Protein 6X46 (pdb70)

Structure (mmCIF, N/CA/C/O backbone):
data_6X46
#
_entry.id   6X46
#
loop_
_entity.id
_entity.type
_entity.pdbx_description
1 polymer 'Gametocyte-specific factor 1'
2 non-polymer 'ZINC ION'
#
loop_
_atom_site.group_PDB
_atom_site.id
_atom_site.type_symbol
_atom_site.label_atom_id
_atom_site.label_alt_id
_atom_site.label_comp_id
_atom_site.label_asym_id
_atom_site.label_entity_id
_atom_site.label_seq_id
_atom_site.pdbx_PDB_ins_code
_atom_site.Cartn_x
_atom_site.Cartn_y
_atom_site.Cartn_z
_atom_site.occupancy
_atom_site.B_iso_or_equiv
_atom_site.auth_seq_id
_atom_site.auth_comp_id
_atom_site.auth_asym_id
_atom_site.auth_atom_id
_atom_site.pdbx_PDB_model_num
ATOM 1 N N . MET A 1 1 ? 31.450 19.108 -42.001 1.00 0.00 1 MET A N 1
ATOM 2 C CA . MET A 1 1 ? 30.741 18.412 -43.101 1.00 0.00 1 MET A CA 1
ATOM 3 C C . MET A 1 1 ? 31.539 18.534 -44.402 1.00 0.00 1 MET A C 1
ATOM 4 O O . MET A 1 1 ? 31.104 18.090 -45.468 1.00 0.00 1 MET A O 1
ATOM 20 N N . GLU A 1 2 ? 32.713 19.141 -44.298 1.00 0.00 2 GLU A N 1
ATOM 21 C CA . GLU A 1 2 ? 33.663 19.203 -45.402 1.00 0.00 2 GLU A CA 1
ATOM 22 C C . GLU A 1 2 ? 35.027 18.760 -44.894 1.00 0.00 2 GLU A C 1
ATOM 23 O O . GLU A 1 2 ? 36.072 19.301 -45.268 1.00 0.00 2 GLU A O 1
ATOM 35 N N . ASP A 1 3 ? 34.990 17.771 -44.019 1.00 0.00 3 ASP A N 1
ATOM 36 C CA . ASP A 1 3 ? 36.172 17.306 -43.317 1.00 0.00 3 ASP A CA 1
ATOM 37 C C . ASP A 1 3 ? 36.883 16.231 -44.124 1.00 0.00 3 ASP A C 1
ATOM 38 O O . ASP A 1 3 ? 36.340 15.705 -45.095 1.00 0.00 3 ASP A O 1
ATOM 47 N N . THR A 1 4 ? 38.093 15.903 -43.703 1.00 0.00 4 THR A N 1
ATOM 48 C CA . THR A 1 4 ? 38.913 14.925 -44.400 1.00 0.00 4 THR A CA 1
ATOM 49 C C . THR A 1 4 ? 38.617 13.506 -43.926 1.00 0.00 4 THR A C 1
ATOM 50 O O . THR A 1 4 ? 39.331 12.562 -44.266 1.00 0.00 4 THR A O 1
ATOM 61 N N . TYR A 1 5 ? 37.567 13.367 -43.129 1.00 0.00 5 TYR A N 1
ATOM 62 C CA . TYR A 1 5 ? 37.138 12.070 -42.636 1.00 0.00 5 TYR A CA 1
ATOM 63 C C . TYR A 1 5 ? 35.643 11.895 -42.876 1.00 0.00 5 TYR A C 1
ATOM 64 O O . TYR A 1 5 ? 34.814 12.450 -42.150 1.00 0.00 5 TYR A O 1
ATOM 82 N N . ILE A 1 6 ? 35.312 11.140 -43.908 1.00 0.00 6 ILE A N 1
ATOM 83 C CA . ILE A 1 6 ? 33.927 10.917 -44.286 1.00 0.00 6 ILE A CA 1
ATOM 84 C C . ILE A 1 6 ? 33.260 9.897 -43.360 1.00 0.00 6 ILE A C 1
ATOM 85 O O . ILE A 1 6 ? 33.885 8.928 -42.921 1.00 0.00 6 ILE A O 1
ATOM 101 N N . ASP A 1 7 ? 31.995 10.144 -43.045 1.00 0.00 7 ASP A N 1
ATOM 102 C CA . ASP A 1 7 ? 31.218 9.249 -42.195 1.00 0.00 7 ASP A CA 1
ATOM 103 C C . ASP A 1 7 ? 30.547 8.171 -43.034 1.00 0.00 7 ASP A C 1
ATOM 104 O O . ASP A 1 7 ? 30.461 8.303 -44.255 1.00 0.00 7 ASP A O 1
ATOM 113 N N . SER A 1 8 ? 30.065 7.122 -42.367 1.00 0.00 8 SER A N 1
ATOM 114 C CA . SER A 1 8 ? 29.413 5.991 -43.029 1.00 0.00 8 SER A CA 1
ATOM 115 C C . SER A 1 8 ? 30.412 5.194 -43.868 1.00 0.00 8 SER A C 1
ATOM 116 O O . SER A 1 8 ? 30.636 5.490 -45.044 1.00 0.00 8 SER A O 1
ATOM 124 N N . LEU A 1 9 ? 31.010 4.178 -43.256 1.00 0.00 9 LEU A N 1
ATOM 125 C CA . LEU A 1 9 ? 31.964 3.323 -43.952 1.00 0.00 9 LEU A CA 1
ATOM 126 C C . LEU A 1 9 ? 31.230 2.265 -44.773 1.00 0.00 9 LEU A C 1
ATOM 127 O O . LEU A 1 9 ? 31.822 1.586 -45.617 1.00 0.00 9 LEU A O 1
ATOM 143 N N . ASP A 1 10 ? 29.936 2.128 -44.517 1.00 0.00 10 ASP A N 1
ATOM 144 C CA . ASP A 1 10 ? 29.076 1.275 -45.331 1.00 0.00 10 ASP A CA 1
ATOM 145 C C . ASP A 1 10 ? 28.866 1.917 -46.694 1.00 0.00 10 ASP A C 1
ATOM 146 O O . ASP A 1 10 ? 28.897 3.141 -46.813 1.00 0.00 10 ASP A O 1
ATOM 155 N N . PRO A 1 11 ? 28.652 1.107 -47.742 1.00 0.00 11 PRO A N 1
ATOM 156 C CA . PRO A 1 11 ? 28.395 1.611 -49.098 1.00 0.00 11 PRO A CA 1
ATOM 157 C C . PRO A 1 11 ? 26.980 2.177 -49.253 1.00 0.00 11 PRO A C 1
ATOM 158 O O . PRO A 1 11 ? 26.355 2.016 -50.304 1.00 0.00 11 PRO A O 1
ATOM 169 N N . GLU A 1 12 ? 26.506 2.849 -48.201 1.00 0.00 12 GLU A N 1
ATOM 170 C CA . GLU A 1 12 ? 25.156 3.409 -48.139 1.00 0.00 12 GLU A CA 1
ATOM 171 C C . GLU A 1 12 ? 24.106 2.296 -48.151 1.00 0.00 12 GLU A C 1
ATOM 172 O O . GLU A 1 12 ? 23.898 1.619 -49.161 1.00 0.00 12 GLU A O 1
ATOM 184 N N . LYS A 1 13 ? 23.454 2.108 -47.015 1.00 0.00 13 LYS A N 1
ATOM 185 C CA . LYS A 1 13 ? 22.475 1.043 -46.858 1.00 0.00 13 LYS A CA 1
ATOM 186 C C . LYS A 1 13 ? 21.193 1.347 -47.624 1.00 0.00 13 LYS A C 1
ATOM 187 O O . LYS A 1 13 ? 20.853 2.508 -47.862 1.00 0.00 13 LYS A O 1
ATOM 206 N N . LEU A 1 14 ? 20.494 0.290 -48.008 1.00 0.00 14 LEU A N 1
ATOM 207 C CA . LEU A 1 14 ? 19.242 0.414 -48.729 1.00 0.00 14 LEU A CA 1
ATOM 208 C C . LEU A 1 14 ? 18.076 0.251 -47.770 1.00 0.00 14 LEU A C 1
ATOM 209 O O . LEU A 1 14 ? 17.949 -0.778 -47.105 1.00 0.00 14 LEU A O 1
ATOM 225 N N . LEU A 1 15 ? 17.228 1.258 -47.703 1.00 0.00 15 LEU A N 1
ATOM 226 C CA . LEU A 1 15 ? 16.071 1.218 -46.831 1.00 0.00 15 LEU A CA 1
ATOM 227 C C . LEU A 1 15 ? 14.844 0.774 -47.616 1.00 0.00 15 LEU A C 1
ATOM 228 O O . LEU A 1 15 ? 14.634 1.200 -48.756 1.00 0.00 15 LEU A O 1
ATOM 244 N N . GLN A 1 16 ? 14.051 -0.093 -47.008 1.00 0.00 16 GLN A N 1
ATOM 245 C CA . GLN A 1 16 ? 12.871 -0.640 -47.658 1.00 0.00 16 GLN A CA 1
ATOM 246 C C . GLN A 1 16 ? 11.736 0.379 -47.624 1.00 0.00 16 GLN A C 1
ATOM 247 O O . GLN A 1 16 ? 11.573 1.107 -46.645 1.00 0.00 16 GLN A O 1
ATOM 261 N N . CYS A 1 17 ? 10.963 0.424 -48.695 1.00 0.00 17 CYS A N 1
ATOM 262 C CA . CYS A 1 17 ? 9.883 1.384 -48.824 1.00 0.00 17 CYS A CA 1
ATOM 263 C C . CYS A 1 17 ? 8.583 0.821 -48.248 1.00 0.00 17 CYS A C 1
ATOM 264 O O . CYS A 1 17 ? 8.151 -0.271 -48.618 1.00 0.00 17 CYS A O 1
ATOM 271 N N . PRO A 1 18 ? 7.945 1.565 -47.327 1.00 0.00 18 PRO A N 1
ATOM 272 C CA . PRO A 1 18 ? 6.669 1.161 -46.722 1.00 0.00 18 PRO A CA 1
ATOM 273 C C . PRO A 1 18 ? 5.518 1.201 -47.722 1.00 0.00 18 PRO A C 1
ATOM 274 O O . PRO A 1 18 ? 4.476 0.575 -47.515 1.00 0.00 18 PRO A O 1
ATOM 285 N N . TYR A 1 19 ? 5.713 1.935 -48.810 1.00 0.00 19 TYR A N 1
ATOM 286 C CA . TYR A 1 19 ? 4.676 2.080 -49.823 1.00 0.00 19 TYR A CA 1
ATOM 287 C C . TYR A 1 19 ? 4.700 0.901 -50.785 1.00 0.00 19 TYR A C 1
ATOM 288 O O . TYR A 1 19 ? 3.657 0.451 -51.262 1.00 0.00 19 TYR A O 1
ATOM 306 N N . ASP A 1 20 ? 5.897 0.412 -51.074 1.00 0.00 20 ASP A N 1
ATOM 307 C CA . ASP A 1 20 ? 6.062 -0.718 -51.970 1.00 0.00 20 ASP A CA 1
ATOM 308 C C . ASP A 1 20 ? 7.379 -1.416 -51.676 1.00 0.00 20 ASP A C 1
ATOM 309 O O . ASP A 1 20 ? 8.431 -0.777 -51.615 1.00 0.00 20 ASP A O 1
ATOM 318 N N . LYS A 1 21 ? 7.317 -2.726 -51.515 1.00 0.00 21 LYS A N 1
ATOM 319 C CA . LYS A 1 21 ? 8.470 -3.510 -51.094 1.00 0.00 21 LYS A CA 1
ATOM 320 C C . LYS A 1 21 ? 9.493 -3.657 -52.217 1.00 0.00 21 LYS A C 1
ATOM 321 O O . LYS A 1 21 ? 10.610 -4.120 -51.990 1.00 0.00 21 LYS A O 1
ATOM 340 N N . ASN A 1 22 ? 9.115 -3.259 -53.426 1.00 0.00 22 ASN A N 1
ATOM 341 C CA . ASN A 1 22 ? 10.018 -3.349 -54.568 1.00 0.00 22 ASN A CA 1
ATOM 342 C C . ASN A 1 22 ? 10.901 -2.115 -54.662 1.00 0.00 22 ASN A C 1
ATOM 343 O O . ASN A 1 22 ? 11.678 -1.968 -55.609 1.00 0.00 22 ASN A O 1
ATOM 354 N N . HIS A 1 23 ? 10.778 -1.218 -53.694 1.00 0.00 23 HIS A N 1
ATOM 355 C CA . HIS A 1 23 ? 11.602 -0.021 -53.673 1.00 0.00 23 HIS A CA 1
ATOM 356 C C . HIS A 1 23 ? 12.655 -0.135 -52.581 1.00 0.00 23 HIS A C 1
ATOM 357 O O . HIS A 1 23 ? 12.327 -0.205 -51.396 1.00 0.00 23 HIS A O 1
ATOM 371 N N . GLN A 1 24 ? 13.912 -0.155 -52.985 1.00 0.00 24 GLN A N 1
ATOM 372 C CA . GLN A 1 24 ? 15.023 -0.131 -52.050 1.00 0.00 24 GLN A CA 1
ATOM 373 C C . GLN A 1 24 ? 15.895 1.080 -52.336 1.00 0.00 24 GLN A C 1
ATOM 374 O O . GLN A 1 24 ? 16.687 1.079 -53.278 1.00 0.00 24 GLN A O 1
ATOM 388 N N . ILE A 1 25 ? 15.731 2.117 -51.531 1.00 0.00 25 ILE A N 1
ATOM 389 C CA . ILE A 1 25 ? 16.388 3.393 -51.781 1.00 0.00 25 ILE A CA 1
ATOM 390 C C . ILE A 1 25 ? 17.451 3.663 -50.723 1.00 0.00 25 ILE A C 1
ATOM 391 O O . ILE A 1 25 ? 17.258 3.366 -49.543 1.00 0.00 25 ILE A O 1
ATOM 407 N N . ARG A 1 26 ? 18.580 4.207 -51.168 1.00 0.00 26 ARG A N 1
ATOM 408 C CA . ARG A 1 26 ? 19.701 4.519 -50.290 1.00 0.00 26 ARG A CA 1
ATOM 409 C C . ARG A 1 26 ? 19.283 5.456 -49.162 1.00 0.00 26 ARG A C 1
ATOM 410 O O . ARG A 1 26 ? 18.466 6.349 -49.374 1.00 0.00 26 ARG A O 1
ATOM 431 N N . ALA A 1 27 ? 19.868 5.262 -47.983 1.00 0.00 27 ALA A N 1
ATOM 432 C CA . ALA A 1 27 ? 19.446 5.968 -46.770 1.00 0.00 27 ALA A CA 1
ATOM 433 C C . ALA A 1 27 ? 19.311 7.476 -46.978 1.00 0.00 27 ALA A C 1
ATOM 434 O O . ALA A 1 27 ? 18.276 8.057 -46.641 1.00 0.00 27 ALA A O 1
ATOM 441 N N . SER A 1 28 ? 20.331 8.098 -47.559 1.00 0.00 28 SER A N 1
ATOM 442 C CA . SER A 1 28 ? 20.349 9.548 -47.729 1.00 0.00 28 SER A CA 1
ATOM 443 C C . SER A 1 28 ? 19.257 10.033 -48.688 1.00 0.00 28 SER A C 1
ATOM 444 O O . SER A 1 28 ? 18.814 11.178 -48.608 1.00 0.00 28 SER A O 1
ATOM 452 N N . ARG A 1 29 ? 18.812 9.160 -49.581 1.00 0.00 29 ARG A N 1
ATOM 453 C CA . ARG A 1 29 ? 17.808 9.532 -50.570 1.00 0.00 29 ARG A CA 1
ATOM 454 C C . ARG A 1 29 ? 16.434 9.008 -50.173 1.00 0.00 29 ARG A C 1
ATOM 455 O O . ARG A 1 29 ? 15.440 9.259 -50.859 1.00 0.00 29 ARG A O 1
ATOM 476 N N . PHE A 1 30 ? 16.385 8.284 -49.061 1.00 0.00 30 PHE A N 1
ATOM 477 C CA . PHE A 1 30 ? 15.149 7.664 -48.603 1.00 0.00 30 PHE A CA 1
ATOM 478 C C . PHE A 1 30 ? 14.089 8.701 -48.224 1.00 0.00 30 PHE A C 1
ATOM 479 O O . PHE A 1 30 ? 12.950 8.579 -48.664 1.00 0.00 30 PHE A O 1
ATOM 496 N N . PRO A 1 31 ? 14.424 9.730 -47.405 1.00 0.00 31 PRO A N 1
ATOM 497 C CA . PRO A 1 31 ? 13.467 10.776 -47.030 1.00 0.00 31 PRO A CA 1
ATOM 498 C C . PRO A 1 31 ? 12.784 11.402 -48.245 1.00 0.00 31 PRO A C 1
ATOM 499 O O . PRO A 1 31 ? 11.581 11.655 -48.234 1.00 0.00 31 PRO A O 1
ATOM 510 N N . TYR A 1 32 ? 13.557 11.624 -49.303 1.00 0.00 32 TYR A N 1
ATOM 511 C CA . TYR A 1 32 ? 13.022 12.196 -50.531 1.00 0.00 32 TYR A CA 1
ATOM 512 C C . TYR A 1 32 ? 12.063 11.217 -51.203 1.00 0.00 32 TYR A C 1
ATOM 513 O O . TYR A 1 32 ? 11.007 11.609 -51.707 1.00 0.00 32 TYR A O 1
ATOM 531 N N . HIS A 1 33 ? 12.424 9.940 -51.191 1.00 0.00 33 HIS A N 1
ATOM 532 C CA . HIS A 1 33 ? 11.573 8.907 -51.765 1.00 0.00 33 HIS A CA 1
ATOM 533 C C . HIS A 1 33 ? 10.309 8.761 -50.930 1.00 0.00 33 HIS A C 1
ATOM 534 O O . HIS A 1 33 ? 9.244 8.444 -51.447 1.00 0.00 33 HIS A O 1
ATOM 548 N N . LEU A 1 34 ? 10.442 9.002 -49.636 1.00 0.00 34 LEU A N 1
ATOM 549 C CA . LEU A 1 34 ? 9.318 8.919 -48.716 1.00 0.00 34 LEU A CA 1
ATOM 550 C C . LEU A 1 34 ? 8.270 9.970 -49.068 1.00 0.00 34 LEU A C 1
ATOM 551 O O . LEU A 1 34 ? 7.066 9.731 -48.956 1.00 0.00 34 LEU A O 1
ATOM 567 N N . ILE A 1 35 ? 8.750 11.122 -49.514 1.00 0.00 35 ILE A N 1
ATOM 568 C CA . ILE A 1 35 ? 7.892 12.240 -49.872 1.00 0.00 35 ILE A CA 1
ATOM 569 C C . ILE A 1 35 ? 7.186 11.995 -51.206 1.00 0.00 35 ILE A C 1
ATOM 570 O O . ILE A 1 35 ? 5.966 12.110 -51.305 1.00 0.00 35 ILE A O 1
ATOM 586 N N . LYS A 1 36 ? 7.956 11.646 -52.225 1.00 0.00 36 LYS A N 1
ATOM 587 C CA . LYS A 1 36 ? 7.408 11.487 -53.567 1.00 0.00 36 LYS A CA 1
ATOM 588 C C . LYS A 1 36 ? 6.553 10.231 -53.693 1.00 0.00 36 LYS A C 1
ATOM 589 O O . LYS A 1 36 ? 5.512 10.246 -54.347 1.00 0.00 36 LYS A O 1
ATOM 608 N N . CYS A 1 37 ? 6.978 9.155 -53.047 1.00 0.00 37 CYS A N 1
ATOM 609 C CA . CYS A 1 37 ? 6.331 7.861 -53.222 1.00 0.00 37 CYS A CA 1
ATOM 610 C C . CYS A 1 37 ? 4.919 7.857 -52.635 1.00 0.00 37 CYS A C 1
ATOM 611 O O . CYS A 1 37 ? 4.035 7.162 -53.142 1.00 0.00 37 CYS A O 1
ATOM 618 N N . ARG A 1 38 ? 4.691 8.630 -51.574 1.00 0.00 38 ARG A N 1
ATOM 619 C CA . ARG A 1 38 ? 3.356 8.709 -50.986 1.00 0.00 38 ARG A CA 1
ATOM 620 C C . ARG A 1 38 ? 2.423 9.510 -51.883 1.00 0.00 38 ARG A C 1
ATOM 621 O O . ARG A 1 38 ? 1.219 9.279 -51.898 1.00 0.00 38 ARG A O 1
ATOM 642 N N . LYS A 1 39 ? 2.986 10.435 -52.649 1.00 0.00 39 LYS A N 1
ATOM 643 C CA . LYS A 1 39 ? 2.198 11.240 -53.577 1.00 0.00 39 LYS A CA 1
ATOM 644 C C . LYS A 1 39 ? 1.677 10.379 -54.722 1.00 0.00 39 LYS A C 1
ATOM 645 O O . LYS A 1 39 ? 0.683 10.713 -55.365 1.00 0.00 39 LYS A O 1
ATOM 664 N N . ASN A 1 40 ? 2.358 9.268 -54.974 1.00 0.00 40 ASN A N 1
ATOM 665 C CA . ASN A 1 40 ? 1.928 8.318 -55.994 1.00 0.00 40 ASN A CA 1
ATOM 666 C C . ASN A 1 40 ? 0.971 7.294 -55.401 1.00 0.00 40 ASN A C 1
ATOM 667 O O . ASN A 1 40 ? 0.492 6.397 -56.092 1.00 0.00 40 ASN A O 1
ATOM 678 N N . HIS A 1 41 ? 0.701 7.428 -54.112 1.00 0.00 41 HIS A N 1
ATOM 679 C CA . HIS A 1 41 ? -0.177 6.503 -53.411 1.00 0.00 41 HIS A CA 1
ATOM 680 C C . HIS A 1 41 ? -1.121 7.275 -52.492 1.00 0.00 41 HIS A C 1
ATOM 681 O O . HIS A 1 41 ? -0.892 7.363 -51.284 1.00 0.00 41 HIS A O 1
ATOM 696 N N . PRO A 1 42 ? -2.202 7.842 -53.063 1.00 0.00 42 PRO A N 1
ATOM 697 C CA . PRO A 1 42 ? -3.155 8.690 -52.327 1.00 0.00 42 PRO A CA 1
ATOM 698 C C . PRO A 1 42 ? -3.770 7.989 -51.117 1.00 0.00 42 PRO A C 1
ATOM 699 O O . PRO A 1 42 ? -4.213 8.636 -50.167 1.00 0.00 42 PRO A O 1
ATOM 710 N N . ASP A 1 43 ? -3.785 6.665 -51.159 1.00 0.00 43 ASP A N 1
ATOM 711 C CA . ASP A 1 43 ? -4.337 5.861 -50.075 1.00 0.00 43 ASP A CA 1
ATOM 712 C C . ASP A 1 43 ? -3.555 6.077 -48.787 1.00 0.00 43 ASP A C 1
ATOM 713 O O . ASP A 1 43 ? -4.125 6.126 -47.698 1.00 0.00 43 ASP A O 1
ATOM 722 N N . VAL A 1 44 ? -2.248 6.222 -48.922 1.00 0.00 44 VAL A N 1
ATOM 723 C CA . VAL A 1 44 ? -1.379 6.408 -47.772 1.00 0.00 44 VAL A CA 1
ATOM 724 C C . VAL A 1 44 ? -1.051 7.886 -47.584 1.00 0.00 44 VAL A C 1
ATOM 725 O O . VAL A 1 44 ? -0.724 8.327 -46.481 1.00 0.00 44 VAL A O 1
ATOM 738 N N . ALA A 1 45 ? -1.147 8.651 -48.669 1.00 0.00 45 ALA A N 1
ATOM 739 C CA . ALA A 1 45 ? -0.898 10.089 -48.619 1.00 0.00 45 ALA A CA 1
ATOM 740 C C . ALA A 1 45 ? -1.911 10.790 -47.723 1.00 0.00 45 ALA A C 1
ATOM 741 O O . ALA A 1 45 ? -1.573 11.728 -47.004 1.00 0.00 45 ALA A O 1
ATOM 748 N N . ASN A 1 46 ? -3.153 10.318 -47.760 1.00 0.00 46 ASN A N 1
ATOM 749 C CA . ASN A 1 46 ? -4.216 10.888 -46.932 1.00 0.00 46 ASN A CA 1
ATOM 750 C C . ASN A 1 46 ? -4.211 10.269 -45.540 1.00 0.00 46 ASN A C 1
ATOM 751 O O . ASN A 1 46 ? -5.135 10.479 -44.756 1.00 0.00 46 ASN A O 1
ATOM 762 N N . LYS A 1 47 ? -3.155 9.504 -45.255 1.00 0.00 47 LYS A N 1
ATOM 763 C CA . LYS A 1 47 ? -2.954 8.858 -43.957 1.00 0.00 47 LYS A CA 1
ATOM 764 C C . LYS A 1 47 ? -4.005 7.781 -43.682 1.00 0.00 47 LYS A C 1
ATOM 765 O O . LYS A 1 47 ? -5.046 7.709 -44.341 1.00 0.00 47 LYS A O 1
ATOM 784 N N . LEU A 1 48 ? -3.712 6.936 -42.709 1.00 0.00 48 LEU A N 1
ATOM 785 C CA . LEU A 1 48 ? -4.600 5.843 -42.354 1.00 0.00 48 LEU A CA 1
ATOM 786 C C . LEU A 1 48 ? -5.343 6.156 -41.064 1.00 0.00 48 LEU A C 1
ATOM 787 O O . LEU A 1 48 ? -4.771 6.710 -40.123 1.00 0.00 48 LEU A O 1
ATOM 803 N N . ALA A 1 49 ? -6.613 5.798 -41.031 1.00 0.00 49 ALA A N 1
ATOM 804 C CA . ALA A 1 49 ? -7.442 5.991 -39.857 1.00 0.00 49 ALA A CA 1
ATOM 805 C C . ALA A 1 49 ? -7.771 4.645 -39.229 1.00 0.00 49 ALA A C 1
ATOM 806 O O . ALA A 1 49 ? -7.863 3.633 -39.926 1.00 0.00 49 ALA A O 1
ATOM 813 N N . THR A 1 50 ? -7.933 4.637 -37.918 1.00 0.00 50 THR A N 1
ATOM 814 C CA . THR A 1 50 ? -8.199 3.414 -37.189 1.00 0.00 50 THR A CA 1
ATOM 815 C C . THR A 1 50 ? -9.700 3.195 -37.015 1.00 0.00 50 THR A C 1
ATOM 816 O O . THR A 1 50 ? -10.417 4.076 -36.534 1.00 0.00 50 THR A O 1
ATOM 827 N N . CYS A 1 51 ? -10.163 2.025 -37.430 1.00 0.00 51 CYS A N 1
ATOM 828 C CA . CYS A 1 51 ? -11.559 1.645 -37.288 1.00 0.00 51 CYS A CA 1
ATOM 829 C C . CYS A 1 51 ? -11.944 1.548 -35.816 1.00 0.00 51 CYS A C 1
ATOM 830 O O . CYS A 1 51 ? -11.284 0.857 -35.034 1.00 0.00 51 CYS A O 1
ATOM 837 N N . PRO A 1 52 ? -13.024 2.237 -35.417 1.00 0.00 52 PRO A N 1
ATOM 838 C CA . PRO A 1 52 ? -13.521 2.193 -34.039 1.00 0.00 52 PRO A CA 1
ATOM 839 C C . PRO A 1 52 ? -14.139 0.840 -33.694 1.00 0.00 52 PRO A C 1
ATOM 840 O O . PRO A 1 52 ? -14.515 0.591 -32.551 1.00 0.00 52 PRO A O 1
ATOM 851 N N . PHE A 1 53 ? -14.235 -0.030 -34.691 1.00 0.00 53 PHE A N 1
ATOM 852 C CA . PHE A 1 53 ? -14.806 -1.354 -34.496 1.00 0.00 53 PHE A CA 1
ATOM 853 C C . PHE A 1 53 ? -13.709 -2.413 -34.411 1.00 0.00 53 PHE A C 1
ATOM 854 O O . PHE A 1 53 ? -13.940 -3.519 -33.915 1.00 0.00 53 PHE A O 1
ATOM 871 N N . ASN A 1 54 ? -12.516 -2.072 -34.894 1.00 0.00 54 ASN A N 1
ATOM 872 C CA . ASN A 1 54 ? -11.417 -3.029 -34.976 1.00 0.00 54 ASN A CA 1
ATOM 873 C C . ASN A 1 54 ? -10.119 -2.319 -35.356 1.00 0.00 54 ASN A C 1
ATOM 874 O O . ASN A 1 54 ? -10.079 -1.555 -36.320 1.00 0.00 54 ASN A O 1
ATOM 885 N N . ALA A 1 55 ? -9.058 -2.591 -34.610 1.00 0.00 55 ALA A N 1
ATOM 886 C CA . ALA A 1 55 ? -7.795 -1.880 -34.778 1.00 0.00 55 ALA A CA 1
ATOM 887 C C . ALA A 1 55 ? -7.010 -2.381 -35.983 1.00 0.00 55 ALA A C 1
ATOM 888 O O . ALA A 1 55 ? -6.073 -1.724 -36.440 1.00 0.00 55 ALA A O 1
ATOM 895 N N . ARG A 1 56 ? -7.383 -3.546 -36.493 1.00 0.00 56 ARG A N 1
ATOM 896 C CA . ARG A 1 56 ? -6.720 -4.111 -37.660 1.00 0.00 56 ARG A CA 1
ATOM 897 C C . ARG A 1 56 ? -7.222 -3.452 -38.936 1.00 0.00 56 ARG A C 1
ATOM 898 O O . ARG A 1 56 ? -6.611 -3.584 -39.996 1.00 0.00 56 ARG A O 1
ATOM 919 N N . HIS A 1 57 ? -8.336 -2.742 -38.833 1.00 0.00 57 HIS A N 1
ATOM 920 C CA . HIS A 1 57 ? -8.924 -2.088 -39.995 1.00 0.00 57 HIS A CA 1
ATOM 921 C C . HIS A 1 57 ? -8.380 -0.674 -40.146 1.00 0.00 57 HIS A C 1
ATOM 922 O O . HIS A 1 57 ? -9.043 0.295 -39.775 1.00 0.00 57 HIS A O 1
ATOM 936 N N . GLN A 1 58 ? -7.173 -0.553 -40.669 1.00 0.00 58 GLN A N 1
ATOM 937 C CA . GLN A 1 58 ? -6.630 0.758 -40.981 1.00 0.00 58 GLN A CA 1
ATOM 938 C C . GLN A 1 58 ? -6.917 1.083 -42.433 1.00 0.00 58 GLN A C 1
ATOM 939 O O . GLN A 1 58 ? -6.431 0.402 -43.338 1.00 0.00 58 GLN A O 1
ATOM 953 N N . VAL A 1 59 ? -7.699 2.119 -42.653 1.00 0.00 59 VAL A N 1
ATOM 954 C CA . VAL A 1 59 ? -8.103 2.497 -43.999 1.00 0.00 59 VAL A CA 1
ATOM 955 C C . VAL A 1 59 ? -7.751 3.953 -44.255 1.00 0.00 59 VAL A C 1
ATOM 956 O O . VAL A 1 59 ? -7.599 4.723 -43.311 1.00 0.00 59 VAL A O 1
ATOM 969 N N . PRO A 1 60 ? -7.594 4.343 -45.527 1.00 0.00 60 PRO A N 1
ATOM 970 C CA . PRO A 1 60 ? -7.363 5.742 -45.892 1.00 0.00 60 PRO A CA 1
ATOM 971 C C . PRO A 1 60 ? -8.433 6.648 -45.295 1.00 0.00 60 PRO A C 1
ATOM 972 O O . PRO A 1 60 ? -9.614 6.297 -45.281 1.00 0.00 60 PRO A O 1
ATOM 983 N N . ARG A 1 61 ? -8.013 7.807 -44.794 1.00 0.00 61 ARG A N 1
ATOM 984 C CA . ARG A 1 61 ? -8.928 8.753 -44.147 1.00 0.00 61 ARG A CA 1
ATOM 985 C C . ARG A 1 61 ? -10.059 9.193 -45.074 1.00 0.00 61 ARG A C 1
ATOM 986 O O . ARG A 1 61 ? -11.063 9.729 -44.617 1.00 0.00 61 ARG A O 1
ATOM 1007 N N . ALA A 1 62 ? -9.894 8.981 -46.370 1.00 0.00 62 ALA A N 1
ATOM 1008 C CA . ALA A 1 62 ? -10.939 9.311 -47.329 1.00 0.00 62 ALA A CA 1
ATOM 1009 C C . ALA A 1 62 ? -11.991 8.201 -47.399 1.00 0.00 62 ALA A C 1
ATOM 1010 O O . ALA A 1 62 ? -13.126 8.434 -47.813 1.00 0.00 62 ALA A O 1
ATOM 1017 N N . GLU A 1 63 ? -11.610 7.001 -46.977 1.00 0.00 63 GLU A N 1
ATOM 1018 C CA . GLU A 1 63 ? -12.492 5.842 -47.048 1.00 0.00 63 GLU A CA 1
ATOM 1019 C C . GLU A 1 63 ? -13.018 5.441 -45.676 1.00 0.00 63 GLU A C 1
ATOM 1020 O O . GLU A 1 63 ? -13.866 4.557 -45.571 1.00 0.00 63 GLU A O 1
ATOM 1032 N N . ILE A 1 64 ? -12.523 6.091 -44.624 1.00 0.00 64 ILE A N 1
ATOM 1033 C CA . ILE A 1 64 ? -12.932 5.758 -43.262 1.00 0.00 64 ILE A CA 1
ATOM 1034 C C . ILE A 1 64 ? -14.441 5.923 -43.085 1.00 0.00 64 ILE A C 1
ATOM 1035 O O . ILE A 1 64 ? -15.085 5.124 -42.406 1.00 0.00 64 ILE A O 1
ATOM 1051 N N . SER A 1 65 ? -15.000 6.934 -43.735 1.00 0.00 65 SER A N 1
ATOM 1052 C CA . SER A 1 65 ? -16.423 7.210 -43.653 1.00 0.00 65 SER A CA 1
ATOM 1053 C C . SER A 1 65 ? -17.231 6.062 -44.248 1.00 0.00 65 SER A C 1
ATOM 1054 O O . SER A 1 65 ? -18.199 5.591 -43.650 1.00 0.00 65 SER A O 1
ATOM 1062 N N . HIS A 1 66 ? -16.807 5.603 -45.417 1.00 0.00 66 HIS A N 1
ATOM 1063 C CA . HIS A 1 66 ? -17.469 4.493 -46.092 1.00 0.00 66 HIS A CA 1
ATOM 1064 C C . HIS A 1 66 ? -17.282 3.198 -45.305 1.00 0.00 66 HIS A C 1
ATOM 1065 O O . HIS A 1 66 ? -18.181 2.359 -45.243 1.00 0.00 66 HIS A O 1
ATOM 1080 N N . HIS A 1 67 ? -16.114 3.045 -44.692 1.00 0.00 67 HIS A N 1
ATOM 1081 C CA . HIS A 1 67 ? -15.802 1.834 -43.946 1.00 0.00 67 HIS A CA 1
ATOM 1082 C C . HIS A 1 67 ? -16.666 1.734 -42.695 1.00 0.00 67 HIS A C 1
ATOM 1083 O O . HIS A 1 67 ? -17.049 0.644 -42.305 1.00 0.00 67 HIS A O 1
ATOM 1097 N N . ILE A 1 68 ? -16.979 2.868 -42.078 1.00 0.00 68 ILE A N 1
ATOM 1098 C CA . ILE A 1 68 ? -17.799 2.874 -40.868 1.00 0.00 68 ILE A CA 1
ATOM 1099 C C . ILE A 1 68 ? -19.192 2.299 -41.139 1.00 0.00 68 ILE A C 1
ATOM 1100 O O . ILE A 1 68 ? -19.700 1.489 -40.361 1.00 0.00 68 ILE A O 1
ATOM 1116 N N . SER A 1 69 ? -19.793 2.694 -42.252 1.00 0.00 69 SER A N 1
ATOM 1117 C CA . SER A 1 69 ? -21.110 2.194 -42.622 1.00 0.00 69 SER A CA 1
ATOM 1118 C C . SER A 1 69 ? -21.029 0.740 -43.084 1.00 0.00 69 SER A C 1
ATOM 1119 O O . SER A 1 69 ? -21.986 -0.025 -42.945 1.00 0.00 69 SER A O 1
ATOM 1127 N N . SER A 1 70 ? -19.875 0.363 -43.618 1.00 0.00 70 SER A N 1
ATOM 1128 C CA . SER A 1 70 ? -19.662 -0.995 -44.106 1.00 0.00 70 SER A CA 1
ATOM 1129 C C . SER A 1 70 ? -19.082 -1.880 -43.000 1.00 0.00 70 SER A C 1
ATOM 1130 O O . SER A 1 70 ? -18.766 -3.047 -43.224 1.00 0.00 70 SER A O 1
ATOM 1138 N N . CYS A 1 71 ? -18.953 -1.318 -41.806 1.00 0.00 71 CYS A N 1
ATOM 1139 C CA . CYS A 1 71 ? -18.392 -2.037 -40.673 1.00 0.00 71 CYS A CA 1
ATOM 1140 C C . CYS A 1 71 ? -19.276 -1.824 -39.448 1.00 0.00 71 CYS A C 1
ATOM 1141 O O . CYS A 1 71 ? -18.806 -1.842 -38.313 1.00 0.00 71 CYS A O 1
ATOM 1148 N N . ASP A 1 72 ? -20.567 -1.628 -39.694 1.00 0.00 72 ASP A N 1
ATOM 1149 C CA . ASP A 1 72 ? -21.518 -1.346 -38.626 1.00 0.00 72 ASP A CA 1
ATOM 1150 C C . ASP A 1 72 ? -21.719 -2.571 -37.748 1.00 0.00 72 ASP A C 1
ATOM 1151 O O . ASP A 1 72 ? -21.683 -2.485 -36.520 1.00 0.00 72 ASP A O 1
ATOM 1160 N N . ASP A 1 73 ? -21.921 -3.711 -38.388 1.00 0.00 73 ASP A N 1
ATOM 1161 C CA . ASP A 1 73 ? -22.042 -4.976 -37.676 1.00 0.00 73 ASP A CA 1
ATOM 1162 C C . ASP A 1 73 ? -20.704 -5.702 -37.701 1.00 0.00 73 ASP A C 1
ATOM 1163 O O . ASP A 1 73 ? -20.619 -6.889 -37.379 1.00 0.00 73 ASP A O 1
ATOM 1172 N N . LYS A 1 74 ? -19.664 -4.953 -38.077 1.00 0.00 74 LYS A N 1
ATOM 1173 C CA . LYS A 1 74 ? -18.295 -5.460 -38.146 1.00 0.00 74 LYS A CA 1
ATOM 1174 C C . LYS A 1 74 ? -18.149 -6.526 -39.229 1.00 0.00 74 LYS A C 1
ATOM 1175 O O . LYS A 1 74 ? -19.014 -6.660 -40.100 1.00 0.00 74 LYS A O 1
ATOM 1194 N N . SER A 1 75 ? -17.032 -7.250 -39.182 1.00 0.00 75 SER A N 1
ATOM 1195 C CA . SER A 1 75 ? -16.757 -8.337 -40.117 1.00 0.00 75 SER A CA 1
ATOM 1196 C C . SER A 1 75 ? -16.691 -7.824 -41.554 1.00 0.00 75 SER A C 1
ATOM 1197 O O . SER A 1 75 ? -17.174 -8.474 -42.483 1.00 0.00 75 SER A O 1
ATOM 1205 N N . SER A 1 76 ? -16.101 -6.650 -41.729 1.00 0.00 76 SER A N 1
ATOM 1206 C CA . SER A 1 76 ? -15.929 -6.079 -43.051 1.00 0.00 76 SER A CA 1
ATOM 1207 C C . SER A 1 76 ? -14.828 -6.823 -43.799 1.00 0.00 76 SER A C 1
ATOM 1208 O O . SER A 1 76 ? -13.643 -6.651 -43.514 1.00 0.00 76 SER A O 1
ATOM 1216 N N . ILE A 1 77 ? -15.223 -7.664 -44.738 1.00 0.00 77 ILE A N 1
ATOM 1217 C CA . ILE A 1 77 ? -14.279 -8.512 -45.444 1.00 0.00 77 ILE A CA 1
ATOM 1218 C C . ILE A 1 77 ? -13.708 -7.800 -46.666 1.00 0.00 77 ILE A C 1
ATOM 1219 O O . ILE A 1 77 ? -14.400 -7.608 -47.667 1.00 0.00 77 ILE A O 1
ATOM 1235 N N . GLU A 1 78 ? -12.446 -7.406 -46.570 1.00 0.00 78 GLU A N 1
ATOM 1236 C CA . GLU A 1 78 ? -11.757 -6.747 -47.667 1.00 0.00 78 GLU A CA 1
ATOM 1237 C C . GLU A 1 78 ? -10.516 -7.542 -48.055 1.00 0.00 78 GLU A C 1
ATOM 1238 O O . GLU A 1 78 ? -9.541 -7.589 -47.302 1.00 0.00 78 GLU A O 1
ATOM 1250 N N . GLN A 1 79 ? -10.568 -8.177 -49.226 1.00 0.00 79 GLN A N 1
ATOM 1251 C CA . GLN A 1 79 ? -9.455 -8.980 -49.732 1.00 0.00 79 GLN A CA 1
ATOM 1252 C C . GLN A 1 79 ? -9.143 -10.128 -48.778 1.00 0.00 79 GLN A C 1
ATOM 1253 O O . GLN A 1 79 ? -7.981 -10.398 -48.473 1.00 0.00 79 GLN A O 1
ATOM 1267 N N . ASP A 1 80 ? -10.183 -10.800 -48.311 1.00 0.00 80 ASP A N 1
ATOM 1268 C CA . ASP A 1 80 ? -10.025 -11.875 -47.340 1.00 0.00 80 ASP A CA 1
ATOM 1269 C C . ASP A 1 80 ? -11.041 -12.982 -47.588 1.00 0.00 80 ASP A C 1
ATOM 1270 O O . ASP A 1 80 ? -12.023 -12.781 -48.307 1.00 0.00 80 ASP A O 1
ATOM 1281 N N . MET A 1 1 ? 43.603 8.456 -69.225 1.00 0.00 1 MET A N 2
ATOM 1282 C CA . MET A 1 1 ? 44.228 8.276 -67.896 1.00 0.00 1 MET A CA 2
ATOM 1283 C C . MET A 1 1 ? 43.421 9.024 -66.834 1.00 0.00 1 MET A C 2
ATOM 1284 O O . MET A 1 1 ? 43.975 9.704 -65.967 1.00 0.00 1 MET A O 2
ATOM 1300 N N . GLU A 1 2 ? 42.101 8.904 -66.910 1.00 0.00 2 GLU A N 2
ATOM 1301 C CA . GLU A 1 2 ? 41.220 9.566 -65.961 1.00 0.00 2 GLU A CA 2
ATOM 1302 C C . GLU A 1 2 ? 39.860 8.876 -65.935 1.00 0.00 2 GLU A C 2
ATOM 1303 O O . GLU A 1 2 ? 38.867 9.389 -66.454 1.00 0.00 2 GLU A O 2
ATOM 1315 N N . ASP A 1 3 ? 39.836 7.692 -65.346 1.00 0.00 3 ASP A N 2
ATOM 1316 C CA . ASP A 1 3 ? 38.607 6.924 -65.202 1.00 0.00 3 ASP A CA 2
ATOM 1317 C C . ASP A 1 3 ? 37.843 7.384 -63.971 1.00 0.00 3 ASP A C 2
ATOM 1318 O O . ASP A 1 3 ? 36.640 7.634 -64.028 1.00 0.00 3 ASP A O 2
ATOM 1327 N N . THR A 1 4 ? 38.554 7.501 -62.860 1.00 0.00 4 THR A N 2
ATOM 1328 C CA . THR A 1 4 ? 37.952 7.933 -61.611 1.00 0.00 4 THR A CA 2
ATOM 1329 C C . THR A 1 4 ? 38.067 9.449 -61.462 1.00 0.00 4 THR A C 2
ATOM 1330 O O . THR A 1 4 ? 39.032 10.060 -61.927 1.00 0.00 4 THR A O 2
ATOM 1341 N N . TYR A 1 5 ? 37.068 10.048 -60.834 1.00 0.00 5 TYR A N 2
ATOM 1342 C CA . TYR A 1 5 ? 37.045 11.485 -60.613 1.00 0.00 5 TYR A CA 2
ATOM 1343 C C . TYR A 1 5 ? 36.939 11.766 -59.126 1.00 0.00 5 TYR A C 2
ATOM 1344 O O . TYR A 1 5 ? 35.986 12.408 -58.677 1.00 0.00 5 TYR A O 2
ATOM 1362 N N . ILE A 1 6 ? 37.915 11.263 -58.367 1.00 0.00 6 ILE A N 2
ATOM 1363 C CA . ILE A 1 6 ? 37.892 11.325 -56.904 1.00 0.00 6 ILE A CA 2
ATOM 1364 C C . ILE A 1 6 ? 36.838 10.361 -56.354 1.00 0.00 6 ILE A C 2
ATOM 1365 O O . ILE A 1 6 ? 37.171 9.442 -55.603 1.00 0.00 6 ILE A O 2
ATOM 1381 N N . ASP A 1 7 ? 35.582 10.562 -56.749 1.00 0.00 7 ASP A N 2
ATOM 1382 C CA . ASP A 1 7 ? 34.486 9.654 -56.398 1.00 0.00 7 ASP A CA 2
ATOM 1383 C C . ASP A 1 7 ? 34.414 9.431 -54.890 1.00 0.00 7 ASP A C 2
ATOM 1384 O O . ASP A 1 7 ? 34.289 8.296 -54.420 1.00 0.00 7 ASP A O 2
ATOM 1393 N N . SER A 1 8 ? 34.490 10.520 -54.140 1.00 0.00 8 SER A N 2
ATOM 1394 C CA . SER A 1 8 ? 34.469 10.453 -52.689 1.00 0.00 8 SER A CA 2
ATOM 1395 C C . SER A 1 8 ? 33.048 10.213 -52.190 1.00 0.00 8 SER A C 2
ATOM 1396 O O . SER A 1 8 ? 32.264 11.152 -52.033 1.00 0.00 8 SER A O 2
ATOM 1404 N N . LEU A 1 9 ? 32.719 8.949 -51.968 1.00 0.00 9 LEU A N 2
ATOM 1405 C CA . LEU A 1 9 ? 31.406 8.565 -51.481 1.00 0.00 9 LEU A CA 2
ATOM 1406 C C . LEU A 1 9 ? 31.461 7.149 -50.925 1.00 0.00 9 LEU A C 2
ATOM 1407 O O . LEU A 1 9 ? 32.194 6.303 -51.439 1.00 0.00 9 LEU A O 2
ATOM 1423 N N . ASP A 1 10 ? 30.703 6.906 -49.868 1.00 0.00 10 ASP A N 2
ATOM 1424 C CA . ASP A 1 10 ? 30.669 5.596 -49.232 1.00 0.00 10 ASP A CA 2
ATOM 1425 C C . ASP A 1 10 ? 29.389 4.859 -49.605 1.00 0.00 10 ASP A C 2
ATOM 1426 O O . ASP A 1 10 ? 28.330 5.478 -49.741 1.00 0.00 10 ASP A O 2
ATOM 1435 N N . PRO A 1 11 ? 29.472 3.530 -49.797 1.00 0.00 11 PRO A N 2
ATOM 1436 C CA . PRO A 1 11 ? 28.301 2.698 -50.094 1.00 0.00 11 PRO A CA 2
ATOM 1437 C C . PRO A 1 11 ? 27.288 2.732 -48.956 1.00 0.00 11 PRO A C 2
ATOM 1438 O O . PRO A 1 11 ? 27.545 2.211 -47.868 1.00 0.00 11 PRO A O 2
ATOM 1449 N N . GLU A 1 12 ? 26.140 3.339 -49.215 1.00 0.00 12 GLU A N 2
ATOM 1450 C CA . GLU A 1 12 ? 25.124 3.544 -48.191 1.00 0.00 12 GLU A CA 2
ATOM 1451 C C . GLU A 1 12 ? 24.396 2.258 -47.847 1.00 0.00 12 GLU A C 2
ATOM 1452 O O . GLU A 1 12 ? 24.570 1.228 -48.498 1.00 0.00 12 GLU A O 2
ATOM 1464 N N . LYS A 1 13 ? 23.576 2.337 -46.813 1.00 0.00 13 LYS A N 2
ATOM 1465 C CA . LYS A 1 13 ? 22.684 1.254 -46.459 1.00 0.00 13 LYS A CA 2
ATOM 1466 C C . LYS A 1 13 ? 21.383 1.405 -47.233 1.00 0.00 13 LYS A C 2
ATOM 1467 O O . LYS A 1 13 ? 20.893 2.520 -47.423 1.00 0.00 13 LYS A O 2
ATOM 1486 N N . LEU A 1 14 ? 20.836 0.294 -47.686 1.00 0.00 14 LEU A N 2
ATOM 1487 C CA . LEU A 1 14 ? 19.626 0.314 -48.490 1.00 0.00 14 LEU A CA 2
ATOM 1488 C C . LEU A 1 14 ? 18.398 0.080 -47.619 1.00 0.00 14 LEU A C 2
ATOM 1489 O O . LEU A 1 14 ? 18.347 -0.874 -46.838 1.00 0.00 14 LEU A O 2
ATOM 1505 N N . LEU A 1 15 ? 17.421 0.963 -47.752 1.00 0.00 15 LEU A N 2
ATOM 1506 C CA . LEU A 1 15 ? 16.215 0.908 -46.939 1.00 0.00 15 LEU A CA 2
ATOM 1507 C C . LEU A 1 15 ? 15.015 0.491 -47.781 1.00 0.00 15 LEU A C 2
ATOM 1508 O O . LEU A 1 15 ? 14.980 0.725 -48.992 1.00 0.00 15 LEU A O 2
ATOM 1524 N N . GLN A 1 16 ? 14.038 -0.127 -47.129 1.00 0.00 16 GLN A N 2
ATOM 1525 C CA . GLN A 1 16 ? 12.836 -0.595 -47.804 1.00 0.00 16 GLN A CA 2
ATOM 1526 C C . GLN A 1 16 ? 11.737 0.460 -47.739 1.00 0.00 16 GLN A C 2
ATOM 1527 O O . GLN A 1 16 ? 11.607 1.180 -46.746 1.00 0.00 16 GLN A O 2
ATOM 1541 N N . CYS A 1 17 ? 10.937 0.526 -48.792 1.00 0.00 17 CYS A N 2
ATOM 1542 C CA . CYS A 1 17 ? 9.867 1.498 -48.889 1.00 0.00 17 CYS A CA 2
ATOM 1543 C C . CYS A 1 17 ? 8.593 0.951 -48.249 1.00 0.00 17 CYS A C 2
ATOM 1544 O O . CYS A 1 17 ? 8.172 -0.170 -48.540 1.00 0.00 17 CYS A O 2
ATOM 1551 N N . PRO A 1 18 ? 7.965 1.740 -47.361 1.00 0.00 18 PRO A N 2
ATOM 1552 C CA . PRO A 1 18 ? 6.754 1.329 -46.643 1.00 0.00 18 PRO A CA 2
ATOM 1553 C C . PRO A 1 18 ? 5.510 1.338 -47.528 1.00 0.00 18 PRO A C 2
ATOM 1554 O O . PRO A 1 18 ? 4.448 0.860 -47.129 1.00 0.00 18 PRO A O 2
ATOM 1565 N N . TYR A 1 19 ? 5.641 1.889 -48.728 1.00 0.00 19 TYR A N 2
ATOM 1566 C CA . TYR A 1 19 ? 4.524 1.941 -49.662 1.00 0.00 19 TYR A CA 2
ATOM 1567 C C . TYR A 1 19 ? 4.611 0.814 -50.682 1.00 0.00 19 TYR A C 2
ATOM 1568 O O . TYR A 1 19 ? 3.609 0.446 -51.300 1.00 0.00 19 TYR A O 2
ATOM 1586 N N . ASP A 1 20 ? 5.808 0.274 -50.852 1.00 0.00 20 ASP A N 2
ATOM 1587 C CA . ASP A 1 20 ? 6.046 -0.784 -51.825 1.00 0.00 20 ASP A CA 2
ATOM 1588 C C . ASP A 1 20 ? 7.412 -1.416 -51.573 1.00 0.00 20 ASP A C 2
ATOM 1589 O O . ASP A 1 20 ? 8.438 -0.739 -51.645 1.00 0.00 20 ASP A O 2
ATOM 1598 N N . LYS A 1 21 ? 7.423 -2.709 -51.282 1.00 0.00 21 LYS A N 2
ATOM 1599 C CA . LYS A 1 21 ? 8.654 -3.406 -50.914 1.00 0.00 21 LYS A CA 2
ATOM 1600 C C . LYS A 1 21 ? 9.597 -3.589 -52.100 1.00 0.00 21 LYS A C 2
ATOM 1601 O O . LYS A 1 21 ? 10.733 -4.031 -51.930 1.00 0.00 21 LYS A O 2
ATOM 1620 N N . ASN A 1 22 ? 9.139 -3.261 -53.301 1.00 0.00 22 ASN A N 2
ATOM 1621 C CA . ASN A 1 22 ? 9.987 -3.370 -54.484 1.00 0.00 22 ASN A CA 2
ATOM 1622 C C . ASN A 1 22 ? 10.870 -2.143 -54.625 1.00 0.00 22 ASN A C 2
ATOM 1623 O O . ASN A 1 22 ? 11.693 -2.063 -55.536 1.00 0.00 22 ASN A O 2
ATOM 1634 N N . HIS A 1 23 ? 10.716 -1.194 -53.713 1.00 0.00 23 HIS A N 2
ATOM 1635 C CA . HIS A 1 23 ? 11.518 0.016 -53.749 1.00 0.00 23 HIS A CA 2
ATOM 1636 C C . HIS A 1 23 ? 12.614 -0.075 -52.702 1.00 0.00 23 HIS A C 2
ATOM 1637 O O . HIS A 1 23 ? 12.339 -0.135 -51.502 1.00 0.00 23 HIS A O 2
ATOM 1651 N N . GLN A 1 24 ? 13.847 -0.091 -53.171 1.00 0.00 24 GLN A N 2
ATOM 1652 C CA . GLN A 1 24 ? 15.011 -0.137 -52.305 1.00 0.00 24 GLN A CA 2
ATOM 1653 C C . GLN A 1 24 ? 15.889 1.080 -52.583 1.00 0.00 24 GLN A C 2
ATOM 1654 O O . GLN A 1 24 ? 16.543 1.165 -53.626 1.00 0.00 24 GLN A O 2
ATOM 1668 N N . ILE A 1 25 ? 15.875 2.030 -51.659 1.00 0.00 25 ILE A N 2
ATOM 1669 C CA . ILE A 1 25 ? 16.522 3.321 -51.869 1.00 0.00 25 ILE A CA 2
ATOM 1670 C C . ILE A 1 25 ? 17.608 3.566 -50.821 1.00 0.00 25 ILE A C 2
ATOM 1671 O O . ILE A 1 25 ? 17.461 3.182 -49.659 1.00 0.00 25 ILE A O 2
ATOM 1687 N N . ARG A 1 26 ? 18.707 4.181 -51.258 1.00 0.00 26 ARG A N 2
ATOM 1688 C CA . ARG A 1 26 ? 19.814 4.536 -50.375 1.00 0.00 26 ARG A CA 2
ATOM 1689 C C . ARG A 1 26 ? 19.342 5.482 -49.272 1.00 0.00 26 ARG A C 2
ATOM 1690 O O . ARG A 1 26 ? 18.512 6.357 -49.519 1.00 0.00 26 ARG A O 2
ATOM 1711 N N . ALA A 1 27 ? 19.892 5.309 -48.073 1.00 0.00 27 ALA A N 2
ATOM 1712 C CA . ALA A 1 27 ? 19.399 5.983 -46.867 1.00 0.00 27 ALA A CA 2
ATOM 1713 C C . ALA A 1 27 ? 19.198 7.489 -47.047 1.00 0.00 27 ALA A C 2
ATOM 1714 O O . ALA A 1 27 ? 18.144 8.016 -46.691 1.00 0.00 27 ALA A O 2
ATOM 1721 N N . SER A 1 28 ? 20.185 8.176 -47.613 1.00 0.00 28 SER A N 2
ATOM 1722 C CA . SER A 1 28 ? 20.131 9.635 -47.723 1.00 0.00 28 SER A CA 2
ATOM 1723 C C . SER A 1 28 ? 19.000 10.096 -48.644 1.00 0.00 28 SER A C 2
ATOM 1724 O O . SER A 1 28 ? 18.535 11.233 -48.552 1.00 0.00 28 SER A O 2
ATOM 1732 N N . ARG A 1 29 ? 18.551 9.210 -49.515 1.00 0.00 29 ARG A N 2
ATOM 1733 C CA . ARG A 1 29 ? 17.538 9.559 -50.500 1.00 0.00 29 ARG A CA 2
ATOM 1734 C C . ARG A 1 29 ? 16.186 8.977 -50.113 1.00 0.00 29 ARG A C 2
ATOM 1735 O O . ARG A 1 29 ? 15.168 9.265 -50.745 1.00 0.00 29 ARG A O 2
ATOM 1756 N N . PHE A 1 30 ? 16.181 8.173 -49.056 1.00 0.00 30 PHE A N 2
ATOM 1757 C CA . PHE A 1 30 ? 14.962 7.528 -48.582 1.00 0.00 30 PHE A CA 2
ATOM 1758 C C . PHE A 1 30 ? 13.910 8.550 -48.124 1.00 0.00 30 PHE A C 2
ATOM 1759 O O . PHE A 1 30 ? 12.755 8.442 -48.529 1.00 0.00 30 PHE A O 2
ATOM 1776 N N . PRO A 1 31 ? 14.267 9.552 -47.280 1.00 0.00 31 PRO A N 2
ATOM 1777 C CA . PRO A 1 31 ? 13.315 10.588 -46.847 1.00 0.00 31 PRO A CA 2
ATOM 1778 C C . PRO A 1 31 ? 12.677 11.311 -48.029 1.00 0.00 31 PRO A C 2
ATOM 1779 O O . PRO A 1 31 ? 11.511 11.711 -47.977 1.00 0.00 31 PRO A O 2
ATOM 1790 N N . TYR A 1 32 ? 13.449 11.471 -49.093 1.00 0.00 32 TYR A N 2
ATOM 1791 C CA . TYR A 1 32 ? 12.963 12.129 -50.296 1.00 0.00 32 TYR A CA 2
ATOM 1792 C C . TYR A 1 32 ? 12.033 11.199 -51.069 1.00 0.00 32 TYR A C 2
ATOM 1793 O O . TYR A 1 32 ? 10.997 11.627 -51.578 1.00 0.00 32 TYR A O 2
ATOM 1811 N N . HIS A 1 33 ? 12.398 9.922 -51.137 1.00 0.00 33 HIS A N 2
ATOM 1812 C CA . HIS A 1 33 ? 11.554 8.922 -51.783 1.00 0.00 33 HIS A CA 2
ATOM 1813 C C . HIS A 1 33 ? 10.254 8.768 -51.009 1.00 0.00 33 HIS A C 2
ATOM 1814 O O . HIS A 1 33 ? 9.223 8.453 -51.581 1.00 0.00 33 HIS A O 2
ATOM 1828 N N . LEU A 1 34 ? 10.327 8.980 -49.704 1.00 0.00 34 LEU A N 2
ATOM 1829 C CA . LEU A 1 34 ? 9.155 8.911 -48.839 1.00 0.00 34 LEU A CA 2
ATOM 1830 C C . LEU A 1 34 ? 8.114 9.935 -49.296 1.00 0.00 34 LEU A C 2
ATOM 1831 O O . LEU A 1 34 ? 6.943 9.607 -49.467 1.00 0.00 34 LEU A O 2
ATOM 1847 N N . ILE A 1 35 ? 8.562 11.164 -49.532 1.00 0.00 35 ILE A N 2
ATOM 1848 C CA . ILE A 1 35 ? 7.675 12.242 -49.960 1.00 0.00 35 ILE A CA 2
ATOM 1849 C C . ILE A 1 35 ? 7.164 11.989 -51.377 1.00 0.00 35 ILE A C 2
ATOM 1850 O O . ILE A 1 35 ? 5.966 12.092 -51.657 1.00 0.00 35 ILE A O 2
ATOM 1866 N N . LYS A 1 36 ? 8.091 11.646 -52.258 1.00 0.00 36 LYS A N 2
ATOM 1867 C CA . LYS A 1 36 ? 7.801 11.433 -53.669 1.00 0.00 36 LYS A CA 2
ATOM 1868 C C . LYS A 1 36 ? 6.839 10.261 -53.873 1.00 0.00 36 LYS A C 2
ATOM 1869 O O . LYS A 1 36 ? 5.862 10.363 -54.616 1.00 0.00 36 LYS A O 2
ATOM 1888 N N . CYS A 1 37 ? 7.113 9.166 -53.184 1.00 0.00 37 CYS A N 2
ATOM 1889 C CA . CYS A 1 37 ? 6.337 7.939 -53.326 1.00 0.00 37 CYS A CA 2
ATOM 1890 C C . CYS A 1 37 ? 4.954 8.113 -52.702 1.00 0.00 37 CYS A C 2
ATOM 1891 O O . CYS A 1 37 ? 3.969 7.531 -53.159 1.00 0.00 37 CYS A O 2
ATOM 1898 N N . ARG A 1 38 ? 4.896 8.936 -51.659 1.00 0.00 38 ARG A N 2
ATOM 1899 C CA . ARG A 1 38 ? 3.659 9.186 -50.930 1.00 0.00 38 ARG A CA 2
ATOM 1900 C C . ARG A 1 38 ? 2.597 9.812 -51.830 1.00 0.00 38 ARG A C 2
ATOM 1901 O O . ARG A 1 38 ? 1.411 9.504 -51.705 1.00 0.00 38 ARG A O 2
ATOM 1922 N N . LYS A 1 39 ? 3.020 10.681 -52.742 1.00 0.00 39 LYS A N 2
ATOM 1923 C CA . LYS A 1 39 ? 2.085 11.340 -53.644 1.00 0.00 39 LYS A CA 2
ATOM 1924 C C . LYS A 1 39 ? 1.674 10.398 -54.776 1.00 0.00 39 LYS A C 2
ATOM 1925 O O . LYS A 1 39 ? 0.691 10.636 -55.476 1.00 0.00 39 LYS A O 2
ATOM 1944 N N . ASN A 1 40 ? 2.422 9.317 -54.944 1.00 0.00 40 ASN A N 2
ATOM 1945 C CA . ASN A 1 40 ? 2.102 8.317 -55.956 1.00 0.00 40 ASN A CA 2
ATOM 1946 C C . ASN A 1 40 ? 1.219 7.223 -55.375 1.00 0.00 40 ASN A C 2
ATOM 1947 O O . ASN A 1 40 ? 0.681 6.391 -56.105 1.00 0.00 40 ASN A O 2
ATOM 1958 N N . HIS A 1 41 ? 1.075 7.222 -54.054 1.00 0.00 41 HIS A N 2
ATOM 1959 C CA . HIS A 1 41 ? 0.231 6.238 -53.379 1.00 0.00 41 HIS A CA 2
ATOM 1960 C C . HIS A 1 41 ? -0.592 6.881 -52.260 1.00 0.00 41 HIS A C 2
ATOM 1961 O O . HIS A 1 41 ? -0.517 6.453 -51.106 1.00 0.00 41 HIS A O 2
ATOM 1976 N N . PRO A 1 42 ? -1.417 7.897 -52.582 1.00 0.00 42 PRO A N 2
ATOM 1977 C CA . PRO A 1 42 ? -2.198 8.629 -51.579 1.00 0.00 42 PRO A CA 2
ATOM 1978 C C . PRO A 1 42 ? -3.296 7.770 -50.972 1.00 0.00 42 PRO A C 2
ATOM 1979 O O . PRO A 1 42 ? -3.686 7.960 -49.821 1.00 0.00 42 PRO A O 2
ATOM 1990 N N . ASP A 1 43 ? -3.768 6.810 -51.756 1.00 0.00 43 ASP A N 2
ATOM 1991 C CA . ASP A 1 43 ? -4.864 5.937 -51.352 1.00 0.00 43 ASP A CA 2
ATOM 1992 C C . ASP A 1 43 ? -4.505 5.146 -50.103 1.00 0.00 43 ASP A C 2
ATOM 1993 O O . ASP A 1 43 ? -5.373 4.829 -49.292 1.00 0.00 43 ASP A O 2
ATOM 2002 N N . VAL A 1 44 ? -3.227 4.830 -49.949 1.00 0.00 44 VAL A N 2
ATOM 2003 C CA . VAL A 1 44 ? -2.764 4.099 -48.780 1.00 0.00 44 VAL A CA 2
ATOM 2004 C C . VAL A 1 44 ? -2.088 5.042 -47.790 1.00 0.00 44 VAL A C 2
ATOM 2005 O O . VAL A 1 44 ? -2.252 4.910 -46.579 1.00 0.00 44 VAL A O 2
ATOM 2018 N N . ALA A 1 45 ? -1.346 6.012 -48.317 1.00 0.00 45 ALA A N 2
ATOM 2019 C CA . ALA A 1 45 ? -0.626 6.970 -47.482 1.00 0.00 45 ALA A CA 2
ATOM 2020 C C . ALA A 1 45 ? -1.578 7.794 -46.623 1.00 0.00 45 ALA A C 2
ATOM 2021 O O . ALA A 1 45 ? -1.272 8.113 -45.473 1.00 0.00 45 ALA A O 2
ATOM 2028 N N . ASN A 1 46 ? -2.729 8.138 -47.180 1.00 0.00 46 ASN A N 2
ATOM 2029 C CA . ASN A 1 46 ? -3.708 8.946 -46.463 1.00 0.00 46 ASN A CA 2
ATOM 2030 C C . ASN A 1 46 ? -4.779 8.057 -45.840 1.00 0.00 46 ASN A C 2
ATOM 2031 O O . ASN A 1 46 ? -5.721 8.544 -45.214 1.00 0.00 46 ASN A O 2
ATOM 2042 N N . LYS A 1 47 ? -4.598 6.743 -46.015 1.00 0.00 47 LYS A N 2
ATOM 2043 C CA . LYS A 1 47 ? -5.530 5.729 -45.514 1.00 0.00 47 LYS A CA 2
ATOM 2044 C C . LYS A 1 47 ? -6.941 5.974 -46.038 1.00 0.00 47 LYS A C 2
ATOM 2045 O O . LYS A 1 47 ? -7.896 6.040 -45.269 1.00 0.00 47 LYS A O 2
ATOM 2064 N N . LEU A 1 48 ? -7.066 6.080 -47.354 1.00 0.00 48 LEU A N 2
ATOM 2065 C CA . LEU A 1 48 ? -8.333 6.439 -47.974 1.00 0.00 48 LEU A CA 2
ATOM 2066 C C . LEU A 1 48 ? -9.143 5.204 -48.341 1.00 0.00 48 LEU A C 2
ATOM 2067 O O . LEU A 1 48 ? -8.594 4.125 -48.576 1.00 0.00 48 LEU A O 2
ATOM 2083 N N . ALA A 1 49 ? -10.453 5.377 -48.373 1.00 0.00 49 ALA A N 2
ATOM 2084 C CA . ALA A 1 49 ? -11.377 4.341 -48.792 1.00 0.00 49 ALA A CA 2
ATOM 2085 C C . ALA A 1 49 ? -12.365 4.923 -49.785 1.00 0.00 49 ALA A C 2
ATOM 2086 O O . ALA A 1 49 ? -12.604 6.132 -49.796 1.00 0.00 49 ALA A O 2
ATOM 2093 N N . THR A 1 50 ? -12.938 4.066 -50.606 1.00 0.00 50 THR A N 2
ATOM 2094 C CA . THR A 1 50 ? -13.837 4.503 -51.654 1.00 0.00 50 THR A CA 2
ATOM 2095 C C . THR A 1 50 ? -15.292 4.425 -51.196 1.00 0.00 50 THR A C 2
ATOM 2096 O O . THR A 1 50 ? -15.731 3.405 -50.655 1.00 0.00 50 THR A O 2
ATOM 2107 N N . CYS A 1 51 ? -16.023 5.514 -51.393 1.00 0.00 51 CYS A N 2
ATOM 2108 C CA . CYS A 1 51 ? -17.447 5.558 -51.093 1.00 0.00 51 CYS A CA 2
ATOM 2109 C C . CYS A 1 51 ? -18.207 4.630 -52.032 1.00 0.00 51 CYS A C 2
ATOM 2110 O O . CYS A 1 51 ? -18.011 4.673 -53.247 1.00 0.00 51 CYS A O 2
ATOM 2117 N N . PRO A 1 52 ? -19.093 3.785 -51.484 1.00 0.00 52 PRO A N 2
ATOM 2118 C CA . PRO A 1 52 ? -19.868 2.829 -52.280 1.00 0.00 52 PRO A CA 2
ATOM 2119 C C . PRO A 1 52 ? -20.957 3.514 -53.099 1.00 0.00 52 PRO A C 2
ATOM 2120 O O . PRO A 1 52 ? -21.627 2.880 -53.912 1.00 0.00 52 PRO A O 2
ATOM 2131 N N . PHE A 1 53 ? -21.122 4.810 -52.882 1.00 0.00 53 PHE A N 2
ATOM 2132 C CA . PHE A 1 53 ? -22.119 5.583 -53.607 1.00 0.00 53 PHE A CA 2
ATOM 2133 C C . PHE A 1 53 ? -21.475 6.362 -54.747 1.00 0.00 53 PHE A C 2
ATOM 2134 O O . PHE A 1 53 ? -22.122 6.651 -55.757 1.00 0.00 53 PHE A O 2
ATOM 2151 N N . ASN A 1 54 ? -20.198 6.693 -54.586 1.00 0.00 54 ASN A N 2
ATOM 2152 C CA . ASN A 1 54 ? -19.493 7.524 -55.551 1.00 0.00 54 ASN A CA 2
ATOM 2153 C C . ASN A 1 54 ? -17.987 7.404 -55.354 1.00 0.00 54 ASN A C 2
ATOM 2154 O O . ASN A 1 54 ? -17.486 7.519 -54.236 1.00 0.00 54 ASN A O 2
ATOM 2165 N N . ALA A 1 55 ? -17.271 7.189 -56.447 1.00 0.00 55 ALA A N 2
ATOM 2166 C CA . ALA A 1 55 ? -15.843 6.895 -56.397 1.00 0.00 55 ALA A CA 2
ATOM 2167 C C . ALA A 1 55 ? -15.002 8.137 -56.121 1.00 0.00 55 ALA A C 2
ATOM 2168 O O . ALA A 1 55 ? -13.819 8.031 -55.795 1.00 0.00 55 ALA A O 2
ATOM 2175 N N . ARG A 1 56 ? -15.608 9.310 -56.246 1.00 0.00 56 ARG A N 2
ATOM 2176 C CA . ARG A 1 56 ? -14.892 10.559 -56.028 1.00 0.00 56 ARG A CA 2
ATOM 2177 C C . ARG A 1 56 ? -14.888 10.923 -54.548 1.00 0.00 56 ARG A C 2
ATOM 2178 O O . ARG A 1 56 ? -14.242 11.882 -54.134 1.00 0.00 56 ARG A O 2
ATOM 2199 N N . HIS A 1 57 ? -15.616 10.151 -53.753 1.00 0.00 57 HIS A N 2
ATOM 2200 C CA . HIS A 1 57 ? -15.654 10.369 -52.313 1.00 0.00 57 HIS A CA 2
ATOM 2201 C C . HIS A 1 57 ? -14.635 9.478 -51.624 1.00 0.00 57 HIS A C 2
ATOM 2202 O O . HIS A 1 57 ? -14.986 8.439 -51.062 1.00 0.00 57 HIS A O 2
ATOM 2216 N N . GLN A 1 58 ? -13.378 9.868 -51.686 1.00 0.00 58 GLN A N 2
ATOM 2217 C CA . GLN A 1 58 ? -12.334 9.134 -50.997 1.00 0.00 58 GLN A CA 2
ATOM 2218 C C . GLN A 1 58 ? -12.079 9.764 -49.637 1.00 0.00 58 GLN A C 2
ATOM 2219 O O . GLN A 1 58 ? -11.654 10.916 -49.544 1.00 0.00 58 GLN A O 2
ATOM 2233 N N . VAL A 1 59 ? -12.344 9.005 -48.589 1.00 0.00 59 VAL A N 2
ATOM 2234 C CA . VAL A 1 59 ? -12.192 9.491 -47.223 1.00 0.00 59 VAL A CA 2
ATOM 2235 C C . VAL A 1 59 ? -11.414 8.477 -46.399 1.00 0.00 59 VAL A C 2
ATOM 2236 O O . VAL A 1 59 ? -11.418 7.291 -46.723 1.00 0.00 59 VAL A O 2
ATOM 2249 N N . PRO A 1 60 ? -10.717 8.926 -45.342 1.00 0.00 60 PRO A N 2
ATOM 2250 C CA . PRO A 1 60 ? -9.966 8.038 -44.450 1.00 0.00 60 PRO A CA 2
ATOM 2251 C C . PRO A 1 60 ? -10.829 6.886 -43.940 1.00 0.00 60 PRO A C 2
ATOM 2252 O O . PRO A 1 60 ? -12.003 7.071 -43.620 1.00 0.00 60 PRO A O 2
ATOM 2263 N N . ARG A 1 61 ? -10.231 5.700 -43.865 1.00 0.00 61 ARG A N 2
ATOM 2264 C CA . ARG A 1 61 ? -10.951 4.480 -43.500 1.00 0.00 61 ARG A CA 2
ATOM 2265 C C . ARG A 1 61 ? -11.530 4.572 -42.093 1.00 0.00 61 ARG A C 2
ATOM 2266 O O . ARG A 1 61 ? -12.450 3.838 -41.740 1.00 0.00 61 ARG A O 2
ATOM 2287 N N . ALA A 1 62 ? -10.993 5.479 -41.296 1.00 0.00 62 ALA A N 2
ATOM 2288 C CA . ALA A 1 62 ? -11.503 5.715 -39.956 1.00 0.00 62 ALA A CA 2
ATOM 2289 C C . ALA A 1 62 ? -12.816 6.495 -39.993 1.00 0.00 62 ALA A C 2
ATOM 2290 O O . ALA A 1 62 ? -13.549 6.538 -39.006 1.00 0.00 62 ALA A O 2
ATOM 2297 N N . GLU A 1 63 ? -13.115 7.112 -41.131 1.00 0.00 63 GLU A N 2
ATOM 2298 C CA . GLU A 1 63 ? -14.336 7.901 -41.267 1.00 0.00 63 GLU A CA 2
ATOM 2299 C C . GLU A 1 63 ? -15.200 7.420 -42.434 1.00 0.00 63 GLU A C 2
ATOM 2300 O O . GLU A 1 63 ? -16.234 8.017 -42.726 1.00 0.00 63 GLU A O 2
ATOM 2312 N N . ILE A 1 64 ? -14.791 6.336 -43.087 1.00 0.00 64 ILE A N 2
ATOM 2313 C CA . ILE A 1 64 ? -15.509 5.838 -44.260 1.00 0.00 64 ILE A CA 2
ATOM 2314 C C . ILE A 1 64 ? -16.917 5.361 -43.899 1.00 0.00 64 ILE A C 2
ATOM 2315 O O . ILE A 1 64 ? -17.878 5.638 -44.619 1.00 0.00 64 ILE A O 2
ATOM 2331 N N . SER A 1 65 ? -17.040 4.681 -42.767 1.00 0.00 65 SER A N 2
ATOM 2332 C CA . SER A 1 65 ? -18.319 4.144 -42.335 1.00 0.00 65 SER A CA 2
ATOM 2333 C C . SER A 1 65 ? -19.244 5.289 -41.934 1.00 0.00 65 SER A C 2
ATOM 2334 O O . SER A 1 65 ? -20.444 5.272 -42.217 1.00 0.00 65 SER A O 2
ATOM 2342 N N . HIS A 1 66 ? -18.659 6.302 -41.308 1.00 0.00 66 HIS A N 2
ATOM 2343 C CA . HIS A 1 66 ? -19.407 7.482 -40.898 1.00 0.00 66 HIS A CA 2
ATOM 2344 C C . HIS A 1 66 ? -19.882 8.255 -42.125 1.00 0.00 66 HIS A C 2
ATOM 2345 O O . HIS A 1 66 ? -20.972 8.829 -42.124 1.00 0.00 66 HIS A O 2
ATOM 2360 N N . HIS A 1 67 ? -19.066 8.250 -43.176 1.00 0.00 67 HIS A N 2
ATOM 2361 C CA . HIS A 1 67 ? -19.418 8.918 -44.424 1.00 0.00 67 HIS A CA 2
ATOM 2362 C C . HIS A 1 67 ? -20.557 8.186 -45.120 1.00 0.00 67 HIS A C 2
ATOM 2363 O O . HIS A 1 67 ? -21.390 8.812 -45.762 1.00 0.00 67 HIS A O 2
ATOM 2377 N N . ILE A 1 68 ? -20.595 6.864 -44.989 1.00 0.00 68 ILE A N 2
ATOM 2378 C CA . ILE A 1 68 ? -21.673 6.073 -45.580 1.00 0.00 68 ILE A CA 2
ATOM 2379 C C . ILE A 1 68 ? -23.024 6.501 -45.012 1.00 0.00 68 ILE A C 2
ATOM 2380 O O . ILE A 1 68 ? -23.987 6.703 -45.754 1.00 0.00 68 ILE A O 2
ATOM 2396 N N . SER A 1 69 ? -23.079 6.676 -43.698 1.00 0.00 69 SER A N 2
ATOM 2397 C CA . SER A 1 69 ? -24.306 7.090 -43.032 1.00 0.00 69 SER A CA 2
ATOM 2398 C C . SER A 1 69 ? -24.556 8.588 -43.207 1.00 0.00 69 SER A C 2
ATOM 2399 O O . SER A 1 69 ? -25.582 9.112 -42.773 1.00 0.00 69 SER A O 2
ATOM 2407 N N . SER A 1 70 ? -23.613 9.272 -43.837 1.00 0.00 70 SER A N 2
ATOM 2408 C CA . SER A 1 70 ? -23.749 10.696 -44.099 1.00 0.00 70 SER A CA 2
ATOM 2409 C C . SER A 1 70 ? -23.759 10.962 -45.604 1.00 0.00 70 SER A C 2
ATOM 2410 O O . SER A 1 70 ? -23.542 12.089 -46.054 1.00 0.00 70 SER A O 2
ATOM 2418 N N . CYS A 1 71 ? -24.005 9.913 -46.378 1.00 0.00 71 CYS A N 2
ATOM 2419 C CA . CYS A 1 71 ? -23.991 10.015 -47.827 1.00 0.00 71 CYS A CA 2
ATOM 2420 C C . CYS A 1 71 ? -25.239 9.349 -48.415 1.00 0.00 71 CYS A C 2
ATOM 2421 O O . CYS A 1 71 ? -25.204 8.782 -49.506 1.00 0.00 71 CYS A O 2
ATOM 2428 N N . ASP A 1 72 ? -26.348 9.436 -47.685 1.00 0.00 72 ASP A N 2
ATOM 2429 C CA . ASP A 1 72 ? -27.606 8.824 -48.122 1.00 0.00 72 ASP A CA 2
ATOM 2430 C C . ASP A 1 72 ? -28.188 9.588 -49.302 1.00 0.00 72 ASP A C 2
ATOM 2431 O O . ASP A 1 72 ? -28.997 9.054 -50.061 1.00 0.00 72 ASP A O 2
ATOM 2440 N N . ASP A 1 73 ? -27.760 10.836 -49.446 1.00 0.00 73 ASP A N 2
ATOM 2441 C CA . ASP A 1 73 ? -28.206 11.710 -50.535 1.00 0.00 73 ASP A CA 2
ATOM 2442 C C . ASP A 1 73 ? -27.969 11.077 -51.903 1.00 0.00 73 ASP A C 2
ATOM 2443 O O . ASP A 1 73 ? -28.687 11.356 -52.858 1.00 0.00 73 ASP A O 2
ATOM 2452 N N . LYS A 1 74 ? -26.973 10.209 -51.992 1.00 0.00 74 LYS A N 2
ATOM 2453 C CA . LYS A 1 74 ? -26.612 9.610 -53.269 1.00 0.00 74 LYS A CA 2
ATOM 2454 C C . LYS A 1 74 ? -27.439 8.357 -53.528 1.00 0.00 74 LYS A C 2
ATOM 2455 O O . LYS A 1 74 ? -27.439 7.811 -54.632 1.00 0.00 74 LYS A O 2
ATOM 2474 N N . SER A 1 75 ? -28.161 7.919 -52.509 1.00 0.00 75 SER A N 2
ATOM 2475 C CA . SER A 1 75 ? -28.998 6.737 -52.619 1.00 0.00 75 SER A CA 2
ATOM 2476 C C . SER A 1 75 ? -30.471 7.128 -52.507 1.00 0.00 75 SER A C 2
ATOM 2477 O O . SER A 1 75 ? -31.344 6.283 -52.298 1.00 0.00 75 SER A O 2
ATOM 2485 N N . SER A 1 76 ? -30.737 8.418 -52.645 1.00 0.00 76 SER A N 2
ATOM 2486 C CA . SER A 1 76 ? -32.091 8.945 -52.588 1.00 0.00 76 SER A CA 2
ATOM 2487 C C . SER A 1 76 ? -32.213 10.165 -53.494 1.00 0.00 76 SER A C 2
ATOM 2488 O O . SER A 1 76 ? -31.235 10.880 -53.718 1.00 0.00 76 SER A O 2
ATOM 2496 N N . ILE A 1 77 ? -33.402 10.388 -54.028 1.00 0.00 77 ILE A N 2
ATOM 2497 C CA . ILE A 1 77 ? -33.632 11.518 -54.911 1.00 0.00 77 ILE A CA 2
ATOM 2498 C C . ILE A 1 77 ? -34.167 12.709 -54.126 1.00 0.00 77 ILE A C 2
ATOM 2499 O O . ILE A 1 77 ? -35.367 12.808 -53.865 1.00 0.00 77 ILE A O 2
ATOM 2515 N N . GLU A 1 78 ? -33.261 13.595 -53.730 1.00 0.00 78 GLU A N 2
ATOM 2516 C CA . GLU A 1 78 ? -33.631 14.809 -53.021 1.00 0.00 78 GLU A CA 2
ATOM 2517 C C . GLU A 1 78 ? -34.223 15.811 -54.006 1.00 0.00 78 GLU A C 2
ATOM 2518 O O . GLU A 1 78 ? -33.491 16.471 -54.750 1.00 0.00 78 GLU A O 2
ATOM 2530 N N . GLN A 1 79 ? -35.540 15.899 -54.035 1.00 0.00 79 GLN A N 2
ATOM 2531 C CA . GLN A 1 79 ? -36.222 16.799 -54.950 1.00 0.00 79 GLN A CA 2
ATOM 2532 C C . GLN A 1 79 ? -37.282 17.605 -54.211 1.00 0.00 79 GLN A C 2
ATOM 2533 O O . GLN A 1 79 ? -37.938 17.100 -53.301 1.00 0.00 79 GLN A O 2
ATOM 2547 N N . ASP A 1 80 ? -37.432 18.864 -54.595 1.00 0.00 80 ASP A N 2
ATOM 2548 C CA . ASP A 1 80 ? -38.403 19.744 -53.961 1.00 0.00 80 ASP A CA 2
ATOM 2549 C C . ASP A 1 80 ? -39.794 19.513 -54.534 1.00 0.00 80 ASP A C 2
ATOM 2550 O O . ASP A 1 80 ? -39.935 18.991 -55.642 1.00 0.00 80 ASP A O 2
ATOM 2561 N N . MET A 1 1 ? 26.494 11.446 -33.632 1.00 0.00 1 MET A N 3
ATOM 2562 C CA . MET A 1 1 ? 26.585 10.098 -33.030 1.00 0.00 1 MET A CA 3
ATOM 2563 C C . MET A 1 1 ? 27.739 9.319 -33.647 1.00 0.00 1 MET A C 3
ATOM 2564 O O . MET A 1 1 ? 27.792 9.129 -34.862 1.00 0.00 1 MET A O 3
ATOM 2580 N N . GLU A 1 2 ? 28.670 8.886 -32.811 1.00 0.00 2 GLU A N 3
ATOM 2581 C CA . GLU A 1 2 ? 29.796 8.094 -33.277 1.00 0.00 2 GLU A CA 3
ATOM 2582 C C . GLU A 1 2 ? 29.436 6.613 -33.203 1.00 0.00 2 GLU A C 3
ATOM 2583 O O . GLU A 1 2 ? 28.810 6.165 -32.239 1.00 0.00 2 GLU A O 3
ATOM 2595 N N . ASP A 1 3 ? 29.835 5.862 -34.212 1.00 0.00 3 ASP A N 3
ATOM 2596 C CA . ASP A 1 3 ? 29.490 4.451 -34.305 1.00 0.00 3 ASP A CA 3
ATOM 2597 C C . ASP A 1 3 ? 30.645 3.661 -34.910 1.00 0.00 3 ASP A C 3
ATOM 2598 O O . ASP A 1 3 ? 30.914 2.527 -34.512 1.00 0.00 3 ASP A O 3
ATOM 2607 N N . THR A 1 4 ? 31.332 4.274 -35.867 1.00 0.00 4 THR A N 3
ATOM 2608 C CA . THR A 1 4 ? 32.493 3.663 -36.502 1.00 0.00 4 THR A CA 3
ATOM 2609 C C . THR A 1 4 ? 33.409 4.745 -37.082 1.00 0.00 4 THR A C 3
ATOM 2610 O O . THR A 1 4 ? 33.263 5.141 -38.242 1.00 0.00 4 THR A O 3
ATOM 2621 N N . TYR A 1 5 ? 34.347 5.226 -36.267 1.00 0.00 5 TYR A N 3
ATOM 2622 C CA . TYR A 1 5 ? 35.273 6.275 -36.693 1.00 0.00 5 TYR A CA 3
ATOM 2623 C C . TYR A 1 5 ? 36.212 5.768 -37.782 1.00 0.00 5 TYR A C 3
ATOM 2624 O O . TYR A 1 5 ? 36.712 6.545 -38.596 1.00 0.00 5 TYR A O 3
ATOM 2642 N N . ILE A 1 6 ? 36.433 4.458 -37.797 1.00 0.00 6 ILE A N 3
ATOM 2643 C CA . ILE A 1 6 ? 37.324 3.834 -38.767 1.00 0.00 6 ILE A CA 3
ATOM 2644 C C . ILE A 1 6 ? 36.834 4.073 -40.194 1.00 0.00 6 ILE A C 3
ATOM 2645 O O . ILE A 1 6 ? 37.633 4.265 -41.113 1.00 0.00 6 ILE A O 3
ATOM 2661 N N . ASP A 1 7 ? 35.519 4.089 -40.376 1.00 0.00 7 ASP A N 3
ATOM 2662 C CA . ASP A 1 7 ? 34.947 4.324 -41.697 1.00 0.00 7 ASP A CA 3
ATOM 2663 C C . ASP A 1 7 ? 34.359 5.724 -41.799 1.00 0.00 7 ASP A C 3
ATOM 2664 O O . ASP A 1 7 ? 33.806 6.099 -42.830 1.00 0.00 7 ASP A O 3
ATOM 2673 N N . SER A 1 8 ? 34.505 6.492 -40.716 1.00 0.00 8 SER A N 3
ATOM 2674 C CA . SER A 1 8 ? 33.928 7.832 -40.618 1.00 0.00 8 SER A CA 3
ATOM 2675 C C . SER A 1 8 ? 32.424 7.783 -40.870 1.00 0.00 8 SER A C 3
ATOM 2676 O O . SER A 1 8 ? 31.902 8.511 -41.716 1.00 0.00 8 SER A O 3
ATOM 2684 N N . LEU A 1 9 ? 31.745 6.925 -40.105 1.00 0.00 9 LEU A N 3
ATOM 2685 C CA . LEU A 1 9 ? 30.332 6.625 -40.314 1.00 0.00 9 LEU A CA 3
ATOM 2686 C C . LEU A 1 9 ? 30.149 5.912 -41.651 1.00 0.00 9 LEU A C 3
ATOM 2687 O O . LEU A 1 9 ? 30.203 6.532 -42.717 1.00 0.00 9 LEU A O 3
ATOM 2703 N N . ASP A 1 10 ? 29.947 4.604 -41.583 1.00 0.00 10 ASP A N 3
ATOM 2704 C CA . ASP A 1 10 ? 29.843 3.770 -42.778 1.00 0.00 10 ASP A CA 3
ATOM 2705 C C . ASP A 1 10 ? 28.705 4.245 -43.673 1.00 0.00 10 ASP A C 3
ATOM 2706 O O . ASP A 1 10 ? 27.706 4.788 -43.193 1.00 0.00 10 ASP A O 3
ATOM 2715 N N . PRO A 1 11 ? 28.863 4.075 -44.994 1.00 0.00 11 PRO A N 3
ATOM 2716 C CA . PRO A 1 11 ? 27.840 4.451 -45.967 1.00 0.00 11 PRO A CA 3
ATOM 2717 C C . PRO A 1 11 ? 26.542 3.692 -45.739 1.00 0.00 11 PRO A C 3
ATOM 2718 O O . PRO A 1 11 ? 26.527 2.458 -45.711 1.00 0.00 11 PRO A O 3
ATOM 2729 N N . GLU A 1 12 ? 25.460 4.442 -45.568 1.00 0.00 12 GLU A N 3
ATOM 2730 C CA . GLU A 1 12 ? 24.143 3.866 -45.340 1.00 0.00 12 GLU A CA 3
ATOM 2731 C C . GLU A 1 12 ? 23.748 2.931 -46.479 1.00 0.00 12 GLU A C 3
ATOM 2732 O O . GLU A 1 12 ? 24.131 3.131 -47.634 1.00 0.00 12 GLU A O 3
ATOM 2744 N N . LYS A 1 13 ? 22.993 1.901 -46.137 1.00 0.00 13 LYS A N 3
ATOM 2745 C CA . LYS A 1 13 ? 22.633 0.870 -47.092 1.00 0.00 13 LYS A CA 3
ATOM 2746 C C . LYS A 1 13 ? 21.222 1.097 -47.621 1.00 0.00 13 LYS A C 3
ATOM 2747 O O . LYS A 1 13 ? 20.656 2.178 -47.457 1.00 0.00 13 LYS A O 3
ATOM 2766 N N . LEU A 1 14 ? 20.663 0.075 -48.247 1.00 0.00 14 LEU A N 3
ATOM 2767 C CA . LEU A 1 14 ? 19.333 0.165 -48.824 1.00 0.00 14 LEU A CA 3
ATOM 2768 C C . LEU A 1 14 ? 18.259 -0.030 -47.764 1.00 0.00 14 LEU A C 3
ATOM 2769 O O . LEU A 1 14 ? 18.311 -0.976 -46.976 1.00 0.00 14 LEU A O 3
ATOM 2785 N N . LEU A 1 15 ? 17.301 0.880 -47.740 1.00 0.00 15 LEU A N 3
ATOM 2786 C CA . LEU A 1 15 ? 16.141 0.758 -46.876 1.00 0.00 15 LEU A CA 3
ATOM 2787 C C . LEU A 1 15 ? 14.928 0.368 -47.704 1.00 0.00 15 LEU A C 3
ATOM 2788 O O . LEU A 1 15 ? 14.878 0.624 -48.910 1.00 0.00 15 LEU A O 3
ATOM 2804 N N . GLN A 1 16 ? 13.962 -0.257 -47.054 1.00 0.00 16 GLN A N 3
ATOM 2805 C CA . GLN A 1 16 ? 12.759 -0.711 -47.729 1.00 0.00 16 GLN A CA 3
ATOM 2806 C C . GLN A 1 16 ? 11.710 0.395 -47.737 1.00 0.00 16 GLN A C 3
ATOM 2807 O O . GLN A 1 16 ? 11.618 1.182 -46.795 1.00 0.00 16 GLN A O 3
ATOM 2821 N N . CYS A 1 17 ? 10.925 0.451 -48.799 1.00 0.00 17 CYS A N 3
ATOM 2822 C CA . CYS A 1 17 ? 9.851 1.418 -48.906 1.00 0.00 17 CYS A CA 3
ATOM 2823 C C . CYS A 1 17 ? 8.576 0.841 -48.295 1.00 0.00 17 CYS A C 3
ATOM 2824 O O . CYS A 1 17 ? 8.122 -0.238 -48.679 1.00 0.00 17 CYS A O 3
ATOM 2831 N N . PRO A 1 18 ? 7.991 1.553 -47.316 1.00 0.00 18 PRO A N 3
ATOM 2832 C CA . PRO A 1 18 ? 6.777 1.106 -46.627 1.00 0.00 18 PRO A CA 3
ATOM 2833 C C . PRO A 1 18 ? 5.581 1.004 -47.564 1.00 0.00 18 PRO A C 3
ATOM 2834 O O . PRO A 1 18 ? 4.666 0.213 -47.334 1.00 0.00 18 PRO A O 3
ATOM 2845 N N . TYR A 1 19 ? 5.598 1.800 -48.625 1.00 0.00 19 TYR A N 3
ATOM 2846 C CA . TYR A 1 19 ? 4.495 1.817 -49.577 1.00 0.00 19 TYR A CA 3
ATOM 2847 C C . TYR A 1 19 ? 4.577 0.615 -50.503 1.00 0.00 19 TYR A C 3
ATOM 2848 O O . TYR A 1 19 ? 3.558 0.035 -50.880 1.00 0.00 19 TYR A O 3
ATOM 2866 N N . ASP A 1 20 ? 5.794 0.237 -50.862 1.00 0.00 20 ASP A N 3
ATOM 2867 C CA . ASP A 1 20 ? 6.004 -0.844 -51.813 1.00 0.00 20 ASP A CA 3
ATOM 2868 C C . ASP A 1 20 ? 7.372 -1.479 -51.604 1.00 0.00 20 ASP A C 3
ATOM 2869 O O . ASP A 1 20 ? 8.394 -0.792 -51.588 1.00 0.00 20 ASP A O 3
ATOM 2878 N N . LYS A 1 21 ? 7.383 -2.797 -51.459 1.00 0.00 21 LYS A N 3
ATOM 2879 C CA . LYS A 1 21 ? 8.593 -3.535 -51.115 1.00 0.00 21 LYS A CA 3
ATOM 2880 C C . LYS A 1 21 ? 9.598 -3.570 -52.271 1.00 0.00 21 LYS A C 3
ATOM 2881 O O . LYS A 1 21 ? 10.767 -3.903 -52.072 1.00 0.00 21 LYS A O 3
ATOM 2900 N N . ASN A 1 22 ? 9.157 -3.213 -53.470 1.00 0.00 22 ASN A N 3
ATOM 2901 C CA . ASN A 1 22 ? 10.026 -3.275 -54.643 1.00 0.00 22 ASN A CA 3
ATOM 2902 C C . ASN A 1 22 ? 10.843 -1.997 -54.796 1.00 0.00 22 ASN A C 3
ATOM 2903 O O . ASN A 1 22 ? 11.558 -1.818 -55.784 1.00 0.00 22 ASN A O 3
ATOM 2914 N N . HIS A 1 23 ? 10.726 -1.100 -53.825 1.00 0.00 23 HIS A N 3
ATOM 2915 C CA . HIS A 1 23 ? 11.507 0.128 -53.830 1.00 0.00 23 HIS A CA 3
ATOM 2916 C C . HIS A 1 23 ? 12.595 0.040 -52.765 1.00 0.00 23 HIS A C 3
ATOM 2917 O O . HIS A 1 23 ? 12.290 -0.055 -51.574 1.00 0.00 23 HIS A O 3
ATOM 2931 N N . GLN A 1 24 ? 13.851 0.069 -53.187 1.00 0.00 24 GLN A N 3
ATOM 2932 C CA . GLN A 1 24 ? 14.973 0.038 -52.255 1.00 0.00 24 GLN A CA 3
ATOM 2933 C C . GLN A 1 24 ? 15.846 1.272 -52.436 1.00 0.00 24 GLN A C 3
ATOM 2934 O O . GLN A 1 24 ? 16.535 1.415 -53.449 1.00 0.00 24 GLN A O 3
ATOM 2948 N N . ILE A 1 25 ? 15.812 2.163 -51.456 1.00 0.00 25 ILE A N 3
ATOM 2949 C CA . ILE A 1 25 ? 16.534 3.426 -51.546 1.00 0.00 25 ILE A CA 3
ATOM 2950 C C . ILE A 1 25 ? 17.410 3.625 -50.312 1.00 0.00 25 ILE A C 3
ATOM 2951 O O . ILE A 1 25 ? 16.965 3.418 -49.184 1.00 0.00 25 ILE A O 3
ATOM 2967 N N . ARG A 1 26 ? 18.662 4.005 -50.545 1.00 0.00 26 ARG A N 3
ATOM 2968 C CA . ARG A 1 26 ? 19.605 4.285 -49.468 1.00 0.00 26 ARG A CA 3
ATOM 2969 C C . ARG A 1 26 ? 19.165 5.506 -48.672 1.00 0.00 26 ARG A C 3
ATOM 2970 O O . ARG A 1 26 ? 18.576 6.440 -49.219 1.00 0.00 26 ARG A O 3
ATOM 2991 N N . ALA A 1 27 ? 19.484 5.488 -47.376 1.00 0.00 27 ALA A N 3
ATOM 2992 C CA . ALA A 1 27 ? 19.018 6.497 -46.420 1.00 0.00 27 ALA A CA 3
ATOM 2993 C C . ALA A 1 27 ? 19.398 7.915 -46.828 1.00 0.00 27 ALA A C 3
ATOM 2994 O O . ALA A 1 27 ? 18.731 8.875 -46.440 1.00 0.00 27 ALA A O 3
ATOM 3001 N N . SER A 1 28 ? 20.468 8.043 -47.599 1.00 0.00 28 SER A N 3
ATOM 3002 C CA . SER A 1 28 ? 20.905 9.335 -48.107 1.00 0.00 28 SER A CA 3
ATOM 3003 C C . SER A 1 28 ? 19.849 9.978 -49.012 1.00 0.00 28 SER A C 3
ATOM 3004 O O . SER A 1 28 ? 19.711 11.203 -49.043 1.00 0.00 28 SER A O 3
ATOM 3012 N N . ARG A 1 29 ? 19.087 9.158 -49.724 1.00 0.00 29 ARG A N 3
ATOM 3013 C CA . ARG A 1 29 ? 18.068 9.663 -50.641 1.00 0.00 29 ARG A CA 3
ATOM 3014 C C . ARG A 1 29 ? 16.683 9.132 -50.277 1.00 0.00 29 ARG A C 3
ATOM 3015 O O . ARG A 1 29 ? 15.720 9.313 -51.025 1.00 0.00 29 ARG A O 3
ATOM 3036 N N . PHE A 1 30 ? 16.587 8.498 -49.115 1.00 0.00 30 PHE A N 3
ATOM 3037 C CA . PHE A 1 30 ? 15.355 7.835 -48.692 1.00 0.00 30 PHE A CA 3
ATOM 3038 C C . PHE A 1 30 ? 14.217 8.827 -48.409 1.00 0.00 30 PHE A C 3
ATOM 3039 O O . PHE A 1 30 ? 13.122 8.653 -48.942 1.00 0.00 30 PHE A O 3
ATOM 3056 N N . PRO A 1 31 ? 14.439 9.877 -47.576 1.00 0.00 31 PRO A N 3
ATOM 3057 C CA . PRO A 1 31 ? 13.380 10.831 -47.212 1.00 0.00 31 PRO A CA 3
ATOM 3058 C C . PRO A 1 31 ? 12.667 11.419 -48.427 1.00 0.00 31 PRO A C 3
ATOM 3059 O O . PRO A 1 31 ? 11.456 11.632 -48.408 1.00 0.00 31 PRO A O 3
ATOM 3070 N N . TYR A 1 32 ? 13.422 11.647 -49.492 1.00 0.00 32 TYR A N 3
ATOM 3071 C CA . TYR A 1 32 ? 12.878 12.246 -50.703 1.00 0.00 32 TYR A CA 3
ATOM 3072 C C . TYR A 1 32 ? 11.959 11.267 -51.420 1.00 0.00 32 TYR A C 3
ATOM 3073 O O . TYR A 1 32 ? 10.954 11.665 -52.011 1.00 0.00 32 TYR A O 3
ATOM 3091 N N . HIS A 1 33 ? 12.295 9.984 -51.351 1.00 0.00 33 HIS A N 3
ATOM 3092 C CA . HIS A 1 33 ? 11.454 8.950 -51.935 1.00 0.00 33 HIS A CA 3
ATOM 3093 C C . HIS A 1 33 ? 10.218 8.749 -51.077 1.00 0.00 33 HIS A C 3
ATOM 3094 O O . HIS A 1 33 ? 9.149 8.451 -51.583 1.00 0.00 33 HIS A O 3
ATOM 3108 N N . LEU A 1 34 ? 10.375 8.916 -49.775 1.00 0.00 34 LEU A N 3
ATOM 3109 C CA . LEU A 1 34 ? 9.272 8.732 -48.842 1.00 0.00 34 LEU A CA 3
ATOM 3110 C C . LEU A 1 34 ? 8.164 9.744 -49.123 1.00 0.00 34 LEU A C 3
ATOM 3111 O O . LEU A 1 34 ? 6.977 9.417 -49.077 1.00 0.00 34 LEU A O 3
ATOM 3127 N N . ILE A 1 35 ? 8.571 10.965 -49.430 1.00 0.00 35 ILE A N 3
ATOM 3128 C CA . ILE A 1 35 ? 7.636 12.043 -49.721 1.00 0.00 35 ILE A CA 3
ATOM 3129 C C . ILE A 1 35 ? 7.020 11.885 -51.112 1.00 0.00 35 ILE A C 3
ATOM 3130 O O . ILE A 1 35 ? 5.800 11.964 -51.275 1.00 0.00 35 ILE A O 3
ATOM 3146 N N . LYS A 1 36 ? 7.868 11.650 -52.108 1.00 0.00 36 LYS A N 3
ATOM 3147 C CA . LYS A 1 36 ? 7.422 11.551 -53.494 1.00 0.00 36 LYS A CA 3
ATOM 3148 C C . LYS A 1 36 ? 6.560 10.310 -53.708 1.00 0.00 36 LYS A C 3
ATOM 3149 O O . LYS A 1 36 ? 5.543 10.357 -54.399 1.00 0.00 36 LYS A O 3
ATOM 3168 N N . CYS A 1 37 ? 6.959 9.205 -53.098 1.00 0.00 37 CYS A N 3
ATOM 3169 C CA . CYS A 1 37 ? 6.247 7.943 -53.254 1.00 0.00 37 CYS A CA 3
ATOM 3170 C C . CYS A 1 37 ? 4.844 8.050 -52.659 1.00 0.00 37 CYS A C 3
ATOM 3171 O O . CYS A 1 37 ? 3.905 7.427 -53.146 1.00 0.00 37 CYS A O 3
ATOM 3178 N N . ARG A 1 38 ? 4.701 8.863 -51.614 1.00 0.00 38 ARG A N 3
ATOM 3179 C CA . ARG A 1 38 ? 3.401 9.070 -50.988 1.00 0.00 38 ARG A CA 3
ATOM 3180 C C . ARG A 1 38 ? 2.494 9.883 -51.909 1.00 0.00 38 ARG A C 3
ATOM 3181 O O . ARG A 1 38 ? 1.274 9.748 -51.872 1.00 0.00 38 ARG A O 3
ATOM 3202 N N . LYS A 1 39 ? 3.099 10.715 -52.750 1.00 0.00 39 LYS A N 3
ATOM 3203 C CA . LYS A 1 39 ? 2.345 11.489 -53.731 1.00 0.00 39 LYS A CA 3
ATOM 3204 C C . LYS A 1 39 ? 1.865 10.580 -54.854 1.00 0.00 39 LYS A C 3
ATOM 3205 O O . LYS A 1 39 ? 0.860 10.855 -55.511 1.00 0.00 39 LYS A O 3
ATOM 3224 N N . ASN A 1 40 ? 2.593 9.494 -55.061 1.00 0.00 40 ASN A N 3
ATOM 3225 C CA . ASN A 1 40 ? 2.234 8.498 -56.064 1.00 0.00 40 ASN A CA 3
ATOM 3226 C C . ASN A 1 40 ? 1.282 7.469 -55.475 1.00 0.00 40 ASN A C 3
ATOM 3227 O O . ASN A 1 40 ? 0.809 6.567 -56.166 1.00 0.00 40 ASN A O 3
ATOM 3238 N N . HIS A 1 41 ? 1.015 7.604 -54.186 1.00 0.00 41 HIS A N 3
ATOM 3239 C CA . HIS A 1 41 ? 0.069 6.739 -53.500 1.00 0.00 41 HIS A CA 3
ATOM 3240 C C . HIS A 1 41 ? -0.879 7.584 -52.656 1.00 0.00 41 HIS A C 3
ATOM 3241 O O . HIS A 1 41 ? -0.779 7.607 -51.427 1.00 0.00 41 HIS A O 3
ATOM 3256 N N . PRO A 1 42 ? -1.822 8.287 -53.311 1.00 0.00 42 PRO A N 3
ATOM 3257 C CA . PRO A 1 42 ? -2.714 9.246 -52.644 1.00 0.00 42 PRO A CA 3
ATOM 3258 C C . PRO A 1 42 ? -3.600 8.603 -51.580 1.00 0.00 42 PRO A C 3
ATOM 3259 O O . PRO A 1 42 ? -4.040 9.269 -50.642 1.00 0.00 42 PRO A O 3
ATOM 3270 N N . ASP A 1 43 ? -3.851 7.307 -51.722 1.00 0.00 43 ASP A N 3
ATOM 3271 C CA . ASP A 1 43 ? -4.662 6.575 -50.753 1.00 0.00 43 ASP A CA 3
ATOM 3272 C C . ASP A 1 43 ? -3.942 6.499 -49.416 1.00 0.00 43 ASP A C 3
ATOM 3273 O O . ASP A 1 43 ? -4.559 6.570 -48.355 1.00 0.00 43 ASP A O 3
ATOM 3282 N N . VAL A 1 44 ? -2.626 6.375 -49.482 1.00 0.00 44 VAL A N 3
ATOM 3283 C CA . VAL A 1 44 ? -1.803 6.273 -48.289 1.00 0.00 44 VAL A CA 3
ATOM 3284 C C . VAL A 1 44 ? -1.529 7.660 -47.723 1.00 0.00 44 VAL A C 3
ATOM 3285 O O . VAL A 1 44 ? -1.273 7.821 -46.533 1.00 0.00 44 VAL A O 3
ATOM 3298 N N . ALA A 1 45 ? -1.603 8.665 -48.583 1.00 0.00 45 ALA A N 3
ATOM 3299 C CA . ALA A 1 45 ? -1.435 10.049 -48.159 1.00 0.00 45 ALA A CA 3
ATOM 3300 C C . ALA A 1 45 ? -2.563 10.466 -47.220 1.00 0.00 45 ALA A C 3
ATOM 3301 O O . ALA A 1 45 ? -2.445 11.441 -46.478 1.00 0.00 45 ALA A O 3
ATOM 3308 N N . ASN A 1 46 ? -3.651 9.707 -47.250 1.00 0.00 46 ASN A N 3
ATOM 3309 C CA . ASN A 1 46 ? -4.815 9.997 -46.427 1.00 0.00 46 ASN A CA 3
ATOM 3310 C C . ASN A 1 46 ? -4.884 9.063 -45.223 1.00 0.00 46 ASN A C 3
ATOM 3311 O O . ASN A 1 46 ? -5.970 8.782 -44.713 1.00 0.00 46 ASN A O 3
ATOM 3322 N N . LYS A 1 47 ? -3.732 8.589 -44.755 1.00 0.00 47 LYS A N 3
ATOM 3323 C CA . LYS A 1 47 ? -3.696 7.694 -43.598 1.00 0.00 47 LYS A CA 3
ATOM 3324 C C . LYS A 1 47 ? -3.806 8.484 -42.293 1.00 0.00 47 LYS A C 3
ATOM 3325 O O . LYS A 1 47 ? -3.105 8.214 -41.316 1.00 0.00 47 LYS A O 3
ATOM 3344 N N . LEU A 1 48 ? -4.707 9.453 -42.289 1.00 0.00 48 LEU A N 3
ATOM 3345 C CA . LEU A 1 48 ? -4.951 10.282 -41.124 1.00 0.00 48 LEU A CA 3
ATOM 3346 C C . LEU A 1 48 ? -6.167 9.772 -40.364 1.00 0.00 48 LEU A C 3
ATOM 3347 O O . LEU A 1 48 ? -7.138 9.306 -40.966 1.00 0.00 48 LEU A O 3
ATOM 3363 N N . ALA A 1 49 ? -6.105 9.854 -39.051 1.00 0.00 49 ALA A N 3
ATOM 3364 C CA . ALA A 1 49 ? -7.185 9.407 -38.198 1.00 0.00 49 ALA A CA 3
ATOM 3365 C C . ALA A 1 49 ? -7.777 10.586 -37.444 1.00 0.00 49 ALA A C 3
ATOM 3366 O O . ALA A 1 49 ? -7.047 11.452 -36.957 1.00 0.00 49 ALA A O 3
ATOM 3373 N N . THR A 1 50 ? -9.093 10.617 -37.360 1.00 0.00 50 THR A N 3
ATOM 3374 C CA . THR A 1 50 ? -9.784 11.697 -36.688 1.00 0.00 50 THR A CA 3
ATOM 3375 C C . THR A 1 50 ? -9.974 11.372 -35.210 1.00 0.00 50 THR A C 3
ATOM 3376 O O . THR A 1 50 ? -10.607 10.373 -34.861 1.00 0.00 50 THR A O 3
ATOM 3387 N N . CYS A 1 51 ? -9.401 12.204 -34.353 1.00 0.00 51 CYS A N 3
ATOM 3388 C CA . CYS A 1 51 ? -9.512 12.037 -32.914 1.00 0.00 51 CYS A CA 3
ATOM 3389 C C . CYS A 1 51 ? -10.978 12.014 -32.490 1.00 0.00 51 CYS A C 3
ATOM 3390 O O . CYS A 1 51 ? -11.725 12.951 -32.769 1.00 0.00 51 CYS A O 3
ATOM 3397 N N . PRO A 1 52 ? -11.409 10.942 -31.807 1.00 0.00 52 PRO A N 3
ATOM 3398 C CA . PRO A 1 52 ? -12.794 10.807 -31.345 1.00 0.00 52 PRO A CA 3
ATOM 3399 C C . PRO A 1 52 ? -13.102 11.740 -30.180 1.00 0.00 52 PRO A C 3
ATOM 3400 O O . PRO A 1 52 ? -14.242 11.840 -29.732 1.00 0.00 52 PRO A O 3
ATOM 3411 N N . PHE A 1 53 ? -12.074 12.424 -29.697 1.00 0.00 53 PHE A N 3
ATOM 3412 C CA . PHE A 1 53 ? -12.235 13.367 -28.604 1.00 0.00 53 PHE A CA 3
ATOM 3413 C C . PHE A 1 53 ? -12.268 14.797 -29.132 1.00 0.00 53 PHE A C 3
ATOM 3414 O O . PHE A 1 53 ? -12.703 15.710 -28.433 1.00 0.00 53 PHE A O 3
ATOM 3431 N N . ASN A 1 54 ? -11.814 14.985 -30.370 1.00 0.00 54 ASN A N 3
ATOM 3432 C CA . ASN A 1 54 ? -11.680 16.320 -30.940 1.00 0.00 54 ASN A CA 3
ATOM 3433 C C . ASN A 1 54 ? -11.369 16.234 -32.432 1.00 0.00 54 ASN A C 3
ATOM 3434 O O . ASN A 1 54 ? -10.335 15.699 -32.828 1.00 0.00 54 ASN A O 3
ATOM 3445 N N . ALA A 1 55 ? -12.256 16.779 -33.253 1.00 0.00 55 ALA A N 3
ATOM 3446 C CA . ALA A 1 55 ? -12.156 16.646 -34.705 1.00 0.00 55 ALA A CA 3
ATOM 3447 C C . ALA A 1 55 ? -11.003 17.461 -35.284 1.00 0.00 55 ALA A C 3
ATOM 3448 O O . ALA A 1 55 ? -10.612 17.267 -36.436 1.00 0.00 55 ALA A O 3
ATOM 3455 N N . ARG A 1 56 ? -10.458 18.373 -34.492 1.00 0.00 56 ARG A N 3
ATOM 3456 C CA . ARG A 1 56 ? -9.337 19.191 -34.936 1.00 0.00 56 ARG A CA 3
ATOM 3457 C C . ARG A 1 56 ? -8.035 18.400 -34.892 1.00 0.00 56 ARG A C 3
ATOM 3458 O O . ARG A 1 56 ? -7.054 18.764 -35.542 1.00 0.00 56 ARG A O 3
ATOM 3479 N N . HIS A 1 57 ? -8.026 17.317 -34.126 1.00 0.00 57 HIS A N 3
ATOM 3480 C CA . HIS A 1 57 ? -6.827 16.503 -33.981 1.00 0.00 57 HIS A CA 3
ATOM 3481 C C . HIS A 1 57 ? -6.783 15.437 -35.058 1.00 0.00 57 HIS A C 3
ATOM 3482 O O . HIS A 1 57 ? -7.450 14.407 -34.951 1.00 0.00 57 HIS A O 3
ATOM 3496 N N . GLN A 1 58 ? -6.010 15.684 -36.095 1.00 0.00 58 GLN A N 3
ATOM 3497 C CA . GLN A 1 58 ? -5.829 14.707 -37.148 1.00 0.00 58 GLN A CA 3
ATOM 3498 C C . GLN A 1 58 ? -4.385 14.238 -37.160 1.00 0.00 58 GLN A C 3
ATOM 3499 O O . GLN A 1 58 ? -3.468 15.031 -37.369 1.00 0.00 58 GLN A O 3
ATOM 3513 N N . VAL A 1 59 ? -4.186 12.958 -36.913 1.00 0.00 59 VAL A N 3
ATOM 3514 C CA . VAL A 1 59 ? -2.844 12.392 -36.843 1.00 0.00 59 VAL A CA 3
ATOM 3515 C C . VAL A 1 59 ? -2.788 11.086 -37.615 1.00 0.00 59 VAL A C 3
ATOM 3516 O O . VAL A 1 59 ? -3.803 10.409 -37.750 1.00 0.00 59 VAL A O 3
ATOM 3529 N N . PRO A 1 60 ? -1.613 10.724 -38.153 1.00 0.00 60 PRO A N 3
ATOM 3530 C CA . PRO A 1 60 ? -1.419 9.445 -38.843 1.00 0.00 60 PRO A CA 3
ATOM 3531 C C . PRO A 1 60 ? -1.916 8.272 -38.003 1.00 0.00 60 PRO A C 3
ATOM 3532 O O . PRO A 1 60 ? -1.840 8.298 -36.775 1.00 0.00 60 PRO A O 3
ATOM 3543 N N . ARG A 1 61 ? -2.421 7.244 -38.676 1.00 0.00 61 ARG A N 3
ATOM 3544 C CA . ARG A 1 61 ? -3.032 6.098 -37.999 1.00 0.00 61 ARG A CA 3
ATOM 3545 C C . ARG A 1 61 ? -2.012 5.328 -37.164 1.00 0.00 61 ARG A C 3
ATOM 3546 O O . ARG A 1 61 ? -2.379 4.538 -36.299 1.00 0.00 61 ARG A O 3
ATOM 3567 N N . ALA A 1 62 ? -0.736 5.550 -37.436 1.00 0.00 62 ALA A N 3
ATOM 3568 C CA . ALA A 1 62 ? 0.327 4.947 -36.645 1.00 0.00 62 ALA A CA 3
ATOM 3569 C C . ALA A 1 62 ? 0.593 5.767 -35.385 1.00 0.00 62 ALA A C 3
ATOM 3570 O O . ALA A 1 62 ? 1.209 5.283 -34.436 1.00 0.00 62 ALA A O 3
ATOM 3577 N N . GLU A 1 63 ? 0.106 7.003 -35.379 1.00 0.00 63 GLU A N 3
ATOM 3578 C CA . GLU A 1 63 ? 0.318 7.918 -34.265 1.00 0.00 63 GLU A CA 3
ATOM 3579 C C . GLU A 1 63 ? -0.947 8.062 -33.420 1.00 0.00 63 GLU A C 3
ATOM 3580 O O . GLU A 1 63 ? -0.898 8.555 -32.292 1.00 0.00 63 GLU A O 3
ATOM 3592 N N . ILE A 1 64 ? -2.077 7.627 -33.972 1.00 0.00 64 ILE A N 3
ATOM 3593 C CA . ILE A 1 64 ? -3.363 7.767 -33.296 1.00 0.00 64 ILE A CA 3
ATOM 3594 C C . ILE A 1 64 ? -3.407 6.940 -32.010 1.00 0.00 64 ILE A C 3
ATOM 3595 O O . ILE A 1 64 ? -4.020 7.349 -31.026 1.00 0.00 64 ILE A O 3
ATOM 3611 N N . SER A 1 65 ? -2.723 5.800 -32.018 1.00 0.00 65 SER A N 3
ATOM 3612 C CA . SER A 1 65 ? -2.726 4.885 -30.883 1.00 0.00 65 SER A CA 3
ATOM 3613 C C . SER A 1 65 ? -2.187 5.572 -29.631 1.00 0.00 65 SER A C 3
ATOM 3614 O O . SER A 1 65 ? -2.761 5.455 -28.545 1.00 0.00 65 SER A O 3
ATOM 3622 N N . HIS A 1 66 ? -1.095 6.307 -29.794 1.00 0.00 66 HIS A N 3
ATOM 3623 C CA . HIS A 1 66 ? -0.512 7.055 -28.692 1.00 0.00 66 HIS A CA 3
ATOM 3624 C C . HIS A 1 66 ? -1.346 8.294 -28.386 1.00 0.00 66 HIS A C 3
ATOM 3625 O O . HIS A 1 66 ? -1.447 8.710 -27.234 1.00 0.00 66 HIS A O 3
ATOM 3640 N N . HIS A 1 67 ? -1.957 8.869 -29.416 1.00 0.00 67 HIS A N 3
ATOM 3641 C CA . HIS A 1 67 ? -2.739 10.088 -29.244 1.00 0.00 67 HIS A CA 3
ATOM 3642 C C . HIS A 1 67 ? -3.947 9.830 -28.357 1.00 0.00 67 HIS A C 3
ATOM 3643 O O . HIS A 1 67 ? -4.335 10.689 -27.586 1.00 0.00 67 HIS A O 3
ATOM 3657 N N . ILE A 1 68 ? -4.524 8.643 -28.455 1.00 0.00 68 ILE A N 3
ATOM 3658 C CA . ILE A 1 68 ? -5.686 8.294 -27.643 1.00 0.00 68 ILE A CA 3
ATOM 3659 C C . ILE A 1 68 ? -5.347 8.350 -26.153 1.00 0.00 68 ILE A C 3
ATOM 3660 O O . ILE A 1 68 ? -6.123 8.867 -25.347 1.00 0.00 68 ILE A O 3
ATOM 3676 N N . SER A 1 69 ? -4.176 7.845 -25.796 1.00 0.00 69 SER A N 3
ATOM 3677 C CA . SER A 1 69 ? -3.744 7.822 -24.405 1.00 0.00 69 SER A CA 3
ATOM 3678 C C . SER A 1 69 ? -3.225 9.191 -23.962 1.00 0.00 69 SER A C 3
ATOM 3679 O O . SER A 1 69 ? -3.236 9.518 -22.775 1.00 0.00 69 SER A O 3
ATOM 3687 N N . SER A 1 70 ? -2.775 9.988 -24.921 1.00 0.00 70 SER A N 3
ATOM 3688 C CA . SER A 1 70 ? -2.240 11.308 -24.621 1.00 0.00 70 SER A CA 3
ATOM 3689 C C . SER A 1 70 ? -3.333 12.370 -24.739 1.00 0.00 70 SER A C 3
ATOM 3690 O O . SER A 1 70 ? -3.103 13.546 -24.462 1.00 0.00 70 SER A O 3
ATOM 3698 N N . CYS A 1 71 ? -4.520 11.943 -25.140 1.00 0.00 71 CYS A N 3
ATOM 3699 C CA . CYS A 1 71 ? -5.639 12.847 -25.355 1.00 0.00 71 CYS A CA 3
ATOM 3700 C C . CYS A 1 71 ? -6.857 12.332 -24.601 1.00 0.00 71 CYS A C 3
ATOM 3701 O O . CYS A 1 71 ? -7.989 12.413 -25.077 1.00 0.00 71 CYS A O 3
ATOM 3708 N N . ASP A 1 72 ? -6.608 11.796 -23.417 1.00 0.00 72 ASP A N 3
ATOM 3709 C CA . ASP A 1 72 ? -7.662 11.200 -22.611 1.00 0.00 72 ASP A CA 3
ATOM 3710 C C . ASP A 1 72 ? -8.385 12.278 -21.817 1.00 0.00 72 ASP A C 3
ATOM 3711 O O . ASP A 1 72 ? -9.580 12.176 -21.546 1.00 0.00 72 ASP A O 3
ATOM 3720 N N . ASP A 1 73 ? -7.647 13.315 -21.459 1.00 0.00 73 ASP A N 3
ATOM 3721 C CA . ASP A 1 73 ? -8.208 14.454 -20.750 1.00 0.00 73 ASP A CA 3
ATOM 3722 C C . ASP A 1 73 ? -8.551 15.547 -21.757 1.00 0.00 73 ASP A C 3
ATOM 3723 O O . ASP A 1 73 ? -8.097 15.503 -22.902 1.00 0.00 73 ASP A O 3
ATOM 3732 N N . LYS A 1 74 ? -9.350 16.523 -21.345 1.00 0.00 74 LYS A N 3
ATOM 3733 C CA . LYS A 1 74 ? -9.781 17.581 -22.250 1.00 0.00 74 LYS A CA 3
ATOM 3734 C C . LYS A 1 74 ? -8.813 18.755 -22.220 1.00 0.00 74 LYS A C 3
ATOM 3735 O O . LYS A 1 74 ? -9.081 19.811 -22.793 1.00 0.00 74 LYS A O 3
ATOM 3754 N N . SER A 1 75 ? -7.694 18.568 -21.541 1.00 0.00 75 SER A N 3
ATOM 3755 C CA . SER A 1 75 ? -6.641 19.567 -21.512 1.00 0.00 75 SER A CA 3
ATOM 3756 C C . SER A 1 75 ? -5.446 19.090 -22.334 1.00 0.00 75 SER A C 3
ATOM 3757 O O . SER A 1 75 ? -4.303 19.484 -22.092 1.00 0.00 75 SER A O 3
ATOM 3765 N N . SER A 1 76 ? -5.717 18.234 -23.308 1.00 0.00 76 SER A N 3
ATOM 3766 C CA . SER A 1 76 ? -4.671 17.711 -24.167 1.00 0.00 76 SER A CA 3
ATOM 3767 C C . SER A 1 76 ? -4.364 18.717 -25.271 1.00 0.00 76 SER A C 3
ATOM 3768 O O . SER A 1 76 ? -5.236 19.048 -26.077 1.00 0.00 76 SER A O 3
ATOM 3776 N N . ILE A 1 77 ? -3.123 19.194 -25.297 1.00 0.00 77 ILE A N 3
ATOM 3777 C CA . ILE A 1 77 ? -2.721 20.284 -26.181 1.00 0.00 77 ILE A CA 3
ATOM 3778 C C . ILE A 1 77 ? -3.457 21.556 -25.769 1.00 0.00 77 ILE A C 3
ATOM 3779 O O . ILE A 1 77 ? -4.343 22.057 -26.464 1.00 0.00 77 ILE A O 3
ATOM 3795 N N . GLU A 1 78 ? -3.089 22.050 -24.598 1.00 0.00 78 GLU A N 3
ATOM 3796 C CA . GLU A 1 78 ? -3.730 23.210 -24.003 1.00 0.00 78 GLU A CA 3
ATOM 3797 C C . GLU A 1 78 ? -3.071 24.497 -24.482 1.00 0.00 78 GLU A C 3
ATOM 3798 O O . GLU A 1 78 ? -3.690 25.563 -24.486 1.00 0.00 78 GLU A O 3
ATOM 3810 N N . GLN A 1 79 ? -1.820 24.385 -24.905 1.00 0.00 79 GLN A N 3
ATOM 3811 C CA . GLN A 1 79 ? -1.068 25.531 -25.398 1.00 0.00 79 GLN A CA 3
ATOM 3812 C C .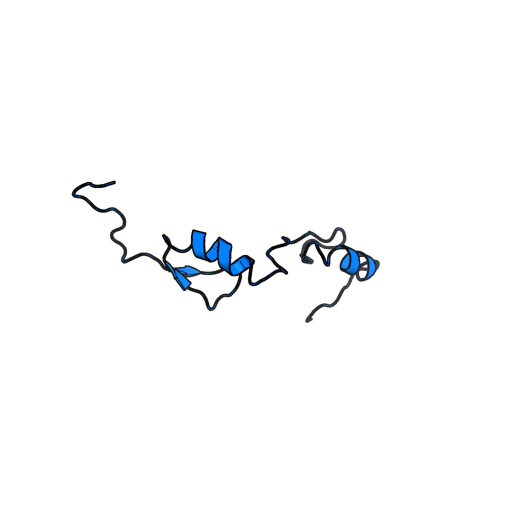 GLN A 1 79 ? -1.392 25.790 -26.868 1.00 0.00 79 GLN A C 3
ATOM 3813 O O . GLN A 1 79 ? -0.515 25.735 -27.736 1.00 0.00 79 GLN A O 3
ATOM 3827 N N . ASP A 1 80 ? -2.663 26.060 -27.134 1.00 0.00 80 ASP A N 3
ATOM 3828 C CA . ASP A 1 80 ? -3.140 26.344 -28.484 1.00 0.00 80 ASP A CA 3
ATOM 3829 C C . ASP A 1 80 ? -4.414 27.179 -28.432 1.00 0.00 80 ASP A C 3
ATOM 3830 O O . ASP A 1 80 ? -5.120 27.179 -27.420 1.00 0.00 80 ASP A O 3
ATOM 3841 N N . MET A 1 1 ? 24.470 2.909 -28.933 1.00 0.00 1 MET A N 4
ATOM 3842 C CA . MET A 1 1 ? 23.012 3.011 -29.182 1.00 0.00 1 MET A CA 4
ATOM 3843 C C . MET A 1 1 ? 22.696 4.295 -29.940 1.00 0.00 1 MET A C 4
ATOM 3844 O O . MET A 1 1 ? 22.495 4.279 -31.154 1.00 0.00 1 MET A O 4
ATOM 3860 N N . GLU A 1 2 ? 22.665 5.407 -29.221 1.00 0.00 2 GLU A N 4
ATOM 3861 C CA . GLU A 1 2 ? 22.450 6.712 -29.829 1.00 0.00 2 GLU A CA 4
ATOM 3862 C C . GLU A 1 2 ? 23.797 7.357 -30.125 1.00 0.00 2 GLU A C 4
ATOM 3863 O O . GLU A 1 2 ? 24.168 8.373 -29.534 1.00 0.00 2 GLU A O 4
ATOM 3875 N N . ASP A 1 3 ? 24.526 6.746 -31.045 1.00 0.00 3 ASP A N 4
ATOM 3876 C CA . ASP A 1 3 ? 25.900 7.135 -31.322 1.00 0.00 3 ASP A CA 4
ATOM 3877 C C . ASP A 1 3 ? 25.957 8.300 -32.290 1.00 0.00 3 ASP A C 4
ATOM 3878 O O . ASP A 1 3 ? 25.919 8.117 -33.507 1.00 0.00 3 ASP A O 4
ATOM 3887 N N . THR A 1 4 ? 26.050 9.499 -31.742 1.00 0.00 4 THR A N 4
ATOM 3888 C CA . THR A 1 4 ? 26.176 10.697 -32.555 1.00 0.00 4 THR A CA 4
ATOM 3889 C C . THR A 1 4 ? 27.638 10.919 -32.940 1.00 0.00 4 THR A C 4
ATOM 3890 O O . THR A 1 4 ? 27.947 11.686 -33.851 1.00 0.00 4 THR A O 4
ATOM 3901 N N . TYR A 1 5 ? 28.532 10.233 -32.238 1.00 0.00 5 TYR A N 4
ATOM 3902 C CA . TYR A 1 5 ? 29.953 10.305 -32.533 1.00 0.00 5 TYR A CA 4
ATOM 3903 C C . TYR A 1 5 ? 30.316 9.267 -33.585 1.00 0.00 5 TYR A C 4
ATOM 3904 O O . TYR A 1 5 ? 30.279 8.061 -33.325 1.00 0.00 5 TYR A O 4
ATOM 3922 N N . ILE A 1 6 ? 30.655 9.739 -34.772 1.00 0.00 6 ILE A N 4
ATOM 3923 C CA . ILE A 1 6 ? 30.930 8.859 -35.894 1.00 0.00 6 ILE A CA 4
ATOM 3924 C C . ILE A 1 6 ? 32.376 8.369 -35.876 1.00 0.00 6 ILE A C 4
ATOM 3925 O O . ILE A 1 6 ? 33.304 9.100 -36.223 1.00 0.00 6 ILE A O 4
ATOM 3941 N N . ASP A 1 7 ? 32.554 7.132 -35.443 1.00 0.00 7 ASP A N 4
ATOM 3942 C CA . ASP A 1 7 ? 33.848 6.468 -35.520 1.00 0.00 7 ASP A CA 4
ATOM 3943 C C . ASP A 1 7 ? 33.805 5.416 -36.609 1.00 0.00 7 ASP A C 4
ATOM 3944 O O . ASP A 1 7 ? 34.758 5.243 -37.367 1.00 0.00 7 ASP A O 4
ATOM 3953 N N . SER A 1 8 ? 32.683 4.721 -36.680 1.00 0.00 8 SER A N 4
ATOM 3954 C CA . SER A 1 8 ? 32.459 3.740 -37.718 1.00 0.00 8 SER A CA 4
ATOM 3955 C C . SER A 1 8 ? 31.959 4.437 -38.977 1.00 0.00 8 SER A C 4
ATOM 3956 O O . SER A 1 8 ? 30.971 5.169 -38.934 1.00 0.00 8 SER A O 4
ATOM 3964 N N . LEU A 1 9 ? 32.647 4.232 -40.086 1.00 0.00 9 LEU A N 4
ATOM 3965 C CA . LEU A 1 9 ? 32.264 4.863 -41.338 1.00 0.00 9 LEU A CA 4
ATOM 3966 C C . LEU A 1 9 ? 31.177 4.040 -42.015 1.00 0.00 9 LEU A C 4
ATOM 3967 O O . LEU A 1 9 ? 31.459 3.039 -42.677 1.00 0.00 9 LEU A O 4
ATOM 3983 N N . ASP A 1 10 ? 29.932 4.447 -41.824 1.00 0.00 10 ASP A N 4
ATOM 3984 C CA . ASP A 1 10 ? 28.806 3.726 -42.396 1.00 0.00 10 ASP A CA 4
ATOM 3985 C C . ASP A 1 10 ? 28.291 4.439 -43.643 1.00 0.00 10 ASP A C 4
ATOM 3986 O O . ASP A 1 10 ? 27.981 5.630 -43.611 1.00 0.00 10 ASP A O 4
ATOM 3995 N N . PRO A 1 11 ? 28.231 3.717 -44.770 1.00 0.00 11 PRO A N 4
ATOM 3996 C CA . PRO A 1 11 ? 27.776 4.268 -46.047 1.00 0.00 11 PRO A CA 4
ATOM 3997 C C . PRO A 1 11 ? 26.256 4.341 -46.140 1.00 0.00 11 PRO A C 4
ATOM 3998 O O . PRO A 1 11 ? 25.545 3.965 -45.204 1.00 0.00 11 PRO A O 4
ATOM 4009 N N . GLU A 1 12 ? 25.763 4.822 -47.273 1.00 0.00 12 GLU A N 4
ATOM 4010 C CA . GLU A 1 12 ? 24.331 4.930 -47.502 1.00 0.00 12 GLU A CA 4
ATOM 4011 C C . GLU A 1 12 ? 23.716 3.546 -47.693 1.00 0.00 12 GLU A C 4
ATOM 4012 O O . GLU A 1 12 ? 23.737 2.989 -48.791 1.00 0.00 12 GLU A O 4
ATOM 4024 N N . LYS A 1 13 ? 23.187 2.997 -46.610 1.00 0.00 13 LYS A N 4
ATOM 4025 C CA . LYS A 1 13 ? 22.575 1.675 -46.629 1.00 0.00 13 LYS A CA 4
ATOM 4026 C C . LYS A 1 13 ? 21.188 1.731 -47.264 1.00 0.00 13 LYS A C 4
ATOM 4027 O O . LYS A 1 13 ? 20.608 2.809 -47.410 1.00 0.00 13 LYS A O 4
ATOM 4046 N N . LEU A 1 14 ? 20.666 0.570 -47.637 1.00 0.00 14 LEU A N 4
ATOM 4047 C CA . LEU A 1 14 ? 19.385 0.483 -48.326 1.00 0.00 14 LEU A CA 4
ATOM 4048 C C . LEU A 1 14 ? 18.244 0.333 -47.331 1.00 0.00 14 LEU A C 4
ATOM 4049 O O . LEU A 1 14 ? 18.316 -0.477 -46.404 1.00 0.00 14 LEU A O 4
ATOM 4065 N N . LEU A 1 15 ? 17.200 1.126 -47.522 1.00 0.00 15 LEU A N 4
ATOM 4066 C CA . LEU A 1 15 ? 16.004 1.031 -46.704 1.00 0.00 15 LEU A CA 4
ATOM 4067 C C . LEU A 1 15 ? 14.826 0.584 -47.561 1.00 0.00 15 LEU A C 4
ATOM 4068 O O . LEU A 1 15 ? 14.735 0.936 -48.741 1.00 0.00 15 LEU A O 4
ATOM 4084 N N . GLN A 1 16 ? 13.940 -0.196 -46.964 1.00 0.00 16 GLN A N 4
ATOM 4085 C CA . GLN A 1 16 ? 12.790 -0.741 -47.668 1.00 0.00 16 GLN A CA 4
ATOM 4086 C C . GLN A 1 16 ? 11.645 0.270 -47.671 1.00 0.00 16 GLN A C 4
ATOM 4087 O O . GLN A 1 16 ? 11.430 0.977 -46.685 1.00 0.00 16 GLN A O 4
ATOM 4101 N N . CYS A 1 17 ? 10.922 0.340 -48.777 1.00 0.00 17 CYS A N 4
ATOM 4102 C CA . CYS A 1 17 ? 9.798 1.250 -48.903 1.00 0.00 17 CYS A CA 4
ATOM 4103 C C . CYS A 1 17 ? 8.515 0.573 -48.419 1.00 0.00 17 CYS A C 4
ATOM 4104 O O . CYS A 1 17 ? 8.119 -0.467 -48.941 1.00 0.00 17 CYS A O 4
ATOM 4111 N N . PRO A 1 18 ? 7.855 1.148 -47.401 1.00 0.00 18 PRO A N 4
ATOM 4112 C CA . PRO A 1 18 ? 6.601 0.604 -46.870 1.00 0.00 18 PRO A CA 4
ATOM 4113 C C . PRO A 1 18 ? 5.442 0.765 -47.852 1.00 0.00 18 PRO A C 4
ATOM 4114 O O . PRO A 1 18 ? 4.418 0.089 -47.742 1.00 0.00 18 PRO A O 4
ATOM 4125 N N . TYR A 1 19 ? 5.613 1.659 -48.820 1.00 0.00 19 TYR A N 4
ATOM 4126 C CA . TYR A 1 19 ? 4.571 1.924 -49.803 1.00 0.00 19 TYR A CA 4
ATOM 4127 C C . TYR A 1 19 ? 4.680 0.942 -50.962 1.00 0.00 19 TYR A C 4
ATOM 4128 O O . TYR A 1 19 ? 3.732 0.755 -51.724 1.00 0.00 19 TYR A O 4
ATOM 4146 N N . ASP A 1 20 ? 5.846 0.323 -51.081 1.00 0.00 20 ASP A N 4
ATOM 4147 C CA . ASP A 1 20 ? 6.098 -0.697 -52.090 1.00 0.00 20 ASP A CA 4
ATOM 4148 C C . ASP A 1 20 ? 7.420 -1.384 -51.792 1.00 0.00 20 ASP A C 4
ATOM 4149 O O . ASP A 1 20 ? 8.479 -0.758 -51.848 1.00 0.00 20 ASP A O 4
ATOM 4158 N N . LYS A 1 21 ? 7.355 -2.671 -51.481 1.00 0.00 21 LYS A N 4
ATOM 4159 C CA . LYS A 1 21 ? 8.527 -3.421 -51.032 1.00 0.00 21 LYS A CA 4
ATOM 4160 C C . LYS A 1 21 ? 9.567 -3.538 -52.140 1.00 0.00 21 LYS A C 4
ATOM 4161 O O . LYS A 1 21 ? 10.732 -3.840 -51.885 1.00 0.00 21 LYS A O 4
ATOM 4180 N N . ASN A 1 22 ? 9.138 -3.290 -53.370 1.00 0.00 22 ASN A N 4
ATOM 4181 C CA . ASN A 1 22 ? 10.023 -3.370 -54.521 1.00 0.00 22 ASN A CA 4
ATOM 4182 C C . ASN A 1 22 ? 10.855 -2.101 -54.670 1.00 0.00 22 ASN A C 4
ATOM 4183 O O . ASN A 1 22 ? 11.630 -1.966 -55.618 1.00 0.00 22 ASN A O 4
ATOM 4194 N N . HIS A 1 23 ? 10.690 -1.164 -53.744 1.00 0.00 23 HIS A N 4
ATOM 4195 C CA . HIS A 1 23 ? 11.537 0.020 -53.716 1.00 0.00 23 HIS A CA 4
ATOM 4196 C C . HIS A 1 23 ? 12.548 -0.102 -52.588 1.00 0.00 23 HIS A C 4
ATOM 4197 O O . HIS A 1 23 ? 12.177 -0.147 -51.415 1.00 0.00 23 HIS A O 4
ATOM 4211 N N . GLN A 1 24 ? 13.817 -0.163 -52.943 1.00 0.00 24 GLN A N 4
ATOM 4212 C CA . GLN A 1 24 ? 14.883 -0.061 -51.962 1.00 0.00 24 GLN A CA 4
ATOM 4213 C C . GLN A 1 24 ? 15.778 1.111 -52.315 1.00 0.00 24 GLN A C 4
ATOM 4214 O O . GLN A 1 24 ? 16.488 1.087 -53.322 1.00 0.00 24 GLN A O 4
ATOM 4228 N N . ILE A 1 25 ? 15.709 2.149 -51.500 1.00 0.00 25 ILE A N 4
ATOM 4229 C CA . ILE A 1 25 ? 16.438 3.382 -51.754 1.00 0.00 25 ILE A CA 4
ATOM 4230 C C . ILE A 1 25 ? 17.403 3.647 -50.606 1.00 0.00 25 ILE A C 4
ATOM 4231 O O . ILE A 1 25 ? 17.084 3.391 -49.445 1.00 0.00 25 ILE A O 4
ATOM 4247 N N . ARG A 1 26 ? 18.593 4.133 -50.937 1.00 0.00 26 ARG A N 4
ATOM 4248 C CA . ARG A 1 26 ? 19.618 4.387 -49.938 1.00 0.00 26 ARG A CA 4
ATOM 4249 C C . ARG A 1 26 ? 19.210 5.550 -49.040 1.00 0.00 26 ARG A C 4
ATOM 4250 O O . ARG A 1 26 ? 18.493 6.457 -49.461 1.00 0.00 26 ARG A O 4
ATOM 4271 N N . ALA A 1 27 ? 19.692 5.497 -47.798 1.00 0.00 27 ALA A N 4
ATOM 4272 C CA . ALA A 1 27 ? 19.322 6.447 -46.741 1.00 0.00 27 ALA A CA 4
ATOM 4273 C C . ALA A 1 27 ? 19.496 7.908 -47.147 1.00 0.00 27 ALA A C 4
ATOM 4274 O O . ALA A 1 27 ? 18.867 8.790 -46.564 1.00 0.00 27 ALA A O 4
ATOM 4281 N N . SER A 1 28 ? 20.343 8.159 -48.133 1.00 0.00 28 SER A N 4
ATOM 4282 C CA . SER A 1 28 ? 20.604 9.512 -48.595 1.00 0.00 28 SER A CA 4
ATOM 4283 C C . SER A 1 28 ? 19.420 10.079 -49.381 1.00 0.00 28 SER A C 4
ATOM 4284 O O . SER A 1 28 ? 19.203 11.292 -49.410 1.00 0.00 28 SER A O 4
ATOM 4292 N N . ARG A 1 29 ? 18.652 9.203 -50.012 1.00 0.00 29 ARG A N 4
ATOM 4293 C CA . ARG A 1 29 ? 17.520 9.631 -50.823 1.00 0.00 29 ARG A CA 4
ATOM 4294 C C . ARG A 1 29 ? 16.211 9.048 -50.305 1.00 0.00 29 ARG A C 4
ATOM 4295 O O . ARG A 1 29 ? 15.150 9.310 -50.864 1.00 0.00 29 ARG A O 4
ATOM 4316 N N . PHE A 1 30 ? 16.288 8.264 -49.235 1.00 0.00 30 PHE A N 4
ATOM 4317 C CA . PHE A 1 30 ? 15.107 7.593 -48.700 1.00 0.00 30 PHE A CA 4
ATOM 4318 C C . PHE A 1 30 ? 14.058 8.594 -48.196 1.00 0.00 30 PHE A C 4
ATOM 4319 O O . PHE A 1 30 ? 12.886 8.453 -48.531 1.00 0.00 30 PHE A O 4
ATOM 4336 N N . PRO A 1 31 ? 14.439 9.609 -47.380 1.00 0.00 31 PRO A N 4
ATOM 4337 C CA . PRO A 1 31 ? 13.501 10.658 -46.958 1.00 0.00 31 PRO A CA 4
ATOM 4338 C C . PRO A 1 31 ? 12.813 11.322 -48.150 1.00 0.00 31 PRO A C 4
ATOM 4339 O O . PRO A 1 31 ? 11.604 11.551 -48.141 1.00 0.00 31 PRO A O 4
ATOM 4350 N N . TYR A 1 32 ? 13.598 11.610 -49.182 1.00 0.00 32 TYR A N 4
ATOM 4351 C CA . TYR A 1 32 ? 13.078 12.206 -50.407 1.00 0.00 32 TYR A CA 4
ATOM 4352 C C . TYR A 1 32 ? 12.104 11.252 -51.092 1.00 0.00 32 TYR A C 4
ATOM 4353 O O . TYR A 1 32 ? 11.041 11.663 -51.565 1.00 0.00 32 TYR A O 4
ATOM 4371 N N . HIS A 1 33 ? 12.464 9.975 -51.120 1.00 0.00 33 HIS A N 4
ATOM 4372 C CA . HIS A 1 33 ? 11.620 8.955 -51.723 1.00 0.00 33 HIS A CA 4
ATOM 4373 C C . HIS A 1 33 ? 10.330 8.804 -50.938 1.00 0.00 33 HIS A C 4
ATOM 4374 O O . HIS A 1 33 ? 9.280 8.568 -51.512 1.00 0.00 33 HIS A O 4
ATOM 4388 N N . LEU A 1 34 ? 10.416 8.940 -49.627 1.00 0.00 34 LEU A N 4
ATOM 4389 C CA . LEU A 1 34 ? 9.254 8.776 -48.763 1.00 0.00 34 LEU A CA 4
ATOM 4390 C C . LEU A 1 34 ? 8.194 9.823 -49.091 1.00 0.00 34 LEU A C 4
ATOM 4391 O O . LEU A 1 34 ? 7.005 9.519 -49.157 1.00 0.00 34 LEU A O 4
ATOM 4407 N N . ILE A 1 35 ? 8.647 11.047 -49.324 1.00 0.00 35 ILE A N 4
ATOM 4408 C CA . ILE A 1 35 ? 7.756 12.156 -49.629 1.00 0.00 35 ILE A CA 4
ATOM 4409 C C . ILE A 1 35 ? 7.141 12.008 -51.019 1.00 0.00 35 ILE A C 4
ATOM 4410 O O . ILE A 1 35 ? 5.930 12.146 -51.195 1.00 0.00 35 ILE A O 4
ATOM 4426 N N . LYS A 1 36 ? 7.982 11.713 -52.000 1.00 0.00 36 LYS A N 4
ATOM 4427 C CA . LYS A 1 36 ? 7.554 11.670 -53.391 1.00 0.00 36 LYS A CA 4
ATOM 4428 C C . LYS A 1 36 ? 6.753 10.401 -53.693 1.00 0.00 36 LYS A C 4
ATOM 4429 O O . LYS A 1 36 ? 5.768 10.438 -54.431 1.00 0.00 36 LYS A O 4
ATOM 4448 N N . CYS A 1 37 ? 7.167 9.286 -53.105 1.00 0.00 37 CYS A N 4
ATOM 4449 C CA . CYS A 1 37 ? 6.482 8.007 -53.291 1.00 0.00 37 CYS A CA 4
ATOM 4450 C C . CYS A 1 37 ? 5.092 8.068 -52.663 1.00 0.00 37 CYS A C 4
ATOM 4451 O O . CYS A 1 37 ? 4.152 7.407 -53.117 1.00 0.00 37 CYS A O 4
ATOM 4458 N N . ARG A 1 38 ? 4.975 8.870 -51.609 1.00 0.00 38 ARG A N 4
ATOM 4459 C CA . ARG A 1 38 ? 3.704 9.095 -50.940 1.00 0.00 38 ARG A CA 4
ATOM 4460 C C . ARG A 1 38 ? 2.716 9.790 -51.876 1.00 0.00 38 ARG A C 4
ATOM 4461 O O . ARG A 1 38 ? 1.508 9.632 -51.743 1.00 0.00 38 ARG A O 4
ATOM 4482 N N . LYS A 1 39 ? 3.238 10.553 -52.828 1.00 0.00 39 LYS A N 4
ATOM 4483 C CA . LYS A 1 39 ? 2.395 11.258 -53.790 1.00 0.00 39 LYS A CA 4
ATOM 4484 C C . LYS A 1 39 ? 1.769 10.274 -54.775 1.00 0.00 39 LYS A C 4
ATOM 4485 O O . LYS A 1 39 ? 0.731 10.550 -55.379 1.00 0.00 39 LYS A O 4
ATOM 4504 N N . ASN A 1 40 ? 2.402 9.118 -54.921 1.00 0.00 40 ASN A N 4
ATOM 4505 C CA . ASN A 1 40 ? 1.864 8.048 -55.754 1.00 0.00 40 ASN A CA 4
ATOM 4506 C C . ASN A 1 40 ? 0.932 7.169 -54.935 1.00 0.00 40 ASN A C 4
ATOM 4507 O O . ASN A 1 40 ? 0.267 6.280 -55.463 1.00 0.00 40 ASN A O 4
ATOM 4518 N N . HIS A 1 41 ? 0.894 7.424 -53.634 1.00 0.00 41 HIS A N 4
ATOM 4519 C CA . HIS A 1 41 ? 0.045 6.673 -52.715 1.00 0.00 41 HIS A CA 4
ATOM 4520 C C . HIS A 1 41 ? -0.631 7.634 -51.740 1.00 0.00 41 HIS A C 4
ATOM 4521 O O . HIS A 1 41 ? -0.378 7.588 -50.536 1.00 0.00 41 HIS A O 4
ATOM 4536 N N . PRO A 1 42 ? -1.502 8.525 -52.246 1.00 0.00 42 PRO A N 4
ATOM 4537 C CA . PRO A 1 42 ? -2.092 9.607 -51.448 1.00 0.00 42 PRO A CA 4
ATOM 4538 C C . PRO A 1 42 ? -2.977 9.094 -50.319 1.00 0.00 42 PRO A C 4
ATOM 4539 O O . PRO A 1 42 ? -3.206 9.791 -49.336 1.00 0.00 42 PRO A O 4
ATOM 4550 N N . ASP A 1 43 ? -3.455 7.868 -50.457 1.00 0.00 43 ASP A N 4
ATOM 4551 C CA . ASP A 1 43 ? -4.307 7.258 -49.441 1.00 0.00 43 ASP A CA 4
ATOM 4552 C C . ASP A 1 43 ? -3.524 7.021 -48.154 1.00 0.00 43 ASP A C 4
ATOM 4553 O O . ASP A 1 43 ? -4.102 6.873 -47.078 1.00 0.00 43 ASP A O 4
ATOM 4562 N N . VAL A 1 44 ? -2.202 6.992 -48.280 1.00 0.00 44 VAL A N 4
ATOM 4563 C CA . VAL A 1 44 ? -1.322 6.895 -47.125 1.00 0.00 44 VAL A CA 4
ATOM 4564 C C . VAL A 1 44 ? -1.164 8.268 -46.479 1.00 0.00 44 VAL A C 4
ATOM 4565 O O . VAL A 1 44 ? -1.108 8.393 -45.256 1.00 0.00 44 VAL A O 4
ATOM 4578 N N . ALA A 1 45 ? -1.106 9.299 -47.315 1.00 0.00 45 ALA A N 4
ATOM 4579 C CA . ALA A 1 45 ? -1.053 10.673 -46.834 1.00 0.00 45 ALA A CA 4
ATOM 4580 C C . ALA A 1 45 ? -2.372 11.043 -46.170 1.00 0.00 45 ALA A C 4
ATOM 4581 O O . ALA A 1 45 ? -2.416 11.839 -45.234 1.00 0.00 45 ALA A O 4
ATOM 4588 N N . ASN A 1 46 ? -3.451 10.453 -46.662 1.00 0.00 46 ASN A N 4
ATOM 4589 C CA . ASN A 1 46 ? -4.765 10.620 -46.058 1.00 0.00 46 ASN A CA 4
ATOM 4590 C C . ASN A 1 46 ? -4.998 9.542 -45.008 1.00 0.00 46 ASN A C 4
ATOM 4591 O O . ASN A 1 46 ? -6.079 8.966 -44.923 1.00 0.00 46 ASN A O 4
ATOM 4602 N N . LYS A 1 47 ? -3.963 9.259 -44.223 1.00 0.00 47 LYS A N 4
ATOM 4603 C CA . LYS A 1 47 ? -4.053 8.269 -43.157 1.00 0.00 47 LYS A CA 4
ATOM 4604 C C . LYS A 1 47 ? -4.880 8.813 -41.995 1.00 0.00 47 LYS A C 4
ATOM 4605 O O . LYS A 1 47 ? -5.452 8.054 -41.209 1.00 0.00 47 LYS A O 4
ATOM 4624 N N . LEU A 1 48 ? -4.940 10.133 -41.899 1.00 0.00 48 LEU A N 4
ATOM 4625 C CA . LEU A 1 48 ? -5.678 10.791 -40.833 1.00 0.00 48 LEU A CA 4
ATOM 4626 C C . LEU A 1 48 ? -7.060 11.202 -41.317 1.00 0.00 48 LEU A C 4
ATOM 4627 O O . LEU A 1 48 ? -7.247 11.559 -42.484 1.00 0.00 48 LEU A O 4
ATOM 4643 N N . ALA A 1 49 ? -8.021 11.143 -40.416 1.00 0.00 49 ALA A N 4
ATOM 4644 C CA . ALA A 1 49 ? -9.375 11.570 -40.700 1.00 0.00 49 ALA A CA 4
ATOM 4645 C C . ALA A 1 49 ? -9.688 12.824 -39.903 1.00 0.00 49 ALA A C 4
ATOM 4646 O O . ALA A 1 49 ? -9.307 12.937 -38.735 1.00 0.00 49 ALA A O 4
ATOM 4653 N N . THR A 1 50 ? -10.362 13.762 -40.537 1.00 0.00 50 THR A N 4
ATOM 4654 C CA . THR A 1 50 ? -10.668 15.030 -39.911 1.00 0.00 50 THR A CA 4
ATOM 4655 C C . THR A 1 50 ? -12.014 14.971 -39.198 1.00 0.00 50 THR A C 4
ATOM 4656 O O . THR A 1 50 ? -13.028 14.583 -39.781 1.00 0.00 50 THR A O 4
ATOM 4667 N N . CYS A 1 51 ? -11.998 15.338 -37.927 1.00 0.00 51 CYS A N 4
ATOM 4668 C CA . CYS A 1 51 ? -13.198 15.388 -37.112 1.00 0.00 51 CYS A CA 4
ATOM 4669 C C . CYS A 1 51 ? -14.170 16.431 -37.661 1.00 0.00 51 CYS A C 4
ATOM 4670 O O . CYS A 1 51 ? -13.790 17.582 -37.887 1.00 0.00 51 CYS A O 4
ATOM 4677 N N . PRO A 1 52 ? -15.435 16.043 -37.886 1.00 0.00 52 PRO A N 4
ATOM 4678 C CA . PRO A 1 52 ? -16.464 16.959 -38.393 1.00 0.00 52 PRO A CA 4
ATOM 4679 C C . PRO A 1 52 ? -16.898 17.979 -37.344 1.00 0.00 52 PRO A C 4
ATOM 4680 O O . PRO A 1 52 ? -17.676 18.888 -37.629 1.00 0.00 52 PRO A O 4
ATOM 4691 N N . PHE A 1 53 ? -16.387 17.823 -36.130 1.00 0.00 53 PHE A N 4
ATOM 4692 C CA . PHE A 1 53 ? -16.716 18.733 -35.042 1.00 0.00 53 PHE A CA 4
ATOM 4693 C C . PHE A 1 53 ? -15.594 19.743 -34.822 1.00 0.00 53 PHE A C 4
ATOM 4694 O O . PHE A 1 53 ? -15.833 20.861 -34.360 1.00 0.00 53 PHE A O 4
ATOM 4711 N N . ASN A 1 54 ? -14.371 19.355 -35.170 1.00 0.00 54 ASN A N 4
ATOM 4712 C CA . ASN A 1 54 ? -13.207 20.197 -34.938 1.00 0.00 54 ASN A CA 4
ATOM 4713 C C . ASN A 1 54 ? -12.046 19.749 -35.821 1.00 0.00 54 ASN A C 4
ATOM 4714 O O . ASN A 1 54 ? -11.685 18.573 -35.833 1.00 0.00 54 ASN A O 4
ATOM 4725 N N . ALA A 1 55 ? -11.453 20.693 -36.537 1.00 0.00 55 ALA A N 4
ATOM 4726 C CA . ALA A 1 55 ? -10.443 20.383 -37.544 1.00 0.00 55 ALA A CA 4
ATOM 4727 C C . ALA A 1 55 ? -9.087 20.056 -36.923 1.00 0.00 55 ALA A C 4
ATOM 4728 O O . ALA A 1 55 ? -8.197 19.534 -37.597 1.00 0.00 55 ALA A O 4
ATOM 4735 N N . ARG A 1 56 ? -8.927 20.369 -35.643 1.00 0.00 56 ARG A N 4
ATOM 4736 C CA . ARG A 1 56 ? -7.687 20.067 -34.937 1.00 0.00 56 ARG A CA 4
ATOM 4737 C C . ARG A 1 56 ? -7.640 18.590 -34.563 1.00 0.00 56 ARG A C 4
ATOM 4738 O O . ARG A 1 56 ? -6.573 18.035 -34.298 1.00 0.00 56 ARG A O 4
ATOM 4759 N N . HIS A 1 57 ? -8.806 17.957 -34.546 1.00 0.00 57 HIS A N 4
ATOM 4760 C CA . HIS A 1 57 ? -8.902 16.553 -34.174 1.00 0.00 57 HIS A CA 4
ATOM 4761 C C . HIS A 1 57 ? -8.629 15.665 -35.376 1.00 0.00 57 HIS A C 4
ATOM 4762 O O . HIS A 1 57 ? -9.553 15.285 -36.097 1.00 0.00 57 HIS A O 4
ATOM 4776 N N . GLN A 1 58 ? -7.370 15.349 -35.604 1.00 0.00 58 GLN A N 4
ATOM 4777 C CA . GLN A 1 58 ? -7.011 14.417 -36.656 1.00 0.00 58 GLN A CA 4
ATOM 4778 C C . GLN A 1 58 ? -6.592 13.091 -36.041 1.00 0.00 58 GLN A C 4
ATOM 4779 O O . GLN A 1 58 ? -5.613 13.022 -35.292 1.00 0.00 58 GLN A O 4
ATOM 4793 N N . VAL A 1 59 ? -7.347 12.050 -36.345 1.00 0.00 59 VAL A N 4
ATOM 4794 C CA . VAL A 1 59 ? -7.097 10.726 -35.788 1.00 0.00 59 VAL A CA 4
ATOM 4795 C C . VAL A 1 59 ? -7.049 9.692 -36.901 1.00 0.00 59 VAL A C 4
ATOM 4796 O O . VAL A 1 59 ? -7.564 9.938 -37.990 1.00 0.00 59 VAL A O 4
ATOM 4809 N N . PRO A 1 60 ? -6.409 8.537 -36.662 1.00 0.00 60 PRO A N 4
ATOM 4810 C CA . PRO A 1 60 ? -6.379 7.438 -37.632 1.00 0.00 60 PRO A CA 4
ATOM 4811 C C . PRO A 1 60 ? -7.781 7.053 -38.091 1.00 0.00 60 PRO A C 4
ATOM 4812 O O . PRO A 1 60 ? -8.725 7.038 -37.299 1.00 0.00 60 PRO A O 4
ATOM 4823 N N . ARG A 1 61 ? -7.903 6.734 -39.373 1.00 0.00 61 ARG A N 4
ATOM 4824 C CA . ARG A 1 61 ? -9.198 6.440 -39.987 1.00 0.00 61 ARG A CA 4
ATOM 4825 C C . ARG A 1 61 ? -9.835 5.186 -39.394 1.00 0.00 61 ARG A C 4
ATOM 4826 O O . ARG A 1 61 ? -11.039 4.973 -39.519 1.00 0.00 61 ARG A O 4
ATOM 4847 N N . ALA A 1 62 ? -9.025 4.358 -38.756 1.00 0.00 62 ALA A N 4
ATOM 4848 C CA . ALA A 1 62 ? -9.529 3.171 -38.084 1.00 0.00 62 ALA A CA 4
ATOM 4849 C C . ALA A 1 62 ? -10.136 3.530 -36.729 1.00 0.00 62 ALA A C 4
ATOM 4850 O O . ALA A 1 62 ? -10.954 2.787 -36.190 1.00 0.00 62 ALA A O 4
ATOM 4857 N N . GLU A 1 63 ? -9.755 4.688 -36.199 1.00 0.00 63 GLU A N 4
ATOM 4858 C CA . GLU A 1 63 ? -10.195 5.101 -34.872 1.00 0.00 63 GLU A CA 4
ATOM 4859 C C . GLU A 1 63 ? -11.151 6.289 -34.933 1.00 0.00 63 GLU A C 4
ATOM 4860 O O . GLU A 1 63 ? -11.666 6.724 -33.903 1.00 0.00 63 GLU A O 4
ATOM 4872 N N . ILE A 1 64 ? -11.386 6.811 -36.133 1.00 0.00 64 ILE A N 4
ATOM 4873 C CA . ILE A 1 64 ? -12.268 7.966 -36.304 1.00 0.00 64 ILE A CA 4
ATOM 4874 C C . ILE A 1 64 ? -13.672 7.665 -35.776 1.00 0.00 64 ILE A C 4
ATOM 4875 O O . ILE A 1 64 ? -14.332 8.532 -35.205 1.00 0.00 64 ILE A O 4
ATOM 4891 N N . SER A 1 65 ? -14.095 6.419 -35.932 1.00 0.00 65 SER A N 4
ATOM 4892 C CA . SER A 1 65 ? -15.403 5.980 -35.477 1.00 0.00 65 SER A CA 4
ATOM 4893 C C . SER A 1 65 ? -15.502 6.061 -33.957 1.00 0.00 65 SER A C 4
ATOM 4894 O O . SER A 1 65 ? -16.514 6.501 -33.404 1.00 0.00 65 SER A O 4
ATOM 4902 N N . HIS A 1 66 ? -14.436 5.643 -33.289 1.00 0.00 66 HIS A N 4
ATOM 4903 C CA . HIS A 1 66 ? -14.370 5.696 -31.836 1.00 0.00 66 HIS A CA 4
ATOM 4904 C C . HIS A 1 66 ? -14.284 7.143 -31.361 1.00 0.00 66 HIS A C 4
ATOM 4905 O O . HIS A 1 66 ? -14.799 7.488 -30.298 1.00 0.00 66 HIS A O 4
ATOM 4920 N N . HIS A 1 67 ? -13.647 7.989 -32.161 1.00 0.00 67 HIS A N 4
ATOM 4921 C CA . HIS A 1 67 ? -13.498 9.394 -31.811 1.00 0.00 67 HIS A CA 4
ATOM 4922 C C . HIS A 1 67 ? -14.837 10.114 -31.892 1.00 0.00 67 HIS A C 4
ATOM 4923 O O . HIS A 1 67 ? -15.110 10.987 -31.084 1.00 0.00 67 HIS A O 4
ATOM 4937 N N . ILE A 1 68 ? -15.667 9.747 -32.864 1.00 0.00 68 ILE A N 4
ATOM 4938 C CA . ILE A 1 68 ? -16.970 10.388 -33.031 1.00 0.00 68 ILE A CA 4
ATOM 4939 C C . ILE A 1 68 ? -17.816 10.230 -31.771 1.00 0.00 68 ILE A C 4
ATOM 4940 O O . ILE A 1 68 ? -18.362 11.205 -31.255 1.00 0.00 68 ILE A O 4
ATOM 4956 N N . SER A 1 69 ? -17.889 9.010 -31.265 1.00 0.00 69 SER A N 4
ATOM 4957 C CA . SER A 1 69 ? -18.682 8.721 -30.080 1.00 0.00 69 SER A CA 4
ATOM 4958 C C . SER A 1 69 ? -18.063 9.358 -28.834 1.00 0.00 69 SER A C 4
ATOM 4959 O O . SER A 1 69 ? -18.755 9.626 -27.854 1.00 0.00 69 SER A O 4
ATOM 4967 N N . SER A 1 70 ? -16.763 9.617 -28.887 1.00 0.00 70 SER A N 4
ATOM 4968 C CA . SER A 1 70 ? -16.055 10.201 -27.755 1.00 0.00 70 SER A CA 4
ATOM 4969 C C . SER A 1 70 ? -15.836 11.701 -27.965 1.00 0.00 70 SER A C 4
ATOM 4970 O O . SER A 1 70 ? -15.068 12.332 -27.241 1.00 0.00 70 SER A O 4
ATOM 4978 N N . CYS A 1 71 ? -16.519 12.269 -28.949 1.00 0.00 71 CYS A N 4
ATOM 4979 C CA . CYS A 1 71 ? -16.363 13.681 -29.257 1.00 0.00 71 CYS A CA 4
ATOM 4980 C C . CYS A 1 71 ? -17.731 14.349 -29.357 1.00 0.00 71 CYS A C 4
ATOM 4981 O O . CYS A 1 71 ? -18.158 14.786 -30.430 1.00 0.00 71 CYS A O 4
ATOM 4988 N N . ASP A 1 72 ? -18.428 14.399 -28.235 1.00 0.00 72 ASP A N 4
ATOM 4989 C CA . ASP A 1 72 ? -19.746 15.014 -28.179 1.00 0.00 72 ASP A CA 4
ATOM 4990 C C . ASP A 1 72 ? -19.807 16.021 -27.037 1.00 0.00 72 ASP A C 4
ATOM 4991 O O . ASP A 1 72 ? -20.832 16.663 -26.806 1.00 0.00 72 ASP A O 4
ATOM 5000 N N . ASP A 1 73 ? -18.680 16.154 -26.334 1.00 0.00 73 ASP A N 4
ATOM 5001 C CA . ASP A 1 73 ? -18.589 16.984 -25.129 1.00 0.00 73 ASP A CA 4
ATOM 5002 C C . ASP A 1 73 ? -19.525 16.451 -24.052 1.00 0.00 73 ASP A C 4
ATOM 5003 O O . ASP A 1 73 ? -19.941 17.177 -23.146 1.00 0.00 73 ASP A O 4
ATOM 5012 N N . LYS A 1 74 ? -19.838 15.166 -24.165 1.00 0.00 74 LYS A N 4
ATOM 5013 C CA . LYS A 1 74 ? -20.721 14.492 -23.228 1.00 0.00 74 LYS A CA 4
ATOM 5014 C C . LYS A 1 74 ? -20.028 14.326 -21.881 1.00 0.00 74 LYS A C 4
ATOM 5015 O O . LYS A 1 74 ? -18.808 14.160 -21.820 1.00 0.00 74 LYS A O 4
ATOM 5034 N N . SER A 1 75 ? -20.792 14.398 -20.803 1.00 0.00 75 SER A N 4
ATOM 5035 C CA . SER A 1 75 ? -20.233 14.228 -19.471 1.00 0.00 75 SER A CA 4
ATOM 5036 C C . SER A 1 75 ? -21.243 13.578 -18.529 1.00 0.00 75 SER A C 4
ATOM 5037 O O . SER A 1 75 ? -21.074 13.601 -17.310 1.00 0.00 75 SER A O 4
ATOM 5045 N N . SER A 1 76 ? -22.287 12.987 -19.096 1.00 0.00 76 SER A N 4
ATOM 5046 C CA . SER A 1 76 ? -23.306 12.326 -18.297 1.00 0.00 76 SER A CA 4
ATOM 5047 C C . SER A 1 76 ? -23.979 11.217 -19.102 1.00 0.00 76 SER A C 4
ATOM 5048 O O . SER A 1 76 ? -23.821 10.033 -18.803 1.00 0.00 76 SER A O 4
ATOM 5056 N N . ILE A 1 77 ? -24.712 11.606 -20.136 1.00 0.00 77 ILE A N 4
ATOM 5057 C CA . ILE A 1 77 ? -25.426 10.649 -20.966 1.00 0.00 77 ILE A CA 4
ATOM 5058 C C . ILE A 1 77 ? -24.625 10.335 -22.220 1.00 0.00 77 ILE A C 4
ATOM 5059 O O . ILE A 1 77 ? -24.251 11.236 -22.972 1.00 0.00 77 ILE A O 4
ATOM 5075 N N . GLU A 1 78 ? -24.353 9.060 -22.437 1.00 0.00 78 GLU A N 4
ATOM 5076 C CA . GLU A 1 78 ? -23.599 8.639 -23.604 1.00 0.00 78 GLU A CA 4
ATOM 5077 C C . GLU A 1 78 ? -24.242 7.433 -24.276 1.00 0.00 78 GLU A C 4
ATOM 5078 O O . GLU A 1 78 ? -23.692 6.870 -25.225 1.00 0.00 78 GLU A O 4
ATOM 5090 N N . GLN A 1 79 ? -25.402 7.032 -23.780 1.00 0.00 79 GLN A N 4
ATOM 5091 C CA . GLN A 1 79 ? -26.144 5.938 -24.380 1.00 0.00 79 GLN A CA 4
ATOM 5092 C C . GLN A 1 79 ? -26.882 6.431 -25.617 1.00 0.00 79 GLN A C 4
ATOM 5093 O O . GLN A 1 79 ? -27.970 6.997 -25.523 1.00 0.00 79 GLN A O 4
ATOM 5107 N N . ASP A 1 80 ? -26.275 6.233 -26.774 1.00 0.00 80 ASP A N 4
ATOM 5108 C CA . ASP A 1 80 ? -26.881 6.643 -28.031 1.00 0.00 80 ASP A CA 4
ATOM 5109 C C . ASP A 1 80 ? -27.969 5.662 -28.447 1.00 0.00 80 ASP A C 4
ATOM 5110 O O . ASP A 1 80 ? -28.107 4.592 -27.847 1.00 0.00 80 ASP A O 4
ATOM 5121 N N . MET A 1 1 ? 36.658 -14.484 -32.085 1.00 0.00 1 MET A N 5
ATOM 5122 C CA . MET A 1 1 ? 37.464 -14.968 -33.233 1.00 0.00 1 MET A CA 5
ATOM 5123 C C . MET A 1 1 ? 37.080 -14.233 -34.512 1.00 0.00 1 MET A C 5
ATOM 5124 O O . MET A 1 1 ? 37.850 -14.194 -35.471 1.00 0.00 1 MET A O 5
ATOM 5140 N N . GLU A 1 2 ? 35.884 -13.663 -34.524 1.00 0.00 2 GLU A N 5
ATOM 5141 C CA . GLU A 1 2 ? 35.441 -12.814 -35.620 1.00 0.00 2 GLU A CA 5
ATOM 5142 C C . GLU A 1 2 ? 34.864 -11.539 -35.041 1.00 0.00 2 GLU A C 5
ATOM 5143 O O . GLU A 1 2 ? 35.140 -10.443 -35.530 1.00 0.00 2 GLU A O 5
ATOM 5155 N N . ASP A 1 3 ? 34.061 -11.704 -33.991 1.00 0.00 3 ASP A N 5
ATOM 5156 C CA . ASP A 1 3 ? 33.586 -10.587 -33.180 1.00 0.00 3 ASP A CA 5
ATOM 5157 C C . ASP A 1 3 ? 32.945 -9.510 -34.043 1.00 0.00 3 ASP A C 5
ATOM 5158 O O . ASP A 1 3 ? 33.331 -8.340 -33.996 1.00 0.00 3 ASP A O 5
ATOM 5167 N N . THR A 1 4 ? 31.979 -9.921 -34.846 1.00 0.00 4 THR A N 5
ATOM 5168 C CA . THR A 1 4 ? 31.248 -9.007 -35.702 1.00 0.00 4 THR A CA 5
ATOM 5169 C C . THR A 1 4 ? 29.755 -9.102 -35.393 1.00 0.00 4 THR A C 5
ATOM 5170 O O . THR A 1 4 ? 28.931 -9.329 -36.276 1.00 0.00 4 THR A O 5
ATOM 5181 N N . TYR A 1 5 ? 29.415 -8.948 -34.121 1.00 0.00 5 TYR A N 5
ATOM 5182 C CA . TYR A 1 5 ? 28.036 -9.096 -33.680 1.00 0.00 5 TYR A CA 5
ATOM 5183 C C . TYR A 1 5 ? 27.373 -7.738 -33.509 1.00 0.00 5 TYR A C 5
ATOM 5184 O O . TYR A 1 5 ? 26.270 -7.509 -34.009 1.00 0.00 5 TYR A O 5
ATOM 5202 N N . ILE A 1 6 ? 28.052 -6.835 -32.811 1.00 0.00 6 ILE A N 5
ATOM 5203 C CA . ILE A 1 6 ? 27.530 -5.491 -32.601 1.00 0.00 6 ILE A CA 5
ATOM 5204 C C . ILE A 1 6 ? 27.771 -4.638 -33.847 1.00 0.00 6 ILE A C 5
ATOM 5205 O O . ILE A 1 6 ? 27.061 -3.664 -34.102 1.00 0.00 6 ILE A O 5
ATOM 5221 N N . ASP A 1 7 ? 28.762 -5.034 -34.640 1.00 0.00 7 ASP A N 5
ATOM 5222 C CA . ASP A 1 7 ? 29.038 -4.369 -35.907 1.00 0.00 7 ASP A CA 5
ATOM 5223 C C . ASP A 1 7 ? 28.040 -4.815 -36.967 1.00 0.00 7 ASP A C 5
ATOM 5224 O O . ASP A 1 7 ? 28.383 -5.542 -37.899 1.00 0.00 7 ASP A O 5
ATOM 5233 N N . SER A 1 8 ? 26.797 -4.394 -36.805 1.00 0.00 8 SER A N 5
ATOM 5234 C CA . SER A 1 8 ? 25.752 -4.711 -37.762 1.00 0.00 8 SER A CA 5
ATOM 5235 C C . SER A 1 8 ? 25.215 -3.437 -38.397 1.00 0.00 8 SER A C 5
ATOM 5236 O O . SER A 1 8 ? 24.086 -3.396 -38.890 1.00 0.00 8 SER A O 5
ATOM 5244 N N . LEU A 1 9 ? 26.032 -2.398 -38.383 1.00 0.00 9 LEU A N 5
ATOM 5245 C CA . LEU A 1 9 ? 25.650 -1.126 -38.965 1.00 0.00 9 LEU A CA 5
ATOM 5246 C C . LEU A 1 9 ? 26.156 -1.031 -40.395 1.00 0.00 9 LEU A C 5
ATOM 5247 O O . LEU A 1 9 ? 27.334 -1.266 -40.667 1.00 0.00 9 LEU A O 5
ATOM 5263 N N . ASP A 1 10 ? 25.253 -0.714 -41.305 1.00 0.00 10 ASP A N 5
ATOM 5264 C CA . ASP A 1 10 ? 25.602 -0.559 -42.708 1.00 0.00 10 ASP A CA 5
ATOM 5265 C C . ASP A 1 10 ? 25.681 0.917 -43.066 1.00 0.00 10 ASP A C 5
ATOM 5266 O O . ASP A 1 10 ? 24.689 1.640 -42.945 1.00 0.00 10 ASP A O 5
ATOM 5275 N N . PRO A 1 11 ? 26.866 1.389 -43.482 1.00 0.00 11 PRO A N 5
ATOM 5276 C CA . PRO A 1 11 ? 27.062 2.776 -43.913 1.00 0.00 11 PRO A CA 5
ATOM 5277 C C . PRO A 1 11 ? 26.228 3.110 -45.145 1.00 0.00 11 PRO A C 5
ATOM 5278 O O . PRO A 1 11 ? 26.604 2.766 -46.269 1.00 0.00 11 PRO A O 5
ATOM 5289 N N . GLU A 1 12 ? 25.099 3.779 -44.918 1.00 0.00 12 GLU A N 5
ATOM 5290 C CA . GLU A 1 12 ? 24.163 4.133 -45.981 1.00 0.00 12 GLU A CA 5
ATOM 5291 C C . GLU A 1 12 ? 23.621 2.871 -46.648 1.00 0.00 12 GLU A C 5
ATOM 5292 O O . GLU A 1 12 ? 24.006 2.516 -47.761 1.00 0.00 12 GLU A O 5
ATOM 5304 N N . LYS A 1 13 ? 22.739 2.186 -45.947 1.00 0.00 13 LYS A N 5
ATOM 5305 C CA . LYS A 1 13 ? 22.137 0.967 -46.461 1.00 0.00 13 LYS A CA 5
ATOM 5306 C C . LYS A 1 13 ? 20.898 1.281 -47.285 1.00 0.00 13 LYS A C 5
ATOM 5307 O O . LYS A 1 13 ? 20.430 2.422 -47.316 1.00 0.00 13 LYS A O 5
ATOM 5326 N N . LEU A 1 14 ? 20.384 0.268 -47.962 1.00 0.00 14 LEU A N 5
ATOM 5327 C CA . LEU A 1 14 ? 19.151 0.395 -48.714 1.00 0.00 14 LEU A CA 5
ATOM 5328 C C . LEU A 1 14 ? 17.963 0.201 -47.789 1.00 0.00 14 LEU A C 5
ATOM 5329 O O . LEU A 1 14 ? 17.829 -0.845 -47.151 1.00 0.00 14 LEU A O 5
ATOM 5345 N N . LEU A 1 15 ? 17.112 1.204 -47.711 1.00 0.00 15 LEU A N 5
ATOM 5346 C CA . LEU A 1 15 ? 15.940 1.129 -46.863 1.00 0.00 15 LEU A CA 5
ATOM 5347 C C . LEU A 1 15 ? 14.739 0.692 -47.681 1.00 0.00 15 LEU A C 5
ATOM 5348 O O . LEU A 1 15 ? 14.520 1.176 -48.796 1.00 0.00 15 LEU A O 5
ATOM 5364 N N . GLN A 1 16 ? 13.980 -0.240 -47.131 1.00 0.00 16 GLN A N 5
ATOM 5365 C CA . GLN A 1 16 ? 12.819 -0.778 -47.810 1.00 0.00 16 GLN A CA 5
ATOM 5366 C C . GLN A 1 16 ? 11.634 0.165 -47.648 1.00 0.00 16 GLN A C 5
ATOM 5367 O O . GLN A 1 16 ? 11.423 0.747 -46.582 1.00 0.00 16 GLN A O 5
ATOM 5381 N N . CYS A 1 17 ? 10.866 0.304 -48.710 1.00 0.00 17 CYS A N 5
ATOM 5382 C CA . CYS A 1 17 ? 9.772 1.252 -48.754 1.00 0.00 17 CYS A CA 5
ATOM 5383 C C . CYS A 1 17 ? 8.486 0.617 -48.223 1.00 0.00 17 CYS A C 5
ATOM 5384 O O . CYS A 1 17 ? 8.058 -0.431 -48.702 1.00 0.00 17 CYS A O 5
ATOM 5391 N N . PRO A 1 18 ? 7.858 1.242 -47.210 1.00 0.00 18 PRO A N 5
ATOM 5392 C CA . PRO A 1 18 ? 6.600 0.748 -46.638 1.00 0.00 18 PRO A CA 5
ATOM 5393 C C . PRO A 1 18 ? 5.439 0.868 -47.620 1.00 0.00 18 PRO A C 5
ATOM 5394 O O . PRO A 1 18 ? 4.397 0.229 -47.459 1.00 0.00 18 PRO A O 5
ATOM 5405 N N . TYR A 1 19 ? 5.631 1.682 -48.647 1.00 0.00 19 TYR A N 5
ATOM 5406 C CA . TYR A 1 19 ? 4.614 1.870 -49.670 1.00 0.00 19 TYR A CA 5
ATOM 5407 C C . TYR A 1 19 ? 4.738 0.810 -50.753 1.00 0.00 19 TYR A C 5
ATOM 5408 O O . TYR A 1 19 ? 3.760 0.484 -51.427 1.00 0.00 19 TYR A O 5
ATOM 5426 N N . ASP A 1 20 ? 5.937 0.263 -50.905 1.00 0.00 20 ASP A N 5
ATOM 5427 C CA . ASP A 1 20 ? 6.175 -0.791 -51.880 1.00 0.00 20 ASP A CA 5
ATOM 5428 C C . ASP A 1 20 ? 7.504 -1.480 -51.608 1.00 0.00 20 ASP A C 5
ATOM 5429 O O . ASP A 1 20 ? 8.561 -0.847 -51.621 1.00 0.00 20 ASP A O 5
ATOM 5438 N N . LYS A 1 21 ? 7.433 -2.781 -51.372 1.00 0.00 21 LYS A N 5
ATOM 5439 C CA . LYS A 1 21 ? 8.595 -3.588 -51.023 1.00 0.00 21 LYS A CA 5
ATOM 5440 C C . LYS A 1 21 ? 9.636 -3.604 -52.146 1.00 0.00 21 LYS A C 5
ATOM 5441 O O . LYS A 1 21 ? 10.809 -3.902 -51.917 1.00 0.00 21 LYS A O 5
ATOM 5460 N N . ASN A 1 22 ? 9.213 -3.262 -53.356 1.00 0.00 22 ASN A N 5
ATOM 5461 C CA . ASN A 1 22 ? 10.100 -3.308 -54.511 1.00 0.00 22 ASN A CA 5
ATOM 5462 C C . ASN A 1 22 ? 10.926 -2.031 -54.625 1.00 0.00 22 ASN A C 5
ATOM 5463 O O . ASN A 1 22 ? 11.676 -1.850 -55.586 1.00 0.00 22 ASN A O 5
ATOM 5474 N N . HIS A 1 23 ? 10.786 -1.140 -53.653 1.00 0.00 23 HIS A N 5
ATOM 5475 C CA . HIS A 1 23 ? 11.573 0.082 -53.645 1.00 0.00 23 HIS A CA 5
ATOM 5476 C C . HIS A 1 23 ? 12.682 -0.023 -52.612 1.00 0.00 23 HIS A C 5
ATOM 5477 O O . HIS A 1 23 ? 12.421 -0.114 -51.411 1.00 0.00 23 HIS A O 5
ATOM 5491 N N . GLN A 1 24 ? 13.914 -0.012 -53.091 1.00 0.00 24 GLN A N 5
ATOM 5492 C CA . GLN A 1 24 ? 15.082 -0.012 -52.224 1.00 0.00 24 GLN A CA 5
ATOM 5493 C C . GLN A 1 24 ? 15.943 1.206 -52.517 1.00 0.00 24 GLN A C 5
ATOM 5494 O O . GLN A 1 24 ? 16.666 1.244 -53.516 1.00 0.00 24 GLN A O 5
ATOM 5508 N N . ILE A 1 25 ? 15.848 2.201 -51.651 1.00 0.00 25 ILE A N 5
ATOM 5509 C CA . ILE A 1 25 ? 16.531 3.471 -51.859 1.00 0.00 25 ILE A CA 5
ATOM 5510 C C . ILE A 1 25 ? 17.580 3.686 -50.769 1.00 0.00 25 ILE A C 5
ATOM 5511 O O . ILE A 1 25 ? 17.359 3.335 -49.609 1.00 0.00 25 ILE A O 5
ATOM 5527 N N . ARG A 1 26 ? 18.729 4.235 -51.158 1.00 0.00 26 ARG A N 5
ATOM 5528 C CA . ARG A 1 26 ? 19.812 4.511 -50.219 1.00 0.00 26 ARG A CA 5
ATOM 5529 C C . ARG A 1 26 ? 19.333 5.492 -49.154 1.00 0.00 26 ARG A C 5
ATOM 5530 O O . ARG A 1 26 ? 18.584 6.424 -49.444 1.00 0.00 26 ARG A O 5
ATOM 5551 N N . ALA A 1 27 ? 19.791 5.263 -47.924 1.00 0.00 27 ALA A N 5
ATOM 5552 C CA . ALA A 1 27 ? 19.316 5.987 -46.743 1.00 0.00 27 ALA A CA 5
ATOM 5553 C C . ALA A 1 27 ? 19.377 7.503 -46.894 1.00 0.00 27 ALA A C 5
ATOM 5554 O O . ALA A 1 27 ? 18.581 8.215 -46.285 1.00 0.00 27 ALA A O 5
ATOM 5561 N N . SER A 1 28 ? 20.307 7.995 -47.701 1.00 0.00 28 SER A N 5
ATOM 5562 C CA . SER A 1 28 ? 20.479 9.430 -47.875 1.00 0.00 28 SER A CA 5
ATOM 5563 C C . SER A 1 28 ? 19.398 10.026 -48.782 1.00 0.00 28 SER A C 5
ATOM 5564 O O . SER A 1 28 ? 19.187 11.239 -48.791 1.00 0.00 28 SER A O 5
ATOM 5572 N N . ARG A 1 29 ? 18.713 9.179 -49.542 1.00 0.00 29 ARG A N 5
ATOM 5573 C CA . ARG A 1 29 ? 17.671 9.649 -50.447 1.00 0.00 29 ARG A CA 5
ATOM 5574 C C . ARG A 1 29 ? 16.302 9.126 -50.028 1.00 0.00 29 ARG A C 5
ATOM 5575 O O . ARG A 1 29 ? 15.287 9.476 -50.631 1.00 0.00 29 ARG A O 5
ATOM 5596 N N . PHE A 1 30 ? 16.276 8.297 -48.988 1.00 0.00 30 PHE A N 5
ATOM 5597 C CA . PHE A 1 30 ? 15.036 7.661 -48.547 1.00 0.00 30 PHE A CA 5
ATOM 5598 C C . PHE A 1 30 ? 13.961 8.687 -48.161 1.00 0.00 30 PHE A C 5
ATOM 5599 O O . PHE A 1 30 ? 12.819 8.559 -48.598 1.00 0.00 30 PHE A O 5
ATOM 5616 N N . PRO A 1 31 ? 14.289 9.713 -47.335 1.00 0.00 31 PRO A N 5
ATOM 5617 C CA . PRO A 1 31 ? 13.325 10.756 -46.967 1.00 0.00 31 PRO A CA 5
ATOM 5618 C C . PRO A 1 31 ? 12.714 11.438 -48.189 1.00 0.00 31 PRO A C 5
ATOM 5619 O O . PRO A 1 31 ? 11.542 11.812 -48.184 1.00 0.00 31 PRO A O 5
ATOM 5630 N N . TYR A 1 32 ? 13.512 11.572 -49.243 1.00 0.00 32 TYR A N 5
ATOM 5631 C CA . TYR A 1 32 ? 13.058 12.204 -50.475 1.00 0.00 32 TYR A CA 5
ATOM 5632 C C . TYR A 1 32 ? 12.136 11.263 -51.237 1.00 0.00 32 TYR A C 5
ATOM 5633 O O . TYR A 1 32 ? 11.153 11.691 -51.844 1.00 0.00 32 TYR A O 5
ATOM 5651 N N . HIS A 1 33 ? 12.454 9.974 -51.187 1.00 0.00 33 HIS A N 5
ATOM 5652 C CA . HIS A 1 33 ? 11.616 8.957 -51.806 1.00 0.00 33 HIS A CA 5
ATOM 5653 C C . HIS A 1 33 ? 10.297 8.855 -51.067 1.00 0.00 33 HIS A C 5
ATOM 5654 O O . HIS A 1 33 ? 9.268 8.563 -51.659 1.00 0.00 33 HIS A O 5
ATOM 5668 N N . LEU A 1 34 ? 10.339 9.094 -49.770 1.00 0.00 34 LEU A N 5
ATOM 5669 C CA . LEU A 1 34 ? 9.143 9.056 -48.951 1.00 0.00 34 LEU A CA 5
ATOM 5670 C C . LEU A 1 34 ? 8.165 10.137 -49.402 1.00 0.00 34 LEU A C 5
ATOM 5671 O O . LEU A 1 34 ? 6.965 9.896 -49.498 1.00 0.00 34 LEU A O 5
ATOM 5687 N N . ILE A 1 35 ? 8.697 11.312 -49.714 1.00 0.00 35 ILE A N 5
ATOM 5688 C CA . ILE A 1 35 ? 7.882 12.430 -50.177 1.00 0.00 35 ILE A CA 5
ATOM 5689 C C . ILE A 1 35 ? 7.237 12.105 -51.524 1.00 0.00 35 ILE A C 5
ATOM 5690 O O . ILE A 1 35 ? 6.021 12.217 -51.690 1.00 0.00 35 ILE A O 5
ATOM 5706 N N . LYS A 1 36 ? 8.066 11.682 -52.472 1.00 0.00 36 LYS A N 5
ATOM 5707 C CA . LYS A 1 36 ? 7.609 11.368 -53.819 1.00 0.00 36 LYS A CA 5
ATOM 5708 C C . LYS A 1 36 ? 6.628 10.198 -53.811 1.00 0.00 36 LYS A C 5
ATOM 5709 O O . LYS A 1 36 ? 5.548 10.267 -54.404 1.00 0.00 36 LYS A O 5
ATOM 5728 N N . CYS A 1 37 ? 7.009 9.140 -53.118 1.00 0.00 37 CYS A N 5
ATOM 5729 C CA . CYS A 1 37 ? 6.263 7.892 -53.134 1.00 0.00 37 CYS A CA 5
ATOM 5730 C C . CYS A 1 37 ? 4.928 8.043 -52.408 1.00 0.00 37 CYS A C 5
ATOM 5731 O O . CYS A 1 37 ? 3.945 7.392 -52.757 1.00 0.00 37 CYS A O 5
ATOM 5738 N N . ARG A 1 38 ? 4.896 8.905 -51.398 1.00 0.00 38 ARG A N 5
ATOM 5739 C CA . ARG A 1 38 ? 3.683 9.127 -50.628 1.00 0.00 38 ARG A CA 5
ATOM 5740 C C . ARG A 1 38 ? 2.621 9.820 -51.474 1.00 0.00 38 ARG A C 5
ATOM 5741 O O . ARG A 1 38 ? 1.427 9.591 -51.298 1.00 0.00 38 ARG A O 5
ATOM 5762 N N . LYS A 1 39 ? 3.057 10.662 -52.401 1.00 0.00 39 LYS A N 5
ATOM 5763 C CA . LYS A 1 39 ? 2.130 11.363 -53.279 1.00 0.00 39 LYS A CA 5
ATOM 5764 C C . LYS A 1 39 ? 1.688 10.452 -54.416 1.00 0.00 39 LYS A C 5
ATOM 5765 O O . LYS A 1 39 ? 0.569 10.562 -54.913 1.00 0.00 39 LYS A O 5
ATOM 5784 N N . ASN A 1 40 ? 2.567 9.541 -54.804 1.00 0.00 40 ASN A N 5
ATOM 5785 C CA . ASN A 1 40 ? 2.279 8.605 -55.880 1.00 0.00 40 ASN A CA 5
ATOM 5786 C C . ASN A 1 40 ? 2.154 7.195 -55.326 1.00 0.00 40 ASN A C 5
ATOM 5787 O O . ASN A 1 40 ? 3.115 6.423 -55.345 1.00 0.00 40 ASN A O 5
ATOM 5798 N N . HIS A 1 41 ? 0.974 6.866 -54.821 1.00 0.00 41 HIS A N 5
ATOM 5799 C CA . HIS A 1 41 ? 0.733 5.554 -54.230 1.00 0.00 41 HIS A CA 5
ATOM 5800 C C . HIS A 1 41 ? -0.412 4.820 -54.943 1.00 0.00 41 HIS A C 5
ATOM 5801 O O . HIS A 1 41 ? -1.459 4.565 -54.352 1.00 0.00 41 HIS A O 5
ATOM 5816 N N . PRO A 1 42 ? -0.214 4.434 -56.217 1.00 0.00 42 PRO A N 5
ATOM 5817 C CA . PRO A 1 42 ? -1.275 3.831 -57.035 1.00 0.00 42 PRO A CA 5
ATOM 5818 C C . PRO A 1 42 ? -1.828 2.548 -56.421 1.00 0.00 42 PRO A C 5
ATOM 5819 O O . PRO A 1 42 ? -3.039 2.345 -56.375 1.00 0.00 42 PRO A O 5
ATOM 5830 N N . ASP A 1 43 ? -0.938 1.702 -55.926 1.00 0.00 43 ASP A N 5
ATOM 5831 C CA . ASP A 1 43 ? -1.343 0.427 -55.344 1.00 0.00 43 ASP A CA 5
ATOM 5832 C C . ASP A 1 43 ? -2.051 0.626 -54.013 1.00 0.00 43 ASP A C 5
ATOM 5833 O O . ASP A 1 43 ? -2.971 -0.115 -53.676 1.00 0.00 43 ASP A O 5
ATOM 5842 N N . VAL A 1 44 ? -1.635 1.640 -53.266 1.00 0.00 44 VAL A N 5
ATOM 5843 C CA . VAL A 1 44 ? -2.253 1.934 -51.979 1.00 0.00 44 VAL A CA 5
ATOM 5844 C C . VAL A 1 44 ? -3.633 2.546 -52.195 1.00 0.00 44 VAL A C 5
ATOM 5845 O O . VAL A 1 44 ? -4.569 2.306 -51.430 1.00 0.00 44 VAL A O 5
ATOM 5858 N N . ALA A 1 45 ? -3.754 3.329 -53.257 1.00 0.00 45 ALA A N 5
ATOM 5859 C CA . ALA A 1 45 ? -5.027 3.932 -53.619 1.00 0.00 45 ALA A CA 5
ATOM 5860 C C . ALA A 1 45 ? -5.984 2.877 -54.165 1.00 0.00 45 ALA A C 5
ATOM 5861 O O . ALA A 1 45 ? -7.201 2.983 -54.005 1.00 0.00 45 ALA A O 5
ATOM 5868 N N . ASN A 1 46 ? -5.426 1.850 -54.793 1.00 0.00 46 ASN A N 5
ATOM 5869 C CA . ASN A 1 46 ? -6.225 0.792 -55.394 1.00 0.00 46 ASN A CA 5
ATOM 5870 C C . ASN A 1 46 ? -6.163 -0.484 -54.561 1.00 0.00 46 ASN A C 5
ATOM 5871 O O . ASN A 1 46 ? -6.035 -1.579 -55.106 1.00 0.00 46 ASN A O 5
ATOM 5882 N N . LYS A 1 47 ? -6.260 -0.347 -53.240 1.00 0.00 47 LYS A N 5
ATOM 5883 C CA . LYS A 1 47 ? -6.273 -1.509 -52.346 1.00 0.00 47 LYS A CA 5
ATOM 5884 C C . LYS A 1 47 ? -7.640 -2.191 -52.357 1.00 0.00 47 LYS A C 5
ATOM 5885 O O . LYS A 1 47 ? -8.167 -2.580 -51.313 1.00 0.00 47 LYS A O 5
ATOM 5904 N N . LEU A 1 48 ? -8.195 -2.352 -53.547 1.00 0.00 48 LEU A N 5
ATOM 5905 C CA . LEU A 1 48 ? -9.517 -2.926 -53.709 1.00 0.00 48 LEU A CA 5
ATOM 5906 C C . LEU A 1 48 ? -9.445 -4.237 -54.470 1.00 0.00 48 LEU A C 5
ATOM 5907 O O . LEU A 1 48 ? -8.569 -4.436 -55.315 1.00 0.00 48 LEU A O 5
ATOM 5923 N N . ALA A 1 49 ? -10.367 -5.122 -54.165 1.00 0.00 49 ALA A N 5
ATOM 5924 C CA . ALA A 1 49 ? -10.461 -6.403 -54.829 1.00 0.00 49 ALA A CA 5
ATOM 5925 C C . ALA A 1 49 ? -11.834 -6.553 -55.459 1.00 0.00 49 ALA A C 5
ATOM 5926 O O . ALA A 1 49 ? -12.845 -6.167 -54.866 1.00 0.00 49 ALA A O 5
ATOM 5933 N N . THR A 1 50 ? -11.862 -7.097 -56.660 1.00 0.00 50 THR A N 5
ATOM 5934 C CA . THR A 1 50 ? -13.102 -7.268 -57.386 1.00 0.00 50 THR A CA 5
ATOM 5935 C C . THR A 1 50 ? -13.664 -8.667 -57.148 1.00 0.00 50 THR A C 5
ATOM 5936 O O . THR A 1 50 ? -12.958 -9.665 -57.303 1.00 0.00 50 THR A O 5
ATOM 5947 N N . CYS A 1 51 ? -14.926 -8.722 -56.750 1.00 0.00 51 CYS A N 5
ATOM 5948 C CA . CYS A 1 51 ? -15.594 -9.977 -56.442 1.00 0.00 51 CYS A CA 5
ATOM 5949 C C . CYS A 1 51 ? -15.726 -10.857 -57.686 1.00 0.00 51 CYS A C 5
ATOM 5950 O O . CYS A 1 51 ? -16.286 -10.434 -58.698 1.00 0.00 51 CYS A O 5
ATOM 5957 N N . PRO A 1 52 ? -15.213 -12.096 -57.622 1.00 0.00 52 PRO A N 5
ATOM 5958 C CA . PRO A 1 52 ? -15.320 -13.054 -58.724 1.00 0.00 52 PRO A CA 5
ATOM 5959 C C . PRO A 1 52 ? -16.716 -13.665 -58.833 1.00 0.00 52 PRO A C 5
ATOM 5960 O O . PRO A 1 52 ? -17.015 -14.390 -59.782 1.00 0.00 52 PRO A O 5
ATOM 5971 N N . PHE A 1 53 ? -17.570 -13.353 -57.867 1.00 0.00 53 PHE A N 5
ATOM 5972 C CA . PHE A 1 53 ? -18.949 -13.825 -57.885 1.00 0.00 53 PHE A CA 5
ATOM 5973 C C . PHE A 1 53 ? -19.839 -12.800 -58.570 1.00 0.00 53 PHE A C 5
ATOM 5974 O O . PHE A 1 53 ? -20.747 -13.152 -59.323 1.00 0.00 53 PHE A O 5
ATOM 5991 N N . ASN A 1 54 ? -19.567 -11.530 -58.307 1.00 0.00 54 ASN A N 5
ATOM 5992 C CA . ASN A 1 54 ? -20.347 -10.445 -58.879 1.00 0.00 54 ASN A CA 5
ATOM 5993 C C . ASN A 1 54 ? -19.505 -9.177 -58.953 1.00 0.00 54 ASN A C 5
ATOM 5994 O O . ASN A 1 54 ? -18.958 -8.725 -57.948 1.00 0.00 54 ASN A O 5
ATOM 6005 N N . ALA A 1 55 ? -19.424 -8.604 -60.144 1.00 0.00 55 ALA A N 5
ATOM 6006 C CA . ALA A 1 55 ? -18.529 -7.483 -60.417 1.00 0.00 55 ALA A CA 5
ATOM 6007 C C . ALA A 1 55 ? -18.945 -6.203 -59.695 1.00 0.00 55 ALA A C 5
ATOM 6008 O O . ALA A 1 55 ? -18.162 -5.260 -59.598 1.00 0.00 55 ALA A O 5
ATOM 6015 N N . ARG A 1 56 ? -20.171 -6.166 -59.187 1.00 0.00 56 ARG A N 5
ATOM 6016 C CA . ARG A 1 56 ? -20.666 -4.974 -58.509 1.00 0.00 56 ARG A CA 5
ATOM 6017 C C . ARG A 1 56 ? -20.201 -4.934 -57.058 1.00 0.00 56 ARG A C 5
ATOM 6018 O O . ARG A 1 56 ? -20.502 -3.990 -56.325 1.00 0.00 56 ARG A O 5
ATOM 6039 N N . HIS A 1 57 ? -19.470 -5.960 -56.646 1.00 0.00 57 HIS A N 5
ATOM 6040 C CA . HIS A 1 57 ? -18.924 -6.008 -55.297 1.00 0.00 57 HIS A CA 5
ATOM 6041 C C . HIS A 1 57 ? -17.453 -5.631 -55.303 1.00 0.00 57 HIS A C 5
ATOM 6042 O O . HIS A 1 57 ? -16.606 -6.401 -55.761 1.00 0.00 57 HIS A O 5
ATOM 6056 N N . GLN A 1 58 ? -17.154 -4.448 -54.803 1.00 0.00 58 GLN A N 5
ATOM 6057 C CA . GLN A 1 58 ? -15.781 -4.010 -54.645 1.00 0.00 58 GLN A CA 5
ATOM 6058 C C . GLN A 1 58 ? -15.470 -3.858 -53.165 1.00 0.00 58 GLN A C 5
ATOM 6059 O O . GLN A 1 58 ? -16.114 -3.077 -52.462 1.00 0.00 58 GLN A O 5
ATOM 6073 N N . VAL A 1 59 ? -14.501 -4.622 -52.689 1.00 0.00 59 VAL A N 5
ATOM 6074 C CA . VAL A 1 59 ? -14.161 -4.633 -51.271 1.00 0.00 59 VAL A CA 5
ATOM 6075 C C . VAL A 1 59 ? -12.664 -4.429 -51.081 1.00 0.00 59 VAL A C 5
ATOM 6076 O O . VAL A 1 59 ? -11.892 -4.633 -52.014 1.00 0.00 59 VAL A O 5
ATOM 6089 N N . PRO A 1 60 ? -12.235 -3.998 -49.886 1.00 0.00 60 PRO A N 5
ATOM 6090 C CA . PRO A 1 60 ? -10.810 -3.907 -49.548 1.00 0.00 60 PRO A CA 5
ATOM 6091 C C . PRO A 1 60 ? -10.122 -5.265 -49.667 1.00 0.00 60 PRO A C 5
ATOM 6092 O O . PRO A 1 60 ? -10.708 -6.300 -49.340 1.00 0.00 60 PRO A O 5
ATOM 6103 N N . ARG A 1 61 ? -8.876 -5.253 -50.132 1.00 0.00 61 ARG A N 5
ATOM 6104 C CA . ARG A 1 61 ? -8.124 -6.487 -50.366 1.00 0.00 61 ARG A CA 5
ATOM 6105 C C . ARG A 1 61 ? -7.852 -7.239 -49.069 1.00 0.00 61 ARG A C 5
ATOM 6106 O O . ARG A 1 61 ? -7.540 -8.427 -49.088 1.00 0.00 61 ARG A O 5
ATOM 6127 N N . ALA A 1 62 ? -7.972 -6.548 -47.948 1.00 0.00 62 ALA A N 5
ATOM 6128 C CA . ALA A 1 62 ? -7.788 -7.176 -46.649 1.00 0.00 62 ALA A CA 5
ATOM 6129 C C . ALA A 1 62 ? -9.062 -7.887 -46.198 1.00 0.00 62 ALA A C 5
ATOM 6130 O O . ALA A 1 62 ? -9.060 -8.604 -45.196 1.00 0.00 62 ALA A O 5
ATOM 6137 N N . GLU A 1 63 ? -10.144 -7.691 -46.947 1.00 0.00 63 GLU A N 5
ATOM 6138 C CA . GLU A 1 63 ? -11.435 -8.282 -46.611 1.00 0.00 63 GLU A CA 5
ATOM 6139 C C . GLU A 1 63 ? -12.014 -9.074 -47.780 1.00 0.00 63 GLU A C 5
ATOM 6140 O O . GLU A 1 63 ? -13.193 -9.430 -47.770 1.00 0.00 63 GLU A O 5
ATOM 6152 N N . ILE A 1 64 ? -11.190 -9.355 -48.782 1.00 0.00 64 ILE A N 5
ATOM 6153 C CA . ILE A 1 64 ? -11.665 -10.058 -49.967 1.00 0.00 64 ILE A CA 5
ATOM 6154 C C . ILE A 1 64 ? -12.021 -11.510 -49.647 1.00 0.00 64 ILE A C 5
ATOM 6155 O O . ILE A 1 64 ? -13.072 -11.997 -50.058 1.00 0.00 64 ILE A O 5
ATOM 6171 N N . SER A 1 65 ? -11.172 -12.184 -48.881 1.00 0.00 65 SER A N 5
ATOM 6172 C CA . SER A 1 65 ? -11.408 -13.576 -48.523 1.00 0.00 65 SER A CA 5
ATOM 6173 C C . SER A 1 65 ? -12.618 -13.677 -47.601 1.00 0.00 65 SER A C 5
ATOM 6174 O O . SER A 1 65 ? -13.385 -14.641 -47.655 1.00 0.00 65 SER A O 5
ATOM 6182 N N . HIS A 1 66 ? -12.789 -12.655 -46.773 1.00 0.00 66 HIS A N 5
ATOM 6183 C CA . HIS A 1 66 ? -13.935 -12.561 -45.879 1.00 0.00 66 HIS A CA 5
ATOM 6184 C C . HIS A 1 66 ? -15.218 -12.442 -46.698 1.00 0.00 66 HIS A C 5
ATOM 6185 O O . HIS A 1 66 ? -16.271 -12.946 -46.309 1.00 0.00 66 HIS A O 5
ATOM 6200 N N . HIS A 1 67 ? -15.109 -11.791 -47.850 1.00 0.00 67 HIS A N 5
ATOM 6201 C CA . HIS A 1 67 ? -16.244 -11.612 -48.745 1.00 0.00 67 HIS A CA 5
ATOM 6202 C C . HIS A 1 67 ? -16.477 -12.871 -49.577 1.00 0.00 67 HIS A C 5
ATOM 6203 O O . HIS A 1 67 ? -17.592 -13.135 -50.005 1.00 0.00 67 HIS A O 5
ATOM 6217 N N . ILE A 1 68 ? -15.421 -13.646 -49.798 1.00 0.00 68 ILE A N 5
ATOM 6218 C CA . ILE A 1 68 ? -15.530 -14.883 -50.571 1.00 0.00 68 ILE A CA 5
ATOM 6219 C C . ILE A 1 68 ? -16.458 -15.873 -49.874 1.00 0.00 68 ILE A C 5
ATOM 6220 O O . ILE A 1 68 ? -17.402 -16.382 -50.475 1.00 0.00 68 ILE A O 5
ATOM 6236 N N . SER A 1 69 ? -16.198 -16.110 -48.594 1.00 0.00 69 SER A N 5
ATOM 6237 C CA . SER A 1 69 ? -16.948 -17.090 -47.823 1.00 0.00 69 SER A CA 5
ATOM 6238 C C . SER A 1 69 ? -18.425 -16.713 -47.719 1.00 0.00 69 SER A C 5
ATOM 6239 O O . SER A 1 69 ? -19.298 -17.577 -47.696 1.00 0.00 69 SER A O 5
ATOM 6247 N N . SER A 1 70 ? -18.698 -15.420 -47.671 1.00 0.00 70 SER A N 5
ATOM 6248 C CA . SER A 1 70 ? -20.056 -14.941 -47.486 1.00 0.00 70 SER A CA 5
ATOM 6249 C C . SER A 1 70 ? -20.785 -14.776 -48.817 1.00 0.00 70 SER A C 5
ATOM 6250 O O . SER A 1 70 ? -22.015 -14.813 -48.869 1.00 0.00 70 SER A O 5
ATOM 6258 N N . CYS A 1 71 ? -20.031 -14.607 -49.892 1.00 0.00 71 CYS A N 5
ATOM 6259 C CA . CYS A 1 71 ? -20.621 -14.334 -51.192 1.00 0.00 71 CYS A CA 5
ATOM 6260 C C . CYS A 1 71 ? -20.745 -15.607 -52.024 1.00 0.00 71 CYS A C 5
ATOM 6261 O O . CYS A 1 71 ? -21.165 -15.563 -53.183 1.00 0.00 71 CYS A O 5
ATOM 6268 N N . ASP A 1 72 ? -20.386 -16.742 -51.434 1.00 0.00 72 ASP A N 5
ATOM 6269 C CA . ASP A 1 72 ? -20.534 -18.025 -52.111 1.00 0.00 72 ASP A CA 5
ATOM 6270 C C . ASP A 1 72 ? -22.002 -18.434 -52.097 1.00 0.00 72 ASP A C 5
ATOM 6271 O O . ASP A 1 72 ? -22.419 -19.308 -51.339 1.00 0.00 72 ASP A O 5
ATOM 6280 N N . ASP A 1 73 ? -22.794 -17.753 -52.910 1.00 0.00 73 ASP A N 5
ATOM 6281 C CA . ASP A 1 73 ? -24.216 -18.032 -53.013 1.00 0.00 73 ASP A CA 5
ATOM 6282 C C . ASP A 1 73 ? -24.457 -18.972 -54.185 1.00 0.00 73 ASP A C 5
ATOM 6283 O O . ASP A 1 73 ? -24.961 -18.569 -55.234 1.00 0.00 73 ASP A O 5
ATOM 6292 N N . LYS A 1 74 ? -24.057 -20.220 -54.010 1.00 0.00 74 LYS A N 5
ATOM 6293 C CA . LYS A 1 74 ? -24.151 -21.211 -55.068 1.00 0.00 74 LYS A CA 5
ATOM 6294 C C . LYS A 1 74 ? -24.811 -22.483 -54.556 1.00 0.00 74 LYS A C 5
ATOM 6295 O O . LYS A 1 74 ? -24.140 -23.471 -54.255 1.00 0.00 74 LYS A O 5
ATOM 6314 N N . SER A 1 75 ? -26.126 -22.444 -54.433 1.00 0.00 75 SER A N 5
ATOM 6315 C CA . SER A 1 75 ? -26.890 -23.598 -53.997 1.00 0.00 75 SER A CA 5
ATOM 6316 C C . SER A 1 75 ? -27.322 -24.426 -55.208 1.00 0.00 75 SER A C 5
ATOM 6317 O O . SER A 1 75 ? -27.012 -24.068 -56.349 1.00 0.00 75 SER A O 5
ATOM 6325 N N . SER A 1 76 ? -28.016 -25.532 -54.950 1.00 0.00 76 SER A N 5
ATOM 6326 C CA . SER A 1 76 ? -28.537 -26.402 -56.004 1.00 0.00 76 SER A CA 5
ATOM 6327 C C . SER A 1 76 ? -27.414 -26.992 -56.859 1.00 0.00 76 SER A C 5
ATOM 6328 O O . SER A 1 76 ? -27.620 -27.322 -58.028 1.00 0.00 76 SER A O 5
ATOM 6336 N N . ILE A 1 77 ? -26.227 -27.128 -56.279 1.00 0.00 77 ILE A N 5
ATOM 6337 C CA . ILE A 1 77 ? -25.098 -27.694 -57.004 1.00 0.00 77 ILE A CA 5
ATOM 6338 C C . ILE A 1 77 ? -25.143 -29.216 -56.967 1.00 0.00 77 ILE A C 5
ATOM 6339 O O . ILE A 1 77 ? -25.653 -29.815 -56.015 1.00 0.00 77 ILE A O 5
ATOM 6355 N N . GLU A 1 78 ? -24.619 -29.831 -58.014 1.00 0.00 78 GLU A N 5
ATOM 6356 C CA . GLU A 1 78 ? -24.661 -31.274 -58.167 1.00 0.00 78 GLU A CA 5
ATOM 6357 C C . GLU A 1 78 ? -23.303 -31.781 -58.628 1.00 0.00 78 GLU A C 5
ATOM 6358 O O . GLU A 1 78 ? -23.093 -32.029 -59.816 1.00 0.00 78 GLU A O 5
ATOM 6370 N N . GLN A 1 79 ? -22.385 -31.916 -57.673 1.00 0.00 79 GLN A N 5
ATOM 6371 C CA . GLN A 1 79 ? -21.004 -32.292 -57.957 1.00 0.00 79 GLN A CA 5
ATOM 6372 C C . GLN A 1 79 ? -20.357 -31.235 -58.852 1.00 0.00 79 GLN A C 5
ATOM 6373 O O . GLN A 1 79 ? -19.877 -31.528 -59.950 1.00 0.00 79 GLN A O 5
ATOM 6387 N N . ASP A 1 80 ? -20.363 -29.997 -58.374 1.00 0.00 80 ASP A N 5
ATOM 6388 C CA . ASP A 1 80 ? -19.817 -28.876 -59.133 1.00 0.00 80 ASP A CA 5
ATOM 6389 C C . ASP A 1 80 ? -18.652 -28.243 -58.385 1.00 0.00 80 ASP A C 5
ATOM 6390 O O . ASP A 1 80 ? -18.462 -28.494 -57.192 1.00 0.00 80 ASP A O 5
ATOM 6401 N N . MET A 1 1 ? 23.304 21.360 -27.031 1.00 0.00 1 MET A N 6
ATOM 6402 C CA . MET A 1 1 ? 21.882 21.728 -27.267 1.00 0.00 1 MET A CA 6
ATOM 6403 C C . MET A 1 1 ? 21.050 20.506 -27.655 1.00 0.00 1 MET A C 6
ATOM 6404 O O . MET A 1 1 ? 19.970 20.287 -27.105 1.00 0.00 1 MET A O 6
ATOM 6420 N N . GLU A 1 2 ? 21.545 19.714 -28.601 1.00 0.00 2 GLU A N 6
ATOM 6421 C CA . GLU A 1 2 ? 20.875 18.481 -29.002 1.00 0.00 2 GLU A CA 6
ATOM 6422 C C . GLU A 1 2 ? 21.883 17.345 -29.012 1.00 0.00 2 GLU A C 6
ATOM 6423 O O . GLU A 1 2 ? 21.684 16.312 -29.654 1.00 0.00 2 GLU A O 6
ATOM 6435 N N . ASP A 1 3 ? 22.963 17.556 -28.280 1.00 0.00 3 ASP A N 6
ATOM 6436 C CA . ASP A 1 3 ? 24.095 16.641 -28.262 1.00 0.00 3 ASP A CA 6
ATOM 6437 C C . ASP A 1 3 ? 23.805 15.462 -27.347 1.00 0.00 3 ASP A C 6
ATOM 6438 O O . ASP A 1 3 ? 24.272 14.347 -27.575 1.00 0.00 3 ASP A O 6
ATOM 6447 N N . THR A 1 4 ? 23.024 15.723 -26.312 1.00 0.00 4 THR A N 6
ATOM 6448 C CA . THR A 1 4 ? 22.660 14.707 -25.340 1.00 0.00 4 THR A CA 6
ATOM 6449 C C . THR A 1 4 ? 21.368 14.001 -25.745 1.00 0.00 4 THR A C 6
ATOM 6450 O O . THR A 1 4 ? 20.886 13.102 -25.048 1.00 0.00 4 THR A O 6
ATOM 6461 N N . TYR A 1 5 ? 20.821 14.407 -26.881 1.00 0.00 5 TYR A N 6
ATOM 6462 C CA . TYR A 1 5 ? 19.569 13.855 -27.367 1.00 0.00 5 TYR A CA 6
ATOM 6463 C C . TYR A 1 5 ? 19.834 12.787 -28.419 1.00 0.00 5 TYR A C 6
ATOM 6464 O O . TYR A 1 5 ? 20.646 12.985 -29.326 1.00 0.00 5 TYR A O 6
ATOM 6482 N N . ILE A 1 6 ? 19.153 11.658 -28.284 1.00 0.00 6 ILE A N 6
ATOM 6483 C CA . ILE A 1 6 ? 19.326 10.542 -29.203 1.00 0.00 6 ILE A CA 6
ATOM 6484 C C . ILE A 1 6 ? 18.679 10.857 -30.547 1.00 0.00 6 ILE A C 6
ATOM 6485 O O . ILE A 1 6 ? 17.459 10.779 -30.699 1.00 0.00 6 ILE A O 6
ATOM 6501 N N . ASP A 1 7 ? 19.501 11.227 -31.514 1.00 0.00 7 ASP A N 6
ATOM 6502 C CA . ASP A 1 7 ? 19.011 11.595 -32.832 1.00 0.00 7 ASP A CA 6
ATOM 6503 C C . ASP A 1 7 ? 18.750 10.349 -33.666 1.00 0.00 7 ASP A C 6
ATOM 6504 O O . ASP A 1 7 ? 19.468 9.352 -33.556 1.00 0.00 7 ASP A O 6
ATOM 6513 N N . SER A 1 8 ? 17.713 10.399 -34.485 1.00 0.00 8 SER A N 6
ATOM 6514 C CA . SER A 1 8 ? 17.376 9.286 -35.356 1.00 0.00 8 SER A CA 6
ATOM 6515 C C . SER A 1 8 ? 18.207 9.336 -36.636 1.00 0.00 8 SER A C 6
ATOM 6516 O O . SER A 1 8 ? 17.671 9.497 -37.736 1.00 0.00 8 SER A O 6
ATOM 6524 N N . LEU A 1 9 ? 19.521 9.228 -36.480 1.00 0.00 9 LEU A N 6
ATOM 6525 C CA . LEU A 1 9 ? 20.431 9.235 -37.614 1.00 0.00 9 LEU A CA 6
ATOM 6526 C C . LEU A 1 9 ? 20.144 8.061 -38.536 1.00 0.00 9 LEU A C 6
ATOM 6527 O O . LEU A 1 9 ? 19.873 6.950 -38.082 1.00 0.00 9 LEU A O 6
ATOM 6543 N N . ASP A 1 10 ? 20.171 8.320 -39.827 1.00 0.00 10 ASP A N 6
ATOM 6544 C CA . ASP A 1 10 ? 19.915 7.286 -40.812 1.00 0.00 10 ASP A CA 6
ATOM 6545 C C . ASP A 1 10 ? 21.205 6.544 -41.150 1.00 0.00 10 ASP A C 6
ATOM 6546 O O . ASP A 1 10 ? 22.226 7.162 -41.454 1.00 0.00 10 ASP A O 6
ATOM 6555 N N . PRO A 1 11 ? 21.188 5.209 -41.050 1.00 0.00 11 PRO A N 6
ATOM 6556 C CA . PRO A 1 11 ? 22.333 4.376 -41.410 1.00 0.00 11 PRO A CA 6
ATOM 6557 C C . PRO A 1 11 ? 22.500 4.283 -42.921 1.00 0.00 11 PRO A C 6
ATOM 6558 O O . PRO A 1 11 ? 21.524 4.087 -43.644 1.00 0.00 11 PRO A O 6
ATOM 6569 N N . GLU A 1 12 ? 23.733 4.436 -43.394 1.00 0.00 12 GLU A N 6
ATOM 6570 C CA . GLU A 1 12 ? 24.010 4.432 -44.827 1.00 0.00 12 GLU A CA 6
ATOM 6571 C C . GLU A 1 12 ? 23.874 3.021 -45.401 1.00 0.00 12 GLU A C 6
ATOM 6572 O O . GLU A 1 12 ? 24.864 2.342 -45.686 1.00 0.00 12 GLU A O 6
ATOM 6584 N N . LYS A 1 13 ? 22.637 2.592 -45.553 1.00 0.00 13 LYS A N 6
ATOM 6585 C CA . LYS A 1 13 ? 22.324 1.286 -46.099 1.00 0.00 13 LYS A CA 6
ATOM 6586 C C . LYS A 1 13 ? 21.076 1.381 -46.962 1.00 0.00 13 LYS A C 6
ATOM 6587 O O . LYS A 1 13 ? 20.526 2.469 -47.147 1.00 0.00 13 LYS A O 6
ATOM 6606 N N . LEU A 1 14 ? 20.633 0.249 -47.482 1.00 0.00 14 LEU A N 6
ATOM 6607 C CA . LEU A 1 14 ? 19.402 0.197 -48.250 1.00 0.00 14 LEU A CA 6
ATOM 6608 C C . LEU A 1 14 ? 18.217 0.137 -47.303 1.00 0.00 14 LEU A C 6
ATOM 6609 O O . LEU A 1 14 ? 18.155 -0.731 -46.430 1.00 0.00 14 LEU A O 6
ATOM 6625 N N . LEU A 1 15 ? 17.301 1.073 -47.454 1.00 0.00 15 LEU A N 6
ATOM 6626 C CA . LEU A 1 15 ? 16.113 1.114 -46.620 1.00 0.00 15 LEU A CA 6
ATOM 6627 C C . LEU A 1 15 ? 14.894 0.681 -47.424 1.00 0.00 15 LEU A C 6
ATOM 6628 O O . LEU A 1 15 ? 14.819 0.914 -48.635 1.00 0.00 15 LEU A O 6
ATOM 6644 N N . GLN A 1 16 ? 13.953 0.046 -46.745 1.00 0.00 16 GLN A N 6
ATOM 6645 C CA . GLN A 1 16 ? 12.785 -0.523 -47.397 1.00 0.00 16 GLN A CA 6
ATOM 6646 C C . GLN A 1 16 ? 11.649 0.494 -47.458 1.00 0.00 16 GLN A C 6
ATOM 6647 O O . GLN A 1 16 ? 11.386 1.208 -46.488 1.00 0.00 16 GLN A O 6
ATOM 6661 N N . CYS A 1 17 ? 10.987 0.546 -48.605 1.00 0.00 17 CYS A N 6
ATOM 6662 C CA . CYS A 1 17 ? 9.848 1.422 -48.803 1.00 0.00 17 CYS A CA 6
ATOM 6663 C C . CYS A 1 17 ? 8.565 0.726 -48.348 1.00 0.00 17 CYS A C 6
ATOM 6664 O O . CYS A 1 17 ? 8.289 -0.405 -48.753 1.00 0.00 17 CYS A O 6
ATOM 6671 N N . PRO A 1 18 ? 7.775 1.388 -47.486 1.00 0.00 18 PRO A N 6
ATOM 6672 C CA . PRO A 1 18 ? 6.537 0.823 -46.950 1.00 0.00 18 PRO A CA 6
ATOM 6673 C C . PRO A 1 18 ? 5.367 0.963 -47.919 1.00 0.00 18 PRO A C 6
ATOM 6674 O O . PRO A 1 18 ? 4.357 0.264 -47.803 1.00 0.00 18 PRO A O 6
ATOM 6685 N N . TYR A 1 19 ? 5.511 1.866 -48.882 1.00 0.00 19 TYR A N 6
ATOM 6686 C CA . TYR A 1 19 ? 4.471 2.087 -49.876 1.00 0.00 19 TYR A CA 6
ATOM 6687 C C . TYR A 1 19 ? 4.513 0.979 -50.916 1.00 0.00 19 TYR A C 6
ATOM 6688 O O . TYR A 1 19 ? 3.485 0.575 -51.455 1.00 0.00 19 TYR A O 6
ATOM 6706 N N . ASP A 1 20 ? 5.716 0.492 -51.181 1.00 0.00 20 ASP A N 6
ATOM 6707 C CA . ASP A 1 20 ? 5.927 -0.593 -52.126 1.00 0.00 20 ASP A CA 6
ATOM 6708 C C . ASP A 1 20 ? 7.271 -1.251 -51.847 1.00 0.00 20 ASP A C 6
ATOM 6709 O O . ASP A 1 20 ? 8.304 -0.578 -51.806 1.00 0.00 20 ASP A O 6
ATOM 6718 N N . LYS A 1 21 ? 7.257 -2.562 -51.659 1.00 0.00 21 LYS A N 6
ATOM 6719 C CA . LYS A 1 21 ? 8.438 -3.283 -51.204 1.00 0.00 21 LYS A CA 6
ATOM 6720 C C . LYS A 1 21 ? 9.450 -3.500 -52.323 1.00 0.00 21 LYS A C 6
ATOM 6721 O O . LYS A 1 21 ? 10.567 -3.961 -52.077 1.00 0.00 21 LYS A O 6
ATOM 6740 N N . ASN A 1 22 ? 9.074 -3.166 -53.547 1.00 0.00 22 ASN A N 6
ATOM 6741 C CA . ASN A 1 22 ? 9.980 -3.320 -54.681 1.00 0.00 22 ASN A CA 6
ATOM 6742 C C . ASN A 1 22 ? 10.919 -2.123 -54.776 1.00 0.00 22 ASN A C 6
ATOM 6743 O O . ASN A 1 22 ? 11.768 -2.053 -55.665 1.00 0.00 22 ASN A O 6
ATOM 6754 N N . HIS A 1 23 ? 10.773 -1.186 -53.848 1.00 0.00 23 HIS A N 6
ATOM 6755 C CA . HIS A 1 23 ? 11.597 0.016 -53.841 1.00 0.00 23 HIS A CA 6
ATOM 6756 C C . HIS A 1 23 ? 12.673 -0.088 -52.768 1.00 0.00 23 HIS A C 6
ATOM 6757 O O . HIS A 1 23 ? 12.367 -0.178 -51.578 1.00 0.00 23 HIS A O 6
ATOM 6771 N N . GLN A 1 24 ? 13.926 -0.084 -53.198 1.00 0.00 24 GLN A N 6
ATOM 6772 C CA . GLN A 1 24 ? 15.056 -0.043 -52.280 1.00 0.00 24 GLN A CA 6
ATOM 6773 C C . GLN A 1 24 ? 15.905 1.190 -52.556 1.00 0.00 24 GLN A C 6
ATOM 6774 O O . GLN A 1 24 ? 16.532 1.297 -53.615 1.00 0.00 24 GLN A O 6
ATOM 6788 N N . ILE A 1 25 ? 15.909 2.120 -51.617 1.00 0.00 25 ILE A N 6
ATOM 6789 C CA . ILE A 1 25 ? 16.645 3.367 -51.776 1.00 0.00 25 ILE A CA 6
ATOM 6790 C C . ILE A 1 25 ? 17.586 3.558 -50.594 1.00 0.00 25 ILE A C 6
ATOM 6791 O O . ILE A 1 25 ? 17.203 3.319 -49.449 1.00 0.00 25 ILE A O 6
ATOM 6807 N N . ARG A 1 26 ? 18.825 3.951 -50.875 1.00 0.00 26 ARG A N 6
ATOM 6808 C CA . ARG A 1 26 ? 19.803 4.185 -49.822 1.00 0.00 26 ARG A CA 6
ATOM 6809 C C . ARG A 1 26 ? 19.418 5.408 -49.001 1.00 0.00 26 ARG A C 6
ATOM 6810 O O . ARG A 1 26 ? 18.781 6.339 -49.498 1.00 0.00 26 ARG A O 6
ATOM 6831 N N . ALA A 1 27 ? 19.823 5.377 -47.735 1.00 0.00 27 ALA A N 6
ATOM 6832 C CA . ALA A 1 27 ? 19.368 6.324 -46.717 1.00 0.00 27 ALA A CA 6
ATOM 6833 C C . ALA A 1 27 ? 19.458 7.784 -47.147 1.00 0.00 27 ALA A C 6
ATOM 6834 O O . ALA A 1 27 ? 18.611 8.592 -46.765 1.00 0.00 27 ALA A O 6
ATOM 6841 N N . SER A 1 28 ? 20.466 8.116 -47.944 1.00 0.00 28 SER A N 6
ATOM 6842 C CA . SER A 1 28 ? 20.734 9.499 -48.320 1.00 0.00 28 SER A CA 6
ATOM 6843 C C . SER A 1 28 ? 19.582 10.129 -49.111 1.00 0.00 28 SER A C 6
ATOM 6844 O O . SER A 1 28 ? 19.358 11.340 -49.030 1.00 0.00 28 SER A O 6
ATOM 6852 N N . ARG A 1 29 ? 18.848 9.319 -49.867 1.00 0.00 29 ARG A N 6
ATOM 6853 C CA . ARG A 1 29 ? 17.729 9.832 -50.650 1.00 0.00 29 ARG A CA 6
ATOM 6854 C C . ARG A 1 29 ? 16.415 9.193 -50.224 1.00 0.00 29 ARG A C 6
ATOM 6855 O O . ARG A 1 29 ? 15.375 9.411 -50.848 1.00 0.00 29 ARG A O 6
ATOM 6876 N N . PHE A 1 30 ? 16.462 8.418 -49.150 1.00 0.00 30 PHE A N 6
ATOM 6877 C CA . PHE A 1 30 ? 15.273 7.733 -48.651 1.00 0.00 30 PHE A CA 6
ATOM 6878 C C . PHE A 1 30 ? 14.168 8.722 -48.246 1.00 0.00 30 PHE A C 6
ATOM 6879 O O . PHE A 1 30 ? 13.014 8.519 -48.617 1.00 0.00 30 PHE A O 6
ATOM 6896 N N . PRO A 1 31 ? 14.481 9.800 -47.479 1.00 0.00 31 PRO A N 6
ATOM 6897 C CA . PRO A 1 31 ? 13.483 10.816 -47.115 1.00 0.00 31 PRO A CA 6
ATOM 6898 C C . PRO A 1 31 ? 12.794 11.411 -48.340 1.00 0.00 31 PRO A C 6
ATOM 6899 O O . PRO A 1 31 ? 11.603 11.715 -48.310 1.00 0.00 31 PRO A O 6
ATOM 6910 N N . TYR A 1 32 ? 13.555 11.556 -49.418 1.00 0.00 32 TYR A N 6
ATOM 6911 C CA . TYR A 1 32 ? 13.031 12.107 -50.661 1.00 0.00 32 TYR A CA 6
ATOM 6912 C C . TYR A 1 32 ? 12.044 11.135 -51.297 1.00 0.00 32 TYR A C 6
ATOM 6913 O O . TYR A 1 32 ? 11.009 11.540 -51.828 1.00 0.00 32 TYR A O 6
ATOM 6931 N N . HIS A 1 33 ? 12.367 9.850 -51.229 1.00 0.00 33 HIS A N 6
ATOM 6932 C CA . HIS A 1 33 ? 11.504 8.815 -51.780 1.00 0.00 33 HIS A CA 6
ATOM 6933 C C . HIS A 1 33 ? 10.248 8.671 -50.935 1.00 0.00 33 HIS A C 6
ATOM 6934 O O . HIS A 1 33 ? 9.183 8.339 -51.440 1.00 0.00 33 HIS A O 6
ATOM 6948 N N . LEU A 1 34 ? 10.385 8.927 -49.646 1.00 0.00 34 LEU A N 6
ATOM 6949 C CA . LEU A 1 34 ? 9.274 8.797 -48.715 1.00 0.00 34 LEU A CA 6
ATOM 6950 C C . LEU A 1 34 ? 8.215 9.858 -49.011 1.00 0.00 34 LEU A C 6
ATOM 6951 O O . LEU A 1 34 ? 7.015 9.611 -48.882 1.00 0.00 34 LEU A O 6
ATOM 6967 N N . ILE A 1 35 ? 8.682 11.029 -49.426 1.00 0.00 35 ILE A N 6
ATOM 6968 C CA . ILE A 1 35 ? 7.808 12.146 -49.762 1.00 0.00 35 ILE A CA 6
ATOM 6969 C C . ILE A 1 35 ? 7.091 11.906 -51.091 1.00 0.00 35 ILE A C 6
ATOM 6970 O O . ILE A 1 35 ? 5.872 12.045 -51.187 1.00 0.00 35 ILE A O 6
ATOM 6986 N N . LYS A 1 36 ? 7.859 11.535 -52.105 1.00 0.00 36 LYS A N 6
ATOM 6987 C CA . LYS A 1 36 ? 7.334 11.380 -53.457 1.00 0.00 36 LYS A CA 6
ATOM 6988 C C . LYS A 1 36 ? 6.410 10.168 -53.554 1.00 0.00 36 LYS A C 6
ATOM 6989 O O . LYS A 1 36 ? 5.273 10.275 -54.015 1.00 0.00 36 LYS A O 6
ATOM 7008 N N . CYS A 1 37 ? 6.900 9.034 -53.073 1.00 0.00 37 CYS A N 6
ATOM 7009 C CA . CYS A 1 37 ? 6.181 7.765 -53.151 1.00 0.00 37 CYS A CA 6
ATOM 7010 C C . CYS A 1 37 ? 4.837 7.855 -52.420 1.00 0.00 37 CYS A C 6
ATOM 7011 O O . CYS A 1 37 ? 3.884 7.149 -52.759 1.00 0.00 37 CYS A O 6
ATOM 7018 N N . ARG A 1 38 ? 4.791 8.713 -51.402 1.00 0.00 38 ARG A N 6
ATOM 7019 C CA . ARG A 1 38 ? 3.575 8.967 -50.630 1.00 0.00 38 ARG A CA 6
ATOM 7020 C C . ARG A 1 38 ? 2.407 9.341 -51.544 1.00 0.00 38 ARG A C 6
ATOM 7021 O O . ARG A 1 38 ? 1.293 8.845 -51.378 1.00 0.00 38 ARG A O 6
ATOM 7042 N N . LYS A 1 39 ? 2.675 10.199 -52.522 1.00 0.00 39 LYS A N 6
ATOM 7043 C CA . LYS A 1 39 ? 1.636 10.663 -53.438 1.00 0.00 39 LYS A CA 6
ATOM 7044 C C . LYS A 1 39 ? 1.353 9.630 -54.524 1.00 0.00 39 LYS A C 6
ATOM 7045 O O . LYS A 1 39 ? 0.311 9.669 -55.176 1.00 0.00 39 LYS A O 6
ATOM 7064 N N . ASN A 1 40 ? 2.281 8.707 -54.713 1.00 0.00 40 ASN A N 6
ATOM 7065 C CA . ASN A 1 40 ? 2.104 7.644 -55.695 1.00 0.00 40 ASN A CA 6
ATOM 7066 C C . ASN A 1 40 ? 1.274 6.508 -55.114 1.00 0.00 40 ASN A C 6
ATOM 7067 O O . ASN A 1 40 ? 0.846 5.606 -55.834 1.00 0.00 40 ASN A O 6
ATOM 7078 N N . HIS A 1 41 ? 1.052 6.551 -53.804 1.00 0.00 41 HIS A N 6
ATOM 7079 C CA . HIS A 1 41 ? 0.262 5.530 -53.123 1.00 0.00 41 HIS A CA 6
ATOM 7080 C C . HIS A 1 41 ? -0.643 6.168 -52.069 1.00 0.00 41 HIS A C 6
ATOM 7081 O O . HIS A 1 41 ? -0.513 5.886 -50.876 1.00 0.00 41 HIS A O 6
ATOM 7096 N N . PRO A 1 42 ? -1.590 7.024 -52.500 1.00 0.00 42 PRO A N 6
ATOM 7097 C CA . PRO A 1 42 ? -2.438 7.796 -51.586 1.00 0.00 42 PRO A CA 6
ATOM 7098 C C . PRO A 1 42 ? -3.368 6.909 -50.769 1.00 0.00 42 PRO A C 6
ATOM 7099 O O . PRO A 1 42 ? -3.680 7.213 -49.618 1.00 0.00 42 PRO A O 6
ATOM 7110 N N . ASP A 1 43 ? -3.787 5.800 -51.365 1.00 0.00 43 ASP A N 6
ATOM 7111 C CA . ASP A 1 43 ? -4.730 4.890 -50.721 1.00 0.00 43 ASP A CA 6
ATOM 7112 C C . ASP A 1 43 ? -4.106 4.266 -49.484 1.00 0.00 43 ASP A C 6
ATOM 7113 O O . ASP A 1 43 ? -4.792 3.993 -48.498 1.00 0.00 43 ASP A O 6
ATOM 7122 N N . VAL A 1 44 ? -2.799 4.053 -49.546 1.00 0.00 44 VAL A N 6
ATOM 7123 C CA . VAL A 1 44 ? -2.074 3.427 -48.454 1.00 0.00 44 VAL A CA 6
ATOM 7124 C C . VAL A 1 44 ? -1.529 4.486 -47.503 1.00 0.00 44 VAL A C 6
ATOM 7125 O O . VAL A 1 44 ? -1.679 4.379 -46.287 1.00 0.00 44 VAL A O 6
ATOM 7138 N N . ALA A 1 45 ? -0.930 5.526 -48.074 1.00 0.00 45 ALA A N 6
ATOM 7139 C CA . ALA A 1 45 ? -0.296 6.578 -47.290 1.00 0.00 45 ALA A CA 6
ATOM 7140 C C . ALA A 1 45 ? -1.309 7.345 -46.449 1.00 0.00 45 ALA A C 6
ATOM 7141 O O . ALA A 1 45 ? -1.033 7.701 -45.304 1.00 0.00 45 ALA A O 6
ATOM 7148 N N . ASN A 1 46 ? -2.479 7.603 -47.014 1.00 0.00 46 ASN A N 6
ATOM 7149 C CA . ASN A 1 46 ? -3.505 8.361 -46.309 1.00 0.00 46 ASN A CA 6
ATOM 7150 C C . ASN A 1 46 ? -4.462 7.428 -45.584 1.00 0.00 46 ASN A C 6
ATOM 7151 O O . ASN A 1 46 ? -5.379 7.876 -44.896 1.00 0.00 46 ASN A O 6
ATOM 7162 N N . LYS A 1 47 ? -4.220 6.123 -45.745 1.00 0.00 47 LYS A N 6
ATOM 7163 C CA . LYS A 1 47 ? -5.050 5.080 -45.143 1.00 0.00 47 LYS A CA 6
ATOM 7164 C C . LYS A 1 47 ? -6.516 5.261 -45.517 1.00 0.00 47 LYS A C 6
ATOM 7165 O O . LYS A 1 47 ? -7.369 5.444 -44.653 1.00 0.00 47 LYS A O 6
ATOM 7184 N N . LEU A 1 48 ?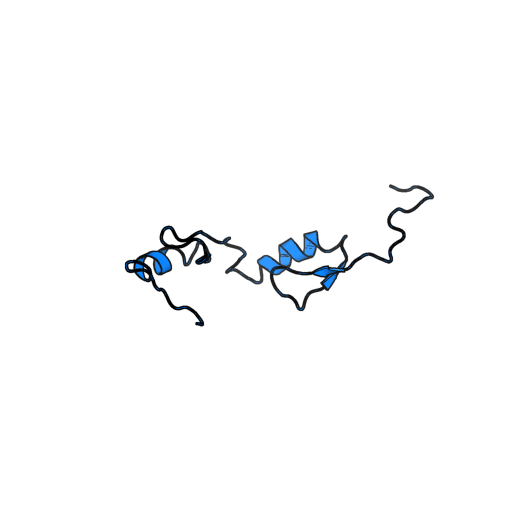 -6.809 5.193 -46.804 1.00 0.00 48 LEU A N 6
ATOM 7185 C CA . LEU A 1 48 ? -8.158 5.445 -47.283 1.00 0.00 48 LEU A CA 6
ATOM 7186 C C . LEU A 1 48 ? -8.852 4.158 -47.711 1.00 0.00 48 LEU A C 6
ATOM 7187 O O . LEU A 1 48 ? -8.202 3.186 -48.105 1.00 0.00 48 LEU A O 6
ATOM 7203 N N . ALA A 1 49 ? -10.171 4.167 -47.617 1.00 0.00 49 ALA A N 6
ATOM 7204 C CA . ALA A 1 49 ? -10.994 3.036 -48.005 1.00 0.00 49 ALA A CA 6
ATOM 7205 C C . ALA A 1 49 ? -12.197 3.527 -48.791 1.00 0.00 49 ALA A C 6
ATOM 7206 O O . ALA A 1 49 ? -12.659 4.652 -48.593 1.00 0.00 49 ALA A O 6
ATOM 7213 N N . THR A 1 50 ? -12.697 2.689 -49.680 1.00 0.00 50 THR A N 6
ATOM 7214 C CA . THR A 1 50 ? -13.798 3.067 -50.545 1.00 0.00 50 THR A CA 6
ATOM 7215 C C . THR A 1 50 ? -15.128 2.528 -50.016 1.00 0.00 50 THR A C 6
ATOM 7216 O O . THR A 1 50 ? -15.244 1.349 -49.680 1.00 0.00 50 THR A O 6
ATOM 7227 N N . CYS A 1 51 ? -16.115 3.410 -49.931 1.00 0.00 51 CYS A N 6
ATOM 7228 C CA . CYS A 1 51 ? -17.469 3.035 -49.548 1.00 0.00 51 CYS A CA 6
ATOM 7229 C C . CYS A 1 51 ? -18.054 2.089 -50.592 1.00 0.00 51 CYS A C 6
ATOM 7230 O O . CYS A 1 51 ? -18.110 2.428 -51.775 1.00 0.00 51 CYS A O 6
ATOM 7237 N N . PRO A 1 52 ? -18.502 0.894 -50.175 1.00 0.00 52 PRO A N 6
ATOM 7238 C CA . PRO A 1 52 ? -19.028 -0.121 -51.098 1.00 0.00 52 PRO A CA 6
ATOM 7239 C C . PRO A 1 52 ? -20.363 0.280 -51.719 1.00 0.00 52 PRO A C 6
ATOM 7240 O O . PRO A 1 52 ? -20.875 -0.401 -52.607 1.00 0.00 52 PRO A O 6
ATOM 7251 N N . PHE A 1 53 ? -20.918 1.394 -51.263 1.00 0.00 53 PHE A N 6
ATOM 7252 C CA . PHE A 1 53 ? -22.190 1.878 -51.781 1.00 0.00 53 PHE A CA 6
ATOM 7253 C C . PHE A 1 53 ? -22.005 3.150 -52.604 1.00 0.00 53 PHE A C 6
ATOM 7254 O O . PHE A 1 53 ? -22.912 3.571 -53.319 1.00 0.00 53 PHE A O 6
ATOM 7271 N N . ASN A 1 54 ? -20.826 3.753 -52.508 1.00 0.00 54 ASN A N 6
ATOM 7272 C CA . ASN A 1 54 ? -20.553 4.999 -53.210 1.00 0.00 54 ASN A CA 6
ATOM 7273 C C . ASN A 1 54 ? -19.050 5.221 -53.311 1.00 0.00 54 ASN A C 6
ATOM 7274 O O . ASN A 1 54 ? -18.367 5.392 -52.300 1.00 0.00 54 ASN A O 6
ATOM 7285 N N . ALA A 1 55 ? -18.547 5.239 -54.536 1.00 0.00 55 ALA A N 6
ATOM 7286 C CA . ALA A 1 55 ? -17.115 5.336 -54.786 1.00 0.00 55 ALA A CA 6
ATOM 7287 C C . ALA A 1 55 ? -16.573 6.725 -54.455 1.00 0.00 55 ALA A C 6
ATOM 7288 O O . ALA A 1 55 ? -15.361 6.916 -54.344 1.00 0.00 55 ALA A O 6
ATOM 7295 N N . ARG A 1 56 ? -17.473 7.686 -54.294 1.00 0.00 56 ARG A N 6
ATOM 7296 C CA . ARG A 1 56 ? -17.084 9.051 -53.963 1.00 0.00 56 ARG A CA 6
ATOM 7297 C C . ARG A 1 56 ? -16.809 9.188 -52.469 1.00 0.00 56 ARG A C 6
ATOM 7298 O O . ARG A 1 56 ? -16.203 10.163 -52.026 1.00 0.00 56 ARG A O 6
ATOM 7319 N N . HIS A 1 57 ? -17.249 8.207 -51.695 1.00 0.00 57 HIS A N 6
ATOM 7320 C CA . HIS A 1 57 ? -17.069 8.247 -50.249 1.00 0.00 57 HIS A CA 6
ATOM 7321 C C . HIS A 1 57 ? -15.778 7.553 -49.853 1.00 0.00 57 HIS A C 6
ATOM 7322 O O . HIS A 1 57 ? -15.790 6.385 -49.464 1.00 0.00 57 HIS A O 6
ATOM 7336 N N . GLN A 1 58 ? -14.669 8.256 -49.963 1.00 0.00 58 GLN A N 6
ATOM 7337 C CA . GLN A 1 58 ? -13.402 7.721 -49.502 1.00 0.00 58 GLN A CA 6
ATOM 7338 C C . GLN A 1 58 ? -13.088 8.279 -48.126 1.00 0.00 58 GLN A C 6
ATOM 7339 O O . GLN A 1 58 ? -12.930 9.489 -47.960 1.00 0.00 58 GLN A O 6
ATOM 7353 N N . VAL A 1 59 ? -13.004 7.398 -47.149 1.00 0.00 59 VAL A N 6
ATOM 7354 C CA . VAL A 1 59 ? -12.784 7.801 -45.768 1.00 0.00 59 VAL A CA 6
ATOM 7355 C C . VAL A 1 59 ? -11.626 7.017 -45.165 1.00 0.00 59 VAL A C 6
ATOM 7356 O O . VAL A 1 59 ? -11.231 5.987 -45.709 1.00 0.00 59 VAL A O 6
ATOM 7369 N N . PRO A 1 60 ? -11.048 7.510 -44.058 1.00 0.00 60 PRO A N 6
ATOM 7370 C CA . PRO A 1 60 ? -10.012 6.785 -43.314 1.00 0.00 60 PRO A CA 6
ATOM 7371 C C . PRO A 1 60 ? -10.416 5.337 -43.035 1.00 0.00 60 PRO A C 6
ATOM 7372 O O . PRO A 1 60 ? -11.572 5.051 -42.717 1.00 0.00 60 PRO A O 6
ATOM 7383 N N . ARG A 1 61 ? -9.454 4.428 -43.163 1.00 0.00 61 ARG A N 6
ATOM 7384 C CA . ARG A 1 61 ? -9.702 2.996 -42.997 1.00 0.00 61 ARG A CA 6
ATOM 7385 C C . ARG A 1 61 ? -10.166 2.658 -41.583 1.00 0.00 61 ARG A C 6
ATOM 7386 O O . ARG A 1 61 ? -10.816 1.638 -41.366 1.00 0.00 61 ARG A O 6
ATOM 7407 N N . ALA A 1 62 ? -9.836 3.510 -40.625 1.00 0.00 62 ALA A N 6
ATOM 7408 C CA . ALA A 1 62 ? -10.284 3.314 -39.253 1.00 0.00 62 ALA A CA 6
ATOM 7409 C C . ALA A 1 62 ? -11.703 3.845 -39.062 1.00 0.00 62 ALA A C 6
ATOM 7410 O O . ALA A 1 62 ? -12.325 3.629 -38.022 1.00 0.00 62 ALA A O 6
ATOM 7417 N N . GLU A 1 63 ? -12.219 4.528 -40.079 1.00 0.00 63 GLU A N 6
ATOM 7418 C CA . GLU A 1 63 ? -13.532 5.153 -39.995 1.00 0.00 63 GLU A CA 6
ATOM 7419 C C . GLU A 1 63 ? -14.499 4.548 -41.014 1.00 0.00 63 GLU A C 6
ATOM 7420 O O . GLU A 1 63 ? -15.674 4.909 -41.058 1.00 0.00 63 GLU A O 6
ATOM 7432 N N . ILE A 1 64 ? -13.998 3.619 -41.824 1.00 0.00 64 ILE A N 6
ATOM 7433 C CA . ILE A 1 64 ? -14.780 3.057 -42.921 1.00 0.00 64 ILE A CA 6
ATOM 7434 C C . ILE A 1 64 ? -15.986 2.261 -42.418 1.00 0.00 64 ILE A C 6
ATOM 7435 O O . ILE A 1 64 ? -17.090 2.406 -42.941 1.00 0.00 64 ILE A O 6
ATOM 7451 N N . SER A 1 65 ? -15.786 1.454 -41.386 1.00 0.00 65 SER A N 6
ATOM 7452 C CA . SER A 1 65 ? -16.844 0.600 -40.870 1.00 0.00 65 SER A CA 6
ATOM 7453 C C . SER A 1 65 ? -17.949 1.437 -40.240 1.00 0.00 65 SER A C 6
ATOM 7454 O O . SER A 1 65 ? -19.137 1.130 -40.375 1.00 0.00 65 SER A O 6
ATOM 7462 N N . HIS A 1 66 ? -17.551 2.516 -39.585 1.00 0.00 66 HIS A N 6
ATOM 7463 C CA . HIS A 1 66 ? -18.499 3.403 -38.935 1.00 0.00 66 HIS A CA 6
ATOM 7464 C C . HIS A 1 66 ? -19.273 4.202 -39.982 1.00 0.00 66 HIS A C 6
ATOM 7465 O O . HIS A 1 66 ? -20.406 4.624 -39.744 1.00 0.00 66 HIS A O 6
ATOM 7480 N N . HIS A 1 67 ? -18.659 4.399 -41.143 1.00 0.00 67 HIS A N 6
ATOM 7481 C CA . HIS A 1 67 ? -19.315 5.090 -42.247 1.00 0.00 67 HIS A CA 6
ATOM 7482 C C . HIS A 1 67 ? -20.333 4.175 -42.920 1.00 0.00 67 HIS A C 6
ATOM 7483 O O . HIS A 1 67 ? -21.394 4.625 -43.332 1.00 0.00 67 HIS A O 6
ATOM 7497 N N . ILE A 1 68 ? -20.007 2.892 -43.021 1.00 0.00 68 ILE A N 6
ATOM 7498 C CA . ILE A 1 68 ? -20.895 1.926 -43.662 1.00 0.00 68 ILE A CA 6
ATOM 7499 C C . ILE A 1 68 ? -22.208 1.810 -42.892 1.00 0.00 68 ILE A C 6
ATOM 7500 O O . ILE A 1 68 ? -23.284 1.738 -43.485 1.00 0.00 68 ILE A O 6
ATOM 7516 N N . SER A 1 69 ? -22.112 1.826 -41.569 1.00 0.00 69 SER A N 6
ATOM 7517 C CA . SER A 1 69 ? -23.284 1.715 -40.709 1.00 0.00 69 SER A CA 6
ATOM 7518 C C . SER A 1 69 ? -24.151 2.976 -40.786 1.00 0.00 69 SER A C 6
ATOM 7519 O O . SER A 1 69 ? -25.333 2.957 -40.428 1.00 0.00 69 SER A O 6
ATOM 7527 N N . SER A 1 70 ? -23.567 4.068 -41.260 1.00 0.00 70 SER A N 6
ATOM 7528 C CA . SER A 1 70 ? -24.280 5.330 -41.364 1.00 0.00 70 SER A CA 6
ATOM 7529 C C . SER A 1 70 ? -24.484 5.725 -42.827 1.00 0.00 70 SER A C 6
ATOM 7530 O O . SER A 1 70 ? -24.776 6.882 -43.139 1.00 0.00 70 SER A O 6
ATOM 7538 N N . CYS A 1 71 ? -24.335 4.757 -43.721 1.00 0.00 71 CYS A N 6
ATOM 7539 C CA . CYS A 1 71 ? -24.448 5.017 -45.145 1.00 0.00 71 CYS A CA 6
ATOM 7540 C C . CYS A 1 71 ? -25.280 3.927 -45.817 1.00 0.00 71 CYS A C 6
ATOM 7541 O O . CYS A 1 71 ? -24.779 3.164 -46.642 1.00 0.00 71 CYS A O 6
ATOM 7548 N N . ASP A 1 72 ? -26.549 3.847 -45.442 1.00 0.00 72 ASP A N 6
ATOM 7549 C CA . ASP A 1 72 ? -27.451 2.862 -46.024 1.00 0.00 72 ASP A CA 6
ATOM 7550 C C . ASP A 1 72 ? -28.510 3.526 -46.889 1.00 0.00 72 ASP A C 6
ATOM 7551 O O . ASP A 1 72 ? -28.538 3.330 -48.103 1.00 0.00 72 ASP A O 6
ATOM 7560 N N . ASP A 1 73 ? -29.375 4.317 -46.269 1.00 0.00 73 ASP A N 6
ATOM 7561 C CA . ASP A 1 73 ? -30.478 4.942 -46.984 1.00 0.00 73 ASP A CA 6
ATOM 7562 C C . ASP A 1 73 ? -30.904 6.219 -46.271 1.00 0.00 73 ASP A C 6
ATOM 7563 O O . ASP A 1 73 ? -30.647 6.388 -45.076 1.00 0.00 73 ASP A O 6
ATOM 7572 N N . LYS A 1 74 ? -31.543 7.117 -47.009 1.00 0.00 74 LYS A N 6
ATOM 7573 C CA . LYS A 1 74 ? -32.028 8.369 -46.448 1.00 0.00 74 LYS A CA 6
ATOM 7574 C C . LYS A 1 74 ? -33.425 8.178 -45.873 1.00 0.00 74 LYS A C 6
ATOM 7575 O O . LYS A 1 74 ? -33.828 8.865 -44.932 1.00 0.00 74 LYS A O 6
ATOM 7594 N N . SER A 1 75 ? -34.157 7.233 -46.444 1.00 0.00 75 SER A N 6
ATOM 7595 C CA . SER A 1 75 ? -35.500 6.931 -45.996 1.00 0.00 75 SER A CA 6
ATOM 7596 C C . SER A 1 75 ? -35.465 5.787 -44.993 1.00 0.00 75 SER A C 6
ATOM 7597 O O . SER A 1 75 ? -35.685 4.626 -45.337 1.00 0.00 75 SER A O 6
ATOM 7605 N N . SER A 1 76 ? -35.149 6.123 -43.756 1.00 0.00 76 SER A N 6
ATOM 7606 C CA . SER A 1 76 ? -35.076 5.151 -42.683 1.00 0.00 76 SER A CA 6
ATOM 7607 C C . SER A 1 76 ? -35.509 5.804 -41.379 1.00 0.00 76 SER A C 6
ATOM 7608 O O . SER A 1 76 ? -34.985 6.848 -41.000 1.00 0.00 76 SER A O 6
ATOM 7616 N N . ILE A 1 77 ? -36.474 5.188 -40.702 1.00 0.00 77 ILE A N 6
ATOM 7617 C CA . ILE A 1 77 ? -37.079 5.772 -39.506 1.00 0.00 77 ILE A CA 6
ATOM 7618 C C . ILE A 1 77 ? -36.061 6.018 -38.394 1.00 0.00 77 ILE A C 6
ATOM 7619 O O . ILE A 1 77 ? -36.265 6.889 -37.550 1.00 0.00 77 ILE A O 6
ATOM 7635 N N . GLU A 1 78 ? -34.969 5.260 -38.391 1.00 0.00 78 GLU A N 6
ATOM 7636 C CA . GLU A 1 78 ? -33.916 5.451 -37.396 1.00 0.00 78 GLU A CA 6
ATOM 7637 C C . GLU A 1 78 ? -33.131 6.728 -37.688 1.00 0.00 78 GLU A C 6
ATOM 7638 O O . GLU A 1 78 ? -32.420 7.248 -36.829 1.00 0.00 78 GLU A O 6
ATOM 7650 N N . GLN A 1 79 ? -33.269 7.220 -38.911 1.00 0.00 79 GLN A N 6
ATOM 7651 C CA . GLN A 1 79 ? -32.623 8.456 -39.326 1.00 0.00 79 GLN A CA 6
ATOM 7652 C C . GLN A 1 79 ? -33.646 9.587 -39.340 1.00 0.00 79 GLN A C 6
ATOM 7653 O O . GLN A 1 79 ? -33.296 10.768 -39.328 1.00 0.00 79 GLN A O 6
ATOM 7667 N N . ASP A 1 80 ? -34.914 9.200 -39.360 1.00 0.00 80 ASP A N 6
ATOM 7668 C CA . ASP A 1 80 ? -36.027 10.143 -39.407 1.00 0.00 80 ASP A CA 6
ATOM 7669 C C . ASP A 1 80 ? -36.189 10.867 -38.076 1.00 0.00 80 ASP A C 6
ATOM 7670 O O . ASP A 1 80 ? -36.111 10.249 -37.015 1.00 0.00 80 ASP A O 6
ATOM 7681 N N . MET A 1 1 ? 45.823 4.381 -60.235 1.00 0.00 1 MET A N 7
ATOM 7682 C CA . MET A 1 1 ? 44.947 3.814 -59.182 1.00 0.00 1 MET A CA 7
ATOM 7683 C C . MET A 1 1 ? 45.738 2.884 -58.267 1.00 0.00 1 MET A C 7
ATOM 7684 O O . MET A 1 1 ? 45.256 1.819 -57.875 1.00 0.00 1 MET A O 7
ATOM 7700 N N . GLU A 1 2 ? 46.953 3.295 -57.926 1.00 0.00 2 GLU A N 7
ATOM 7701 C CA . GLU A 1 2 ? 47.820 2.498 -57.069 1.00 0.00 2 GLU A CA 7
ATOM 7702 C C . GLU A 1 2 ? 47.865 3.077 -55.658 1.00 0.00 2 GLU A C 7
ATOM 7703 O O . GLU A 1 2 ? 47.986 2.346 -54.675 1.00 0.00 2 GLU A O 7
ATOM 7715 N N . ASP A 1 3 ? 47.772 4.397 -55.566 1.00 0.00 3 ASP A N 7
ATOM 7716 C CA . ASP A 1 3 ? 47.751 5.072 -54.278 1.00 0.00 3 ASP A CA 7
ATOM 7717 C C . ASP A 1 3 ? 46.316 5.227 -53.814 1.00 0.00 3 ASP A C 7
ATOM 7718 O O . ASP A 1 3 ? 45.933 4.733 -52.753 1.00 0.00 3 ASP A O 7
ATOM 7727 N N . THR A 1 4 ? 45.522 5.904 -54.628 1.00 0.00 4 THR A N 7
ATOM 7728 C CA . THR A 1 4 ? 44.109 6.055 -54.350 1.00 0.00 4 THR A CA 7
ATOM 7729 C C . THR A 1 4 ? 43.338 4.919 -55.022 1.00 0.00 4 THR A C 7
ATOM 7730 O O . THR A 1 4 ? 43.625 4.547 -56.164 1.00 0.00 4 THR A O 7
ATOM 7741 N N . TYR A 1 5 ? 42.399 4.343 -54.296 1.00 0.00 5 TYR A N 7
ATOM 7742 C CA . TYR A 1 5 ? 41.632 3.215 -54.798 1.00 0.00 5 TYR A CA 7
ATOM 7743 C C . TYR A 1 5 ? 40.197 3.617 -55.088 1.00 0.00 5 TYR A C 7
ATOM 7744 O O . TYR A 1 5 ? 39.547 3.006 -55.935 1.00 0.00 5 TYR A O 7
ATOM 7762 N N . ILE A 1 6 ? 39.715 4.650 -54.404 1.00 0.00 6 ILE A N 7
ATOM 7763 C CA . ILE A 1 6 ? 38.342 5.115 -54.578 1.00 0.00 6 ILE A CA 7
ATOM 7764 C C . ILE A 1 6 ? 37.377 3.939 -54.435 1.00 0.00 6 ILE A C 7
ATOM 7765 O O . ILE A 1 6 ? 36.726 3.508 -55.394 1.00 0.00 6 ILE A O 7
ATOM 7781 N N . ASP A 1 7 ? 37.332 3.395 -53.232 1.00 0.00 7 ASP A N 7
ATOM 7782 C CA . ASP A 1 7 ? 36.513 2.232 -52.944 1.00 0.00 7 ASP A CA 7
ATOM 7783 C C . ASP A 1 7 ? 35.314 2.641 -52.104 1.00 0.00 7 ASP A C 7
ATOM 7784 O O . ASP A 1 7 ? 35.406 3.562 -51.291 1.00 0.00 7 ASP A O 7
ATOM 7793 N N . SER A 1 8 ? 34.188 1.978 -52.319 1.00 0.00 8 SER A N 7
ATOM 7794 C CA . SER A 1 8 ? 32.980 2.264 -51.563 1.00 0.00 8 SER A CA 7
ATOM 7795 C C . SER A 1 8 ? 33.073 1.664 -50.159 1.00 0.00 8 SER A C 7
ATOM 7796 O O . SER A 1 8 ? 32.351 0.725 -49.823 1.00 0.00 8 SER A O 7
ATOM 7804 N N . LEU A 1 9 ? 33.978 2.211 -49.350 1.00 0.00 9 LEU A N 7
ATOM 7805 C CA . LEU A 1 9 ? 34.216 1.714 -47.999 1.00 0.00 9 LEU A CA 7
ATOM 7806 C C . LEU A 1 9 ? 32.947 1.774 -47.152 1.00 0.00 9 LEU A C 7
ATOM 7807 O O . LEU A 1 9 ? 32.655 0.847 -46.397 1.00 0.00 9 LEU A O 7
ATOM 7823 N N . ASP A 1 10 ? 32.188 2.852 -47.285 1.00 0.00 10 ASP A N 7
ATOM 7824 C CA . ASP A 1 10 ? 30.920 2.975 -46.577 1.00 0.00 10 ASP A CA 7
ATOM 7825 C C . ASP A 1 10 ? 29.803 3.365 -47.537 1.00 0.00 10 ASP A C 7
ATOM 7826 O O . ASP A 1 10 ? 29.551 4.546 -47.767 1.00 0.00 10 ASP A O 7
ATOM 7835 N N . PRO A 1 11 ? 29.143 2.367 -48.140 1.00 0.00 11 PRO A N 7
ATOM 7836 C CA . PRO A 1 11 ? 27.998 2.587 -49.023 1.00 0.00 11 PRO A CA 7
ATOM 7837 C C . PRO A 1 11 ? 26.746 2.951 -48.232 1.00 0.00 11 PRO A C 7
ATOM 7838 O O . PRO A 1 11 ? 26.612 2.596 -47.057 1.00 0.00 11 PRO A O 7
ATOM 7849 N N . GLU A 1 12 ? 25.846 3.682 -48.871 1.00 0.00 12 GLU A N 7
ATOM 7850 C CA . GLU A 1 12 ? 24.586 4.062 -48.250 1.00 0.00 12 GLU A CA 7
ATOM 7851 C C . GLU A 1 12 ? 23.693 2.838 -48.098 1.00 0.00 12 GLU A C 7
ATOM 7852 O O . GLU A 1 12 ? 23.566 2.036 -49.022 1.00 0.00 12 GLU A O 7
ATOM 7864 N N . LYS A 1 13 ? 23.080 2.706 -46.932 1.00 0.00 13 LYS A N 7
ATOM 7865 C CA . LYS A 1 13 ? 22.242 1.555 -46.629 1.00 0.00 13 LYS A CA 7
ATOM 7866 C C . LYS A 1 13 ? 20.933 1.611 -47.405 1.00 0.00 13 LYS A C 7
ATOM 7867 O O . LYS A 1 13 ? 20.340 2.678 -47.565 1.00 0.00 13 LYS A O 7
ATOM 7886 N N . LEU A 1 14 ? 20.494 0.456 -47.887 1.00 0.00 14 LEU A N 7
ATOM 7887 C CA . LEU A 1 14 ? 19.249 0.356 -48.633 1.00 0.00 14 LEU A CA 7
ATOM 7888 C C . LEU A 1 14 ? 18.087 0.118 -47.682 1.00 0.00 14 LEU A C 7
ATOM 7889 O O . LEU A 1 14 ? 18.057 -0.878 -46.957 1.00 0.00 14 LEU A O 7
ATOM 7905 N N . LEU A 1 15 ? 17.139 1.036 -47.679 1.00 0.00 15 LEU A N 7
ATOM 7906 C CA . LEU A 1 15 ? 15.994 0.935 -46.792 1.00 0.00 15 LEU A CA 7
ATOM 7907 C C . LEU A 1 15 ? 14.758 0.487 -47.558 1.00 0.00 15 LEU A C 7
ATOM 7908 O O . LEU A 1 15 ? 14.549 0.876 -48.709 1.00 0.00 15 LEU A O 7
ATOM 7924 N N . GLN A 1 16 ? 13.953 -0.342 -46.908 1.00 0.00 16 GLN A N 7
ATOM 7925 C CA . GLN A 1 16 ? 12.720 -0.844 -47.490 1.00 0.00 16 GLN A CA 7
ATOM 7926 C C . GLN A 1 16 ? 11.669 0.256 -47.517 1.00 0.00 16 GLN A C 7
ATOM 7927 O O . GLN A 1 16 ? 11.536 1.021 -46.560 1.00 0.00 16 GLN A O 7
ATOM 7941 N N . CYS A 1 17 ? 10.921 0.328 -48.603 1.00 0.00 17 CYS A N 7
ATOM 7942 C CA . CYS A 1 17 ? 9.885 1.327 -48.738 1.00 0.00 17 CYS A CA 7
ATOM 7943 C C . CYS A 1 17 ? 8.570 0.809 -48.155 1.00 0.00 17 CYS A C 7
ATOM 7944 O O . CYS A 1 17 ? 8.085 -0.255 -48.545 1.00 0.00 17 CYS A O 7
ATOM 7951 N N . PRO A 1 18 ? 7.986 1.556 -47.201 1.00 0.00 18 PRO A N 7
ATOM 7952 C CA . PRO A 1 18 ? 6.715 1.187 -46.559 1.00 0.00 18 PRO A CA 7
ATOM 7953 C C . PRO A 1 18 ? 5.543 1.210 -47.534 1.00 0.00 18 PRO A C 7
ATOM 7954 O O . PRO A 1 18 ? 4.501 0.599 -47.287 1.00 0.00 18 PRO A O 7
ATOM 7965 N N . TYR A 1 19 ? 5.721 1.918 -48.641 1.00 0.00 19 TYR A N 7
ATOM 7966 C CA . TYR A 1 19 ? 4.694 1.995 -49.668 1.00 0.00 19 TYR A CA 7
ATOM 7967 C C . TYR A 1 19 ? 4.689 0.718 -50.495 1.00 0.00 19 TYR A C 7
ATOM 7968 O O . TYR A 1 19 ? 3.631 0.199 -50.851 1.00 0.00 19 TYR A O 7
ATOM 7986 N N . ASP A 1 20 ? 5.878 0.206 -50.781 1.00 0.00 20 ASP A N 7
ATOM 7987 C CA . ASP A 1 20 ? 6.020 -0.991 -51.592 1.00 0.00 20 ASP A CA 7
ATOM 7988 C C . ASP A 1 20 ? 7.452 -1.509 -51.521 1.00 0.00 20 ASP A C 7
ATOM 7989 O O . ASP A 1 20 ? 8.405 -0.736 -51.632 1.00 0.00 20 ASP A O 7
ATOM 7998 N N . LYS A 1 21 ? 7.598 -2.818 -51.347 1.00 0.00 21 LYS A N 7
ATOM 7999 C CA . LYS A 1 21 ? 8.902 -3.422 -51.085 1.00 0.00 21 LYS A CA 7
ATOM 8000 C C . LYS A 1 21 ? 9.758 -3.530 -52.344 1.00 0.00 21 LYS A C 7
ATOM 8001 O O . LYS A 1 21 ? 10.938 -3.879 -52.262 1.00 0.00 21 LYS A O 7
ATOM 8020 N N . ASN A 1 22 ? 9.181 -3.237 -53.503 1.00 0.00 22 ASN A N 7
ATOM 8021 C CA . ASN A 1 22 ? 9.945 -3.268 -54.750 1.00 0.00 22 ASN A CA 7
ATOM 8022 C C . ASN A 1 22 ? 10.829 -2.032 -54.862 1.00 0.00 22 ASN A C 7
ATOM 8023 O O . ASN A 1 22 ? 11.562 -1.863 -55.836 1.00 0.00 22 ASN A O 7
ATOM 8034 N N . HIS A 1 23 ? 10.754 -1.162 -53.864 1.00 0.00 23 HIS A N 7
ATOM 8035 C CA . HIS A 1 23 ? 11.566 0.043 -53.847 1.00 0.00 23 HIS A CA 7
ATOM 8036 C C . HIS A 1 23 ? 12.713 -0.102 -52.860 1.00 0.00 23 HIS A C 7
ATOM 8037 O O . HIS A 1 23 ? 12.493 -0.264 -51.659 1.00 0.00 23 HIS A O 7
ATOM 8051 N N . GLN A 1 24 ? 13.924 -0.052 -53.381 1.00 0.00 24 GLN A N 7
ATOM 8052 C CA . GLN A 1 24 ? 15.124 -0.077 -52.559 1.00 0.00 24 GLN A CA 7
ATOM 8053 C C . GLN A 1 24 ? 15.874 1.238 -52.707 1.00 0.00 24 GLN A C 7
ATOM 8054 O O . GLN A 1 24 ? 16.608 1.442 -53.678 1.00 0.00 24 GLN A O 7
ATOM 8068 N N . ILE A 1 25 ? 15.672 2.135 -51.759 1.00 0.00 25 ILE A N 7
ATOM 8069 C CA . ILE A 1 25 ? 16.269 3.459 -51.827 1.00 0.00 25 ILE A CA 7
ATOM 8070 C C . ILE A 1 25 ? 17.294 3.636 -50.717 1.00 0.00 25 ILE A C 7
ATOM 8071 O O . ILE A 1 25 ? 17.052 3.270 -49.565 1.00 0.00 25 ILE A O 7
ATOM 8087 N N . ARG A 1 26 ? 18.449 4.173 -51.083 1.00 0.00 26 ARG A N 7
ATOM 8088 C CA . ARG A 1 26 ? 19.525 4.412 -50.138 1.00 0.00 26 ARG A CA 7
ATOM 8089 C C . ARG A 1 26 ? 19.128 5.496 -49.143 1.00 0.00 26 ARG A C 7
ATOM 8090 O O . ARG A 1 26 ? 18.451 6.463 -49.495 1.00 0.00 26 ARG A O 7
ATOM 8111 N N . ALA A 1 27 ? 19.562 5.303 -47.896 1.00 0.00 27 ALA A N 7
ATOM 8112 C CA . ALA A 1 27 ? 19.200 6.167 -46.766 1.00 0.00 27 ALA A CA 7
ATOM 8113 C C . ALA A 1 27 ? 19.433 7.646 -47.048 1.00 0.00 27 ALA A C 7
ATOM 8114 O O . ALA A 1 27 ? 18.790 8.503 -46.440 1.00 0.00 27 ALA A O 7
ATOM 8121 N N . SER A 1 28 ? 20.351 7.937 -47.955 1.00 0.00 28 SER A N 7
ATOM 8122 C CA . SER A 1 28 ? 20.658 9.304 -48.335 1.00 0.00 28 SER A CA 7
ATOM 8123 C C . SER A 1 28 ? 19.460 9.985 -49.000 1.00 0.00 28 SER A C 7
ATOM 8124 O O . SER A 1 28 ? 19.230 11.181 -48.821 1.00 0.00 28 SER A O 7
ATOM 8132 N N . ARG A 1 29 ? 18.688 9.216 -49.755 1.00 0.00 29 ARG A N 7
ATOM 8133 C CA . ARG A 1 29 ? 17.568 9.771 -50.501 1.00 0.00 29 ARG A CA 7
ATOM 8134 C C . ARG A 1 29 ? 16.242 9.181 -50.037 1.00 0.00 29 ARG A C 7
ATOM 8135 O O . ARG A 1 29 ? 15.200 9.431 -50.643 1.00 0.00 29 ARG A O 7
ATOM 8156 N N . PHE A 1 30 ? 16.281 8.411 -48.957 1.00 0.00 30 PHE A N 7
ATOM 8157 C CA . PHE A 1 30 ? 15.077 7.773 -48.433 1.00 0.00 30 PHE A CA 7
ATOM 8158 C C . PHE A 1 30 ? 14.031 8.805 -47.990 1.00 0.00 30 PHE A C 7
ATOM 8159 O O . PHE A 1 30 ? 12.859 8.656 -48.328 1.00 0.00 30 PHE A O 7
ATOM 8176 N N . PRO A 1 31 ? 14.414 9.861 -47.226 1.00 0.00 31 PRO A N 7
ATOM 8177 C CA . PRO A 1 31 ? 13.477 10.932 -46.854 1.00 0.00 31 PRO A CA 7
ATOM 8178 C C . PRO A 1 31 ? 12.774 11.524 -48.072 1.00 0.00 31 PRO A C 7
ATOM 8179 O O . PRO A 1 31 ? 11.588 11.846 -48.031 1.00 0.00 31 PRO A O 7
ATOM 8190 N N . TYR A 1 32 ? 13.519 11.642 -49.164 1.00 0.00 32 TYR A N 7
ATOM 8191 C CA . TYR A 1 32 ? 12.985 12.188 -50.403 1.00 0.00 32 TYR A CA 7
ATOM 8192 C C . TYR A 1 32 ? 12.009 11.208 -51.041 1.00 0.00 32 TYR A C 7
ATOM 8193 O O . TYR A 1 32 ? 10.946 11.601 -51.518 1.00 0.00 32 TYR A O 7
ATOM 8211 N N . HIS A 1 33 ? 12.367 9.927 -51.030 1.00 0.00 33 HIS A N 7
ATOM 8212 C CA . HIS A 1 33 ? 11.508 8.893 -51.597 1.00 0.00 33 HIS A CA 7
ATOM 8213 C C . HIS A 1 33 ? 10.236 8.757 -50.778 1.00 0.00 33 HIS A C 7
ATOM 8214 O O . HIS A 1 33 ? 9.188 8.422 -51.307 1.00 0.00 33 HIS A O 7
ATOM 8228 N N . LEU A 1 34 ? 10.344 9.011 -49.484 1.00 0.00 34 LEU A N 7
ATOM 8229 C CA . LEU A 1 34 ? 9.194 8.941 -48.591 1.00 0.00 34 LEU A CA 7
ATOM 8230 C C . LEU A 1 34 ? 8.124 9.934 -49.039 1.00 0.00 34 LEU A C 7
ATOM 8231 O O . LEU A 1 34 ? 6.929 9.632 -49.032 1.00 0.00 34 LEU A O 7
ATOM 8247 N N . ILE A 1 35 ? 8.576 11.114 -49.444 1.00 0.00 35 ILE A N 7
ATOM 8248 C CA . ILE A 1 35 ? 7.688 12.163 -49.924 1.00 0.00 35 ILE A CA 7
ATOM 8249 C C . ILE A 1 35 ? 7.194 11.853 -51.338 1.00 0.00 35 ILE A C 7
ATOM 8250 O O . ILE A 1 35 ? 5.990 11.867 -51.605 1.00 0.00 35 ILE A O 7
ATOM 8266 N N . LYS A 1 36 ? 8.135 11.555 -52.229 1.00 0.00 36 LYS A N 7
ATOM 8267 C CA . LYS A 1 36 ? 7.835 11.330 -53.644 1.00 0.00 36 LYS A CA 7
ATOM 8268 C C . LYS A 1 36 ? 6.941 10.112 -53.851 1.00 0.00 36 LYS A C 7
ATOM 8269 O O . LYS A 1 36 ? 6.023 10.137 -54.669 1.00 0.00 36 LYS A O 7
ATOM 8288 N N . CYS A 1 37 ? 7.208 9.054 -53.105 1.00 0.00 37 CYS A N 7
ATOM 8289 C CA . CYS A 1 37 ? 6.461 7.813 -53.246 1.00 0.00 37 CYS A CA 7
ATOM 8290 C C . CYS A 1 37 ? 5.026 8.002 -52.774 1.00 0.00 37 CYS A C 7
ATOM 8291 O O . CYS A 1 37 ? 4.107 7.360 -53.271 1.00 0.00 37 CYS A O 7
ATOM 8298 N N . ARG A 1 38 ? 4.840 8.889 -51.805 1.00 0.00 38 ARG A N 7
ATOM 8299 C CA . ARG A 1 38 ? 3.511 9.212 -51.310 1.00 0.00 38 ARG A CA 7
ATOM 8300 C C . ARG A 1 38 ? 2.687 9.863 -52.417 1.00 0.00 38 ARG A C 7
ATOM 8301 O O . ARG A 1 38 ? 1.462 9.758 -52.448 1.00 0.00 38 ARG A O 7
ATOM 8322 N N . LYS A 1 39 ? 3.381 10.524 -53.329 1.00 0.00 39 LYS A N 7
ATOM 8323 C CA . LYS A 1 39 ? 2.750 11.164 -54.469 1.00 0.00 39 LYS A CA 7
ATOM 8324 C C . LYS A 1 39 ? 2.473 10.141 -55.562 1.00 0.00 39 LYS A C 7
ATOM 8325 O O . LYS A 1 39 ? 1.454 10.211 -56.251 1.00 0.00 39 LYS A O 7
ATOM 8344 N N . ASN A 1 40 ? 3.379 9.183 -55.704 1.00 0.00 40 ASN A N 7
ATOM 8345 C CA . ASN A 1 40 ? 3.274 8.170 -56.745 1.00 0.00 40 ASN A CA 7
ATOM 8346 C C . ASN A 1 40 ? 3.165 6.779 -56.132 1.00 0.00 40 ASN A C 7
ATOM 8347 O O . ASN A 1 40 ? 4.056 5.946 -56.302 1.00 0.00 40 ASN A O 7
ATOM 8358 N N . HIS A 1 41 ? 2.079 6.530 -55.415 1.00 0.00 41 HIS A N 7
ATOM 8359 C CA . HIS A 1 41 ? 1.857 5.224 -54.800 1.00 0.00 41 HIS A CA 7
ATOM 8360 C C . HIS A 1 41 ? 0.598 4.545 -55.355 1.00 0.00 41 HIS A C 7
ATOM 8361 O O . HIS A 1 41 ? -0.424 4.457 -54.673 1.00 0.00 41 HIS A O 7
ATOM 8376 N N . PRO A 1 42 ? 0.659 4.027 -56.597 1.00 0.00 42 PRO A N 7
ATOM 8377 C CA . PRO A 1 42 ? -0.505 3.433 -57.261 1.00 0.00 42 PRO A CA 7
ATOM 8378 C C . PRO A 1 42 ? -1.054 2.222 -56.510 1.00 0.00 42 PRO A C 7
ATOM 8379 O O . PRO A 1 42 ? -2.268 2.066 -56.378 1.00 0.00 42 PRO A O 7
ATOM 8390 N N . ASP A 1 43 ? -0.162 1.383 -55.998 1.00 0.00 43 ASP A N 7
ATOM 8391 C CA . ASP A 1 43 ? -0.574 0.191 -55.259 1.00 0.00 43 ASP A CA 7
ATOM 8392 C C . ASP A 1 43 ? -1.253 0.577 -53.956 1.00 0.00 43 ASP A C 7
ATOM 8393 O O . ASP A 1 43 ? -2.259 -0.016 -53.567 1.00 0.00 43 ASP A O 7
ATOM 8402 N N . VAL A 1 44 ? -0.716 1.596 -53.296 1.00 0.00 44 VAL A N 7
ATOM 8403 C CA . VAL A 1 44 ? -1.210 1.995 -51.986 1.00 0.00 44 VAL A CA 7
ATOM 8404 C C . VAL A 1 44 ? -2.502 2.794 -52.118 1.00 0.00 44 VAL A C 7
ATOM 8405 O O . VAL A 1 44 ? -3.313 2.838 -51.196 1.00 0.00 44 VAL A O 7
ATOM 8418 N N . ALA A 1 45 ? -2.692 3.413 -53.276 1.00 0.00 45 ALA A N 7
ATOM 8419 C CA . ALA A 1 45 ? -3.904 4.179 -53.545 1.00 0.00 45 ALA A CA 7
ATOM 8420 C C . ALA A 1 45 ? -5.132 3.271 -53.550 1.00 0.00 45 ALA A C 7
ATOM 8421 O O . ALA A 1 45 ? -6.235 3.696 -53.197 1.00 0.00 45 ALA A O 7
ATOM 8428 N N . ASN A 1 46 ? -4.930 2.020 -53.945 1.00 0.00 46 ASN A N 7
ATOM 8429 C CA . ASN A 1 46 ? -6.007 1.038 -53.965 1.00 0.00 46 ASN A CA 7
ATOM 8430 C C . ASN A 1 46 ? -5.913 0.107 -52.764 1.00 0.00 46 ASN A C 7
ATOM 8431 O O . ASN A 1 46 ? -6.752 -0.772 -52.579 1.00 0.00 46 ASN A O 7
ATOM 8442 N N . LYS A 1 47 ? -4.892 0.306 -51.945 1.00 0.00 47 LYS A N 7
ATOM 8443 C CA . LYS A 1 47 ? -4.717 -0.487 -50.741 1.00 0.00 47 LYS A CA 7
ATOM 8444 C C . LYS A 1 47 ? -5.134 0.340 -49.531 1.00 0.00 47 LYS A C 7
ATOM 8445 O O . LYS A 1 47 ? -4.295 0.913 -48.829 1.00 0.00 47 LYS A O 7
ATOM 8464 N N . LEU A 1 48 ? -6.438 0.412 -49.312 1.00 0.00 48 LEU A N 7
ATOM 8465 C CA . LEU A 1 48 ? -6.994 1.240 -48.253 1.00 0.00 48 LEU A CA 7
ATOM 8466 C C . LEU A 1 48 ? -6.815 0.596 -46.888 1.00 0.00 48 LEU A C 7
ATOM 8467 O O . LEU A 1 48 ? -6.699 -0.627 -46.764 1.00 0.00 48 LEU A O 7
ATOM 8483 N N . ALA A 1 49 ? -6.773 1.435 -45.874 1.00 0.00 49 ALA A N 7
ATOM 8484 C CA . ALA A 1 49 ? -6.700 0.993 -44.499 1.00 0.00 49 ALA A CA 7
ATOM 8485 C C . ALA A 1 49 ? -7.890 1.541 -43.728 1.00 0.00 49 ALA A C 7
ATOM 8486 O O . ALA A 1 49 ? -8.178 2.740 -43.786 1.00 0.00 49 ALA A O 7
ATOM 8493 N N . THR A 1 50 ? -8.589 0.664 -43.027 1.00 0.00 50 THR A N 7
ATOM 8494 C CA . THR A 1 50 ? -9.772 1.058 -42.283 1.00 0.00 50 THR A CA 7
ATOM 8495 C C . THR A 1 50 ? -9.388 1.717 -40.961 1.00 0.00 50 THR A C 7
ATOM 8496 O O . THR A 1 50 ? -8.611 1.163 -40.179 1.00 0.00 50 THR A O 7
ATOM 8507 N N . CYS A 1 51 ? -9.918 2.910 -40.735 1.00 0.00 51 CYS A N 7
ATOM 8508 C CA . CYS A 1 51 ? -9.704 3.625 -39.488 1.00 0.00 51 CYS A CA 7
ATOM 8509 C C . CYS A 1 51 ? -10.374 2.871 -38.337 1.00 0.00 51 CYS A C 7
ATOM 8510 O O . CYS A 1 51 ? -11.583 2.630 -38.366 1.00 0.00 51 CYS A O 7
ATOM 8517 N N . PRO A 1 52 ? -9.596 2.491 -37.308 1.00 0.00 52 PRO A N 7
ATOM 8518 C CA . PRO A 1 52 ? -10.116 1.739 -36.160 1.00 0.00 52 PRO A CA 7
ATOM 8519 C C . PRO A 1 52 ? -10.977 2.601 -35.245 1.00 0.00 52 PRO A C 7
ATOM 8520 O O . PRO A 1 52 ? -11.584 2.110 -34.295 1.00 0.00 52 PRO A O 7
ATOM 8531 N N . PHE A 1 53 ? -11.030 3.886 -35.543 1.00 0.00 53 PHE A N 7
ATOM 8532 C CA . PHE A 1 53 ? -11.834 4.814 -34.768 1.00 0.00 53 PHE A CA 7
ATOM 8533 C C . PHE A 1 53 ? -13.166 5.062 -35.463 1.00 0.00 53 PHE A C 7
ATOM 8534 O O . PHE A 1 53 ? -14.210 5.137 -34.820 1.00 0.00 53 PHE A O 7
ATOM 8551 N N . ASN A 1 54 ? -13.125 5.170 -36.785 1.00 0.00 54 ASN A N 7
ATOM 8552 C CA . ASN A 1 54 ? -14.331 5.373 -37.574 1.00 0.00 54 ASN A CA 7
ATOM 8553 C C . ASN A 1 54 ? -14.181 4.681 -38.922 1.00 0.00 54 ASN A C 7
ATOM 8554 O O . ASN A 1 54 ? -13.291 5.015 -39.704 1.00 0.00 54 ASN A O 7
ATOM 8565 N N . ALA A 1 55 ? -15.061 3.729 -39.194 1.00 0.00 55 ALA A N 7
ATOM 8566 C CA . ALA A 1 55 ? -14.975 2.917 -40.405 1.00 0.00 55 ALA A CA 7
ATOM 8567 C C . ALA A 1 55 ? -15.278 3.729 -41.662 1.00 0.00 55 ALA A C 7
ATOM 8568 O O . ALA A 1 55 ? -15.046 3.267 -42.779 1.00 0.00 55 ALA A O 7
ATOM 8575 N N . ARG A 1 56 ? -15.785 4.941 -41.481 1.00 0.00 56 ARG A N 7
ATOM 8576 C CA . ARG A 1 56 ? -16.082 5.817 -42.605 1.00 0.00 56 ARG A CA 7
ATOM 8577 C C . ARG A 1 56 ? -14.809 6.457 -43.151 1.00 0.00 56 ARG A C 7
ATOM 8578 O O . ARG A 1 56 ? -14.845 7.196 -44.133 1.00 0.00 56 ARG A O 7
ATOM 8599 N N . HIS A 1 57 ? -13.686 6.170 -42.510 1.00 0.00 57 HIS A N 7
ATOM 8600 C CA . HIS A 1 57 ? -12.407 6.718 -42.939 1.00 0.00 57 HIS A CA 7
ATOM 8601 C C . HIS A 1 57 ? -11.557 5.638 -43.588 1.00 0.00 57 HIS A C 7
ATOM 8602 O O . HIS A 1 57 ? -11.092 4.715 -42.915 1.00 0.00 57 HIS A O 7
ATOM 8616 N N . GLN A 1 58 ? -11.365 5.754 -44.889 1.00 0.00 58 GLN A N 7
ATOM 8617 C CA . GLN A 1 58 ? -10.489 4.853 -45.618 1.00 0.00 58 GLN A CA 7
ATOM 8618 C C . GLN A 1 58 ? -9.401 5.647 -46.322 1.00 0.00 58 GLN A C 7
ATOM 8619 O O . GLN A 1 58 ? -9.688 6.464 -47.197 1.00 0.00 58 GLN A O 7
ATOM 8633 N N . VAL A 1 59 ? -8.161 5.403 -45.940 1.00 0.00 59 VAL A N 7
ATOM 8634 C CA . VAL A 1 59 ? -7.025 6.100 -46.529 1.00 0.00 59 VAL A CA 7
ATOM 8635 C C . VAL A 1 59 ? -5.949 5.095 -46.918 1.00 0.00 59 VAL A C 7
ATOM 8636 O O . VAL A 1 59 ? -5.943 3.977 -46.406 1.00 0.00 59 VAL A O 7
ATOM 8649 N N . PRO A 1 60 ? -5.047 5.460 -47.845 1.00 0.00 60 PRO A N 7
ATOM 8650 C CA . PRO A 1 60 ? -3.910 4.610 -48.216 1.00 0.00 60 PRO A CA 7
ATOM 8651 C C . PRO A 1 60 ? -3.133 4.143 -46.986 1.00 0.00 60 PRO A C 7
ATOM 8652 O O . PRO A 1 60 ? -2.827 4.932 -46.093 1.00 0.00 60 PRO A O 7
ATOM 8663 N N . ARG A 1 61 ? -2.833 2.845 -46.952 1.00 0.00 61 ARG A N 7
ATOM 8664 C CA . ARG A 1 61 ? -2.194 2.206 -45.797 1.00 0.00 61 ARG A CA 7
ATOM 8665 C C . ARG A 1 61 ? -0.888 2.890 -45.385 1.00 0.00 61 ARG A C 7
ATOM 8666 O O . ARG A 1 61 ? -0.541 2.903 -44.210 1.00 0.00 61 ARG A O 7
ATOM 8687 N N . ALA A 1 62 ? -0.173 3.462 -46.338 1.00 0.00 62 ALA A N 7
ATOM 8688 C CA . ALA A 1 62 ? 1.091 4.121 -46.033 1.00 0.00 62 ALA A CA 7
ATOM 8689 C C . ALA A 1 62 ? 0.868 5.535 -45.503 1.00 0.00 62 ALA A C 7
ATOM 8690 O O . ALA A 1 62 ? 1.819 6.264 -45.228 1.00 0.00 62 ALA A O 7
ATOM 8697 N N . GLU A 1 63 ? -0.395 5.920 -45.373 1.00 0.00 63 GLU A N 7
ATOM 8698 C CA . GLU A 1 63 ? -0.746 7.237 -44.865 1.00 0.00 63 GLU A CA 7
ATOM 8699 C C . GLU A 1 63 ? -1.724 7.118 -43.697 1.00 0.00 63 GLU A C 7
ATOM 8700 O O . GLU A 1 63 ? -2.187 8.125 -43.157 1.00 0.00 63 GLU A O 7
ATOM 8712 N N . ILE A 1 64 ? -2.027 5.879 -43.305 1.00 0.00 64 ILE A N 7
ATOM 8713 C CA . ILE A 1 64 ? -2.957 5.629 -42.204 1.00 0.00 64 ILE A CA 7
ATOM 8714 C C . ILE A 1 64 ? -2.377 6.137 -40.886 1.00 0.00 64 ILE A C 7
ATOM 8715 O O . ILE A 1 64 ? -3.111 6.578 -40.007 1.00 0.00 64 ILE A O 7
ATOM 8731 N N . SER A 1 65 ? -1.057 6.105 -40.780 1.00 0.00 65 SER A N 7
ATOM 8732 C CA . SER A 1 65 ? -0.362 6.536 -39.579 1.00 0.00 65 SER A CA 7
ATOM 8733 C C . SER A 1 65 ? -0.640 8.008 -39.292 1.00 0.00 65 SER A C 7
ATOM 8734 O O . SER A 1 65 ? -0.987 8.384 -38.171 1.00 0.00 65 SER A O 7
ATOM 8742 N N . HIS A 1 66 ? -0.509 8.830 -40.326 1.00 0.00 66 HIS A N 7
ATOM 8743 C CA . HIS A 1 66 ? -0.778 10.258 -40.206 1.00 0.00 66 HIS A CA 7
ATOM 8744 C C . HIS A 1 66 ? -2.253 10.505 -39.896 1.00 0.00 66 HIS A C 7
ATOM 8745 O O . HIS A 1 66 ? -2.620 11.551 -39.365 1.00 0.00 66 HIS A O 7
ATOM 8760 N N . HIS A 1 67 ? -3.095 9.536 -40.223 1.00 0.00 67 HIS A N 7
ATOM 8761 C CA . HIS A 1 67 ? -4.513 9.642 -39.924 1.00 0.00 67 HIS A CA 7
ATOM 8762 C C . HIS A 1 67 ? -4.778 9.241 -38.476 1.00 0.00 67 HIS A C 7
ATOM 8763 O O . HIS A 1 67 ? -5.671 9.777 -37.839 1.00 0.00 67 HIS A O 7
ATOM 8777 N N . ILE A 1 68 ? -3.994 8.303 -37.960 1.00 0.00 68 ILE A N 7
ATOM 8778 C CA . ILE A 1 68 ? -4.135 7.859 -36.573 1.00 0.00 68 ILE A CA 7
ATOM 8779 C C . ILE A 1 68 ? -3.769 8.988 -35.617 1.00 0.00 68 ILE A C 7
ATOM 8780 O O . ILE A 1 68 ? -4.422 9.193 -34.591 1.00 0.00 68 ILE A O 7
ATOM 8796 N N . SER A 1 69 ? -2.736 9.732 -35.976 1.00 0.00 69 SER A N 7
ATOM 8797 C CA . SER A 1 69 ? -2.264 10.839 -35.163 1.00 0.00 69 SER A CA 7
ATOM 8798 C C . SER A 1 69 ? -3.230 12.023 -35.213 1.00 0.00 69 SER A C 7
ATOM 8799 O O . SER A 1 69 ? -3.146 12.940 -34.392 1.00 0.00 69 SER A O 7
ATOM 8807 N N . SER A 1 70 ? -4.144 11.998 -36.172 1.00 0.00 70 SER A N 7
ATOM 8808 C CA . SER A 1 70 ? -5.106 13.077 -36.335 1.00 0.00 70 SER A CA 7
ATOM 8809 C C . SER A 1 70 ? -6.544 12.588 -36.175 1.00 0.00 70 SER A C 7
ATOM 8810 O O . SER A 1 70 ? -7.488 13.285 -36.551 1.00 0.00 70 SER A O 7
ATOM 8818 N N . CYS A 1 71 ? -6.720 11.397 -35.622 1.00 0.00 71 CYS A N 7
ATOM 8819 C CA . CYS A 1 71 ? -8.049 10.814 -35.517 1.00 0.00 71 CYS A CA 7
ATOM 8820 C C . CYS A 1 71 ? -8.144 9.884 -34.310 1.00 0.00 71 CYS A C 7
ATOM 8821 O O . CYS A 1 71 ? -8.817 8.856 -34.356 1.00 0.00 71 CYS A O 7
ATOM 8828 N N . ASP A 1 72 ? -7.474 10.249 -33.225 1.00 0.00 72 ASP A N 7
ATOM 8829 C CA . ASP A 1 72 ? -7.485 9.431 -32.015 1.00 0.00 72 ASP A CA 7
ATOM 8830 C C . ASP A 1 72 ? -8.556 9.915 -31.048 1.00 0.00 72 ASP A C 7
ATOM 8831 O O . ASP A 1 72 ? -8.886 9.233 -30.073 1.00 0.00 72 ASP A O 7
ATOM 8840 N N . ASP A 1 73 ? -9.085 11.095 -31.316 1.00 0.00 73 ASP A N 7
ATOM 8841 C CA . ASP A 1 73 ? -10.136 11.667 -30.487 1.00 0.00 73 ASP A CA 7
ATOM 8842 C C . ASP A 1 73 ? -11.489 11.540 -31.173 1.00 0.00 73 ASP A C 7
ATOM 8843 O O . ASP A 1 73 ? -12.386 10.867 -30.661 1.00 0.00 73 ASP A O 7
ATOM 8852 N N . LYS A 1 74 ? -11.632 12.174 -32.334 1.00 0.00 74 LYS A N 7
ATOM 8853 C CA . LYS A 1 74 ? -12.889 12.133 -33.070 1.00 0.00 74 LYS A CA 7
ATOM 8854 C C . LYS A 1 74 ? -12.753 12.779 -34.445 1.00 0.00 74 LYS A C 7
ATOM 8855 O O . LYS A 1 74 ? -13.001 12.143 -35.469 1.00 0.00 74 LYS A O 7
ATOM 8874 N N . SER A 1 75 ? -12.355 14.039 -34.464 1.00 0.00 75 SER A N 7
ATOM 8875 C CA . SER A 1 75 ? -12.295 14.796 -35.703 1.00 0.00 75 SER A CA 7
ATOM 8876 C C . SER A 1 75 ? -10.862 15.215 -36.033 1.00 0.00 75 SER A C 7
ATOM 8877 O O . SER A 1 75 ? -10.018 15.334 -35.145 1.00 0.00 75 SER A O 7
ATOM 8885 N N . SER A 1 76 ? -10.593 15.432 -37.314 1.00 0.00 76 SER A N 7
ATOM 8886 C CA . SER A 1 76 ? -9.271 15.836 -37.764 1.00 0.00 76 SER A CA 7
ATOM 8887 C C . SER A 1 76 ? -9.231 17.332 -38.068 1.00 0.00 76 SER A C 7
ATOM 8888 O O . SER A 1 76 ? -8.652 17.762 -39.066 1.00 0.00 76 SER A O 7
ATOM 8896 N N . ILE A 1 77 ? -9.858 18.121 -37.208 1.00 0.00 77 ILE A N 7
ATOM 8897 C CA . ILE A 1 77 ? -9.849 19.567 -37.362 1.00 0.00 77 ILE A CA 7
ATOM 8898 C C . ILE A 1 77 ? -8.587 20.131 -36.730 1.00 0.00 77 ILE A C 7
ATOM 8899 O O . ILE A 1 77 ? -7.910 20.987 -37.304 1.00 0.00 77 ILE A O 7
ATOM 8915 N N . GLU A 1 78 ? -8.273 19.623 -35.547 1.00 0.00 78 GLU A N 7
ATOM 8916 C CA . GLU A 1 78 ? -7.059 19.996 -34.845 1.00 0.00 78 GLU A CA 7
ATOM 8917 C C . GLU A 1 78 ? -5.946 19.008 -35.173 1.00 0.00 78 GLU A C 7
ATOM 8918 O O . GLU A 1 78 ? -6.086 17.807 -34.925 1.00 0.00 78 GLU A O 7
ATOM 8930 N N . GLN A 1 79 ? -4.855 19.520 -35.741 1.00 0.00 79 GLN A N 7
ATOM 8931 C CA . GLN A 1 79 ? -3.706 18.698 -36.118 1.00 0.00 79 GLN A CA 7
ATOM 8932 C C . GLN A 1 79 ? -4.116 17.636 -37.132 1.00 0.00 79 GLN A C 7
ATOM 8933 O O . GLN A 1 79 ? -3.987 16.438 -36.882 1.00 0.00 79 GLN A O 7
ATOM 8947 N N . ASP A 1 80 ? -4.614 18.091 -38.274 1.00 0.00 80 ASP A N 7
ATOM 8948 C CA . ASP A 1 80 ? -5.078 17.200 -39.336 1.00 0.00 80 ASP A CA 7
ATOM 8949 C C . ASP A 1 80 ? -3.931 16.359 -39.891 1.00 0.00 80 ASP A C 7
ATOM 8950 O O . ASP A 1 80 ? -2.764 16.753 -39.820 1.00 0.00 80 ASP A O 7
ATOM 8961 N N . MET A 1 1 ? 44.120 -1.581 -35.700 1.00 0.00 1 MET A N 8
ATOM 8962 C CA . MET A 1 1 ? 43.847 -1.091 -37.073 1.00 0.00 1 MET A CA 8
ATOM 8963 C C . MET A 1 1 ? 45.095 -1.204 -37.940 1.00 0.00 1 MET A C 8
ATOM 8964 O O . MET A 1 1 ? 45.858 -0.246 -38.075 1.00 0.00 1 MET A O 8
ATOM 8980 N N . GLU A 1 2 ? 45.300 -2.373 -38.524 1.00 0.00 2 GLU A N 8
ATOM 8981 C CA . GLU A 1 2 ? 46.471 -2.616 -39.353 1.00 0.00 2 GLU A CA 8
ATOM 8982 C C . GLU A 1 2 ? 46.206 -2.167 -40.784 1.00 0.00 2 GLU A C 8
ATOM 8983 O O . GLU A 1 2 ? 46.827 -1.226 -41.281 1.00 0.00 2 GLU A O 8
ATOM 8995 N N . ASP A 1 3 ? 45.263 -2.830 -41.430 1.00 0.00 3 ASP A N 8
ATOM 8996 C CA . ASP A 1 3 ? 44.919 -2.535 -42.811 1.00 0.00 3 ASP A CA 8
ATOM 8997 C C . ASP A 1 3 ? 43.943 -1.374 -42.880 1.00 0.00 3 ASP A C 8
ATOM 8998 O O . ASP A 1 3 ? 42.732 -1.572 -42.965 1.00 0.00 3 ASP A O 8
ATOM 9007 N N . THR A 1 4 ? 44.469 -0.166 -42.825 1.00 0.00 4 THR A N 8
ATOM 9008 C CA . THR A 1 4 ? 43.646 1.025 -42.896 1.00 0.00 4 THR A CA 8
ATOM 9009 C C . THR A 1 4 ? 43.834 1.724 -44.239 1.00 0.00 4 THR A C 8
ATOM 9010 O O . THR A 1 4 ? 44.791 2.471 -44.434 1.00 0.00 4 THR A O 8
ATOM 9021 N N . TYR A 1 5 ? 42.928 1.456 -45.166 1.00 0.00 5 TYR A N 8
ATOM 9022 C CA . TYR A 1 5 ? 43.000 2.044 -46.495 1.00 0.00 5 TYR A CA 8
ATOM 9023 C C . TYR A 1 5 ? 41.729 2.829 -46.788 1.00 0.00 5 TYR A C 8
ATOM 9024 O O . TYR A 1 5 ? 41.376 3.053 -47.945 1.00 0.00 5 TYR A O 8
ATOM 9042 N N . ILE A 1 6 ? 41.049 3.235 -45.716 1.00 0.00 6 ILE A N 8
ATOM 9043 C CA . ILE A 1 6 ? 39.799 3.986 -45.814 1.00 0.00 6 ILE A CA 8
ATOM 9044 C C . ILE A 1 6 ? 38.750 3.164 -46.563 1.00 0.00 6 ILE A C 8
ATOM 9045 O O . ILE A 1 6 ? 38.368 3.483 -47.690 1.00 0.00 6 ILE A O 8
ATOM 9061 N N . ASP A 1 7 ? 38.309 2.085 -45.935 1.00 0.00 7 ASP A N 8
ATOM 9062 C CA . ASP A 1 7 ? 37.322 1.202 -46.542 1.00 0.00 7 ASP A CA 8
ATOM 9063 C C . ASP A 1 7 ? 35.955 1.867 -46.553 1.00 0.00 7 ASP A C 8
ATOM 9064 O O . ASP A 1 7 ? 35.383 2.153 -45.498 1.00 0.00 7 ASP A O 8
ATOM 9073 N N . SER A 1 8 ? 35.440 2.119 -47.747 1.00 0.00 8 SER A N 8
ATOM 9074 C CA . SER A 1 8 ? 34.148 2.762 -47.903 1.00 0.00 8 SER A CA 8
ATOM 9075 C C . SER A 1 8 ? 33.013 1.767 -47.666 1.00 0.00 8 SER A C 8
ATOM 9076 O O . SER A 1 8 ? 32.243 1.441 -48.572 1.00 0.00 8 SER A O 8
ATOM 9084 N N . LEU A 1 9 ? 32.937 1.272 -46.437 1.00 0.00 9 LEU A N 8
ATOM 9085 C CA . LEU A 1 9 ? 31.858 0.388 -46.035 1.00 0.00 9 LEU A CA 8
ATOM 9086 C C . LEU A 1 9 ? 30.536 1.137 -46.068 1.00 0.00 9 LEU A C 8
ATOM 9087 O O . LEU A 1 9 ? 29.497 0.549 -46.361 1.00 0.00 9 LEU A O 8
ATOM 9103 N N . ASP A 1 10 ? 30.610 2.442 -45.785 1.00 0.00 10 ASP A N 8
ATOM 9104 C CA . ASP A 1 10 ? 29.465 3.357 -45.843 1.00 0.00 10 ASP A CA 8
ATOM 9105 C C . ASP A 1 10 ? 28.225 2.799 -45.149 1.00 0.00 10 ASP A C 8
ATOM 9106 O O . ASP A 1 10 ? 27.498 1.978 -45.713 1.00 0.00 10 ASP A O 8
ATOM 9115 N N . PRO A 1 11 ? 27.946 3.261 -43.919 1.00 0.00 11 PRO A N 8
ATOM 9116 C CA . PRO A 1 11 ? 26.742 2.878 -43.167 1.00 0.00 11 PRO A CA 8
ATOM 9117 C C . PRO A 1 11 ? 25.469 3.480 -43.774 1.00 0.00 11 PRO A C 8
ATOM 9118 O O . PRO A 1 11 ? 24.572 3.935 -43.059 1.00 0.00 11 PRO A O 8
ATOM 9129 N N . GLU A 1 12 ? 25.416 3.474 -45.099 1.00 0.00 12 GLU A N 8
ATOM 9130 C CA . GLU A 1 12 ? 24.290 3.992 -45.852 1.00 0.00 12 GLU A CA 8
ATOM 9131 C C . GLU A 1 12 ? 23.104 3.050 -45.707 1.00 0.00 12 GLU A C 8
ATOM 9132 O O . GLU A 1 12 ? 22.093 3.407 -45.105 1.00 0.00 12 GLU A O 8
ATOM 9144 N N . LYS A 1 13 ? 23.263 1.844 -46.254 1.00 0.00 13 LYS A N 8
ATOM 9145 C CA . LYS A 1 13 ? 22.267 0.782 -46.144 1.00 0.00 13 LYS A CA 8
ATOM 9146 C C . LYS A 1 13 ? 21.043 1.066 -47.019 1.00 0.00 13 LYS A C 8
ATOM 9147 O O . LYS A 1 13 ? 20.516 2.180 -47.048 1.00 0.00 13 LYS A O 8
ATOM 9166 N N . LEU A 1 14 ? 20.604 0.044 -47.737 1.00 0.00 14 LEU A N 8
ATOM 9167 C CA . LEU A 1 14 ? 19.412 0.147 -48.560 1.00 0.00 14 LEU A CA 8
ATOM 9168 C C . LEU A 1 14 ? 18.174 -0.031 -47.698 1.00 0.00 14 LEU A C 8
ATOM 9169 O O . LEU A 1 14 ? 17.999 -1.066 -47.054 1.00 0.00 14 LEU A O 8
ATOM 9185 N N . LEU A 1 15 ? 17.336 0.987 -47.673 1.00 0.00 15 LEU A N 8
ATOM 9186 C CA . LEU A 1 15 ? 16.109 0.940 -46.904 1.00 0.00 15 LEU A CA 8
ATOM 9187 C C . LEU A 1 15 ? 14.951 0.551 -47.805 1.00 0.00 15 LEU A C 8
ATOM 9188 O O . LEU A 1 15 ? 14.840 1.032 -48.936 1.00 0.00 15 LEU A O 8
ATOM 9204 N N . GLN A 1 16 ? 14.101 -0.330 -47.310 1.00 0.00 16 GLN A N 8
ATOM 9205 C CA . GLN A 1 16 ? 12.935 -0.753 -48.054 1.00 0.00 16 GLN A CA 8
ATOM 9206 C C . GLN A 1 16 ? 11.827 0.279 -47.888 1.00 0.00 16 GLN A C 8
ATOM 9207 O O . GLN A 1 16 ? 11.757 0.973 -46.872 1.00 0.00 16 GLN A O 8
ATOM 9221 N N . CYS A 1 17 ? 10.976 0.378 -48.889 1.00 0.00 17 CYS A N 8
ATOM 9222 C CA . CYS A 1 17 ? 9.921 1.371 -48.905 1.00 0.00 17 CYS A CA 8
ATOM 9223 C C . CYS A 1 17 ? 8.667 0.834 -48.221 1.00 0.00 17 CYS A C 8
ATOM 9224 O O . CYS A 1 17 ? 8.194 -0.256 -48.544 1.00 0.00 17 CYS A O 8
ATOM 9231 N N . PRO A 1 18 ? 8.119 1.595 -47.256 1.00 0.00 18 PRO A N 8
ATOM 9232 C CA . PRO A 1 18 ? 6.905 1.207 -46.526 1.00 0.00 18 PRO A CA 8
ATOM 9233 C C . PRO A 1 18 ? 5.677 1.163 -47.425 1.00 0.00 18 PRO A C 8
ATOM 9234 O O . PRO A 1 18 ? 4.681 0.516 -47.103 1.00 0.00 18 PRO A O 8
ATOM 9245 N N . TYR A 1 19 ? 5.752 1.853 -48.555 1.00 0.00 19 TYR A N 8
ATOM 9246 C CA . TYR A 1 19 ? 4.631 1.913 -49.480 1.00 0.00 19 TYR A CA 8
ATOM 9247 C C . TYR A 1 19 ? 4.692 0.773 -50.490 1.00 0.00 19 TYR A C 8
ATOM 9248 O O . TYR A 1 19 ? 3.659 0.267 -50.929 1.00 0.00 19 TYR A O 8
ATOM 9266 N N . ASP A 1 20 ? 5.901 0.354 -50.840 1.00 0.00 20 ASP A N 8
ATOM 9267 C CA . ASP A 1 20 ? 6.082 -0.725 -51.806 1.00 0.00 20 ASP A CA 8
ATOM 9268 C C . ASP A 1 20 ? 7.434 -1.397 -51.593 1.00 0.00 20 ASP A C 8
ATOM 9269 O O . ASP A 1 20 ? 8.473 -0.736 -51.599 1.00 0.00 20 ASP A O 8
ATOM 9278 N N . LYS A 1 21 ? 7.419 -2.712 -51.421 1.00 0.00 21 LYS A N 8
ATOM 9279 C CA . LYS A 1 21 ? 8.627 -3.461 -51.083 1.00 0.00 21 LYS A CA 8
ATOM 9280 C C . LYS A 1 21 ? 9.584 -3.569 -52.268 1.00 0.00 21 LYS A C 8
ATOM 9281 O O . LYS A 1 21 ? 10.730 -3.990 -52.111 1.00 0.00 21 LYS A O 8
ATOM 9300 N N . ASN A 1 22 ? 9.119 -3.182 -53.448 1.00 0.00 22 ASN A N 8
ATOM 9301 C CA . ASN A 1 22 ? 9.948 -3.242 -54.648 1.00 0.00 22 ASN A CA 8
ATOM 9302 C C . ASN A 1 22 ? 10.798 -1.986 -54.782 1.00 0.00 22 ASN A C 8
ATOM 9303 O O . ASN A 1 22 ? 11.534 -1.819 -55.755 1.00 0.00 22 ASN A O 8
ATOM 9314 N N . HIS A 1 23 ? 10.682 -1.091 -53.811 1.00 0.00 23 HIS A N 8
ATOM 9315 C CA . HIS A 1 23 ? 11.467 0.134 -53.816 1.00 0.00 23 HIS A CA 8
ATOM 9316 C C . HIS A 1 23 ? 12.579 0.035 -52.778 1.00 0.00 23 HIS A C 8
ATOM 9317 O O . HIS A 1 23 ? 12.310 -0.079 -51.581 1.00 0.00 23 HIS A O 8
ATOM 9331 N N . GLN A 1 24 ? 13.821 0.068 -53.239 1.00 0.00 24 GLN A N 8
ATOM 9332 C CA . GLN A 1 24 ? 14.974 0.042 -52.346 1.00 0.00 24 GLN A CA 8
ATOM 9333 C C . GLN A 1 24 ? 15.829 1.284 -52.556 1.00 0.00 24 GLN A C 8
ATOM 9334 O O . GLN A 1 24 ? 16.486 1.427 -53.588 1.00 0.00 24 GLN A O 8
ATOM 9348 N N . ILE A 1 25 ? 15.816 2.180 -51.582 1.00 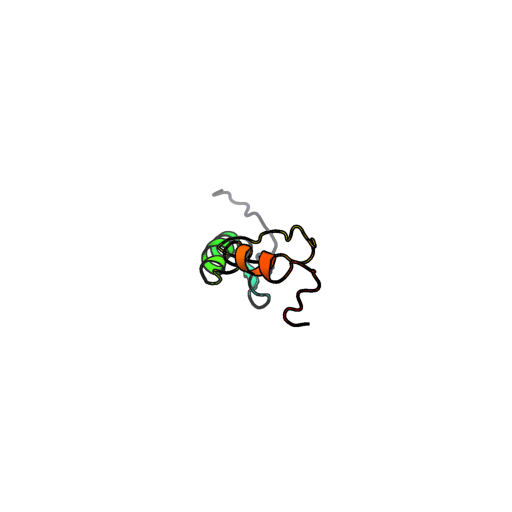0.00 25 ILE A N 8
ATOM 9349 C CA . ILE A 1 25 ? 16.515 3.453 -51.703 1.00 0.00 25 ILE A CA 8
ATOM 9350 C C . ILE A 1 25 ? 17.492 3.628 -50.544 1.00 0.00 25 ILE A C 8
ATOM 9351 O O . ILE A 1 25 ? 17.161 3.344 -49.393 1.00 0.00 25 ILE A O 8
ATOM 9367 N N . ARG A 1 26 ? 18.706 4.068 -50.866 1.00 0.00 26 ARG A N 8
ATOM 9368 C CA . ARG A 1 26 ? 19.740 4.305 -49.864 1.00 0.00 26 ARG A CA 8
ATOM 9369 C C . ARG A 1 26 ? 19.294 5.367 -48.859 1.00 0.00 26 ARG A C 8
ATOM 9370 O O . ARG A 1 26 ? 18.591 6.310 -49.223 1.00 0.00 26 ARG A O 8
ATOM 9391 N N . ALA A 1 27 ? 19.717 5.209 -47.607 1.00 0.00 27 ALA A N 8
ATOM 9392 C CA . ALA A 1 27 ? 19.209 6.012 -46.491 1.00 0.00 27 ALA A CA 8
ATOM 9393 C C . ALA A 1 27 ? 19.209 7.514 -46.777 1.00 0.00 27 ALA A C 8
ATOM 9394 O O . ALA A 1 27 ? 18.209 8.192 -46.535 1.00 0.00 27 ALA A O 8
ATOM 9401 N N . SER A 1 28 ? 20.318 8.024 -47.295 1.00 0.00 28 SER A N 8
ATOM 9402 C CA . SER A 1 28 ? 20.471 9.456 -47.551 1.00 0.00 28 SER A CA 8
ATOM 9403 C C . SER A 1 28 ? 19.449 9.982 -48.566 1.00 0.00 28 SER A C 8
ATOM 9404 O O . SER A 1 28 ? 19.095 11.163 -48.543 1.00 0.00 28 SER A O 8
ATOM 9412 N N . ARG A 1 29 ? 18.960 9.110 -49.437 1.00 0.00 29 ARG A N 8
ATOM 9413 C CA . ARG A 1 29 ? 18.024 9.520 -50.480 1.00 0.00 29 ARG A CA 8
ATOM 9414 C C . ARG A 1 29 ? 16.606 9.068 -50.148 1.00 0.00 29 ARG A C 8
ATOM 9415 O O . ARG A 1 29 ? 15.657 9.386 -50.863 1.00 0.00 29 ARG A O 8
ATOM 9436 N N . PHE A 1 30 ? 16.474 8.335 -49.050 1.00 0.00 30 PHE A N 8
ATOM 9437 C CA . PHE A 1 30 ? 15.193 7.761 -48.647 1.00 0.00 30 PHE A CA 8
ATOM 9438 C C . PHE A 1 30 ? 14.123 8.829 -48.369 1.00 0.00 30 PHE A C 8
ATOM 9439 O O . PHE A 1 30 ? 13.001 8.697 -48.854 1.00 0.00 30 PHE A O 8
ATOM 9456 N N . PRO A 1 31 ? 14.432 9.892 -47.582 1.00 0.00 31 PRO A N 8
ATOM 9457 C CA . PRO A 1 31 ? 13.455 10.937 -47.244 1.00 0.00 31 PRO A CA 8
ATOM 9458 C C . PRO A 1 31 ? 12.730 11.498 -48.464 1.00 0.00 31 PRO A C 8
ATOM 9459 O O . PRO A 1 31 ? 11.522 11.735 -48.424 1.00 0.00 31 PRO A O 8
ATOM 9470 N N . TYR A 1 32 ? 13.466 11.686 -49.553 1.00 0.00 32 TYR A N 8
ATOM 9471 C CA . TYR A 1 32 ? 12.894 12.238 -50.773 1.00 0.00 32 TYR A CA 8
ATOM 9472 C C . TYR A 1 32 ? 11.926 11.252 -51.409 1.00 0.00 32 TYR A C 8
ATOM 9473 O O . TYR A 1 32 ? 10.873 11.643 -51.915 1.00 0.00 32 TYR A O 8
ATOM 9491 N N . HIS A 1 33 ? 12.269 9.971 -51.356 1.00 0.00 33 HIS A N 8
ATOM 9492 C CA . HIS A 1 33 ? 11.404 8.934 -51.901 1.00 0.00 33 HIS A CA 8
ATOM 9493 C C . HIS A 1 33 ? 10.161 8.787 -51.041 1.00 0.00 33 HIS A C 8
ATOM 9494 O O . HIS A 1 33 ? 9.087 8.470 -51.540 1.00 0.00 33 HIS A O 8
ATOM 9508 N N . LEU A 1 34 ? 10.313 9.025 -49.748 1.00 0.00 34 LEU A N 8
ATOM 9509 C CA . LEU A 1 34 ? 9.193 8.957 -48.820 1.00 0.00 34 LEU A CA 8
ATOM 9510 C C . LEU A 1 34 ? 8.144 10.002 -49.192 1.00 0.00 34 LEU A C 8
ATOM 9511 O O . LEU A 1 34 ? 6.943 9.772 -49.067 1.00 0.00 34 LEU A O 8
ATOM 9527 N N . ILE A 1 35 ? 8.620 11.143 -49.671 1.00 0.00 35 ILE A N 8
ATOM 9528 C CA . ILE A 1 35 ? 7.750 12.238 -50.071 1.00 0.00 35 ILE A CA 8
ATOM 9529 C C . ILE A 1 35 ? 7.062 11.938 -51.403 1.00 0.00 35 ILE A C 8
ATOM 9530 O O . ILE A 1 35 ? 5.837 12.033 -51.518 1.00 0.00 35 ILE A O 8
ATOM 9546 N N . LYS A 1 36 ? 7.861 11.565 -52.399 1.00 0.00 36 LYS A N 8
ATOM 9547 C CA . LYS A 1 36 ? 7.361 11.347 -53.755 1.00 0.00 36 LYS A CA 8
ATOM 9548 C C . LYS A 1 36 ? 6.441 10.134 -53.823 1.00 0.00 36 LYS A C 8
ATOM 9549 O O . LYS A 1 36 ? 5.400 10.169 -54.480 1.00 0.00 36 LYS A O 8
ATOM 9568 N N . CYS A 1 37 ? 6.832 9.069 -53.142 1.00 0.00 37 CYS A N 8
ATOM 9569 C CA . CYS A 1 37 ? 6.090 7.818 -53.180 1.00 0.00 37 CYS A CA 8
ATOM 9570 C C . CYS A 1 37 ? 4.734 7.989 -52.507 1.00 0.00 37 CYS A C 8
ATOM 9571 O O . CYS A 1 37 ? 3.726 7.450 -52.963 1.00 0.00 37 CYS A O 8
ATOM 9578 N N . ARG A 1 38 ? 4.722 8.761 -51.426 1.00 0.00 38 ARG A N 8
ATOM 9579 C CA . ARG A 1 38 ? 3.494 9.081 -50.712 1.00 0.00 38 ARG A CA 8
ATOM 9580 C C . ARG A 1 38 ? 2.521 9.822 -51.626 1.00 0.00 38 ARG A C 8
ATOM 9581 O O . ARG A 1 38 ? 1.308 9.634 -51.550 1.00 0.00 38 ARG A O 8
ATOM 9602 N N . LYS A 1 39 ? 3.076 10.655 -52.497 1.00 0.00 39 LYS A N 8
ATOM 9603 C CA . LYS A 1 39 ? 2.284 11.433 -53.437 1.00 0.00 39 LYS A CA 8
ATOM 9604 C C . LYS A 1 39 ? 1.720 10.541 -54.539 1.00 0.00 39 LYS A C 8
ATOM 9605 O O . LYS A 1 39 ? 0.606 10.747 -55.018 1.00 0.00 39 LYS A O 8
ATOM 9624 N N . ASN A 1 40 ? 2.498 9.543 -54.929 1.00 0.00 40 ASN A N 8
ATOM 9625 C CA . ASN A 1 40 ? 2.098 8.634 -55.998 1.00 0.00 40 ASN A CA 8
ATOM 9626 C C . ASN A 1 40 ? 1.130 7.573 -55.489 1.00 0.00 40 ASN A C 8
ATOM 9627 O O . ASN A 1 40 ? 0.412 6.950 -56.270 1.00 0.00 40 ASN A O 8
ATOM 9638 N N . HIS A 1 41 ? 1.106 7.369 -54.179 1.00 0.00 41 HIS A N 8
ATOM 9639 C CA . HIS A 1 41 ? 0.246 6.354 -53.583 1.00 0.00 41 HIS A CA 8
ATOM 9640 C C . HIS A 1 41 ? -0.561 6.925 -52.419 1.00 0.00 41 HIS A C 8
ATOM 9641 O O . HIS A 1 41 ? -0.291 6.620 -51.255 1.00 0.00 41 HIS A O 8
ATOM 9656 N N . PRO A 1 42 ? -1.579 7.750 -52.720 1.00 0.00 42 PRO A N 8
ATOM 9657 C CA . PRO A 1 42 ? -2.415 8.387 -51.696 1.00 0.00 42 PRO A CA 8
ATOM 9658 C C . PRO A 1 42 ? -3.186 7.371 -50.856 1.00 0.00 42 PRO A C 8
ATOM 9659 O O . PRO A 1 42 ? -3.467 7.611 -49.679 1.00 0.00 42 PRO A O 8
ATOM 9670 N N . ASP A 1 43 ? -3.512 6.233 -51.462 1.00 0.00 43 ASP A N 8
ATOM 9671 C CA . ASP A 1 43 ? -4.272 5.188 -50.776 1.00 0.00 43 ASP A CA 8
ATOM 9672 C C . ASP A 1 43 ? -3.465 4.604 -49.629 1.00 0.00 43 ASP A C 8
ATOM 9673 O O . ASP A 1 43 ? -3.996 4.342 -48.552 1.00 0.00 43 ASP A O 8
ATOM 9682 N N . VAL A 1 44 ? -2.174 4.420 -49.860 1.00 0.00 44 VAL A N 8
ATOM 9683 C CA . VAL A 1 44 ? -1.308 3.829 -48.855 1.00 0.00 44 VAL A CA 8
ATOM 9684 C C . VAL A 1 44 ? -0.978 4.858 -47.784 1.00 0.00 44 VAL A C 8
ATOM 9685 O O . VAL A 1 44 ? -0.852 4.528 -46.603 1.00 0.00 44 VAL A O 8
ATOM 9698 N N . ALA A 1 45 ? -0.869 6.109 -48.211 1.00 0.00 45 ALA A N 8
ATOM 9699 C CA . ALA A 1 45 ? -0.556 7.212 -47.313 1.00 0.00 45 ALA A CA 8
ATOM 9700 C C . ALA A 1 45 ? -1.677 7.452 -46.306 1.00 0.00 45 ALA A C 8
ATOM 9701 O O . ALA A 1 45 ? -1.422 7.734 -45.136 1.00 0.00 45 ALA A O 8
ATOM 9708 N N . ASN A 1 46 ? -2.917 7.342 -46.763 1.00 0.00 46 ASN A N 8
ATOM 9709 C CA . ASN A 1 46 ? -4.069 7.552 -45.890 1.00 0.00 46 ASN A CA 8
ATOM 9710 C C . ASN A 1 46 ? -4.396 6.296 -45.096 1.00 0.00 46 ASN A C 8
ATOM 9711 O O . ASN A 1 46 ? -5.149 6.357 -44.122 1.00 0.00 46 ASN A O 8
ATOM 9722 N N . LYS A 1 47 ? -3.834 5.162 -45.532 1.00 0.00 47 LYS A N 8
ATOM 9723 C CA . LYS A 1 47 ? -4.001 3.864 -44.861 1.00 0.00 47 LYS A CA 8
ATOM 9724 C C . LYS A 1 47 ? -5.398 3.279 -45.085 1.00 0.00 47 LYS A C 8
ATOM 9725 O O . LYS A 1 47 ? -5.578 2.060 -45.084 1.00 0.00 47 LYS A O 8
ATOM 9744 N N . LEU A 1 48 ? -6.379 4.146 -45.283 1.00 0.00 48 LEU A N 8
ATOM 9745 C CA . LEU A 1 48 ? -7.741 3.716 -45.560 1.00 0.00 48 LEU A CA 8
ATOM 9746 C C . LEU A 1 48 ? -7.933 3.495 -47.052 1.00 0.00 48 LEU A C 8
ATOM 9747 O O . LEU A 1 48 ? -7.330 4.182 -47.879 1.00 0.00 48 LEU A O 8
ATOM 9763 N N . ALA A 1 49 ? -8.778 2.540 -47.386 1.00 0.00 49 ALA A N 8
ATOM 9764 C CA . ALA A 1 49 ? -9.084 2.229 -48.770 1.00 0.00 49 ALA A CA 8
ATOM 9765 C C . ALA A 1 49 ? -10.585 2.256 -48.988 1.00 0.00 49 ALA A C 8
ATOM 9766 O O . ALA A 1 49 ? -11.361 1.975 -48.072 1.00 0.00 49 ALA A O 8
ATOM 9773 N N . THR A 1 50 ? -10.988 2.600 -50.195 1.00 0.00 50 THR A N 8
ATOM 9774 C CA . THR A 1 50 ? -12.394 2.696 -50.524 1.00 0.00 50 THR A CA 8
ATOM 9775 C C . THR A 1 50 ? -12.817 1.532 -51.413 1.00 0.00 50 THR A C 8
ATOM 9776 O O . THR A 1 50 ? -12.174 1.241 -52.424 1.00 0.00 50 THR A O 8
ATOM 9787 N N . CYS A 1 51 ? -13.884 0.861 -51.004 1.00 0.00 51 CYS A N 8
ATOM 9788 C CA . CYS A 1 51 ? -14.452 -0.239 -51.763 1.00 0.00 51 CYS A CA 8
ATOM 9789 C C . CYS A 1 51 ? -14.825 0.224 -53.168 1.00 0.00 51 CYS A C 8
ATOM 9790 O O . CYS A 1 51 ? -15.526 1.222 -53.332 1.00 0.00 51 CYS A O 8
ATOM 9797 N N . PRO A 1 52 ? -14.351 -0.488 -54.200 1.00 0.00 52 PRO A N 8
ATOM 9798 C CA . PRO A 1 52 ? -14.645 -0.145 -55.595 1.00 0.00 52 PRO A CA 8
ATOM 9799 C C . PRO A 1 52 ? -16.095 -0.439 -55.965 1.00 0.00 52 PRO A C 8
ATOM 9800 O O . PRO A 1 52 ? -16.540 -0.132 -57.069 1.00 0.00 52 PRO A O 8
ATOM 9811 N N . PHE A 1 53 ? -16.821 -1.045 -55.037 1.00 0.00 53 PHE A N 8
ATOM 9812 C CA . PHE A 1 53 ? -18.225 -1.357 -55.252 1.00 0.00 53 PHE A CA 8
ATOM 9813 C C . PHE A 1 53 ? -19.122 -0.343 -54.556 1.00 0.00 53 PHE A C 8
ATOM 9814 O O . PHE A 1 53 ? -20.167 0.034 -55.083 1.00 0.00 53 PHE A O 8
ATOM 9831 N N . ASN A 1 54 ? -18.708 0.116 -53.380 1.00 0.00 54 ASN A N 8
ATOM 9832 C CA . ASN A 1 54 ? -19.529 1.028 -52.600 1.00 0.00 54 ASN A CA 8
ATOM 9833 C C . ASN A 1 54 ? -18.660 1.996 -51.807 1.00 0.00 54 ASN A C 8
ATOM 9834 O O . ASN A 1 54 ? -17.672 1.599 -51.191 1.00 0.00 54 ASN A O 8
ATOM 9845 N N . ALA A 1 55 ? -19.052 3.264 -51.805 1.00 0.00 55 ALA A N 8
ATOM 9846 C CA . ALA A 1 55 ? -18.258 4.322 -51.190 1.00 0.00 55 ALA A CA 8
ATOM 9847 C C . ALA A 1 55 ? -18.396 4.335 -49.669 1.00 0.00 55 ALA A C 8
ATOM 9848 O O . ALA A 1 55 ? -17.600 4.963 -48.971 1.00 0.00 55 ALA A O 8
ATOM 9855 N N . ARG A 1 56 ? -19.404 3.638 -49.158 1.00 0.00 56 ARG A N 8
ATOM 9856 C CA . ARG A 1 56 ? -19.645 3.598 -47.721 1.00 0.00 56 ARG A CA 8
ATOM 9857 C C . ARG A 1 56 ? -18.931 2.412 -47.083 1.00 0.00 56 ARG A C 8
ATOM 9858 O O . ARG A 1 56 ? -19.145 2.091 -45.914 1.00 0.00 56 ARG A O 8
ATOM 9879 N N . HIS A 1 57 ? -18.087 1.753 -47.863 1.00 0.00 57 HIS A N 8
ATOM 9880 C CA . HIS A 1 57 ? -17.284 0.646 -47.358 1.00 0.00 57 HIS A CA 8
ATOM 9881 C C . HIS A 1 57 ? -15.822 1.062 -47.289 1.00 0.00 57 HIS A C 8
ATOM 9882 O O . HIS A 1 57 ? -15.034 0.730 -48.176 1.00 0.00 57 HIS A O 8
ATOM 9896 N N . GLN A 1 58 ? -15.462 1.803 -46.256 1.00 0.00 58 GLN A N 8
ATOM 9897 C CA . GLN A 1 58 ? -14.089 2.252 -46.096 1.00 0.00 58 GLN A CA 8
ATOM 9898 C C . GLN A 1 58 ? -13.411 1.486 -44.969 1.00 0.00 58 GLN A C 8
ATOM 9899 O O . GLN A 1 58 ? -13.819 1.568 -43.808 1.00 0.00 58 GLN A O 8
ATOM 9913 N N . VAL A 1 59 ? -12.373 0.746 -45.324 1.00 0.00 59 VAL A N 8
ATOM 9914 C CA . VAL A 1 59 ? -11.669 -0.115 -44.380 1.00 0.00 59 VAL A CA 8
ATOM 9915 C C . VAL A 1 59 ? -10.165 0.077 -44.526 1.00 0.00 59 VAL A C 8
ATOM 9916 O O . VAL A 1 59 ? -9.717 0.672 -45.504 1.00 0.00 59 VAL A O 8
ATOM 9929 N N . PRO A 1 60 ? -9.365 -0.391 -43.551 1.00 0.00 60 PRO A N 8
ATOM 9930 C CA . PRO A 1 60 ? -7.905 -0.408 -43.683 1.00 0.00 60 PRO A CA 8
ATOM 9931 C C . PRO A 1 60 ? -7.482 -1.141 -44.955 1.00 0.00 60 PRO A C 8
ATOM 9932 O O . PRO A 1 60 ? -8.018 -2.203 -45.276 1.00 0.00 60 PRO A O 8
ATOM 9943 N N . ARG A 1 61 ? -6.525 -0.572 -45.677 1.00 0.00 61 ARG A N 8
ATOM 9944 C CA . ARG A 1 61 ? -6.125 -1.099 -46.978 1.00 0.00 61 ARG A CA 8
ATOM 9945 C C . ARG A 1 61 ? -5.526 -2.503 -46.874 1.00 0.00 61 ARG A C 8
ATOM 9946 O O . ARG A 1 61 ? -5.409 -3.209 -47.872 1.00 0.00 61 ARG A O 8
ATOM 9967 N N . ALA A 1 62 ? -5.139 -2.903 -45.673 1.00 0.00 62 ALA A N 8
ATOM 9968 C CA . ALA A 1 62 ? -4.607 -4.239 -45.460 1.00 0.00 62 ALA A CA 8
ATOM 9969 C C . ALA A 1 62 ? -5.727 -5.275 -45.454 1.00 0.00 62 ALA A C 8
ATOM 9970 O O . ALA A 1 62 ? -5.479 -6.472 -45.604 1.00 0.00 62 ALA A O 8
ATOM 9977 N N . GLU A 1 63 ? -6.962 -4.807 -45.292 1.00 0.00 63 GLU A N 8
ATOM 9978 C CA . GLU A 1 63 ? -8.119 -5.693 -45.218 1.00 0.00 63 GLU A CA 8
ATOM 9979 C C . GLU A 1 63 ? -9.034 -5.510 -46.429 1.00 0.00 63 GLU A C 8
ATOM 9980 O O . GLU A 1 63 ? -10.033 -6.220 -46.573 1.00 0.00 63 GLU A O 8
ATOM 9992 N N . ILE A 1 64 ? -8.693 -4.564 -47.300 1.00 0.00 64 ILE A N 8
ATOM 9993 C CA . ILE A 1 64 ? -9.574 -4.190 -48.404 1.00 0.00 64 ILE A CA 8
ATOM 9994 C C . ILE A 1 64 ? -9.727 -5.320 -49.421 1.00 0.00 64 ILE A C 8
ATOM 9995 O O . ILE A 1 64 ? -10.815 -5.534 -49.956 1.00 0.00 64 ILE A O 8
ATOM 10011 N N . SER A 1 65 ? -8.651 -6.056 -49.666 1.00 0.00 65 SER A N 8
ATOM 10012 C CA . SER A 1 65 ? -8.662 -7.109 -50.669 1.00 0.00 65 SER A CA 8
ATOM 10013 C C . SER A 1 65 ? -9.584 -8.246 -50.241 1.00 0.00 65 SER A C 8
ATOM 10014 O O . SER A 1 65 ? -10.328 -8.800 -51.055 1.00 0.00 65 SER A O 8
ATOM 10022 N N . HIS A 1 66 ? -9.547 -8.570 -48.953 1.00 0.00 66 HIS A N 8
ATOM 10023 C CA . HIS A 1 66 ? -10.457 -9.558 -48.389 1.00 0.00 66 HIS A CA 8
ATOM 10024 C C . HIS A 1 66 ? -11.895 -9.084 -48.542 1.00 0.00 66 HIS A C 8
ATOM 10025 O O . HIS A 1 66 ? -12.794 -9.872 -48.829 1.00 0.00 66 HIS A O 8
ATOM 10040 N N . HIS A 1 67 ? -12.098 -7.785 -48.364 1.00 0.00 67 HIS A N 8
ATOM 10041 C CA . HIS A 1 67 ? -13.424 -7.203 -48.483 1.00 0.00 67 HIS A CA 8
ATOM 10042 C C . HIS A 1 67 ? -13.926 -7.287 -49.919 1.00 0.00 67 HIS A C 8
ATOM 10043 O O . HIS A 1 67 ? -15.109 -7.481 -50.139 1.00 0.00 67 HIS A O 8
ATOM 10057 N N . ILE A 1 68 ? -13.028 -7.149 -50.889 1.00 0.00 68 ILE A N 8
ATOM 10058 C CA . ILE A 1 68 ? -13.414 -7.223 -52.298 1.00 0.00 68 ILE A CA 8
ATOM 10059 C C . ILE A 1 68 ? -14.032 -8.584 -52.615 1.00 0.00 68 ILE A C 8
ATOM 10060 O O . ILE A 1 68 ? -15.078 -8.670 -53.264 1.00 0.00 68 ILE A O 8
ATOM 10076 N N . SER A 1 69 ? -13.395 -9.636 -52.122 1.00 0.00 69 SER A N 8
ATOM 10077 C CA . SER A 1 69 ? -13.854 -10.995 -52.360 1.00 0.00 69 SER A CA 8
ATOM 10078 C C . SER A 1 69 ? -15.108 -11.307 -51.539 1.00 0.00 69 SER A C 8
ATOM 10079 O O . SER A 1 69 ? -15.870 -12.215 -51.872 1.00 0.00 69 SER A O 8
ATOM 10087 N N . SER A 1 70 ? -15.324 -10.547 -50.474 1.00 0.00 70 SER A N 8
ATOM 10088 C CA . SER A 1 70 ? -16.450 -10.784 -49.581 1.00 0.00 70 SER A CA 8
ATOM 10089 C C . SER A 1 70 ? -17.509 -9.686 -49.705 1.00 0.00 70 SER A C 8
ATOM 10090 O O . SER A 1 70 ? -18.350 -9.519 -48.819 1.00 0.00 70 SER A O 8
ATOM 10098 N N . CYS A 1 71 ? -17.462 -8.934 -50.795 1.00 0.00 71 CYS A N 8
ATOM 10099 C CA . CYS A 1 71 ? -18.410 -7.853 -51.014 1.00 0.00 71 CYS A CA 8
ATOM 10100 C C . CYS A 1 71 ? -19.147 -8.059 -52.327 1.00 0.00 71 CYS A C 8
ATOM 10101 O O . CYS A 1 71 ? -18.622 -8.683 -53.251 1.00 0.00 71 CYS A O 8
ATOM 10108 N N . ASP A 1 72 ? -20.363 -7.541 -52.398 1.00 0.00 72 ASP A N 8
ATOM 10109 C CA . ASP A 1 72 ? -21.171 -7.639 -53.603 1.00 0.00 72 ASP A CA 8
ATOM 10110 C C . ASP A 1 72 ? -22.232 -6.543 -53.622 1.00 0.00 72 ASP A C 8
ATOM 10111 O O . ASP A 1 72 ? -23.420 -6.803 -53.425 1.00 0.00 72 ASP A O 8
ATOM 10120 N N . ASP A 1 73 ? -21.797 -5.310 -53.836 1.00 0.00 73 ASP A N 8
ATOM 10121 C CA . ASP A 1 73 ? -22.719 -4.181 -53.906 1.00 0.00 73 ASP A CA 8
ATOM 10122 C C . ASP A 1 73 ? -22.878 -3.722 -55.350 1.00 0.00 73 ASP A C 8
ATOM 10123 O O . ASP A 1 73 ? -21.893 -3.602 -56.082 1.00 0.00 73 ASP A O 8
ATOM 10132 N N . LYS A 1 74 ? -24.114 -3.472 -55.760 1.00 0.00 74 LYS A N 8
ATOM 10133 C CA . LYS A 1 74 ? -24.402 -3.125 -57.146 1.00 0.00 74 LYS A CA 8
ATOM 10134 C C . LYS A 1 74 ? -25.608 -2.200 -57.236 1.00 0.00 74 LYS A C 8
ATOM 10135 O O . LYS A 1 74 ? -26.371 -2.058 -56.279 1.00 0.00 74 LYS A O 8
ATOM 10154 N N . SER A 1 75 ? -25.776 -1.584 -58.397 1.00 0.00 75 SER A N 8
ATOM 10155 C CA . SER A 1 75 ? -26.877 -0.670 -58.632 1.00 0.00 75 SER A CA 8
ATOM 10156 C C . SER A 1 75 ? -27.610 -1.084 -59.906 1.00 0.00 75 SER A C 8
ATOM 10157 O O . SER A 1 75 ? -27.275 -2.107 -60.505 1.00 0.00 75 SER A O 8
ATOM 10165 N N . SER A 1 76 ? -28.608 -0.299 -60.311 1.00 0.00 76 SER A N 8
ATOM 10166 C CA . SER A 1 76 ? -29.402 -0.600 -61.502 1.00 0.00 76 SER A CA 8
ATOM 10167 C C . SER A 1 76 ? -30.136 -1.933 -61.328 1.00 0.00 76 SER A C 8
ATOM 10168 O O . SER A 1 76 ? -30.373 -2.666 -62.290 1.00 0.00 76 SER A O 8
ATOM 10176 N N . ILE A 1 77 ? -30.499 -2.228 -60.087 1.00 0.00 77 ILE A N 8
ATOM 10177 C CA . ILE A 1 77 ? -31.158 -3.482 -59.751 1.00 0.00 77 ILE A CA 8
ATOM 10178 C C . ILE A 1 77 ? -32.551 -3.543 -60.369 1.00 0.00 77 ILE A C 8
ATOM 10179 O O . ILE A 1 77 ? -32.838 -4.414 -61.192 1.00 0.00 77 ILE A O 8
ATOM 10195 N N . GLU A 1 78 ? -33.410 -2.612 -59.981 1.00 0.00 78 GLU A N 8
ATOM 10196 C CA . GLU A 1 78 ? -34.754 -2.540 -60.531 1.00 0.00 78 GLU A CA 8
ATOM 10197 C C . GLU A 1 78 ? -34.772 -1.654 -61.771 1.00 0.00 78 GLU A C 8
ATOM 10198 O O . GLU A 1 78 ? -35.375 -0.579 -61.782 1.00 0.00 78 GLU A O 8
ATOM 10210 N N . GLN A 1 79 ? -34.082 -2.110 -62.808 1.00 0.00 79 GLN A N 8
ATOM 10211 C CA . GLN A 1 79 ? -34.004 -1.388 -64.071 1.00 0.00 79 GLN A CA 8
ATOM 10212 C C . GLN A 1 79 ? -34.249 -2.340 -65.232 1.00 0.00 79 GLN A C 8
ATOM 10213 O O . GLN A 1 79 ? -33.519 -2.339 -66.222 1.00 0.00 79 GLN A O 8
ATOM 10227 N N . ASP A 1 80 ? -35.279 -3.159 -65.098 1.00 0.00 80 ASP A N 8
ATOM 10228 C CA . ASP A 1 80 ? -35.615 -4.144 -66.118 1.00 0.00 80 ASP A CA 8
ATOM 10229 C C . ASP A 1 80 ? -36.830 -3.701 -66.918 1.00 0.00 80 ASP A C 8
ATOM 10230 O O . ASP A 1 80 ? -37.101 -2.502 -67.031 1.00 0.00 80 ASP A O 8
ATOM 10241 N N . MET A 1 1 ? 25.623 0.257 -61.307 1.00 0.00 1 MET A N 9
ATOM 10242 C CA . MET A 1 1 ? 26.944 0.263 -61.987 1.00 0.00 1 MET A CA 9
ATOM 10243 C C . MET A 1 1 ? 28.069 0.441 -60.973 1.00 0.00 1 MET A C 9
ATOM 10244 O O . MET A 1 1 ? 29.233 0.177 -61.265 1.00 0.00 1 MET A O 9
ATOM 10260 N N . GLU A 1 2 ? 27.711 0.903 -59.786 1.00 0.00 2 GLU A N 9
ATOM 10261 C CA . GLU A 1 2 ? 28.665 1.104 -58.706 1.00 0.00 2 GLU A CA 9
ATOM 10262 C C . GLU A 1 2 ? 28.401 0.088 -57.603 1.00 0.00 2 GLU A C 9
ATOM 10263 O O . GLU A 1 2 ? 28.686 0.323 -56.427 1.00 0.00 2 GLU A O 9
ATOM 10275 N N . ASP A 1 3 ? 27.855 -1.047 -58.012 1.00 0.00 3 ASP A N 9
ATOM 10276 C CA . ASP A 1 3 ? 27.432 -2.094 -57.094 1.00 0.00 3 ASP A CA 9
ATOM 10277 C C . ASP A 1 3 ? 28.632 -2.732 -56.412 1.00 0.00 3 ASP A C 9
ATOM 10278 O O . ASP A 1 3 ? 28.552 -3.163 -55.264 1.00 0.00 3 ASP A O 9
ATOM 10287 N N . THR A 1 4 ? 29.738 -2.793 -57.130 1.00 0.00 4 THR A N 9
ATOM 10288 C CA . THR A 1 4 ? 30.982 -3.291 -56.579 1.00 0.00 4 THR A CA 9
ATOM 10289 C C . THR A 1 4 ? 32.089 -2.273 -56.834 1.00 0.00 4 THR A C 9
ATOM 10290 O O . THR A 1 4 ? 33.139 -2.592 -57.398 1.00 0.00 4 THR A O 9
ATOM 10301 N N . TYR A 1 5 ? 31.829 -1.036 -56.436 1.00 0.00 5 TYR A N 9
ATOM 10302 C CA . TYR A 1 5 ? 32.778 0.046 -56.630 1.00 0.00 5 TYR A CA 9
ATOM 10303 C C . TYR A 1 5 ? 33.916 -0.076 -55.624 1.00 0.00 5 TYR A C 9
ATOM 10304 O O . TYR A 1 5 ? 33.818 0.422 -54.499 1.00 0.00 5 TYR A O 9
ATOM 10322 N N . ILE A 1 6 ? 34.984 -0.763 -56.038 1.00 0.00 6 ILE A N 9
ATOM 10323 C CA . ILE A 1 6 ? 36.136 -1.051 -55.179 1.00 0.00 6 ILE A CA 9
ATOM 10324 C C . ILE A 1 6 ? 35.775 -2.100 -54.128 1.00 0.00 6 ILE A C 9
ATOM 10325 O O . ILE A 1 6 ? 36.374 -3.177 -54.074 1.00 0.00 6 ILE A O 9
ATOM 10341 N N . ASP A 1 7 ? 34.784 -1.789 -53.313 1.00 0.00 7 ASP A N 9
ATOM 10342 C CA . ASP A 1 7 ? 34.306 -2.699 -52.285 1.00 0.00 7 ASP A CA 9
ATOM 10343 C C . ASP A 1 7 ? 32.811 -2.927 -52.453 1.00 0.00 7 ASP A C 9
ATOM 10344 O O . ASP A 1 7 ? 32.155 -2.247 -53.245 1.00 0.00 7 ASP A O 9
ATOM 10353 N N . SER A 1 8 ? 32.278 -3.881 -51.710 1.00 0.00 8 SER A N 9
ATOM 10354 C CA . SER A 1 8 ? 30.872 -4.229 -51.813 1.00 0.00 8 SER A CA 9
ATOM 10355 C C . SER A 1 8 ? 30.107 -3.751 -50.582 1.00 0.00 8 SER A C 9
ATOM 10356 O O . SER A 1 8 ? 29.086 -4.332 -50.202 1.00 0.00 8 SER A O 9
ATOM 10364 N N . LEU A 1 9 ? 30.610 -2.694 -49.958 1.00 0.00 9 LEU A N 9
ATOM 10365 C CA . LEU A 1 9 ? 29.956 -2.105 -48.801 1.00 0.00 9 LEU A CA 9
ATOM 10366 C C . LEU A 1 9 ? 28.993 -1.021 -49.255 1.00 0.00 9 LEU A C 9
ATOM 10367 O O . LEU A 1 9 ? 29.120 -0.492 -50.363 1.00 0.00 9 LEU A O 9
ATOM 10383 N N . ASP A 1 10 ? 28.027 -0.697 -48.414 1.00 0.00 10 ASP A N 9
ATOM 10384 C CA . ASP A 1 10 ? 27.061 0.341 -48.739 1.00 0.00 10 ASP A CA 9
ATOM 10385 C C . ASP A 1 10 ? 27.223 1.531 -47.806 1.00 0.00 10 ASP A C 9
ATOM 10386 O O . ASP A 1 10 ? 26.760 1.500 -46.666 1.00 0.00 10 ASP A O 9
ATOM 10395 N N . PRO A 1 11 ? 27.904 2.595 -48.276 1.00 0.00 11 PRO A N 9
ATOM 10396 C CA . PRO A 1 11 ? 28.047 3.842 -47.517 1.00 0.00 11 PRO A CA 9
ATOM 10397 C C . PRO A 1 11 ? 26.683 4.408 -47.145 1.00 0.00 11 PRO A C 9
ATOM 10398 O O . PRO A 1 11 ? 26.481 4.916 -46.042 1.00 0.00 11 PRO A O 9
ATOM 10409 N N . GLU A 1 12 ? 25.754 4.306 -48.081 1.00 0.00 12 GLU A N 9
ATOM 10410 C CA . GLU A 1 12 ? 24.366 4.620 -47.819 1.00 0.00 12 GLU A CA 9
ATOM 10411 C C . GLU A 1 12 ? 23.555 3.335 -47.865 1.00 0.00 12 GLU A C 9
ATOM 10412 O O . GLU A 1 12 ? 23.203 2.848 -48.942 1.00 0.00 12 GLU A O 9
ATOM 10424 N N . LYS A 1 13 ? 23.295 2.776 -46.694 1.00 0.00 13 LYS A N 9
ATOM 10425 C CA . LYS A 1 13 ? 22.574 1.518 -46.582 1.00 0.00 13 LYS A CA 9
ATOM 10426 C C . LYS A 1 13 ? 21.164 1.657 -47.151 1.00 0.00 13 LYS A C 9
ATOM 10427 O O . LYS A 1 13 ? 20.553 2.721 -47.063 1.00 0.00 13 LYS A O 9
ATOM 10446 N N . LEU A 1 14 ? 20.666 0.583 -47.748 1.00 0.00 14 LEU A N 9
ATOM 10447 C CA . LEU A 1 14 ? 19.358 0.594 -48.384 1.00 0.00 14 LEU A CA 9
ATOM 10448 C C . LEU A 1 14 ? 18.249 0.411 -47.360 1.00 0.00 14 LEU A C 9
ATOM 10449 O O . LEU A 1 14 ? 18.357 -0.413 -46.448 1.00 0.00 14 LEU A O 9
ATOM 10465 N N . LEU A 1 15 ? 17.195 1.191 -47.511 1.00 0.00 15 LEU A N 9
ATOM 10466 C CA . LEU A 1 15 ? 16.004 1.040 -46.697 1.00 0.00 15 LEU A CA 9
ATOM 10467 C C . LEU A 1 15 ? 14.887 0.460 -47.545 1.00 0.00 15 LEU A C 9
ATOM 10468 O O . LEU A 1 15 ? 14.891 0.599 -48.773 1.00 0.00 15 LEU A O 9
ATOM 10484 N N . GLN A 1 16 ? 13.944 -0.194 -46.894 1.00 0.00 16 GLN A N 9
ATOM 10485 C CA . GLN A 1 16 ? 12.804 -0.768 -47.581 1.00 0.00 16 GLN A CA 9
ATOM 10486 C C . GLN A 1 16 ? 11.654 0.229 -47.581 1.00 0.00 16 GLN A C 9
ATOM 10487 O O . GLN A 1 16 ? 11.464 0.965 -46.611 1.00 0.00 16 GLN A O 9
ATOM 10501 N N . CYS A 1 17 ? 10.895 0.258 -48.661 1.00 0.00 17 CYS A N 9
ATOM 10502 C CA . CYS A 1 17 ? 9.782 1.179 -48.774 1.00 0.00 17 CYS A CA 9
ATOM 10503 C C . CYS A 1 17 ? 8.517 0.535 -48.209 1.00 0.00 17 CYS A C 9
ATOM 10504 O O . CYS A 1 17 ? 8.106 -0.541 -48.647 1.00 0.00 17 CYS A O 9
ATOM 10511 N N . PRO A 1 18 ? 7.900 1.172 -47.197 1.00 0.00 18 PRO A N 9
ATOM 10512 C CA . PRO A 1 18 ? 6.666 0.675 -46.581 1.00 0.00 18 PRO A CA 9
ATOM 10513 C C . PRO A 1 18 ? 5.485 0.731 -47.542 1.00 0.00 18 PRO A C 9
ATOM 10514 O O . PRO A 1 18 ? 4.548 -0.062 -47.440 1.00 0.00 18 PRO A O 9
ATOM 10525 N N . TYR A 1 19 ? 5.539 1.669 -48.479 1.00 0.00 19 TYR A N 9
ATOM 10526 C CA . TYR A 1 19 ? 4.455 1.853 -49.435 1.00 0.00 19 TYR A CA 9
ATOM 10527 C C . TYR A 1 19 ? 4.512 0.806 -50.541 1.00 0.00 19 TYR A C 9
ATOM 10528 O O . TYR A 1 19 ? 3.477 0.367 -51.043 1.00 0.00 19 TYR A O 9
ATOM 10546 N N . ASP A 1 20 ? 5.717 0.402 -50.911 1.00 0.00 20 ASP A N 9
ATOM 10547 C CA . ASP A 1 20 ? 5.896 -0.613 -51.942 1.00 0.00 20 ASP A CA 9
ATOM 10548 C C . ASP A 1 20 ? 7.211 -1.347 -51.724 1.00 0.00 20 ASP A C 9
ATOM 10549 O O . ASP A 1 20 ? 8.277 -0.736 -51.686 1.00 0.00 20 ASP A O 9
ATOM 10558 N N . LYS A 1 21 ? 7.123 -2.660 -51.600 1.00 0.00 21 LYS A N 9
ATOM 10559 C CA . LYS A 1 21 ? 8.251 -3.489 -51.192 1.00 0.00 21 LYS A CA 9
ATOM 10560 C C . LYS A 1 21 ? 9.291 -3.656 -52.299 1.00 0.00 21 LYS A C 9
ATOM 10561 O O . LYS A 1 21 ? 10.350 -4.245 -52.078 1.00 0.00 21 LYS A O 9
ATOM 10580 N N . ASN A 1 22 ? 8.992 -3.163 -53.492 1.00 0.00 22 ASN A N 9
ATOM 10581 C CA . ASN A 1 22 ? 9.920 -3.282 -54.613 1.00 0.00 22 ASN A CA 9
ATOM 10582 C C . ASN A 1 22 ? 10.821 -2.053 -54.722 1.00 0.00 22 ASN A C 9
ATOM 10583 O O . ASN A 1 22 ? 11.591 -1.922 -55.674 1.00 0.00 22 ASN A O 9
ATOM 10594 N N . HIS A 1 23 ? 10.722 -1.146 -53.760 1.00 0.00 23 HIS A N 9
ATOM 10595 C CA . HIS A 1 23 ? 11.521 0.073 -53.790 1.00 0.00 23 HIS A CA 9
ATOM 10596 C C . HIS A 1 23 ? 12.674 -0.014 -52.797 1.00 0.00 23 HIS A C 9
ATOM 10597 O O . HIS A 1 23 ? 12.459 -0.090 -51.588 1.00 0.00 23 HIS A O 9
ATOM 10611 N N . GLN A 1 24 ? 13.895 0.011 -53.315 1.00 0.00 24 GLN A N 9
ATOM 10612 C CA . GLN A 1 24 ? 15.092 0.023 -52.478 1.00 0.00 24 GLN A CA 9
ATOM 10613 C C . GLN A 1 24 ? 15.874 1.306 -52.705 1.00 0.00 24 GLN A C 9
ATOM 10614 O O . GLN A 1 24 ? 16.505 1.484 -53.748 1.00 0.00 24 GLN A O 9
ATOM 10628 N N . ILE A 1 25 ? 15.826 2.200 -51.731 1.00 0.00 25 ILE A N 9
ATOM 10629 C CA . ILE A 1 25 ? 16.455 3.507 -51.863 1.00 0.00 25 ILE A CA 9
ATOM 10630 C C . ILE A 1 25 ? 17.509 3.698 -50.775 1.00 0.00 25 ILE A C 9
ATOM 10631 O O . ILE A 1 25 ? 17.325 3.261 -49.636 1.00 0.00 25 ILE A O 9
ATOM 10647 N N . ARG A 1 26 ? 18.622 4.328 -51.144 1.00 0.00 26 ARG A N 9
ATOM 10648 C CA . ARG A 1 26 ? 19.733 4.539 -50.224 1.00 0.00 26 ARG A CA 9
ATOM 10649 C C . ARG A 1 26 ? 19.358 5.567 -49.159 1.00 0.00 26 ARG A C 9
ATOM 10650 O O . ARG A 1 26 ? 18.565 6.469 -49.433 1.00 0.00 26 ARG A O 9
ATOM 10671 N N . ALA A 1 27 ? 19.931 5.436 -47.966 1.00 0.00 27 ALA A N 9
ATOM 10672 C CA . ALA A 1 27 ? 19.549 6.263 -46.812 1.00 0.00 27 ALA A CA 9
ATOM 10673 C C . ALA A 1 27 ? 19.489 7.752 -47.141 1.00 0.00 27 ALA A C 9
ATOM 10674 O O . ALA A 1 27 ? 18.525 8.437 -46.780 1.00 0.00 27 ALA A O 9
ATOM 10681 N N . SER A 1 28 ? 20.500 8.232 -47.852 1.00 0.00 28 SER A N 9
ATOM 10682 C CA . SER A 1 28 ? 20.618 9.643 -48.195 1.00 0.00 28 SER A CA 9
ATOM 10683 C C . SER A 1 28 ? 19.395 10.163 -48.956 1.00 0.00 28 SER A C 9
ATOM 10684 O O . SER A 1 28 ? 19.021 11.331 -48.824 1.00 0.00 28 SER A O 9
ATOM 10692 N N . ARG A 1 29 ? 18.760 9.296 -49.732 1.00 0.00 29 ARG A N 9
ATOM 10693 C CA . ARG A 1 29 ? 17.655 9.713 -50.580 1.00 0.00 29 ARG A CA 9
ATOM 10694 C C . ARG A 1 29 ? 16.339 9.090 -50.130 1.00 0.00 29 ARG A C 9
ATOM 10695 O O . ARG A 1 29 ? 15.314 9.238 -50.798 1.00 0.00 29 ARG A O 9
ATOM 10716 N N . PHE A 1 30 ? 16.362 8.398 -48.996 1.00 0.00 30 PHE A N 9
ATOM 10717 C CA . PHE A 1 30 ? 15.174 7.704 -48.505 1.00 0.00 30 PHE A CA 9
ATOM 10718 C C . PHE A 1 30 ? 14.067 8.678 -48.081 1.00 0.00 30 PHE A C 9
ATOM 10719 O O . PHE A 1 30 ? 12.915 8.482 -48.467 1.00 0.00 30 PHE A O 9
ATOM 10736 N N . PRO A 1 31 ? 14.370 9.738 -47.291 1.00 0.00 31 PRO A N 9
ATOM 10737 C CA . PRO A 1 31 ? 13.366 10.750 -46.931 1.00 0.00 31 PRO A CA 9
ATOM 10738 C C . PRO A 1 31 ? 12.729 11.363 -48.170 1.00 0.00 31 PRO A C 9
ATOM 10739 O O . PRO A 1 31 ? 11.533 11.652 -48.201 1.00 0.00 31 PRO A O 9
ATOM 10750 N N . TYR A 1 32 ? 13.548 11.527 -49.199 1.00 0.00 32 TYR A N 9
ATOM 10751 C CA . TYR A 1 32 ? 13.101 12.084 -50.464 1.00 0.00 32 TYR A CA 9
ATOM 10752 C C . TYR A 1 32 ? 12.113 11.136 -51.131 1.00 0.00 32 TYR A C 9
ATOM 10753 O O . TYR A 1 32 ? 11.119 11.568 -51.711 1.00 0.00 32 TYR A O 9
ATOM 10771 N N . HIS A 1 33 ? 12.384 9.836 -51.024 1.00 0.00 33 HIS A N 9
ATOM 10772 C CA . HIS A 1 33 ? 11.517 8.822 -51.614 1.00 0.00 33 HIS A CA 9
ATOM 10773 C C . HIS A 1 33 ? 10.238 8.678 -50.809 1.00 0.00 33 HIS A C 9
ATOM 10774 O O . HIS A 1 33 ? 9.197 8.356 -51.356 1.00 0.00 33 HIS A O 9
ATOM 10788 N N . LEU A 1 34 ? 10.329 8.902 -49.509 1.00 0.00 34 LEU A N 9
ATOM 10789 C CA . LEU A 1 34 ? 9.164 8.802 -48.639 1.00 0.00 34 LEU A CA 9
ATOM 10790 C C . LEU A 1 34 ? 8.122 9.827 -49.087 1.00 0.00 34 LEU A C 9
ATOM 10791 O O . LEU A 1 34 ? 6.930 9.528 -49.182 1.00 0.00 34 LEU A O 9
ATOM 10807 N N . ILE A 1 35 ? 8.598 11.018 -49.408 1.00 0.00 35 ILE A N 9
ATOM 10808 C CA . ILE A 1 35 ? 7.744 12.095 -49.881 1.00 0.00 35 ILE A CA 9
ATOM 10809 C C . ILE A 1 35 ? 7.297 11.838 -51.320 1.00 0.00 35 ILE A C 9
ATOM 10810 O O . ILE A 1 35 ? 6.115 11.948 -51.649 1.00 0.00 35 ILE A O 9
ATOM 10826 N N . LYS A 1 36 ? 8.258 11.474 -52.160 1.00 0.00 36 LYS A N 9
ATOM 10827 C CA . LYS A 1 36 ? 8.018 11.240 -53.579 1.00 0.00 36 LYS A CA 9
ATOM 10828 C C . LYS A 1 36 ? 7.020 10.102 -53.791 1.00 0.00 36 LYS A C 9
ATOM 10829 O O . LYS A 1 36 ? 6.097 10.213 -54.594 1.00 0.00 36 LYS A O 9
ATOM 10848 N N . CYS A 1 37 ? 7.207 9.021 -53.045 1.00 0.00 37 CYS A N 9
ATOM 10849 C CA . CYS A 1 37 ? 6.401 7.816 -53.200 1.00 0.00 37 CYS A CA 9
ATOM 10850 C C . CYS A 1 37 ? 4.955 8.078 -52.790 1.00 0.00 37 CYS A C 9
ATOM 10851 O O . CYS A 1 37 ? 4.024 7.552 -53.396 1.00 0.00 37 CYS A O 9
ATOM 10858 N N . ARG A 1 38 ? 4.775 8.902 -51.763 1.00 0.00 38 ARG A N 9
ATOM 10859 C CA . ARG A 1 38 ? 3.442 9.285 -51.315 1.00 0.00 38 ARG A CA 9
ATOM 10860 C C . ARG A 1 38 ? 2.699 10.025 -52.424 1.00 0.00 38 ARG A C 9
ATOM 10861 O O . ARG A 1 38 ? 1.488 9.870 -52.590 1.00 0.00 38 ARG A O 9
ATOM 10882 N N . LYS A 1 39 ? 3.429 10.822 -53.188 1.00 0.00 39 LYS A N 9
ATOM 10883 C CA . LYS A 1 39 ? 2.835 11.580 -54.279 1.00 0.00 39 LYS A CA 9
ATOM 10884 C C . LYS A 1 39 ? 2.672 10.708 -55.522 1.00 0.00 39 LYS A C 9
ATOM 10885 O O . LYS A 1 39 ? 1.773 10.928 -56.332 1.00 0.00 39 LYS A O 9
ATOM 10904 N N . ASN A 1 40 ? 3.542 9.715 -55.666 1.00 0.00 40 ASN A N 9
ATOM 10905 C CA . ASN A 1 40 ? 3.467 8.783 -56.793 1.00 0.00 40 ASN A CA 9
ATOM 10906 C C . ASN A 1 40 ? 2.406 7.713 -56.548 1.00 0.00 40 ASN A C 9
ATOM 10907 O O . ASN A 1 40 ? 2.020 6.985 -57.465 1.00 0.00 40 ASN A O 9
ATOM 10918 N N . HIS A 1 41 ? 1.946 7.616 -55.307 1.00 0.00 41 HIS A N 9
ATOM 10919 C CA . HIS A 1 41 ? 0.902 6.664 -54.940 1.00 0.00 41 HIS A CA 9
ATOM 10920 C C . HIS A 1 41 ? -0.239 7.383 -54.218 1.00 0.00 41 HIS A C 9
ATOM 10921 O O . HIS A 1 41 ? -0.428 7.208 -53.011 1.00 0.00 41 HIS A O 9
ATOM 10936 N N . PRO A 1 42 ? -1.018 8.201 -54.954 1.00 0.00 42 PRO A N 9
ATOM 10937 C CA . PRO A 1 42 ? -2.102 9.012 -54.381 1.00 0.00 42 PRO A CA 9
ATOM 10938 C C . PRO A 1 42 ? -3.156 8.189 -53.640 1.00 0.00 42 PRO A C 9
ATOM 10939 O O . PRO A 1 42 ? -3.801 8.690 -52.718 1.00 0.00 42 PRO A O 9
ATOM 10950 N N . ASP A 1 43 ? -3.324 6.928 -54.035 1.00 0.00 43 ASP A N 9
ATOM 10951 C CA . ASP A 1 43 ? -4.308 6.051 -53.394 1.00 0.00 43 ASP A CA 9
ATOM 10952 C C . ASP A 1 43 ? -4.004 5.880 -51.916 1.00 0.00 43 ASP A C 9
ATOM 10953 O O . ASP A 1 43 ? -4.908 5.874 -51.080 1.00 0.00 43 ASP A O 9
ATOM 10962 N N . VAL A 1 44 ? -2.725 5.757 -51.595 1.00 0.00 44 VAL A N 9
ATOM 10963 C CA . VAL A 1 44 ? -2.301 5.605 -50.215 1.00 0.00 44 VAL A CA 9
ATOM 10964 C C . VAL A 1 44 ? -2.322 6.958 -49.517 1.00 0.00 44 VAL A C 9
ATOM 10965 O O . VAL A 1 44 ? -2.650 7.060 -48.336 1.00 0.00 44 VAL A O 9
ATOM 10978 N N . ALA A 1 45 ? -2.000 7.998 -50.279 1.00 0.00 45 ALA A N 9
ATOM 10979 C CA . ALA A 1 45 ? -1.944 9.355 -49.748 1.00 0.00 45 ALA A CA 9
ATOM 10980 C C . ALA A 1 45 ? -3.334 9.877 -49.388 1.00 0.00 45 ALA A C 9
ATOM 10981 O O . ALA A 1 45 ? -3.464 10.849 -48.648 1.00 0.00 45 ALA A O 9
ATOM 10988 N N . ASN A 1 46 ? -4.369 9.232 -49.914 1.00 0.00 46 ASN A N 9
ATOM 10989 C CA . ASN A 1 46 ? -5.749 9.600 -49.599 1.00 0.00 46 ASN A CA 9
ATOM 10990 C C . ASN A 1 46 ? -6.067 9.330 -48.134 1.00 0.00 46 ASN A C 9
ATOM 10991 O O . ASN A 1 46 ? -6.905 10.005 -47.534 1.00 0.00 46 ASN A O 9
ATOM 11002 N N . LYS A 1 47 ? -5.386 8.347 -47.557 1.00 0.00 47 LYS A N 9
ATOM 11003 C CA . LYS A 1 47 ? -5.600 7.991 -46.161 1.00 0.00 47 LYS A CA 9
ATOM 11004 C C . LYS A 1 47 ? -4.754 8.870 -45.249 1.00 0.00 47 LYS A C 9
ATOM 11005 O O . LYS A 1 47 ? -4.780 8.722 -44.026 1.00 0.00 47 LYS A O 9
ATOM 11024 N N . LEU A 1 48 ? -4.004 9.778 -45.853 1.00 0.00 48 LEU A N 9
ATOM 11025 C CA . LEU A 1 48 ? -3.194 10.725 -45.112 1.00 0.00 48 LEU A CA 9
ATOM 11026 C C . LEU A 1 48 ? -3.682 12.141 -45.368 1.00 0.00 48 LEU A C 9
ATOM 11027 O O . LEU A 1 48 ? -4.251 12.436 -46.418 1.00 0.00 48 LEU A O 9
ATOM 11043 N N . ALA A 1 49 ? -3.455 13.008 -44.406 1.00 0.00 49 ALA A N 9
ATOM 11044 C CA . ALA A 1 49 ? -3.850 14.394 -44.517 1.00 0.00 49 ALA A CA 9
ATOM 11045 C C . ALA A 1 49 ? -2.764 15.282 -43.938 1.00 0.00 49 ALA A C 9
ATOM 11046 O O . ALA A 1 49 ? -2.204 14.983 -42.879 1.00 0.00 49 ALA A O 9
ATOM 11053 N N . THR A 1 50 ? -2.454 16.356 -44.642 1.00 0.00 50 THR A N 9
ATOM 11054 C CA . THR A 1 50 ? -1.417 17.269 -44.211 1.00 0.00 50 THR A CA 9
ATOM 11055 C C . THR A 1 50 ? -1.995 18.328 -43.279 1.00 0.00 50 THR A C 9
ATOM 11056 O O . THR A 1 50 ? -3.029 18.929 -43.575 1.00 0.00 50 THR A O 9
ATOM 11067 N N . CYS A 1 51 ? -1.342 18.523 -42.143 1.00 0.00 51 CYS A N 9
ATOM 11068 C CA . CYS A 1 51 ? -1.725 19.564 -41.202 1.00 0.00 51 CYS A CA 9
ATOM 11069 C C . CYS A 1 51 ? -1.621 20.935 -41.866 1.00 0.00 51 CYS A C 9
ATOM 11070 O O . CYS A 1 51 ? -0.564 21.302 -42.378 1.00 0.00 51 CYS A O 9
ATOM 11077 N N . PRO A 1 52 ? -2.716 21.711 -41.873 1.00 0.00 52 PRO A N 9
ATOM 11078 C CA . PRO A 1 52 ? -2.722 23.052 -42.466 1.00 0.00 52 PRO A CA 9
ATOM 11079 C C . PRO A 1 52 ? -1.945 24.052 -41.616 1.00 0.00 52 PRO A C 9
ATOM 11080 O O . PRO A 1 52 ? -1.745 25.202 -42.007 1.00 0.00 52 PRO A O 9
ATOM 11091 N N . PHE A 1 53 ? -1.503 23.597 -40.453 1.00 0.00 53 PHE A N 9
ATOM 11092 C CA . PHE A 1 53 ? -0.758 24.437 -39.532 1.00 0.00 53 PHE A CA 9
ATOM 11093 C C . PHE A 1 53 ? 0.733 24.110 -39.573 1.00 0.00 53 PHE A C 9
ATOM 11094 O O . PHE A 1 53 ? 1.559 24.907 -39.135 1.00 0.00 53 PHE A O 9
ATOM 11111 N N . ASN A 1 54 ? 1.074 22.939 -40.106 1.00 0.00 54 ASN A N 9
ATOM 11112 C CA . ASN A 1 54 ? 2.460 22.484 -40.136 1.00 0.00 54 ASN A CA 9
ATOM 11113 C C . ASN A 1 54 ? 2.590 21.243 -41.014 1.00 0.00 54 ASN A C 9
ATOM 11114 O O . ASN A 1 54 ? 2.057 20.182 -40.687 1.00 0.00 54 ASN A O 9
ATOM 11125 N N . ALA A 1 55 ? 3.320 21.381 -42.111 1.00 0.00 55 ALA A N 9
ATOM 11126 C CA . ALA A 1 55 ? 3.410 20.341 -43.131 1.00 0.00 55 ALA A CA 9
ATOM 11127 C C . ALA A 1 55 ? 4.068 19.068 -42.609 1.00 0.00 55 ALA A C 9
ATOM 11128 O O . ALA A 1 55 ? 3.792 17.973 -43.097 1.00 0.00 55 ALA A O 9
ATOM 11135 N N . ARG A 1 56 ? 4.931 19.207 -41.611 1.00 0.00 56 ARG A N 9
ATOM 11136 C CA . ARG A 1 56 ? 5.617 18.053 -41.039 1.00 0.00 56 ARG A CA 9
ATOM 11137 C C . ARG A 1 56 ? 4.698 17.240 -40.127 1.00 0.00 56 ARG A C 9
ATOM 11138 O O . ARG A 1 56 ? 5.117 16.241 -39.549 1.00 0.00 56 ARG A O 9
ATOM 11159 N N . HIS A 1 57 ? 3.448 17.668 -39.993 1.00 0.00 57 HIS A N 9
ATOM 11160 C CA . HIS A 1 57 ? 2.465 16.899 -39.234 1.00 0.00 57 HIS A CA 9
ATOM 11161 C C . HIS A 1 57 ? 1.621 16.065 -40.184 1.00 0.00 57 HIS A C 9
ATOM 11162 O O . HIS A 1 57 ? 0.559 16.505 -40.634 1.00 0.00 57 HIS A O 9
ATOM 11176 N N . GLN A 1 58 ? 2.097 14.874 -40.499 1.00 0.00 58 GLN A N 9
ATOM 11177 C CA . GLN A 1 58 ? 1.365 13.976 -41.374 1.00 0.00 58 GLN A CA 9
ATOM 11178 C C . GLN A 1 58 ? 0.550 13.002 -40.542 1.00 0.00 58 GLN A C 9
ATOM 11179 O O . GLN A 1 58 ? 1.104 12.208 -39.776 1.00 0.00 58 GLN A O 9
ATOM 11193 N N . VAL A 1 59 ? -0.762 13.069 -40.687 1.00 0.00 59 VAL A N 9
ATOM 11194 C CA . VAL A 1 59 ? -1.660 12.248 -39.889 1.00 0.00 59 VAL A CA 9
ATOM 11195 C C . VAL A 1 59 ? -2.650 11.515 -40.784 1.00 0.00 59 VAL A C 9
ATOM 11196 O O . VAL A 1 59 ? -2.864 11.910 -41.928 1.00 0.00 59 VAL A O 9
ATOM 11209 N N . PRO A 1 60 ? -3.249 10.423 -40.287 1.00 0.00 60 PRO A N 9
ATOM 11210 C CA . PRO A 1 60 ? -4.308 9.708 -41.003 1.00 0.00 60 PRO A CA 9
ATOM 11211 C C . PRO A 1 60 ? -5.557 10.573 -41.151 1.00 0.00 60 PRO A C 9
ATOM 11212 O O . PRO A 1 60 ? -5.854 11.413 -40.300 1.00 0.00 60 PRO A O 9
ATOM 11223 N N . ARG A 1 61 ? -6.281 10.354 -42.243 1.00 0.00 61 ARG A N 9
ATOM 11224 C CA . ARG A 1 61 ? -7.471 11.136 -42.575 1.00 0.00 61 ARG A CA 9
ATOM 11225 C C . ARG A 1 61 ? -8.543 11.025 -41.486 1.00 0.00 61 ARG A C 9
ATOM 11226 O O . ARG A 1 61 ? -9.364 11.927 -41.320 1.00 0.00 61 ARG A O 9
ATOM 11247 N N . ALA A 1 62 ? -8.530 9.925 -40.748 1.00 0.00 62 ALA A N 9
ATOM 11248 C CA . ALA A 1 62 ? -9.482 9.723 -39.663 1.00 0.00 62 ALA A CA 9
ATOM 11249 C C . ALA A 1 62 ? -9.032 10.428 -38.383 1.00 0.00 62 ALA A C 9
ATOM 11250 O O . ALA A 1 62 ? -9.766 10.464 -37.396 1.00 0.00 62 ALA A O 9
ATOM 11257 N N . GLU A 1 63 ? -7.826 10.987 -38.403 1.00 0.00 63 GLU A N 9
ATOM 11258 C CA . GLU A 1 63 ? -7.280 11.666 -37.232 1.00 0.00 63 GLU A CA 9
ATOM 11259 C C . GLU A 1 63 ? -7.108 13.160 -37.485 1.00 0.00 63 GLU A C 9
ATOM 11260 O O . GLU A 1 63 ? -6.940 13.935 -36.546 1.00 0.00 63 GLU A O 9
ATOM 11272 N N . ILE A 1 64 ? -7.160 13.559 -38.754 1.00 0.00 64 ILE A N 9
ATOM 11273 C CA . ILE A 1 64 ? -6.935 14.956 -39.130 1.00 0.00 64 ILE A CA 9
ATOM 11274 C C . ILE A 1 64 ? -7.940 15.884 -38.449 1.00 0.00 64 ILE A C 9
ATOM 11275 O O . ILE A 1 64 ? -7.594 16.994 -38.051 1.00 0.00 64 ILE A O 9
ATOM 11291 N N . SER A 1 65 ? -9.163 15.404 -38.285 1.00 0.00 65 SER A N 9
ATOM 11292 C CA . SER A 1 65 ? -10.224 16.184 -37.667 1.00 0.00 65 SER A CA 9
ATOM 11293 C C . SER A 1 65 ? -9.850 16.565 -36.239 1.00 0.00 65 SER A C 9
ATOM 11294 O O . SER A 1 65 ? -9.963 17.727 -35.839 1.00 0.00 65 SER A O 9
ATOM 11302 N N . HIS A 1 66 ? -9.382 15.579 -35.488 1.00 0.00 66 HIS A N 9
ATOM 11303 C CA . HIS A 1 66 ? -8.945 15.794 -34.115 1.00 0.00 66 HIS A CA 9
ATOM 11304 C C . HIS A 1 66 ? -7.682 16.652 -34.082 1.00 0.00 66 HIS A C 9
ATOM 11305 O O . HIS A 1 66 ? -7.523 17.498 -33.206 1.00 0.00 66 HIS A O 9
ATOM 11320 N N . HIS A 1 67 ? -6.798 16.447 -35.050 1.00 0.00 67 HIS A N 9
ATOM 11321 C CA . HIS A 1 67 ? -5.519 17.149 -35.070 1.00 0.00 67 HIS A CA 9
ATOM 11322 C C . HIS A 1 67 ? -5.715 18.633 -35.365 1.00 0.00 67 HIS A C 9
ATOM 11323 O O . HIS A 1 67 ? -4.911 19.457 -34.958 1.00 0.00 67 HIS A O 9
ATOM 11337 N N . ILE A 1 68 ? -6.789 18.972 -36.061 1.00 0.00 68 ILE A N 9
ATOM 11338 C CA . ILE A 1 68 ? -7.075 20.368 -36.377 1.00 0.00 68 ILE A CA 9
ATOM 11339 C C . ILE A 1 68 ? -7.420 21.153 -35.110 1.00 0.00 68 ILE A C 9
ATOM 11340 O O . ILE A 1 68 ? -7.035 22.312 -34.959 1.00 0.00 68 ILE A O 9
ATOM 11356 N N . SER A 1 69 ? -8.120 20.511 -34.188 1.00 0.00 69 SER A N 9
ATOM 11357 C CA . SER A 1 69 ? -8.505 21.161 -32.946 1.00 0.00 69 SER A CA 9
ATOM 11358 C C . SER A 1 69 ? -7.445 20.973 -31.861 1.00 0.00 69 SER A C 9
ATOM 11359 O O . SER A 1 69 ? -7.396 21.726 -30.890 1.00 0.00 69 SER A O 9
ATOM 11367 N N . SER A 1 70 ? -6.593 19.971 -32.029 1.00 0.00 70 SER A N 9
ATOM 11368 C CA . SER A 1 70 ? -5.542 19.694 -31.054 1.00 0.00 70 SER A CA 9
ATOM 11369 C C . SER A 1 70 ? -4.199 20.274 -31.495 1.00 0.00 70 SER A C 9
ATOM 11370 O O . SER A 1 70 ? -3.170 20.022 -30.870 1.00 0.00 70 SER A O 9
ATOM 11378 N N . CYS A 1 71 ? -4.213 21.055 -32.565 1.00 0.00 71 CYS A N 9
ATOM 11379 C CA . CYS A 1 71 ? -2.993 21.634 -33.100 1.00 0.00 71 CYS A CA 9
ATOM 11380 C C . CYS A 1 71 ? -3.249 23.049 -33.594 1.00 0.00 71 CYS A C 9
ATOM 11381 O O . CYS A 1 71 ? -3.660 23.257 -34.734 1.00 0.00 71 CYS A O 9
ATOM 11388 N N . ASP A 1 72 ? -3.018 24.015 -32.726 1.00 0.00 72 ASP A N 9
ATOM 11389 C CA . ASP A 1 72 ? -3.195 25.412 -33.081 1.00 0.00 72 ASP A CA 9
ATOM 11390 C C . ASP A 1 72 ? -1.851 26.036 -33.441 1.00 0.00 72 ASP A C 9
ATOM 11391 O O . ASP A 1 72 ? -0.824 25.719 -32.838 1.00 0.00 72 ASP A O 9
ATOM 11400 N N . ASP A 1 73 ? -1.860 26.903 -34.442 1.00 0.00 73 ASP A N 9
ATOM 11401 C CA . ASP A 1 73 ? -0.650 27.592 -34.877 1.00 0.00 73 ASP A CA 9
ATOM 11402 C C . ASP A 1 73 ? -1.009 28.973 -35.396 1.00 0.00 73 ASP A C 9
ATOM 11403 O O . ASP A 1 73 ? -0.682 29.985 -34.777 1.00 0.00 73 ASP A O 9
ATOM 11412 N N . LYS A 1 74 ? -1.688 29.007 -36.536 1.00 0.00 74 LYS A N 9
ATOM 11413 C CA . LYS A 1 74 ? -2.236 30.249 -37.059 1.00 0.00 74 LYS A CA 9
ATOM 11414 C C . LYS A 1 74 ? -3.437 30.649 -36.217 1.00 0.00 74 LYS A C 9
ATOM 11415 O O . LYS A 1 74 ? -3.449 31.703 -35.577 1.00 0.00 74 LYS A O 9
ATOM 11434 N N . SER A 1 75 ? -4.444 29.786 -36.217 1.00 0.00 75 SER A N 9
ATOM 11435 C CA . SER A 1 75 ? -5.591 29.946 -35.346 1.00 0.00 75 SER A CA 9
ATOM 11436 C C . SER A 1 75 ? -5.221 29.486 -33.939 1.00 0.00 75 SER A C 9
ATOM 11437 O O . SER A 1 75 ? -5.379 28.317 -33.599 1.00 0.00 75 SER A O 9
ATOM 11445 N N . SER A 1 76 ? -4.695 30.407 -33.142 1.00 0.00 76 SER A N 9
ATOM 11446 C CA . SER A 1 76 ? -4.257 30.100 -31.786 1.00 0.00 76 SER A CA 9
ATOM 11447 C C . SER A 1 76 ? -5.451 29.858 -30.859 1.00 0.00 76 SER A C 9
ATOM 11448 O O . SER A 1 76 ? -5.278 29.347 -29.750 1.00 0.00 76 SER A O 9
ATOM 11456 N N . ILE A 1 77 ? -6.649 30.206 -31.329 1.00 0.00 77 ILE A N 9
ATOM 11457 C CA . ILE A 1 77 ? -7.893 29.946 -30.601 1.00 0.00 77 ILE A CA 9
ATOM 11458 C C . ILE A 1 77 ? -7.807 30.442 -29.159 1.00 0.00 77 ILE A C 9
ATOM 11459 O O . ILE A 1 77 ? -7.608 29.657 -28.223 1.00 0.00 77 ILE A O 9
ATOM 11475 N N . GLU A 1 78 ? -7.937 31.746 -28.990 1.00 0.00 78 GLU A N 9
ATOM 11476 C CA . GLU A 1 78 ? -7.915 32.349 -27.671 1.00 0.00 78 GLU A CA 9
ATOM 11477 C C . GLU A 1 78 ? -9.321 32.371 -27.087 1.00 0.00 78 GLU A C 9
ATOM 11478 O O . GLU A 1 78 ? -10.060 33.348 -27.238 1.00 0.00 78 GLU A O 9
ATOM 11490 N N . GLN A 1 79 ? -9.701 31.273 -26.454 1.00 0.00 79 GLN A N 9
ATOM 11491 C CA . GLN A 1 79 ? -10.993 31.184 -25.796 1.00 0.00 79 GLN A CA 9
ATOM 11492 C C . GLN A 1 79 ? -10.861 31.622 -24.343 1.00 0.00 79 GLN A C 9
ATOM 11493 O O . GLN A 1 79 ? -11.835 32.035 -23.712 1.00 0.00 79 GLN A O 9
ATOM 11507 N N . ASP A 1 80 ? -9.644 31.545 -23.825 1.00 0.00 80 ASP A N 9
ATOM 11508 C CA . ASP A 1 80 ? -9.372 31.953 -22.451 1.00 0.00 80 ASP A CA 9
ATOM 11509 C C . ASP A 1 80 ? -8.744 33.341 -22.426 1.00 0.00 80 ASP A C 9
ATOM 11510 O O . ASP A 1 80 ? -8.639 34.000 -23.463 1.00 0.00 80 ASP A O 9
ATOM 11521 N N . MET A 1 1 ? 35.917 -8.469 -50.678 1.00 0.00 1 MET A N 10
ATOM 11522 C CA . MET A 1 1 ? 37.028 -7.537 -50.995 1.00 0.00 1 MET A CA 10
ATOM 11523 C C . MET A 1 1 ? 38.293 -7.922 -50.239 1.00 0.00 1 MET A C 10
ATOM 11524 O O . MET A 1 1 ? 39.201 -8.529 -50.807 1.00 0.00 1 MET A O 10
ATOM 11540 N N . GLU A 1 2 ? 38.351 -7.581 -48.954 1.00 0.00 2 GLU A N 10
ATOM 11541 C CA . GLU A 1 2 ? 39.521 -7.895 -48.141 1.00 0.00 2 GLU A CA 10
ATOM 11542 C C . GLU A 1 2 ? 39.387 -9.298 -47.560 1.00 0.00 2 GLU A C 10
ATOM 11543 O O . GLU A 1 2 ? 40.007 -10.249 -48.045 1.00 0.00 2 GLU A O 10
ATOM 11555 N N . ASP A 1 3 ? 38.569 -9.425 -46.527 1.00 0.00 3 ASP A N 10
ATOM 11556 C CA . ASP A 1 3 ? 38.254 -10.723 -45.955 1.00 0.00 3 ASP A CA 10
ATOM 11557 C C . ASP A 1 3 ? 36.845 -11.118 -46.356 1.00 0.00 3 ASP A C 10
ATOM 11558 O O . ASP A 1 3 ? 36.615 -12.199 -46.896 1.00 0.00 3 ASP A O 10
ATOM 11567 N N . THR A 1 4 ? 35.909 -10.219 -46.101 1.00 0.00 4 THR A N 10
ATOM 11568 C CA . THR A 1 4 ? 34.523 -10.431 -46.472 1.00 0.00 4 THR A CA 10
ATOM 11569 C C . THR A 1 4 ? 34.154 -9.552 -47.665 1.00 0.00 4 THR A C 10
ATOM 11570 O O . THR A 1 4 ? 34.998 -8.801 -48.169 1.00 0.00 4 THR A O 10
ATOM 11581 N N . TYR A 1 5 ? 32.914 -9.649 -48.130 1.00 0.00 5 TYR A N 10
ATOM 11582 C CA . TYR A 1 5 ? 32.461 -8.838 -49.256 1.00 0.00 5 TYR A CA 10
ATOM 11583 C C . TYR A 1 5 ? 32.358 -7.375 -48.840 1.00 0.00 5 TYR A C 10
ATOM 11584 O O . TYR A 1 5 ? 33.158 -6.543 -49.273 1.00 0.00 5 TYR A O 10
ATOM 11602 N N . ILE A 1 6 ? 31.400 -7.072 -47.975 1.00 0.00 6 ILE A N 10
ATOM 11603 C CA . ILE A 1 6 ? 31.269 -5.730 -47.423 1.00 0.00 6 ILE A CA 10
ATOM 11604 C C . ILE A 1 6 ? 32.183 -5.583 -46.211 1.00 0.00 6 ILE A C 10
ATOM 11605 O O . ILE A 1 6 ? 31.738 -5.326 -45.089 1.00 0.00 6 ILE A O 10
ATOM 11621 N N . ASP A 1 7 ? 33.473 -5.741 -46.464 1.00 0.00 7 ASP A N 10
ATOM 11622 C CA . ASP A 1 7 ? 34.480 -5.796 -45.412 1.00 0.00 7 ASP A CA 10
ATOM 11623 C C . ASP A 1 7 ? 34.577 -4.467 -44.673 1.00 0.00 7 ASP A C 10
ATOM 11624 O O . ASP A 1 7 ? 34.672 -4.427 -43.445 1.00 0.00 7 ASP A O 10
ATOM 11633 N N . SER A 1 8 ? 34.533 -3.383 -45.429 1.00 0.00 8 SER A N 10
ATOM 11634 C CA . SER A 1 8 ? 34.615 -2.049 -44.862 1.00 0.00 8 SER A CA 10
ATOM 11635 C C . SER A 1 8 ? 33.212 -1.475 -44.661 1.00 0.00 8 SER A C 10
ATOM 11636 O O . SER A 1 8 ? 33.038 -0.262 -44.524 1.00 0.00 8 SER A O 10
ATOM 11644 N N . LEU A 1 9 ? 32.223 -2.377 -44.631 1.00 0.00 9 LEU A N 10
ATOM 11645 C CA . LEU A 1 9 ? 30.807 -2.022 -44.477 1.00 0.00 9 LEU A CA 10
ATOM 11646 C C . LEU A 1 9 ? 30.291 -1.254 -45.690 1.00 0.00 9 LEU A C 10
ATOM 11647 O O . LEU A 1 9 ? 31.004 -0.448 -46.292 1.00 0.00 9 LEU A O 10
ATOM 11663 N N . ASP A 1 10 ? 29.044 -1.511 -46.048 1.00 0.00 10 ASP A N 10
ATOM 11664 C CA . ASP A 1 10 ? 28.433 -0.859 -47.194 1.00 0.00 10 ASP A CA 10
ATOM 11665 C C . ASP A 1 10 ? 28.139 0.607 -46.890 1.00 0.00 10 ASP A C 10
ATOM 11666 O O . ASP A 1 10 ? 27.483 0.912 -45.893 1.00 0.00 10 ASP A O 10
ATOM 11675 N N . PRO A 1 11 ? 28.673 1.532 -47.712 1.00 0.00 11 PRO A N 10
ATOM 11676 C CA . PRO A 1 11 ? 28.570 2.980 -47.474 1.00 0.00 11 PRO A CA 10
ATOM 11677 C C . PRO A 1 11 ? 27.175 3.413 -47.035 1.00 0.00 11 PRO A C 10
ATOM 11678 O O . PRO A 1 11 ? 27.007 4.026 -45.973 1.00 0.00 11 PRO A O 10
ATOM 11689 N N . GLU A 1 12 ? 26.184 3.083 -47.848 1.00 0.00 12 GLU A N 10
ATOM 11690 C CA . GLU A 1 12 ? 24.795 3.329 -47.502 1.00 0.00 12 GLU A CA 10
ATOM 11691 C C . GLU A 1 12 ? 23.997 2.048 -47.611 1.00 0.00 12 GLU A C 10
ATOM 11692 O O . GLU A 1 12 ? 24.162 1.285 -48.565 1.00 0.00 12 GLU A O 10
ATOM 11704 N N . LYS A 1 13 ? 23.134 1.813 -46.641 1.00 0.00 13 LYS A N 10
ATOM 11705 C CA . LYS A 1 13 ? 22.294 0.633 -46.654 1.00 0.00 13 LYS A CA 10
ATOM 11706 C C . LYS A 1 13 ? 21.004 0.925 -47.404 1.00 0.00 13 LYS A C 10
ATOM 11707 O O . LYS A 1 13 ? 20.486 2.044 -47.354 1.00 0.00 13 LYS A O 10
ATOM 11726 N N . LEU A 1 14 ? 20.496 -0.072 -48.109 1.00 0.00 14 LEU A N 10
ATOM 11727 C CA . LEU A 1 14 ? 19.249 0.076 -48.833 1.00 0.00 14 LEU A CA 10
ATOM 11728 C C . LEU A 1 14 ? 18.077 -0.101 -47.884 1.00 0.00 14 LEU A C 10
ATOM 11729 O O . LEU A 1 14 ? 17.915 -1.155 -47.263 1.00 0.00 14 LEU A O 10
ATOM 11745 N N . LEU A 1 15 ? 17.273 0.935 -47.766 1.00 0.00 15 LEU A N 10
ATOM 11746 C CA . LEU A 1 15 ? 16.115 0.902 -46.896 1.00 0.00 15 LEU A CA 10
ATOM 11747 C C . LEU A 1 15 ? 14.879 0.550 -47.709 1.00 0.00 15 LEU A C 10
ATOM 11748 O O . LEU A 1 15 ? 14.683 1.069 -48.811 1.00 0.00 15 LEU A O 10
ATOM 11764 N N . GLN A 1 16 ? 14.061 -0.346 -47.176 1.00 0.00 16 GLN A N 10
ATOM 11765 C CA . GLN A 1 16 ? 12.863 -0.781 -47.870 1.00 0.00 16 GLN A CA 10
ATOM 11766 C C . GLN A 1 16 ? 11.780 0.285 -47.755 1.00 0.00 16 GLN A C 10
ATOM 11767 O O . GLN A 1 16 ? 11.663 0.959 -46.728 1.00 0.00 16 GLN A O 10
ATOM 11781 N N . CYS A 1 17 ? 10.985 0.420 -48.803 1.00 0.00 17 CYS A N 10
ATOM 11782 C CA . CYS A 1 17 ? 9.947 1.430 -48.863 1.00 0.00 17 CYS A CA 10
ATOM 11783 C C . CYS A 1 17 ? 8.656 0.897 -48.248 1.00 0.00 17 CYS A C 10
ATOM 11784 O O . CYS A 1 17 ? 8.187 -0.184 -48.607 1.00 0.00 17 CYS A O 10
ATOM 11791 N N . PRO A 1 18 ? 8.079 1.640 -47.289 1.00 0.00 18 PRO A N 10
ATOM 11792 C CA . PRO A 1 18 ? 6.841 1.243 -46.612 1.00 0.00 18 PRO A CA 10
ATOM 11793 C C . PRO A 1 18 ? 5.633 1.273 -47.540 1.00 0.00 18 PRO A C 10
ATOM 11794 O O . PRO A 1 18 ? 4.622 0.625 -47.277 1.00 0.00 18 PRO A O 10
ATOM 11805 N N . TYR A 1 19 ? 5.744 2.021 -48.630 1.00 0.00 19 TYR A N 10
ATOM 11806 C CA . TYR A 1 19 ? 4.649 2.138 -49.583 1.00 0.00 19 TYR A CA 10
ATOM 11807 C C . TYR A 1 19 ? 4.695 1.017 -50.611 1.00 0.00 19 TYR A C 10
ATOM 11808 O O . TYR A 1 19 ? 3.682 0.696 -51.232 1.00 0.00 19 TYR A O 10
ATOM 11826 N N . ASP A 1 20 ? 5.869 0.425 -50.780 1.00 0.00 20 ASP A N 10
ATOM 11827 C CA . ASP A 1 20 ? 6.049 -0.682 -51.711 1.00 0.00 20 ASP A CA 10
ATOM 11828 C C . ASP A 1 20 ? 7.413 -1.325 -51.502 1.00 0.00 20 ASP A C 10
ATOM 11829 O O . ASP A 1 20 ? 8.445 -0.658 -51.605 1.00 0.00 20 ASP A O 10
ATOM 11838 N N . LYS A 1 21 ? 7.415 -2.619 -51.216 1.00 0.00 21 LYS A N 10
ATOM 11839 C CA . LYS A 1 21 ? 8.640 -3.336 -50.865 1.00 0.00 21 LYS A CA 10
ATOM 11840 C C . LYS A 1 21 ? 9.590 -3.499 -52.050 1.00 0.00 21 LYS A C 10
ATOM 11841 O O . LYS A 1 21 ? 10.729 -3.934 -51.878 1.00 0.00 21 LYS A O 10
ATOM 11860 N N . ASN A 1 22 ? 9.139 -3.146 -53.248 1.00 0.00 22 ASN A N 10
ATOM 11861 C CA . ASN A 1 22 ? 9.975 -3.283 -54.436 1.00 0.00 22 ASN A CA 10
ATOM 11862 C C . ASN A 1 22 ? 10.884 -2.074 -54.596 1.00 0.00 22 ASN A C 10
ATOM 11863 O O . ASN A 1 22 ? 11.661 -1.993 -55.549 1.00 0.00 22 ASN A O 10
ATOM 11874 N N . HIS A 1 23 ? 10.786 -1.132 -53.672 1.00 0.00 23 HIS A N 10
ATOM 11875 C CA . HIS A 1 23 ? 11.606 0.066 -53.733 1.00 0.00 23 HIS A CA 10
ATOM 11876 C C . HIS A 1 23 ? 12.729 -0.022 -52.712 1.00 0.00 23 HIS A C 10
ATOM 11877 O O . HIS A 1 23 ? 12.481 -0.086 -51.509 1.00 0.00 23 HIS A O 10
ATOM 11891 N N . GLN A 1 24 ? 13.956 -0.030 -53.204 1.00 0.00 24 GLN A N 10
ATOM 11892 C CA . GLN A 1 24 ? 15.133 -0.031 -52.348 1.00 0.00 24 GLN A CA 10
ATOM 11893 C C . GLN A 1 24 ? 15.928 1.243 -52.580 1.00 0.00 24 GLN A C 10
ATOM 11894 O O . GLN A 1 24 ? 16.576 1.398 -53.615 1.00 0.00 24 GLN A O 10
ATOM 11908 N N . ILE A 1 25 ? 15.862 2.161 -51.629 1.00 0.00 25 ILE A N 10
ATOM 11909 C CA . ILE A 1 25 ? 16.514 3.458 -51.773 1.00 0.00 25 ILE A CA 10
ATOM 11910 C C . ILE A 1 25 ? 17.524 3.669 -50.651 1.00 0.00 25 ILE A C 10
ATOM 11911 O O . ILE A 1 25 ? 17.269 3.321 -49.499 1.00 0.00 25 ILE A O 10
ATOM 11927 N N . ARG A 1 26 ? 18.684 4.218 -51.007 1.00 0.00 26 ARG A N 10
ATOM 11928 C CA . ARG A 1 26 ? 19.763 4.439 -50.053 1.00 0.00 26 ARG A CA 10
ATOM 11929 C C . ARG A 1 26 ? 19.367 5.473 -49.005 1.00 0.00 26 ARG A C 10
ATOM 11930 O O . ARG A 1 26 ? 18.568 6.368 -49.295 1.00 0.00 26 ARG A O 10
ATOM 11951 N N . ALA A 1 27 ? 19.928 5.355 -47.807 1.00 0.00 27 ALA A N 10
ATOM 11952 C CA . ALA A 1 27 ? 19.494 6.148 -46.653 1.00 0.00 27 ALA A CA 10
ATOM 11953 C C . ALA A 1 27 ? 19.388 7.645 -46.960 1.00 0.00 27 ALA A C 10
ATOM 11954 O O . ALA A 1 27 ? 18.413 8.293 -46.565 1.00 0.00 27 ALA A O 10
ATOM 11961 N N . SER A 1 28 ? 20.369 8.180 -47.678 1.00 0.00 28 SER A N 10
ATOM 11962 C CA . SER A 1 28 ? 20.423 9.613 -47.966 1.00 0.00 28 SER A CA 10
ATOM 11963 C C . SER A 1 28 ? 19.196 10.097 -48.743 1.00 0.00 28 SER A C 10
ATOM 11964 O O . SER A 1 28 ? 18.735 11.223 -48.554 1.00 0.00 28 SER A O 10
ATOM 11972 N N . ARG A 1 29 ? 18.659 9.244 -49.602 1.00 0.00 29 ARG A N 10
ATOM 11973 C CA . ARG A 1 29 ? 17.568 9.644 -50.480 1.00 0.00 29 ARG A CA 10
ATOM 11974 C C . ARG A 1 29 ? 16.241 9.040 -50.040 1.00 0.00 29 ARG A C 10
ATOM 11975 O O . ARG A 1 29 ? 15.197 9.323 -50.630 1.00 0.00 29 ARG A O 10
ATOM 11996 N N . PHE A 1 30 ? 16.280 8.224 -48.994 1.00 0.00 30 PHE A N 10
ATOM 11997 C CA . PHE A 1 30 ? 15.085 7.535 -48.518 1.00 0.00 30 PHE A CA 10
ATOM 11998 C C . PHE A 1 30 ? 13.977 8.513 -48.094 1.00 0.00 30 PHE A C 10
ATOM 11999 O O . PHE A 1 30 ? 12.836 8.357 -48.529 1.00 0.00 30 PHE A O 10
ATOM 12016 N N . PRO A 1 31 ? 14.273 9.537 -47.251 1.00 0.00 31 PRO A N 10
ATOM 12017 C CA . PRO A 1 31 ? 13.260 10.512 -46.824 1.00 0.00 31 PRO A CA 10
ATOM 12018 C C . PRO A 1 31 ? 12.573 11.198 -48.002 1.00 0.00 31 PRO A C 10
ATOM 12019 O O . PRO A 1 31 ? 11.369 11.459 -47.973 1.00 0.00 31 PRO A O 10
ATOM 12030 N N . TYR A 1 32 ? 13.340 11.469 -49.046 1.00 0.00 32 TYR A N 10
ATOM 12031 C CA . TYR A 1 32 ? 12.818 12.175 -50.205 1.00 0.00 32 TYR A CA 10
ATOM 12032 C C . TYR A 1 32 ? 12.064 11.232 -51.134 1.00 0.00 32 TYR A C 10
ATOM 12033 O O . TYR A 1 32 ? 11.133 11.649 -51.827 1.00 0.00 32 TYR A O 10
ATOM 12051 N N . HIS A 1 33 ? 12.449 9.958 -51.146 1.00 0.00 33 HIS A N 10
ATOM 12052 C CA . HIS A 1 33 ? 11.678 8.961 -51.873 1.00 0.00 33 HIS A CA 10
ATOM 12053 C C . HIS A 1 33 ? 10.334 8.769 -51.195 1.00 0.00 33 HIS A C 10
ATOM 12054 O O . HIS A 1 33 ? 9.344 8.479 -51.846 1.00 0.00 33 HIS A O 10
ATOM 12068 N N . LEU A 1 34 ? 10.318 8.933 -49.882 1.00 0.00 34 LEU A N 10
ATOM 12069 C CA . LEU A 1 34 ? 9.099 8.776 -49.104 1.00 0.00 34 LEU A CA 10
ATOM 12070 C C . LEU A 1 34 ? 8.042 9.774 -49.564 1.00 0.00 34 LEU A C 10
ATOM 12071 O O . LEU A 1 34 ? 6.924 9.394 -49.901 1.00 0.00 34 LEU A O 10
ATOM 12087 N N . ILE A 1 35 ? 8.426 11.045 -49.603 1.00 0.00 35 ILE A N 10
ATOM 12088 C CA . ILE A 1 35 ? 7.527 12.122 -50.007 1.00 0.00 35 ILE A CA 10
ATOM 12089 C C . ILE A 1 35 ? 7.011 11.908 -51.431 1.00 0.00 35 ILE A C 10
ATOM 12090 O O . ILE A 1 35 ? 5.807 11.977 -51.691 1.00 0.00 35 ILE A O 10
ATOM 12106 N N . LYS A 1 36 ? 7.933 11.630 -52.343 1.00 0.00 36 LYS A N 10
ATOM 12107 C CA . LYS A 1 36 ? 7.607 11.451 -53.750 1.00 0.00 36 LYS A CA 10
ATOM 12108 C C . LYS A 1 36 ? 6.751 10.201 -53.970 1.00 0.00 36 LYS A C 10
ATOM 12109 O O . LYS A 1 36 ? 5.860 10.178 -54.822 1.00 0.00 36 LYS A O 10
ATOM 12128 N N . CYS A 1 37 ? 7.020 9.170 -53.188 1.00 0.00 37 CYS A N 10
ATOM 12129 C CA . CYS A 1 37 ? 6.301 7.909 -53.301 1.00 0.00 37 CYS A CA 10
ATOM 12130 C C . CYS A 1 37 ? 4.906 8.060 -52.697 1.00 0.00 37 CYS A C 10
ATOM 12131 O O . CYS A 1 37 ? 3.925 7.516 -53.207 1.00 0.00 37 CYS A O 10
ATOM 12138 N N . ARG A 1 38 ? 4.837 8.822 -51.613 1.00 0.00 38 ARG A N 10
ATOM 12139 C CA . ARG A 1 38 ? 3.581 9.141 -50.945 1.00 0.00 38 ARG A CA 10
ATOM 12140 C C . ARG A 1 38 ? 2.643 9.891 -51.889 1.00 0.00 38 ARG A C 10
ATOM 12141 O O . ARG A 1 38 ? 1.425 9.705 -51.857 1.00 0.00 38 ARG A O 10
ATOM 12162 N N . LYS A 1 39 ? 3.229 10.727 -52.736 1.00 0.00 39 LYS A N 10
ATOM 12163 C CA . LYS A 1 39 ? 2.480 11.506 -53.710 1.00 0.00 39 LYS A CA 10
ATOM 12164 C C . LYS A 1 39 ? 1.766 10.597 -54.711 1.00 0.00 39 LYS A C 10
ATOM 12165 O O . LYS A 1 39 ? 0.655 10.891 -55.152 1.00 0.00 39 LYS A O 10
ATOM 12184 N N . ASN A 1 40 ? 2.400 9.483 -55.043 1.00 0.00 40 ASN A N 10
ATOM 12185 C CA . ASN A 1 40 ? 1.845 8.547 -56.019 1.00 0.00 40 ASN A CA 10
ATOM 12186 C C . ASN A 1 40 ? 0.944 7.515 -55.351 1.00 0.00 40 ASN A C 10
ATOM 12187 O O . ASN A 1 40 ? 0.517 6.548 -55.979 1.00 0.00 40 ASN A O 10
ATOM 12198 N N . HIS A 1 41 ? 0.662 7.719 -54.075 1.00 0.00 41 HIS A N 10
ATOM 12199 C CA . HIS A 1 41 ? -0.250 6.849 -53.344 1.00 0.00 41 HIS A CA 10
ATOM 12200 C C . HIS A 1 41 ? -1.322 7.688 -52.654 1.00 0.00 41 HIS A C 10
ATOM 12201 O O . HIS A 1 41 ? -1.301 7.872 -51.436 1.00 0.00 41 HIS A O 10
ATOM 12216 N N . PRO A 1 42 ? -2.292 8.198 -53.435 1.00 0.00 42 PRO A N 10
ATOM 12217 C CA . PRO A 1 42 ? -3.284 9.160 -52.947 1.00 0.00 42 PRO A CA 10
ATOM 12218 C C . PRO A 1 42 ? -4.309 8.536 -52.010 1.00 0.00 42 PRO A C 10
ATOM 12219 O O . PRO A 1 42 ? -5.011 9.245 -51.292 1.00 0.00 42 PRO A O 10
ATOM 12230 N N . ASP A 1 43 ? -4.389 7.213 -52.013 1.00 0.00 43 ASP A N 10
ATOM 12231 C CA . ASP A 1 43 ? -5.336 6.505 -51.156 1.00 0.00 43 ASP A CA 10
ATOM 12232 C C . ASP A 1 43 ? -5.012 6.737 -49.687 1.00 0.00 43 ASP A C 10
ATOM 12233 O O . ASP A 1 43 ? -5.894 6.680 -48.832 1.00 0.00 43 ASP A O 10
ATOM 12242 N N . VAL A 1 44 ? -3.745 7.014 -49.403 1.00 0.00 44 VAL A N 10
ATOM 12243 C CA . VAL A 1 44 ? -3.318 7.285 -48.038 1.00 0.00 44 VAL A CA 10
ATOM 12244 C C . VAL A 1 44 ? -3.717 8.701 -47.640 1.00 0.00 44 VAL A C 10
ATOM 12245 O O . VAL A 1 44 ? -4.219 8.933 -46.543 1.00 0.00 44 VAL A O 10
ATOM 12258 N N . ALA A 1 45 ? -3.519 9.638 -48.557 1.00 0.00 45 ALA A N 10
ATOM 12259 C CA . ALA A 1 45 ? -3.872 11.032 -48.316 1.00 0.00 45 ALA A CA 10
ATOM 12260 C C . ALA A 1 45 ? -5.384 11.198 -48.206 1.00 0.00 45 ALA A C 10
ATOM 12261 O O . ALA A 1 45 ? -5.883 11.974 -47.389 1.00 0.00 45 ALA A O 10
ATOM 12268 N N . ASN A 1 46 ? -6.109 10.444 -49.023 1.00 0.00 46 ASN A N 10
ATOM 12269 C CA . ASN A 1 46 ? -7.561 10.537 -49.063 1.00 0.00 46 ASN A CA 10
ATOM 12270 C C . ASN A 1 46 ? -8.212 9.506 -48.146 1.00 0.00 46 ASN A C 10
ATOM 12271 O O . ASN A 1 46 ? -9.393 9.190 -48.295 1.00 0.00 46 ASN A O 10
ATOM 12282 N N . LYS A 1 47 ? -7.436 8.977 -47.206 1.00 0.00 47 LYS A N 10
ATOM 12283 C CA . LYS A 1 47 ? -7.961 8.069 -46.197 1.00 0.00 47 LYS A CA 10
ATOM 12284 C C . LYS A 1 47 ? -8.881 8.843 -45.261 1.00 0.00 47 LYS A C 10
ATOM 12285 O O . LYS A 1 47 ? -8.514 9.911 -44.777 1.00 0.00 47 LYS A O 10
ATOM 12304 N N . LEU A 1 48 ? -10.071 8.314 -45.011 1.00 0.00 48 LEU A N 10
ATOM 12305 C CA . LEU A 1 48 ? -11.076 9.043 -44.250 1.00 0.00 48 LEU A CA 10
ATOM 12306 C C . LEU A 1 48 ? -10.753 9.065 -42.763 1.00 0.00 48 LEU A C 10
ATOM 12307 O O . LEU A 1 48 ? -10.364 8.054 -42.173 1.00 0.00 48 LEU A O 10
ATOM 12323 N N . ALA A 1 49 ? -10.915 10.235 -42.176 1.00 0.00 49 ALA A N 10
ATOM 12324 C CA . ALA A 1 49 ? -10.723 10.437 -40.754 1.00 0.00 49 ALA A CA 10
ATOM 12325 C C . ALA A 1 49 ? -12.003 10.984 -40.144 1.00 0.00 49 ALA A C 10
ATOM 12326 O O . ALA A 1 49 ? -12.754 11.708 -40.802 1.00 0.00 49 ALA A O 10
ATOM 12333 N N . THR A 1 50 ? -12.255 10.631 -38.900 1.00 0.00 50 THR A N 10
ATOM 12334 C CA . THR A 1 50 ? -13.475 11.029 -38.231 1.00 0.00 50 THR A CA 10
ATOM 12335 C C . THR A 1 50 ? -13.258 12.301 -37.413 1.00 0.00 50 THR A C 10
ATOM 12336 O O . THR A 1 50 ? -12.344 12.377 -36.591 1.00 0.00 50 THR A O 10
ATOM 12347 N N . CYS A 1 51 ? -14.093 13.298 -37.667 1.00 0.00 51 CYS A N 10
ATOM 12348 C CA . CYS A 1 51 ? -14.058 14.553 -36.932 1.00 0.00 51 CYS A CA 10
ATOM 12349 C C . CYS A 1 51 ? -14.360 14.319 -35.453 1.00 0.00 51 CYS A C 10
ATOM 12350 O O . CYS A 1 51 ? -15.379 13.717 -35.107 1.00 0.00 51 CYS A O 10
ATOM 12357 N N . PRO A 1 52 ? -13.477 14.797 -34.560 1.00 0.00 52 PRO A N 10
ATOM 12358 C CA . PRO A 1 52 ? -13.668 14.670 -33.110 1.00 0.00 52 PRO A CA 10
ATOM 12359 C C . PRO A 1 52 ? -14.774 15.588 -32.596 1.00 0.00 52 PRO A C 10
ATOM 12360 O O . PRO A 1 52 ? -15.134 15.554 -31.420 1.00 0.00 52 PRO A O 10
ATOM 12371 N N . PHE A 1 53 ? -15.302 16.413 -33.490 1.00 0.00 53 PHE A N 10
ATOM 12372 C CA . PHE A 1 53 ? -16.375 17.335 -33.150 1.00 0.00 53 PHE A CA 10
ATOM 12373 C C . PHE A 1 53 ? -17.727 16.768 -33.571 1.00 0.00 53 PHE A C 10
ATOM 12374 O O . PHE A 1 53 ? -18.759 17.099 -32.984 1.00 0.00 53 PHE A O 10
ATOM 12391 N N . ASN A 1 54 ? -17.711 15.906 -34.585 1.00 0.00 54 ASN A N 10
ATOM 12392 C CA . ASN A 1 54 ? -18.939 15.368 -35.160 1.00 0.00 54 ASN A CA 10
ATOM 12393 C C . ASN A 1 54 ? -18.629 14.192 -36.077 1.00 0.00 54 ASN A C 10
ATOM 12394 O O . ASN A 1 54 ? -17.848 14.317 -37.022 1.00 0.00 54 ASN A O 10
ATOM 12405 N N . ALA A 1 55 ? -19.260 13.059 -35.802 1.00 0.00 55 ALA A N 10
ATOM 12406 C CA . ALA A 1 55 ? -19.035 11.837 -36.563 1.00 0.00 55 ALA A CA 10
ATOM 12407 C C . ALA A 1 55 ? -19.562 11.961 -37.987 1.00 0.00 55 ALA A C 10
ATOM 12408 O O . ALA A 1 55 ? -19.183 11.195 -38.872 1.00 0.00 55 ALA A O 10
ATOM 12415 N N . ARG A 1 56 ? -20.433 12.938 -38.203 1.00 0.00 56 ARG A N 10
ATOM 12416 C CA . ARG A 1 56 ? -21.022 13.165 -39.514 1.00 0.00 56 ARG A CA 10
ATOM 12417 C C . ARG A 1 56 ? -20.098 14.022 -40.382 1.00 0.00 56 ARG A C 10
ATOM 12418 O O . ARG A 1 56 ? -20.469 14.449 -41.476 1.00 0.00 56 ARG A O 10
ATOM 12439 N N . HIS A 1 57 ? -18.893 14.269 -39.882 1.00 0.00 57 HIS A N 10
ATOM 12440 C CA . HIS A 1 57 ? -17.864 14.961 -40.653 1.00 0.00 57 HIS A CA 10
ATOM 12441 C C . HIS A 1 57 ? -16.723 14.010 -40.966 1.00 0.00 57 HIS A C 10
ATOM 12442 O O . HIS A 1 57 ? -15.728 13.963 -40.238 1.00 0.00 57 HIS A O 10
ATOM 12456 N N . GLN A 1 58 ? -16.864 13.240 -42.023 1.00 0.00 58 GLN A N 10
ATOM 12457 C CA . GLN A 1 58 ? -15.795 12.358 -42.448 1.00 0.00 58 GLN A CA 10
ATOM 12458 C C . GLN A 1 58 ? -15.066 12.969 -43.632 1.00 0.00 58 GLN A C 10
ATOM 12459 O O . GLN A 1 58 ? -15.647 13.168 -44.703 1.00 0.00 58 GLN A O 10
ATOM 12473 N N . VAL A 1 59 ? -13.796 13.270 -43.428 1.00 0.00 59 VAL A N 10
ATOM 12474 C CA . VAL A 1 59 ? -12.985 13.927 -44.442 1.00 0.00 59 VAL A CA 10
ATOM 12475 C C . VAL A 1 59 ? -11.640 13.228 -44.562 1.00 0.00 59 VAL A C 10
ATOM 12476 O O . VAL A 1 59 ? -11.169 12.625 -43.603 1.00 0.00 59 VAL A O 10
ATOM 12489 N N . PRO A 1 60 ? -11.014 13.285 -45.745 1.00 0.00 60 PRO A N 10
ATOM 12490 C CA . PRO A 1 60 ? -9.681 12.720 -45.954 1.00 0.00 60 PRO A CA 10
ATOM 12491 C C . PRO A 1 60 ? -8.671 13.315 -44.977 1.00 0.00 60 PRO A C 10
ATOM 12492 O O . PRO A 1 60 ? -8.694 14.517 -44.708 1.00 0.00 60 PRO A O 10
ATOM 12503 N N . ARG A 1 61 ? -7.799 12.464 -44.439 1.00 0.00 61 ARG A N 10
ATOM 12504 C CA . ARG A 1 61 ? -6.837 12.869 -43.411 1.00 0.00 61 ARG A CA 10
ATOM 12505 C C . ARG A 1 61 ? -5.905 13.984 -43.888 1.00 0.00 61 ARG A C 10
ATOM 12506 O O . ARG A 1 61 ? -5.255 14.643 -43.078 1.00 0.00 61 ARG A O 10
ATOM 12527 N N . ALA A 1 62 ? -5.831 14.190 -45.195 1.00 0.00 62 ALA A N 10
ATOM 12528 C CA . ALA A 1 62 ? -5.069 15.302 -45.742 1.00 0.00 62 ALA A CA 10
ATOM 12529 C C . ALA A 1 62 ? -5.734 16.636 -45.403 1.00 0.00 62 ALA A C 10
ATOM 12530 O O . ALA A 1 62 ? -5.068 17.666 -45.310 1.00 0.00 62 ALA A O 10
ATOM 12537 N N . GLU A 1 63 ? -7.048 16.606 -45.196 1.00 0.00 63 GLU A N 10
ATOM 12538 C CA . GLU A 1 63 ? -7.809 17.820 -44.923 1.00 0.00 63 GLU A CA 10
ATOM 12539 C C . GLU A 1 63 ? -8.285 17.884 -43.472 1.00 0.00 63 GLU A C 10
ATOM 12540 O O . GLU A 1 63 ? -8.807 18.908 -43.035 1.00 0.00 63 GLU A O 10
ATOM 12552 N N . ILE A 1 64 ? -8.098 16.800 -42.725 1.00 0.00 64 ILE A N 10
ATOM 12553 C CA . ILE A 1 64 ? -8.610 16.720 -41.355 1.00 0.00 64 ILE A CA 10
ATOM 12554 C C . ILE A 1 64 ? -7.972 17.781 -40.454 1.00 0.00 64 ILE A C 10
ATOM 12555 O O . ILE A 1 64 ? -8.617 18.306 -39.546 1.00 0.00 64 ILE A O 10
ATOM 12571 N N . SER A 1 65 ? -6.719 18.115 -40.731 1.00 0.00 65 SER A N 10
ATOM 12572 C CA . SER A 1 65 ? -5.979 19.066 -39.916 1.00 0.00 65 SER A CA 10
ATOM 12573 C C . SER A 1 65 ? -6.580 20.467 -40.017 1.00 0.00 65 SER A C 10
ATOM 12574 O O . SER A 1 65 ? -6.734 21.161 -39.009 1.00 0.00 65 SER A O 10
ATOM 12582 N N . HIS A 1 66 ? -6.937 20.872 -41.230 1.00 0.00 66 HIS A N 10
ATOM 12583 C CA . HIS A 1 66 ? -7.586 22.164 -41.442 1.00 0.00 66 HIS A CA 10
ATOM 12584 C C . HIS A 1 66 ? -9.031 22.138 -40.964 1.00 0.00 66 HIS A C 10
ATOM 12585 O O . HIS A 1 66 ? -9.574 23.165 -40.554 1.00 0.00 66 HIS A O 10
ATOM 12600 N N . HIS A 1 67 ? -9.655 20.965 -41.007 1.00 0.00 67 HIS A N 10
ATOM 12601 C CA . HIS A 1 67 ? -11.048 20.839 -40.591 1.00 0.00 67 HIS A CA 10
ATOM 12602 C C . HIS A 1 67 ? -11.183 21.043 -39.088 1.00 0.00 67 HIS A C 10
ATOM 12603 O O . HIS A 1 67 ? -12.169 21.606 -38.625 1.00 0.00 67 HIS A O 10
ATOM 12617 N N . ILE A 1 68 ? -10.194 20.582 -38.330 1.00 0.00 68 ILE A N 10
ATOM 12618 C CA . ILE A 1 68 ? -10.207 20.750 -36.881 1.00 0.00 68 ILE A CA 10
ATOM 12619 C C . ILE A 1 68 ? -10.248 22.231 -36.516 1.00 0.00 68 ILE A C 10
ATOM 12620 O O . ILE A 1 68 ? -11.039 22.658 -35.673 1.00 0.00 68 ILE A O 10
ATOM 12636 N N . SER A 1 69 ? -9.423 23.012 -37.197 1.00 0.00 69 SER A N 10
ATOM 12637 C CA . SER A 1 69 ? -9.308 24.435 -36.930 1.00 0.00 69 SER A CA 10
ATOM 12638 C C . SER A 1 69 ? -10.544 25.200 -37.410 1.00 0.00 69 SER A C 10
ATOM 12639 O O . SER A 1 69 ? -10.793 26.326 -36.981 1.00 0.00 69 SER A O 10
ATOM 12647 N N . SER A 1 70 ? -11.320 24.588 -38.294 1.00 0.00 70 SER A N 10
ATOM 12648 C CA . SER A 1 70 ? -12.482 25.252 -38.868 1.00 0.00 70 SER A CA 10
ATOM 12649 C C . SER A 1 70 ? -13.789 24.602 -38.417 1.00 0.00 70 SER A C 10
ATOM 12650 O O . SER A 1 70 ? -14.843 24.826 -39.017 1.00 0.00 70 SER A O 10
ATOM 12658 N N . CYS A 1 71 ? -13.735 23.808 -37.357 1.00 0.00 71 CYS A N 10
ATOM 12659 C CA . CYS A 1 71 ? -14.918 23.104 -36.899 1.00 0.00 71 CYS A CA 10
ATOM 12660 C C . CYS A 1 71 ? -15.240 23.450 -35.447 1.00 0.00 71 CYS A C 10
ATOM 12661 O O . CYS A 1 71 ? -14.918 22.700 -34.529 1.00 0.00 71 CYS A O 10
ATOM 12668 N N . ASP A 1 72 ? -15.863 24.606 -35.257 1.00 0.00 72 ASP A N 10
ATOM 12669 C CA . ASP A 1 72 ? -16.376 25.015 -33.953 1.00 0.00 72 ASP A CA 10
ATOM 12670 C C . ASP A 1 72 ? -17.877 25.234 -34.061 1.00 0.00 72 ASP A C 10
ATOM 12671 O O . ASP A 1 72 ? -18.450 26.101 -33.396 1.00 0.00 72 ASP A O 10
ATOM 12680 N N . ASP A 1 73 ? -18.503 24.443 -34.922 1.00 0.00 73 ASP A N 10
ATOM 12681 C CA . ASP A 1 73 ? -19.919 24.600 -35.231 1.00 0.00 73 ASP A CA 10
ATOM 12682 C C . ASP A 1 73 ? -20.795 24.173 -34.059 1.00 0.00 73 ASP A C 10
ATOM 12683 O O . ASP A 1 73 ? -21.362 25.014 -33.364 1.00 0.00 73 ASP A O 10
ATOM 12692 N N . LYS A 1 74 ? -20.893 22.873 -33.829 1.00 0.00 74 LYS A N 10
ATOM 12693 C CA . LYS A 1 74 ? -21.704 22.360 -32.731 1.00 0.00 74 LYS A CA 10
ATOM 12694 C C . LYS A 1 74 ? -20.822 22.006 -31.546 1.00 0.00 74 LYS A C 10
ATOM 12695 O O . LYS A 1 74 ? -21.214 22.163 -30.390 1.00 0.00 74 LYS A O 10
ATOM 12714 N N . SER A 1 75 ? -19.626 21.539 -31.844 1.00 0.00 75 SER A N 10
ATOM 12715 C CA . SER A 1 75 ? -18.653 21.235 -30.817 1.00 0.00 75 SER A CA 10
ATOM 12716 C C . SER A 1 75 ? -17.462 22.172 -30.953 1.00 0.00 75 SER A C 10
ATOM 12717 O O . SER A 1 75 ? -17.002 22.445 -32.063 1.00 0.00 75 SER A O 10
ATOM 12725 N N . SER A 1 76 ? -16.983 22.678 -29.832 1.00 0.00 76 SER A N 10
ATOM 12726 C CA . SER A 1 76 ? -15.858 23.593 -29.828 1.00 0.00 76 SER A CA 10
ATOM 12727 C C . SER A 1 76 ? -14.933 23.271 -28.660 1.00 0.00 76 SER A C 10
ATOM 12728 O O . SER A 1 76 ? -13.757 22.948 -28.850 1.00 0.00 76 SER A O 10
ATOM 12736 N N . ILE A 1 77 ? -15.481 23.343 -27.455 1.00 0.00 77 ILE A N 10
ATOM 12737 C CA . ILE A 1 77 ? -14.728 23.067 -26.243 1.00 0.00 77 ILE A CA 10
ATOM 12738 C C . ILE A 1 77 ? -15.500 22.103 -25.358 1.00 0.00 77 ILE A C 10
ATOM 12739 O O . ILE A 1 77 ? -16.717 21.962 -25.495 1.00 0.00 77 ILE A O 10
ATOM 12755 N N . GLU A 1 78 ? -14.797 21.439 -24.455 1.00 0.00 78 GLU A N 10
ATOM 12756 C CA . GLU A 1 78 ? -15.433 20.507 -23.543 1.00 0.00 78 GLU A CA 10
ATOM 12757 C C . GLU A 1 78 ? -16.062 21.265 -22.376 1.00 0.00 78 GLU A C 10
ATOM 12758 O O . GLU A 1 78 ? -15.458 21.416 -21.311 1.00 0.00 78 GLU A O 10
ATOM 12770 N N . GLN A 1 79 ? -17.268 21.762 -22.595 1.00 0.00 79 GLN A N 10
ATOM 12771 C CA . GLN A 1 79 ? -17.997 22.483 -21.566 1.00 0.00 79 GLN A CA 10
ATOM 12772 C C . GLN A 1 79 ? -19.100 21.589 -21.008 1.00 0.00 79 GLN A C 10
ATOM 12773 O O . GLN A 1 79 ? -20.131 22.058 -20.527 1.00 0.00 79 GLN A O 10
ATOM 12787 N N . ASP A 1 80 ? -18.864 20.288 -21.076 1.00 0.00 80 ASP A N 10
ATOM 12788 C CA . ASP A 1 80 ? -19.832 19.308 -20.611 1.00 0.00 80 ASP A CA 10
ATOM 12789 C C . ASP A 1 80 ? -19.149 18.250 -19.755 1.00 0.00 80 ASP A C 10
ATOM 12790 O O . ASP A 1 80 ? -17.931 18.295 -19.561 1.00 0.00 80 ASP A O 10
ATOM 12801 N N . MET A 1 1 ? 34.362 -5.468 -65.373 1.00 0.00 1 MET A N 11
ATOM 12802 C CA . MET A 1 1 ? 33.451 -6.168 -64.436 1.00 0.00 1 MET A CA 11
ATOM 12803 C C . MET A 1 1 ? 33.452 -5.473 -63.080 1.00 0.00 1 MET A C 11
ATOM 12804 O O . MET A 1 1 ? 34.440 -4.847 -62.699 1.00 0.00 1 MET A O 11
ATOM 12820 N N . GLU A 1 2 ? 32.347 -5.580 -62.352 1.00 0.00 2 GLU A N 11
ATOM 12821 C CA . GLU A 1 2 ? 32.241 -4.969 -61.033 1.00 0.00 2 GLU A CA 11
ATOM 12822 C C . GLU A 1 2 ? 32.448 -6.006 -59.936 1.00 0.00 2 GLU A C 11
ATOM 12823 O O . GLU A 1 2 ? 31.506 -6.385 -59.234 1.00 0.00 2 GLU A O 11
ATOM 12835 N N . ASP A 1 3 ? 33.680 -6.468 -59.791 1.00 0.00 3 ASP A N 11
ATOM 12836 C CA . ASP A 1 3 ? 34.007 -7.435 -58.751 1.00 0.00 3 ASP A CA 11
ATOM 12837 C C . ASP A 1 3 ? 34.401 -6.718 -57.471 1.00 0.00 3 ASP A C 11
ATOM 12838 O O . ASP A 1 3 ? 34.408 -7.308 -56.390 1.00 0.00 3 ASP A O 11
ATOM 12847 N N . THR A 1 4 ? 34.724 -5.440 -57.608 1.00 0.00 4 THR A N 11
ATOM 12848 C CA . THR A 1 4 ? 35.061 -4.608 -56.468 1.00 0.00 4 THR A CA 11
ATOM 12849 C C . THR A 1 4 ? 33.856 -4.442 -55.546 1.00 0.00 4 THR A C 11
ATOM 12850 O O . THR A 1 4 ? 32.747 -4.147 -55.998 1.00 0.00 4 THR A O 11
ATOM 12861 N N . TYR A 1 5 ? 34.065 -4.668 -54.260 1.00 0.00 5 TYR A N 11
ATOM 12862 C CA . TYR A 1 5 ? 33.007 -4.487 -53.287 1.00 0.00 5 TYR A CA 11
ATOM 12863 C C . TYR A 1 5 ? 33.076 -3.085 -52.700 1.00 0.00 5 TYR A C 11
ATOM 12864 O O . TYR A 1 5 ? 34.096 -2.690 -52.132 1.00 0.00 5 TYR A O 11
ATOM 12882 N N . ILE A 1 6 ? 31.995 -2.334 -52.864 1.00 0.00 6 ILE A N 11
ATOM 12883 C CA . ILE A 1 6 ? 31.906 -0.986 -52.324 1.00 0.00 6 ILE A CA 11
ATOM 12884 C C . ILE A 1 6 ? 31.944 -1.013 -50.793 1.00 0.00 6 ILE A C 11
ATOM 12885 O O . ILE A 1 6 ? 30.981 -1.411 -50.130 1.00 0.00 6 ILE A O 11
ATOM 12901 N N . ASP A 1 7 ? 33.076 -0.612 -50.239 1.00 0.00 7 ASP A N 11
ATOM 12902 C CA . ASP A 1 7 ? 33.258 -0.602 -48.796 1.00 0.00 7 ASP A CA 11
ATOM 12903 C C . ASP A 1 7 ? 32.599 0.623 -48.181 1.00 0.00 7 ASP A C 11
ATOM 12904 O O . ASP A 1 7 ? 32.839 1.753 -48.609 1.00 0.00 7 ASP A O 11
ATOM 12913 N N . SER A 1 8 ? 31.751 0.390 -47.194 1.00 0.00 8 SER A N 11
ATOM 12914 C CA . SER A 1 8 ? 31.039 1.457 -46.516 1.00 0.00 8 SER A CA 11
ATOM 12915 C C . SER A 1 8 ? 30.633 1.003 -45.120 1.00 0.00 8 SER A C 11
ATOM 12916 O O . SER A 1 8 ? 30.052 -0.071 -44.959 1.00 0.00 8 SER A O 11
ATOM 12924 N N . LEU A 1 9 ? 30.941 1.810 -44.118 1.00 0.00 9 LEU A N 11
ATOM 12925 C CA . LEU A 1 9 ? 30.562 1.502 -42.746 1.00 0.00 9 LEU A CA 11
ATOM 12926 C C . LEU A 1 9 ? 29.329 2.300 -42.356 1.00 0.00 9 LEU A C 11
ATOM 12927 O O . LEU A 1 9 ? 28.940 2.337 -41.188 1.00 0.00 9 LEU A O 11
ATOM 12943 N N . ASP A 1 10 ? 28.728 2.941 -43.352 1.00 0.00 10 ASP A N 11
ATOM 12944 C CA . ASP A 1 10 ? 27.524 3.738 -43.153 1.00 0.00 10 ASP A CA 11
ATOM 12945 C C . ASP A 1 10 ? 26.399 2.878 -42.595 1.00 0.00 10 ASP A C 11
ATOM 12946 O O . ASP A 1 10 ? 25.987 1.900 -43.221 1.00 0.00 10 ASP A O 11
ATOM 12955 N N . PRO A 1 11 ? 25.901 3.215 -41.400 1.00 0.00 11 PRO A N 11
ATOM 12956 C CA . PRO A 1 11 ? 24.782 2.502 -40.793 1.00 0.00 11 PRO A CA 11
ATOM 12957 C C . PRO A 1 11 ? 23.479 2.787 -41.531 1.00 0.00 11 PRO A C 11
ATOM 12958 O O . PRO A 1 11 ? 23.174 3.943 -41.836 1.00 0.00 11 PRO A O 11
ATOM 12969 N N . GLU A 1 12 ? 22.727 1.728 -41.817 1.00 0.00 12 GLU A N 11
ATOM 12970 C CA . GLU A 1 12 ? 21.471 1.831 -42.558 1.00 0.00 12 GLU A CA 11
ATOM 12971 C C . GLU A 1 12 ? 21.714 2.346 -43.975 1.00 0.00 12 GLU A C 11
ATOM 12972 O O . GLU A 1 12 ? 21.561 3.534 -44.261 1.00 0.00 12 GLU A O 11
ATOM 12984 N N . LYS A 1 13 ? 22.107 1.439 -44.856 1.00 0.00 13 LYS A N 11
ATOM 12985 C CA . LYS A 1 13 ? 22.380 1.786 -46.244 1.00 0.00 13 LYS A CA 11
ATOM 12986 C C . LYS A 1 13 ? 21.105 1.709 -47.070 1.00 0.00 13 LYS A C 11
ATOM 12987 O O . LYS A 1 13 ? 20.566 2.731 -47.484 1.00 0.00 13 LYS A O 11
ATOM 13006 N N . LEU A 1 14 ? 20.620 0.496 -47.294 1.00 0.00 14 LEU A N 11
ATOM 13007 C CA . LEU A 1 14 ? 19.420 0.285 -48.086 1.00 0.00 14 LEU A CA 11
ATOM 13008 C C . LEU A 1 14 ? 18.196 0.145 -47.194 1.00 0.00 14 LEU A C 11
ATOM 13009 O O . LEU A 1 14 ? 18.155 -0.698 -46.296 1.00 0.00 14 LEU A O 11
ATOM 13025 N N . LEU A 1 15 ? 17.209 0.987 -47.438 1.00 0.00 15 LEU A N 11
ATOM 13026 C CA . LEU A 1 15 ? 15.952 0.925 -46.718 1.00 0.00 15 LEU A CA 11
ATOM 13027 C C . LEU A 1 15 ? 14.846 0.495 -47.668 1.00 0.00 15 LEU A C 11
ATOM 13028 O O . LEU A 1 15 ? 14.772 0.974 -48.804 1.00 0.00 15 LEU A O 11
ATOM 13044 N N . GLN A 1 16 ? 14.006 -0.422 -47.222 1.00 0.00 16 GLN A N 11
ATOM 13045 C CA . GLN A 1 16 ? 12.892 -0.871 -48.032 1.00 0.00 16 GLN A CA 11
ATOM 13046 C C . GLN A 1 16 ? 11.723 0.093 -47.870 1.00 0.00 16 GLN A C 11
ATOM 13047 O O . GLN A 1 16 ? 11.528 0.677 -46.803 1.00 0.00 16 GLN A O 11
ATOM 13061 N N . CYS A 1 17 ? 10.957 0.248 -48.928 1.00 0.00 17 CYS A N 11
ATOM 13062 C CA . CYS A 1 17 ? 9.850 1.178 -48.951 1.00 0.00 17 CYS A CA 11
ATOM 13063 C C . CYS A 1 17 ? 8.586 0.497 -48.434 1.00 0.00 17 CYS A C 11
ATOM 13064 O O . CYS A 1 17 ? 8.163 -0.527 -48.965 1.00 0.00 17 CYS A O 11
ATOM 13071 N N . PRO A 1 18 ? 7.979 1.043 -47.370 1.00 0.00 18 PRO A N 11
ATOM 13072 C CA . PRO A 1 18 ? 6.736 0.504 -46.818 1.00 0.00 18 PRO A CA 11
ATOM 13073 C C . PRO A 1 18 ? 5.545 0.805 -47.721 1.00 0.00 18 PRO A C 11
ATOM 13074 O O . PRO A 1 18 ? 4.477 0.208 -47.588 1.00 0.00 18 PRO A O 11
ATOM 13085 N N . TYR A 1 19 ? 5.745 1.736 -48.647 1.00 0.00 19 TYR A N 11
ATOM 13086 C CA . TYR A 1 19 ? 4.712 2.101 -49.606 1.00 0.00 19 TYR A CA 11
ATOM 13087 C C . TYR A 1 19 ? 4.744 1.171 -50.810 1.00 0.00 19 TYR A C 11
ATOM 13088 O O . TYR A 1 19 ? 3.768 1.069 -51.551 1.00 0.00 19 TYR A O 11
ATOM 13106 N N . ASP A 1 20 ? 5.872 0.495 -50.990 1.00 0.00 20 ASP A N 11
ATOM 13107 C CA . ASP A 1 20 ? 6.026 -0.491 -52.052 1.00 0.00 20 ASP A CA 11
ATOM 13108 C C . ASP A 1 20 ? 7.315 -1.274 -51.840 1.00 0.00 20 ASP A C 11
ATOM 13109 O O . ASP A 1 20 ? 8.411 -0.711 -51.895 1.00 0.00 20 ASP A O 11
ATOM 13118 N N . LYS A 1 21 ? 7.177 -2.570 -51.610 1.00 0.00 21 LYS A N 11
ATOM 13119 C CA . LYS A 1 21 ? 8.297 -3.422 -51.216 1.00 0.00 21 LYS A CA 11
ATOM 13120 C C . LYS A 1 21 ? 9.352 -3.555 -52.314 1.00 0.00 21 LYS A C 11
ATOM 13121 O O . LYS A 1 21 ? 10.450 -4.061 -52.065 1.00 0.00 21 LYS A O 11
ATOM 13140 N N . ASN A 1 22 ? 9.031 -3.097 -53.517 1.00 0.00 22 ASN A N 11
ATOM 13141 C CA . ASN A 1 22 ? 9.954 -3.202 -54.644 1.00 0.00 22 ASN A CA 11
ATOM 13142 C C . ASN A 1 22 ? 10.914 -2.022 -54.678 1.00 0.00 22 ASN A C 11
ATOM 13143 O O . ASN A 1 22 ? 11.791 -1.950 -55.538 1.00 0.00 22 ASN A O 11
ATOM 13154 N N . HIS A 1 23 ? 10.756 -1.094 -53.744 1.00 0.00 23 HIS A N 11
ATOM 13155 C CA . HIS A 1 23 ? 11.605 0.089 -53.718 1.00 0.00 23 HIS A CA 11
ATOM 13156 C C . HIS A 1 23 ? 12.651 -0.040 -52.624 1.00 0.00 23 HIS A C 11
ATOM 13157 O O . HIS A 1 23 ? 12.316 -0.117 -51.442 1.00 0.00 23 HIS A O 11
ATOM 13171 N N . GLN A 1 24 ? 13.911 -0.079 -53.021 1.00 0.00 24 GLN A N 11
ATOM 13172 C CA . GLN A 1 24 ? 15.015 -0.098 -52.073 1.00 0.00 24 GLN A CA 11
ATOM 13173 C C . GLN A 1 24 ? 15.932 1.090 -52.326 1.00 0.00 24 GLN A C 11
ATOM 13174 O O . GLN A 1 24 ? 16.729 1.080 -53.263 1.00 0.00 24 GLN A O 11
ATOM 13188 N N . ILE A 1 25 ? 15.804 2.117 -51.503 1.00 0.00 25 ILE A N 11
ATOM 13189 C CA . ILE A 1 25 ? 16.556 3.350 -51.695 1.00 0.00 25 ILE A CA 11
ATOM 13190 C C . ILE A 1 25 ? 17.466 3.601 -50.496 1.00 0.00 25 ILE A C 11
ATOM 13191 O O . ILE A 1 25 ? 17.064 3.394 -49.352 1.00 0.00 25 ILE A O 11
ATOM 13207 N N . ARG A 1 26 ? 18.699 4.017 -50.771 1.00 0.00 26 ARG A N 11
ATOM 13208 C CA . ARG A 1 26 ? 19.665 4.304 -49.719 1.00 0.00 26 ARG A CA 11
ATOM 13209 C C . ARG A 1 26 ? 19.233 5.521 -48.912 1.00 0.00 26 ARG A C 11
ATOM 13210 O O . ARG A 1 26 ? 18.607 6.443 -49.439 1.00 0.00 26 ARG A O 11
ATOM 13231 N N . ALA A 1 27 ? 19.596 5.501 -47.628 1.00 0.00 27 ALA A N 11
ATOM 13232 C CA . ALA A 1 27 ? 19.150 6.491 -46.640 1.00 0.00 27 ALA A CA 11
ATOM 13233 C C . ALA A 1 27 ? 19.402 7.931 -47.069 1.00 0.00 27 ALA A C 11
ATOM 13234 O O . ALA A 1 27 ? 18.725 8.843 -46.599 1.00 0.00 27 ALA A O 11
ATOM 13241 N N . SER A 1 28 ? 20.379 8.132 -47.940 1.00 0.00 28 SER A N 11
ATOM 13242 C CA . SER A 1 28 ? 20.711 9.460 -48.432 1.00 0.00 28 SER A CA 11
ATOM 13243 C C . SER A 1 28 ? 19.571 10.070 -49.253 1.00 0.00 28 SER A C 11
ATOM 13244 O O . SER A 1 28 ? 19.393 11.287 -49.263 1.00 0.00 28 SER A O 11
ATOM 13252 N N . ARG A 1 29 ? 18.796 9.230 -49.932 1.00 0.00 29 ARG A N 11
ATOM 13253 C CA . ARG A 1 29 ? 17.674 9.714 -50.732 1.00 0.00 29 ARG A CA 11
ATOM 13254 C C . ARG A 1 29 ? 16.354 9.126 -50.245 1.00 0.00 29 ARG A C 11
ATOM 13255 O O . ARG A 1 29 ? 15.306 9.354 -50.851 1.00 0.00 29 ARG A O 11
ATOM 13276 N N . PHE A 1 30 ? 16.405 8.374 -49.153 1.00 0.00 30 PHE A N 11
ATOM 13277 C CA . PHE A 1 30 ? 15.219 7.694 -48.643 1.00 0.00 30 PHE A CA 11
ATOM 13278 C C . PHE A 1 30 ? 14.128 8.686 -48.211 1.00 0.00 30 PHE A C 11
ATOM 13279 O O . PHE A 1 30 ? 12.969 8.497 -48.573 1.00 0.00 30 PHE A O 11
ATOM 13296 N N . PRO A 1 31 ? 14.456 9.747 -47.430 1.00 0.00 31 PRO A N 11
ATOM 13297 C CA . PRO A 1 31 ? 13.470 10.770 -47.054 1.00 0.00 31 PRO A CA 11
ATOM 13298 C C . PRO A 1 31 ? 12.799 11.397 -48.273 1.00 0.00 31 PRO A C 11
ATOM 13299 O O . PRO A 1 31 ? 11.588 11.631 -48.281 1.00 0.00 31 PRO A O 11
ATOM 13310 N N . TYR A 1 32 ? 13.596 11.656 -49.303 1.00 0.00 32 TYR A N 11
ATOM 13311 C CA . TYR A 1 32 ? 13.099 12.235 -50.546 1.00 0.00 32 TYR A CA 11
ATOM 13312 C C . TYR A 1 32 ? 12.144 11.269 -51.246 1.00 0.00 32 TYR A C 11
ATOM 13313 O O . TYR A 1 32 ? 11.090 11.672 -51.747 1.00 0.00 32 TYR A O 11
ATOM 13331 N N . HIS A 1 33 ? 12.507 9.992 -51.257 1.00 0.00 33 HIS A N 11
ATOM 13332 C CA . HIS A 1 33 ? 11.667 8.969 -51.868 1.00 0.00 33 HIS A CA 11
ATOM 13333 C C . HIS A 1 33 ? 10.367 8.822 -51.095 1.00 0.00 33 HIS A C 11
ATOM 13334 O O . HIS A 1 33 ? 9.330 8.510 -51.666 1.00 0.00 33 HIS A O 11
ATOM 13348 N N . LEU A 1 34 ? 10.433 9.051 -49.798 1.00 0.00 34 LEU A N 11
ATOM 13349 C CA . LEU A 1 34 ? 9.270 8.925 -48.936 1.00 0.00 34 LEU A CA 11
ATOM 13350 C C . LEU A 1 34 ? 8.233 9.981 -49.317 1.00 0.00 34 LEU A C 11
ATOM 13351 O O . LEU A 1 34 ? 7.033 9.711 -49.347 1.00 0.00 34 LEU A O 11
ATOM 13367 N N . ILE A 1 35 ? 8.719 11.170 -49.651 1.00 0.00 35 ILE A N 11
ATOM 13368 C CA . ILE A 1 35 ? 7.857 12.294 -49.988 1.00 0.00 35 ILE A CA 11
ATOM 13369 C C . ILE A 1 35 ? 7.096 12.043 -51.290 1.00 0.00 35 ILE A C 11
ATOM 13370 O O . ILE A 1 35 ? 5.870 12.164 -51.337 1.00 0.00 35 ILE A O 11
ATOM 13386 N N . LYS A 1 36 ? 7.819 11.678 -52.339 1.00 0.00 36 LYS A N 11
ATOM 13387 C CA . LYS A 1 36 ? 7.209 11.487 -53.652 1.00 0.00 36 LYS A CA 11
ATOM 13388 C C . LYS A 1 36 ? 6.366 10.218 -53.697 1.00 0.00 36 LYS A C 11
ATOM 13389 O O . LYS A 1 36 ? 5.294 10.195 -54.300 1.00 0.00 36 LYS A O 11
ATOM 13408 N N . CYS A 1 37 ? 6.845 9.173 -53.042 1.00 0.00 37 CYS A N 11
ATOM 13409 C CA . CYS A 1 37 ? 6.183 7.878 -53.087 1.00 0.00 37 CYS A CA 11
ATOM 13410 C C . CYS A 1 37 ? 4.865 7.923 -52.315 1.00 0.00 37 CYS A C 11
ATOM 13411 O O . CYS A 1 37 ? 3.907 7.228 -52.662 1.00 0.00 37 CYS A O 11
ATOM 13418 N N . ARG A 1 38 ? 4.816 8.745 -51.270 1.00 0.00 38 ARG A N 11
ATOM 13419 C CA . ARG A 1 38 ? 3.593 8.927 -50.496 1.00 0.00 38 ARG A CA 11
ATOM 13420 C C . ARG A 1 38 ? 2.504 9.573 -51.348 1.00 0.00 38 ARG A C 11
ATOM 13421 O O . ARG A 1 38 ? 1.321 9.256 -51.212 1.00 0.00 38 ARG A O 11
ATOM 13442 N N . LYS A 1 39 ? 2.912 10.458 -52.246 1.00 0.00 39 LYS A N 11
ATOM 13443 C CA . LYS A 1 39 ? 1.972 11.201 -53.071 1.00 0.00 39 LYS A CA 11
ATOM 13444 C C . LYS A 1 39 ? 1.318 10.291 -54.107 1.00 0.00 39 LYS A C 11
ATOM 13445 O O . LYS A 1 39 ? 0.242 10.588 -54.622 1.00 0.00 39 LYS A O 11
ATOM 13464 N N . ASN A 1 40 ? 1.964 9.172 -54.395 1.00 0.00 40 ASN A N 11
ATOM 13465 C CA . ASN A 1 40 ? 1.436 8.213 -55.358 1.00 0.00 40 ASN A CA 11
ATOM 13466 C C . ASN A 1 40 ? 0.682 7.094 -54.651 1.00 0.00 40 ASN A C 11
ATOM 13467 O O . ASN A 1 40 ? 0.353 6.074 -55.255 1.00 0.00 40 ASN A O 11
ATOM 13478 N N . HIS A 1 41 ? 0.426 7.282 -53.366 1.00 0.00 41 HIS A N 11
ATOM 13479 C CA . HIS A 1 41 ? -0.298 6.294 -52.574 1.00 0.00 41 HIS A CA 11
ATOM 13480 C C . HIS A 1 41 ? -1.285 6.986 -51.637 1.00 0.00 41 HIS A C 11
ATOM 13481 O O . HIS A 1 41 ? -1.093 6.999 -50.418 1.00 0.00 41 HIS A O 11
ATOM 13496 N N . PRO A 1 42 ? -2.363 7.563 -52.197 1.00 0.00 42 PRO A N 11
ATOM 13497 C CA . PRO A 1 42 ? -3.345 8.339 -51.427 1.00 0.00 42 PRO A CA 11
ATOM 13498 C C . PRO A 1 42 ? -4.014 7.524 -50.325 1.00 0.00 42 PRO A C 11
ATOM 13499 O O . PRO A 1 42 ? -4.280 8.039 -49.242 1.00 0.00 42 PRO A O 11
ATOM 13510 N N . ASP A 1 43 ? -4.265 6.249 -50.598 1.00 0.00 43 ASP A N 11
ATOM 13511 C CA . ASP A 1 43 ? -4.943 5.376 -49.638 1.00 0.00 43 ASP A CA 11
ATOM 13512 C C . ASP A 1 43 ? -4.099 5.175 -48.388 1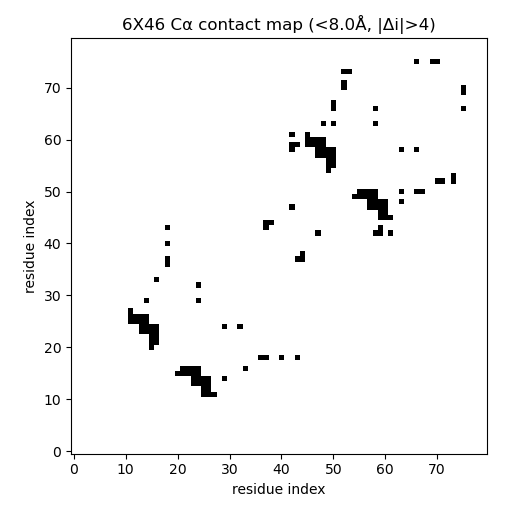.00 0.00 43 ASP A C 11
ATOM 13513 O O . ASP A 1 43 ? -4.627 5.008 -47.291 1.00 0.00 43 ASP A O 11
ATOM 13522 N N . VAL A 1 44 ? -2.787 5.208 -48.556 1.00 0.00 44 VAL A N 11
ATOM 13523 C CA . VAL A 1 44 ? -1.880 5.042 -47.434 1.00 0.00 44 VAL A CA 11
ATOM 13524 C C . VAL A 1 44 ? -1.753 6.355 -46.671 1.00 0.00 44 VAL A C 11
ATOM 13525 O O . VAL A 1 44 ? -1.609 6.369 -45.449 1.00 0.00 44 VAL A O 11
ATOM 13538 N N . ALA A 1 45 ? -1.829 7.459 -47.402 1.00 0.00 45 ALA A N 11
ATOM 13539 C CA . ALA A 1 45 ? -1.749 8.784 -46.802 1.00 0.00 45 ALA A CA 11
ATOM 13540 C C . ALA A 1 45 ? -3.035 9.125 -46.053 1.00 0.00 45 ALA A C 11
ATOM 13541 O O . ALA A 1 45 ? -3.005 9.814 -45.033 1.00 0.00 45 ALA A O 11
ATOM 13548 N N . ASN A 1 46 ? -4.160 8.639 -46.569 1.00 0.00 46 ASN A N 11
ATOM 13549 C CA . ASN A 1 46 ? -5.448 8.802 -45.899 1.00 0.00 46 ASN A CA 11
ATOM 13550 C C . ASN A 1 46 ? -5.455 8.057 -44.569 1.00 0.00 46 ASN A C 11
ATOM 13551 O O . ASN A 1 46 ? -6.218 8.412 -43.668 1.00 0.00 46 ASN A O 11
ATOM 13562 N N . LYS A 1 47 ? -4.592 7.046 -44.447 1.00 0.00 47 LYS A N 11
ATOM 13563 C CA . LYS A 1 47 ? -4.405 6.317 -43.192 1.00 0.00 47 LYS A CA 11
ATOM 13564 C C . LYS A 1 47 ? -5.713 5.713 -42.682 1.00 0.00 47 LYS A C 11
ATOM 13565 O O . LYS A 1 47 ? -6.397 6.293 -41.833 1.00 0.00 47 LYS A O 11
ATOM 13584 N N . LEU A 1 48 ? -6.041 4.536 -43.200 1.00 0.00 48 LEU A N 11
ATOM 13585 C CA . LEU A 1 48 ? -7.263 3.840 -42.831 1.00 0.00 48 LEU A CA 11
ATOM 13586 C C . LEU A 1 48 ? -6.994 2.829 -41.726 1.00 0.00 48 LEU A C 11
ATOM 13587 O O . LEU A 1 48 ? -5.882 2.316 -41.590 1.00 0.00 48 LEU A O 11
ATOM 13603 N N . ALA A 1 49 ? -8.025 2.544 -40.953 1.00 0.00 49 ALA A N 11
ATOM 13604 C CA . ALA A 1 49 ? -7.949 1.583 -39.868 1.00 0.00 49 ALA A CA 11
ATOM 13605 C C . ALA A 1 49 ? -9.118 0.619 -39.964 1.00 0.00 49 ALA A C 11
ATOM 13606 O O . ALA A 1 49 ? -10.176 0.971 -40.487 1.00 0.00 49 ALA A O 11
ATOM 13613 N N . THR A 1 50 ? -8.928 -0.591 -39.472 1.00 0.00 50 THR A N 11
ATOM 13614 C CA . THR A 1 50 ? -9.962 -1.605 -39.545 1.00 0.00 50 THR A CA 11
ATOM 13615 C C . THR A 1 50 ? -10.632 -1.798 -38.187 1.00 0.00 50 THR A C 11
ATOM 13616 O O . THR A 1 50 ? -9.960 -1.928 -37.161 1.00 0.00 50 THR A O 11
ATOM 13627 N N . CYS A 1 51 ? -11.959 -1.791 -38.198 1.00 0.00 51 CYS A N 11
ATOM 13628 C CA . CYS A 1 51 ? -12.754 -2.021 -37.002 1.00 0.00 51 CYS A CA 11
ATOM 13629 C C . CYS A 1 51 ? -12.509 -3.436 -36.482 1.00 0.00 51 CYS A C 11
ATOM 13630 O O . CYS A 1 51 ? -12.642 -4.407 -37.230 1.00 0.00 51 CYS A O 11
ATOM 13637 N N . PRO A 1 52 ? -12.134 -3.569 -35.200 1.00 0.00 52 PRO A N 11
ATOM 13638 C CA . PRO A 1 52 ? -11.836 -4.871 -34.585 1.00 0.00 52 PRO A CA 11
ATOM 13639 C C . PRO A 1 52 ? -13.090 -5.705 -34.339 1.00 0.00 52 PRO A C 11
ATOM 13640 O O . PRO A 1 52 ? -13.029 -6.787 -33.749 1.00 0.00 52 PRO A O 11
ATOM 13651 N N . PHE A 1 53 ? -14.225 -5.183 -34.779 1.00 0.00 53 PHE A N 11
ATOM 13652 C CA . PHE A 1 53 ? -15.496 -5.873 -34.626 1.00 0.00 53 PHE A CA 11
ATOM 13653 C C . PHE A 1 53 ? -16.063 -6.268 -35.983 1.00 0.00 53 PHE A C 11
ATOM 13654 O O . PHE A 1 53 ? -16.592 -7.364 -36.151 1.00 0.00 53 PHE A O 11
ATOM 13671 N N . ASN A 1 54 ? -15.949 -5.374 -36.955 1.00 0.00 54 ASN A N 11
ATOM 13672 C CA . ASN A 1 54 ? -16.458 -5.640 -38.290 1.00 0.00 54 ASN A CA 11
ATOM 13673 C C . ASN A 1 54 ? -15.488 -5.098 -39.333 1.00 0.00 54 ASN A C 11
ATOM 13674 O O . ASN A 1 54 ? -15.233 -3.895 -39.393 1.00 0.00 54 ASN A O 11
ATOM 13685 N N . ALA A 1 55 ? -14.960 -5.992 -40.157 1.00 0.00 55 ALA A N 11
ATOM 13686 C CA . ALA A 1 55 ? -13.961 -5.632 -41.159 1.00 0.00 55 ALA A CA 11
ATOM 13687 C C . ALA A 1 55 ? -14.559 -4.790 -42.284 1.00 0.00 55 ALA A C 11
ATOM 13688 O O . ALA A 1 55 ? -13.834 -4.253 -43.124 1.00 0.00 55 ALA A O 11
ATOM 13695 N N . ARG A 1 56 ? -15.881 -4.672 -42.296 1.00 0.00 56 ARG A N 11
ATOM 13696 C CA . ARG A 1 56 ? -16.566 -3.848 -43.283 1.00 0.00 56 ARG A CA 11
ATOM 13697 C C . ARG A 1 56 ? -16.562 -2.383 -42.854 1.00 0.00 56 ARG A C 11
ATOM 13698 O O . ARG A 1 56 ? -17.110 -1.518 -43.540 1.00 0.00 56 ARG A O 11
ATOM 13719 N N . HIS A 1 57 ? -15.952 -2.114 -41.707 1.00 0.00 57 HIS A N 11
ATOM 13720 C CA . HIS A 1 57 ? -15.860 -0.756 -41.188 1.00 0.00 57 HIS A CA 11
ATOM 13721 C C . HIS A 1 57 ? -14.425 -0.250 -41.284 1.00 0.00 57 HIS A C 11
ATOM 13722 O O . HIS A 1 57 ? -13.615 -0.505 -40.394 1.00 0.00 57 HIS A O 11
ATOM 13736 N N . GLN A 1 58 ? -14.108 0.446 -42.360 1.00 0.00 58 GLN A N 11
ATOM 13737 C CA . GLN A 1 58 ? -12.796 1.053 -42.501 1.00 0.00 58 GLN A CA 11
ATOM 13738 C C . GLN A 1 58 ? -12.911 2.565 -42.396 1.00 0.00 58 GLN A C 11
ATOM 13739 O O . GLN A 1 58 ? -13.564 3.209 -43.218 1.00 0.00 58 GLN A O 11
ATOM 13753 N N . VAL A 1 59 ? -12.276 3.123 -41.379 1.00 0.00 59 VAL A N 11
ATOM 13754 C CA . VAL A 1 59 ? -12.339 4.555 -41.120 1.00 0.00 59 VAL A CA 11
ATOM 13755 C C . VAL A 1 59 ? -10.942 5.106 -40.870 1.00 0.00 59 VAL A C 11
ATOM 13756 O O . VAL A 1 59 ? -10.066 4.381 -40.408 1.00 0.00 59 VAL A O 11
ATOM 13769 N N . PRO A 1 60 ? -10.713 6.388 -41.192 1.00 0.00 60 PRO A N 11
ATOM 13770 C CA . PRO A 1 60 ? -9.421 7.051 -40.962 1.00 0.00 60 PRO A CA 11
ATOM 13771 C C . PRO A 1 60 ? -8.905 6.854 -39.535 1.00 0.00 60 PRO A C 11
ATOM 13772 O O . PRO A 1 60 ? -9.680 6.717 -38.590 1.00 0.00 60 PRO A O 11
ATOM 13783 N N . ARG A 1 61 ? -7.579 6.849 -39.398 1.00 0.00 61 ARG A N 11
ATOM 13784 C CA . ARG A 1 61 ? -6.916 6.651 -38.106 1.00 0.00 61 ARG A CA 11
ATOM 13785 C C . ARG A 1 61 ? -7.356 7.690 -37.078 1.00 0.00 61 ARG A C 11
ATOM 13786 O O . ARG A 1 61 ? -7.315 7.439 -35.877 1.00 0.00 61 ARG A O 11
ATOM 13807 N N . ALA A 1 62 ? -7.768 8.855 -37.551 1.00 0.00 62 ALA A N 11
ATOM 13808 C CA . ALA A 1 62 ? -8.226 9.915 -36.663 1.00 0.00 62 ALA A CA 11
ATOM 13809 C C . ALA A 1 62 ? -9.708 9.765 -36.338 1.00 0.00 62 ALA A C 11
ATOM 13810 O O . ALA A 1 62 ? -10.242 10.489 -35.502 1.00 0.00 62 ALA A O 11
ATOM 13817 N N . GLU A 1 63 ? -10.366 8.815 -36.991 1.00 0.00 63 GLU A N 11
ATOM 13818 C CA . GLU A 1 63 ? -11.797 8.607 -36.802 1.00 0.00 63 GLU A CA 11
ATOM 13819 C C . GLU A 1 63 ? -12.070 7.235 -36.185 1.00 0.00 63 GLU A C 11
ATOM 13820 O O . GLU A 1 63 ? -13.205 6.924 -35.817 1.00 0.00 63 GLU A O 11
ATOM 13832 N N . ILE A 1 64 ? -11.026 6.417 -36.077 1.00 0.00 64 ILE A N 11
ATOM 13833 C CA . ILE A 1 64 ? -11.169 5.043 -35.602 1.00 0.00 64 ILE A CA 11
ATOM 13834 C C . ILE A 1 64 ? -11.559 4.986 -34.123 1.00 0.00 64 ILE A C 11
ATOM 13835 O O . ILE A 1 64 ? -12.400 4.177 -33.734 1.00 0.00 64 ILE A O 11
ATOM 13851 N N . SER A 1 65 ? -10.980 5.865 -33.314 1.00 0.00 65 SER A N 11
ATOM 13852 C CA . SER A 1 65 ? -11.214 5.852 -31.876 1.00 0.00 65 SER A CA 11
ATOM 13853 C C . SER A 1 65 ? -12.681 6.146 -31.579 1.00 0.00 65 SER A C 11
ATOM 13854 O O . SER A 1 65 ? -13.328 5.447 -30.796 1.00 0.00 65 SER A O 11
ATOM 13862 N N . HIS A 1 66 ? -13.205 7.166 -32.244 1.00 0.00 66 HIS A N 11
ATOM 13863 C CA . HIS A 1 66 ? -14.592 7.568 -32.068 1.00 0.00 66 HIS A CA 11
ATOM 13864 C C . HIS A 1 66 ? -15.533 6.497 -32.612 1.00 0.00 66 HIS A C 11
ATOM 13865 O O . HIS A 1 66 ? -16.647 6.326 -32.114 1.00 0.00 66 HIS A O 11
ATOM 13880 N N . HIS A 1 67 ? -15.080 5.772 -33.628 1.00 0.00 67 HIS A N 11
ATOM 13881 C CA . HIS A 1 67 ? -15.880 4.702 -34.210 1.00 0.00 67 HIS A CA 11
ATOM 13882 C C . HIS A 1 67 ? -16.022 3.551 -33.224 1.00 0.00 67 HIS A C 11
ATOM 13883 O O . HIS A 1 67 ? -17.071 2.939 -33.138 1.00 0.00 67 HIS A O 11
ATOM 13897 N N . ILE A 1 68 ? -14.966 3.273 -32.474 1.00 0.00 68 ILE A N 11
ATOM 13898 C CA . ILE A 1 68 ? -14.998 2.207 -31.478 1.00 0.00 68 ILE A CA 11
ATOM 13899 C C . ILE A 1 68 ? -15.958 2.568 -30.345 1.00 0.00 68 ILE A C 11
ATOM 13900 O O . ILE A 1 68 ? -16.669 1.714 -29.809 1.00 0.00 68 ILE A O 11
ATOM 13916 N N . SER A 1 69 ? -15.999 3.849 -30.012 1.00 0.00 69 SER A N 11
ATOM 13917 C CA . SER A 1 69 ? -16.893 4.345 -28.977 1.00 0.00 69 SER A CA 11
ATOM 13918 C C . SER A 1 69 ? -18.349 4.344 -29.454 1.00 0.00 69 SER A C 11
ATOM 13919 O O . SER A 1 69 ? -19.275 4.448 -28.650 1.00 0.00 69 SER A O 11
ATOM 13927 N N . SER A 1 70 ? -18.544 4.233 -30.761 1.00 0.00 70 SER A N 11
ATOM 13928 C CA . SER A 1 70 ? -19.883 4.177 -31.330 1.00 0.00 70 SER A CA 11
ATOM 13929 C C . SER A 1 70 ? -20.110 2.861 -32.074 1.00 0.00 70 SER A C 11
ATOM 13930 O O . SER A 1 70 ? -21.037 2.742 -32.874 1.00 0.00 70 SER A O 11
ATOM 13938 N N . CYS A 1 71 ? -19.254 1.881 -31.807 1.00 0.00 71 CYS A N 11
ATOM 13939 C CA . CYS A 1 71 ? -19.319 0.594 -32.482 1.00 0.00 71 CYS A CA 11
ATOM 13940 C C . CYS A 1 71 ? -18.455 -0.428 -31.754 1.00 0.00 71 CYS A C 11
ATOM 13941 O O . CYS A 1 71 ? -17.232 -0.441 -31.902 1.00 0.00 71 CYS A O 11
ATOM 13948 N N . ASP A 1 72 ? -19.094 -1.266 -30.954 1.00 0.00 72 ASP A N 11
ATOM 13949 C CA . ASP A 1 72 ? -18.397 -2.334 -30.248 1.00 0.00 72 ASP A CA 11
ATOM 13950 C C . ASP A 1 72 ? -19.001 -3.681 -30.611 1.00 0.00 72 ASP A C 11
ATOM 13951 O O . ASP A 1 72 ? -18.763 -4.694 -29.948 1.00 0.00 72 ASP A O 11
ATOM 13960 N N . ASP A 1 73 ? -19.776 -3.683 -31.680 1.00 0.00 73 ASP A N 11
ATOM 13961 C CA . ASP A 1 73 ? -20.406 -4.896 -32.169 1.00 0.00 73 ASP A CA 11
ATOM 13962 C C . ASP A 1 73 ? -20.332 -4.929 -33.690 1.00 0.00 73 ASP A C 11
ATOM 13963 O O . ASP A 1 73 ? -20.035 -3.913 -34.318 1.00 0.00 73 ASP A O 11
ATOM 13972 N N . LYS A 1 74 ? -20.588 -6.085 -34.282 1.00 0.00 74 LYS A N 11
ATOM 13973 C CA . LYS A 1 74 ? -20.587 -6.214 -35.732 1.00 0.00 74 LYS A CA 11
ATOM 13974 C C . LYS A 1 74 ? -21.764 -5.455 -36.333 1.00 0.00 74 LYS A C 11
ATOM 13975 O O . LYS A 1 74 ? -21.702 -4.984 -37.470 1.00 0.00 74 LYS A O 11
ATOM 13994 N N . SER A 1 75 ? -22.831 -5.338 -35.558 1.00 0.00 75 SER A N 11
ATOM 13995 C CA . SER A 1 75 ? -24.008 -4.595 -35.973 1.00 0.00 75 SER A CA 11
ATOM 13996 C C . SER A 1 75 ? -24.561 -3.790 -34.799 1.00 0.00 75 SER A C 11
ATOM 13997 O O . SER A 1 75 ? -24.939 -4.354 -33.773 1.00 0.00 75 SER A O 11
ATOM 14005 N N . SER A 1 76 ? -24.612 -2.473 -34.953 1.00 0.00 76 SER A N 11
ATOM 14006 C CA . SER A 1 76 ? -25.068 -1.585 -33.891 1.00 0.00 76 SER A CA 11
ATOM 14007 C C . SER A 1 76 ? -26.597 -1.561 -33.791 1.00 0.00 76 SER A C 11
ATOM 14008 O O . SER A 1 76 ? -27.211 -0.500 -33.665 1.00 0.00 76 SER A O 11
ATOM 14016 N N . ILE A 1 77 ? -27.208 -2.739 -33.850 1.00 0.00 77 ILE A N 11
ATOM 14017 C CA . ILE A 1 77 ? -28.653 -2.863 -33.738 1.00 0.00 77 ILE A CA 11
ATOM 14018 C C . ILE A 1 77 ? -28.998 -3.820 -32.606 1.00 0.00 77 ILE A C 11
ATOM 14019 O O . ILE A 1 77 ? -29.071 -5.036 -32.798 1.00 0.00 77 ILE A O 11
ATOM 14035 N N . GLU A 1 78 ? -29.193 -3.267 -31.425 1.00 0.00 78 GLU A N 11
ATOM 14036 C CA . GLU A 1 78 ? -29.542 -4.059 -30.258 1.00 0.00 78 GLU A CA 11
ATOM 14037 C C . GLU A 1 78 ? -31.051 -4.247 -30.183 1.00 0.00 78 GLU A C 11
ATOM 14038 O O . GLU A 1 78 ? -31.719 -3.731 -29.283 1.00 0.00 78 GLU A O 11
ATOM 14050 N N . GLN A 1 79 ? -31.580 -4.988 -31.143 1.00 0.00 79 GLN A N 11
ATOM 14051 C CA . GLN A 1 79 ? -33.010 -5.211 -31.246 1.00 0.00 79 GLN A CA 11
ATOM 14052 C C . GLN A 1 79 ? -33.407 -6.437 -30.432 1.00 0.00 79 GLN A C 11
ATOM 14053 O O . GLN A 1 79 ? -33.468 -7.551 -30.955 1.00 0.00 79 GLN A O 11
ATOM 14067 N N . ASP A 1 80 ? -33.661 -6.226 -29.149 1.00 0.00 80 ASP A N 11
ATOM 14068 C CA . ASP A 1 80 ? -34.026 -7.313 -28.246 1.00 0.00 80 ASP A CA 11
ATOM 14069 C C . ASP A 1 80 ? -35.449 -7.786 -28.518 1.00 0.00 80 ASP A C 11
ATOM 14070 O O . ASP A 1 80 ? -36.292 -7.012 -28.981 1.00 0.00 80 ASP A O 11
ATOM 14081 N N . MET A 1 1 ? 43.142 -12.279 -42.736 1.00 0.00 1 MET A N 12
ATOM 14082 C CA . MET A 1 1 ? 42.301 -11.159 -43.214 1.00 0.00 1 MET A CA 12
ATOM 14083 C C . MET A 1 1 ? 40.966 -11.141 -42.483 1.00 0.00 1 MET A C 12
ATOM 14084 O O . MET A 1 1 ? 39.903 -11.101 -43.105 1.00 0.00 1 MET A O 12
ATOM 14100 N N . GLU A 1 2 ? 41.024 -11.164 -41.159 1.00 0.00 2 GLU A N 12
ATOM 14101 C CA . GLU A 1 2 ? 39.823 -11.181 -40.339 1.00 0.00 2 GLU A CA 12
ATOM 14102 C C . GLU A 1 2 ? 39.276 -9.767 -40.162 1.00 0.00 2 GLU A C 12
ATOM 14103 O O . GLU A 1 2 ? 39.716 -9.024 -39.282 1.00 0.00 2 GLU A O 12
ATOM 14115 N N . ASP A 1 3 ? 38.321 -9.397 -41.007 1.00 0.00 3 ASP A N 12
ATOM 14116 C CA . ASP A 1 3 ? 37.720 -8.072 -40.943 1.00 0.00 3 ASP A CA 12
ATOM 14117 C C . ASP A 1 3 ? 36.560 -8.045 -39.965 1.00 0.00 3 ASP A C 12
ATOM 14118 O O . ASP A 1 3 ? 35.634 -8.854 -40.050 1.00 0.00 3 ASP A O 12
ATOM 14127 N N . THR A 1 4 ? 36.628 -7.116 -39.034 1.00 0.00 4 THR A N 12
ATOM 14128 C CA . THR A 1 4 ? 35.563 -6.907 -38.072 1.00 0.00 4 THR A CA 12
ATOM 14129 C C . THR A 1 4 ? 35.542 -5.440 -37.667 1.00 0.00 4 THR A C 12
ATOM 14130 O O . THR A 1 4 ? 35.000 -5.066 -36.627 1.00 0.00 4 THR A O 12
ATOM 14141 N N . TYR A 1 5 ? 36.132 -4.607 -38.514 1.00 0.00 5 TYR A N 12
ATOM 14142 C CA . TYR A 1 5 ? 36.289 -3.196 -38.212 1.00 0.00 5 TYR A CA 12
ATOM 14143 C C . TYR A 1 5 ? 35.450 -2.359 -39.158 1.00 0.00 5 TYR A C 12
ATOM 14144 O O . TYR A 1 5 ? 35.466 -2.578 -40.370 1.00 0.00 5 TYR A O 12
ATOM 14162 N N . ILE A 1 6 ? 34.714 -1.409 -38.604 1.00 0.00 6 ILE A N 12
ATOM 14163 C CA . ILE A 1 6 ? 33.873 -0.538 -39.406 1.00 0.00 6 ILE A CA 12
ATOM 14164 C C . ILE A 1 6 ? 34.721 0.531 -40.112 1.00 0.00 6 ILE A C 12
ATOM 14165 O O . ILE A 1 6 ? 34.805 1.685 -39.689 1.00 0.00 6 ILE A O 12
ATOM 14181 N N . ASP A 1 7 ? 35.365 0.117 -41.197 1.00 0.00 7 ASP A N 12
ATOM 14182 C CA . ASP A 1 7 ? 36.227 1.001 -41.974 1.00 0.00 7 ASP A CA 12
ATOM 14183 C C . ASP A 1 7 ? 35.404 2.080 -42.663 1.00 0.00 7 ASP A C 12
ATOM 14184 O O . ASP A 1 7 ? 35.867 3.205 -42.859 1.00 0.00 7 ASP A O 12
ATOM 14193 N N . SER A 1 8 ? 34.181 1.734 -43.024 1.00 0.00 8 SER A N 12
ATOM 14194 C CA . SER A 1 8 ? 33.301 2.656 -43.709 1.00 0.00 8 SER A CA 12
ATOM 14195 C C . SER A 1 8 ? 32.538 3.506 -42.697 1.00 0.00 8 SER A C 12
ATOM 14196 O O . SER A 1 8 ? 31.478 3.115 -42.208 1.00 0.00 8 SER A O 12
ATOM 14204 N N . LEU A 1 9 ? 33.096 4.665 -42.372 1.00 0.00 9 LEU A N 12
ATOM 14205 C CA . LEU A 1 9 ? 32.500 5.557 -41.385 1.00 0.00 9 LEU A CA 12
ATOM 14206 C C . LEU A 1 9 ? 31.273 6.268 -41.952 1.00 0.00 9 LEU A C 12
ATOM 14207 O O . LEU A 1 9 ? 30.492 6.863 -41.209 1.00 0.00 9 LEU A O 12
ATOM 14223 N N . ASP A 1 10 ? 31.109 6.203 -43.267 1.00 0.00 10 ASP A N 12
ATOM 14224 C CA . ASP A 1 10 ? 29.957 6.808 -43.927 1.00 0.00 10 ASP A CA 12
ATOM 14225 C C . ASP A 1 10 ? 29.566 6.014 -45.173 1.00 0.00 10 ASP A C 12
ATOM 14226 O O . ASP A 1 10 ? 29.844 6.423 -46.305 1.00 0.00 10 ASP A O 12
ATOM 14235 N N . PRO A 1 11 ? 28.944 4.843 -44.982 1.00 0.00 11 PRO A N 12
ATOM 14236 C CA . PRO A 1 11 ? 28.443 4.025 -46.072 1.00 0.00 11 PRO A CA 12
ATOM 14237 C C . PRO A 1 11 ? 26.968 4.297 -46.358 1.00 0.00 11 PRO A C 12
ATOM 14238 O O . PRO A 1 11 ? 26.341 5.131 -45.699 1.00 0.00 11 PRO A O 12
ATOM 14249 N N . GLU A 1 12 ? 26.415 3.599 -47.338 1.00 0.00 12 GLU A N 12
ATOM 14250 C CA . GLU A 1 12 ? 25.003 3.725 -47.663 1.00 0.00 12 GLU A CA 12
ATOM 14251 C C . GLU A 1 12 ? 24.391 2.353 -47.905 1.00 0.00 12 GLU A C 12
ATOM 14252 O O . GLU A 1 12 ? 24.863 1.591 -48.752 1.00 0.00 12 GLU A O 12
ATOM 14264 N N . LYS A 1 13 ? 23.347 2.042 -47.157 1.00 0.00 13 LYS A N 12
ATOM 14265 C CA . LYS A 1 13 ? 22.628 0.789 -47.331 1.00 0.00 13 LYS A CA 12
ATOM 14266 C C . LYS A 1 13 ? 21.225 1.047 -47.858 1.00 0.00 13 LYS A C 12
ATOM 14267 O O . LYS A 1 13 ? 20.708 2.162 -47.759 1.00 0.00 13 LYS A O 12
ATOM 14286 N N . LEU A 1 14 ? 20.618 0.011 -48.420 1.00 0.00 14 LEU A N 12
ATOM 14287 C CA . LEU A 1 14 ? 19.296 0.124 -49.018 1.00 0.00 14 LEU A CA 12
ATOM 14288 C C . LEU A 1 14 ? 18.206 -0.086 -47.976 1.00 0.00 14 LEU A C 12
ATOM 14289 O O . LEU A 1 14 ? 18.191 -1.093 -47.263 1.00 0.00 14 LEU A O 12
ATOM 14305 N N . LEU A 1 15 ? 17.298 0.870 -47.895 1.00 0.00 15 LEU A N 12
ATOM 14306 C CA . LEU A 1 15 ? 16.158 0.776 -46.999 1.00 0.00 15 LEU A CA 12
ATOM 14307 C C . LEU A 1 15 ? 14.928 0.341 -47.782 1.00 0.00 15 LEU A C 12
ATOM 14308 O O . LEU A 1 15 ? 14.820 0.614 -48.980 1.00 0.00 15 LEU A O 12
ATOM 14324 N N . GLN A 1 16 ? 14.012 -0.341 -47.111 1.00 0.00 16 GLN A N 12
ATOM 14325 C CA . GLN A 1 16 ? 12.785 -0.792 -47.750 1.00 0.00 16 GLN A CA 12
ATOM 14326 C C . GLN A 1 16 ? 11.728 0.304 -47.695 1.00 0.00 16 GLN A C 12
ATOM 14327 O O . GLN A 1 16 ? 11.616 1.026 -46.703 1.00 0.00 16 GLN A O 12
ATOM 14341 N N . CYS A 1 17 ? 10.956 0.418 -48.761 1.00 0.00 17 CYS A N 12
ATOM 14342 C CA . CYS A 1 17 ? 9.893 1.400 -48.837 1.00 0.00 17 CYS A CA 12
ATOM 14343 C C . CYS A 1 17 ? 8.608 0.817 -48.258 1.00 0.00 17 CYS A C 12
ATOM 14344 O O . CYS A 1 17 ? 8.163 -0.254 -48.669 1.00 0.00 17 CYS A O 12
ATOM 14351 N N . PRO A 1 18 ? 8.000 1.516 -47.286 1.00 0.00 18 PRO A N 12
ATOM 14352 C CA . PRO A 1 18 ? 6.764 1.063 -46.638 1.00 0.00 18 PRO A CA 12
ATOM 14353 C C . PRO A 1 18 ? 5.574 1.081 -47.591 1.00 0.00 18 PRO A C 12
ATOM 14354 O O . PRO A 1 18 ? 4.578 0.397 -47.368 1.00 0.00 18 PRO A O 12
ATOM 14365 N N . TYR A 1 19 ? 5.688 1.865 -48.657 1.00 0.00 19 TYR A N 12
ATOM 14366 C CA . TYR A 1 19 ? 4.614 1.977 -49.634 1.00 0.00 19 TYR A CA 12
ATOM 14367 C C . TYR A 1 19 ? 4.714 0.874 -50.683 1.00 0.00 19 TYR A C 12
ATOM 14368 O O . TYR A 1 19 ? 3.714 0.494 -51.297 1.00 0.00 19 TYR A O 12
ATOM 14386 N N . ASP A 1 20 ? 5.921 0.363 -50.882 1.00 0.00 20 ASP A N 12
ATOM 14387 C CA . ASP A 1 20 ? 6.152 -0.715 -51.835 1.00 0.00 20 ASP A CA 12
ATOM 14388 C C . ASP A 1 20 ? 7.503 -1.367 -51.569 1.00 0.00 20 ASP A C 12
ATOM 14389 O O . ASP A 1 20 ? 8.546 -0.712 -51.640 1.00 0.00 20 ASP A O 12
ATOM 14398 N N . LYS A 1 21 ? 7.480 -2.660 -51.276 1.00 0.00 21 LYS A N 12
ATOM 14399 C CA . LYS A 1 21 ? 8.674 -3.391 -50.855 1.00 0.00 21 LYS A CA 12
ATOM 14400 C C . LYS A 1 21 ? 9.670 -3.569 -51.999 1.00 0.00 21 LYS A C 12
ATOM 14401 O O . LYS A 1 21 ? 10.803 -4.005 -51.784 1.00 0.00 21 LYS A O 12
ATOM 14420 N N . ASN A 1 22 ? 9.252 -3.235 -53.210 1.00 0.00 22 ASN A N 12
ATOM 14421 C CA . ASN A 1 22 ? 10.120 -3.358 -54.372 1.00 0.00 22 ASN A CA 12
ATOM 14422 C C . ASN A 1 22 ? 10.878 -2.060 -54.620 1.00 0.00 22 ASN A C 12
ATOM 14423 O O . ASN A 1 22 ? 11.585 -1.914 -55.617 1.00 0.00 22 ASN A O 12
ATOM 14434 N N . HIS A 1 23 ? 10.725 -1.113 -53.702 1.00 0.00 23 HIS A N 12
ATOM 14435 C CA . HIS A 1 23 ? 11.506 0.113 -53.746 1.00 0.00 23 HIS A CA 12
ATOM 14436 C C . HIS A 1 23 ? 12.602 0.037 -52.701 1.00 0.00 23 HIS A C 12
ATOM 14437 O O . HIS A 1 23 ? 12.325 -0.032 -51.503 1.00 0.00 23 HIS A O 12
ATOM 14451 N N . GLN A 1 24 ? 13.839 0.043 -53.157 1.00 0.00 24 GLN A N 12
ATOM 14452 C CA . GLN A 1 24 ? 14.982 0.040 -52.261 1.00 0.00 24 GLN A CA 12
ATOM 14453 C C . GLN A 1 24 ? 15.835 1.272 -52.515 1.00 0.00 24 GLN A C 12
ATOM 14454 O O . GLN A 1 24 ? 16.453 1.404 -53.572 1.00 0.00 24 GLN A O 12
ATOM 14468 N N . ILE A 1 25 ? 15.840 2.179 -51.553 1.00 0.00 25 ILE A N 12
ATOM 14469 C CA . ILE A 1 25 ? 16.544 3.447 -51.693 1.00 0.00 25 ILE A CA 12
ATOM 14470 C C . ILE A 1 25 ? 17.506 3.632 -50.528 1.00 0.00 25 ILE A C 12
ATOM 14471 O O . ILE A 1 25 ? 17.163 3.336 -49.384 1.00 0.00 25 ILE A O 12
ATOM 14487 N N . ARG A 1 26 ? 18.717 4.092 -50.825 1.00 0.00 26 ARG A N 12
ATOM 14488 C CA . ARG A 1 26 ? 19.721 4.323 -49.795 1.00 0.00 26 ARG A CA 12
ATOM 14489 C C . ARG A 1 26 ? 19.280 5.444 -48.864 1.00 0.00 26 ARG A C 12
ATOM 14490 O O . ARG A 1 26 ? 18.622 6.397 -49.283 1.00 0.00 26 ARG A O 12
ATOM 14511 N N . ALA A 1 27 ? 19.666 5.302 -47.595 1.00 0.00 27 ALA A N 12
ATOM 14512 C CA . ALA A 1 27 ? 19.184 6.149 -46.498 1.00 0.00 27 ALA A CA 12
ATOM 14513 C C . ALA A 1 27 ? 19.283 7.645 -46.788 1.00 0.00 27 ALA A C 12
ATOM 14514 O O . ALA A 1 27 ? 18.476 8.428 -46.284 1.00 0.00 27 ALA A O 12
ATOM 14521 N N . SER A 1 28 ? 20.263 8.030 -47.597 1.00 0.00 28 SER A N 12
ATOM 14522 C CA . SER A 1 28 ? 20.504 9.432 -47.906 1.00 0.00 28 SER A CA 12
ATOM 14523 C C . SER A 1 28 ? 19.366 10.054 -48.719 1.00 0.00 28 SER A C 12
ATOM 14524 O O . SER A 1 28 ? 19.054 11.232 -48.553 1.00 0.00 28 SER A O 12
ATOM 14532 N N . ARG A 1 29 ? 18.736 9.266 -49.582 1.00 0.00 29 ARG A N 12
ATOM 14533 C CA . ARG A 1 29 ? 17.653 9.775 -50.420 1.00 0.00 29 ARG A CA 12
ATOM 14534 C C . ARG A 1 29 ? 16.325 9.136 -50.042 1.00 0.00 29 ARG A C 12
ATOM 14535 O O . ARG A 1 29 ? 15.323 9.310 -50.736 1.00 0.00 29 ARG A O 12
ATOM 14556 N N . PHE A 1 30 ? 16.319 8.406 -48.935 1.00 0.00 30 PHE A N 12
ATOM 14557 C CA . PHE A 1 30 ? 15.119 7.707 -48.491 1.00 0.00 30 PHE A CA 12
ATOM 14558 C C . PHE A 1 30 ? 13.970 8.680 -48.188 1.00 0.00 30 PHE A C 12
ATOM 14559 O O . PHE A 1 30 ? 12.857 8.468 -48.663 1.00 0.00 30 PHE A O 12
ATOM 14576 N N . PRO A 1 31 ? 14.200 9.757 -47.394 1.00 0.00 31 PRO A N 12
ATOM 14577 C CA . PRO A 1 31 ? 13.154 10.746 -47.107 1.00 0.00 31 PRO A CA 12
ATOM 14578 C C . PRO A 1 31 ? 12.619 11.396 -48.379 1.00 0.00 31 PRO A C 12
ATOM 14579 O O . PRO A 1 31 ? 11.428 11.688 -48.487 1.00 0.00 31 PRO A O 12
ATOM 14590 N N . TYR A 1 32 ? 13.506 11.591 -49.348 1.00 0.00 32 TYR A N 12
ATOM 14591 C CA . TYR A 1 32 ? 13.137 12.178 -50.629 1.00 0.00 32 TYR A CA 12
ATOM 14592 C C . TYR A 1 32 ? 12.198 11.241 -51.379 1.00 0.00 32 TYR A C 12
ATOM 14593 O O . TYR A 1 32 ? 11.205 11.675 -51.969 1.00 0.00 32 TYR A O 12
ATOM 14611 N N . HIS A 1 33 ? 12.508 9.951 -51.335 1.00 0.00 33 HIS A N 12
ATOM 14612 C CA . HIS A 1 33 ? 11.663 8.945 -51.965 1.00 0.00 33 HIS A CA 12
ATOM 14613 C C . HIS A 1 33 ? 10.347 8.818 -51.217 1.00 0.00 33 HIS A C 12
ATOM 14614 O O . HIS A 1 33 ? 9.310 8.589 -51.823 1.00 0.00 33 HIS A O 12
ATOM 14628 N N . LEU A 1 34 ? 10.406 8.959 -49.904 1.00 0.00 34 LEU A N 12
ATOM 14629 C CA . LEU A 1 34 ? 9.229 8.815 -49.057 1.00 0.00 34 LEU A CA 12
ATOM 14630 C C . LEU A 1 34 ? 8.165 9.830 -49.469 1.00 0.00 34 LEU A C 12
ATOM 14631 O O . LEU A 1 34 ? 7.005 9.478 -49.690 1.00 0.00 34 LEU A O 12
ATOM 14647 N N . ILE A 1 35 ? 8.586 11.078 -49.616 1.00 0.00 35 ILE A N 12
ATOM 14648 C CA . ILE A 1 35 ? 7.675 12.172 -49.924 1.00 0.00 35 ILE A CA 12
ATOM 14649 C C . ILE A 1 35 ? 7.039 11.998 -51.303 1.00 0.00 35 ILE A C 12
ATOM 14650 O O . ILE A 1 35 ? 5.820 12.125 -51.457 1.00 0.00 35 ILE A O 12
ATOM 14666 N N . LYS A 1 36 ? 7.857 11.690 -52.303 1.00 0.00 36 LYS A N 12
ATOM 14667 C CA . LYS A 1 36 ? 7.359 11.550 -53.667 1.00 0.00 36 LYS A CA 12
ATOM 14668 C C . LYS A 1 36 ? 6.552 10.264 -53.832 1.00 0.00 36 LYS A C 12
ATOM 14669 O O . LYS A 1 36 ? 5.582 10.224 -54.585 1.00 0.00 36 LYS A O 12
ATOM 14688 N N . CYS A 1 37 ? 6.942 9.221 -53.114 1.00 0.00 37 CYS A N 12
ATOM 14689 C CA . CYS A 1 37 ? 6.256 7.942 -53.203 1.00 0.00 37 CYS A CA 12
ATOM 14690 C C . CYS A 1 37 ? 4.880 8.054 -52.556 1.00 0.00 37 CYS A C 12
ATOM 14691 O O . CYS A 1 37 ? 3.910 7.459 -53.023 1.00 0.00 37 CYS A O 12
ATOM 14698 N N . ARG A 1 38 ? 4.810 8.831 -51.483 1.00 0.00 38 ARG A N 12
ATOM 14699 C CA . ARG A 1 38 ? 3.548 9.116 -50.815 1.00 0.00 38 ARG A CA 12
ATOM 14700 C C . ARG A 1 38 ? 2.634 9.922 -51.738 1.00 0.00 38 ARG A C 12
ATOM 14701 O O . ARG A 1 38 ? 1.413 9.771 -51.713 1.00 0.00 38 ARG A O 12
ATOM 14722 N N . LYS A 1 39 ? 3.241 10.774 -52.556 1.00 0.00 39 LYS A N 12
ATOM 14723 C CA . LYS A 1 39 ? 2.500 11.584 -53.511 1.00 0.00 39 LYS A CA 12
ATOM 14724 C C . LYS A 1 39 ? 1.974 10.722 -54.652 1.00 0.00 39 LYS A C 12
ATOM 14725 O O . LYS A 1 39 ? 0.863 10.924 -55.139 1.00 0.00 39 LYS A O 12
ATOM 14744 N N . ASN A 1 40 ? 2.776 9.751 -55.067 1.00 0.00 40 ASN A N 12
ATOM 14745 C CA . ASN A 1 40 ? 2.394 8.854 -56.154 1.00 0.00 40 ASN A CA 12
ATOM 14746 C C . ASN A 1 40 ? 1.414 7.787 -55.672 1.00 0.00 40 ASN A C 12
ATOM 14747 O O . ASN A 1 40 ? 0.902 6.995 -56.466 1.00 0.00 40 ASN A O 12
ATOM 14758 N N . HIS A 1 41 ? 1.159 7.763 -54.371 1.00 0.00 41 HIS A N 12
ATOM 14759 C CA . HIS A 1 41 ? 0.182 6.846 -53.791 1.00 0.00 41 HIS A CA 12
ATOM 14760 C C . HIS A 1 41 ? -0.794 7.627 -52.912 1.00 0.00 41 HIS A C 12
ATOM 14761 O O . HIS A 1 41 ? -0.802 7.478 -51.688 1.00 0.00 41 HIS A O 12
ATOM 14776 N N . PRO A 1 42 ? -1.648 8.462 -53.533 1.00 0.00 42 PRO A N 12
ATOM 14777 C CA . PRO A 1 42 ? -2.504 9.408 -52.810 1.00 0.00 42 PRO A CA 12
ATOM 14778 C C . PRO A 1 42 ? -3.607 8.726 -52.006 1.00 0.00 42 PRO A C 12
ATOM 14779 O O . PRO A 1 42 ? -4.123 9.293 -51.042 1.00 0.00 42 PRO A O 12
ATOM 14790 N N . ASP A 1 43 ? -3.957 7.506 -52.391 1.00 0.00 43 ASP A N 12
ATOM 14791 C CA . ASP A 1 43 ? -5.017 6.771 -51.709 1.00 0.00 43 ASP A CA 12
ATOM 14792 C C . ASP A 1 43 ? -4.588 6.424 -50.293 1.00 0.00 43 ASP A C 12
ATOM 14793 O O . ASP A 1 43 ? -5.399 6.411 -49.368 1.00 0.00 43 ASP A O 12
ATOM 14802 N N . VAL A 1 44 ? -3.302 6.173 -50.125 1.00 0.00 44 VAL A N 12
ATOM 14803 C CA . VAL A 1 44 ? -2.756 5.841 -48.821 1.00 0.00 44 VAL A CA 12
ATOM 14804 C C . VAL A 1 44 ? -2.675 7.096 -47.956 1.00 0.00 44 VAL A C 12
ATOM 14805 O O . VAL A 1 44 ? -2.702 7.031 -46.726 1.00 0.00 44 VAL A O 12
ATOM 14818 N N . ALA A 1 45 ? -2.622 8.244 -48.621 1.00 0.00 45 ALA A N 12
ATOM 14819 C CA . ALA A 1 45 ? -2.490 9.527 -47.942 1.00 0.00 45 ALA A CA 12
ATOM 14820 C C . ALA A 1 45 ? -3.784 9.941 -47.245 1.00 0.00 45 ALA A C 12
ATOM 14821 O O . ALA A 1 45 ? -3.799 10.918 -46.496 1.00 0.00 45 ALA A O 12
ATOM 14828 N N . ASN A 1 46 ? -4.871 9.212 -47.496 1.00 0.00 46 ASN A N 12
ATOM 14829 C CA . ASN A 1 46 ? -6.138 9.495 -46.829 1.00 0.00 46 ASN A CA 12
ATOM 14830 C C . ASN A 1 46 ? -6.010 9.253 -45.331 1.00 0.00 46 ASN A C 12
ATOM 14831 O O . ASN A 1 46 ? -6.440 10.081 -44.531 1.00 0.00 46 ASN A O 12
ATOM 14842 N N . LYS A 1 47 ? -5.399 8.124 -44.968 1.00 0.00 47 LYS A N 12
ATOM 14843 C CA . LYS A 1 47 ? -5.091 7.810 -43.570 1.00 0.00 47 LYS A CA 12
ATOM 14844 C C . LYS A 1 47 ? -6.336 7.905 -42.683 1.00 0.00 47 LYS A C 12
ATOM 14845 O O . LYS A 1 47 ? -6.508 8.867 -41.931 1.00 0.00 47 LYS A O 12
ATOM 14864 N N . LEU A 1 48 ? -7.193 6.901 -42.759 1.00 0.00 48 LEU A N 12
ATOM 14865 C CA . LEU A 1 48 ? -8.417 6.889 -41.970 1.00 0.00 48 LEU A CA 12
ATOM 14866 C C . LEU A 1 48 ? -8.114 6.564 -40.514 1.00 0.00 48 LEU A C 12
ATOM 14867 O O . LEU A 1 48 ? -7.132 5.885 -40.209 1.00 0.00 48 LEU A O 12
ATOM 14883 N N . ALA A 1 49 ? -8.949 7.072 -39.623 1.00 0.00 49 ALA A N 12
ATOM 14884 C CA . ALA A 1 49 ? -8.791 6.846 -38.197 1.00 0.00 49 ALA A CA 12
ATOM 14885 C C . ALA A 1 49 ? -9.896 5.940 -37.682 1.00 0.00 49 ALA A C 12
ATOM 14886 O O . ALA A 1 49 ? -11.020 5.970 -38.190 1.00 0.00 49 ALA A O 12
ATOM 14893 N N . THR A 1 50 ? -9.577 5.138 -36.681 1.00 0.00 50 THR A N 12
ATOM 14894 C CA . THR A 1 50 ? -10.535 4.207 -36.120 1.00 0.00 50 THR A CA 12
ATOM 14895 C C . THR A 1 50 ? -11.066 4.720 -34.785 1.00 0.00 50 THR A C 12
ATOM 14896 O O . THR A 1 50 ? -10.298 5.103 -33.901 1.00 0.00 50 THR A O 12
ATOM 14907 N N . CYS A 1 51 ? -12.383 4.748 -34.662 1.00 0.00 51 CYS A N 12
ATOM 14908 C CA . CYS A 1 51 ? -13.041 5.166 -33.434 1.00 0.00 51 CYS A CA 12
ATOM 14909 C C . CYS A 1 51 ? -12.822 4.132 -32.332 1.00 0.00 51 CYS A C 12
ATOM 14910 O O . CYS A 1 51 ? -13.065 2.942 -32.535 1.00 0.00 51 CYS A O 12
ATOM 14917 N N . PRO A 1 52 ? -12.368 4.572 -31.149 1.00 0.00 52 PRO A N 12
ATOM 14918 C CA . PRO A 1 52 ? -12.137 3.673 -30.012 1.00 0.00 52 PRO A CA 12
ATOM 14919 C C . PRO A 1 52 ? -13.441 3.187 -29.382 1.00 0.00 52 PRO A C 12
ATOM 14920 O O . PRO A 1 52 ? -13.439 2.320 -28.508 1.00 0.00 52 PRO A O 12
ATOM 14931 N N . PHE A 1 53 ? -14.555 3.736 -29.845 1.00 0.00 53 PHE A N 12
ATOM 14932 C CA . PHE A 1 53 ? -15.863 3.346 -29.334 1.00 0.00 53 PHE A CA 12
ATOM 14933 C C . PHE A 1 53 ? -16.535 2.354 -30.275 1.00 0.00 53 PHE A C 12
ATOM 14934 O O . PHE A 1 53 ? -17.395 1.579 -29.862 1.00 0.00 53 PHE A O 12
ATOM 14951 N N . ASN A 1 54 ? -16.135 2.380 -31.540 1.00 0.00 54 ASN A N 12
ATOM 14952 C CA . ASN A 1 54 ? -16.760 1.550 -32.558 1.00 0.00 54 ASN A CA 12
ATOM 14953 C C . ASN A 1 54 ? -15.864 1.472 -33.786 1.00 0.00 54 ASN A C 12
ATOM 14954 O O . ASN A 1 54 ? -15.519 2.496 -34.376 1.00 0.00 54 ASN A O 12
ATOM 14965 N N . ALA A 1 55 ? -15.504 0.259 -34.173 1.00 0.00 55 ALA A N 12
ATOM 14966 C CA . ALA A 1 55 ? -14.534 0.046 -35.242 1.00 0.00 55 ALA A CA 12
ATOM 14967 C C . ALA A 1 55 ? -15.120 0.333 -36.622 1.00 0.00 55 ALA A C 12
ATOM 14968 O O . ALA A 1 55 ? -14.384 0.460 -37.602 1.00 0.00 55 ALA A O 12
ATOM 14975 N N . ARG A 1 56 ? -16.442 0.434 -36.703 1.00 0.00 56 ARG A N 12
ATOM 14976 C CA . ARG A 1 56 ? -17.102 0.766 -37.960 1.00 0.00 56 ARG A CA 12
ATOM 14977 C C . ARG A 1 56 ? -17.072 2.270 -38.214 1.00 0.00 56 ARG A C 12
ATOM 14978 O O . ARG A 1 56 ? -17.377 2.727 -39.316 1.00 0.00 56 ARG A O 12
ATOM 14999 N N . HIS A 1 57 ? -16.702 3.038 -37.195 1.00 0.00 57 HIS A N 12
ATOM 15000 C CA . HIS A 1 57 ? -16.616 4.487 -37.334 1.00 0.00 57 HIS A CA 12
ATOM 15001 C C . HIS A 1 57 ? -15.248 4.884 -37.870 1.00 0.00 57 HIS A C 12
ATOM 15002 O O . HIS A 1 57 ? -14.322 5.149 -37.099 1.00 0.00 57 HIS A O 12
ATOM 15016 N N . GLN A 1 58 ? -15.121 4.908 -39.184 1.00 0.00 58 GLN A N 12
ATOM 15017 C CA . GLN A 1 58 ? -13.890 5.345 -39.822 1.00 0.00 58 GLN A CA 12
ATOM 15018 C C . GLN A 1 58 ? -14.025 6.792 -40.265 1.00 0.00 58 GLN A C 12
ATOM 15019 O O . GLN A 1 58 ? -14.876 7.117 -41.095 1.00 0.00 58 GLN A O 12
ATOM 15033 N N . VAL A 1 59 ? -13.193 7.656 -39.711 1.00 0.00 59 VAL A N 12
ATOM 15034 C CA . VAL A 1 59 ? -13.256 9.080 -40.020 1.00 0.00 59 VAL A CA 12
ATOM 15035 C C . VAL A 1 59 ? -11.871 9.622 -40.356 1.00 0.00 59 VAL A C 12
ATOM 15036 O O . VAL A 1 59 ? -10.863 9.109 -39.872 1.00 0.00 59 VAL A O 12
ATOM 15049 N N . PRO A 1 60 ? -11.805 10.649 -41.218 1.00 0.00 60 PRO A N 12
ATOM 15050 C CA . PRO A 1 60 ? -10.548 11.331 -41.548 1.00 0.00 60 PRO A CA 12
ATOM 15051 C C . PRO A 1 60 ? -9.899 11.946 -40.309 1.00 0.00 60 PRO A C 12
ATOM 15052 O O . PRO A 1 60 ? -10.584 12.355 -39.372 1.00 0.00 60 PRO A O 12
ATOM 15063 N N . ARG A 1 61 ? -8.568 12.012 -40.327 1.00 0.00 61 ARG A N 12
ATOM 15064 C CA . ARG A 1 61 ? -7.782 12.530 -39.204 1.00 0.00 61 ARG A CA 12
ATOM 15065 C C . ARG A 1 61 ? -8.155 13.973 -38.875 1.00 0.00 61 ARG A C 12
ATOM 15066 O O . ARG A 1 61 ? -7.922 14.443 -37.764 1.00 0.00 61 ARG A O 12
ATOM 15087 N N . ALA A 1 62 ? -8.726 14.670 -39.848 1.00 0.00 62 ALA A N 12
ATOM 15088 C CA . ALA A 1 62 ? -9.153 16.046 -39.656 1.00 0.00 62 ALA A CA 12
ATOM 15089 C C . ALA A 1 62 ? -10.475 16.115 -38.892 1.00 0.00 62 ALA A C 12
ATOM 15090 O O . ALA A 1 62 ? -10.866 17.174 -38.402 1.00 0.00 62 ALA A O 12
ATOM 15097 N N . GLU A 1 63 ? -11.164 14.983 -38.785 1.00 0.00 63 GLU A N 12
ATOM 15098 C CA . GLU A 1 63 ? -12.457 14.944 -38.112 1.00 0.00 63 GLU A CA 12
ATOM 15099 C C . GLU A 1 63 ? -12.458 13.987 -36.923 1.00 0.00 63 GLU A C 12
ATOM 15100 O O . GLU A 1 63 ? -13.455 13.886 -36.213 1.00 0.00 63 GLU A O 12
ATOM 15112 N N . ILE A 1 64 ? -11.345 13.293 -36.699 1.00 0.00 64 ILE A N 12
ATOM 15113 C CA . ILE A 1 64 ? -11.279 12.281 -35.645 1.00 0.00 64 ILE A CA 12
ATOM 15114 C C . ILE A 1 64 ? -11.511 12.890 -34.260 1.00 0.00 64 ILE A C 12
ATOM 15115 O O . ILE A 1 64 ? -12.276 12.350 -33.462 1.00 0.00 64 ILE A O 12
ATOM 15131 N N . SER A 1 65 ? -10.888 14.029 -33.994 1.00 0.00 65 SER A N 12
ATOM 15132 C CA . SER A 1 65 ? -10.994 14.665 -32.691 1.00 0.00 65 SER A CA 12
ATOM 15133 C C . SER A 1 65 ? -12.421 15.139 -32.450 1.00 0.00 65 SER A C 12
ATOM 15134 O O . SER A 1 65 ? -12.954 15.018 -31.345 1.00 0.00 65 SER A O 12
ATOM 15142 N N . HIS A 1 66 ? -13.041 15.646 -33.505 1.00 0.00 66 HIS A N 12
ATOM 15143 C CA . HIS A 1 66 ? -14.411 16.123 -33.432 1.00 0.00 66 HIS A CA 12
ATOM 15144 C C . HIS A 1 66 ? -15.369 14.948 -33.245 1.00 0.00 66 HIS A C 12
ATOM 15145 O O . HIS A 1 66 ? -16.342 15.046 -32.500 1.00 0.00 66 HIS A O 12
ATOM 15160 N N . HIS A 1 67 ? -15.070 13.832 -33.904 1.00 0.00 67 HIS A N 12
ATOM 15161 C CA . HIS A 1 67 ? -15.915 12.646 -33.819 1.00 0.00 67 HIS A CA 12
ATOM 15162 C C . HIS A 1 67 ? -15.876 12.059 -32.415 1.00 0.00 67 HIS A C 12
ATOM 15163 O O . HIS A 1 67 ? -16.891 11.604 -31.910 1.00 0.00 67 HIS A O 12
ATOM 15177 N N . ILE A 1 68 ? -14.706 12.077 -31.788 1.00 0.00 68 ILE A N 12
ATOM 15178 C CA . ILE A 1 68 ? -14.559 11.552 -30.434 1.00 0.00 68 ILE A CA 12
ATOM 15179 C C . ILE A 1 68 ? -15.448 12.323 -29.459 1.00 0.00 68 ILE A C 12
ATOM 15180 O O . ILE A 1 68 ? -16.097 11.733 -28.594 1.00 0.00 68 ILE A O 12
ATOM 15196 N N . SER A 1 69 ? -15.494 13.638 -29.623 1.00 0.00 69 SER A N 12
ATOM 15197 C CA . SER A 1 69 ? -16.302 14.489 -28.762 1.00 0.00 69 SER A CA 12
ATOM 15198 C C . SER A 1 69 ? -17.791 14.297 -29.045 1.00 0.00 69 SER A C 12
ATOM 15199 O O . SER A 1 69 ? -18.628 14.469 -28.159 1.00 0.00 69 SER A O 12
ATOM 15207 N N . SER A 1 70 ? -18.115 13.924 -30.276 1.00 0.00 70 SER A N 12
ATOM 15208 C CA . SER A 1 70 ? -19.504 13.762 -30.685 1.00 0.00 70 SER A CA 12
ATOM 15209 C C . SER A 1 70 ? -19.908 12.289 -30.755 1.00 0.00 70 SER A C 12
ATOM 15210 O O . SER A 1 70 ? -20.935 11.948 -31.339 1.00 0.00 70 SER A O 12
ATOM 15218 N N . CYS A 1 71 ? -19.109 11.416 -30.157 1.00 0.00 71 CYS A N 12
ATOM 15219 C CA . CYS A 1 71 ? -19.401 9.993 -30.178 1.00 0.00 71 CYS A CA 12
ATOM 15220 C C . CYS A 1 71 ? -19.529 9.463 -28.755 1.00 0.00 71 CYS A C 12
ATOM 15221 O O . CYS A 1 71 ? -18.637 8.783 -28.244 1.00 0.00 71 CYS A O 12
ATOM 15228 N N . ASP A 1 72 ? -20.640 9.789 -28.115 1.00 0.00 72 ASP A N 12
ATOM 15229 C CA . ASP A 1 72 ? -20.899 9.328 -26.761 1.00 0.00 72 ASP A CA 12
ATOM 15230 C C . ASP A 1 72 ? -21.716 8.044 -26.796 1.00 0.00 72 ASP A C 12
ATOM 15231 O O . ASP A 1 72 ? -22.477 7.804 -27.736 1.00 0.00 72 ASP A O 12
ATOM 15240 N N . ASP A 1 73 ? -21.550 7.217 -25.778 1.00 0.00 73 ASP A N 12
ATOM 15241 C CA . ASP A 1 73 ? -22.233 5.934 -25.710 1.00 0.00 73 ASP A CA 12
ATOM 15242 C C . ASP A 1 73 ? -23.235 5.946 -24.562 1.00 0.00 73 ASP A C 12
ATOM 15243 O O . ASP A 1 73 ? -23.115 6.751 -23.636 1.00 0.00 73 ASP A O 12
ATOM 15252 N N . LYS A 1 74 ? -24.225 5.062 -24.626 1.00 0.00 74 LYS A N 12
ATOM 15253 C CA . LYS A 1 74 ? -25.247 4.974 -23.586 1.00 0.00 74 LYS A CA 12
ATOM 15254 C C . LYS A 1 74 ? -24.645 4.489 -22.268 1.00 0.00 74 LYS A C 12
ATOM 15255 O O . LYS A 1 74 ? -25.256 4.617 -21.209 1.00 0.00 74 LYS A O 12
ATOM 15274 N N . SER A 1 75 ? -23.452 3.923 -22.349 1.00 0.00 75 SER A N 12
ATOM 15275 C CA . SER A 1 75 ? -22.718 3.499 -21.173 1.00 0.00 75 SER A CA 12
ATOM 15276 C C . SER A 1 75 ? -21.273 3.988 -21.253 1.00 0.00 75 SER A C 12
ATOM 15277 O O . SER A 1 75 ? -20.333 3.194 -21.313 1.00 0.00 75 SER A O 12
ATOM 15285 N N . SER A 1 76 ? -21.101 5.306 -21.267 1.00 0.00 76 SER A N 12
ATOM 15286 C CA . SER A 1 76 ? -19.779 5.903 -21.398 1.00 0.00 76 SER A CA 12
ATOM 15287 C C . SER A 1 76 ? -19.015 5.867 -20.074 1.00 0.00 76 SER A C 12
ATOM 15288 O O . SER A 1 76 ? -18.805 6.900 -19.437 1.00 0.00 76 SER A O 12
ATOM 15296 N N . ILE A 1 77 ? -18.612 4.672 -19.666 1.00 0.00 77 ILE A N 12
ATOM 15297 C CA . ILE A 1 77 ? -17.801 4.508 -18.472 1.00 0.00 77 ILE A CA 12
ATOM 15298 C C . ILE A 1 77 ? -16.347 4.824 -18.802 1.00 0.00 77 ILE A C 12
ATOM 15299 O O . ILE A 1 77 ? -15.603 3.965 -19.274 1.00 0.00 77 ILE A O 12
ATOM 15315 N N . GLU A 1 78 ? -15.962 6.067 -18.577 1.00 0.00 78 GLU A N 12
ATOM 15316 C CA . GLU A 1 78 ? -14.645 6.543 -18.964 1.00 0.00 78 GLU A CA 12
ATOM 15317 C C . GLU A 1 78 ? -13.634 6.331 -17.840 1.00 0.00 78 GLU A C 12
ATOM 15318 O O . GLU A 1 78 ? -13.533 7.141 -16.917 1.00 0.00 78 GLU A O 12
ATOM 15330 N N . GLN A 1 79 ? -12.909 5.225 -17.910 1.00 0.00 79 GLN A N 12
ATOM 15331 C CA . GLN A 1 79 ? -11.842 4.945 -16.961 1.00 0.00 79 GLN A CA 12
ATOM 15332 C C . GLN A 1 79 ? -10.566 4.580 -17.710 1.00 0.00 79 GLN A C 12
ATOM 15333 O O . GLN A 1 79 ? -10.614 3.861 -18.710 1.00 0.00 79 GLN A O 12
ATOM 15347 N N . ASP A 1 80 ? -9.435 5.082 -17.239 1.00 0.00 80 ASP A N 12
ATOM 15348 C CA . ASP A 1 80 ? -8.148 4.764 -17.846 1.00 0.00 80 ASP A CA 12
ATOM 15349 C C . ASP A 1 80 ? -7.102 4.554 -16.763 1.00 0.00 80 ASP A C 12
ATOM 15350 O O . ASP A 1 80 ? -7.283 4.999 -15.627 1.00 0.00 80 ASP A O 12
ATOM 15361 N N . MET A 1 1 ? 35.069 -11.423 -48.156 1.00 0.00 1 MET A N 13
ATOM 15362 C CA . MET A 1 1 ? 33.847 -11.927 -48.828 1.00 0.00 1 MET A CA 13
ATOM 15363 C C . MET A 1 1 ? 32.627 -11.732 -47.931 1.00 0.00 1 MET A C 13
ATOM 15364 O O . MET A 1 1 ? 32.767 -11.544 -46.723 1.00 0.00 1 MET A O 13
ATOM 15380 N N . GLU A 1 2 ? 31.433 -11.773 -48.520 1.00 0.00 2 GLU A N 13
ATOM 15381 C CA . GLU A 1 2 ? 30.197 -11.632 -47.756 1.00 0.00 2 GLU A CA 13
ATOM 15382 C C . GLU A 1 2 ? 28.980 -11.990 -48.604 1.00 0.00 2 GLU A C 13
ATOM 15383 O O . GLU A 1 2 ? 28.432 -13.084 -48.480 1.00 0.00 2 GLU A O 13
ATOM 15395 N N . ASP A 1 3 ? 28.568 -11.073 -49.469 1.00 0.00 3 ASP A N 13
ATOM 15396 C CA . ASP A 1 3 ? 27.385 -11.285 -50.295 1.00 0.00 3 ASP A CA 13
ATOM 15397 C C . ASP A 1 3 ? 27.784 -11.607 -51.727 1.00 0.00 3 ASP A C 13
ATOM 15398 O O . ASP A 1 3 ? 27.829 -12.770 -52.125 1.00 0.00 3 ASP A O 13
ATOM 15407 N N . THR A 1 4 ? 28.105 -10.574 -52.486 1.00 0.00 4 THR A N 13
ATOM 15408 C CA . THR A 1 4 ? 28.465 -10.732 -53.881 1.00 0.00 4 THR A CA 13
ATOM 15409 C C . THR A 1 4 ? 29.985 -10.816 -54.031 1.00 0.00 4 THR A C 13
ATOM 15410 O O . THR A 1 4 ? 30.608 -10.018 -54.736 1.00 0.00 4 THR A O 13
ATOM 15421 N N . TYR A 1 5 ? 30.567 -11.798 -53.339 1.00 0.00 5 TYR A N 13
ATOM 15422 C CA . TYR A 1 5 ? 32.012 -12.044 -53.347 1.00 0.00 5 TYR A CA 13
ATOM 15423 C C . TYR A 1 5 ? 32.762 -10.954 -52.581 1.00 0.00 5 TYR A C 13
ATOM 15424 O O . TYR A 1 5 ? 33.504 -11.241 -51.646 1.00 0.00 5 TYR A O 13
ATOM 15442 N N . ILE A 1 6 ? 32.553 -9.708 -52.972 1.00 0.00 6 ILE A N 13
ATOM 15443 C CA . ILE A 1 6 ? 33.183 -8.577 -52.312 1.00 0.00 6 ILE A CA 13
ATOM 15444 C C . ILE A 1 6 ? 32.356 -8.148 -51.101 1.00 0.00 6 ILE A C 13
ATOM 15445 O O . ILE A 1 6 ? 31.133 -8.021 -51.187 1.00 0.00 6 ILE A O 13
ATOM 15461 N N . ASP A 1 7 ? 33.024 -7.957 -49.973 1.00 0.00 7 ASP A N 13
ATOM 15462 C CA . ASP A 1 7 ? 32.366 -7.486 -48.761 1.00 0.00 7 ASP A CA 13
ATOM 15463 C C . ASP A 1 7 ? 32.627 -6.002 -48.574 1.00 0.00 7 ASP A C 13
ATOM 15464 O O . ASP A 1 7 ? 33.581 -5.462 -49.136 1.00 0.00 7 ASP A O 13
ATOM 15473 N N . SER A 1 8 ? 31.771 -5.352 -47.791 1.00 0.00 8 SER A N 13
ATOM 15474 C CA . SER A 1 8 ? 31.849 -3.912 -47.576 1.00 0.00 8 SER A CA 13
ATOM 15475 C C . SER A 1 8 ? 31.726 -3.179 -48.912 1.00 0.00 8 SER A C 13
ATOM 15476 O O . SER A 1 8 ? 32.360 -2.147 -49.139 1.00 0.00 8 SER A O 13
ATOM 15484 N N . LEU A 1 9 ? 30.904 -3.731 -49.795 1.00 0.00 9 LEU A N 13
ATOM 15485 C CA . LEU A 1 9 ? 30.711 -3.168 -51.122 1.00 0.00 9 LEU A CA 13
ATOM 15486 C C . LEU A 1 9 ? 29.637 -2.089 -51.095 1.00 0.00 9 LEU A C 13
ATOM 15487 O O . LEU A 1 9 ? 29.644 -1.170 -51.916 1.00 0.00 9 LEU A O 13
ATOM 15503 N N . ASP A 1 10 ? 28.712 -2.205 -50.156 1.00 0.00 10 ASP A N 13
ATOM 15504 C CA . ASP A 1 10 ? 27.663 -1.209 -50.004 1.00 0.00 10 ASP A CA 13
ATOM 15505 C C . ASP A 1 10 ? 28.015 -0.231 -48.884 1.00 0.00 10 ASP A C 13
ATOM 15506 O O . ASP A 1 10 ? 27.991 -0.574 -47.699 1.00 0.00 10 ASP A O 13
ATOM 15515 N N . PRO A 1 11 ? 28.402 0.999 -49.255 1.00 0.00 11 PRO A N 13
ATOM 15516 C CA . PRO A 1 11 ? 28.698 2.056 -48.293 1.00 0.00 11 PRO A CA 13
ATOM 15517 C C . PRO A 1 11 ? 27.419 2.611 -47.686 1.00 0.00 11 PRO A C 13
ATOM 15518 O O . PRO A 1 11 ? 27.321 2.829 -46.478 1.00 0.00 11 PRO A O 13
ATOM 15529 N N . GLU A 1 12 ? 26.433 2.818 -48.540 1.00 0.00 12 GLU A N 13
ATOM 15530 C CA . GLU A 1 12 ? 25.149 3.336 -48.118 1.00 0.00 12 GLU A CA 13
ATOM 15531 C C . GLU A 1 12 ? 24.139 2.204 -48.035 1.00 0.00 12 GLU A C 13
ATOM 15532 O O . GLU A 1 12 ? 24.135 1.296 -48.870 1.00 0.00 12 GLU A O 13
ATOM 15544 N N . LYS A 1 13 ? 23.292 2.252 -47.022 1.00 0.00 13 LYS A N 13
ATOM 15545 C CA . LYS A 1 13 ? 22.333 1.191 -46.790 1.00 0.00 13 LYS A CA 13
ATOM 15546 C C . LYS A 1 13 ? 21.066 1.418 -47.598 1.00 0.00 13 LYS A C 13
ATOM 15547 O O . LYS A 1 13 ? 20.492 2.507 -47.577 1.00 0.00 13 LYS A O 13
ATOM 15566 N N . LEU A 1 14 ? 20.651 0.392 -48.325 1.00 0.00 14 LEU A N 13
ATOM 15567 C CA . LEU A 1 14 ? 19.396 0.434 -49.053 1.00 0.00 14 LEU A CA 13
ATOM 15568 C C . LEU A 1 14 ? 18.251 0.110 -48.105 1.00 0.00 14 LEU A C 13
ATOM 15569 O O . LEU A 1 14 ? 18.214 -0.966 -47.510 1.00 0.00 14 LEU A O 13
ATOM 15585 N N . LEU A 1 15 ? 17.339 1.047 -47.954 1.00 0.00 15 LEU A N 13
ATOM 15586 C CA . LEU A 1 15 ? 16.210 0.874 -47.058 1.00 0.00 15 LEU A CA 13
ATOM 15587 C C . LEU A 1 15 ? 14.988 0.406 -47.831 1.00 0.00 15 LEU A C 13
ATOM 15588 O O . LEU A 1 15 ? 14.872 0.644 -49.036 1.00 0.00 15 LEU A O 13
ATOM 15604 N N . GLN A 1 16 ? 14.090 -0.261 -47.128 1.00 0.00 16 GLN A N 13
ATOM 15605 C CA . GLN A 1 16 ? 12.885 -0.794 -47.730 1.00 0.00 16 GLN A CA 13
ATOM 15606 C C . GLN A 1 16 ? 11.741 0.202 -47.579 1.00 0.00 16 GLN A C 13
ATOM 15607 O O . GLN A 1 16 ? 11.611 0.866 -46.548 1.00 0.00 16 GLN A O 13
ATOM 15621 N N . CYS A 1 17 ? 10.923 0.307 -48.613 1.00 0.00 17 CYS A N 13
ATOM 15622 C CA . CYS A 1 17 ? 9.816 1.243 -48.620 1.00 0.00 17 CYS A CA 13
ATOM 15623 C C . CYS A 1 17 ? 8.561 0.595 -48.033 1.00 0.00 17 CYS A C 13
ATOM 15624 O O . CYS A 1 17 ? 8.178 -0.510 -48.423 1.00 0.00 17 CYS A O 13
ATOM 15631 N N . PRO A 1 18 ? 7.909 1.280 -47.078 1.00 0.00 18 PRO A N 13
ATOM 15632 C CA . PRO A 1 18 ? 6.678 0.786 -46.446 1.00 0.00 18 PRO A CA 13
ATOM 15633 C C . PRO A 1 18 ? 5.485 0.809 -47.399 1.00 0.00 18 PRO A C 13
ATOM 15634 O O . PRO A 1 18 ? 4.440 0.222 -47.120 1.00 0.00 18 PRO A O 13
ATOM 15645 N N . TYR A 1 19 ? 5.642 1.503 -48.518 1.00 0.00 19 TYR A N 13
ATOM 15646 C CA . TYR A 1 19 ? 4.585 1.581 -49.519 1.00 0.00 19 TYR A CA 13
ATOM 15647 C C . TYR A 1 19 ? 4.696 0.432 -50.514 1.00 0.00 19 TYR A C 13
ATOM 15648 O O . TYR A 1 19 ? 3.689 -0.057 -51.026 1.00 0.00 19 TYR A O 13
ATOM 15666 N N . ASP A 1 20 ? 5.922 -0.003 -50.771 1.00 0.00 20 ASP A N 13
ATOM 15667 C CA . ASP A 1 20 ? 6.175 -1.097 -51.702 1.00 0.00 20 ASP A CA 13
ATOM 15668 C C . ASP A 1 20 ? 7.574 -1.657 -51.484 1.00 0.00 20 ASP A C 13
ATOM 15669 O O . ASP A 1 20 ? 8.562 -0.925 -51.543 1.00 0.00 20 ASP A O 13
ATOM 15678 N N . LYS A 1 21 ? 7.650 -2.958 -51.236 1.00 0.00 21 LYS A N 13
ATOM 15679 C CA . LYS A 1 21 ? 8.919 -3.623 -50.958 1.00 0.00 21 LYS A CA 13
ATOM 15680 C C . LYS A 1 21 ? 9.798 -3.690 -52.204 1.00 0.00 21 LYS A C 13
ATOM 15681 O O . LYS A 1 21 ? 10.973 -4.048 -52.128 1.00 0.00 21 LYS A O 13
ATOM 15700 N N . ASN A 1 22 ? 9.226 -3.347 -53.349 1.00 0.00 22 ASN A N 13
ATOM 15701 C CA . ASN A 1 22 ? 9.986 -3.301 -54.593 1.00 0.00 22 ASN A CA 13
ATOM 15702 C C . ASN A 1 22 ? 10.709 -1.963 -54.742 1.00 0.00 22 ASN A C 13
ATOM 15703 O O . ASN A 1 22 ? 11.334 -1.695 -55.768 1.00 0.00 22 ASN A O 13
ATOM 15714 N N . HIS A 1 23 ? 10.617 -1.120 -53.719 1.00 0.00 23 HIS A N 13
ATOM 15715 C CA . HIS A 1 23 ? 11.350 0.141 -53.702 1.00 0.00 23 HIS A CA 13
ATOM 15716 C C . HIS A 1 23 ? 12.538 0.023 -52.750 1.00 0.00 23 HIS A C 13
ATOM 15717 O O . HIS A 1 23 ? 12.355 -0.153 -51.545 1.00 0.00 23 HIS A O 13
ATOM 15731 N N . GLN A 1 24 ? 13.745 0.116 -53.295 1.00 0.00 24 GLN A N 13
ATOM 15732 C CA . GLN A 1 24 ? 14.962 0.088 -52.490 1.00 0.00 24 GLN A CA 13
ATOM 15733 C C . GLN A 1 24 ? 15.755 1.368 -52.708 1.00 0.00 24 GLN A C 13
ATOM 15734 O O . GLN A 1 24 ? 16.293 1.598 -53.793 1.00 0.00 24 GLN A O 13
ATOM 15748 N N . ILE A 1 25 ? 15.820 2.204 -51.685 1.00 0.00 25 ILE A N 13
ATOM 15749 C CA . ILE A 1 25 ? 16.451 3.514 -51.806 1.00 0.00 25 ILE A CA 13
ATOM 15750 C C . ILE A 1 25 ? 17.471 3.710 -50.689 1.00 0.00 25 ILE A C 13
ATOM 15751 O O . ILE A 1 25 ? 17.241 3.292 -49.558 1.00 0.00 25 ILE A O 13
ATOM 15767 N N . ARG A 1 26 ? 18.606 4.327 -51.018 1.00 0.00 26 ARG A N 13
ATOM 15768 C CA . ARG A 1 26 ? 19.655 4.582 -50.035 1.00 0.00 26 ARG A CA 13
ATOM 15769 C C . ARG A 1 26 ? 19.143 5.488 -48.921 1.00 0.00 26 ARG A C 13
ATOM 15770 O O . ARG A 1 26 ? 18.319 6.364 -49.178 1.00 0.00 26 ARG A O 13
ATOM 15791 N N . ALA A 1 27 ? 19.631 5.283 -47.704 1.00 0.00 27 ALA A N 13
ATOM 15792 C CA . ALA A 1 27 ? 19.110 5.977 -46.522 1.00 0.00 27 ALA A CA 13
ATOM 15793 C C . ALA A 1 27 ? 18.995 7.487 -46.728 1.00 0.00 27 ALA A C 13
ATOM 15794 O O . ALA A 1 27 ? 17.961 8.085 -46.416 1.00 0.00 27 ALA A O 13
ATOM 15801 N N . SER A 1 28 ? 20.039 8.089 -47.284 1.00 0.00 28 SER A N 13
ATOM 15802 C CA . SER A 1 28 ? 20.091 9.535 -47.471 1.00 0.00 28 SER A CA 13
ATOM 15803 C C . SER A 1 28 ? 19.039 10.022 -48.470 1.00 0.00 28 SER A C 13
ATOM 15804 O O . SER A 1 28 ? 18.639 11.185 -48.445 1.00 0.00 28 SER A O 13
ATOM 15812 N N . ARG A 1 29 ? 18.583 9.129 -49.335 1.00 0.00 29 ARG A N 13
ATOM 15813 C CA . ARG A 1 29 ? 17.610 9.487 -50.356 1.00 0.00 29 ARG A CA 13
ATOM 15814 C C . ARG A 1 29 ? 16.232 8.950 -49.999 1.00 0.00 29 ARG A C 13
ATOM 15815 O O . ARG A 1 29 ? 15.252 9.216 -50.695 1.00 0.00 29 ARG A O 13
ATOM 15836 N N . PHE A 1 30 ? 16.164 8.200 -48.907 1.00 0.00 30 PHE A N 13
ATOM 15837 C CA . PHE A 1 30 ? 14.917 7.579 -48.479 1.00 0.00 30 PHE A CA 13
ATOM 15838 C C . PHE A 1 30 ? 13.837 8.626 -48.186 1.00 0.00 30 PHE A C 13
ATOM 15839 O O . PHE A 1 30 ? 12.720 8.490 -48.673 1.00 0.00 30 PHE A O 13
ATOM 15856 N N . PRO A 1 31 ? 14.134 9.688 -47.394 1.00 0.00 31 PRO A N 13
ATOM 15857 C CA . PRO A 1 31 ? 13.168 10.763 -47.136 1.00 0.00 31 PRO A CA 13
ATOM 15858 C C . PRO A 1 31 ? 12.715 11.450 -48.425 1.00 0.00 31 PRO A C 13
ATOM 15859 O O . PRO A 1 31 ? 11.571 11.883 -48.539 1.00 0.00 31 PRO A O 13
ATOM 15870 N N . TYR A 1 32 ? 13.615 11.525 -49.398 1.00 0.00 32 TYR A N 13
ATOM 15871 C CA . TYR A 1 32 ? 13.294 12.105 -50.696 1.00 0.00 32 TYR A CA 13
ATOM 15872 C C . TYR A 1 32 ? 12.310 11.204 -51.435 1.00 0.00 32 TYR A C 13
ATOM 15873 O O . TYR A 1 32 ? 11.357 11.679 -52.057 1.00 0.00 32 TYR A O 13
ATOM 15891 N N . HIS A 1 33 ? 12.540 9.901 -51.347 1.00 0.00 33 HIS A N 13
ATOM 15892 C CA . HIS A 1 33 ? 11.632 8.926 -51.931 1.00 0.00 33 HIS A CA 13
ATOM 15893 C C . HIS A 1 33 ? 10.327 8.897 -51.155 1.00 0.00 33 HIS A C 13
ATOM 15894 O O . HIS A 1 33 ? 9.274 8.638 -51.716 1.00 0.00 33 HIS A O 13
ATOM 15908 N N . LEU A 1 34 ? 10.413 9.158 -49.861 1.00 0.00 34 LEU A N 13
ATOM 15909 C CA . LEU A 1 34 ? 9.241 9.172 -48.998 1.00 0.00 34 LEU A CA 13
ATOM 15910 C C . LEU A 1 34 ? 8.268 10.239 -49.487 1.00 0.00 34 LEU A C 13
ATOM 15911 O O . LEU A 1 34 ? 7.067 9.998 -49.581 1.00 0.00 34 LEU A O 13
ATOM 15927 N N . ILE A 1 35 ? 8.808 11.401 -49.833 1.00 0.00 35 ILE A N 13
ATOM 15928 C CA . ILE A 1 35 ? 8.006 12.508 -50.336 1.00 0.00 35 ILE A CA 13
ATOM 15929 C C . ILE A 1 35 ? 7.364 12.149 -51.674 1.00 0.00 35 ILE A C 13
ATOM 15930 O O . ILE A 1 35 ? 6.156 12.294 -51.853 1.00 0.00 35 ILE A O 13
ATOM 15946 N N . LYS A 1 36 ? 8.179 11.654 -52.597 1.00 0.00 36 LYS A N 13
ATOM 15947 C CA . LYS A 1 36 ? 7.711 11.313 -53.937 1.00 0.00 36 LYS A CA 13
ATOM 15948 C C . LYS A 1 36 ? 6.719 10.153 -53.895 1.00 0.00 36 LYS A C 13
ATOM 15949 O O . LYS A 1 36 ? 5.693 10.174 -54.572 1.00 0.00 36 LYS A O 13
ATOM 15968 N N . CYS A 1 37 ? 7.024 9.153 -53.084 1.00 0.00 37 CYS A N 13
ATOM 15969 C CA . CYS A 1 37 ? 6.192 7.963 -52.975 1.00 0.00 37 CYS A CA 13
ATOM 15970 C C . CYS A 1 37 ? 4.882 8.321 -52.266 1.00 0.00 37 CYS A C 13
ATOM 15971 O O . CYS A 1 37 ? 3.837 7.725 -52.517 1.00 0.00 37 CYS A O 13
ATOM 15978 N N . ARG A 1 38 ? 4.948 9.309 -51.377 1.00 0.00 38 ARG A N 13
ATOM 15979 C CA . ARG A 1 38 ? 3.761 9.820 -50.701 1.00 0.00 38 ARG A CA 13
ATOM 15980 C C . ARG A 1 38 ? 2.831 10.501 -51.705 1.00 0.00 38 ARG A C 13
ATOM 15981 O O . ARG A 1 38 ? 1.616 10.516 -51.532 1.00 0.00 38 ARG A O 13
ATOM 16002 N N . LYS A 1 39 ? 3.410 11.071 -52.753 1.00 0.00 39 LYS A N 13
ATOM 16003 C CA . LYS A 1 39 ? 2.623 11.693 -53.811 1.00 0.00 39 LYS A CA 13
ATOM 16004 C C . LYS A 1 39 ? 2.133 10.634 -54.796 1.00 0.00 39 LYS A C 13
ATOM 16005 O O . LYS A 1 39 ? 0.979 10.651 -55.220 1.00 0.00 39 LYS A O 13
ATOM 16024 N N . ASN A 1 40 ? 3.020 9.707 -55.138 1.00 0.00 40 ASN A N 13
ATOM 16025 C CA . ASN A 1 40 ? 2.711 8.648 -56.091 1.00 0.00 40 ASN A CA 13
ATOM 16026 C C . ASN A 1 40 ? 2.867 7.271 -55.455 1.00 0.00 40 ASN A C 13
ATOM 16027 O O . ASN A 1 40 ? 3.911 6.628 -55.588 1.00 0.00 40 ASN A O 13
ATOM 16038 N N . HIS A 1 41 ? 1.833 6.825 -54.756 1.00 0.00 41 HIS A N 13
ATOM 16039 C CA . HIS A 1 41 ? 1.812 5.473 -54.198 1.00 0.00 41 HIS A CA 13
ATOM 16040 C C . HIS A 1 41 ? 0.649 4.671 -54.775 1.00 0.00 41 HIS A C 13
ATOM 16041 O O . HIS A 1 41 ? -0.328 4.403 -54.083 1.00 0.00 41 HIS A O 13
ATOM 16056 N N . PRO A 1 42 ? 0.754 4.244 -56.045 1.00 0.00 42 PRO A N 13
ATOM 16057 C CA . PRO A 1 42 ? -0.343 3.564 -56.749 1.00 0.00 42 PRO A CA 13
ATOM 16058 C C . PRO A 1 42 ? -0.835 2.326 -56.008 1.00 0.00 42 PRO A C 13
ATOM 16059 O O . PRO A 1 42 ? -2.036 2.058 -55.944 1.00 0.00 42 PRO A O 13
ATOM 16070 N N . ASP A 1 43 ? 0.107 1.603 -55.418 1.00 0.00 43 ASP A N 13
ATOM 16071 C CA . ASP A 1 43 ? -0.186 0.359 -54.714 1.00 0.00 43 ASP A CA 13
ATOM 16072 C C . ASP A 1 43 ? -1.111 0.598 -53.530 1.00 0.00 43 ASP A C 13
ATOM 16073 O O . ASP A 1 43 ? -1.989 -0.212 -53.242 1.00 0.00 43 ASP A O 13
ATOM 16082 N N . VAL A 1 44 ? -0.912 1.715 -52.850 1.00 0.00 44 VAL A N 13
ATOM 16083 C CA . VAL A 1 44 ? -1.708 2.037 -51.676 1.00 0.00 44 VAL A CA 13
ATOM 16084 C C . VAL A 1 44 ? -2.895 2.919 -52.064 1.00 0.00 44 VAL A C 13
ATOM 16085 O O . VAL A 1 44 ? -3.923 2.935 -51.389 1.00 0.00 44 VAL A O 13
ATOM 16098 N N . ALA A 1 45 ? -2.743 3.644 -53.168 1.00 0.00 45 ALA A N 13
ATOM 16099 C CA . ALA A 1 45 ? -3.795 4.521 -53.666 1.00 0.00 45 ALA A CA 13
ATOM 16100 C C . ALA A 1 45 ? -5.019 3.721 -54.095 1.00 0.00 45 ALA A C 13
ATOM 16101 O O . ALA A 1 45 ? -6.153 4.156 -53.905 1.00 0.00 45 ALA A O 13
ATOM 16108 N N . ASN A 1 46 ? -4.781 2.554 -54.674 1.00 0.00 46 ASN A N 13
ATOM 16109 C CA . ASN A 1 46 ? -5.866 1.678 -55.092 1.00 0.00 46 ASN A CA 13
ATOM 16110 C C . ASN A 1 46 ? -5.876 0.403 -54.259 1.00 0.00 46 ASN A C 13
ATOM 16111 O O . ASN A 1 46 ? -6.029 -0.698 -54.787 1.00 0.00 46 ASN A O 13
ATOM 16122 N N . LYS A 1 47 ? -5.701 0.560 -52.954 1.00 0.00 47 LYS A N 13
ATOM 16123 C CA . LYS A 1 47 ? -5.749 -0.570 -52.035 1.00 0.00 47 LYS A CA 13
ATOM 16124 C C . LYS A 1 47 ? -7.195 -1.013 -51.824 1.00 0.00 47 LYS A C 13
ATOM 16125 O O . LYS A 1 47 ? -7.487 -2.207 -51.708 1.00 0.00 47 LYS A O 13
ATOM 16144 N N . LEU A 1 48 ? -8.094 -0.041 -51.791 1.00 0.00 48 LEU A N 13
ATOM 16145 C CA . LEU A 1 48 ? -9.500 -0.301 -51.544 1.00 0.00 48 LEU A CA 13
ATOM 16146 C C . LEU A 1 48 ? -10.338 0.068 -52.758 1.00 0.00 48 LEU A C 13
ATOM 16147 O O . LEU A 1 48 ? -9.968 0.945 -53.544 1.00 0.00 48 LEU A O 13
ATOM 16163 N N . ALA A 1 49 ? -11.468 -0.595 -52.898 1.00 0.00 49 ALA A N 13
ATOM 16164 C CA . ALA A 1 49 ? -12.385 -0.334 -53.990 1.00 0.00 49 ALA A CA 13
ATOM 16165 C C . ALA A 1 49 ? -13.773 -0.043 -53.441 1.00 0.00 49 ALA A C 13
ATOM 16166 O O . ALA A 1 49 ? -14.149 -0.551 -52.382 1.00 0.00 49 ALA A O 13
ATOM 16173 N N . THR A 1 50 ? -14.524 0.777 -54.155 1.00 0.00 50 THR A N 13
ATOM 16174 C CA . THR A 1 50 ? -15.838 1.192 -53.702 1.00 0.00 50 THR A CA 13
ATOM 16175 C C . THR A 1 50 ? -16.930 0.299 -54.289 1.00 0.00 50 THR A C 13
ATOM 16176 O O . THR A 1 50 ? -16.955 0.034 -55.493 1.00 0.00 50 THR A O 13
ATOM 16187 N N . CYS A 1 51 ? -17.811 -0.179 -53.420 1.00 0.00 51 CYS A N 13
ATOM 16188 C CA . CYS A 1 51 ? -18.956 -0.979 -53.825 1.00 0.00 51 CYS A CA 13
ATOM 16189 C C . CYS A 1 51 ? -19.915 -0.147 -54.672 1.00 0.00 51 CYS A C 13
ATOM 16190 O O . CYS A 1 51 ? -20.311 0.946 -54.272 1.00 0.00 51 CYS A O 13
ATOM 16197 N N . PRO A 1 52 ? -20.311 -0.659 -55.848 1.00 0.00 52 PRO A N 13
ATOM 16198 C CA . PRO A 1 52 ? -21.223 0.052 -56.749 1.00 0.00 52 PRO A CA 13
ATOM 16199 C C . PRO A 1 52 ? -22.653 0.105 -56.214 1.00 0.00 52 PRO A C 13
ATOM 16200 O O . PRO A 1 52 ? -23.518 0.760 -56.793 1.00 0.00 52 PRO A O 13
ATOM 16211 N N . PHE A 1 53 ? -22.891 -0.582 -55.103 1.00 0.00 53 PHE A N 13
ATOM 16212 C CA . PHE A 1 53 ? -24.217 -0.617 -54.497 1.00 0.00 53 PHE A CA 13
ATOM 16213 C C . PHE A 1 53 ? -24.270 0.258 -53.249 1.00 0.00 53 PHE A C 13
ATOM 16214 O O . PHE A 1 53 ? -25.343 0.682 -52.823 1.00 0.00 53 PHE A O 13
ATOM 16231 N N . ASN A 1 54 ? -23.107 0.533 -52.670 1.00 0.00 54 ASN A N 13
ATOM 16232 C CA . ASN A 1 54 ? -23.030 1.294 -51.432 1.00 0.00 54 ASN A CA 13
ATOM 16233 C C . ASN A 1 54 ? -21.614 1.817 -51.238 1.00 0.00 54 ASN A C 13
ATOM 16234 O O . ASN A 1 54 ? -20.662 1.040 -51.154 1.00 0.00 54 ASN A O 13
ATOM 16245 N N . ALA A 1 55 ? -21.488 3.132 -51.150 1.00 0.00 55 ALA A N 13
ATOM 16246 C CA . ALA A 1 55 ? -20.187 3.784 -51.059 1.00 0.00 55 ALA A CA 13
ATOM 16247 C C . ALA A 1 55 ? -19.505 3.507 -49.723 1.00 0.00 55 ALA A C 13
ATOM 16248 O O . ALA A 1 55 ? -18.299 3.705 -49.577 1.00 0.00 55 ALA A O 13
ATOM 16255 N N . ARG A 1 56 ? -20.283 3.047 -48.753 1.00 0.00 56 ARG A N 13
ATOM 16256 C CA . ARG A 1 56 ? -19.758 2.744 -47.431 1.00 0.00 56 ARG A CA 13
ATOM 16257 C C . ARG A 1 56 ? -19.069 1.385 -47.415 1.00 0.00 56 ARG A C 13
ATOM 16258 O O . ARG A 1 56 ? -18.294 1.084 -46.508 1.00 0.00 56 ARG A O 13
ATOM 16279 N N . HIS A 1 57 ? -19.337 0.573 -48.428 1.00 0.00 57 HIS A N 13
ATOM 16280 C CA . HIS A 1 57 ? -18.706 -0.739 -48.527 1.00 0.00 57 HIS A CA 13
ATOM 16281 C C . HIS A 1 57 ? -17.361 -0.616 -49.221 1.00 0.00 57 HIS A C 13
ATOM 16282 O O . HIS A 1 57 ? -17.267 -0.769 -50.440 1.00 0.00 57 HIS A O 13
ATOM 16296 N N . GLN A 1 58 ? -16.328 -0.321 -48.457 1.00 0.00 58 GLN A N 13
ATOM 16297 C CA . GLN A 1 58 ? -14.989 -0.245 -49.007 1.00 0.00 58 GLN A CA 13
ATOM 16298 C C . GLN A 1 58 ? -14.218 -1.496 -48.624 1.00 0.00 58 GLN A C 13
ATOM 16299 O O . GLN A 1 58 ? -13.997 -1.761 -47.444 1.00 0.00 58 GLN A O 13
ATOM 16313 N N . VAL A 1 59 ? -13.824 -2.263 -49.622 1.00 0.00 59 VAL A N 13
ATOM 16314 C CA . VAL A 1 59 ? -13.147 -3.532 -49.391 1.00 0.00 59 VAL A CA 13
ATOM 16315 C C . VAL A 1 59 ? -11.834 -3.573 -50.160 1.00 0.00 59 VAL A C 13
ATOM 16316 O O . VAL A 1 59 ? -11.617 -2.746 -51.047 1.00 0.00 59 VAL A O 13
ATOM 16329 N N . PRO A 1 60 ? -10.930 -4.508 -49.817 1.00 0.00 60 PRO A N 13
ATOM 16330 C CA . PRO A 1 60 ? -9.705 -4.729 -50.587 1.00 0.00 60 PRO A CA 13
ATOM 16331 C C . PRO A 1 60 ? -10.002 -4.887 -52.074 1.00 0.00 60 PRO A C 13
ATOM 16332 O O . PRO A 1 60 ? -10.918 -5.614 -52.461 1.00 0.00 60 PRO A O 13
ATOM 16343 N N . ARG A 1 61 ? -9.225 -4.194 -52.898 1.00 0.00 61 ARG A N 13
ATOM 16344 C CA . ARG A 1 61 ? -9.442 -4.171 -54.344 1.00 0.00 61 ARG A CA 13
ATOM 16345 C C . ARG A 1 61 ? -9.347 -5.573 -54.945 1.00 0.00 61 ARG A C 13
ATOM 16346 O O . ARG A 1 61 ? -9.915 -5.847 -56.001 1.00 0.00 61 ARG A O 13
ATOM 16367 N N . ALA A 1 62 ? -8.638 -6.461 -54.264 1.00 0.00 62 ALA A N 13
ATOM 16368 C CA . ALA A 1 62 ? -8.486 -7.834 -54.725 1.00 0.00 62 ALA A CA 13
ATOM 16369 C C . ALA A 1 62 ? -9.722 -8.674 -54.394 1.00 0.00 62 ALA A C 13
ATOM 16370 O O . ALA A 1 62 ? -9.863 -9.794 -54.877 1.00 0.00 62 ALA A O 13
ATOM 16377 N N . GLU A 1 63 ? -10.618 -8.121 -53.583 1.00 0.00 63 GLU A N 13
ATOM 16378 C CA . GLU A 1 63 ? -11.804 -8.851 -53.140 1.00 0.00 63 GLU A CA 13
ATOM 16379 C C . GLU A 1 63 ? -13.092 -8.124 -53.527 1.00 0.00 63 GLU A C 13
ATOM 16380 O O . GLU A 1 63 ? -14.186 -8.530 -53.125 1.00 0.00 63 GLU A O 13
ATOM 16392 N N . ILE A 1 64 ? -12.965 -7.067 -54.317 1.00 0.00 64 ILE A N 13
ATOM 16393 C CA . ILE A 1 64 ? -14.107 -6.219 -54.644 1.00 0.00 64 ILE A CA 13
ATOM 16394 C C . ILE A 1 64 ? -15.140 -6.946 -55.507 1.00 0.00 64 ILE A C 13
ATOM 16395 O O . ILE A 1 64 ? -16.341 -6.833 -55.263 1.00 0.00 64 ILE A O 13
ATOM 16411 N N . SER A 1 65 ? -14.680 -7.717 -56.484 1.00 0.00 65 SER A N 13
ATOM 16412 C CA . SER A 1 65 ? -15.580 -8.351 -57.436 1.00 0.00 65 SER A CA 13
ATOM 16413 C C . SER A 1 65 ? -16.404 -9.433 -56.748 1.00 0.00 65 SER A C 13
ATOM 16414 O O . SER A 1 65 ? -17.585 -9.619 -57.047 1.00 0.00 65 SER A O 13
ATOM 16422 N N . HIS A 1 66 ? -15.779 -10.126 -55.803 1.00 0.00 66 HIS A N 13
ATOM 16423 C CA . HIS A 1 66 ? -16.469 -11.156 -55.037 1.00 0.00 66 HIS A CA 13
ATOM 16424 C C . HIS A 1 66 ? -17.502 -10.518 -54.109 1.00 0.00 66 HIS A C 13
ATOM 16425 O O . HIS A 1 66 ? -18.499 -11.142 -53.754 1.00 0.00 66 HIS A O 13
ATOM 16440 N N . HIS A 1 67 ? -17.260 -9.268 -53.723 1.00 0.00 67 HIS A N 13
ATOM 16441 C CA . HIS A 1 67 ? -18.225 -8.529 -52.917 1.00 0.00 67 HIS A CA 13
ATOM 16442 C C . HIS A 1 67 ? -19.381 -8.060 -53.790 1.00 0.00 67 HIS A C 13
ATOM 16443 O O . HIS A 1 67 ? -20.518 -8.029 -53.344 1.00 0.00 67 HIS A O 13
ATOM 16457 N N . ILE A 1 68 ? -19.086 -7.708 -55.036 1.00 0.00 68 ILE A N 13
ATOM 16458 C CA . ILE A 1 68 ? -20.108 -7.206 -55.952 1.00 0.00 68 ILE A CA 13
ATOM 16459 C C . ILE A 1 68 ? -21.226 -8.228 -56.136 1.00 0.00 68 ILE A C 13
ATOM 16460 O O . ILE A 1 68 ? -22.402 -7.910 -55.972 1.00 0.00 68 ILE A O 13
ATOM 16476 N N . SER A 1 69 ? -20.849 -9.461 -56.437 1.00 0.00 69 SER A N 13
ATOM 16477 C CA . SER A 1 69 ? -21.817 -10.518 -56.681 1.00 0.00 69 SER A CA 13
ATOM 16478 C C . SER A 1 69 ? -22.614 -10.856 -55.418 1.00 0.00 69 SER A C 13
ATOM 16479 O O . SER A 1 69 ? -23.836 -11.011 -55.469 1.00 0.00 69 SER A O 13
ATOM 16487 N N . SER A 1 70 ? -21.926 -10.939 -54.284 1.00 0.00 70 SER A N 13
ATOM 16488 C CA . SER A 1 70 ? -22.577 -11.284 -53.023 1.00 0.00 70 SER A CA 13
ATOM 16489 C C . SER A 1 70 ? -23.418 -10.123 -52.492 1.00 0.00 70 SER A C 13
ATOM 16490 O O . SER A 1 70 ? -24.371 -10.327 -51.742 1.00 0.00 70 SER A O 13
ATOM 16498 N N . CYS A 1 71 ? -23.070 -8.910 -52.894 1.00 0.00 71 CYS A N 13
ATOM 16499 C CA . CYS A 1 71 ? -23.772 -7.718 -52.437 1.00 0.00 71 CYS A CA 13
ATOM 16500 C C . CYS A 1 71 ? -24.960 -7.427 -53.345 1.00 0.00 71 CYS A C 13
ATOM 16501 O O . CYS A 1 71 ? -25.897 -6.721 -52.967 1.00 0.00 71 CYS A O 13
ATOM 16508 N N . ASP A 1 72 ? -24.912 -7.978 -54.547 1.00 0.00 72 ASP A N 13
ATOM 16509 C CA . ASP A 1 72 ? -25.981 -7.801 -55.516 1.00 0.00 72 ASP A CA 13
ATOM 16510 C C . ASP A 1 72 ? -27.177 -8.673 -55.166 1.00 0.00 72 ASP A C 13
ATOM 16511 O O . ASP A 1 72 ? -28.323 -8.297 -55.409 1.00 0.00 72 ASP A O 13
ATOM 16520 N N . ASP A 1 73 ? -26.908 -9.830 -54.580 1.00 0.00 73 ASP A N 13
ATOM 16521 C CA . ASP A 1 73 ? -27.972 -10.749 -54.195 1.00 0.00 73 ASP A CA 13
ATOM 16522 C C . ASP A 1 73 ? -28.358 -10.508 -52.735 1.00 0.00 73 ASP A C 13
ATOM 16523 O O . ASP A 1 73 ? -27.892 -9.551 -52.116 1.00 0.00 73 ASP A O 13
ATOM 16532 N N . LYS A 1 74 ? -29.197 -11.364 -52.183 1.00 0.00 74 LYS A N 13
ATOM 16533 C CA . LYS A 1 74 ? -29.613 -11.231 -50.800 1.00 0.00 74 LYS A CA 13
ATOM 16534 C C . LYS A 1 74 ? -28.701 -12.052 -49.901 1.00 0.00 74 LYS A C 13
ATOM 16535 O O . LYS A 1 74 ? -28.193 -11.557 -48.893 1.00 0.00 74 LYS A O 13
ATOM 16554 N N . SER A 1 75 ? -28.476 -13.301 -50.284 1.00 0.00 75 SER A N 13
ATOM 16555 C CA . SER A 1 75 ? -27.664 -14.201 -49.484 1.00 0.00 75 SER A CA 13
ATOM 16556 C C . SER A 1 75 ? -27.114 -15.344 -50.333 1.00 0.00 75 SER A C 13
ATOM 16557 O O . SER A 1 75 ? -25.899 -15.505 -50.465 1.00 0.00 75 SER A O 13
ATOM 16565 N N . SER A 1 76 ? -28.007 -16.138 -50.905 1.00 0.00 76 SER A N 13
ATOM 16566 C CA . SER A 1 76 ? -27.602 -17.289 -51.695 1.00 0.00 76 SER A CA 13
ATOM 16567 C C . SER A 1 76 ? -27.888 -17.056 -53.172 1.00 0.00 76 SER A C 13
ATOM 16568 O O . SER A 1 76 ? -29.031 -16.821 -53.568 1.00 0.00 76 SER A O 13
ATOM 16576 N N . ILE A 1 77 ? -26.844 -17.139 -53.983 1.00 0.00 77 ILE A N 13
ATOM 16577 C CA . ILE A 1 77 ? -26.948 -16.869 -55.412 1.00 0.00 77 ILE A CA 13
ATOM 16578 C C . ILE A 1 77 ? -27.452 -18.095 -56.179 1.00 0.00 77 ILE A C 13
ATOM 16579 O O . ILE A 1 77 ? -26.823 -18.555 -57.134 1.00 0.00 77 ILE A O 13
ATOM 16595 N N . GLU A 1 78 ? -28.601 -18.607 -55.759 1.00 0.00 78 GLU A N 13
ATOM 16596 C CA . GLU A 1 78 ? -29.201 -19.780 -56.382 1.00 0.00 78 GLU A CA 13
ATOM 16597 C C . GLU A 1 78 ? -29.737 -19.456 -57.774 1.00 0.00 78 GLU A C 13
ATOM 16598 O O . GLU A 1 78 ? -29.663 -18.311 -58.225 1.00 0.00 78 GLU A O 13
ATOM 16610 N N . GLN A 1 79 ? -30.280 -20.477 -58.435 1.00 0.00 79 GLN A N 13
ATOM 16611 C CA . GLN A 1 79 ? -30.811 -20.356 -59.791 1.00 0.00 79 GLN A CA 13
ATOM 16612 C C . GLN A 1 79 ? -29.731 -19.903 -60.766 1.00 0.00 79 GLN A C 13
ATOM 16613 O O . GLN A 1 79 ? -29.597 -18.712 -61.047 1.00 0.00 79 GLN A O 13
ATOM 16627 N N . ASP A 1 80 ? -28.965 -20.866 -61.269 1.00 0.00 80 ASP A N 13
ATOM 16628 C CA . ASP A 1 80 ? -27.914 -20.598 -62.254 1.00 0.00 80 ASP A CA 13
ATOM 16629 C C . ASP A 1 80 ? -26.829 -19.693 -61.678 1.00 0.00 80 ASP A C 13
ATOM 16630 O O . ASP A 1 80 ? -26.349 -19.914 -60.562 1.00 0.00 80 ASP A O 13
ATOM 16641 N N . MET A 1 1 ? 43.036 0.747 -59.742 1.00 0.00 1 MET A N 14
ATOM 16642 C CA . MET A 1 1 ? 43.500 2.136 -59.516 1.00 0.00 1 MET A CA 14
ATOM 16643 C C . MET A 1 1 ? 43.253 2.542 -58.072 1.00 0.00 1 MET A C 14
ATOM 16644 O O . MET A 1 1 ? 42.117 2.517 -57.600 1.00 0.00 1 MET A O 14
ATOM 16660 N N . GLU A 1 2 ? 44.315 2.918 -57.373 1.00 0.00 2 GLU A N 14
ATOM 16661 C CA . GLU A 1 2 ? 44.213 3.265 -55.962 1.00 0.00 2 GLU A CA 14
ATOM 16662 C C . GLU A 1 2 ? 44.221 4.777 -55.759 1.00 0.00 2 GLU A C 14
ATOM 16663 O O . GLU A 1 2 ? 44.679 5.273 -54.729 1.00 0.00 2 GLU A O 14
ATOM 16675 N N . ASP A 1 3 ? 43.721 5.507 -56.751 1.00 0.00 3 ASP A N 14
ATOM 16676 C CA . ASP A 1 3 ? 43.581 6.955 -56.639 1.00 0.00 3 ASP A CA 14
ATOM 16677 C C . ASP A 1 3 ? 42.530 7.288 -55.589 1.00 0.00 3 ASP A C 14
ATOM 16678 O O . ASP A 1 3 ? 41.416 6.764 -55.636 1.00 0.00 3 ASP A O 14
ATOM 16687 N N . THR A 1 4 ? 42.905 8.142 -54.635 1.00 0.00 4 THR A N 14
ATOM 16688 C CA . THR A 1 4 ? 42.069 8.476 -53.470 1.00 0.00 4 THR A CA 14
ATOM 16689 C C . THR A 1 4 ? 41.575 7.214 -52.747 1.00 0.00 4 THR A C 14
ATOM 16690 O O . THR A 1 4 ? 42.005 6.100 -53.053 1.00 0.00 4 THR A O 14
ATOM 16701 N N . TYR A 1 5 ? 40.705 7.384 -51.761 1.00 0.00 5 TYR A N 14
ATOM 16702 C CA . TYR A 1 5 ? 40.152 6.244 -51.044 1.00 0.00 5 TYR A CA 14
ATOM 16703 C C . TYR A 1 5 ? 38.760 6.564 -50.530 1.00 0.00 5 TYR A C 14
ATOM 16704 O O . TYR A 1 5 ? 38.428 7.729 -50.301 1.00 0.00 5 TYR A O 14
ATOM 16722 N N . ILE A 1 6 ? 37.951 5.535 -50.351 1.00 0.00 6 ILE A N 14
ATOM 16723 C CA . ILE A 1 6 ? 36.601 5.714 -49.849 1.00 0.00 6 ILE A CA 14
ATOM 16724 C C . ILE A 1 6 ? 36.467 5.138 -48.441 1.00 0.00 6 ILE A C 14
ATOM 16725 O O . ILE A 1 6 ? 36.809 3.978 -48.189 1.00 0.00 6 ILE A O 14
ATOM 16741 N N . ASP A 1 7 ? 36.003 5.965 -47.519 1.00 0.00 7 ASP A N 14
ATOM 16742 C CA . ASP A 1 7 ? 35.739 5.521 -46.162 1.00 0.00 7 ASP A CA 14
ATOM 16743 C C . ASP A 1 7 ? 34.374 4.857 -46.101 1.00 0.00 7 ASP A C 14
ATOM 16744 O O . ASP A 1 7 ? 33.397 5.399 -46.617 1.00 0.00 7 ASP A O 14
ATOM 16753 N N . SER A 1 8 ? 34.320 3.686 -45.476 1.00 0.00 8 SER A N 14
ATOM 16754 C CA . SER A 1 8 ? 33.082 2.929 -45.361 1.00 0.00 8 SER A CA 14
ATOM 16755 C C . SER A 1 8 ? 32.551 2.557 -46.747 1.00 0.00 8 SER A C 14
ATOM 16756 O O . SER A 1 8 ? 31.535 3.089 -47.200 1.00 0.00 8 SER A O 14
ATOM 16764 N N . LEU A 1 9 ? 33.268 1.650 -47.415 1.00 0.00 9 LEU A N 14
ATOM 16765 C CA . LEU A 1 9 ? 32.893 1.180 -48.746 1.00 0.00 9 LEU A CA 14
ATOM 16766 C C . LEU A 1 9 ? 31.437 0.723 -48.780 1.00 0.00 9 LEU A C 14
ATOM 16767 O O . LEU A 1 9 ? 30.940 0.122 -47.821 1.00 0.00 9 LEU A O 14
ATOM 16783 N N . ASP A 1 10 ? 30.769 1.022 -49.891 1.00 0.00 10 ASP A N 14
ATOM 16784 C CA . ASP A 1 10 ? 29.327 0.815 -50.029 1.00 0.00 10 ASP A CA 14
ATOM 16785 C C . ASP A 1 10 ? 28.593 1.583 -48.931 1.00 0.00 10 ASP A C 14
ATOM 16786 O O . ASP A 1 10 ? 28.026 0.995 -48.007 1.00 0.00 10 ASP A O 14
ATOM 16795 N N . PRO A 1 11 ? 28.625 2.924 -49.006 1.00 0.00 11 PRO A N 14
ATOM 16796 C CA . PRO A 1 11 ? 28.045 3.784 -47.982 1.00 0.00 11 PRO A CA 14
ATOM 16797 C C . PRO A 1 11 ? 26.542 3.961 -48.151 1.00 0.00 11 PRO A C 14
ATOM 16798 O O . PRO A 1 11 ? 26.029 3.964 -49.274 1.00 0.00 11 PRO A O 14
ATOM 16809 N N . GLU A 1 12 ? 25.858 4.110 -47.018 1.00 0.00 12 GLU A N 14
ATOM 16810 C CA . GLU A 1 12 ? 24.408 4.269 -46.971 1.00 0.00 12 GLU A CA 14
ATOM 16811 C C . GLU A 1 12 ? 23.708 2.986 -47.406 1.00 0.00 12 GLU A C 14
ATOM 16812 O O . GLU A 1 12 ? 23.769 2.580 -48.567 1.00 0.00 12 GLU A O 14
ATOM 16824 N N . LYS A 1 13 ? 23.038 2.351 -46.458 1.00 0.00 13 LYS A N 14
ATOM 16825 C CA . LYS A 1 13 ? 22.390 1.074 -46.709 1.00 0.00 13 LYS A CA 14
ATOM 16826 C C . LYS A 1 13 ? 21.013 1.268 -47.332 1.00 0.00 13 LYS A C 14
ATOM 16827 O O . LYS A 1 13 ? 20.424 2.350 -47.250 1.00 0.00 13 LYS A O 14
ATOM 16846 N N . LEU A 1 14 ? 20.510 0.209 -47.956 1.00 0.00 14 LEU A N 14
ATOM 16847 C CA . LEU A 1 14 ? 19.221 0.247 -48.630 1.00 0.00 14 LEU A CA 14
ATOM 16848 C C . LEU A 1 14 ? 18.086 0.074 -47.633 1.00 0.00 14 LEU A C 14
ATOM 16849 O O . LEU A 1 14 ? 18.028 -0.923 -46.911 1.00 0.00 14 LEU A O 14
ATOM 16865 N N . LEU A 1 15 ? 17.195 1.047 -47.593 1.00 0.00 15 LEU A N 14
ATOM 16866 C CA . LEU A 1 15 ? 16.000 0.954 -46.772 1.00 0.00 15 LEU A CA 14
ATOM 16867 C C . LEU A 1 15 ? 14.835 0.482 -47.628 1.00 0.00 15 LEU A C 14
ATOM 16868 O O . LEU A 1 15 ? 14.783 0.767 -48.827 1.00 0.00 15 LEU A O 14
ATOM 16884 N N . GLN A 1 16 ? 13.918 -0.254 -47.024 1.00 0.00 16 GLN A N 14
ATOM 16885 C CA . GLN A 1 16 ? 12.774 -0.778 -47.746 1.00 0.00 16 GLN A CA 14
ATOM 16886 C C . GLN A 1 16 ? 11.628 0.228 -47.693 1.00 0.00 16 GLN A C 14
ATOM 16887 O O . GLN A 1 16 ? 11.413 0.884 -46.672 1.00 0.00 16 GLN A O 14
ATOM 16901 N N . CYS A 1 17 ? 10.891 0.337 -48.787 1.00 0.00 17 CYS A N 14
ATOM 16902 C CA . CYS A 1 17 ? 9.828 1.320 -48.900 1.00 0.00 17 CYS A CA 14
ATOM 16903 C C . CYS A 1 17 ? 8.520 0.758 -48.350 1.00 0.00 17 CYS A C 14
ATOM 16904 O O . CYS A 1 17 ? 8.093 -0.334 -48.732 1.00 0.00 17 CYS A O 14
ATOM 16911 N N . PRO A 1 18 ? 7.878 1.494 -47.428 1.00 0.00 18 PRO A N 14
ATOM 16912 C CA . PRO A 1 18 ? 6.614 1.075 -46.811 1.00 0.00 18 PRO A CA 14
ATOM 16913 C C . PRO A 1 18 ? 5.437 1.147 -47.777 1.00 0.00 18 PRO A C 14
ATOM 16914 O O . PRO A 1 18 ? 4.373 0.588 -47.516 1.00 0.00 18 PRO A O 14
ATOM 16925 N N . TYR A 1 19 ? 5.630 1.840 -48.891 1.00 0.00 19 TYR A N 14
ATOM 16926 C CA . TYR A 1 19 ? 4.573 1.996 -49.878 1.00 0.00 19 TYR A CA 14
ATOM 16927 C C . TYR A 1 19 ? 4.664 0.919 -50.951 1.00 0.00 19 TYR A C 14
ATOM 16928 O O . TYR A 1 19 ? 3.672 0.603 -51.607 1.00 0.00 19 TYR A O 14
ATOM 16946 N N . ASP A 1 20 ? 5.855 0.355 -51.116 1.00 0.00 20 ASP A N 14
ATOM 16947 C CA . ASP A 1 20 ? 6.056 -0.752 -52.043 1.00 0.00 20 ASP A CA 14
ATOM 16948 C C . ASP A 1 20 ? 7.398 -1.420 -51.773 1.00 0.00 20 ASP A C 14
ATOM 16949 O O . ASP A 1 20 ? 8.439 -0.761 -51.766 1.00 0.00 20 ASP A O 14
ATOM 16958 N N . LYS A 1 21 ? 7.367 -2.727 -51.556 1.00 0.00 21 LYS A N 14
ATOM 16959 C CA . LYS A 1 21 ? 8.556 -3.473 -51.150 1.00 0.00 21 LYS A CA 14
ATOM 16960 C C . LYS A 1 21 ? 9.580 -3.614 -52.278 1.00 0.00 21 LYS A C 14
ATOM 16961 O O . LYS A 1 21 ? 10.698 -4.075 -52.045 1.00 0.00 21 LYS A O 14
ATOM 16980 N N . ASN A 1 22 ? 9.213 -3.222 -53.494 1.00 0.00 22 ASN A N 14
ATOM 16981 C CA . ASN A 1 22 ? 10.139 -3.315 -54.624 1.00 0.00 22 ASN A CA 14
ATOM 16982 C C . ASN A 1 22 ? 11.004 -2.067 -54.714 1.00 0.00 22 ASN A C 14
ATOM 16983 O O . ASN A 1 22 ? 11.813 -1.923 -55.633 1.00 0.00 22 ASN A O 14
ATOM 16994 N N . HIS A 1 23 ? 10.823 -1.154 -53.769 1.00 0.00 23 HIS A N 14
ATOM 16995 C CA . HIS A 1 23 ? 11.620 0.062 -53.740 1.00 0.00 23 HIS A CA 14
ATOM 16996 C C . HIS A 1 23 ? 12.662 -0.041 -52.637 1.00 0.00 23 HIS A C 14
ATOM 16997 O O . HIS A 1 23 ? 12.318 -0.124 -51.456 1.00 0.00 23 HIS A O 14
ATOM 17011 N N . GLN A 1 24 ? 13.924 -0.047 -53.025 1.00 0.00 24 GLN A N 14
ATOM 17012 C CA . GLN A 1 24 ? 15.022 -0.047 -52.072 1.00 0.00 24 GLN A CA 14
ATOM 17013 C C . GLN A 1 24 ? 15.911 1.163 -52.314 1.00 0.00 24 GLN A C 14
ATOM 17014 O O . GLN A 1 24 ? 16.606 1.239 -53.327 1.00 0.00 24 GLN A O 14
ATOM 17028 N N . ILE A 1 25 ? 15.872 2.114 -51.396 1.00 0.00 25 ILE A N 14
ATOM 17029 C CA . ILE A 1 25 ? 16.586 3.374 -51.564 1.00 0.00 25 ILE A CA 14
ATOM 17030 C C . ILE A 1 25 ? 17.537 3.599 -50.394 1.00 0.00 25 ILE A C 14
ATOM 17031 O O . ILE A 1 25 ? 17.163 3.396 -49.240 1.00 0.00 25 ILE A O 14
ATOM 17047 N N . ARG A 1 26 ? 18.771 3.995 -50.699 1.00 0.00 26 ARG A N 14
ATOM 17048 C CA . ARG A 1 26 ? 19.764 4.265 -49.666 1.00 0.00 26 ARG A CA 14
ATOM 17049 C C . ARG A 1 26 ? 19.319 5.437 -48.798 1.00 0.00 26 ARG A C 14
ATOM 17050 O O . ARG A 1 26 ? 18.692 6.380 -49.280 1.00 0.00 26 ARG A O 14
ATOM 17071 N N . ALA A 1 27 ? 19.654 5.349 -47.510 1.00 0.00 27 ALA A N 14
ATOM 17072 C CA . ALA A 1 27 ? 19.164 6.273 -46.480 1.00 0.00 27 ALA A CA 14
ATOM 17073 C C . ALA A 1 27 ? 19.377 7.745 -46.828 1.00 0.00 27 ALA A C 14
ATOM 17074 O O . ALA A 1 27 ? 18.629 8.605 -46.365 1.00 0.00 27 ALA A O 14
ATOM 17081 N N . SER A 1 28 ? 20.385 8.029 -47.640 1.00 0.00 28 SER A N 14
ATOM 17082 C CA . SER A 1 28 ? 20.704 9.396 -48.026 1.00 0.00 28 SER A CA 14
ATOM 17083 C C . SER A 1 28 ? 19.705 9.953 -49.044 1.00 0.00 28 SER A C 14
ATOM 17084 O O . SER A 1 28 ? 19.631 11.163 -49.257 1.00 0.00 28 SER A O 14
ATOM 17092 N N . ARG A 1 29 ? 18.943 9.068 -49.669 1.00 0.00 29 ARG A N 14
ATOM 17093 C CA . ARG A 1 29 ? 17.991 9.469 -50.697 1.00 0.00 29 ARG A CA 14
ATOM 17094 C C . ARG A 1 29 ? 16.573 9.085 -50.292 1.00 0.00 29 ARG A C 14
ATOM 17095 O O . ARG A 1 29 ? 15.598 9.462 -50.946 1.00 0.00 29 ARG A O 14
ATOM 17116 N N . PHE A 1 30 ? 16.473 8.345 -49.193 1.00 0.00 30 PHE A N 14
ATOM 17117 C CA . PHE A 1 30 ? 15.197 7.815 -48.716 1.00 0.00 30 PHE A CA 14
ATOM 17118 C C . PHE A 1 30 ? 14.161 8.916 -48.438 1.00 0.00 30 PHE A C 14
ATOM 17119 O O . PHE A 1 30 ? 13.024 8.793 -48.887 1.00 0.00 30 PHE A O 14
ATOM 17136 N N . PRO A 1 31 ? 14.519 9.998 -47.699 1.00 0.00 31 PRO A N 14
ATOM 17137 C CA . PRO A 1 31 ? 13.580 11.079 -47.362 1.00 0.00 31 PRO A CA 14
ATOM 17138 C C . PRO A 1 31 ? 12.785 11.583 -48.565 1.00 0.00 31 PRO A C 14
ATOM 17139 O O . PRO A 1 31 ? 11.569 11.747 -48.489 1.00 0.00 31 PRO A O 14
ATOM 17150 N N . TYR A 1 32 ? 13.473 11.799 -49.678 1.00 0.00 32 TYR A N 14
ATOM 17151 C CA . TYR A 1 32 ? 12.837 12.326 -50.880 1.00 0.00 32 TYR A CA 14
ATOM 17152 C C . TYR A 1 32 ? 11.872 11.307 -51.464 1.00 0.00 32 TYR A C 14
ATOM 17153 O O . TYR A 1 32 ? 10.765 11.651 -51.879 1.00 0.00 32 TYR A O 14
ATOM 17171 N N . HIS A 1 33 ? 12.291 10.050 -51.475 1.00 0.00 33 HIS A N 14
ATOM 17172 C CA . HIS A 1 33 ? 11.455 8.979 -51.995 1.00 0.00 33 HIS A CA 14
ATOM 17173 C C . HIS A 1 33 ? 10.240 8.787 -51.103 1.00 0.00 33 HIS A C 14
ATOM 17174 O O . HIS A 1 33 ? 9.167 8.438 -51.571 1.00 0.00 33 HIS A O 14
ATOM 17188 N N . LEU A 1 34 ? 10.422 9.026 -49.817 1.00 0.00 34 LEU A N 14
ATOM 17189 C CA . LEU A 1 34 ? 9.347 8.874 -48.847 1.00 0.00 34 LEU A CA 14
ATOM 17190 C C . LEU A 1 34 ? 8.262 9.917 -49.105 1.00 0.00 34 LEU A C 14
ATOM 17191 O O . LEU A 1 34 ? 7.073 9.626 -49.007 1.00 0.00 34 LEU A O 14
ATOM 17207 N N . ILE A 1 35 ? 8.684 11.119 -49.475 1.00 0.00 35 ILE A N 14
ATOM 17208 C CA . ILE A 1 35 ? 7.759 12.213 -49.744 1.00 0.00 35 ILE A CA 14
ATOM 17209 C C . ILE A 1 35 ? 6.981 11.967 -51.035 1.00 0.00 35 ILE A C 14
ATOM 17210 O O . ILE A 1 35 ? 5.749 12.029 -51.059 1.00 0.00 35 ILE A O 14
ATOM 17226 N N . LYS A 1 36 ? 7.710 11.666 -52.100 1.00 0.00 36 LYS A N 14
ATOM 17227 C CA . LYS A 1 36 ? 7.118 11.518 -53.424 1.00 0.00 36 LYS A CA 14
ATOM 17228 C C . LYS A 1 36 ? 6.288 10.242 -53.524 1.00 0.00 36 LYS A C 14
ATOM 17229 O O . LYS A 1 36 ? 5.156 10.265 -54.003 1.00 0.00 36 LYS A O 14
ATOM 17248 N N . CYS A 1 37 ? 6.847 9.139 -53.046 1.00 0.00 37 CYS A N 14
ATOM 17249 C CA . CYS A 1 37 ? 6.177 7.843 -53.111 1.00 0.00 37 CYS A CA 14
ATOM 17250 C C . CYS A 1 37 ? 4.890 7.870 -52.289 1.00 0.00 37 CYS A C 14
ATOM 17251 O O . CYS A 1 37 ? 3.925 7.164 -52.598 1.00 0.00 37 CYS A O 14
ATOM 17258 N N . ARG A 1 38 ? 4.897 8.675 -51.231 1.00 0.00 38 ARG A N 14
ATOM 17259 C CA . ARG A 1 38 ? 3.712 8.893 -50.414 1.00 0.00 38 ARG A CA 14
ATOM 17260 C C . ARG A 1 38 ? 2.590 9.490 -51.257 1.00 0.00 38 ARG A C 14
ATOM 17261 O O . ARG A 1 38 ? 1.465 8.994 -51.253 1.00 0.00 38 ARG A O 14
ATOM 17282 N N . LYS A 1 39 ? 2.920 10.532 -52.009 1.00 0.00 39 LYS A N 14
ATOM 17283 C CA . LYS A 1 39 ? 1.945 11.219 -52.841 1.00 0.00 39 LYS A CA 14
ATOM 17284 C C . LYS A 1 39 ? 1.530 10.346 -54.023 1.00 0.00 39 LYS A C 14
ATOM 17285 O O . LYS A 1 39 ? 0.453 10.519 -54.591 1.00 0.00 39 LYS A O 14
ATOM 17304 N N . ASN A 1 40 ? 2.391 9.399 -54.384 1.00 0.00 40 ASN A N 14
ATOM 17305 C CA . ASN A 1 40 ? 2.079 8.442 -55.442 1.00 0.00 40 ASN A CA 14
ATOM 17306 C C . ASN A 1 40 ? 1.005 7.461 -54.986 1.00 0.00 40 ASN A C 14
ATOM 17307 O O . ASN A 1 40 ? 0.348 6.819 -55.806 1.00 0.00 40 ASN A O 14
ATOM 17318 N N . HIS A 1 41 ? 0.826 7.349 -53.676 1.00 0.00 41 HIS A N 14
ATOM 17319 C CA . HIS A 1 41 ? -0.140 6.413 -53.113 1.00 0.00 41 HIS A CA 14
ATOM 17320 C C . HIS A 1 41 ? -1.074 7.129 -52.137 1.00 0.00 41 HIS A C 14
ATOM 17321 O O . HIS A 1 41 ? -1.011 6.903 -50.926 1.00 0.00 41 HIS A O 14
ATOM 17336 N N . PRO A 1 42 ? -1.965 7.997 -52.655 1.00 0.00 42 PRO A N 14
ATOM 17337 C CA . PRO A 1 42 ? -2.871 8.806 -51.827 1.00 0.00 42 PRO A CA 14
ATOM 17338 C C . PRO A 1 42 ? -3.849 7.952 -51.028 1.00 0.00 42 PRO A C 14
ATOM 17339 O O . PRO A 1 42 ? -4.353 8.373 -49.983 1.00 0.00 42 PRO A O 14
ATOM 17350 N N . ASP A 1 43 ? -4.098 6.746 -51.520 1.00 0.00 43 ASP A N 14
ATOM 17351 C CA . ASP A 1 43 ? -5.041 5.830 -50.882 1.00 0.00 43 ASP A CA 14
ATOM 17352 C C . ASP A 1 43 ? -4.515 5.358 -49.533 1.00 0.00 43 ASP A C 14
ATOM 17353 O O . ASP A 1 43 ? -5.282 4.947 -48.666 1.00 0.00 43 ASP A O 14
ATOM 17362 N N . VAL A 1 44 ? -3.204 5.416 -49.361 1.00 0.00 44 VAL A N 14
ATOM 17363 C CA . VAL A 1 44 ? -2.583 5.016 -48.107 1.00 0.00 44 VAL A CA 14
ATOM 17364 C C . VAL A 1 44 ? -2.062 6.240 -47.359 1.00 0.00 44 VAL A C 14
ATOM 17365 O O . VAL A 1 44 ? -2.120 6.302 -46.133 1.00 0.00 44 VAL A O 14
ATOM 17378 N N . ALA A 1 45 ? -1.581 7.223 -48.113 1.00 0.00 45 ALA A N 14
ATOM 17379 C CA . ALA A 1 45 ? -1.004 8.435 -47.538 1.00 0.00 45 ALA A CA 14
ATOM 17380 C C . ALA A 1 45 ? -2.019 9.221 -46.713 1.00 0.00 45 ALA A C 14
ATOM 17381 O O . ALA A 1 45 ? -1.675 9.796 -45.680 1.00 0.00 45 ALA A O 14
ATOM 17388 N N . ASN A 1 46 ? -3.264 9.249 -47.168 1.00 0.00 46 ASN A N 14
ATOM 17389 C CA . ASN A 1 46 ? -4.309 9.998 -46.475 1.00 0.00 46 ASN A CA 14
ATOM 17390 C C . ASN A 1 46 ? -4.834 9.228 -45.268 1.00 0.00 46 ASN A C 14
ATOM 17391 O O . ASN A 1 46 ? -5.594 9.769 -44.462 1.00 0.00 46 ASN A O 14
ATOM 17402 N N . LYS A 1 47 ? -4.405 7.970 -45.149 1.00 0.00 47 LYS A N 14
ATOM 17403 C CA . LYS A 1 47 ? -4.792 7.100 -44.036 1.00 0.00 47 LYS A CA 14
ATOM 17404 C C . LYS A 1 47 ? -6.308 6.959 -43.947 1.00 0.00 47 LYS A C 14
ATOM 17405 O O . LYS A 1 47 ? -6.953 7.557 -43.082 1.00 0.00 47 LYS A O 14
ATOM 17424 N N . LEU A 1 48 ? -6.870 6.159 -44.842 1.00 0.00 48 LEU A N 14
ATOM 17425 C CA . LEU A 1 48 ? -8.311 5.973 -44.900 1.00 0.00 48 LEU A CA 14
ATOM 17426 C C . LEU A 1 48 ? -8.756 4.909 -43.906 1.00 0.00 48 LEU A C 14
ATOM 17427 O O . LEU A 1 48 ? -8.131 3.852 -43.779 1.00 0.00 48 LEU A O 14
ATOM 17443 N N . ALA A 1 49 ? -9.831 5.199 -43.202 1.00 0.00 49 ALA A N 14
ATOM 17444 C CA . ALA A 1 49 ? -10.429 4.263 -42.271 1.00 0.00 49 ALA A CA 14
ATOM 17445 C C . ALA A 1 49 ? -11.806 3.863 -42.775 1.00 0.00 49 ALA A C 14
ATOM 17446 O O . ALA A 1 49 ? -12.453 4.624 -43.496 1.00 0.00 49 ALA A O 14
ATOM 17453 N N . THR A 1 50 ? -12.251 2.679 -42.401 1.00 0.00 50 THR A N 14
ATOM 17454 C CA . THR A 1 50 ? -13.503 2.151 -42.902 1.00 0.00 50 THR A CA 14
ATOM 17455 C C . THR A 1 50 ? -14.612 2.263 -41.857 1.00 0.00 50 THR A C 14
ATOM 17456 O O . THR A 1 50 ? -14.430 1.912 -40.689 1.00 0.00 50 THR A O 14
ATOM 17467 N N . CYS A 1 51 ? -15.748 2.779 -42.301 1.00 0.00 51 CYS A N 14
ATOM 17468 C CA . CYS A 1 51 ? -16.928 2.934 -41.468 1.00 0.00 51 CYS A CA 14
ATOM 17469 C C . CYS A 1 51 ? -17.430 1.577 -40.986 1.00 0.00 51 CYS A C 14
ATOM 17470 O O . CYS A 1 51 ? -17.592 0.651 -41.782 1.00 0.00 51 CYS A O 14
ATOM 17477 N N . PRO A 1 52 ? -17.678 1.441 -39.674 1.00 0.00 52 PRO A N 14
ATOM 17478 C CA . PRO A 1 52 ? -18.190 0.195 -39.093 1.00 0.00 52 PRO A CA 14
ATOM 17479 C C . PRO A 1 52 ? -19.655 -0.050 -39.449 1.00 0.00 52 PRO A C 14
ATOM 17480 O O . PRO A 1 52 ? -20.212 -1.107 -39.152 1.00 0.00 52 PRO A O 14
ATOM 17491 N N . PHE A 1 53 ? -20.268 0.929 -40.099 1.00 0.00 53 PHE A N 14
ATOM 17492 C CA . PHE A 1 53 ? -21.660 0.815 -40.507 1.00 0.00 53 PHE A CA 14
ATOM 17493 C C . PHE A 1 53 ? -21.757 0.406 -41.971 1.00 0.00 53 PHE A C 14
ATOM 17494 O O . PHE A 1 53 ? -22.695 -0.281 -42.373 1.00 0.00 53 PHE A O 14
ATOM 17511 N N . ASN A 1 54 ? -20.780 0.820 -42.766 1.00 0.00 54 ASN A N 14
ATOM 17512 C CA . ASN A 1 54 ? -20.816 0.587 -44.201 1.00 0.00 54 ASN A CA 14
ATOM 17513 C C . ASN A 1 54 ? -19.422 0.729 -44.802 1.00 0.00 54 ASN A C 14
ATOM 17514 O O . ASN A 1 54 ? -18.717 1.700 -44.531 1.00 0.00 54 ASN A O 14
ATOM 17525 N N . ALA A 1 55 ? -19.045 -0.230 -45.635 1.00 0.00 55 ALA A N 14
ATOM 17526 C CA . ALA A 1 55 ? -17.686 -0.316 -46.155 1.00 0.00 55 ALA A CA 14
ATOM 17527 C C . ALA A 1 55 ? -17.417 0.710 -47.252 1.00 0.00 55 ALA A C 14
ATOM 17528 O O . ALA A 1 55 ? -16.264 0.962 -47.604 1.00 0.00 55 ALA A O 14
ATOM 17535 N N . ARG A 1 56 ? -18.472 1.306 -47.789 1.00 0.00 56 ARG A N 14
ATOM 17536 C CA . ARG A 1 56 ? -18.323 2.287 -48.856 1.00 0.00 56 ARG A CA 14
ATOM 17537 C C . ARG A 1 56 ? -17.901 3.633 -48.285 1.00 0.00 56 ARG A C 14
ATOM 17538 O O . ARG A 1 56 ? -17.458 4.518 -49.013 1.00 0.00 56 ARG A O 14
ATOM 17559 N N . HIS A 1 57 ? -18.038 3.778 -46.974 1.00 0.00 57 HIS A N 14
ATOM 17560 C CA . HIS A 1 57 ? -17.673 5.019 -46.303 1.00 0.00 57 HIS A CA 14
ATOM 17561 C C . HIS A 1 57 ? -16.239 4.947 -45.802 1.00 0.00 57 HIS A C 14
ATOM 17562 O O . HIS A 1 57 ? -15.988 4.451 -44.703 1.00 0.00 57 HIS A O 14
ATOM 17576 N N . GLN A 1 58 ? -15.299 5.420 -46.601 1.00 0.00 58 GLN A N 14
ATOM 17577 C CA . GLN A 1 58 ? -13.917 5.494 -46.161 1.00 0.00 58 GLN A CA 14
ATOM 17578 C C . GLN A 1 58 ? -13.481 6.943 -46.041 1.00 0.00 58 GLN A C 14
ATOM 17579 O O . GLN A 1 58 ? -13.460 7.683 -47.024 1.00 0.00 58 GLN A O 14
ATOM 17593 N N . VAL A 1 59 ? -13.137 7.333 -44.828 1.00 0.00 59 VAL A N 14
ATOM 17594 C CA . VAL A 1 59 ? -12.746 8.704 -44.534 1.00 0.00 59 VAL A CA 14
ATOM 17595 C C . VAL A 1 59 ? -11.397 8.713 -43.827 1.00 0.00 59 VAL A C 14
ATOM 17596 O O . VAL A 1 59 ? -10.980 7.685 -43.299 1.00 0.00 59 VAL A O 14
ATOM 17609 N N . PRO A 1 60 ? -10.685 9.852 -43.827 1.00 0.00 60 PRO A N 14
ATOM 17610 C CA . PRO A 1 60 ? -9.422 9.988 -43.094 1.00 0.00 60 PRO A CA 14
ATOM 17611 C C . PRO A 1 60 ? -9.571 9.548 -41.638 1.00 0.00 60 PRO A C 14
ATOM 17612 O O . PRO A 1 60 ? -10.590 9.819 -41.000 1.00 0.00 60 PRO A O 14
ATOM 17623 N N . ARG A 1 61 ? -8.553 8.864 -41.120 1.00 0.00 61 ARG A N 14
ATOM 17624 C CA . ARG A 1 61 ? -8.612 8.298 -39.771 1.00 0.00 61 ARG A CA 14
ATOM 17625 C C . ARG A 1 61 ? -8.744 9.382 -38.707 1.00 0.00 61 ARG A C 14
ATOM 17626 O O . ARG A 1 61 ? -9.115 9.098 -37.572 1.00 0.00 61 ARG A O 14
ATOM 17647 N N . ALA A 1 62 ? -8.434 10.618 -39.071 1.00 0.00 62 ALA A N 14
ATOM 17648 C CA . ALA A 1 62 ? -8.586 11.739 -38.153 1.00 0.00 62 ALA A CA 14
ATOM 17649 C C . ALA A 1 62 ? -10.038 12.208 -38.109 1.00 0.00 62 ALA A C 14
ATOM 17650 O O . ALA A 1 62 ? -10.425 12.983 -37.235 1.00 0.00 62 ALA A O 14
ATOM 17657 N N . GLU A 1 63 ? -10.840 11.723 -39.051 1.00 0.00 63 GLU A N 14
ATOM 17658 C CA . GLU A 1 63 ? -12.245 12.096 -39.135 1.00 0.00 63 GLU A CA 14
ATOM 17659 C C . GLU A 1 63 ? -13.151 10.872 -39.065 1.00 0.00 63 GLU A C 14
ATOM 17660 O O . GLU A 1 63 ? -14.348 10.965 -39.339 1.00 0.00 63 GLU A O 14
ATOM 17672 N N . ILE A 1 64 ? -12.591 9.727 -38.695 1.00 0.00 64 ILE A N 14
ATOM 17673 C CA . ILE A 1 64 ? -13.369 8.497 -38.650 1.00 0.00 64 ILE A CA 14
ATOM 17674 C C . ILE A 1 64 ? -14.345 8.516 -37.476 1.00 0.00 64 ILE A C 14
ATOM 17675 O O . ILE A 1 64 ? -15.500 8.116 -37.614 1.00 0.00 64 ILE A O 14
ATOM 17691 N N . SER A 1 65 ? -13.889 9.017 -36.334 1.00 0.00 65 SER A N 14
ATOM 17692 C CA . SER A 1 65 ? -14.741 9.141 -35.163 1.00 0.00 65 SER A CA 14
ATOM 17693 C C . SER A 1 65 ? -15.833 10.169 -35.432 1.00 0.00 65 SER A C 14
ATOM 17694 O O . SER A 1 65 ? -16.988 9.996 -35.037 1.00 0.00 65 SER A O 14
ATOM 17702 N N . HIS A 1 66 ? -15.453 11.224 -36.139 1.00 0.00 66 HIS A N 14
ATOM 17703 C CA . HIS A 1 66 ? -16.379 12.283 -36.510 1.00 0.00 66 HIS A CA 14
ATOM 17704 C C . HIS A 1 66 ? -17.451 11.738 -37.453 1.00 0.00 66 HIS A C 14
ATOM 17705 O O . HIS A 1 66 ? -18.572 12.239 -37.483 1.00 0.00 66 HIS A O 14
ATOM 17720 N N . HIS A 1 67 ? -17.101 10.702 -38.210 1.00 0.00 67 HIS A N 14
ATOM 17721 C CA . HIS A 1 67 ? -18.044 10.079 -39.133 1.00 0.00 67 HIS A CA 14
ATOM 17722 C C . HIS A 1 67 ? -18.944 9.084 -38.405 1.00 0.00 67 HIS A C 14
ATOM 17723 O O . HIS A 1 67 ? -20.096 8.904 -38.781 1.00 0.00 67 HIS A O 14
ATOM 17737 N N . ILE A 1 68 ? -18.419 8.441 -37.368 1.00 0.00 68 ILE A N 14
ATOM 17738 C CA . ILE A 1 68 ? -19.207 7.482 -36.596 1.00 0.00 68 ILE A CA 14
ATOM 17739 C C . ILE A 1 68 ? -20.403 8.174 -35.949 1.00 0.00 68 ILE A C 14
ATOM 17740 O O . ILE A 1 68 ? -21.531 7.685 -36.017 1.00 0.00 68 ILE A O 14
ATOM 17756 N N . SER A 1 69 ? -20.152 9.333 -35.360 1.00 0.00 69 SER A N 14
ATOM 17757 C CA . SER A 1 69 ? -21.190 10.082 -34.667 1.00 0.00 69 SER A CA 14
ATOM 17758 C C . SER A 1 69 ? -22.149 10.764 -35.644 1.00 0.00 69 SER A C 14
ATOM 17759 O O . SER A 1 69 ? -23.186 11.285 -35.241 1.00 0.00 69 SER A O 14
ATOM 17767 N N . SER A 1 70 ? -21.800 10.765 -36.924 1.00 0.00 70 SER A N 14
ATOM 17768 C CA . SER A 1 70 ? -22.636 11.393 -37.937 1.00 0.00 70 SER A CA 14
ATOM 17769 C C . SER A 1 70 ? -23.111 10.379 -38.977 1.00 0.00 70 SER A C 14
ATOM 17770 O O . SER A 1 70 ? -23.527 10.751 -40.075 1.00 0.00 70 SER A O 14
ATOM 17778 N N . CYS A 1 71 ? -23.033 9.097 -38.644 1.00 0.00 71 CYS A N 14
ATOM 17779 C CA . CYS A 1 71 ? -23.468 8.058 -39.562 1.00 0.00 71 CYS A CA 14
ATOM 17780 C C . CYS A 1 71 ? -24.567 7.215 -38.921 1.00 0.00 71 CYS A C 14
ATOM 17781 O O . CYS A 1 71 ? -24.756 6.044 -39.256 1.00 0.00 71 CYS A O 14
ATOM 17788 N N . ASP A 1 72 ? -25.292 7.821 -37.993 1.00 0.00 72 ASP A N 14
ATOM 17789 C CA . ASP A 1 72 ? -26.398 7.142 -37.334 1.00 0.00 72 ASP A CA 14
ATOM 17790 C C . ASP A 1 72 ? -27.658 7.270 -38.167 1.00 0.00 72 ASP A C 14
ATOM 17791 O O . ASP A 1 72 ? -28.519 6.387 -38.156 1.00 0.00 72 ASP A O 14
ATOM 17800 N N . ASP A 1 73 ? -27.756 8.382 -38.884 1.00 0.00 73 ASP A N 14
ATOM 17801 C CA . ASP A 1 73 ? -28.927 8.679 -39.689 1.00 0.00 73 ASP A CA 14
ATOM 17802 C C . ASP A 1 73 ? -29.043 7.706 -40.853 1.00 0.00 73 ASP A C 14
ATOM 17803 O O . ASP A 1 73 ? -28.086 7.486 -41.600 1.00 0.00 73 ASP A O 14
ATOM 17812 N N . LYS A 1 74 ? -30.218 7.112 -40.980 1.00 0.00 74 LYS A N 14
ATOM 17813 C CA . LYS A 1 74 ? -30.478 6.122 -42.009 1.00 0.00 74 LYS A CA 14
ATOM 17814 C C . LYS A 1 74 ? -31.979 5.984 -42.228 1.00 0.00 74 LYS A C 14
ATOM 17815 O O . LYS A 1 74 ? -32.749 5.947 -41.269 1.00 0.00 74 LYS A O 14
ATOM 17834 N N . SER A 1 75 ? -32.394 5.905 -43.485 1.00 0.00 75 SER A N 14
ATOM 17835 C CA . SER A 1 75 ? -33.805 5.761 -43.814 1.00 0.00 75 SER A CA 14
ATOM 17836 C C . SER A 1 75 ? -34.254 4.302 -43.686 1.00 0.00 75 SER A C 14
ATOM 17837 O O . SER A 1 75 ? -34.764 3.707 -44.636 1.00 0.00 75 SER A O 14
ATOM 17845 N N . SER A 1 76 ? -34.051 3.737 -42.503 1.00 0.00 76 SER A N 14
ATOM 17846 C CA . SER A 1 76 ? -34.467 2.376 -42.205 1.00 0.00 76 SER A CA 14
ATOM 17847 C C . SER A 1 76 ? -34.886 2.280 -40.744 1.00 0.00 76 SER A C 14
ATOM 17848 O O . SER A 1 76 ? -34.097 2.567 -39.841 1.00 0.00 76 SER A O 14
ATOM 17856 N N . ILE A 1 77 ? -36.128 1.883 -40.517 1.00 0.00 77 ILE A N 14
ATOM 17857 C CA . ILE A 1 77 ? -36.691 1.864 -39.176 1.00 0.00 77 ILE A CA 14
ATOM 17858 C C . ILE A 1 77 ? -36.804 0.442 -38.643 1.00 0.00 77 ILE A C 14
ATOM 17859 O O . ILE A 1 77 ? -36.774 -0.528 -39.401 1.00 0.00 77 ILE A O 14
ATOM 17875 N N . GLU A 1 78 ? -36.929 0.332 -37.333 1.00 0.00 78 GLU A N 14
ATOM 17876 C CA . GLU A 1 78 ? -37.110 -0.953 -36.683 1.00 0.00 78 GLU A CA 14
ATOM 17877 C C . GLU A 1 78 ? -38.594 -1.184 -36.418 1.00 0.00 78 GLU A C 14
ATOM 17878 O O . GLU A 1 78 ? -39.138 -0.701 -35.425 1.00 0.00 78 GLU A O 14
ATOM 17890 N N . GLN A 1 79 ? -39.245 -1.897 -37.321 1.00 0.00 79 GLN A N 14
ATOM 17891 C CA . GLN A 1 79 ? -40.680 -2.122 -37.229 1.00 0.00 79 GLN A CA 14
ATOM 17892 C C . GLN A 1 79 ? -40.995 -3.611 -37.195 1.00 0.00 79 GLN A C 14
ATOM 17893 O O . GLN A 1 79 ? -40.199 -4.436 -37.649 1.00 0.00 79 GLN A O 1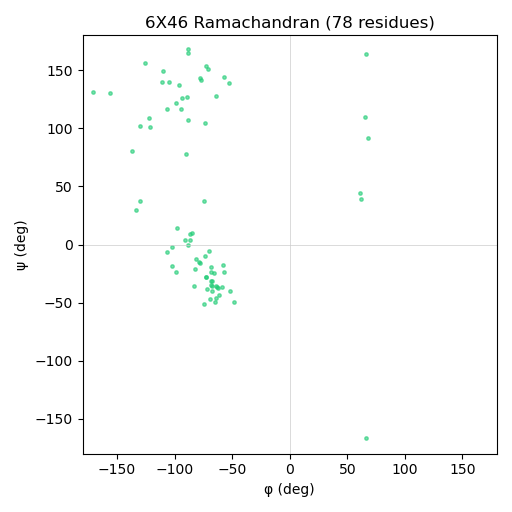4
ATOM 17907 N N . ASP A 1 80 ? -42.157 -3.949 -36.657 1.00 0.00 80 ASP A N 14
ATOM 17908 C CA . ASP A 1 80 ? -42.587 -5.339 -36.562 1.00 0.00 80 ASP A CA 14
ATOM 17909 C C . ASP A 1 80 ? -44.081 -5.446 -36.830 1.00 0.00 80 ASP A C 14
ATOM 17910 O O . ASP A 1 80 ? -44.740 -4.439 -37.095 1.00 0.00 80 ASP A O 14
ATOM 17921 N N . MET A 1 1 ? 50.440 3.643 -34.961 1.00 0.00 1 MET A N 15
ATOM 17922 C CA . MET A 1 1 ? 49.400 4.078 -34.000 1.00 0.00 1 MET A CA 15
ATOM 17923 C C . MET A 1 1 ? 48.045 3.481 -34.361 1.00 0.00 1 MET A C 15
ATOM 17924 O O . MET A 1 1 ? 47.449 2.748 -33.572 1.00 0.00 1 MET A O 15
ATOM 17940 N N . GLU A 1 2 ? 47.557 3.801 -35.551 1.00 0.00 2 GLU A N 15
ATOM 17941 C CA . GLU A 1 2 ? 46.264 3.312 -35.999 1.00 0.00 2 GLU A CA 15
ATOM 17942 C C . GLU A 1 2 ? 46.371 1.892 -36.531 1.00 0.00 2 GLU A C 15
ATOM 17943 O O . GLU A 1 2 ? 46.900 1.660 -37.615 1.00 0.00 2 GLU A O 15
ATOM 17955 N N . ASP A 1 3 ? 45.873 0.947 -35.751 1.00 0.00 3 ASP A N 15
ATOM 17956 C CA . ASP A 1 3 ? 45.887 -0.455 -36.145 1.00 0.00 3 ASP A CA 15
ATOM 17957 C C . ASP A 1 3 ? 44.606 -0.810 -36.878 1.00 0.00 3 ASP A C 15
ATOM 17958 O O . ASP A 1 3 ? 44.569 -1.754 -37.672 1.00 0.00 3 ASP A O 15
ATOM 17967 N N . THR A 1 4 ? 43.560 -0.048 -36.612 1.00 0.00 4 THR A N 15
ATOM 17968 C CA . THR A 1 4 ? 42.276 -0.272 -37.245 1.00 0.00 4 THR A CA 15
ATOM 17969 C C . THR A 1 4 ? 41.973 0.803 -38.285 1.00 0.00 4 THR A C 15
ATOM 17970 O O . THR A 1 4 ? 41.417 1.855 -37.965 1.00 0.00 4 THR A O 15
ATOM 17981 N N . TYR A 1 5 ? 42.353 0.539 -39.527 1.00 0.00 5 TYR A N 15
ATOM 17982 C CA . TYR A 1 5 ? 42.080 1.458 -40.624 1.00 0.00 5 TYR A CA 15
ATOM 17983 C C . TYR A 1 5 ? 40.663 1.253 -41.147 1.00 0.00 5 TYR A C 15
ATOM 17984 O O . TYR A 1 5 ? 40.461 0.895 -42.308 1.00 0.00 5 TYR A O 15
ATOM 18002 N N . ILE A 1 6 ? 39.686 1.464 -40.278 1.00 0.00 6 ILE A N 15
ATOM 18003 C CA . ILE A 1 6 ? 38.289 1.314 -40.651 1.00 0.00 6 ILE A CA 15
ATOM 18004 C C . ILE A 1 6 ? 37.786 2.598 -41.297 1.00 0.00 6 ILE A C 15
ATOM 18005 O O . ILE A 1 6 ? 37.400 3.546 -40.610 1.00 0.00 6 ILE A O 15
ATOM 18021 N N . ASP A 1 7 ? 37.818 2.621 -42.623 1.00 0.00 7 ASP A N 15
ATOM 18022 C CA . ASP A 1 7 ? 37.434 3.801 -43.387 1.00 0.00 7 ASP A CA 15
ATOM 18023 C C . ASP A 1 7 ? 35.939 4.070 -43.261 1.00 0.00 7 ASP A C 15
ATOM 18024 O O . ASP A 1 7 ? 35.525 5.037 -42.621 1.00 0.00 7 ASP A O 15
ATOM 18033 N N . SER A 1 8 ? 35.136 3.207 -43.864 1.00 0.00 8 SER A N 15
ATOM 18034 C CA . SER A 1 8 ? 33.686 3.324 -43.806 1.00 0.00 8 SER A CA 15
ATOM 18035 C C . SER A 1 8 ? 33.052 2.055 -44.363 1.00 0.00 8 SER A C 15
ATOM 18036 O O . SER A 1 8 ? 32.853 1.925 -45.571 1.00 0.00 8 SER A O 15
ATOM 18044 N N . LEU A 1 9 ? 32.758 1.114 -43.475 1.00 0.00 9 LEU A N 15
ATOM 18045 C CA . LEU A 1 9 ? 32.199 -0.174 -43.869 1.00 0.00 9 LEU A CA 15
ATOM 18046 C C . LEU A 1 9 ? 30.824 -0.004 -44.500 1.00 0.00 9 LEU A C 15
ATOM 18047 O O . LEU A 1 9 ? 30.484 -0.685 -45.468 1.00 0.00 9 LEU A O 15
ATOM 18063 N N . ASP A 1 10 ? 30.040 0.913 -43.958 1.00 0.00 10 ASP A N 15
ATOM 18064 C CA . ASP A 1 10 ? 28.710 1.180 -44.481 1.00 0.00 10 ASP A CA 15
ATOM 18065 C C . ASP A 1 10 ? 28.491 2.672 -44.661 1.00 0.00 10 ASP A C 15
ATOM 18066 O O . ASP A 1 10 ? 28.022 3.353 -43.750 1.00 0.00 10 ASP A O 15
ATOM 18075 N N . PRO A 1 11 ? 28.851 3.204 -45.837 1.00 0.00 11 PRO A N 15
ATOM 18076 C CA . PRO A 1 11 ? 28.599 4.603 -46.177 1.00 0.00 11 PRO A CA 15
ATOM 18077 C C . PRO A 1 11 ? 27.104 4.881 -46.275 1.00 0.00 11 PRO A C 15
ATOM 18078 O O . PRO A 1 11 ? 26.613 5.903 -45.796 1.00 0.00 11 PRO A O 15
ATOM 18089 N N . GLU A 1 12 ? 26.387 3.943 -46.882 1.00 0.00 12 GLU A N 15
ATOM 18090 C CA . GLU A 1 12 ? 24.946 4.046 -47.036 1.00 0.00 12 GLU A CA 15
ATOM 18091 C C . GLU A 1 12 ? 24.271 2.747 -46.618 1.00 0.00 12 GLU A C 15
ATOM 18092 O O . GLU A 1 12 ? 24.926 1.814 -46.151 1.00 0.00 12 GLU A O 15
ATOM 18104 N N . LYS A 1 13 ? 22.962 2.700 -46.789 1.00 0.00 13 LYS A N 15
ATOM 18105 C CA . LYS A 1 13 ? 22.175 1.530 -46.449 1.00 0.00 13 LYS A CA 15
ATOM 18106 C C . LYS A 1 13 ? 20.887 1.546 -47.254 1.00 0.00 13 LYS A C 15
ATOM 18107 O O . LYS A 1 13 ? 20.254 2.590 -47.379 1.00 0.00 13 LYS A O 15
ATOM 18126 N N . LEU A 1 14 ? 20.509 0.407 -47.809 1.00 0.00 14 LEU A N 15
ATOM 18127 C CA . LEU A 1 14 ? 19.270 0.315 -48.563 1.00 0.00 14 LEU A CA 15
ATOM 18128 C C . LEU A 1 14 ? 18.096 0.163 -47.615 1.00 0.00 14 LEU A C 15
ATOM 18129 O O . LEU A 1 14 ? 18.053 -0.761 -46.804 1.00 0.00 14 LEU A O 15
ATOM 18145 N N . LEU A 1 15 ? 17.164 1.092 -47.703 1.00 0.00 15 LEU A N 15
ATOM 18146 C CA . LEU A 1 15 ? 15.973 1.059 -46.878 1.00 0.00 15 LEU A CA 15
ATOM 18147 C C . LEU A 1 15 ? 14.775 0.630 -47.710 1.00 0.00 15 LEU A C 15
ATOM 18148 O O . LEU A 1 15 ? 14.609 1.073 -48.851 1.00 0.00 15 LEU A O 15
ATOM 18164 N N . GLN A 1 16 ? 13.962 -0.246 -47.144 1.00 0.00 16 GLN A N 15
ATOM 18165 C CA . GLN A 1 16 ? 12.769 -0.733 -47.816 1.00 0.00 16 GLN A CA 15
ATOM 18166 C C . GLN A 1 16 ? 11.667 0.322 -47.758 1.00 0.00 16 GLN A C 15
ATOM 18167 O O . GLN A 1 16 ? 11.552 1.058 -46.778 1.00 0.00 16 GLN A O 15
ATOM 18181 N N . CYS A 1 17 ? 10.862 0.388 -48.803 1.00 0.00 17 CYS A N 15
ATOM 18182 C CA . CYS A 1 17 ? 9.793 1.364 -48.880 1.00 0.00 17 CYS A CA 15
ATOM 18183 C C . CYS A 1 17 ? 8.520 0.812 -48.245 1.00 0.00 17 CYS A C 15
ATOM 18184 O O . CYS A 1 17 ? 8.054 -0.268 -48.610 1.00 0.00 17 CYS A O 15
ATOM 18191 N N . PRO A 1 18 ? 7.946 1.551 -47.278 1.00 0.00 18 PRO A N 15
ATOM 18192 C CA . PRO A 1 18 ? 6.724 1.136 -46.575 1.00 0.00 18 PRO A CA 15
ATOM 18193 C C . PRO A 1 18 ? 5.509 1.097 -47.492 1.00 0.00 18 PRO A C 15
ATOM 18194 O O . PRO A 1 18 ? 4.494 0.482 -47.169 1.00 0.00 18 PRO A O 15
ATOM 18205 N N . TYR A 1 19 ? 5.615 1.761 -48.634 1.00 0.00 19 TYR A N 15
ATOM 18206 C CA . TYR A 1 19 ? 4.522 1.800 -49.590 1.00 0.00 19 TYR A CA 15
ATOM 18207 C C . TYR A 1 19 ? 4.572 0.575 -50.496 1.00 0.00 19 TYR A C 15
ATOM 18208 O O . TYR A 1 19 ? 3.553 -0.068 -50.741 1.00 0.00 19 TYR A O 15
ATOM 18226 N N . ASP A 1 20 ? 5.767 0.245 -50.972 1.00 0.00 20 ASP A N 15
ATOM 18227 C CA . ASP A 1 20 ? 5.954 -0.910 -51.845 1.00 0.00 20 ASP A CA 15
ATOM 18228 C C . ASP A 1 20 ? 7.341 -1.504 -51.643 1.00 0.00 20 ASP A C 15
ATOM 18229 O O . ASP A 1 20 ? 8.345 -0.792 -51.671 1.00 0.00 20 ASP A O 15
ATOM 18238 N N . LYS A 1 21 ? 7.385 -2.817 -51.458 1.00 0.00 21 LYS A N 15
ATOM 18239 C CA . LYS A 1 21 ? 8.610 -3.519 -51.095 1.00 0.00 21 LYS A CA 15
ATOM 18240 C 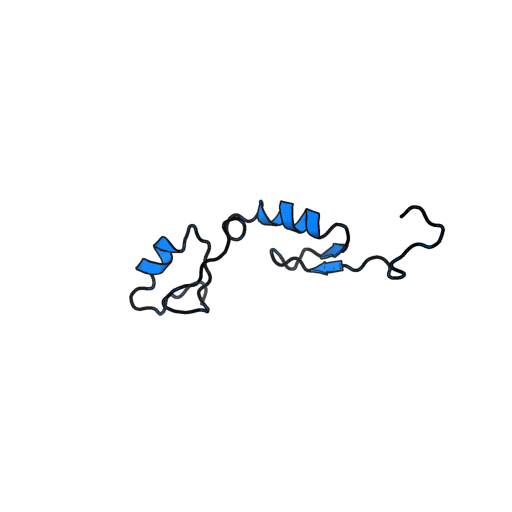C . LYS A 1 21 ? 9.623 -3.547 -52.244 1.00 0.00 21 LYS A C 15
ATOM 18241 O O . LYS A 1 21 ? 10.805 -3.812 -52.029 1.00 0.00 21 LYS A O 15
ATOM 18260 N N . ASN A 1 22 ? 9.171 -3.250 -53.455 1.00 0.00 22 ASN A N 15
ATOM 18261 C CA . ASN A 1 22 ? 10.047 -3.311 -54.623 1.00 0.00 22 ASN A CA 15
ATOM 18262 C C . ASN A 1 22 ? 10.870 -2.035 -54.761 1.00 0.00 22 ASN A C 15
ATOM 18263 O O . ASN A 1 22 ? 11.638 -1.881 -55.712 1.00 0.00 22 ASN A O 15
ATOM 18274 N N . HIS A 1 23 ? 10.714 -1.124 -53.810 1.00 0.00 23 HIS A N 15
ATOM 18275 C CA . HIS A 1 23 ? 11.464 0.124 -53.829 1.00 0.00 23 HIS A CA 15
ATOM 18276 C C . HIS A 1 23 ? 12.577 0.065 -52.793 1.00 0.00 23 HIS A C 15
ATOM 18277 O O . HIS A 1 23 ? 12.310 -0.036 -51.594 1.00 0.00 23 HIS A O 15
ATOM 18291 N N . GLN A 1 24 ? 13.816 0.125 -53.254 1.00 0.00 24 GLN A N 15
ATOM 18292 C CA . GLN A 1 24 ? 14.969 0.141 -52.364 1.00 0.00 24 GLN A CA 15
ATOM 18293 C C . GLN A 1 24 ? 15.788 1.400 -52.600 1.00 0.00 24 GLN A C 15
ATOM 18294 O O . GLN A 1 24 ? 16.283 1.629 -53.703 1.00 0.00 24 GLN A O 15
ATOM 18308 N N . ILE A 1 25 ? 15.910 2.225 -51.572 1.00 0.00 25 ILE A N 15
ATOM 18309 C CA . ILE A 1 25 ? 16.601 3.500 -51.698 1.00 0.00 25 ILE A CA 15
ATOM 18310 C C . ILE A 1 25 ? 17.584 3.674 -50.547 1.00 0.00 25 ILE A C 15
ATOM 18311 O O . ILE A 1 25 ? 17.255 3.386 -49.396 1.00 0.00 25 ILE A O 15
ATOM 18327 N N . ARG A 1 26 ? 18.794 4.123 -50.868 1.00 0.00 26 ARG A N 15
ATOM 18328 C CA . ARG A 1 26 ? 19.817 4.362 -49.859 1.00 0.00 26 ARG A CA 15
ATOM 18329 C C . ARG A 1 26 ? 19.381 5.438 -48.867 1.00 0.00 26 ARG A C 15
ATOM 18330 O O . ARG A 1 26 ? 18.678 6.378 -49.237 1.00 0.00 26 ARG A O 15
ATOM 18351 N N . ALA A 1 27 ? 19.822 5.293 -47.624 1.00 0.00 27 ALA A N 15
ATOM 18352 C CA . ALA A 1 27 ? 19.337 6.095 -46.498 1.00 0.00 27 ALA A CA 15
ATOM 18353 C C . ALA A 1 27 ? 19.315 7.594 -46.789 1.00 0.00 27 ALA A C 15
ATOM 18354 O O . ALA A 1 27 ? 18.313 8.261 -46.521 1.00 0.00 27 ALA A O 15
ATOM 18361 N N . SER A 1 28 ? 20.398 8.116 -47.348 1.00 0.00 28 SER A N 15
ATOM 18362 C CA . SER A 1 28 ? 20.523 9.552 -47.576 1.00 0.00 28 SER A CA 15
ATOM 18363 C C . SER A 1 28 ? 19.511 10.062 -48.605 1.00 0.00 28 SER A C 15
ATOM 18364 O O . SER A 1 28 ? 19.167 11.244 -48.615 1.00 0.00 28 SER A O 15
ATOM 18372 N N . ARG A 1 29 ? 19.029 9.172 -49.466 1.00 0.00 29 ARG A N 15
ATOM 18373 C CA . ARG A 1 29 ? 18.113 9.565 -50.530 1.00 0.00 29 ARG A CA 15
ATOM 18374 C C . ARG A 1 29 ? 16.703 9.049 -50.252 1.00 0.00 29 ARG A C 15
ATOM 18375 O O . ARG A 1 29 ? 15.762 9.339 -50.995 1.00 0.00 29 ARG A O 15
ATOM 18396 N N . PHE A 1 30 ? 16.560 8.300 -49.168 1.00 0.00 30 PHE A N 15
ATOM 18397 C CA . PHE A 1 30 ? 15.284 7.684 -48.813 1.00 0.00 30 PHE A CA 15
ATOM 18398 C C . PHE A 1 30 ? 14.193 8.724 -48.513 1.00 0.00 30 PHE A C 15
ATOM 18399 O O . PHE A 1 30 ? 13.090 8.606 -49.039 1.00 0.00 30 PHE A O 15
ATOM 18416 N N . PRO A 1 31 ? 14.468 9.752 -47.669 1.00 0.00 31 PRO A N 15
ATOM 18417 C CA . PRO A 1 31 ? 13.470 10.771 -47.301 1.00 0.00 31 PRO A CA 15
ATOM 18418 C C . PRO A 1 31 ? 12.775 11.398 -48.508 1.00 0.00 31 PRO A C 15
ATOM 18419 O O . PRO A 1 31 ? 11.587 11.712 -48.457 1.00 0.00 31 PRO A O 15
ATOM 18430 N N . TYR A 1 32 ? 13.515 11.562 -49.597 1.00 0.00 32 TYR A N 15
ATOM 18431 C CA . TYR A 1 32 ? 12.970 12.167 -50.806 1.00 0.00 32 TYR A CA 15
ATOM 18432 C C . TYR A 1 32 ? 11.979 11.219 -51.470 1.00 0.00 32 TYR A C 15
ATOM 18433 O O . TYR A 1 32 ? 10.948 11.643 -51.994 1.00 0.00 32 TYR A O 15
ATOM 18451 N N . HIS A 1 33 ? 12.288 9.930 -51.419 1.00 0.00 33 HIS A N 15
ATOM 18452 C CA . HIS A 1 33 ? 11.406 8.905 -51.962 1.00 0.00 33 HIS A CA 15
ATOM 18453 C C . HIS A 1 33 ? 10.195 8.741 -51.058 1.00 0.00 33 HIS A C 15
ATOM 18454 O O . HIS A 1 33 ? 9.108 8.423 -51.517 1.00 0.00 33 HIS A O 15
ATOM 18468 N N . LEU A 1 34 ? 10.405 8.961 -49.770 1.00 0.00 34 LEU A N 15
ATOM 18469 C CA . LEU A 1 34 ? 9.340 8.857 -48.780 1.00 0.00 34 LEU A CA 15
ATOM 18470 C C . LEU A 1 34 ? 8.237 9.869 -49.097 1.00 0.00 34 LEU A C 15
ATOM 18471 O O . LEU A 1 34 ? 7.045 9.564 -48.997 1.00 0.00 34 LEU A O 15
ATOM 18487 N N . ILE A 1 35 ? 8.653 11.060 -49.515 1.00 0.00 35 ILE A N 15
ATOM 18488 C CA . ILE A 1 35 ? 7.728 12.135 -49.853 1.00 0.00 35 ILE A CA 15
ATOM 18489 C C . ILE A 1 35 ? 7.053 11.880 -51.202 1.00 0.00 35 ILE A C 15
ATOM 18490 O O . ILE A 1 35 ? 5.824 11.889 -51.310 1.00 0.00 35 ILE A O 15
ATOM 18506 N N . LYS A 1 36 ? 7.869 11.625 -52.219 1.00 0.00 36 LYS A N 15
ATOM 18507 C CA . LYS A 1 36 ? 7.382 11.468 -53.585 1.00 0.00 36 LYS A CA 15
ATOM 18508 C C . LYS A 1 36 ? 6.478 10.245 -53.714 1.00 0.00 36 LYS A C 15
ATOM 18509 O O . LYS A 1 36 ? 5.410 10.307 -54.325 1.00 0.00 36 LYS A O 15
ATOM 18528 N N . CYS A 1 37 ? 6.908 9.142 -53.122 1.00 0.00 37 CYS A N 15
ATOM 18529 C CA . CYS A 1 37 ? 6.178 7.887 -53.209 1.00 0.00 37 CYS A CA 15
ATOM 18530 C C . CYS A 1 37 ? 4.832 8.007 -52.499 1.00 0.00 37 CYS A C 15
ATOM 18531 O O . CYS A 1 37 ? 3.854 7.370 -52.891 1.00 0.00 37 CYS A O 15
ATOM 18538 N N . ARG A 1 38 ? 4.792 8.831 -51.457 1.00 0.00 38 ARG A N 15
ATOM 18539 C CA . ARG A 1 38 ? 3.564 9.075 -50.713 1.00 0.00 38 ARG A CA 15
ATOM 18540 C C . ARG A 1 38 ? 2.543 9.790 -51.590 1.00 0.00 38 ARG A C 15
ATOM 18541 O O . ARG A 1 38 ? 1.376 9.397 -51.654 1.00 0.00 38 ARG A O 15
ATOM 18562 N N . LYS A 1 39 ? 2.997 10.828 -52.279 1.00 0.00 39 LYS A N 15
ATOM 18563 C CA . LYS A 1 39 ? 2.130 11.618 -53.140 1.00 0.00 39 LYS A CA 15
ATOM 18564 C C . LYS A 1 39 ? 1.688 10.813 -54.357 1.00 0.00 39 LYS A C 15
ATOM 18565 O O . LYS A 1 39 ? 0.543 10.909 -54.797 1.00 0.00 39 LYS A O 15
ATOM 18584 N N . ASN A 1 40 ? 2.600 10.013 -54.889 1.00 0.00 40 ASN A N 15
ATOM 18585 C CA . ASN A 1 40 ? 2.328 9.223 -56.086 1.00 0.00 40 ASN A CA 15
ATOM 18586 C C . ASN A 1 40 ? 1.477 7.999 -55.777 1.00 0.00 40 ASN A C 15
ATOM 18587 O O . ASN A 1 40 ? 1.019 7.311 -56.687 1.00 0.00 40 ASN A O 15
ATOM 18598 N N . HIS A 1 41 ? 1.265 7.719 -54.500 1.00 0.00 41 HIS A N 15
ATOM 18599 C CA . HIS A 1 41 ? 0.434 6.586 -54.112 1.00 0.00 41 HIS A CA 15
ATOM 18600 C C . HIS A 1 41 ? -0.632 7.019 -53.110 1.00 0.00 41 HIS A C 15
ATOM 18601 O O . HIS A 1 41 ? -0.598 6.619 -51.946 1.00 0.00 41 HIS A O 15
ATOM 18616 N N . PRO A 1 42 ? -1.607 7.831 -53.553 1.00 0.00 42 PRO A N 15
ATOM 18617 C CA . PRO A 1 42 ? -2.639 8.374 -52.673 1.00 0.00 42 PRO A CA 15
ATOM 18618 C C . PRO A 1 42 ? -3.629 7.311 -52.216 1.00 0.00 42 PRO A C 15
ATOM 18619 O O . PRO A 1 42 ? -4.316 7.481 -51.208 1.00 0.00 42 PRO A O 15
ATOM 18630 N N . ASP A 1 43 ? -3.682 6.208 -52.949 1.00 0.00 43 ASP A N 15
ATOM 18631 C CA . ASP A 1 43 ? -4.629 5.138 -52.655 1.00 0.00 43 ASP A CA 15
ATOM 18632 C C . ASP A 1 43 ? -4.170 4.328 -51.457 1.00 0.00 43 ASP A C 15
ATOM 18633 O O . ASP A 1 43 ? -4.962 3.632 -50.826 1.00 0.00 43 ASP A O 15
ATOM 18642 N N . VAL A 1 44 ? -2.887 4.415 -51.149 1.00 0.00 44 VAL A N 15
ATOM 18643 C CA . VAL A 1 44 ? -2.338 3.701 -50.009 1.00 0.00 44 VAL A CA 15
ATOM 18644 C C . VAL A 1 44 ? -1.828 4.678 -48.955 1.00 0.00 44 VAL A C 15
ATOM 18645 O O . VAL A 1 44 ? -2.231 4.624 -47.796 1.00 0.00 44 VAL A O 15
ATOM 18658 N N . ALA A 1 45 ? -0.981 5.602 -49.381 1.00 0.00 45 ALA A N 15
ATOM 18659 C CA . ALA A 1 45 ? -0.296 6.495 -48.458 1.00 0.00 45 ALA A CA 15
ATOM 18660 C C . ALA A 1 45 ? -1.207 7.601 -47.938 1.00 0.00 45 ALA A C 15
ATOM 18661 O O . ALA A 1 45 ? -1.079 8.029 -46.792 1.00 0.00 45 ALA A O 15
ATOM 18668 N N . ASN A 1 46 ? -2.125 8.060 -48.777 1.00 0.00 46 ASN A N 15
ATOM 18669 C CA . ASN A 1 46 ? -3.029 9.139 -48.390 1.00 0.00 46 ASN A CA 15
ATOM 18670 C C . ASN A 1 46 ? -4.427 8.605 -48.122 1.00 0.00 46 ASN A C 15
ATOM 18671 O O . ASN A 1 46 ? -5.409 9.349 -48.169 1.00 0.00 46 ASN A O 15
ATOM 18682 N N . LYS A 1 47 ? -4.517 7.314 -47.839 1.00 0.00 47 LYS A N 15
ATOM 18683 C CA . LYS A 1 47 ? -5.790 6.700 -47.520 1.00 0.00 47 LYS A CA 15
ATOM 18684 C C . LYS A 1 47 ? -5.699 6.006 -46.171 1.00 0.00 47 LYS A C 15
ATOM 18685 O O . LYS A 1 47 ? -5.603 4.778 -46.087 1.00 0.00 47 LYS A O 15
ATOM 18704 N N . LEU A 1 48 ? -5.698 6.804 -45.117 1.00 0.00 48 LEU A N 15
ATOM 18705 C CA . LEU A 1 48 ? -5.645 6.279 -43.768 1.00 0.00 48 LEU A CA 15
ATOM 18706 C C . LEU A 1 48 ? -7.031 5.831 -43.332 1.00 0.00 48 LEU A C 15
ATOM 18707 O O . LEU A 1 48 ? -8.019 6.541 -43.539 1.00 0.00 48 LEU A O 15
ATOM 18723 N N . ALA A 1 49 ? -7.096 4.654 -42.747 1.00 0.00 49 ALA A N 15
ATOM 18724 C CA . ALA A 1 49 ? -8.340 4.115 -42.241 1.00 0.00 49 ALA A CA 15
ATOM 18725 C C . ALA A 1 49 ? -8.305 4.108 -40.722 1.00 0.00 49 ALA A C 15
ATOM 18726 O O . ALA A 1 49 ? -7.253 3.882 -40.119 1.00 0.00 49 ALA A O 15
ATOM 18733 N N . THR A 1 50 ? -9.446 4.373 -40.113 1.00 0.00 50 THR A N 15
ATOM 18734 C CA . THR A 1 50 ? -9.527 4.497 -38.672 1.00 0.00 50 THR A CA 15
ATOM 18735 C C . THR A 1 50 ? -9.853 3.156 -38.017 1.00 0.00 50 THR A C 15
ATOM 18736 O O . THR A 1 50 ? -10.813 2.479 -38.392 1.00 0.00 50 THR A O 15
ATOM 18747 N N . CYS A 1 51 ? -9.032 2.784 -37.048 1.00 0.00 51 CYS A N 15
ATOM 18748 C CA . CYS A 1 51 ? -9.214 1.556 -36.289 1.00 0.00 51 CYS A CA 15
ATOM 18749 C C . CYS A 1 51 ? -10.523 1.593 -35.503 1.00 0.00 51 CYS A C 15
ATOM 18750 O O . CYS A 1 51 ? -10.795 2.553 -34.782 1.00 0.00 51 CYS A O 15
ATOM 18757 N N . PRO A 1 52 ? -11.352 0.544 -35.627 1.00 0.00 52 PRO A N 15
ATOM 18758 C CA . PRO A 1 52 ? -12.623 0.449 -34.901 1.00 0.00 52 PRO A CA 15
ATOM 18759 C C . PRO A 1 52 ? -12.421 0.187 -33.409 1.00 0.00 52 PRO A C 15
ATOM 18760 O O . PRO A 1 52 ? -13.378 0.174 -32.633 1.00 0.00 52 PRO A O 15
ATOM 18771 N N . PHE A 1 53 ? -11.172 -0.024 -33.012 1.00 0.00 53 PHE A N 15
ATOM 18772 C CA . PHE A 1 53 ? -10.848 -0.261 -31.612 1.00 0.00 53 PHE A CA 15
ATOM 18773 C C . PHE A 1 53 ? -10.353 1.018 -30.945 1.00 0.00 53 PHE A C 15
ATOM 18774 O O . PHE A 1 53 ? -10.499 1.190 -29.733 1.00 0.00 53 PHE A O 15
ATOM 18791 N N . ASN A 1 54 ? -9.782 1.918 -31.740 1.00 0.00 54 ASN A N 15
ATOM 18792 C CA . ASN A 1 54 ? -9.223 3.159 -31.220 1.00 0.00 54 ASN A CA 15
ATOM 18793 C C . ASN A 1 54 ? -8.943 4.128 -32.363 1.00 0.00 54 ASN A C 15
ATOM 18794 O O . ASN A 1 54 ? -8.300 3.767 -33.350 1.00 0.00 54 ASN A O 15
ATOM 18805 N N . ALA A 1 55 ? -9.408 5.360 -32.213 1.00 0.00 55 ALA A N 15
ATOM 18806 C CA . ALA A 1 55 ? -9.360 6.344 -33.290 1.00 0.00 55 ALA A CA 15
ATOM 18807 C C . ALA A 1 55 ? -7.952 6.881 -33.534 1.00 0.00 55 ALA A C 15
ATOM 18808 O O . ALA A 1 55 ? -7.698 7.527 -34.550 1.00 0.00 55 ALA A O 15
ATOM 18815 N N . ARG A 1 56 ? -7.038 6.617 -32.611 1.00 0.00 56 ARG A N 15
ATOM 18816 C CA . ARG A 1 56 ? -5.668 7.094 -32.749 1.00 0.00 56 ARG A CA 15
ATOM 18817 C C . ARG A 1 56 ? -4.814 6.114 -33.547 1.00 0.00 56 ARG A C 15
ATOM 18818 O O . ARG A 1 56 ? -3.645 6.377 -33.818 1.00 0.00 56 ARG A O 15
ATOM 18839 N N . HIS A 1 57 ? -5.400 4.989 -33.927 1.00 0.00 57 HIS A N 15
ATOM 18840 C CA . HIS A 1 57 ? -4.702 4.027 -34.771 1.00 0.00 57 HIS A CA 15
ATOM 18841 C C . HIS A 1 57 ? -5.070 4.264 -36.226 1.00 0.00 57 HIS A C 15
ATOM 18842 O O . HIS A 1 57 ? -6.124 3.819 -36.685 1.00 0.00 57 HIS A O 15
ATOM 18856 N N . GLN A 1 58 ? -4.216 4.970 -36.947 1.00 0.00 58 GLN A N 15
ATOM 18857 C CA . GLN A 1 58 ? -4.467 5.251 -38.351 1.00 0.00 58 GLN A CA 15
ATOM 18858 C C . GLN A 1 58 ? -3.465 4.516 -39.226 1.00 0.00 58 GLN A C 15
ATOM 18859 O O . GLN A 1 58 ? -2.262 4.772 -39.165 1.00 0.00 58 GLN A O 15
ATOM 18873 N N . VAL A 1 59 ? -3.967 3.614 -40.047 1.00 0.00 59 VAL A N 15
ATOM 18874 C CA . VAL A 1 59 ? -3.124 2.840 -40.944 1.00 0.00 59 VAL A CA 15
ATOM 18875 C C . VAL A 1 59 ? -3.709 2.862 -42.347 1.00 0.00 59 VAL A C 15
ATOM 18876 O O . VAL A 1 59 ? -4.921 2.989 -42.510 1.00 0.00 59 VAL A O 15
ATOM 18889 N N . PRO A 1 60 ? -2.859 2.769 -43.377 1.00 0.00 60 PRO A N 15
ATOM 18890 C CA . PRO A 1 60 ? -3.311 2.695 -44.766 1.00 0.00 60 PRO A CA 15
ATOM 18891 C C . PRO A 1 60 ? -4.289 1.541 -44.961 1.00 0.00 60 PRO A C 15
ATOM 18892 O O . PRO A 1 60 ? -4.172 0.501 -44.314 1.00 0.00 60 PRO A O 15
ATOM 18903 N N . ARG A 1 61 ? -5.256 1.745 -45.854 1.00 0.00 61 ARG A N 15
ATOM 18904 C CA . ARG A 1 61 ? -6.300 0.754 -46.128 1.00 0.00 61 ARG A CA 15
ATOM 18905 C C . ARG A 1 61 ? -5.703 -0.604 -46.511 1.00 0.00 61 ARG A C 15
ATOM 18906 O O . ARG A 1 61 ? -6.333 -1.646 -46.330 1.00 0.00 61 ARG A O 15
ATOM 18927 N N . ALA A 1 62 ? -4.483 -0.582 -47.030 1.00 0.00 62 ALA A N 15
ATOM 18928 C CA . ALA A 1 62 ? -3.781 -1.801 -47.405 1.00 0.00 62 ALA A CA 15
ATOM 18929 C C . ALA A 1 62 ? -3.382 -2.616 -46.175 1.00 0.00 62 ALA A C 15
ATOM 18930 O O . ALA A 1 62 ? -3.115 -3.815 -46.275 1.00 0.00 62 ALA A O 15
ATOM 18937 N N . GLU A 1 63 ? -3.351 -1.969 -45.012 1.00 0.00 63 GLU A N 15
ATOM 18938 C CA . GLU A 1 63 ? -2.938 -2.630 -43.781 1.00 0.00 63 GLU A CA 15
ATOM 18939 C C . GLU A 1 63 ? -4.020 -2.553 -42.704 1.00 0.00 63 GLU A C 15
ATOM 18940 O O . GLU A 1 63 ? -3.802 -2.986 -41.575 1.00 0.00 63 GLU A O 15
ATOM 18952 N N . ILE A 1 64 ? -5.185 -2.010 -43.048 1.00 0.00 64 ILE A N 15
ATOM 18953 C CA . ILE A 1 64 ? -6.242 -1.822 -42.059 1.00 0.00 64 ILE A CA 15
ATOM 18954 C C . ILE A 1 64 ? -6.796 -3.160 -41.575 1.00 0.00 64 ILE A C 15
ATOM 18955 O O . ILE A 1 64 ? -6.983 -3.357 -40.377 1.00 0.00 64 ILE A O 15
ATOM 18971 N N . SER A 1 65 ? -7.021 -4.086 -42.498 1.00 0.00 65 SER A N 15
ATOM 18972 C CA . SER A 1 65 ? -7.568 -5.389 -42.155 1.00 0.00 65 SER A CA 15
ATOM 18973 C C . SER A 1 65 ? -6.564 -6.164 -41.311 1.00 0.00 65 SER A C 15
ATOM 18974 O O . SER A 1 65 ? -6.927 -6.855 -40.356 1.00 0.00 65 SER A O 15
ATOM 18982 N N . HIS A 1 66 ? -5.291 -6.009 -41.657 1.00 0.00 66 HIS A N 15
ATOM 18983 C CA . HIS A 1 66 ? -4.213 -6.642 -40.916 1.00 0.00 66 HIS A CA 15
ATOM 18984 C C . HIS A 1 66 ? -4.149 -6.083 -39.500 1.00 0.00 66 HIS A C 15
ATOM 18985 O O . HIS A 1 66 ? -3.895 -6.813 -38.545 1.00 0.00 66 HIS A O 15
ATOM 19000 N N . HIS A 1 67 ? -4.392 -4.782 -39.368 1.00 0.00 67 HIS A N 15
ATOM 19001 C CA . HIS A 1 67 ? -4.362 -4.132 -38.065 1.00 0.00 67 HIS A CA 15
ATOM 19002 C C . HIS A 1 67 ? -5.581 -4.522 -37.240 1.00 0.00 67 HIS A C 15
ATOM 19003 O O . HIS A 1 67 ? -5.473 -4.708 -36.039 1.00 0.00 67 HIS A O 15
ATOM 19017 N N . ILE A 1 68 ? -6.733 -4.655 -37.887 1.00 0.00 68 ILE A N 15
ATOM 19018 C CA . ILE A 1 68 ? -7.962 -5.017 -37.186 1.00 0.00 68 ILE A CA 15
ATOM 19019 C C . ILE A 1 68 ? -7.827 -6.384 -36.521 1.00 0.00 68 ILE A C 15
ATOM 19020 O O . ILE A 1 68 ? -8.151 -6.549 -35.346 1.00 0.00 68 ILE A O 15
ATOM 19036 N N . SER A 1 69 ? -7.305 -7.349 -37.264 1.00 0.00 69 SER A N 15
ATOM 19037 C CA . SER A 1 69 ? -7.133 -8.700 -36.749 1.00 0.00 69 SER A CA 15
ATOM 19038 C C . SER A 1 69 ? -5.955 -8.769 -35.771 1.00 0.00 69 SER A C 15
ATOM 19039 O O . SER A 1 69 ? -5.799 -9.747 -35.041 1.00 0.00 69 SER A O 15
ATOM 19047 N N . SER A 1 70 ? -5.139 -7.723 -35.751 1.00 0.00 70 SER A N 15
ATOM 19048 C CA . SER A 1 70 ? -3.952 -7.700 -34.905 1.00 0.00 70 SER A CA 15
ATOM 19049 C C . SER A 1 70 ? -4.068 -6.622 -33.825 1.00 0.00 70 SER A C 15
ATOM 19050 O O . SER A 1 70 ? -3.072 -6.223 -33.223 1.00 0.00 70 SER A O 15
ATOM 19058 N N . CYS A 1 71 ? -5.282 -6.151 -33.575 1.00 0.00 71 CYS A N 15
ATOM 19059 C CA . CYS A 1 71 ? -5.495 -5.096 -32.597 1.00 0.00 71 CYS A CA 15
ATOM 19060 C C . CYS A 1 71 ? -6.526 -5.525 -31.566 1.00 0.00 71 CYS A C 15
ATOM 19061 O O . CYS A 1 71 ? -7.671 -5.823 -31.906 1.00 0.00 71 CYS A O 15
ATOM 19068 N N . ASP A 1 72 ? -6.117 -5.564 -30.310 1.00 0.00 72 ASP A N 15
ATOM 19069 C CA . ASP A 1 72 ? -7.017 -5.923 -29.228 1.00 0.00 72 ASP A CA 15
ATOM 19070 C C . ASP A 1 72 ? -7.114 -4.773 -28.243 1.00 0.00 72 ASP A C 15
ATOM 19071 O O . ASP A 1 72 ? -6.096 -4.237 -27.807 1.00 0.00 72 ASP A O 15
ATOM 19080 N N . ASP A 1 73 ? -8.330 -4.390 -27.902 1.00 0.00 73 ASP A N 15
ATOM 19081 C CA . ASP A 1 73 ? -8.545 -3.263 -27.001 1.00 0.00 73 ASP A CA 15
ATOM 19082 C C . ASP A 1 73 ? -9.331 -3.695 -25.771 1.00 0.00 73 ASP A C 15
ATOM 19083 O O . ASP A 1 73 ? -8.773 -3.839 -24.687 1.00 0.00 73 ASP A O 15
ATOM 19092 N N . LYS A 1 74 ? -10.624 -3.908 -25.946 1.00 0.00 74 LYS A N 15
ATOM 19093 C CA . LYS A 1 74 ? -11.480 -4.363 -24.862 1.00 0.00 74 LYS A CA 15
ATOM 19094 C C . LYS A 1 74 ? -12.400 -5.461 -25.385 1.00 0.00 74 LYS A C 15
ATOM 19095 O O . LYS A 1 74 ? -13.469 -5.733 -24.838 1.00 0.00 74 LYS A O 15
ATOM 19114 N N . SER A 1 75 ? -11.955 -6.097 -26.453 1.00 0.00 75 SER A N 15
ATOM 19115 C CA . SER A 1 75 ? -12.739 -7.101 -27.142 1.00 0.00 75 SER A CA 15
ATOM 19116 C C . SER A 1 75 ? -12.702 -8.448 -26.416 1.00 0.00 75 SER A C 15
ATOM 19117 O O . SER A 1 75 ? -11.942 -9.345 -26.780 1.00 0.00 75 SER A O 15
ATOM 19125 N N . SER A 1 76 ? -13.520 -8.574 -25.379 1.00 0.00 76 SER A N 15
ATOM 19126 C CA . SER A 1 76 ? -13.664 -9.834 -24.669 1.00 0.00 76 SER A CA 15
ATOM 19127 C C . SER A 1 76 ? -14.517 -10.794 -25.498 1.00 0.00 76 SER A C 15
ATOM 19128 O O . SER A 1 76 ? -15.727 -10.904 -25.303 1.00 0.00 76 SER A O 15
ATOM 19136 N N . ILE A 1 77 ? -13.876 -11.478 -26.436 1.00 0.00 77 ILE A N 15
ATOM 19137 C CA . ILE A 1 77 ? -14.588 -12.270 -27.430 1.00 0.00 77 ILE A CA 15
ATOM 19138 C C . ILE A 1 77 ? -14.871 -13.692 -26.957 1.00 0.00 77 ILE A C 15
ATOM 19139 O O . ILE A 1 77 ? -15.733 -14.371 -27.512 1.00 0.00 77 ILE A O 15
ATOM 19155 N N . GLU A 1 78 ? -14.164 -14.143 -25.933 1.00 0.00 78 GLU A N 15
ATOM 19156 C CA . GLU A 1 78 ? -14.294 -15.523 -25.495 1.00 0.00 78 GLU A CA 15
ATOM 19157 C C . GLU A 1 78 ? -15.338 -15.654 -24.389 1.00 0.00 78 GLU A C 15
ATOM 19158 O O . GLU A 1 78 ? -15.927 -16.719 -24.199 1.00 0.00 78 GLU A O 15
ATOM 19170 N N . GLN A 1 79 ? -15.577 -14.570 -23.668 1.00 0.00 79 GLN A N 15
ATOM 19171 C CA . GLN A 1 79 ? -16.543 -14.586 -22.575 1.00 0.00 79 GLN A CA 15
ATOM 19172 C C . GLN A 1 79 ? -17.820 -13.843 -22.956 1.00 0.00 79 GLN A C 15
ATOM 19173 O O . GLN A 1 79 ? -18.602 -13.446 -22.089 1.00 0.00 79 GLN A O 15
ATOM 19187 N N . ASP A 1 80 ? -18.032 -13.664 -24.251 1.00 0.00 80 ASP A N 15
ATOM 19188 C CA . ASP A 1 80 ? -19.223 -12.977 -24.746 1.00 0.00 80 ASP A CA 15
ATOM 19189 C C . ASP A 1 80 ? -19.511 -13.367 -26.189 1.00 0.00 80 ASP A C 15
ATOM 19190 O O . ASP A 1 80 ? -18.617 -13.841 -26.895 1.00 0.00 80 ASP A O 15
ATOM 19201 N N . MET A 1 1 ? 22.785 -17.748 -56.011 1.00 0.00 1 MET A N 16
ATOM 19202 C CA . MET A 1 1 ? 22.576 -16.419 -55.389 1.00 0.00 1 MET A CA 16
ATOM 19203 C C . MET A 1 1 ? 22.943 -15.321 -56.378 1.00 0.00 1 MET A C 16
ATOM 19204 O O . MET A 1 1 ? 24.122 -15.103 -56.668 1.00 0.00 1 MET A O 16
ATOM 19220 N N . GLU A 1 2 ? 21.933 -14.633 -56.896 1.00 0.00 2 GLU A N 16
ATOM 19221 C CA . GLU A 1 2 ? 22.137 -13.589 -57.895 1.00 0.00 2 GLU A CA 16
ATOM 19222 C C . GLU A 1 2 ? 22.377 -12.234 -57.235 1.00 0.00 2 GLU A C 16
ATOM 19223 O O . GLU A 1 2 ? 21.787 -11.226 -57.627 1.00 0.00 2 GLU A O 16
ATOM 19235 N N . ASP A 1 3 ? 23.249 -12.215 -56.237 1.00 0.00 3 ASP A N 16
ATOM 19236 C CA . ASP A 1 3 ? 23.542 -10.992 -55.498 1.00 0.00 3 ASP A CA 16
ATOM 19237 C C . ASP A 1 3 ? 24.185 -9.953 -56.402 1.00 0.00 3 ASP A C 16
ATOM 19238 O O . ASP A 1 3 ? 25.179 -10.230 -57.078 1.00 0.00 3 ASP A O 16
ATOM 19247 N N . THR A 1 4 ? 23.604 -8.764 -56.420 1.00 0.00 4 THR A N 16
ATOM 19248 C CA . THR A 1 4 ? 24.161 -7.650 -57.165 1.00 0.00 4 THR A CA 16
ATOM 19249 C C . THR A 1 4 ? 25.391 -7.103 -56.454 1.00 0.00 4 THR A C 16
ATOM 19250 O O . THR A 1 4 ? 26.287 -6.538 -57.079 1.00 0.00 4 THR A O 16
ATOM 19261 N N . TYR A 1 5 ? 25.429 -7.282 -55.142 1.00 0.00 5 TYR A N 16
ATOM 19262 C CA . TYR A 1 5 ? 26.578 -6.875 -54.353 1.00 0.00 5 TYR A CA 16
ATOM 19263 C C . TYR A 1 5 ? 27.500 -8.064 -54.121 1.00 0.00 5 TYR A C 16
ATOM 19264 O O . TYR A 1 5 ? 27.550 -8.617 -53.021 1.00 0.00 5 TYR A O 16
ATOM 19282 N N . ILE A 1 6 ? 28.213 -8.468 -55.168 1.00 0.00 6 ILE A N 16
ATOM 19283 C CA . ILE A 1 6 ? 29.184 -9.552 -55.060 1.00 0.00 6 ILE A CA 16
ATOM 19284 C C . ILE A 1 6 ? 30.284 -9.141 -54.093 1.00 0.00 6 ILE A C 16
ATOM 19285 O O . ILE A 1 6 ? 30.753 -9.929 -53.270 1.00 0.00 6 ILE A O 16
ATOM 19301 N N . ASP A 1 7 ? 30.682 -7.887 -54.204 1.00 0.00 7 ASP A N 16
ATOM 19302 C CA . ASP A 1 7 ? 31.586 -7.278 -53.251 1.00 0.00 7 ASP A CA 16
ATOM 19303 C C . ASP A 1 7 ? 30.839 -6.206 -52.483 1.00 0.00 7 ASP A C 16
ATOM 19304 O O . ASP A 1 7 ? 30.263 -5.290 -53.078 1.00 0.00 7 ASP A O 16
ATOM 19313 N N . SER A 1 8 ? 30.835 -6.332 -51.169 1.00 0.00 8 SER A N 16
ATOM 19314 C CA . SER A 1 8 ? 30.042 -5.464 -50.319 1.00 0.00 8 SER A CA 16
ATOM 19315 C C . SER A 1 8 ? 30.729 -4.115 -50.106 1.00 0.00 8 SER A C 16
ATOM 19316 O O . SER A 1 8 ? 31.196 -3.800 -49.009 1.00 0.00 8 SER A O 16
ATOM 19324 N N . LEU A 1 9 ? 30.797 -3.328 -51.170 1.00 0.00 9 LEU A N 16
ATOM 19325 C CA . LEU A 1 9 ? 31.335 -1.978 -51.095 1.00 0.00 9 LEU A CA 16
ATOM 19326 C C . LEU A 1 9 ? 30.201 -0.966 -51.011 1.00 0.00 9 LEU A C 16
ATOM 19327 O O . LEU A 1 9 ? 30.316 0.155 -51.502 1.00 0.00 9 LEU A O 16
ATOM 19343 N N . ASP A 1 10 ? 29.106 -1.380 -50.398 1.00 0.00 10 ASP A N 16
ATOM 19344 C CA . ASP A 1 10 ? 27.947 -0.517 -50.212 1.00 0.00 10 ASP A CA 16
ATOM 19345 C C . ASP A 1 10 ? 28.260 0.589 -49.205 1.00 0.00 10 ASP A C 16
ATOM 19346 O O . ASP A 1 10 ? 28.546 0.320 -48.038 1.00 0.00 10 ASP A O 16
ATOM 19355 N N . PRO A 1 11 ? 28.245 1.854 -49.656 1.00 0.00 11 PRO A N 16
ATOM 19356 C CA . PRO A 1 11 ? 28.513 3.000 -48.793 1.00 0.00 11 PRO A CA 16
ATOM 19357 C C . PRO A 1 11 ? 27.337 3.296 -47.868 1.00 0.00 11 PRO A C 16
ATOM 19358 O O . PRO A 1 11 ? 27.464 3.236 -46.647 1.00 0.00 11 PRO A O 16
ATOM 19369 N N . GLU A 1 12 ? 26.195 3.618 -48.459 1.00 0.00 12 GLU A N 16
ATOM 19370 C CA . GLU A 1 12 ? 24.976 3.840 -47.697 1.00 0.00 12 GLU A CA 16
ATOM 19371 C C . GLU A 1 12 ? 24.204 2.536 -47.591 1.00 0.00 12 GLU A C 16
ATOM 19372 O O . GLU A 1 12 ? 24.360 1.648 -48.430 1.00 0.00 12 GLU A O 16
ATOM 19384 N N . LYS A 1 13 ? 23.385 2.411 -46.561 1.00 0.00 13 LYS A N 16
ATOM 19385 C CA . LYS A 1 13 ? 22.580 1.214 -46.388 1.00 0.00 13 LYS A CA 16
ATOM 19386 C C . LYS A 1 13 ? 21.254 1.370 -47.121 1.00 0.00 13 LYS A C 16
ATOM 19387 O O . LYS A 1 13 ? 20.710 2.473 -47.212 1.00 0.00 13 LYS A O 16
ATOM 19406 N N . LEU A 1 14 ? 20.749 0.269 -47.652 1.00 0.00 14 LEU A N 16
ATOM 19407 C CA . LEU A 1 14 ? 19.517 0.286 -48.424 1.00 0.00 14 LEU A CA 16
ATOM 19408 C C . LEU A 1 14 ? 18.314 0.117 -47.510 1.00 0.00 14 LEU A C 16
ATOM 19409 O O . LEU A 1 14 ? 18.311 -0.739 -46.621 1.00 0.00 14 LEU A O 16
ATOM 19425 N N . LEU A 1 15 ? 17.304 0.938 -47.727 1.00 0.00 15 LEU A N 16
ATOM 19426 C CA . LEU A 1 15 ? 16.082 0.878 -46.946 1.00 0.00 15 LEU A CA 16
ATOM 19427 C C . LEU A 1 15 ? 14.929 0.418 -47.825 1.00 0.00 15 LEU A C 16
ATOM 19428 O O . LEU A 1 15 ? 14.899 0.712 -49.024 1.00 0.00 15 LEU A O 16
ATOM 19444 N N . GLN A 1 16 ? 13.995 -0.310 -47.235 1.00 0.00 16 GLN A N 16
ATOM 19445 C CA . GLN A 1 16 ? 12.814 -0.756 -47.953 1.00 0.00 16 GLN A CA 16
ATOM 19446 C C . GLN A 1 16 ? 11.717 0.295 -47.818 1.00 0.00 16 GLN A C 16
ATOM 19447 O O . GLN A 1 16 ? 11.639 0.999 -46.808 1.00 0.00 16 GLN A O 16
ATOM 19461 N N . CYS A 1 17 ? 10.874 0.392 -48.830 1.00 0.00 17 CYS A N 16
ATOM 19462 C CA . CYS A 1 17 ? 9.841 1.410 -48.880 1.00 0.00 17 CYS A CA 16
ATOM 19463 C C . CYS A 1 17 ? 8.562 0.917 -48.205 1.00 0.00 17 CYS A C 16
ATOM 19464 O O . CYS A 1 17 ? 8.104 -0.198 -48.458 1.00 0.00 17 CYS A O 16
ATOM 19471 N N . PRO A 1 18 ? 7.981 1.744 -47.319 1.00 0.00 18 PRO A N 16
ATOM 19472 C CA . PRO A 1 18 ? 6.733 1.416 -46.615 1.00 0.00 18 PRO A CA 16
ATOM 19473 C C . PRO A 1 18 ? 5.527 1.400 -47.551 1.00 0.00 18 PRO A C 16
ATOM 19474 O O . PRO A 1 18 ? 4.468 0.870 -47.214 1.00 0.00 18 PRO A O 16
ATOM 19485 N N . TYR A 1 19 ? 5.690 1.986 -48.726 1.00 0.00 19 TYR A N 16
ATOM 19486 C CA . TYR A 1 19 ? 4.613 2.028 -49.704 1.00 0.00 19 TYR A CA 16
ATOM 19487 C C . TYR A 1 19 ? 4.659 0.802 -50.599 1.00 0.00 19 TYR A C 16
ATOM 19488 O O . TYR A 1 19 ? 3.624 0.319 -51.062 1.00 0.00 19 TYR A O 16
ATOM 19506 N N . ASP A 1 20 ? 5.861 0.297 -50.837 1.00 0.00 20 ASP A N 16
ATOM 19507 C CA . ASP A 1 20 ? 6.039 -0.877 -51.676 1.00 0.00 20 ASP A CA 16
ATOM 19508 C C . ASP A 1 20 ? 7.396 -1.522 -51.437 1.00 0.00 20 ASP A C 16
ATOM 19509 O O . ASP A 1 20 ? 8.421 -0.845 -51.374 1.00 0.00 20 ASP A O 16
ATOM 19518 N N . LYS A 1 21 ? 7.385 -2.841 -51.330 1.00 0.00 21 LYS A N 16
ATOM 19519 C CA . LYS A 1 21 ? 8.572 -3.613 -50.976 1.00 0.00 21 LYS A CA 16
ATOM 19520 C C . LYS A 1 21 ? 9.600 -3.661 -52.112 1.00 0.00 21 LYS A C 16
ATOM 19521 O O . LYS A 1 21 ? 10.749 -4.044 -51.894 1.00 0.00 21 LYS A O 16
ATOM 19540 N N . ASN A 1 22 ? 9.191 -3.273 -53.317 1.00 0.00 22 ASN A N 16
ATOM 19541 C CA . ASN A 1 22 ? 10.067 -3.368 -54.486 1.00 0.00 22 ASN A CA 16
ATOM 19542 C C . ASN A 1 22 ? 10.892 -2.100 -54.677 1.00 0.00 22 ASN A C 16
ATOM 19543 O O . ASN A 1 22 ? 11.601 -1.959 -55.672 1.00 0.00 22 ASN A O 16
ATOM 19554 N N . HIS A 1 23 ? 10.794 -1.171 -53.737 1.00 0.00 23 HIS A N 16
ATOM 19555 C CA . HIS A 1 23 ? 11.564 0.063 -53.827 1.00 0.00 23 HIS A CA 16
ATOM 19556 C C . HIS A 1 23 ? 12.747 0.002 -52.871 1.00 0.00 23 HIS A C 16
ATOM 19557 O O . HIS A 1 23 ? 12.570 -0.062 -51.655 1.00 0.00 23 HIS A O 16
ATOM 19571 N N . GLN A 1 24 ? 13.947 0.021 -53.435 1.00 0.00 24 GLN A N 16
ATOM 19572 C CA . GLN A 1 24 ? 15.177 -0.033 -52.654 1.00 0.00 24 GLN A CA 16
ATOM 19573 C C . GLN A 1 24 ? 15.949 1.272 -52.805 1.00 0.00 24 GLN A C 16
ATOM 19574 O O . GLN A 1 24 ? 16.519 1.544 -53.862 1.00 0.00 24 GLN A O 16
ATOM 19588 N N . ILE A 1 25 ? 15.951 2.082 -51.759 1.00 0.00 25 ILE A N 16
ATOM 19589 C CA . ILE A 1 25 ? 16.586 3.394 -51.811 1.00 0.00 25 ILE A CA 16
ATOM 19590 C C . ILE A 1 25 ? 17.583 3.542 -50.665 1.00 0.00 25 ILE A C 16
ATOM 19591 O O . ILE A 1 25 ? 17.315 3.108 -49.547 1.00 0.00 25 ILE A O 16
ATOM 19607 N N . ARG A 1 26 ? 18.743 4.132 -50.955 1.00 0.00 26 ARG A N 16
ATOM 19608 C CA . ARG A 1 26 ? 19.762 4.368 -49.935 1.00 0.00 26 ARG A CA 16
ATOM 19609 C C . ARG A 1 26 ? 19.251 5.339 -48.877 1.00 0.00 26 ARG A C 16
ATOM 19610 O O . ARG A 1 26 ? 18.471 6.234 -49.199 1.00 0.00 26 ARG A O 16
ATOM 19631 N N . ALA A 1 27 ? 19.692 5.171 -47.636 1.00 0.00 27 ALA A N 16
ATOM 19632 C CA . ALA A 1 27 ? 19.201 5.986 -46.520 1.00 0.00 27 ALA A CA 16
ATOM 19633 C C . ALA A 1 27 ? 19.229 7.482 -46.839 1.00 0.00 27 ALA A C 16
ATOM 19634 O O . ALA A 1 27 ? 18.248 8.193 -46.611 1.00 0.00 27 ALA A O 16
ATOM 19641 N N . SER A 1 28 ? 20.337 7.939 -47.409 1.00 0.00 28 SER A N 16
ATOM 19642 C CA . SER A 1 28 ? 20.538 9.354 -47.698 1.00 0.00 28 SER A CA 16
ATOM 19643 C C . SER A 1 28 ? 19.536 9.885 -48.730 1.00 0.00 28 SER A C 16
ATOM 19644 O O . SER A 1 28 ? 19.272 11.086 -48.789 1.00 0.00 28 SER A O 16
ATOM 19652 N N . ARG A 1 29 ? 18.966 8.994 -49.529 1.00 0.00 29 ARG A N 16
ATOM 19653 C CA . ARG A 1 29 ? 18.032 9.402 -50.570 1.00 0.00 29 ARG A CA 16
ATOM 19654 C C . ARG A 1 29 ? 16.608 8.995 -50.210 1.00 0.00 29 ARG A C 16
ATOM 19655 O O . ARG A 1 29 ? 15.662 9.271 -50.951 1.00 0.00 29 ARG A O 16
ATOM 19676 N N . PHE A 1 30 ? 16.463 8.354 -49.057 1.00 0.00 30 PHE A N 16
ATOM 19677 C CA . PHE A 1 30 ? 15.178 7.811 -48.630 1.00 0.00 30 PHE A CA 16
ATOM 19678 C C . PHE A 1 30 ? 14.133 8.904 -48.368 1.00 0.00 30 PHE A C 16
ATOM 19679 O O . PHE A 1 30 ? 13.011 8.782 -48.852 1.00 0.00 30 PHE A O 16
ATOM 19696 N N . PRO A 1 31 ? 14.462 9.975 -47.602 1.00 0.00 31 PRO A N 16
ATOM 19697 C CA . PRO A 1 31 ? 13.510 11.048 -47.274 1.00 0.00 31 PRO A CA 16
ATOM 19698 C C . PRO A 1 31 ? 12.715 11.546 -48.481 1.00 0.00 31 PRO A C 16
ATOM 19699 O O . PRO A 1 31 ? 11.495 11.694 -48.413 1.00 0.00 31 PRO A O 16
ATOM 19710 N N . TYR A 1 32 ? 13.403 11.780 -49.590 1.00 0.00 32 TYR A N 16
ATOM 19711 C CA . TYR A 1 32 ? 12.754 12.317 -50.781 1.00 0.00 32 TYR A CA 16
ATOM 19712 C C . TYR A 1 32 ? 11.808 11.289 -51.387 1.00 0.00 32 TYR A C 16
ATOM 19713 O O . TYR A 1 32 ? 10.747 11.638 -51.896 1.00 0.00 32 TYR A O 16
ATOM 19731 N N . HIS A 1 33 ? 12.191 10.020 -51.311 1.00 0.00 33 HIS A N 16
ATOM 19732 C CA . HIS A 1 33 ? 11.356 8.946 -51.831 1.00 0.00 33 HIS A CA 16
ATOM 19733 C C . HIS A 1 33 ? 10.155 8.740 -50.921 1.00 0.00 33 HIS A C 16
ATOM 19734 O O . HIS A 1 33 ? 9.089 8.343 -51.371 1.00 0.00 33 HIS A O 16
ATOM 19748 N N . LEU A 1 34 ? 10.345 9.005 -49.640 1.00 0.00 34 LEU A N 16
ATOM 19749 C CA . LEU A 1 34 ? 9.274 8.876 -48.659 1.00 0.00 34 LEU A CA 16
ATOM 19750 C C . LEU A 1 34 ? 8.149 9.853 -48.998 1.00 0.00 34 LEU A C 16
ATOM 19751 O O . LEU A 1 34 ? 6.970 9.496 -48.983 1.00 0.00 34 LEU A O 16
ATOM 19767 N N . ILE A 1 35 ? 8.524 11.078 -49.331 1.00 0.00 35 ILE A N 16
ATOM 19768 C CA . ILE A 1 35 ? 7.556 12.112 -49.662 1.00 0.00 35 ILE A CA 16
ATOM 19769 C C . ILE A 1 35 ? 6.970 11.883 -51.055 1.00 0.00 35 ILE A C 16
ATOM 19770 O O . ILE A 1 35 ? 5.750 11.879 -51.237 1.00 0.00 35 ILE A O 16
ATOM 19786 N N . LYS A 1 36 ? 7.849 11.670 -52.026 1.00 0.00 36 LYS A N 16
ATOM 19787 C CA . LYS A 1 36 ? 7.447 11.534 -53.420 1.00 0.00 36 LYS A CA 16
ATOM 19788 C C . LYS A 1 36 ? 6.570 10.306 -53.636 1.00 0.00 36 LYS A C 16
ATOM 19789 O O . LYS A 1 36 ? 5.551 10.380 -54.317 1.00 0.00 36 LYS A O 16
ATOM 19808 N N . CYS A 1 37 ? 6.962 9.186 -53.044 1.00 0.00 37 CYS A N 16
ATOM 19809 C CA . CYS A 1 37 ? 6.257 7.924 -53.249 1.00 0.00 37 CYS A CA 16
ATOM 19810 C C . CYS A 1 37 ? 4.819 8.022 -52.733 1.00 0.00 37 CYS A C 16
ATOM 19811 O O . CYS A 1 37 ? 3.914 7.396 -53.279 1.00 0.00 37 CYS A O 16
ATOM 19818 N N . ARG A 1 38 ? 4.610 8.827 -51.692 1.00 0.00 38 ARG A N 16
ATOM 19819 C CA . ARG A 1 38 ? 3.275 9.028 -51.136 1.00 0.00 38 ARG A CA 16
ATOM 19820 C C . ARG A 1 38 ? 2.416 9.857 -52.090 1.00 0.00 38 ARG A C 16
ATOM 19821 O O . ARG A 1 38 ? 1.195 9.708 -52.140 1.00 0.00 38 ARG A O 16
ATOM 19842 N N . LYS A 1 39 ? 3.063 10.733 -52.847 1.00 0.00 39 LYS A N 16
ATOM 19843 C CA . LYS A 1 39 ? 2.362 11.570 -53.812 1.00 0.00 39 LYS A CA 16
ATOM 19844 C C . LYS A 1 39 ? 2.094 10.796 -55.096 1.00 0.00 39 LYS A C 16
ATOM 19845 O O . LYS A 1 39 ? 1.069 10.990 -55.750 1.00 0.00 39 LYS A O 16
ATOM 19864 N N . ASN A 1 40 ? 3.028 9.923 -55.449 1.00 0.00 40 ASN A N 16
ATOM 19865 C CA . ASN A 1 40 ? 2.913 9.109 -56.654 1.00 0.00 40 ASN A CA 16
ATOM 19866 C C . ASN A 1 40 ? 1.980 7.928 -56.421 1.00 0.00 40 ASN A C 16
ATOM 19867 O O . ASN A 1 40 ? 1.597 7.230 -57.359 1.00 0.00 40 ASN A O 16
ATOM 19878 N N . HIS A 1 41 ? 1.625 7.703 -55.164 1.00 0.00 41 HIS A N 16
ATOM 19879 C CA . HIS A 1 41 ? 0.673 6.661 -54.807 1.00 0.00 41 HIS A CA 16
ATOM 19880 C C . HIS A 1 41 ? -0.577 7.282 -54.190 1.00 0.00 41 HIS A C 16
ATOM 19881 O O . HIS A 1 41 ? -0.733 7.295 -52.968 1.00 0.00 41 HIS A O 16
ATOM 19896 N N . PRO A 1 42 ? -1.490 7.801 -55.032 1.00 0.00 42 PRO A N 16
ATOM 19897 C CA . PRO A 1 42 ? -2.705 8.486 -54.571 1.00 0.00 42 PRO A CA 16
ATOM 19898 C C . PRO A 1 42 ? -3.578 7.591 -53.703 1.00 0.00 42 PRO A C 16
ATOM 19899 O O . PRO A 1 42 ? -4.286 8.064 -52.815 1.00 0.00 42 PRO A O 16
ATOM 19910 N N . ASP A 1 43 ? -3.499 6.293 -53.949 1.00 0.00 43 ASP A N 16
ATOM 19911 C CA . ASP A 1 43 ? -4.294 5.318 -53.213 1.00 0.00 43 ASP A CA 16
ATOM 19912 C C . ASP A 1 43 ? -3.883 5.277 -51.749 1.00 0.00 43 ASP A C 16
ATOM 19913 O O . ASP A 1 43 ? -4.710 5.052 -50.868 1.00 0.00 43 ASP A O 16
ATOM 19922 N N . VAL A 1 44 ? -2.602 5.508 -51.493 1.00 0.00 44 VAL A N 16
ATOM 19923 C CA . VAL A 1 44 ? -2.081 5.505 -50.134 1.00 0.00 44 VAL A CA 16
ATOM 19924 C C . VAL A 1 44 ? -2.432 6.815 -49.438 1.00 0.00 44 VAL A C 16
ATOM 19925 O O . VAL A 1 44 ? -2.512 6.887 -48.210 1.00 0.00 44 VAL A O 16
ATOM 19938 N N . ALA A 1 45 ? -2.659 7.852 -50.234 1.00 0.00 45 ALA A N 16
ATOM 19939 C CA . ALA A 1 45 ? -3.105 9.135 -49.708 1.00 0.00 45 ALA A CA 16
ATOM 19940 C C . ALA A 1 45 ? -4.536 9.026 -49.187 1.00 0.00 45 ALA A C 16
ATOM 19941 O O . ALA A 1 45 ? -4.941 9.763 -48.289 1.00 0.00 45 ALA A O 16
ATOM 19948 N N . ASN A 1 46 ? -5.294 8.093 -49.758 1.00 0.00 46 ASN A N 16
ATOM 19949 C CA . ASN A 1 46 ? -6.652 7.819 -49.299 1.00 0.00 46 ASN A CA 16
ATOM 19950 C C . ASN A 1 46 ? -6.640 6.712 -48.253 1.00 0.00 46 ASN A C 16
ATOM 19951 O O . ASN A 1 46 ? -7.652 6.448 -47.600 1.00 0.00 46 ASN A O 16
ATOM 19962 N N . LYS A 1 47 ? -5.466 6.092 -48.108 1.00 0.00 47 LYS A N 16
ATOM 19963 C CA . LYS A 1 47 ? -5.230 4.992 -47.173 1.00 0.00 47 LYS A CA 16
ATOM 19964 C C . LYS A 1 47 ? -5.887 3.698 -47.649 1.00 0.00 47 LYS A C 16
ATOM 19965 O O . LYS A 1 47 ? -7.083 3.657 -47.936 1.00 0.00 47 LYS A O 16
ATOM 19984 N N . LEU A 1 48 ? -5.088 2.644 -47.741 1.00 0.00 48 LEU A N 16
ATOM 19985 C CA . LEU A 1 48 ? -5.599 1.325 -48.076 1.00 0.00 48 LEU A CA 16
ATOM 19986 C C . LEU A 1 48 ? -6.117 0.645 -46.822 1.00 0.00 48 LEU A C 16
ATOM 19987 O O . LEU A 1 48 ? -5.625 0.895 -45.721 1.00 0.00 48 LEU A O 16
ATOM 20003 N N . ALA A 1 49 ? -7.106 -0.206 -46.991 1.00 0.00 49 ALA A N 16
ATOM 20004 C CA . ALA A 1 49 ? -7.653 -0.971 -45.889 1.00 0.00 49 ALA A CA 16
ATOM 20005 C C . ALA A 1 49 ? -7.356 -2.446 -46.094 1.00 0.00 49 ALA A C 16
ATOM 20006 O O . ALA A 1 49 ? -7.436 -2.954 -47.216 1.00 0.00 49 ALA A O 16
ATOM 20013 N N . THR A 1 50 ? -7.004 -3.126 -45.018 1.00 0.00 50 THR A N 16
ATOM 20014 C CA . THR A 1 50 ? -6.587 -4.511 -45.100 1.00 0.00 50 THR A CA 16
ATOM 20015 C C . THR A 1 50 ? -7.751 -5.456 -44.805 1.00 0.00 50 THR A C 16
ATOM 20016 O O . THR A 1 50 ? -8.467 -5.296 -43.813 1.00 0.00 50 THR A O 16
ATOM 20027 N N . CYS A 1 51 ? -7.942 -6.424 -45.688 1.00 0.00 51 CYS A N 16
ATOM 20028 C CA . CYS A 1 51 ? -8.968 -7.442 -45.519 1.00 0.00 51 CYS A CA 16
ATOM 20029 C C . CYS A 1 51 ? -8.563 -8.436 -44.429 1.00 0.00 51 CYS A C 16
ATOM 20030 O O . CYS A 1 51 ? -7.466 -8.998 -44.471 1.00 0.00 51 CYS A O 16
ATOM 20037 N N . PRO A 1 52 ? -9.440 -8.670 -43.437 1.00 0.00 52 PRO A N 16
ATOM 20038 C CA . PRO A 1 52 ? -9.173 -9.632 -42.361 1.00 0.00 52 PRO A CA 16
ATOM 20039 C C . PRO A 1 52 ? -9.267 -11.079 -42.841 1.00 0.00 52 PRO A C 16
ATOM 20040 O O . PRO A 1 52 ? -8.945 -12.014 -42.107 1.00 0.00 52 PRO A O 16
ATOM 20051 N N . PHE A 1 53 ? -9.695 -11.255 -44.082 1.00 0.00 53 PHE A N 16
ATOM 20052 C CA . PHE A 1 53 ? -9.812 -12.582 -44.668 1.00 0.00 53 PHE A CA 16
ATOM 20053 C C . PHE A 1 53 ? -8.572 -12.904 -45.495 1.00 0.00 53 PHE A C 16
ATOM 20054 O O . PHE A 1 53 ? -8.252 -14.070 -45.723 1.00 0.00 53 PHE A O 16
ATOM 20071 N N . ASN A 1 54 ? -7.875 -11.857 -45.926 1.00 0.00 54 ASN A N 16
ATOM 20072 C CA . ASN A 1 54 ? -6.685 -12.003 -46.752 1.00 0.00 54 ASN A CA 16
ATOM 20073 C C . ASN A 1 54 ? -5.978 -10.657 -46.886 1.00 0.00 54 ASN A C 16
ATOM 20074 O O . ASN A 1 54 ? -6.557 -9.690 -47.377 1.00 0.00 54 ASN A O 16
ATOM 20085 N N . ALA A 1 55 ? -4.722 -10.609 -46.465 1.00 0.00 55 ALA A N 16
ATOM 20086 C CA . ALA A 1 55 ? -3.977 -9.357 -46.389 1.00 0.00 55 ALA A CA 16
ATOM 20087 C C . ALA A 1 55 ? -3.570 -8.838 -47.764 1.00 0.00 55 ALA A C 16
ATOM 20088 O O . ALA A 1 55 ? -3.144 -7.690 -47.899 1.00 0.00 55 ALA A O 16
ATOM 20095 N N . ARG A 1 56 ? -3.693 -9.680 -48.782 1.00 0.00 56 ARG A N 16
ATOM 20096 C CA . ARG A 1 56 ? -3.396 -9.265 -50.146 1.00 0.00 56 ARG A CA 16
ATOM 20097 C C . ARG A 1 56 ? -4.559 -8.478 -50.730 1.00 0.00 56 ARG A C 16
ATOM 20098 O O . ARG A 1 56 ? -4.425 -7.819 -51.761 1.00 0.00 56 ARG A O 16
ATOM 20119 N N . HIS A 1 57 ? -5.704 -8.544 -50.062 1.00 0.00 57 HIS A N 16
ATOM 20120 C CA . HIS A 1 57 ? -6.871 -7.780 -50.481 1.00 0.00 57 HIS A CA 16
ATOM 20121 C C . HIS A 1 57 ? -6.784 -6.362 -49.947 1.00 0.00 57 HIS A C 16
ATOM 20122 O O . HIS A 1 57 ? -7.456 -6.011 -48.974 1.00 0.00 57 HIS A O 16
ATOM 20136 N N . GLN A 1 58 ? -5.933 -5.562 -50.562 1.00 0.00 58 GLN A N 16
ATOM 20137 C CA . GLN A 1 58 ? -5.847 -4.156 -50.225 1.00 0.00 58 GLN A CA 16
ATOM 20138 C C . GLN A 1 58 ? -6.849 -3.385 -51.065 1.00 0.00 58 GLN A C 16
ATOM 20139 O O . GLN A 1 58 ? -6.744 -3.348 -52.294 1.00 0.00 58 GLN A O 16
ATOM 20153 N N . VAL A 1 59 ? -7.815 -2.778 -50.407 1.00 0.00 59 VAL A N 16
ATOM 20154 C CA . VAL A 1 59 ? -8.876 -2.067 -51.102 1.00 0.00 59 VAL A CA 16
ATOM 20155 C C . VAL A 1 59 ? -8.994 -0.645 -50.578 1.00 0.00 59 VAL A C 16
ATOM 20156 O O . VAL A 1 59 ? -8.524 -0.348 -49.480 1.00 0.00 59 VAL A O 16
ATOM 20169 N N . PRO A 1 60 ? -9.595 0.256 -51.369 1.00 0.00 60 PRO A N 16
ATOM 20170 C CA . PRO A 1 60 ? -9.916 1.607 -50.912 1.00 0.00 60 PRO A CA 16
ATOM 20171 C C . PRO A 1 60 ? -10.694 1.569 -49.601 1.00 0.00 60 PRO A C 16
ATOM 20172 O O . PRO A 1 60 ? -11.566 0.718 -49.410 1.00 0.00 60 PRO A O 16
ATOM 20183 N N . ARG A 1 61 ? -10.372 2.491 -48.703 1.00 0.00 61 ARG A N 16
ATOM 20184 C CA . ARG A 1 61 ? -10.991 2.533 -47.380 1.00 0.00 61 ARG A CA 16
ATOM 20185 C C . ARG A 1 61 ? -12.498 2.766 -47.487 1.00 0.00 61 ARG A C 16
ATOM 20186 O O . ARG A 1 61 ? -13.254 2.420 -46.583 1.00 0.00 61 ARG A O 16
ATOM 20207 N N . ALA A 1 62 ? -12.929 3.343 -48.599 1.00 0.00 62 ALA A N 16
ATOM 20208 C CA . ALA A 1 62 ? -14.349 3.564 -48.843 1.00 0.00 62 ALA A CA 16
ATOM 20209 C C . ALA A 1 62 ? -15.012 2.315 -49.424 1.00 0.00 62 ALA A C 16
ATOM 20210 O O . ALA A 1 62 ? -16.231 2.261 -49.573 1.00 0.00 62 ALA A O 16
ATOM 20217 N N . GLU A 1 63 ? -14.204 1.312 -49.749 1.00 0.00 63 GLU A N 16
ATOM 20218 C CA . GLU A 1 63 ? -14.711 0.069 -50.320 1.00 0.00 63 GLU A CA 16
ATOM 20219 C C . GLU A 1 63 ? -14.553 -1.098 -49.349 1.00 0.00 63 GLU A C 16
ATOM 20220 O O . GLU A 1 63 ? -15.049 -2.193 -49.609 1.00 0.00 63 GLU A O 16
ATOM 20232 N N . ILE A 1 64 ? -13.867 -0.866 -48.233 1.00 0.00 64 ILE A N 16
ATOM 20233 C CA . ILE A 1 64 ? -13.555 -1.941 -47.296 1.00 0.00 64 ILE A CA 16
ATOM 20234 C C . ILE A 1 64 ? -14.816 -2.557 -46.688 1.00 0.00 64 ILE A C 16
ATOM 20235 O O . ILE A 1 64 ? -14.899 -3.774 -46.539 1.00 0.00 64 ILE A O 16
ATOM 20251 N N . SER A 1 65 ? -15.803 -1.728 -46.373 1.00 0.00 65 SER A N 16
ATOM 20252 C CA . SER A 1 65 ? -17.016 -2.207 -45.726 1.00 0.00 65 SER A CA 16
ATOM 20253 C C . SER A 1 65 ? -17.769 -3.154 -46.656 1.00 0.00 65 SER A C 16
ATOM 20254 O O . SER A 1 65 ? -18.177 -4.244 -46.254 1.00 0.00 65 SER A O 16
ATOM 20262 N N . HIS A 1 66 ? -17.927 -2.744 -47.907 1.00 0.00 66 HIS A N 16
ATOM 20263 C CA . HIS A 1 66 ? -18.597 -3.575 -48.896 1.00 0.00 66 HIS A CA 16
ATOM 20264 C C . HIS A 1 66 ? -17.775 -4.816 -49.216 1.00 0.00 66 HIS A C 16
ATOM 20265 O O . HIS A 1 66 ? -18.329 -5.882 -49.473 1.00 0.00 66 HIS A O 16
ATOM 20280 N N . HIS A 1 67 ? -16.453 -4.681 -49.183 1.00 0.00 67 HIS A N 16
ATOM 20281 C CA . HIS A 1 67 ? -15.572 -5.810 -49.453 1.00 0.00 67 HIS A CA 16
ATOM 20282 C C . HIS A 1 67 ? -15.721 -6.868 -48.370 1.00 0.00 67 HIS A C 16
ATOM 20283 O O . HIS A 1 67 ? -15.702 -8.050 -48.663 1.00 0.00 67 HIS A O 16
ATOM 20297 N N . ILE A 1 68 ? -15.886 -6.440 -47.126 1.00 0.00 68 ILE A N 16
ATOM 20298 C CA . ILE A 1 68 ? -16.036 -7.377 -46.016 1.00 0.00 68 ILE A CA 16
ATOM 20299 C C . ILE A 1 68 ? -17.288 -8.231 -46.192 1.00 0.00 68 ILE A C 16
ATOM 20300 O O . ILE A 1 68 ? -17.258 -9.442 -45.991 1.00 0.00 68 ILE A O 16
ATOM 20316 N N . SER A 1 69 ? -18.376 -7.602 -46.602 1.00 0.00 69 SER A N 16
ATOM 20317 C CA . SER A 1 69 ? -19.635 -8.306 -46.785 1.00 0.00 69 SER A CA 16
ATOM 20318 C C . SER A 1 69 ? -19.658 -9.083 -48.105 1.00 0.00 69 SER A C 16
ATOM 20319 O O . SER A 1 69 ? -20.513 -9.944 -48.315 1.00 0.00 69 SER A O 16
ATOM 20327 N N . SER A 1 70 ? -18.710 -8.792 -48.985 1.00 0.00 70 SER A N 16
ATOM 20328 C CA . SER A 1 70 ? -18.650 -9.447 -50.285 1.00 0.00 70 SER A CA 16
ATOM 20329 C C . SER A 1 70 ? -17.421 -10.354 -50.386 1.00 0.00 70 SER A C 16
ATOM 20330 O O . SER A 1 70 ? -17.080 -10.842 -51.462 1.00 0.00 70 SER A O 16
ATOM 20338 N N . CYS A 1 71 ? -16.767 -10.588 -49.259 1.00 0.00 71 CYS A N 16
ATOM 20339 C CA . CYS A 1 71 ? -15.561 -11.397 -49.232 1.00 0.00 71 CYS A CA 16
ATOM 20340 C C . CYS A 1 71 ? -15.577 -12.319 -48.026 1.00 0.00 71 CYS A C 16
ATOM 20341 O O . CYS A 1 71 ? -15.461 -11.870 -46.886 1.00 0.00 71 CYS A O 16
ATOM 20348 N N . ASP A 1 72 ? -15.749 -13.602 -48.276 1.00 0.00 72 ASP A N 16
ATOM 20349 C CA . ASP A 1 72 ? -15.743 -14.589 -47.213 1.00 0.00 72 ASP A CA 16
ATOM 20350 C C . ASP A 1 72 ? -14.671 -15.632 -47.478 1.00 0.00 72 ASP A C 16
ATOM 20351 O O . ASP A 1 72 ? -14.564 -16.163 -48.585 1.00 0.00 72 ASP A O 16
ATOM 20360 N N . ASP A 1 73 ? -13.869 -15.903 -46.467 1.00 0.00 73 ASP A N 16
ATOM 20361 C CA . ASP A 1 73 ? -12.805 -16.888 -46.575 1.00 0.00 73 ASP A CA 16
ATOM 20362 C C . ASP A 1 73 ? -13.147 -18.113 -45.747 1.00 0.00 73 ASP A C 16
ATOM 20363 O O . ASP A 1 73 ? -13.095 -18.082 -44.515 1.00 0.00 73 ASP A O 16
ATOM 20372 N N . LYS A 1 74 ? -13.537 -19.177 -46.426 1.00 0.00 74 LYS A N 16
ATOM 20373 C CA . LYS A 1 74 ? -13.862 -20.425 -45.756 1.00 0.00 74 LYS A CA 16
ATOM 20374 C C . LYS A 1 74 ? -12.735 -21.431 -45.941 1.00 0.00 74 LYS A C 16
ATOM 20375 O O . LYS A 1 74 ? -11.966 -21.336 -46.901 1.00 0.00 74 LYS A O 16
ATOM 20394 N N . SER A 1 75 ? -12.640 -22.384 -45.017 1.00 0.00 75 SER A N 16
ATOM 20395 C CA . SER A 1 75 ? -11.599 -23.407 -45.056 1.00 0.00 75 SER A CA 16
ATOM 20396 C C . SER A 1 75 ? -10.215 -22.764 -45.032 1.00 0.00 75 SER A C 16
ATOM 20397 O O . SER A 1 75 ? -9.352 -23.074 -45.856 1.00 0.00 75 SER A O 16
ATOM 20405 N N . SER A 1 76 ? -10.027 -21.859 -44.080 1.00 0.00 76 SER A N 16
ATOM 20406 C CA . SER A 1 76 ? -8.783 -21.119 -43.942 1.00 0.00 76 SER A CA 16
ATOM 20407 C C . SER A 1 76 ? -7.606 -22.062 -43.714 1.00 0.00 76 SER A C 16
ATOM 20408 O O . SER A 1 76 ? -7.738 -23.092 -43.049 1.00 0.00 76 SER A O 16
ATOM 20416 N N . ILE A 1 77 ? -6.462 -21.706 -44.280 1.00 0.00 77 ILE A N 16
ATOM 20417 C CA . ILE A 1 77 ? -5.257 -22.507 -44.133 1.00 0.00 77 ILE A CA 16
ATOM 20418 C C . ILE A 1 77 ? -4.443 -22.024 -42.939 1.00 0.00 77 ILE A C 16
ATOM 20419 O O . ILE A 1 77 ? -3.408 -22.601 -42.595 1.00 0.00 77 ILE A O 16
ATOM 20435 N N . GLU A 1 78 ? -4.925 -20.959 -42.319 1.00 0.00 78 GLU A N 16
ATOM 20436 C CA . GLU A 1 78 ? -4.306 -20.404 -41.128 1.00 0.00 78 GLU A CA 16
ATOM 20437 C C . GLU A 1 78 ? -5.240 -20.575 -39.939 1.00 0.00 78 GLU A C 16
ATOM 20438 O O . GLU A 1 78 ? -6.458 -20.657 -40.114 1.00 0.00 78 GLU A O 16
ATOM 20450 N N . GLN A 1 79 ? -4.662 -20.644 -38.739 1.00 0.00 79 GLN A N 16
ATOM 20451 C CA . GLN A 1 79 ? -5.426 -20.807 -37.503 1.00 0.00 79 GLN A CA 16
ATOM 20452 C C . GLN A 1 79 ? -6.247 -22.100 -37.555 1.00 0.00 79 GLN A C 16
ATOM 20453 O O . GLN A 1 79 ? -7.297 -22.223 -36.924 1.00 0.00 79 GLN A O 16
ATOM 20467 N N . ASP A 1 80 ? -5.746 -23.067 -38.313 1.00 0.00 80 ASP A N 16
ATOM 20468 C CA . ASP A 1 80 ? -6.436 -24.339 -38.504 1.00 0.00 80 ASP A CA 16
ATOM 20469 C C . ASP A 1 80 ? -5.511 -25.340 -39.182 1.00 0.00 80 ASP A C 16
ATOM 20470 O O . ASP A 1 80 ? -4.479 -24.952 -39.743 1.00 0.00 80 ASP A O 16
ATOM 20481 N N . MET A 1 1 ? 22.198 -14.513 -29.751 1.00 0.00 1 MET A N 17
ATOM 20482 C CA . MET A 1 1 ? 22.327 -14.398 -28.280 1.00 0.00 1 MET A CA 17
ATOM 20483 C C . MET A 1 1 ? 23.674 -13.789 -27.909 1.00 0.00 1 MET A C 17
ATOM 20484 O O . MET A 1 1 ? 23.750 -12.911 -27.054 1.00 0.00 1 MET A O 17
ATOM 20500 N N . GLU A 1 2 ? 24.734 -14.237 -28.573 1.00 0.00 2 GLU A N 17
ATOM 20501 C CA . GLU A 1 2 ? 26.076 -13.729 -28.308 1.00 0.00 2 GLU A CA 17
ATOM 20502 C C . GLU A 1 2 ? 26.363 -12.479 -29.133 1.00 0.00 2 GLU A C 17
ATOM 20503 O O . GLU A 1 2 ? 27.518 -12.102 -29.330 1.00 0.00 2 GLU A O 17
ATOM 20515 N N . ASP A 1 3 ? 25.303 -11.839 -29.602 1.00 0.00 3 ASP A N 17
ATOM 20516 C CA . ASP A 1 3 ? 25.423 -10.660 -30.446 1.00 0.00 3 ASP A CA 17
ATOM 20517 C C . ASP A 1 3 ? 25.045 -9.400 -29.676 1.00 0.00 3 ASP A C 17
ATOM 20518 O O . ASP A 1 3 ? 24.461 -8.466 -30.228 1.00 0.00 3 ASP A O 17
ATOM 20527 N N . THR A 1 4 ? 25.387 -9.374 -28.398 1.00 0.00 4 THR A N 17
ATOM 20528 C CA . THR A 1 4 ? 25.077 -8.232 -27.553 1.00 0.00 4 THR A CA 17
ATOM 20529 C C . THR A 1 4 ? 26.079 -7.104 -27.781 1.00 0.00 4 THR A C 17
ATOM 20530 O O . THR A 1 4 ? 25.697 -5.974 -28.086 1.00 0.00 4 THR A O 17
ATOM 20541 N N . TYR A 1 5 ? 27.363 -7.420 -27.650 1.00 0.00 5 TYR A N 17
ATOM 20542 C CA . TYR A 1 5 ? 28.413 -6.427 -27.821 1.00 0.00 5 TYR A CA 17
ATOM 20543 C C . TYR A 1 5 ? 29.489 -6.931 -28.772 1.00 0.00 5 TYR A C 17
ATOM 20544 O O . TYR A 1 5 ? 30.614 -7.220 -28.359 1.00 0.00 5 TYR A O 17
ATOM 20562 N N . ILE A 1 6 ? 29.130 -7.056 -30.040 1.00 0.00 6 ILE A N 17
ATOM 20563 C CA . ILE A 1 6 ? 30.076 -7.439 -31.079 1.00 0.00 6 ILE A CA 17
ATOM 20564 C C . ILE A 1 6 ? 29.816 -6.616 -32.330 1.00 0.00 6 ILE A C 17
ATOM 20565 O O . ILE A 1 6 ? 28.699 -6.145 -32.551 1.00 0.00 6 ILE A O 17
ATOM 20581 N N . ASP A 1 7 ? 30.838 -6.439 -33.146 1.00 0.00 7 ASP A N 17
ATOM 20582 C CA . ASP A 1 7 ? 30.724 -5.604 -34.332 1.00 0.00 7 ASP A CA 17
ATOM 20583 C C . ASP A 1 7 ? 30.190 -6.403 -35.510 1.00 0.00 7 ASP A C 17
ATOM 20584 O O . ASP A 1 7 ? 30.796 -6.445 -36.580 1.00 0.00 7 ASP A O 17
ATOM 20593 N N . SER A 1 8 ? 29.048 -7.035 -35.301 1.00 0.00 8 SER A N 17
ATOM 20594 C CA . SER A 1 8 ? 28.395 -7.804 -36.345 1.00 0.00 8 SER A CA 17
ATOM 20595 C C . SER A 1 8 ? 27.343 -6.956 -37.044 1.00 0.00 8 SER A C 17
ATOM 20596 O O . SER A 1 8 ? 26.645 -7.426 -37.943 1.00 0.00 8 SER A O 17
ATOM 20604 N N . LEU A 1 9 ? 27.236 -5.702 -36.619 1.00 0.00 9 LEU A N 17
ATOM 20605 C CA . LEU A 1 9 ? 26.252 -4.783 -37.166 1.00 0.00 9 LEU A CA 17
ATOM 20606 C C . LEU A 1 9 ? 26.570 -4.442 -38.614 1.00 0.00 9 LEU A C 17
ATOM 20607 O O . LEU A 1 9 ? 27.731 -4.234 -38.974 1.00 0.00 9 LEU A O 17
ATOM 20623 N N . ASP A 1 10 ? 25.539 -4.402 -39.440 1.00 0.00 10 ASP A N 17
ATOM 20624 C CA . ASP A 1 10 ? 25.692 -4.038 -40.839 1.00 0.00 10 ASP A CA 17
ATOM 20625 C C . ASP A 1 10 ? 25.282 -2.592 -41.059 1.00 0.00 10 ASP A C 17
ATOM 20626 O O . ASP A 1 10 ? 24.160 -2.203 -40.731 1.00 0.00 10 ASP A O 17
ATOM 20635 N N . PRO A 1 11 ? 26.199 -1.771 -41.589 1.00 0.00 11 PRO A N 17
ATOM 20636 C CA . PRO A 1 11 ? 25.910 -0.376 -41.924 1.00 0.00 11 PRO A CA 17
ATOM 20637 C C . PRO A 1 11 ? 24.731 -0.260 -42.884 1.00 0.00 11 PRO A C 17
ATOM 20638 O O . PRO A 1 11 ? 24.702 -0.918 -43.930 1.00 0.00 11 PRO A O 17
ATOM 20649 N N . GLU A 1 12 ? 23.759 0.561 -42.513 1.00 0.00 12 GLU A N 17
ATOM 20650 C CA . GLU A 1 12 ? 22.559 0.743 -43.313 1.00 0.00 12 GLU A CA 17
ATOM 20651 C C . GLU A 1 12 ? 22.881 1.427 -44.637 1.00 0.00 12 GLU A C 17
ATOM 20652 O O . GLU A 1 12 ? 23.623 2.410 -44.682 1.00 0.00 12 GLU A O 17
ATOM 20664 N N . LYS A 1 13 ? 22.337 0.882 -45.711 1.00 0.00 13 LYS A N 17
ATOM 20665 C CA . LYS A 1 13 ? 22.521 1.445 -47.038 1.00 0.00 13 LYS A CA 17
ATOM 20666 C C . LYS A 1 13 ? 21.179 1.552 -47.745 1.00 0.00 13 LYS A C 17
ATOM 20667 O O . LYS A 1 13 ? 20.609 2.633 -47.850 1.00 0.00 13 LYS A O 17
ATOM 20686 N N . LEU A 1 14 ? 20.665 0.418 -48.203 1.00 0.00 14 LEU A N 17
ATOM 20687 C CA . LEU A 1 14 ? 19.378 0.384 -48.879 1.00 0.00 14 LEU A CA 17
ATOM 20688 C C . LEU A 1 14 ? 18.258 0.126 -47.877 1.00 0.00 14 LEU A C 17
ATOM 20689 O O . LEU A 1 14 ? 18.238 -0.906 -47.198 1.00 0.00 14 LEU A O 17
ATOM 20705 N N . LEU A 1 15 ? 17.339 1.068 -47.781 1.00 0.00 15 LEU A N 17
ATOM 20706 C CA . LEU A 1 15 ? 16.171 0.926 -46.925 1.00 0.00 15 LEU A CA 17
ATOM 20707 C C . LEU A 1 15 ? 14.971 0.522 -47.770 1.00 0.00 15 LEU A C 17
ATOM 20708 O O . LEU A 1 15 ? 14.902 0.862 -48.954 1.00 0.00 15 LEU A O 17
ATOM 20724 N N . GLN A 1 16 ? 14.040 -0.205 -47.174 1.00 0.00 16 GLN A N 17
ATOM 20725 C CA . GLN A 1 16 ? 12.877 -0.681 -47.904 1.00 0.00 16 GLN A CA 17
ATOM 20726 C C . GLN A 1 16 ? 11.739 0.330 -47.795 1.00 0.00 16 GLN A C 17
ATOM 20727 O O . GLN A 1 16 ? 11.607 1.028 -46.788 1.00 0.00 16 GLN A O 17
ATOM 20741 N N . CYS A 1 17 ? 10.927 0.398 -48.834 1.00 0.00 17 CYS A N 17
ATOM 20742 C CA . CYS A 1 17 ? 9.835 1.350 -48.908 1.00 0.00 17 CYS A CA 17
ATOM 20743 C C . CYS A 1 17 ? 8.563 0.758 -48.299 1.00 0.00 17 CYS A C 17
ATOM 20744 O O . CYS A 1 17 ? 8.156 -0.352 -48.651 1.00 0.00 17 CYS A O 17
ATOM 20751 N N . PRO A 1 18 ? 7.926 1.486 -47.364 1.00 0.00 18 PRO A N 17
ATOM 20752 C CA . PRO A 1 18 ? 6.681 1.045 -46.722 1.00 0.00 18 PRO A CA 17
ATOM 20753 C C . PRO A 1 18 ? 5.504 1.024 -47.689 1.00 0.00 18 PRO A C 17
ATOM 20754 O O . PRO A 1 18 ? 4.531 0.299 -47.484 1.00 0.00 18 PRO A O 17
ATOM 20765 N N . TYR A 1 19 ? 5.604 1.817 -48.745 1.00 0.00 19 TYR A N 17
ATOM 20766 C CA . TYR A 1 19 ? 4.522 1.941 -49.716 1.00 0.00 19 TYR A CA 17
ATOM 20767 C C . TYR A 1 19 ? 4.631 0.870 -50.793 1.00 0.00 19 TYR A C 17
ATOM 20768 O O . TYR A 1 19 ? 3.642 0.523 -51.445 1.00 0.00 19 TYR A O 17
ATOM 20786 N N . ASP A 1 20 ? 5.834 0.346 -50.970 1.00 0.00 20 ASP A N 17
ATOM 20787 C CA . ASP A 1 20 ? 6.086 -0.693 -51.959 1.00 0.00 20 ASP A CA 17
ATOM 20788 C C . ASP A 1 20 ? 7.401 -1.394 -51.646 1.00 0.00 20 ASP A C 17
ATOM 20789 O O . ASP A 1 20 ? 8.460 -0.768 -51.640 1.00 0.00 20 ASP A O 17
ATOM 20798 N N . LYS A 1 21 ? 7.331 -2.694 -51.389 1.00 0.00 21 LYS A N 17
ATOM 20799 C CA . LYS A 1 21 ? 8.496 -3.452 -50.936 1.00 0.00 21 LYS A CA 17
ATOM 20800 C C . LYS A 1 21 ? 9.525 -3.645 -52.044 1.00 0.00 21 LYS A C 17
ATOM 20801 O O . LYS A 1 21 ? 10.636 -4.111 -51.791 1.00 0.00 21 LYS A O 17
ATOM 20820 N N . ASN A 1 22 ? 9.163 -3.283 -53.265 1.00 0.00 22 ASN A N 17
ATOM 20821 C CA . ASN A 1 22 ? 10.063 -3.436 -54.399 1.00 0.00 22 ASN A CA 17
ATOM 20822 C C . ASN A 1 22 ? 10.883 -2.168 -54.610 1.00 0.00 22 ASN A C 17
ATOM 20823 O O . ASN A 1 22 ? 11.640 -2.058 -55.574 1.00 0.00 22 ASN A O 17
ATOM 20834 N N . HIS A 1 23 ? 10.729 -1.209 -53.704 1.00 0.00 23 HIS A N 17
ATOM 20835 C CA . HIS A 1 23 ? 11.534 0.005 -53.738 1.00 0.00 23 HIS A CA 17
ATOM 20836 C C . HIS A 1 23 ? 12.611 -0.067 -52.667 1.00 0.00 23 HIS A C 17
ATOM 20837 O O . HIS A 1 23 ? 12.307 -0.121 -51.474 1.00 0.00 23 HIS A O 17
ATOM 20851 N N . GLN A 1 24 ? 13.862 -0.067 -53.093 1.00 0.00 24 GLN A N 17
ATOM 20852 C CA . GLN A 1 24 ? 14.979 -0.020 -52.165 1.00 0.00 24 GLN A CA 17
ATOM 20853 C C . GLN A 1 24 ? 15.838 1.207 -52.455 1.00 0.00 24 GLN A C 17
ATOM 20854 O O . GLN A 1 24 ? 16.443 1.327 -53.523 1.00 0.00 24 GLN A O 17
ATOM 20868 N N . ILE A 1 25 ? 15.857 2.134 -51.514 1.00 0.00 25 ILE A N 17
ATOM 20869 C CA . ILE A 1 25 ? 16.528 3.413 -51.704 1.00 0.00 25 ILE A CA 17
ATOM 20870 C C . ILE A 1 25 ? 17.524 3.649 -50.579 1.00 0.00 25 ILE A C 17
ATOM 20871 O O . ILE A 1 25 ? 17.256 3.313 -49.426 1.00 0.00 25 ILE A O 17
ATOM 20887 N N . ARG A 1 26 ? 18.681 4.202 -50.922 1.00 0.00 26 ARG A N 17
ATOM 20888 C CA . ARG A 1 26 ? 19.708 4.500 -49.938 1.00 0.00 26 ARG A CA 17
ATOM 20889 C C . ARG A 1 26 ? 19.208 5.534 -48.941 1.00 0.00 26 ARG A C 17
ATOM 20890 O O . ARG A 1 26 ? 18.469 6.453 -49.295 1.00 0.00 26 ARG A O 17
ATOM 20911 N N . ALA A 1 27 ? 19.636 5.360 -47.691 1.00 0.00 27 ALA A N 17
ATOM 20912 C CA . ALA A 1 27 ? 19.163 6.154 -46.556 1.00 0.00 27 ALA A CA 17
ATOM 20913 C C . ALA A 1 27 ? 19.276 7.659 -46.792 1.00 0.00 27 ALA A C 17
ATOM 20914 O O . ALA A 1 27 ? 18.527 8.439 -46.203 1.00 0.00 27 ALA A O 17
ATOM 20921 N N . SER A 1 28 ? 20.209 8.058 -47.645 1.00 0.00 28 SER A N 17
ATOM 20922 C CA . SER A 1 28 ? 20.415 9.462 -47.962 1.00 0.00 28 SER A CA 17
ATOM 20923 C C . SER A 1 28 ? 19.251 10.037 -48.770 1.00 0.00 28 SER A C 17
ATOM 20924 O O . SER A 1 28 ? 18.924 11.219 -48.649 1.00 0.00 28 SER A O 17
ATOM 20932 N N . ARG A 1 29 ? 18.623 9.200 -49.591 1.00 0.00 29 ARG A N 17
ATOM 20933 C CA . ARG A 1 29 ? 17.535 9.653 -50.452 1.00 0.00 29 ARG A CA 17
ATOM 20934 C C . ARG A 1 29 ? 16.209 9.031 -50.039 1.00 0.00 29 ARG A C 17
ATOM 20935 O O . ARG A 1 29 ? 15.198 9.211 -50.716 1.00 0.00 29 ARG A O 17
ATOM 20956 N N . PHE A 1 30 ? 16.212 8.293 -48.937 1.00 0.00 30 PHE A N 17
ATOM 20957 C CA . PHE A 1 30 ? 15.005 7.615 -48.478 1.00 0.00 30 PHE A CA 17
ATOM 20958 C C . PHE A 1 30 ? 13.896 8.614 -48.118 1.00 0.00 30 PHE A C 17
ATOM 20959 O O . PHE A 1 30 ? 12.765 8.440 -48.563 1.00 0.00 30 PHE A O 17
ATOM 20976 N N . PRO A 1 31 ? 14.180 9.669 -47.314 1.00 0.00 31 PRO A N 17
ATOM 20977 C CA . PRO A 1 31 ? 13.190 10.717 -47.034 1.00 0.00 31 PRO A CA 17
ATOM 20978 C C . PRO A 1 31 ? 12.660 11.358 -48.313 1.00 0.00 31 PRO A C 17
ATOM 20979 O O . PRO A 1 31 ? 11.469 11.646 -48.430 1.00 0.00 31 PRO A O 17
ATOM 20990 N N . TYR A 1 32 ? 13.557 11.569 -49.268 1.00 0.00 32 TYR A N 17
ATOM 20991 C CA . TYR A 1 32 ? 13.196 12.134 -50.565 1.00 0.00 32 TYR A CA 17
ATOM 20992 C C . TYR A 1 32 ? 12.242 11.202 -51.308 1.00 0.00 32 TYR A C 17
ATOM 20993 O O . TYR A 1 32 ? 11.227 11.643 -51.853 1.00 0.00 32 TYR A O 17
ATOM 21011 N N . HIS A 1 33 ? 12.565 9.914 -51.315 1.00 0.00 33 HIS A N 17
ATOM 21012 C CA . HIS A 1 33 ? 11.704 8.917 -51.942 1.00 0.00 33 HIS A CA 17
ATOM 21013 C C . HIS A 1 33 ? 10.379 8.841 -51.206 1.00 0.00 33 HIS A C 17
ATOM 21014 O O . HIS A 1 33 ? 9.336 8.628 -51.809 1.00 0.00 33 HIS A O 17
ATOM 21028 N N . LEU A 1 34 ? 10.436 9.017 -49.897 1.00 0.00 34 LEU A N 17
ATOM 21029 C CA . LEU A 1 34 ? 9.251 8.953 -49.058 1.00 0.00 34 LEU A CA 17
ATOM 21030 C C . LEU A 1 34 ? 8.267 10.053 -49.443 1.00 0.00 34 LEU A C 17
ATOM 21031 O O . LEU A 1 34 ? 7.066 9.816 -49.529 1.00 0.00 34 LEU A O 17
ATOM 21047 N N . ILE A 1 35 ? 8.792 11.244 -49.702 1.00 0.00 35 ILE A N 17
ATOM 21048 C CA . ILE A 1 35 ? 7.970 12.381 -50.102 1.00 0.00 35 ILE A CA 17
ATOM 21049 C C . ILE A 1 35 ? 7.280 12.109 -51.438 1.00 0.00 35 ILE A C 17
ATOM 21050 O O . ILE A 1 35 ? 6.067 12.287 -51.574 1.00 0.00 35 ILE A O 17
ATOM 21066 N N . LYS A 1 36 ? 8.058 11.661 -52.414 1.00 0.00 36 LYS A N 17
ATOM 21067 C CA . LYS A 1 36 ? 7.546 11.405 -53.759 1.00 0.00 36 LYS A CA 17
ATOM 21068 C C . LYS A 1 36 ? 6.583 10.220 -53.769 1.00 0.00 36 LYS A C 17
ATOM 21069 O O . LYS A 1 36 ? 5.513 10.275 -54.375 1.00 0.00 36 LYS A O 17
ATOM 21088 N N . CYS A 1 37 ? 6.969 9.163 -53.076 1.00 0.00 37 CYS A N 17
ATOM 21089 C CA . CYS A 1 37 ? 6.245 7.901 -53.124 1.00 0.00 37 CYS A CA 17
ATOM 21090 C C . CYS A 1 37 ? 4.945 7.989 -52.326 1.00 0.00 37 CYS A C 17
ATOM 21091 O O . CYS A 1 37 ? 3.958 7.335 -52.657 1.00 0.00 37 CYS A O 17
ATOM 21098 N N . ARG A 1 38 ? 4.950 8.803 -51.273 1.00 0.00 38 ARG A N 17
ATOM 21099 C CA . ARG A 1 38 ? 3.756 9.003 -50.457 1.00 0.00 38 ARG A CA 17
ATOM 21100 C C . ARG A 1 38 ? 2.622 9.582 -51.294 1.00 0.00 38 ARG A C 17
ATOM 21101 O O . ARG A 1 38 ? 1.460 9.230 -51.105 1.00 0.00 38 ARG A O 17
ATOM 21122 N N . LYS A 1 39 ? 2.964 10.468 -52.218 1.00 0.00 39 LYS A N 17
ATOM 21123 C CA . LYS A 1 39 ? 1.975 11.037 -53.116 1.00 0.00 39 LYS A CA 17
ATOM 21124 C C . LYS A 1 39 ? 1.696 10.085 -54.270 1.00 0.00 39 LYS A C 17
ATOM 21125 O O . LYS A 1 39 ? 0.541 9.846 -54.630 1.00 0.00 39 LYS A O 17
ATOM 21144 N N . ASN A 1 40 ? 2.756 9.518 -54.821 1.00 0.00 40 ASN A N 17
ATOM 21145 C CA . ASN A 1 40 ? 2.646 8.645 -55.980 1.00 0.00 40 ASN A CA 17
ATOM 21146 C C . ASN A 1 40 ? 2.567 7.188 -55.552 1.00 0.00 40 ASN A C 17
ATOM 21147 O O . ASN A 1 40 ? 3.483 6.406 -55.803 1.00 0.00 40 ASN A O 17
ATOM 21158 N N . HIS A 1 41 ? 1.471 6.828 -54.904 1.00 0.00 41 HIS A N 17
ATOM 21159 C CA . HIS A 1 41 ? 1.252 5.446 -54.487 1.00 0.00 41 HIS A CA 17
ATOM 21160 C C . HIS A 1 41 ? -0.080 4.917 -55.036 1.00 0.00 41 HIS A C 17
ATOM 21161 O O . HIS A 1 41 ? -1.038 4.699 -54.288 1.00 0.00 41 HIS A O 17
ATOM 21176 N N . PRO A 1 42 ? -0.148 4.688 -56.364 1.00 0.00 42 PRO A N 17
ATOM 21177 C CA . PRO A 1 42 ? -1.373 4.230 -57.032 1.00 0.00 42 PRO A CA 17
ATOM 21178 C C . PRO A 1 42 ? -1.824 2.865 -56.535 1.00 0.00 42 PRO A C 17
ATOM 21179 O O . PRO A 1 42 ? -3.010 2.552 -56.550 1.00 0.00 42 PRO A O 17
ATOM 21190 N N . ASP A 1 43 ? -0.868 2.065 -56.080 1.00 0.00 43 ASP A N 17
ATOM 21191 C CA . ASP A 1 43 ? -1.156 0.733 -55.552 1.00 0.00 43 ASP A CA 17
ATOM 21192 C C . ASP A 1 43 ? -2.131 0.812 -54.385 1.00 0.00 43 ASP A C 17
ATOM 21193 O O . ASP A 1 43 ? -3.023 -0.022 -54.245 1.00 0.00 43 ASP A O 17
ATOM 21202 N N . VAL A 1 44 ? -1.968 1.834 -53.559 1.00 0.00 44 VAL A N 17
ATOM 21203 C CA . VAL A 1 44 ? -2.810 2.004 -52.385 1.00 0.00 44 VAL A CA 17
ATOM 21204 C C . VAL A 1 44 ? -4.035 2.852 -52.720 1.00 0.00 44 VAL A C 17
ATOM 21205 O O . VAL A 1 44 ? -5.122 2.637 -52.185 1.00 0.00 44 VAL A O 17
ATOM 21218 N N . ALA A 1 45 ? -3.855 3.813 -53.617 1.00 0.00 45 ALA A N 17
ATOM 21219 C CA . ALA A 1 45 ? -4.950 4.680 -54.040 1.00 0.00 45 ALA A CA 17
ATOM 21220 C C . ALA A 1 45 ? -5.977 3.906 -54.864 1.00 0.00 45 ALA A C 17
ATOM 21221 O O . ALA A 1 45 ? -7.158 4.261 -54.904 1.00 0.00 45 ALA A O 17
ATOM 21228 N N . ASN A 1 46 ? -5.520 2.848 -55.518 1.00 0.00 46 ASN A N 17
ATOM 21229 C CA . ASN A 1 46 ? -6.388 2.007 -56.332 1.00 0.00 46 ASN A CA 17
ATOM 21230 C C . ASN A 1 46 ? -6.496 0.612 -55.729 1.00 0.00 46 ASN A C 17
ATOM 21231 O O . ASN A 1 46 ? -6.473 -0.391 -56.444 1.00 0.00 46 ASN A O 17
ATOM 21242 N N . LYS A 1 47 ? -6.589 0.543 -54.407 1.00 0.00 47 LYS A N 17
ATOM 21243 C CA . LYS A 1 47 ? -6.754 -0.735 -53.737 1.00 0.00 47 LYS A CA 17
ATOM 21244 C C . LYS A 1 47 ? -8.231 -0.996 -53.479 1.00 0.00 47 LYS A C 17
ATOM 21245 O O . LYS A 1 47 ? -9.055 -0.077 -53.529 1.00 0.00 47 LYS A O 17
ATOM 21264 N N . LEU A 1 48 ? -8.559 -2.245 -53.202 1.00 0.00 48 LEU A N 17
ATOM 21265 C CA . LEU A 1 48 ? -9.933 -2.629 -52.936 1.00 0.00 48 LEU A CA 17
ATOM 21266 C C . LEU A 1 48 ? -10.229 -2.579 -51.447 1.00 0.00 48 LEU A C 17
ATOM 21267 O O . LEU A 1 48 ? -9.332 -2.728 -50.613 1.00 0.00 48 LEU A O 17
ATOM 21283 N N . ALA A 1 49 ? -11.489 -2.359 -51.127 1.00 0.00 49 ALA A N 17
ATOM 21284 C CA . ALA A 1 49 ? -11.955 -2.340 -49.755 1.00 0.00 49 ALA A CA 17
ATOM 21285 C C . ALA A 1 49 ? -13.055 -3.375 -49.580 1.00 0.00 49 ALA A C 17
ATOM 21286 O O . ALA A 1 49 ? -13.807 -3.653 -50.520 1.00 0.00 49 ALA A O 17
ATOM 21293 N N . THR A 1 50 ? -13.140 -3.950 -48.393 1.00 0.00 50 THR A N 17
ATOM 21294 C CA . THR A 1 50 ? -14.110 -4.995 -48.127 1.00 0.00 50 THR A CA 17
ATOM 21295 C C . THR A 1 50 ? -15.407 -4.411 -47.577 1.00 0.00 50 THR A C 17
ATOM 21296 O O . THR A 1 50 ? -15.400 -3.646 -46.612 1.00 0.00 50 THR A O 17
ATOM 21307 N N . CYS A 1 51 ? -16.511 -4.767 -48.214 1.00 0.00 51 CYS A N 17
ATOM 21308 C CA . CYS A 1 51 ? -17.833 -4.348 -47.781 1.00 0.00 51 CYS A CA 17
ATOM 21309 C C . CYS A 1 51 ? -18.160 -4.921 -46.404 1.00 0.00 51 CYS A C 17
ATOM 21310 O O . CYS A 1 51 ? -18.097 -6.133 -46.201 1.00 0.00 51 CYS A O 17
ATOM 21317 N N . PRO A 1 52 ? -18.514 -4.056 -45.439 1.00 0.00 52 PRO A N 17
ATOM 21318 C CA . PRO A 1 52 ? -18.881 -4.491 -44.088 1.00 0.00 52 PRO A CA 17
ATOM 21319 C C . PRO A 1 52 ? -20.254 -5.159 -44.053 1.00 0.00 52 PRO A C 17
ATOM 21320 O O . PRO A 1 52 ? -20.672 -5.691 -43.025 1.00 0.00 52 PRO A O 17
ATOM 21331 N N . PHE A 1 53 ? -20.943 -5.138 -45.185 1.00 0.00 53 PHE A N 17
ATOM 21332 C CA . PHE A 1 53 ? -22.249 -5.773 -45.296 1.00 0.00 53 PHE A CA 17
ATOM 21333 C C . PHE A 1 53 ? -22.093 -7.206 -45.788 1.00 0.00 53 PHE A C 17
ATOM 21334 O O . PHE A 1 53 ? -22.770 -8.116 -45.309 1.00 0.00 53 PHE A O 17
ATOM 21351 N N . ASN A 1 54 ? -21.190 -7.399 -46.742 1.00 0.00 54 ASN A N 17
ATOM 21352 C CA . ASN A 1 54 ? -20.930 -8.718 -47.297 1.00 0.00 54 ASN A CA 17
ATOM 21353 C C . ASN A 1 54 ? -19.527 -8.773 -47.886 1.00 0.00 54 ASN A C 17
ATOM 21354 O O . ASN A 1 54 ? -19.111 -7.865 -48.607 1.00 0.00 54 ASN A O 17
ATOM 21365 N N . ALA A 1 55 ? -18.815 -9.850 -47.594 1.00 0.00 55 ALA A N 17
ATOM 21366 C CA . ALA A 1 55 ? -17.403 -9.963 -47.936 1.00 0.00 55 ALA A CA 17
ATOM 21367 C C . ALA A 1 55 ? -17.174 -10.202 -49.427 1.00 0.00 55 ALA A C 17
ATOM 21368 O O . ALA A 1 55 ? -16.043 -10.125 -49.902 1.00 0.00 55 ALA A O 17
ATOM 21375 N N . ARG A 1 56 ? -18.240 -10.485 -50.167 1.00 0.00 56 ARG A N 17
ATOM 21376 C CA . ARG A 1 56 ? -18.120 -10.747 -51.599 1.00 0.00 56 ARG A CA 17
ATOM 21377 C C . ARG A 1 56 ? -18.123 -9.448 -52.398 1.00 0.00 56 ARG A C 17
ATOM 21378 O O . ARG A 1 56 ? -18.036 -9.465 -53.624 1.00 0.00 56 ARG A O 17
ATOM 21399 N N . HIS A 1 57 ? -18.226 -8.325 -51.705 1.00 0.00 57 HIS A N 17
ATOM 21400 C CA . HIS A 1 57 ? -18.239 -7.029 -52.369 1.00 0.00 57 HIS A CA 17
ATOM 21401 C C . HIS A 1 57 ? -16.919 -6.306 -52.158 1.00 0.00 57 HIS A C 17
ATOM 21402 O O . HIS A 1 57 ? -16.721 -5.649 -51.133 1.00 0.00 57 HIS A O 17
ATOM 21416 N N . GLN A 1 58 ? -16.018 -6.431 -53.115 1.00 0.00 58 GLN A N 17
ATOM 21417 C CA . GLN A 1 58 ? -14.773 -5.684 -53.078 1.00 0.00 58 GLN A CA 17
ATOM 21418 C C . GLN A 1 58 ? -14.839 -4.536 -54.074 1.00 0.00 58 GLN A C 17
ATOM 21419 O O . GLN A 1 58 ? -14.996 -4.751 -55.279 1.00 0.00 58 GLN A O 17
ATOM 21433 N N . VAL A 1 59 ? -14.741 -3.321 -53.569 1.00 0.00 59 VAL A N 17
ATOM 21434 C CA . VAL A 1 59 ? -14.828 -2.134 -54.410 1.00 0.00 59 VAL A CA 17
ATOM 21435 C C . VAL A 1 59 ? -13.655 -1.205 -54.133 1.00 0.00 59 VAL A C 17
ATOM 21436 O O . VAL A 1 59 ? -13.079 -1.243 -53.047 1.00 0.00 59 VAL A O 17
ATOM 21449 N N . PRO A 1 60 ? -13.267 -0.381 -55.120 1.00 0.00 60 PRO A N 17
ATOM 21450 C CA . PRO A 1 60 ? -12.207 0.618 -54.944 1.00 0.00 60 PRO A CA 17
ATOM 21451 C C . PRO A 1 60 ? -12.483 1.519 -53.744 1.00 0.00 60 PRO A C 17
ATOM 21452 O O . PRO A 1 60 ? -13.632 1.849 -53.455 1.00 0.00 60 PRO A O 17
ATOM 21463 N N . ARG A 1 61 ? -11.420 1.908 -53.046 1.00 0.00 61 ARG A N 17
ATOM 21464 C CA . ARG A 1 61 ? -11.542 2.697 -51.820 1.00 0.00 61 ARG A CA 17
ATOM 21465 C C . ARG A 1 61 ? -12.202 4.056 -52.066 1.00 0.00 61 ARG A C 17
ATOM 21466 O O . ARG A 1 61 ? -12.703 4.683 -51.137 1.00 0.00 61 ARG A O 17
ATOM 21487 N N . ALA A 1 62 ? -12.194 4.514 -53.312 1.00 0.00 62 ALA A N 17
ATOM 21488 C CA . ALA A 1 62 ? -12.857 5.763 -53.666 1.00 0.00 62 ALA A CA 17
ATOM 21489 C C . ALA A 1 62 ? -14.347 5.532 -53.916 1.00 0.00 62 ALA A C 17
ATOM 21490 O O . ALA A 1 62 ? -15.128 6.478 -54.025 1.00 0.00 62 ALA A O 17
ATOM 21497 N N . GLU A 1 63 ? -14.733 4.266 -53.993 1.00 0.00 63 GLU A N 17
ATOM 21498 C CA . GLU A 1 63 ? -16.114 3.895 -54.268 1.00 0.00 63 GLU A CA 17
ATOM 21499 C C . GLU A 1 63 ? -16.760 3.196 -53.076 1.00 0.00 63 GLU A C 17
ATOM 21500 O O . GLU A 1 63 ? -17.969 2.971 -53.071 1.00 0.00 63 GLU A O 17
ATOM 21512 N N . ILE A 1 64 ? -15.959 2.858 -52.069 1.00 0.00 64 ILE A N 17
ATOM 21513 C CA . ILE A 1 64 ? -16.464 2.145 -50.898 1.00 0.00 64 ILE A CA 17
ATOM 21514 C C . ILE A 1 64 ? -17.550 2.953 -50.186 1.00 0.00 64 ILE A C 17
ATOM 21515 O O . ILE A 1 64 ? -18.544 2.397 -49.717 1.00 0.00 64 ILE A O 17
ATOM 21531 N N . SER A 1 65 ? -17.374 4.268 -50.150 1.00 0.00 65 SER A N 17
ATOM 21532 C CA . SER A 1 65 ? -18.320 5.155 -49.497 1.00 0.00 65 SER A CA 17
ATOM 21533 C C . SER A 1 65 ? -19.647 5.177 -50.247 1.00 0.00 65 SER A C 17
ATOM 21534 O O . SER A 1 65 ? -20.720 5.178 -49.638 1.00 0.00 65 SER A O 17
ATOM 21542 N N . HIS A 1 66 ? -19.570 5.179 -51.573 1.00 0.00 66 HIS A N 17
ATOM 21543 C CA . HIS A 1 66 ? -20.765 5.113 -52.404 1.00 0.00 66 HIS A CA 17
ATOM 21544 C C . HIS A 1 66 ? -21.449 3.764 -52.222 1.00 0.00 66 HIS A C 17
ATOM 21545 O O . HIS A 1 66 ? -22.675 3.679 -52.158 1.00 0.00 66 HIS A O 17
ATOM 21560 N N . HIS A 1 67 ? -20.643 2.717 -52.108 1.00 0.00 67 HIS A N 17
ATOM 21561 C CA . HIS A 1 67 ? -21.158 1.361 -51.971 1.00 0.00 67 HIS A CA 17
ATOM 21562 C C . HIS A 1 67 ? -21.905 1.196 -50.655 1.00 0.00 67 HIS A C 17
ATOM 21563 O O . HIS A 1 67 ? -22.777 0.348 -50.543 1.00 0.00 67 HIS A O 17
ATOM 21577 N N . ILE A 1 68 ? -21.563 2.009 -49.663 1.00 0.00 68 ILE A N 17
ATOM 21578 C CA . ILE A 1 68 ? -22.267 1.983 -48.382 1.00 0.00 68 ILE A CA 17
ATOM 21579 C C . ILE A 1 68 ? -23.756 2.265 -48.582 1.00 0.00 68 ILE A C 17
ATOM 21580 O O . ILE A 1 68 ? -24.612 1.564 -48.042 1.00 0.00 68 ILE A O 17
ATOM 21596 N N . SER A 1 69 ? -24.056 3.278 -49.382 1.00 0.00 69 SER A N 17
ATOM 21597 C CA . SER A 1 69 ? -25.434 3.671 -49.633 1.00 0.00 69 SER A CA 17
ATOM 21598 C C . SER A 1 69 ? -26.068 2.780 -50.700 1.00 0.00 69 SER A C 17
ATOM 21599 O O . SER A 1 69 ? -27.282 2.569 -50.715 1.00 0.00 69 SER A O 17
ATOM 21607 N N . SER A 1 70 ? -25.239 2.248 -51.585 1.00 0.00 70 SER A N 17
ATOM 21608 C CA . SER A 1 70 ? -25.720 1.404 -52.672 1.00 0.00 70 SER A CA 17
ATOM 21609 C C . SER A 1 70 ? -25.766 -0.067 -52.259 1.00 0.00 70 SER A C 17
ATOM 21610 O O . SER A 1 70 ? -25.998 -0.947 -53.089 1.00 0.00 70 SER A O 17
ATOM 21618 N N . CYS A 1 71 ? -25.551 -0.331 -50.979 1.00 0.00 71 CYS A N 17
ATOM 21619 C CA . CYS A 1 71 ? -25.576 -1.690 -50.470 1.00 0.00 71 CYS A CA 17
ATOM 21620 C C . CYS A 1 71 ? -26.507 -1.771 -49.266 1.00 0.00 71 CYS A C 17
ATOM 21621 O O . CYS A 1 71 ? -26.077 -2.029 -48.140 1.00 0.00 71 CYS A O 17
ATOM 21628 N N . ASP A 1 72 ? -27.782 -1.537 -49.512 1.00 0.00 72 ASP A N 17
ATOM 21629 C CA . ASP A 1 72 ? -28.781 -1.577 -48.459 1.00 0.00 72 ASP A CA 17
ATOM 21630 C C . ASP A 1 72 ? -29.489 -2.928 -48.489 1.00 0.00 72 ASP A C 17
ATOM 21631 O O . ASP A 1 72 ? -29.623 -3.532 -49.555 1.00 0.00 72 ASP A O 17
ATOM 21640 N N . ASP A 1 73 ? -29.927 -3.409 -47.335 1.00 0.00 73 ASP A N 17
ATOM 21641 C CA . ASP A 1 73 ? -30.519 -4.742 -47.247 1.00 0.00 73 ASP A CA 17
ATOM 21642 C C . ASP A 1 73 ? -31.533 -4.795 -46.102 1.00 0.00 73 ASP A C 17
ATOM 21643 O O . ASP A 1 73 ? -32.072 -3.759 -45.706 1.00 0.00 73 ASP A O 17
ATOM 21652 N N . LYS A 1 74 ? -31.796 -5.988 -45.579 1.00 0.00 74 LYS A N 17
ATOM 21653 C CA . LYS A 1 74 ? -32.763 -6.170 -44.504 1.00 0.00 74 LYS A CA 17
ATOM 21654 C C . LYS A 1 74 ? -32.235 -5.578 -43.204 1.00 0.00 74 LYS A C 17
ATOM 21655 O O . LYS A 1 74 ? -32.978 -4.959 -42.441 1.00 0.00 74 LYS A O 17
ATOM 21674 N N . SER A 1 75 ? -30.946 -5.771 -42.963 1.00 0.00 75 SER A N 17
ATOM 21675 C CA . SER A 1 75 ? -30.301 -5.238 -41.775 1.00 0.00 75 SER A CA 17
ATOM 21676 C C . SER A 1 75 ? -30.039 -3.740 -41.944 1.00 0.00 75 SER A C 17
ATOM 21677 O O . SER A 1 75 ? -28.894 -3.294 -42.000 1.00 0.00 75 SER A O 17
ATOM 21685 N N . SER A 1 76 ? -31.117 -2.975 -42.025 1.00 0.00 76 SER A N 17
ATOM 21686 C CA . SER A 1 76 ? -31.031 -1.544 -42.229 1.00 0.00 76 SER A CA 17
ATOM 21687 C C . SER A 1 76 ? -32.048 -0.831 -41.348 1.00 0.00 76 SER A C 17
ATOM 21688 O O . SER A 1 76 ? -33.257 -1.019 -41.501 1.00 0.00 76 SER A O 17
ATOM 21696 N N . ILE A 1 77 ? -31.557 -0.027 -40.419 1.00 0.00 77 ILE A N 17
ATOM 21697 C CA . ILE A 1 77 ? -32.422 0.748 -39.546 1.00 0.00 77 ILE A CA 17
ATOM 21698 C C . ILE A 1 77 ? -32.777 2.065 -40.231 1.00 0.00 77 ILE A C 17
ATOM 21699 O O . ILE A 1 77 ? -32.379 3.148 -39.797 1.00 0.00 77 ILE A O 17
ATOM 21715 N N . GLU A 1 78 ? -33.502 1.954 -41.331 1.00 0.00 78 GLU A N 17
ATOM 21716 C CA . GLU A 1 78 ? -33.865 3.110 -42.131 1.00 0.00 78 GLU A CA 17
ATOM 21717 C C . GLU A 1 78 ? -35.362 3.379 -42.026 1.00 0.00 78 GLU A C 17
ATOM 21718 O O . GLU A 1 78 ? -35.824 4.498 -42.251 1.00 0.00 78 GLU A O 17
ATOM 21730 N N . GLN A 1 79 ? -36.109 2.349 -41.665 1.00 0.00 79 GLN A N 17
ATOM 21731 C CA . GLN A 1 79 ? -37.551 2.463 -41.514 1.00 0.00 79 GLN A CA 17
ATOM 21732 C C . GLN A 1 79 ? -37.939 2.282 -40.052 1.00 0.00 79 GLN A C 17
ATOM 21733 O O . GLN A 1 79 ? -39.082 1.955 -39.732 1.00 0.00 79 GLN A O 17
ATOM 21747 N N . ASP A 1 80 ? -36.973 2.497 -39.172 1.00 0.00 80 ASP A N 17
ATOM 21748 C CA . ASP A 1 80 ? -37.186 2.356 -37.736 1.00 0.00 80 ASP A CA 17
ATOM 21749 C C . ASP A 1 80 ? -36.295 3.325 -36.973 1.00 0.00 80 ASP A C 17
ATOM 21750 O O . ASP A 1 80 ? -35.319 3.840 -37.527 1.00 0.00 80 ASP A O 17
ATOM 21761 N N . MET A 1 1 ? 6.888 -4.499 -32.001 1.00 0.00 1 MET A N 18
ATOM 21762 C CA . MET A 1 1 ? 6.710 -4.454 -30.533 1.00 0.00 1 MET A CA 18
ATOM 21763 C C . MET A 1 1 ? 7.275 -3.156 -29.972 1.00 0.00 1 MET A C 18
ATOM 21764 O O . MET A 1 1 ? 8.204 -2.584 -30.548 1.00 0.00 1 MET A O 18
ATOM 21780 N N . GLU A 1 2 ? 6.702 -2.698 -28.859 1.00 0.00 2 GLU A N 18
ATOM 21781 C CA . GLU A 1 2 ? 7.184 -1.509 -28.157 1.00 0.00 2 GLU A CA 18
ATOM 21782 C C . GLU A 1 2 ? 7.192 -0.290 -29.072 1.00 0.00 2 GLU A C 18
ATOM 21783 O O . GLU A 1 2 ? 8.215 0.382 -29.216 1.00 0.00 2 GLU A O 18
ATOM 21795 N N . ASP A 1 3 ? 6.041 -0.029 -29.690 1.00 0.00 3 ASP A N 18
ATOM 21796 C CA . ASP A 1 3 ? 5.859 1.113 -30.588 1.00 0.00 3 ASP A CA 18
ATOM 21797 C C . ASP A 1 3 ? 6.769 1.001 -31.807 1.00 0.00 3 ASP A C 18
ATOM 21798 O O . ASP A 1 3 ? 7.952 1.341 -31.754 1.00 0.00 3 ASP A O 18
ATOM 21807 N N . THR A 1 4 ? 6.203 0.535 -32.910 1.00 0.00 4 THR A N 18
ATOM 21808 C CA . THR A 1 4 ? 6.954 0.352 -34.145 1.00 0.00 4 THR A CA 18
ATOM 21809 C C . THR A 1 4 ? 7.309 1.698 -34.782 1.00 0.00 4 THR A C 18
ATOM 21810 O O . THR A 1 4 ? 8.072 1.760 -35.750 1.00 0.00 4 THR A O 18
ATOM 21821 N N . TYR A 1 5 ? 6.761 2.769 -34.225 1.00 0.00 5 TYR A N 18
ATOM 21822 C CA . TYR A 1 5 ? 6.959 4.105 -34.760 1.00 0.00 5 TYR A CA 18
ATOM 21823 C C . TYR A 1 5 ? 8.262 4.703 -34.234 1.00 0.00 5 TYR A C 18
ATOM 21824 O O . TYR A 1 5 ? 8.252 5.623 -33.418 1.00 0.00 5 TYR A O 18
ATOM 21842 N N . ILE A 1 6 ? 9.382 4.162 -34.691 1.00 0.00 6 ILE A N 18
ATOM 21843 C CA . ILE A 1 6 ? 10.692 4.640 -34.265 1.00 0.00 6 ILE A CA 18
ATOM 21844 C C . ILE A 1 6 ? 11.389 5.390 -35.395 1.00 0.00 6 ILE A C 18
ATOM 21845 O O . ILE A 1 6 ? 11.258 5.034 -36.566 1.00 0.00 6 ILE A O 18
ATOM 21861 N N . ASP A 1 7 ? 12.119 6.435 -35.035 1.00 0.00 7 ASP A N 18
ATOM 21862 C CA . ASP A 1 7 ? 12.839 7.243 -36.012 1.00 0.00 7 ASP A CA 18
ATOM 21863 C C . ASP A 1 7 ? 14.327 6.937 -35.987 1.00 0.00 7 ASP A C 18
ATOM 21864 O O . ASP A 1 7 ? 15.105 7.531 -36.732 1.00 0.00 7 ASP A O 18
ATOM 21873 N N . SER A 1 8 ? 14.725 6.026 -35.116 1.00 0.00 8 SER A N 18
ATOM 21874 C CA . SER A 1 8 ? 16.115 5.610 -35.048 1.00 0.00 8 SER A CA 18
ATOM 21875 C C . SER A 1 8 ? 16.465 4.746 -36.255 1.00 0.00 8 SER A C 18
ATOM 21876 O O . SER A 1 8 ? 15.839 3.711 -36.492 1.00 0.00 8 SER A O 18
ATOM 21884 N N . LEU A 1 9 ? 17.454 5.179 -37.021 1.00 0.00 9 LEU A N 18
ATOM 21885 C CA . LEU A 1 9 ? 17.872 4.456 -38.209 1.00 0.00 9 LEU A CA 18
ATOM 21886 C C . LEU A 1 9 ? 19.382 4.539 -38.372 1.00 0.00 9 LEU A C 18
ATOM 21887 O O . LEU A 1 9 ? 20.006 5.526 -37.980 1.00 0.00 9 LEU A O 18
ATOM 21903 N N . ASP A 1 10 ? 19.963 3.493 -38.930 1.00 0.00 10 ASP A N 18
ATOM 21904 C CA . ASP A 1 10 ? 21.391 3.466 -39.208 1.00 0.00 10 ASP A CA 18
ATOM 21905 C C . ASP A 1 10 ? 21.668 4.089 -40.573 1.00 0.00 10 ASP A C 18
ATOM 21906 O O . ASP A 1 10 ? 20.858 3.975 -41.490 1.00 0.00 10 ASP A O 18
ATOM 21915 N N . PRO A 1 11 ? 22.814 4.782 -40.706 1.00 0.00 11 PRO A N 18
ATOM 21916 C CA . PRO A 1 11 ? 23.147 5.560 -41.909 1.00 0.00 11 PRO A CA 18
ATOM 21917 C C . PRO A 1 11 ? 23.344 4.695 -43.147 1.00 0.00 11 PRO A C 18
ATOM 21918 O O . PRO A 1 11 ? 23.572 3.489 -43.035 1.00 0.00 11 PRO A O 18
ATOM 21929 N N . GLU A 1 12 ? 23.266 5.343 -44.318 1.00 0.00 12 GLU A N 18
ATOM 21930 C CA . GLU A 1 12 ? 23.382 4.688 -45.629 1.00 0.00 12 GLU A CA 18
ATOM 21931 C C . GLU A 1 12 ? 22.536 3.412 -45.691 1.00 0.00 12 GLU A C 18
ATOM 21932 O O . GLU A 1 12 ? 21.493 3.333 -45.037 1.00 0.00 12 GLU A O 18
ATOM 21944 N N . LYS A 1 13 ? 22.957 2.450 -46.516 1.00 0.00 13 LYS A N 18
ATOM 21945 C CA . LYS A 1 13 ? 22.257 1.172 -46.656 1.00 0.00 13 LYS A CA 18
ATOM 21946 C C . LYS A 1 13 ? 20.950 1.357 -47.431 1.00 0.00 13 LYS A C 18
ATOM 21947 O O . LYS A 1 13 ? 20.390 2.453 -47.484 1.00 0.00 13 LYS A O 18
ATOM 21966 N N . LEU A 1 14 ? 20.483 0.287 -48.055 1.00 0.00 14 LEU A N 18
ATOM 21967 C CA . LEU A 1 14 ? 19.225 0.321 -48.781 1.00 0.00 14 LEU A CA 18
ATOM 21968 C C . LEU A 1 14 ? 18.066 0.169 -47.810 1.00 0.00 14 LEU A C 18
ATOM 21969 O O . LEU A 1 14 ? 17.976 -0.828 -47.095 1.00 0.00 14 LEU A O 18
ATOM 21985 N N . LEU A 1 15 ? 17.193 1.160 -47.779 1.00 0.00 15 LEU A N 18
ATOM 21986 C CA . LEU A 1 15 ? 16.024 1.121 -46.916 1.00 0.00 15 LEU A CA 18
ATOM 21987 C C . LEU A 1 15 ? 14.820 0.614 -47.694 1.00 0.00 15 LEU A C 18
ATOM 21988 O O . LEU A 1 15 ? 14.756 0.746 -48.920 1.00 0.00 15 LEU A O 18
ATOM 22004 N N . GLN A 1 16 ? 13.877 0.030 -46.978 1.00 0.00 16 GLN A N 18
ATOM 22005 C CA . GLN A 1 16 ? 12.700 -0.553 -47.594 1.00 0.00 16 GLN A CA 18
ATOM 22006 C C . GLN A 1 16 ? 11.561 0.459 -47.616 1.00 0.00 16 GLN A C 18
ATOM 22007 O O . GLN A 1 16 ? 11.376 1.221 -46.666 1.00 0.00 16 GLN A O 18
ATOM 22021 N N . CYS A 1 17 ? 10.801 0.462 -48.698 1.00 0.00 17 CYS A N 18
ATOM 22022 C CA . CYS A 1 17 ? 9.671 1.358 -48.830 1.00 0.00 17 CYS A CA 18
ATOM 22023 C C . CYS A 1 17 ? 8.423 0.702 -48.246 1.00 0.00 17 CYS A C 18
ATOM 22024 O O . CYS A 1 17 ? 8.055 -0.406 -48.638 1.00 0.00 17 CYS A O 18
ATOM 22031 N N . PRO A 1 18 ? 7.757 1.382 -47.300 1.00 0.00 18 PRO A N 18
ATOM 22032 C CA . PRO A 1 18 ? 6.568 0.848 -46.624 1.00 0.00 18 PRO A CA 18
ATOM 22033 C C . PRO A 1 18 ? 5.370 0.750 -47.559 1.00 0.00 18 PRO A C 18
ATOM 22034 O O . PRO A 1 18 ? 4.382 0.082 -47.254 1.00 0.00 18 PRO A O 18
ATOM 22045 N N . TYR A 1 19 ? 5.467 1.422 -48.697 1.00 0.00 19 TYR A N 18
ATOM 22046 C CA . TYR A 1 19 ? 4.392 1.417 -49.677 1.00 0.00 19 TYR A CA 18
ATOM 22047 C C . TYR A 1 19 ? 4.582 0.281 -50.673 1.00 0.00 19 TYR A C 18
ATOM 22048 O O . TYR A 1 19 ? 3.614 -0.297 -51.166 1.00 0.00 19 TYR A O 18
ATOM 22066 N N . ASP A 1 20 ? 5.835 -0.048 -50.957 1.00 0.00 20 ASP A N 18
ATOM 22067 C CA . ASP A 1 20 ? 6.149 -1.082 -51.932 1.00 0.00 20 ASP A CA 18
ATOM 22068 C C . ASP A 1 20 ? 7.510 -1.700 -51.648 1.00 0.00 20 ASP A C 18
ATOM 22069 O O . ASP A 1 20 ? 8.510 -0.995 -51.506 1.00 0.00 20 ASP A O 18
ATOM 22078 N N . LYS A 1 21 ? 7.544 -3.024 -51.581 1.00 0.00 21 LYS A N 18
ATOM 22079 C CA . LYS A 1 21 ? 8.762 -3.749 -51.244 1.00 0.00 21 LYS A CA 18
ATOM 22080 C C . LYS A 1 21 ? 9.717 -3.803 -52.433 1.00 0.00 21 LYS A C 18
ATOM 22081 O O . LYS A 1 21 ? 10.875 -4.204 -52.295 1.00 0.00 21 LYS A O 18
ATOM 22100 N N . ASN A 1 22 ? 9.235 -3.390 -53.598 1.00 0.00 22 ASN A N 18
ATOM 22101 C CA . ASN A 1 22 ? 10.069 -3.346 -54.793 1.00 0.00 22 ASN A CA 18
ATOM 22102 C C . ASN A 1 22 ? 10.892 -2.061 -54.836 1.00 0.00 22 ASN A C 18
ATOM 22103 O O . ASN A 1 22 ? 11.700 -1.862 -55.743 1.00 0.00 22 ASN A O 18
ATOM 22114 N N . HIS A 1 23 ? 10.693 -1.188 -53.853 1.00 0.00 23 HIS A N 18
ATOM 22115 C CA . HIS A 1 23 ? 11.454 0.052 -53.786 1.00 0.00 23 HIS A CA 18
ATOM 22116 C C . HIS A 1 23 ? 12.528 -0.058 -52.714 1.00 0.00 23 HIS A C 18
ATOM 22117 O O . HIS A 1 23 ? 12.220 -0.197 -51.527 1.00 0.00 23 HIS A O 18
ATOM 22131 N N . GLN A 1 24 ? 13.780 -0.009 -53.138 1.00 0.00 24 GLN A N 18
ATOM 22132 C CA . GLN A 1 24 ? 14.912 0.002 -52.222 1.00 0.00 24 GLN A CA 18
ATOM 22133 C C . GLN A 1 24 ? 15.767 1.240 -52.463 1.00 0.00 24 GLN A C 18
ATOM 22134 O O . GLN A 1 24 ? 16.433 1.355 -53.494 1.00 0.00 24 GLN A O 18
ATOM 22148 N N . ILE A 1 25 ? 15.727 2.170 -51.521 1.00 0.00 25 ILE A N 18
ATOM 22149 C CA . ILE A 1 25 ? 16.434 3.439 -51.663 1.00 0.00 25 ILE A CA 18
ATOM 22150 C C . ILE A 1 25 ? 17.347 3.666 -50.460 1.00 0.00 25 ILE A C 18
ATOM 22151 O O . ILE A 1 25 ? 16.946 3.450 -49.320 1.00 0.00 25 ILE A O 18
ATOM 22167 N N . ARG A 1 26 ? 18.580 4.087 -50.727 1.00 0.00 26 ARG A N 18
ATOM 22168 C CA . ARG A 1 26 ? 19.564 4.326 -49.676 1.00 0.00 26 ARG A CA 18
ATOM 22169 C C . ARG A 1 26 ? 19.128 5.474 -48.771 1.00 0.00 26 ARG A C 18
ATOM 22170 O O . ARG A 1 26 ? 18.468 6.413 -49.213 1.00 0.00 26 ARG A O 18
ATOM 22191 N N . ALA A 1 27 ? 19.525 5.372 -47.498 1.00 0.00 27 ALA A N 18
ATOM 22192 C CA . ALA A 1 27 ? 19.112 6.307 -46.443 1.00 0.00 27 ALA A CA 18
ATOM 22193 C C . ALA A 1 27 ? 19.366 7.766 -46.803 1.00 0.00 27 ALA A C 18
ATOM 22194 O O . ALA A 1 27 ? 18.663 8.656 -46.330 1.00 0.00 27 ALA A O 18
ATOM 22201 N N . SER A 1 28 ? 20.364 8.004 -47.638 1.00 0.00 28 SER A N 18
ATOM 22202 C CA . SER A 1 28 ? 20.733 9.352 -48.031 1.00 0.00 28 SER A CA 18
ATOM 22203 C C . SER A 1 28 ? 19.754 9.938 -49.056 1.00 0.00 28 SER A C 18
ATOM 22204 O O . SER A 1 28 ? 19.754 11.142 -49.307 1.00 0.00 28 SER A O 18
ATOM 22212 N N . ARG A 1 29 ? 18.914 9.092 -49.640 1.00 0.00 29 ARG A N 18
ATOM 22213 C CA . ARG A 1 29 ? 17.940 9.548 -50.627 1.00 0.00 29 ARG A CA 18
ATOM 22214 C C . ARG A 1 29 ? 16.529 9.145 -50.214 1.00 0.00 29 ARG A C 18
ATOM 22215 O O . ARG A 1 29 ? 15.551 9.475 -50.889 1.00 0.00 29 ARG A O 18
ATOM 22236 N N . PHE A 1 30 ? 16.434 8.442 -49.093 1.00 0.00 30 PHE A N 18
ATOM 22237 C CA . PHE A 1 30 ? 15.160 7.918 -48.613 1.00 0.00 30 PHE A CA 18
ATOM 22238 C C . PHE A 1 30 ? 14.151 9.032 -48.300 1.00 0.00 30 PHE A C 18
ATOM 22239 O O . PHE A 1 30 ? 12.995 8.914 -48.693 1.00 0.00 30 PHE A O 18
ATOM 22256 N N . PRO A 1 31 ? 14.546 10.117 -47.580 1.00 0.00 31 PRO A N 18
ATOM 22257 C CA . PRO A 1 31 ? 13.643 11.242 -47.297 1.00 0.00 31 PRO A CA 18
ATOM 22258 C C . PRO A 1 31 ? 12.879 11.705 -48.535 1.00 0.00 31 PRO A C 18
ATOM 22259 O O . PRO A 1 31 ? 11.673 11.949 -48.481 1.00 0.00 31 PRO A O 18
ATOM 22270 N N . TYR A 1 32 ? 13.586 11.794 -49.656 1.00 0.00 32 TYR A N 18
ATOM 22271 C CA . TYR A 1 32 ? 12.982 12.225 -50.908 1.00 0.00 32 TYR A CA 18
ATOM 22272 C C . TYR A 1 32 ? 11.988 11.194 -51.420 1.00 0.00 32 TYR A C 18
ATOM 22273 O O . TYR A 1 32 ? 10.891 11.544 -51.848 1.00 0.00 32 TYR A O 18
ATOM 22291 N N . HIS A 1 33 ? 12.366 9.922 -51.359 1.00 0.00 33 HIS A N 18
ATOM 22292 C CA . HIS A 1 33 ? 11.488 8.852 -51.820 1.00 0.00 33 HIS A CA 18
ATOM 22293 C C . HIS A 1 33 ? 10.256 8.764 -50.932 1.00 0.00 33 HIS A C 18
ATOM 22294 O O . HIS A 1 33 ? 9.171 8.448 -51.399 1.00 0.00 33 HIS A O 18
ATOM 22308 N N . LEU A 1 34 ? 10.439 9.046 -49.652 1.00 0.00 34 LEU A N 18
ATOM 22309 C CA . LEU A 1 34 ? 9.343 9.031 -48.691 1.00 0.00 34 LEU A CA 18
ATOM 22310 C C . LEU A 1 34 ? 8.292 10.067 -49.092 1.00 0.00 34 LEU A C 18
ATOM 22311 O O . LEU A 1 34 ? 7.097 9.784 -49.101 1.00 0.00 34 LEU A O 18
ATOM 22327 N N . ILE A 1 35 ? 8.757 11.251 -49.466 1.00 0.00 35 ILE A N 18
ATOM 22328 C CA . ILE A 1 35 ? 7.866 12.344 -49.830 1.00 0.00 35 ILE A CA 18
ATOM 22329 C C . ILE A 1 35 ? 7.234 12.104 -51.200 1.00 0.00 35 ILE A C 18
ATOM 22330 O O . ILE A 1 35 ? 6.020 12.248 -51.372 1.00 0.00 35 ILE A O 18
ATOM 22346 N N . LYS A 1 36 ? 8.060 11.722 -52.166 1.00 0.00 36 LYS A N 18
ATOM 22347 C CA . LYS A 1 36 ? 7.602 11.535 -53.538 1.00 0.00 36 LYS A CA 18
ATOM 22348 C C . LYS A 1 36 ? 6.676 10.329 -53.659 1.00 0.00 36 LYS A C 18
ATOM 22349 O O . LYS A 1 36 ? 5.616 10.415 -54.273 1.00 0.00 36 LYS A O 18
ATOM 22368 N N . CYS A 1 37 ? 7.067 9.215 -53.053 1.00 0.00 37 CYS A N 18
ATOM 22369 C CA . CYS A 1 37 ? 6.311 7.971 -53.177 1.00 0.00 37 CYS A CA 18
ATOM 22370 C C . CYS A 1 37 ? 4.945 8.108 -52.508 1.00 0.00 37 CYS A C 18
ATOM 22371 O O . CYS A 1 37 ? 3.939 7.630 -53.028 1.00 0.00 37 CYS A O 18
ATOM 22378 N N . ARG A 1 38 ? 4.918 8.785 -51.365 1.00 0.00 38 ARG A N 18
ATOM 22379 C CA . ARG A 1 38 ? 3.681 9.007 -50.627 1.00 0.00 38 ARG A CA 18
ATOM 22380 C C . ARG A 1 38 ? 2.731 9.907 -51.416 1.00 0.00 38 ARG A C 18
ATOM 22381 O O . ARG A 1 38 ? 1.509 9.766 -51.335 1.00 0.00 38 ARG A O 18
ATOM 22402 N N . LYS A 1 39 ? 3.300 10.826 -52.187 1.00 0.00 39 LYS A N 18
ATOM 22403 C CA . LYS A 1 39 ? 2.510 11.754 -52.983 1.00 0.00 39 LYS A CA 18
ATOM 22404 C C . LYS A 1 39 ? 2.052 11.101 -54.283 1.00 0.00 39 LYS A C 18
ATOM 22405 O O . LYS A 1 39 ? 0.925 11.309 -54.732 1.00 0.00 39 LYS A O 18
ATOM 22424 N N . ASN A 1 40 ? 2.930 10.309 -54.883 1.00 0.00 40 ASN A N 18
ATOM 22425 C CA . ASN A 1 40 ? 2.627 9.645 -56.145 1.00 0.00 40 ASN A CA 18
ATOM 22426 C C . ASN A 1 40 ? 1.732 8.432 -55.933 1.00 0.00 40 ASN A C 18
ATOM 22427 O O . ASN A 1 40 ? 1.073 7.968 -56.865 1.00 0.00 40 ASN A O 18
ATOM 22438 N N . HIS A 1 41 ? 1.711 7.910 -54.712 1.00 0.00 41 HIS A N 18
ATOM 22439 C CA . HIS A 1 41 ? 0.898 6.739 -54.396 1.00 0.00 41 HIS A CA 18
ATOM 22440 C C . HIS A 1 41 ? 0.045 6.978 -53.152 1.00 0.00 41 HIS A C 18
ATOM 22441 O O . HIS A 1 41 ? 0.232 6.314 -52.132 1.00 0.00 41 HIS A O 18
ATOM 22456 N N . PRO A 1 42 ? -0.919 7.913 -53.215 1.00 0.00 42 PRO A N 18
ATOM 22457 C CA . PRO A 1 42 ? -1.785 8.232 -52.073 1.00 0.00 42 PRO A CA 18
ATOM 22458 C C . PRO A 1 42 ? -2.663 7.047 -51.690 1.00 0.00 42 PRO A C 18
ATOM 22459 O O . PRO A 1 42 ? -2.980 6.835 -50.516 1.00 0.00 42 PRO A O 18
ATOM 22470 N N . ASP A 1 43 ? -3.026 6.268 -52.700 1.00 0.00 43 ASP A N 18
ATOM 22471 C CA . ASP A 1 43 ? -3.855 5.084 -52.518 1.00 0.00 43 ASP A CA 18
ATOM 22472 C C . ASP A 1 43 ? -3.145 4.067 -51.640 1.00 0.00 43 ASP A C 18
ATOM 22473 O O . ASP A 1 43 ? -3.767 3.398 -50.816 1.00 0.00 43 ASP A O 18
ATOM 22482 N N . VAL A 1 44 ? -1.835 3.966 -51.810 1.00 0.00 44 VAL A N 18
ATOM 22483 C CA . VAL A 1 44 ? -1.046 2.995 -51.068 1.00 0.00 44 VAL A CA 18
ATOM 22484 C C . VAL A 1 44 ? -0.570 3.596 -49.751 1.00 0.00 44 VAL A C 18
ATOM 22485 O O . VAL A 1 44 ? -0.496 2.910 -48.734 1.00 0.00 44 VAL A O 18
ATOM 22498 N N . ALA A 1 45 ? -0.26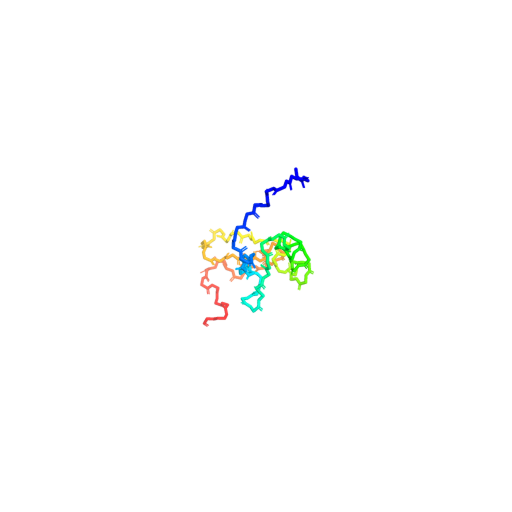2 4.887 -49.779 1.00 0.00 45 ALA A N 18
ATOM 22499 C CA . ALA A 1 45 ? 0.201 5.595 -48.594 1.00 0.00 45 ALA A CA 18
ATOM 22500 C C . ALA A 1 45 ? -0.821 5.515 -47.467 1.00 0.00 45 ALA A C 18
ATOM 22501 O O . ALA A 1 45 ? -0.464 5.336 -46.301 1.00 0.00 45 ALA A O 18
ATOM 22508 N N . ASN A 1 46 ? -2.091 5.649 -47.817 1.00 0.00 46 ASN A N 18
ATOM 22509 C CA . ASN A 1 46 ? -3.150 5.608 -46.822 1.00 0.00 46 ASN A CA 18
ATOM 22510 C C . ASN A 1 46 ? -3.768 4.221 -46.715 1.00 0.00 46 ASN A C 18
ATOM 22511 O O . ASN A 1 46 ? -4.171 3.809 -45.625 1.00 0.00 46 ASN A O 18
ATOM 22522 N N . LYS A 1 47 ? -3.808 3.502 -47.840 1.00 0.00 47 LYS A N 18
ATOM 22523 C CA . LYS A 1 47 ? -4.424 2.169 -47.917 1.00 0.00 47 LYS A CA 18
ATOM 22524 C C . LYS A 1 47 ? -5.932 2.242 -47.686 1.00 0.00 47 LYS A C 18
ATOM 22525 O O . LYS A 1 47 ? -6.720 2.133 -48.626 1.00 0.00 47 LYS A O 18
ATOM 22544 N N . LEU A 1 48 ? -6.322 2.441 -46.440 1.00 0.00 48 LEU A N 18
ATOM 22545 C CA . LEU A 1 48 ? -7.725 2.507 -46.075 1.00 0.00 48 LEU A CA 18
ATOM 22546 C C . LEU A 1 48 ? -8.108 3.921 -45.667 1.00 0.00 48 LEU A C 18
ATOM 22547 O O . LEU A 1 48 ? -7.268 4.704 -45.222 1.00 0.00 48 LEU A O 18
ATOM 22563 N N . ALA A 1 49 ? -9.376 4.240 -45.841 1.00 0.00 49 ALA A N 18
ATOM 22564 C CA . ALA A 1 49 ? -9.913 5.534 -45.467 1.00 0.00 49 ALA A CA 18
ATOM 22565 C C . ALA A 1 49 ? -10.845 5.384 -44.278 1.00 0.00 49 ALA A C 18
ATOM 22566 O O . ALA A 1 49 ? -11.554 4.383 -44.163 1.00 0.00 49 ALA A O 18
ATOM 22573 N N . THR A 1 50 ? -10.840 6.369 -43.400 1.00 0.00 50 THR A N 18
ATOM 22574 C CA . THR A 1 50 ? -11.649 6.317 -42.198 1.00 0.00 50 THR A CA 18
ATOM 22575 C C . THR A 1 50 ? -12.976 7.044 -42.407 1.00 0.00 50 THR A C 18
ATOM 22576 O O . THR A 1 50 ? -13.003 8.191 -42.859 1.00 0.00 50 THR A O 18
ATOM 22587 N N . CYS A 1 51 ? -14.069 6.355 -42.104 1.00 0.00 51 CYS A N 18
ATOM 22588 C CA . CYS A 1 51 ? -15.406 6.926 -42.202 1.00 0.00 51 CYS A CA 18
ATOM 22589 C C . CYS A 1 51 ? -15.557 8.094 -41.234 1.00 0.00 51 CYS A C 18
ATOM 22590 O O . CYS A 1 51 ? -15.255 7.968 -40.047 1.00 0.00 51 CYS A O 18
ATOM 22597 N N . PRO A 1 52 ? -16.030 9.249 -41.728 1.00 0.00 52 PRO A N 18
ATOM 22598 C CA . PRO A 1 52 ? -16.209 10.447 -40.902 1.00 0.00 52 PRO A CA 18
ATOM 22599 C C . PRO A 1 52 ? -17.386 10.322 -39.938 1.00 0.00 52 PRO A C 18
ATOM 22600 O O . PRO A 1 52 ? -17.606 11.191 -39.095 1.00 0.00 52 PRO A O 18
ATOM 22611 N N . PHE A 1 53 ? -18.135 9.236 -40.063 1.00 0.00 53 PHE A N 18
ATOM 22612 C CA . PHE A 1 53 ? -19.297 9.015 -39.216 1.00 0.00 53 PHE A CA 18
ATOM 22613 C C . PHE A 1 53 ? -18.993 7.981 -38.139 1.00 0.00 53 PHE A C 18
ATOM 22614 O O . PHE A 1 53 ? -19.490 8.076 -37.018 1.00 0.00 53 PHE A O 18
ATOM 22631 N N . ASN A 1 54 ? -18.162 7.000 -38.476 1.00 0.00 54 ASN A N 18
ATOM 22632 C CA . ASN A 1 54 ? -17.867 5.907 -37.562 1.00 0.00 54 ASN A CA 18
ATOM 22633 C C . ASN A 1 54 ? -16.481 5.338 -37.844 1.00 0.00 54 ASN A C 18
ATOM 22634 O O . ASN A 1 54 ? -16.148 5.028 -38.987 1.00 0.00 54 ASN A O 18
ATOM 22645 N N . ALA A 1 55 ? -15.686 5.188 -36.795 1.00 0.00 55 ALA A N 18
ATOM 22646 C CA . ALA A 1 55 ? -14.288 4.794 -36.931 1.00 0.00 55 ALA A CA 18
ATOM 22647 C C . ALA A 1 55 ? -14.139 3.312 -37.249 1.00 0.00 55 ALA A C 18
ATOM 22648 O O . ALA A 1 55 ? -13.075 2.869 -37.679 1.00 0.00 55 ALA A O 18
ATOM 22655 N N . ARG A 1 56 ? -15.202 2.545 -37.044 1.00 0.00 56 ARG A N 18
ATOM 22656 C CA . ARG A 1 56 ? -15.174 1.113 -37.323 1.00 0.00 56 ARG A CA 18
ATOM 22657 C C . ARG A 1 56 ? -15.350 0.850 -38.815 1.00 0.00 56 ARG A C 18
ATOM 22658 O O . ARG A 1 56 ? -15.324 -0.297 -39.263 1.00 0.00 56 ARG A O 18
ATOM 22679 N N . HIS A 1 57 ? -15.535 1.913 -39.581 1.00 0.00 57 HIS A N 18
ATOM 22680 C CA . HIS A 1 57 ? -15.709 1.793 -41.021 1.00 0.00 57 HIS A CA 18
ATOM 22681 C C . HIS A 1 57 ? -14.450 2.231 -41.751 1.00 0.00 57 HIS A C 18
ATOM 22682 O O . HIS A 1 57 ? -14.283 3.414 -42.053 1.00 0.00 57 HIS A O 18
ATOM 22696 N N . GLN A 1 58 ? -13.563 1.292 -42.021 1.00 0.00 58 GLN A N 18
ATOM 22697 C CA . GLN A 1 58 ? -12.401 1.577 -42.843 1.00 0.00 58 GLN A CA 18
ATOM 22698 C C . GLN A 1 58 ? -12.603 0.966 -44.220 1.00 0.00 58 GLN A C 18
ATOM 22699 O O . GLN A 1 58 ? -12.746 -0.252 -44.357 1.00 0.00 58 GLN A O 18
ATOM 22713 N N . VAL A 1 59 ? -12.633 1.813 -45.233 1.00 0.00 59 VAL A N 18
ATOM 22714 C CA . VAL A 1 59 ? -12.938 1.377 -46.591 1.00 0.00 59 VAL A CA 18
ATOM 22715 C C . VAL A 1 59 ? -11.814 1.761 -47.546 1.00 0.00 59 VAL A C 18
ATOM 22716 O O . VAL A 1 59 ? -11.023 2.651 -47.244 1.00 0.00 59 VAL A O 18
ATOM 22729 N N . PRO A 1 60 ? -11.713 1.077 -48.697 1.00 0.00 60 PRO A N 18
ATOM 22730 C CA . PRO A 1 60 ? -10.741 1.421 -49.743 1.00 0.00 60 PRO A CA 18
ATOM 22731 C C . PRO A 1 60 ? -10.841 2.891 -50.157 1.00 0.00 60 PRO A C 18
ATOM 22732 O O . PRO A 1 60 ? -11.913 3.499 -50.102 1.00 0.00 60 PRO A O 18
ATOM 22743 N N . ARG A 1 61 ? -9.705 3.447 -50.576 1.00 0.00 61 ARG A N 18
ATOM 22744 C CA . ARG A 1 61 ? -9.591 4.870 -50.905 1.00 0.00 61 ARG A CA 18
ATOM 22745 C C . ARG A 1 61 ? -10.556 5.289 -52.007 1.00 0.00 61 ARG A C 18
ATOM 22746 O O . ARG A 1 61 ? -11.028 6.421 -52.023 1.00 0.00 61 ARG A O 18
ATOM 22767 N N . ALA A 1 62 ? -10.845 4.381 -52.924 1.00 0.00 62 ALA A N 18
ATOM 22768 C CA . ALA A 1 62 ? -11.729 4.680 -54.042 1.00 0.00 62 ALA A CA 18
ATOM 22769 C C . ALA A 1 62 ? -13.187 4.424 -53.677 1.00 0.00 62 ALA A C 18
ATOM 22770 O O . ALA A 1 62 ? -14.096 4.741 -54.448 1.00 0.00 62 ALA A O 18
ATOM 22777 N N . GLU A 1 63 ? -13.407 3.861 -52.495 1.00 0.00 63 GLU A N 18
ATOM 22778 C CA . GLU A 1 63 ? -14.750 3.524 -52.050 1.00 0.00 63 GLU A CA 18
ATOM 22779 C C . GLU A 1 63 ? -15.257 4.515 -51.010 1.00 0.00 63 GLU A C 18
ATOM 22780 O O . GLU A 1 63 ? -16.454 4.570 -50.737 1.00 0.00 63 GLU A O 18
ATOM 22792 N N . ILE A 1 64 ? -14.349 5.308 -50.446 1.00 0.00 64 ILE A N 18
ATOM 22793 C CA . ILE A 1 64 ? -14.709 6.248 -49.388 1.00 0.00 64 ILE A CA 18
ATOM 22794 C C . ILE A 1 64 ? -15.768 7.239 -49.865 1.00 0.00 64 ILE A C 18
ATOM 22795 O O . ILE A 1 64 ? -16.687 7.576 -49.119 1.00 0.00 64 ILE A O 18
ATOM 22811 N N . SER A 1 65 ? -15.656 7.672 -51.117 1.00 0.00 65 SER A N 18
ATOM 22812 C CA . SER A 1 65 ? -16.611 8.606 -51.694 1.00 0.00 65 SER A CA 18
ATOM 22813 C C . SER A 1 65 ? -18.019 8.026 -51.647 1.00 0.00 65 SER A C 18
ATOM 22814 O O . SER A 1 65 ? -18.953 8.662 -51.159 1.00 0.00 65 SER A O 18
ATOM 22822 N N . HIS A 1 66 ? -18.151 6.799 -52.130 1.00 0.00 66 HIS A N 18
ATOM 22823 C CA . HIS A 1 66 ? -19.438 6.122 -52.166 1.00 0.00 66 HIS A CA 18
ATOM 22824 C C . HIS A 1 66 ? -19.928 5.811 -50.756 1.00 0.00 66 HIS A C 18
ATOM 22825 O O . HIS A 1 66 ? -21.129 5.838 -50.494 1.00 0.00 66 HIS A O 18
ATOM 22840 N N . HIS A 1 67 ? -19.000 5.526 -49.848 1.00 0.00 67 HIS A N 18
ATOM 22841 C CA . HIS A 1 67 ? -19.366 5.145 -48.490 1.00 0.00 67 HIS A CA 18
ATOM 22842 C C . HIS A 1 67 ? -19.917 6.335 -47.719 1.00 0.00 67 HIS A C 18
ATOM 22843 O O . HIS A 1 67 ? -20.785 6.167 -46.876 1.00 0.00 67 HIS A O 18
ATOM 22857 N N . ILE A 1 68 ? -19.424 7.533 -48.008 1.00 0.00 68 ILE A N 18
ATOM 22858 C CA . ILE A 1 68 ? -19.898 8.729 -47.316 1.00 0.00 68 ILE A CA 18
ATOM 22859 C C . ILE A 1 68 ? -21.402 8.911 -47.512 1.00 0.00 68 ILE A C 18
ATOM 22860 O O . ILE A 1 68 ? -22.150 9.047 -46.546 1.00 0.00 68 ILE A O 18
ATOM 22876 N N . SER A 1 69 ? -21.840 8.866 -48.761 1.00 0.00 69 SER A N 18
ATOM 22877 C CA . SER A 1 69 ? -23.237 9.097 -49.089 1.00 0.00 69 SER A CA 18
ATOM 22878 C C . SER A 1 69 ? -24.122 7.914 -48.690 1.00 0.00 69 SER A C 18
ATOM 22879 O O . SER A 1 69 ? -25.298 8.092 -48.379 1.00 0.00 69 SER A O 18
ATOM 22887 N N . SER A 1 70 ? -23.561 6.713 -48.686 1.00 0.00 70 SER A N 18
ATOM 22888 C CA . SER A 1 70 ? -24.332 5.522 -48.339 1.00 0.00 70 SER A CA 18
ATOM 22889 C C . SER A 1 70 ? -24.282 5.245 -46.835 1.00 0.00 70 SER A C 18
ATOM 22890 O O . SER A 1 70 ? -24.902 4.299 -46.342 1.00 0.00 70 SER A O 18
ATOM 22898 N N . CYS A 1 71 ? -23.540 6.070 -46.114 1.00 0.00 71 CYS A N 18
ATOM 22899 C CA . CYS A 1 71 ? -23.427 5.944 -44.670 1.00 0.00 71 CYS A CA 18
ATOM 22900 C C . CYS A 1 71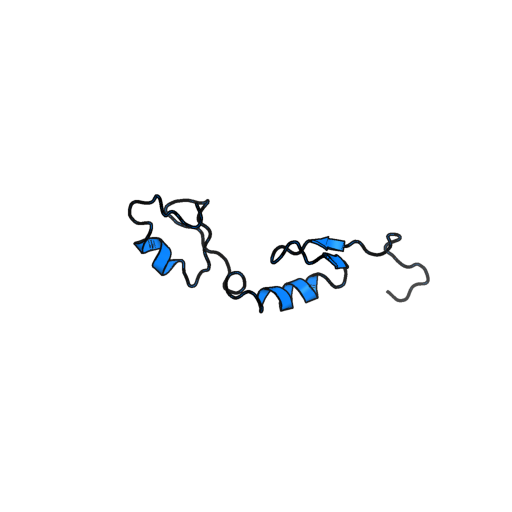 ? -24.052 7.166 -44.009 1.00 0.00 71 CYS A C 18
ATOM 22901 O O . CYS A 1 71 ? -23.764 7.496 -42.856 1.00 0.00 71 CYS A O 18
ATOM 22908 N N . ASP A 1 72 ? -24.913 7.836 -44.759 1.00 0.00 72 ASP A N 18
ATOM 22909 C CA . ASP A 1 72 ? -25.561 9.045 -44.284 1.00 0.00 72 ASP A CA 18
ATOM 22910 C C . ASP A 1 72 ? -26.875 8.714 -43.596 1.00 0.00 72 ASP A C 18
ATOM 22911 O O . ASP A 1 72 ? -27.737 8.042 -44.166 1.00 0.00 72 ASP A O 18
ATOM 22920 N N . ASP A 1 73 ? -27.016 9.173 -42.365 1.00 0.00 73 ASP A N 18
ATOM 22921 C CA . ASP A 1 73 ? -28.240 8.976 -41.605 1.00 0.00 73 ASP A CA 18
ATOM 22922 C C . ASP A 1 73 ? -28.765 10.309 -41.097 1.00 0.00 73 ASP A C 18
ATOM 22923 O O . ASP A 1 73 ? -28.279 10.835 -40.093 1.00 0.00 73 ASP A O 18
ATOM 22932 N N . LYS A 1 74 ? -29.736 10.868 -41.802 1.00 0.00 74 LYS A N 18
ATOM 22933 C CA . LYS A 1 74 ? -30.379 12.095 -41.363 1.00 0.00 74 LYS A CA 18
ATOM 22934 C C . LYS A 1 74 ? -31.494 11.775 -40.380 1.00 0.00 74 LYS A C 18
ATOM 22935 O O . LYS A 1 74 ? -31.795 10.604 -40.139 1.00 0.00 74 LYS A O 18
ATOM 22954 N N . SER A 1 75 ? -32.100 12.821 -39.824 1.00 0.00 75 SER A N 18
ATOM 22955 C CA . SER A 1 75 ? -33.190 12.672 -38.870 1.00 0.00 75 SER A CA 18
ATOM 22956 C C . SER A 1 75 ? -32.742 11.828 -37.680 1.00 0.00 75 SER A C 18
ATOM 22957 O O . SER A 1 75 ? -33.350 10.806 -37.354 1.00 0.00 75 SER A O 18
ATOM 22965 N N . SER A 1 76 ? -31.655 12.262 -37.052 1.00 0.00 76 SER A N 18
ATOM 22966 C CA . SER A 1 76 ? -31.087 11.557 -35.915 1.00 0.00 76 SER A CA 18
ATOM 22967 C C . SER A 1 76 ? -31.966 11.714 -34.678 1.00 0.00 76 SER A C 18
ATOM 22968 O O . SER A 1 76 ? -31.736 12.583 -33.837 1.00 0.00 76 SER A O 18
ATOM 22976 N N . ILE A 1 77 ? -32.983 10.876 -34.589 1.00 0.00 77 ILE A N 18
ATOM 22977 C CA . ILE A 1 77 ? -33.881 10.871 -33.451 1.00 0.00 77 ILE A CA 18
ATOM 22978 C C . ILE A 1 77 ? -33.276 10.048 -32.323 1.00 0.00 77 ILE A C 18
ATOM 22979 O O . ILE A 1 77 ? -33.351 10.415 -31.149 1.00 0.00 77 ILE A O 18
ATOM 22995 N N . GLU A 1 78 ? -32.653 8.944 -32.699 1.00 0.00 78 GLU A N 18
ATOM 22996 C CA . GLU A 1 78 ? -32.059 8.033 -31.743 1.00 0.00 78 GLU A CA 18
ATOM 22997 C C . GLU A 1 78 ? -30.868 7.321 -32.376 1.00 0.00 78 GLU A C 18
ATOM 22998 O O . GLU A 1 78 ? -30.991 6.720 -33.444 1.00 0.00 78 GLU A O 18
ATOM 23010 N N . GLN A 1 79 ? -29.717 7.416 -31.730 1.00 0.00 79 GLN A N 18
ATOM 23011 C CA . GLN A 1 79 ? -28.504 6.790 -32.231 1.00 0.00 79 GLN A CA 18
ATOM 23012 C C . GLN A 1 79 ? -28.000 5.749 -31.240 1.00 0.00 79 GLN A C 18
ATOM 23013 O O . GLN A 1 79 ? -27.933 6.009 -30.036 1.00 0.00 79 GLN A O 18
ATOM 23027 N N . ASP A 1 80 ? -27.663 4.573 -31.743 1.00 0.00 80 ASP A N 18
ATOM 23028 C CA . ASP A 1 80 ? -27.175 3.487 -30.899 1.00 0.00 80 ASP A CA 18
ATOM 23029 C C . ASP A 1 80 ? -25.788 3.040 -31.346 1.00 0.00 80 ASP A C 18
ATOM 23030 O O . ASP A 1 80 ? -25.204 3.632 -32.257 1.00 0.00 80 ASP A O 18
ATOM 23041 N N . MET A 1 1 ? 30.128 -12.280 -28.151 1.00 0.00 1 MET A N 19
ATOM 23042 C CA . MET A 1 1 ? 30.380 -11.073 -28.968 1.00 0.00 1 MET A CA 19
ATOM 23043 C C . MET A 1 1 ? 30.758 -9.893 -28.083 1.00 0.00 1 MET A C 19
ATOM 23044 O O . MET A 1 1 ? 29.915 -9.341 -27.374 1.00 0.00 1 MET A O 19
ATOM 23060 N N . GLU A 1 2 ? 32.025 -9.509 -28.126 1.00 0.00 2 GLU A N 19
ATOM 23061 C CA . GLU A 1 2 ? 32.505 -8.369 -27.359 1.00 0.00 2 GLU A CA 19
ATOM 23062 C C . GLU A 1 2 ? 33.483 -7.550 -28.193 1.00 0.00 2 GLU A C 19
ATOM 23063 O O . GLU A 1 2 ? 33.500 -6.319 -28.130 1.00 0.00 2 GLU A O 19
ATOM 23075 N N . ASP A 1 3 ? 34.287 -8.244 -28.985 1.00 0.00 3 ASP A N 19
ATOM 23076 C CA . ASP A 1 3 ? 35.253 -7.591 -29.859 1.00 0.00 3 ASP A CA 19
ATOM 23077 C C . ASP A 1 3 ? 34.637 -7.324 -31.222 1.00 0.00 3 ASP A C 19
ATOM 23078 O O . ASP A 1 3 ? 34.080 -8.229 -31.847 1.00 0.00 3 ASP A O 19
ATOM 23087 N N . THR A 1 4 ? 34.731 -6.086 -31.675 1.00 0.00 4 THR A N 19
ATOM 23088 C CA . THR A 1 4 ? 34.194 -5.710 -32.970 1.00 0.00 4 THR A CA 19
ATOM 23089 C C . THR A 1 4 ? 35.254 -5.908 -34.053 1.00 0.00 4 THR A C 19
ATOM 23090 O O . THR A 1 4 ? 36.444 -5.675 -33.826 1.00 0.00 4 THR A O 19
ATOM 23101 N N . TYR A 1 5 ? 34.823 -6.364 -35.219 1.00 0.00 5 TYR A N 19
ATOM 23102 C CA . TYR A 1 5 ? 35.733 -6.584 -36.333 1.00 0.00 5 TYR A CA 19
ATOM 23103 C C . TYR A 1 5 ? 35.422 -5.617 -37.464 1.00 0.00 5 TYR A C 19
ATOM 23104 O O . TYR A 1 5 ? 34.535 -4.773 -37.328 1.00 0.00 5 TYR A O 19
ATOM 23122 N N . ILE A 1 6 ? 36.152 -5.736 -38.568 1.00 0.00 6 ILE A N 19
ATOM 23123 C CA . ILE A 1 6 ? 35.981 -4.834 -39.701 1.00 0.00 6 ILE A CA 19
ATOM 23124 C C . ILE A 1 6 ? 34.526 -4.804 -40.179 1.00 0.00 6 ILE A C 19
ATOM 23125 O O . ILE A 1 6 ? 33.971 -3.723 -40.386 1.00 0.00 6 ILE A O 19
ATOM 23141 N N . ASP A 1 7 ? 33.915 -5.984 -40.315 1.00 0.00 7 ASP A N 19
ATOM 23142 C CA . ASP A 1 7 ? 32.516 -6.103 -40.733 1.00 0.00 7 ASP A CA 19
ATOM 23143 C C . ASP A 1 7 ? 32.266 -5.338 -42.032 1.00 0.00 7 ASP A C 19
ATOM 23144 O O . ASP A 1 7 ? 31.811 -4.192 -42.020 1.00 0.00 7 ASP A O 19
ATOM 23153 N N . SER A 1 8 ? 32.586 -5.978 -43.150 1.00 0.00 8 SER A N 19
ATOM 23154 C CA . SER A 1 8 ? 32.423 -5.369 -44.462 1.00 0.00 8 SER A CA 19
ATOM 23155 C C . SER A 1 8 ? 30.949 -5.074 -44.748 1.00 0.00 8 SER A C 19
ATOM 23156 O O . SER A 1 8 ? 30.063 -5.686 -44.146 1.00 0.00 8 SER A O 19
ATOM 23164 N N . LEU A 1 9 ? 30.707 -4.139 -45.672 1.00 0.00 9 LEU A N 19
ATOM 23165 C CA . LEU A 1 9 ? 29.360 -3.665 -46.005 1.00 0.00 9 LEU A CA 19
ATOM 23166 C C . LEU A 1 9 ? 28.794 -2.797 -44.885 1.00 0.00 9 LEU A C 19
ATOM 23167 O O . LEU A 1 9 ? 28.784 -3.191 -43.717 1.00 0.00 9 LEU A O 19
ATOM 23183 N N . ASP A 1 10 ? 28.336 -1.611 -45.245 1.00 0.00 10 ASP A N 19
ATOM 23184 C CA . ASP A 1 10 ? 27.726 -0.707 -44.282 1.00 0.00 10 ASP A CA 19
ATOM 23185 C C . ASP A 1 10 ? 26.237 -1.015 -44.142 1.00 0.00 10 ASP A C 19
ATOM 23186 O O . ASP A 1 10 ? 25.511 -1.107 -45.135 1.00 0.00 10 ASP A O 19
ATOM 23195 N N . PRO A 1 11 ? 25.775 -1.214 -42.898 1.00 0.00 11 PRO A N 19
ATOM 23196 C CA . PRO A 1 11 ? 24.396 -1.618 -42.615 1.00 0.00 11 PRO A CA 19
ATOM 23197 C C . PRO A 1 11 ? 23.387 -0.488 -42.802 1.00 0.00 11 PRO A C 19
ATOM 23198 O O . PRO A 1 11 ? 23.728 0.692 -42.676 1.00 0.00 11 PRO A O 19
ATOM 23209 N N . GLU A 1 12 ? 22.148 -0.873 -43.113 1.00 0.00 12 GLU A N 19
ATOM 23210 C CA . GLU A 1 12 ? 21.024 0.060 -43.242 1.00 0.00 12 GLU A CA 19
ATOM 23211 C C . GLU A 1 12 ? 21.254 1.080 -44.351 1.00 0.00 12 GLU A C 19
ATOM 23212 O O . GLU A 1 12 ? 20.704 2.183 -44.313 1.00 0.00 12 GLU A O 19
ATOM 23224 N N . LYS A 1 13 ? 22.069 0.723 -45.332 1.00 0.00 13 LYS A N 19
ATOM 23225 C CA . LYS A 1 13 ? 22.311 1.609 -46.459 1.00 0.00 13 LYS A CA 19
ATOM 23226 C C . LYS A 1 13 ? 21.079 1.659 -47.351 1.00 0.00 13 LYS A C 19
ATOM 23227 O O . LYS A 1 13 ? 20.686 2.719 -47.829 1.00 0.00 13 LYS A O 19
ATOM 23246 N N . LEU A 1 14 ? 20.472 0.504 -47.563 1.00 0.00 14 LEU A N 19
ATOM 23247 C CA . LEU A 1 14 ? 19.252 0.418 -48.343 1.00 0.00 14 LEU A CA 19
ATOM 23248 C C . LEU A 1 14 ? 18.047 0.267 -47.430 1.00 0.00 14 LEU A C 19
ATOM 23249 O O . LEU A 1 14 ? 17.953 -0.696 -46.665 1.00 0.00 14 LEU A O 19
ATOM 23265 N N . LEU A 1 15 ? 17.134 1.218 -47.504 1.00 0.00 15 LEU A N 19
ATOM 23266 C CA . LEU A 1 15 ? 15.916 1.156 -46.721 1.00 0.00 15 LEU A CA 19
ATOM 23267 C C . LEU A 1 15 ? 14.765 0.666 -47.583 1.00 0.00 15 LEU A C 19
ATOM 23268 O O . LEU A 1 15 ? 14.602 1.098 -48.728 1.00 0.00 15 LEU A O 19
ATOM 23284 N N . GLN A 1 16 ? 13.988 -0.259 -47.038 1.00 0.00 16 GLN A N 19
ATOM 23285 C CA . GLN A 1 16 ? 12.823 -0.781 -47.731 1.00 0.00 16 GLN A CA 19
ATOM 23286 C C . GLN A 1 16 ? 11.718 0.264 -47.725 1.00 0.00 16 GLN A C 19
ATOM 23287 O O . GLN A 1 16 ? 11.558 1.002 -46.751 1.00 0.00 16 GLN A O 19
ATOM 23301 N N . CYS A 1 17 ? 10.963 0.328 -48.804 1.00 0.00 17 CYS A N 19
ATOM 23302 C CA . CYS A 1 17 ? 9.882 1.282 -48.914 1.00 0.00 17 CYS A CA 19
ATOM 23303 C C . CYS A 1 17 ? 8.596 0.680 -48.355 1.00 0.00 17 CYS A C 19
ATOM 23304 O O . CYS A 1 17 ? 8.125 -0.348 -48.837 1.00 0.00 17 CYS A O 19
ATOM 23311 N N . PRO A 1 18 ? 8.013 1.311 -47.321 1.00 0.00 18 PRO A N 19
ATOM 23312 C CA . PRO A 1 18 ? 6.775 0.829 -46.698 1.00 0.00 18 PRO A CA 19
ATOM 23313 C C . PRO A 1 18 ? 5.573 0.990 -47.622 1.00 0.00 18 PRO A C 19
ATOM 23314 O O . PRO A 1 18 ? 4.503 0.433 -47.376 1.00 0.00 18 PRO A O 19
ATOM 23325 N N . TYR A 1 19 ? 5.765 1.751 -48.689 1.00 0.00 19 TYR A N 19
ATOM 23326 C CA . TYR A 1 19 ? 4.711 1.979 -49.665 1.00 0.00 19 TYR A CA 19
ATOM 23327 C C . TYR A 1 19 ? 4.769 0.936 -50.774 1.00 0.00 19 TYR A C 19
ATOM 23328 O O . TYR A 1 19 ? 3.786 0.721 -51.485 1.00 0.00 19 TYR A O 19
ATOM 23346 N N . ASP A 1 20 ? 5.929 0.300 -50.922 1.00 0.00 20 ASP A N 19
ATOM 23347 C CA . ASP A 1 20 ? 6.119 -0.742 -51.924 1.00 0.00 20 ASP A CA 19
ATOM 23348 C C . ASP A 1 20 ? 7.454 -1.451 -51.708 1.00 0.00 20 ASP A C 19
ATOM 23349 O O . ASP A 1 20 ? 8.510 -0.821 -51.740 1.00 0.00 20 ASP A O 19
ATOM 23358 N N . LYS A 1 21 ? 7.404 -2.766 -51.512 1.00 0.00 21 LYS A N 19
ATOM 23359 C CA . LYS A 1 21 ? 8.598 -3.542 -51.172 1.00 0.00 21 LYS A CA 19
ATOM 23360 C C . LYS A 1 21 ? 9.592 -3.596 -52.328 1.00 0.00 21 LYS A C 19
ATOM 23361 O O . LYS A 1 21 ? 10.762 -3.923 -52.135 1.00 0.00 21 LYS A O 19
ATOM 23380 N N . ASN A 1 22 ? 9.130 -3.273 -53.525 1.00 0.00 22 ASN A N 19
ATOM 23381 C CA . ASN A 1 22 ? 9.981 -3.332 -54.706 1.00 0.00 22 ASN A CA 19
ATOM 23382 C C . ASN A 1 22 ? 10.817 -2.064 -54.839 1.00 0.00 22 ASN A C 19
ATOM 23383 O O . ASN A 1 22 ? 11.524 -1.873 -55.830 1.00 0.00 22 ASN A O 19
ATOM 23394 N N . HIS A 1 23 ? 10.727 -1.190 -53.844 1.00 0.00 23 HIS A N 19
ATOM 23395 C CA . HIS A 1 23 ? 11.552 0.009 -53.814 1.00 0.00 23 HIS A CA 19
ATOM 23396 C C . HIS A 1 23 ? 12.627 -0.125 -52.742 1.00 0.00 23 HIS A C 19
ATOM 23397 O O . HIS A 1 23 ? 12.318 -0.229 -51.555 1.00 0.00 23 HIS A O 19
ATOM 23411 N N . GLN A 1 24 ? 13.882 -0.130 -53.165 1.00 0.00 24 GLN A N 19
ATOM 23412 C CA . GLN A 1 24 ? 15.005 -0.118 -52.236 1.00 0.00 24 GLN A CA 19
ATOM 23413 C C . GLN A 1 24 ? 15.884 1.096 -52.502 1.00 0.00 24 GLN A C 19
ATOM 23414 O O . GLN A 1 24 ? 16.649 1.123 -53.465 1.00 0.00 24 GLN A O 19
ATOM 23428 N N . ILE A 1 25 ? 15.761 2.098 -51.647 1.00 0.00 25 ILE A N 19
ATOM 23429 C CA . ILE A 1 25 ? 16.457 3.365 -51.838 1.00 0.00 25 ILE A CA 19
ATOM 23430 C C . ILE A 1 25 ? 17.453 3.585 -50.704 1.00 0.00 25 ILE A C 19
ATOM 23431 O O . ILE A 1 25 ? 17.179 3.232 -49.557 1.00 0.00 25 ILE A O 19
ATOM 23447 N N . ARG A 1 26 ? 18.611 4.148 -51.035 1.00 0.00 26 ARG A N 19
ATOM 23448 C CA . ARG A 1 26 ? 19.638 4.420 -50.039 1.00 0.00 26 ARG A CA 19
ATOM 23449 C C . ARG A 1 26 ? 19.128 5.433 -49.025 1.00 0.00 26 ARG A C 19
ATOM 23450 O O . ARG A 1 26 ? 18.431 6.385 -49.377 1.00 0.00 26 ARG A O 19
ATOM 23471 N N . ALA A 1 27 ? 19.503 5.215 -47.769 1.00 0.00 27 ALA A N 19
ATOM 23472 C CA . ALA A 1 27 ? 18.977 5.968 -46.631 1.00 0.00 27 ALA A CA 19
ATOM 23473 C C . ALA A 1 27 ? 19.178 7.473 -46.769 1.00 0.00 27 ALA A C 19
ATOM 23474 O O . ALA A 1 27 ? 18.436 8.258 -46.178 1.00 0.00 27 ALA A O 19
ATOM 23481 N N . SER A 1 28 ? 20.183 7.866 -47.536 1.00 0.00 28 SER A N 19
ATOM 23482 C CA . SER A 1 28 ? 20.468 9.272 -47.768 1.00 0.00 28 SER A CA 19
ATOM 23483 C C . SER A 1 28 ? 19.420 9.918 -48.679 1.00 0.00 28 SER A C 19
ATOM 23484 O O . SER A 1 28 ? 19.093 11.094 -48.523 1.00 0.00 28 SER A O 19
ATOM 23492 N N . ARG A 1 29 ? 18.883 9.150 -49.620 1.00 0.00 29 ARG A N 19
ATOM 23493 C CA . ARG A 1 29 ? 17.896 9.678 -50.559 1.00 0.00 29 ARG A CA 19
ATOM 23494 C C . ARG A 1 29 ? 16.492 9.193 -50.218 1.00 0.00 29 ARG A C 19
ATOM 23495 O O . ARG A 1 29 ? 15.514 9.607 -50.844 1.00 0.00 29 ARG A O 19
ATOM 23516 N N . PHE A 1 30 ? 16.404 8.327 -49.219 1.00 0.00 30 PHE A N 19
ATOM 23517 C CA . PHE A 1 30 ? 15.124 7.778 -48.780 1.00 0.00 30 PHE A CA 19
ATOM 23518 C C . PHE A 1 30 ? 14.130 8.881 -48.386 1.00 0.00 30 PHE A C 19
ATOM 23519 O O . PHE A 1 30 ? 12.965 8.798 -48.765 1.00 0.00 30 PHE A O 19
ATOM 23536 N N . PRO A 1 31 ? 14.554 9.920 -47.615 1.00 0.00 31 PRO A N 19
ATOM 23537 C CA . PRO A 1 31 ? 13.689 11.060 -47.278 1.00 0.00 31 PRO A CA 19
ATOM 23538 C C . PRO A 1 31 ? 12.916 11.599 -48.481 1.00 0.00 31 PRO A C 19
ATOM 23539 O O . PRO A 1 31 ? 11.707 11.826 -48.407 1.00 0.00 31 PRO A O 19
ATOM 23550 N N . TYR A 1 32 ? 13.614 11.773 -49.598 1.00 0.00 32 TYR A N 19
ATOM 23551 C CA . TYR A 1 32 ? 12.999 12.320 -50.799 1.00 0.00 32 TYR A CA 19
ATOM 23552 C C . TYR A 1 32 ? 12.019 11.320 -51.392 1.00 0.00 32 TYR A C 19
ATOM 23553 O O . TYR A 1 32 ? 10.932 11.690 -51.836 1.00 0.00 32 TYR A O 19
ATOM 23571 N N . HIS A 1 33 ? 12.402 10.047 -51.378 1.00 0.00 33 HIS A N 19
ATOM 23572 C CA . HIS A 1 33 ? 11.551 8.989 -51.907 1.00 0.00 33 HIS A CA 19
ATOM 23573 C C . HIS A 1 33 ? 10.299 8.851 -51.058 1.00 0.00 33 HIS A C 19
ATOM 23574 O O . HIS A 1 33 ? 9.246 8.491 -51.557 1.00 0.00 33 HIS A O 19
ATOM 23588 N N . LEU A 1 34 ? 10.426 9.135 -49.773 1.00 0.00 34 LEU A N 19
ATOM 23589 C CA . LEU A 1 34 ? 9.305 9.040 -48.850 1.00 0.00 34 LEU A CA 19
ATOM 23590 C C . LEU A 1 34 ? 8.222 10.046 -49.242 1.00 0.00 34 LEU A C 19
ATOM 23591 O O . LEU A 1 34 ? 7.044 9.703 -49.335 1.00 0.00 34 LEU A O 19
ATOM 23607 N N . ILE A 1 35 ? 8.641 11.276 -49.513 1.00 0.00 35 ILE A N 19
ATOM 23608 C CA . ILE A 1 35 ? 7.718 12.346 -49.880 1.00 0.00 35 ILE A CA 19
ATOM 23609 C C . ILE A 1 35 ? 7.092 12.081 -51.250 1.00 0.00 35 ILE A C 19
ATOM 23610 O O . ILE A 1 35 ? 5.885 12.248 -51.447 1.00 0.00 35 ILE A O 19
ATOM 23626 N N . LYS A 1 36 ? 7.929 11.662 -52.188 1.00 0.00 36 LYS A N 19
ATOM 23627 C CA . LYS A 1 36 ? 7.495 11.425 -53.560 1.00 0.00 36 LYS A CA 19
ATOM 23628 C C . LYS A 1 36 ? 6.613 10.185 -53.660 1.00 0.00 36 LYS A C 19
ATOM 23629 O O . LYS A 1 36 ? 5.610 10.181 -54.369 1.00 0.00 36 LYS A O 19
ATOM 23648 N N . CYS A 1 37 ? 6.983 9.139 -52.941 1.00 0.00 37 CYS A N 19
ATOM 23649 C CA . CYS A 1 37 ? 6.284 7.866 -53.032 1.00 0.00 37 CYS A CA 19
ATOM 23650 C C . CYS A 1 37 ? 4.943 7.925 -52.303 1.00 0.00 37 CYS A C 19
ATOM 23651 O O . CYS A 1 37 ? 3.995 7.239 -52.681 1.00 0.00 37 CYS A O 19
ATOM 23658 N N . ARG A 1 38 ? 4.868 8.741 -51.251 1.00 0.00 38 ARG A N 19
ATOM 23659 C CA . ARG A 1 38 ? 3.634 8.894 -50.482 1.00 0.00 38 ARG A CA 19
ATOM 23660 C C . ARG A 1 38 ? 2.483 9.359 -51.374 1.00 0.00 38 ARG A C 19
ATOM 23661 O O . ARG A 1 38 ? 1.357 8.875 -51.253 1.00 0.00 38 ARG A O 19
ATOM 23682 N N . LYS A 1 39 ? 2.766 10.290 -52.275 1.00 0.00 39 LYS A N 19
ATOM 23683 C CA . LYS A 1 39 ? 1.747 10.787 -53.196 1.00 0.00 39 LYS A CA 19
ATOM 23684 C C . LYS A 1 39 ? 1.579 9.853 -54.393 1.00 0.00 39 LYS A C 19
ATOM 23685 O O . LYS A 1 39 ? 0.610 9.953 -55.143 1.00 0.00 39 LYS A O 19
ATOM 23704 N N . ASN A 1 40 ? 2.524 8.944 -54.565 1.00 0.00 40 ASN A N 19
ATOM 23705 C CA . ASN A 1 40 ? 2.451 7.954 -55.636 1.00 0.00 40 ASN A CA 19
ATOM 23706 C C . ASN A 1 40 ? 1.683 6.724 -55.170 1.00 0.00 40 ASN A C 19
ATOM 23707 O O . ASN A 1 40 ? 1.140 5.967 -55.977 1.00 0.00 40 ASN A O 19
ATOM 23718 N N . HIS A 1 41 ? 1.643 6.525 -53.861 1.00 0.00 41 HIS A N 19
ATOM 23719 C CA . HIS A 1 41 ? 0.901 5.418 -53.270 1.00 0.00 41 HIS A CA 19
ATOM 23720 C C . HIS A 1 41 ? -0.041 5.928 -52.180 1.00 0.00 41 HIS A C 19
ATOM 23721 O O . HIS A 1 41 ? 0.142 5.622 -51.000 1.00 0.00 41 HIS A O 19
ATOM 23736 N N . PRO A 1 42 ? -1.079 6.700 -52.558 1.00 0.00 42 PRO A N 19
ATOM 23737 C CA . PRO A 1 42 ? -2.014 7.282 -51.593 1.00 0.00 42 PRO A CA 19
ATOM 23738 C C . PRO A 1 42 ? -2.849 6.214 -50.903 1.00 0.00 42 PRO A C 19
ATOM 23739 O O . PRO A 1 42 ? -3.377 6.424 -49.814 1.00 0.00 42 PRO A O 19
ATOM 23750 N N . ASP A 1 43 ? -2.941 5.059 -51.545 1.00 0.00 43 ASP A N 19
ATOM 23751 C CA . ASP A 1 43 ? -3.695 3.934 -51.014 1.00 0.00 43 ASP A CA 19
ATOM 23752 C C . ASP A 1 43 ? -3.056 3.425 -49.732 1.00 0.00 43 ASP A C 19
ATOM 23753 O O . ASP A 1 43 ? -3.745 2.966 -48.819 1.00 0.00 43 ASP A O 19
ATOM 23762 N N . VAL A 1 44 ? -1.736 3.529 -49.662 1.00 0.00 44 VAL A N 19
ATOM 23763 C CA . VAL A 1 44 ? -1.000 3.105 -48.481 1.00 0.00 44 VAL A CA 19
ATOM 23764 C C . VAL A 1 44 ? -0.978 4.230 -47.452 1.00 0.00 44 VAL A C 19
ATOM 23765 O O . VAL A 1 44 ? -1.027 3.992 -46.247 1.00 0.00 44 VAL A O 19
ATOM 23778 N N . ALA A 1 45 ? -0.929 5.461 -47.941 1.00 0.00 45 ALA A N 19
ATOM 23779 C CA . ALA A 1 45 ? -0.929 6.629 -47.069 1.00 0.00 45 ALA A CA 19
ATOM 23780 C C . ALA A 1 45 ? -2.260 6.768 -46.337 1.00 0.00 45 ALA A C 19
ATOM 23781 O O . ALA A 1 45 ? -2.319 7.304 -45.231 1.00 0.00 45 ALA A O 19
ATOM 23788 N N . ASN A 1 46 ? -3.322 6.264 -46.954 1.00 0.00 46 ASN A N 19
ATOM 23789 C CA . ASN A 1 46 ? -4.665 6.367 -46.391 1.00 0.00 46 ASN A CA 19
ATOM 23790 C C . ASN A 1 46 ? -4.999 5.174 -45.503 1.00 0.00 46 ASN A C 19
ATOM 23791 O O . ASN A 1 46 ? -6.174 4.872 -45.279 1.00 0.00 46 ASN A O 19
ATOM 23802 N N . LYS A 1 47 ? -3.978 4.495 -44.995 1.00 0.00 47 LYS A N 19
ATOM 23803 C CA . LYS A 1 47 ? -4.190 3.418 -44.035 1.00 0.00 47 LYS A CA 19
ATOM 23804 C C . LYS A 1 47 ? -4.433 4.004 -42.648 1.00 0.00 47 LYS A C 19
ATOM 23805 O O . LYS A 1 47 ? -3.635 3.810 -41.731 1.00 0.00 47 LYS A O 19
ATOM 23824 N N . LEU A 1 48 ? -5.534 4.724 -42.507 1.00 0.00 48 LEU A N 19
ATOM 23825 C CA . LEU A 1 48 ? -5.856 5.392 -41.259 1.00 0.00 48 LEU A CA 19
ATOM 23826 C C . LEU A 1 48 ? -7.072 4.754 -40.600 1.00 0.00 48 LEU A C 19
ATOM 23827 O O . LEU A 1 48 ? -8.088 4.511 -41.253 1.00 0.00 48 LEU A O 19
ATOM 23843 N N . ALA A 1 49 ? -6.956 4.479 -39.313 1.00 0.00 49 ALA A N 19
ATOM 23844 C CA . ALA A 1 49 ? -8.060 3.946 -38.534 1.00 0.00 49 ALA A CA 19
ATOM 23845 C C . ALA A 1 49 ? -8.501 4.979 -37.508 1.00 0.00 49 ALA A C 19
ATOM 23846 O O . ALA A 1 49 ? -7.730 5.875 -37.155 1.00 0.00 49 ALA A O 19
ATOM 23853 N N . THR A 1 50 ? -9.727 4.856 -37.035 1.00 0.00 50 THR A N 19
ATOM 23854 C CA . THR A 1 50 ? -10.302 5.857 -36.155 1.00 0.00 50 THR A CA 19
ATOM 23855 C C . THR A 1 50 ? -10.375 5.358 -34.710 1.00 0.00 50 THR A C 19
ATOM 23856 O O . THR A 1 50 ? -10.809 4.235 -34.446 1.00 0.00 50 THR A O 19
ATOM 23867 N N . CYS A 1 51 ? -9.923 6.205 -33.792 1.00 0.00 51 CYS A N 19
ATOM 23868 C CA . CYS A 1 51 ? -9.967 5.924 -32.362 1.00 0.00 51 CYS A CA 19
ATOM 23869 C C . CYS A 1 51 ? -11.416 5.770 -31.898 1.00 0.00 51 CYS A C 19
ATOM 23870 O O . CYS A 1 51 ? -12.260 6.618 -32.187 1.00 0.00 51 CYS A O 19
ATOM 23877 N N . PRO A 1 52 ? -11.726 4.679 -31.181 1.00 0.00 52 PRO A N 19
ATOM 23878 C CA . PRO A 1 52 ? -13.089 4.403 -30.710 1.00 0.00 52 PRO A CA 19
ATOM 23879 C C . PRO A 1 52 ? -13.508 5.309 -29.554 1.00 0.00 52 PRO A C 19
ATOM 23880 O O . PRO A 1 52 ? -14.662 5.292 -29.122 1.00 0.00 52 PRO A O 19
ATOM 23891 N N . PHE A 1 53 ? -12.572 6.107 -29.064 1.00 0.00 53 PHE A N 19
ATOM 23892 C CA . PHE A 1 53 ? -12.853 7.009 -27.956 1.00 0.00 53 PHE A CA 19
ATOM 23893 C C . PHE A 1 53 ? -12.905 8.460 -28.429 1.00 0.00 53 PHE A C 19
ATOM 23894 O O . PHE A 1 53 ? -13.392 9.334 -27.713 1.00 0.00 53 PHE A O 19
ATOM 23911 N N . ASN A 1 54 ? -12.419 8.712 -29.641 1.00 0.00 54 ASN A N 19
ATOM 23912 C CA . ASN A 1 54 ? -12.351 10.072 -30.167 1.00 0.00 54 ASN A CA 19
ATOM 23913 C C . ASN A 1 54 ? -12.021 10.059 -31.655 1.00 0.00 54 ASN A C 19
ATOM 23914 O O . ASN A 1 54 ? -10.952 9.605 -32.062 1.00 0.00 54 ASN A O 19
ATOM 23925 N N . ALA A 1 55 ? -12.942 10.578 -32.456 1.00 0.00 55 ALA A N 19
ATOM 23926 C CA . ALA A 1 55 ? -12.803 10.572 -33.907 1.00 0.00 55 ALA A CA 19
ATOM 23927 C C . ALA A 1 55 ? -11.695 11.512 -34.373 1.00 0.00 55 ALA A C 19
ATOM 23928 O O . ALA A 1 55 ? -11.268 11.463 -35.527 1.00 0.00 55 ALA A O 19
ATOM 23935 N N . ARG A 1 56 ? -11.227 12.363 -33.469 1.00 0.00 56 ARG A N 19
ATOM 23936 C CA . ARG A 1 56 ? -10.150 13.295 -33.776 1.00 0.00 56 ARG A CA 19
ATOM 23937 C C . ARG A 1 56 ? -8.791 12.606 -33.699 1.00 0.00 56 ARG A C 19
ATOM 23938 O O . ARG A 1 56 ? -7.754 13.226 -33.930 1.00 0.00 56 ARG A O 19
ATOM 23959 N N . HIS A 1 57 ? -8.805 11.324 -33.368 1.00 0.00 57 HIS A N 19
ATOM 23960 C CA . HIS A 1 57 ? -7.584 10.533 -33.322 1.00 0.00 57 HIS A CA 19
ATOM 23961 C C . HIS A 1 57 ? -7.540 9.567 -34.493 1.00 0.00 57 HIS A C 19
ATOM 23962 O O . HIS A 1 57 ? -8.061 8.454 -34.407 1.00 0.00 57 HIS A O 19
ATOM 23976 N N . GLN A 1 58 ? -6.937 9.994 -35.587 1.00 0.00 58 GLN A N 19
ATOM 23977 C CA . GLN A 1 58 ? -6.767 9.127 -36.740 1.00 0.00 58 GLN A CA 19
ATOM 23978 C C . GLN A 1 58 ? -5.304 8.740 -36.878 1.00 0.00 58 GLN A C 19
ATOM 23979 O O . GLN A 1 58 ? -4.439 9.598 -37.079 1.00 0.00 58 GLN A O 19
ATOM 23993 N N . VAL A 1 59 ? -5.032 7.452 -36.768 1.00 0.00 59 VAL A N 19
ATOM 23994 C CA . VAL A 1 59 ? -3.662 6.956 -36.779 1.00 0.00 59 VAL A CA 19
ATOM 23995 C C . VAL A 1 59 ? -3.507 5.848 -37.812 1.00 0.00 59 VAL A C 19
ATOM 23996 O O . VAL A 1 59 ? -4.499 5.251 -38.235 1.00 0.00 59 VAL A O 19
ATOM 24009 N N . PRO A 1 60 ? -2.267 5.578 -38.251 1.00 0.00 60 PRO A N 19
ATOM 24010 C CA . PRO A 1 60 ? -1.976 4.452 -39.141 1.00 0.00 60 PRO A CA 19
ATOM 24011 C C . PRO A 1 60 ? -2.507 3.142 -38.571 1.00 0.00 60 PRO A C 19
ATOM 24012 O O . PRO A 1 60 ? -2.373 2.875 -37.375 1.00 0.00 60 PRO A O 19
ATOM 24023 N N . ARG A 1 61 ? -3.111 2.332 -39.434 1.00 0.00 61 ARG A N 19
ATOM 24024 C CA . ARG A 1 61 ? -3.729 1.072 -39.021 1.00 0.00 61 ARG A CA 19
ATOM 24025 C C . ARG A 1 61 ? -2.697 0.122 -38.425 1.00 0.00 61 ARG A C 19
ATOM 24026 O O . ARG A 1 61 ? -3.033 -0.762 -37.636 1.00 0.00 61 ARG A O 19
ATOM 24047 N N . ALA A 1 62 ? -1.442 0.313 -38.800 1.00 0.00 62 ALA A N 19
ATOM 24048 C CA . ALA A 1 62 ? -0.354 -0.488 -38.260 1.00 0.00 62 ALA A CA 19
ATOM 24049 C C . ALA A 1 62 ? -0.062 -0.112 -36.812 1.00 0.00 62 ALA A C 19
ATOM 24050 O O . ALA A 1 62 ? 0.660 -0.827 -36.116 1.00 0.00 62 ALA A O 19
ATOM 24057 N N . GLU A 1 63 ? -0.618 1.010 -36.362 1.00 0.00 63 GLU A N 19
ATOM 24058 C CA . GLU A 1 63 ? -0.407 1.474 -34.998 1.00 0.00 63 GLU A CA 19
ATOM 24059 C C . GLU A 1 63 ? -1.723 1.770 -34.288 1.00 0.00 63 GLU A C 19
ATOM 24060 O O . GLU A 1 63 ? -1.724 2.391 -33.225 1.00 0.00 63 GLU A O 19
ATOM 24072 N N . ILE A 1 64 ? -2.840 1.328 -34.857 1.00 0.00 64 ILE A N 19
ATOM 24073 C CA . ILE A 1 64 ? -4.142 1.619 -34.263 1.00 0.00 64 ILE A CA 19
ATOM 24074 C C . ILE A 1 64 ? -4.289 0.934 -32.906 1.00 0.00 64 ILE A C 19
ATOM 24075 O O . ILE A 1 64 ? -4.770 1.540 -31.951 1.00 0.00 64 ILE A O 19
ATOM 24091 N N . SER A 1 65 ? -3.834 -0.308 -32.808 1.00 0.00 65 SER A N 19
ATOM 24092 C CA . SER A 1 65 ? -3.900 -1.042 -31.553 1.00 0.00 65 SER A CA 19
ATOM 24093 C C . SER A 1 65 ? -2.949 -0.411 -30.539 1.00 0.00 65 SER A C 19
ATOM 24094 O O . SER A 1 65 ? -3.271 -0.288 -29.357 1.00 0.00 65 SER A O 19
ATOM 24102 N N . HIS A 1 66 ? -1.790 0.015 -31.033 1.00 0.00 66 HIS A N 19
ATOM 24103 C CA . HIS A 1 66 ? -0.792 0.713 -30.224 1.00 0.00 66 HIS A CA 19
ATOM 24104 C C . HIS A 1 66 ? -1.374 2.005 -29.655 1.00 0.00 66 HIS A C 19
ATOM 24105 O O . HIS A 1 66 ? -0.996 2.445 -28.568 1.00 0.00 66 HIS A O 19
ATOM 24120 N N . HIS A 1 67 ? -2.296 2.603 -30.394 1.00 0.00 67 HIS A N 19
ATOM 24121 C CA . HIS A 1 67 ? -2.949 3.822 -29.949 1.00 0.00 67 HIS A CA 19
ATOM 24122 C C . HIS A 1 67 ? -4.056 3.504 -28.953 1.00 0.00 67 HIS A C 19
ATOM 24123 O O . HIS A 1 67 ? -4.162 4.152 -27.925 1.00 0.00 67 HIS A O 19
ATOM 24137 N N . ILE A 1 68 ? -4.865 2.497 -29.255 1.00 0.00 68 ILE A N 19
ATOM 24138 C CA . ILE A 1 68 ? -6.004 2.147 -28.408 1.00 0.00 68 ILE A CA 19
ATOM 24139 C C . ILE A 1 68 ? -5.545 1.746 -27.009 1.00 0.00 68 ILE A C 19
ATOM 24140 O O . ILE A 1 68 ? -6.170 2.110 -26.013 1.00 0.00 68 ILE A O 19
ATOM 24156 N N . SER A 1 69 ? -4.438 1.021 -26.938 1.00 0.00 69 SER A N 19
ATOM 24157 C CA . SER A 1 69 ? -3.900 0.572 -25.664 1.00 0.00 69 SER A CA 19
ATOM 24158 C C . SER A 1 69 ? -3.429 1.753 -24.814 1.00 0.00 69 SER A C 19
ATOM 24159 O O . SER A 1 69 ? -3.604 1.764 -23.596 1.00 0.00 69 SER A O 19
ATOM 24167 N N . SER A 1 70 ? -2.855 2.757 -25.466 1.00 0.00 70 SER A N 19
ATOM 24168 C CA . SER A 1 70 ? -2.328 3.923 -24.767 1.00 0.00 70 SER A CA 19
ATOM 24169 C C . SER A 1 70 ? -3.369 5.043 -24.685 1.00 0.00 70 SER A C 19
ATOM 24170 O O . SER A 1 70 ? -3.119 6.102 -24.111 1.00 0.00 70 SER A O 19
ATOM 24178 N N . CYS A 1 71 ? -4.535 4.798 -25.261 1.00 0.00 71 CYS A N 19
ATOM 24179 C CA . CYS A 1 71 ? -5.601 5.787 -25.299 1.00 0.00 71 CYS A CA 19
ATOM 24180 C C . CYS A 1 71 ? -6.865 5.189 -24.695 1.00 0.00 71 CYS A C 19
ATOM 24181 O O . CYS A 1 71 ? -7.984 5.450 -25.143 1.00 0.00 71 CYS A O 19
ATOM 24188 N N . ASP A 1 72 ? -6.666 4.378 -23.668 1.00 0.00 72 ASP A N 19
ATOM 24189 C CA . ASP A 1 72 ? -7.760 3.679 -23.015 1.00 0.00 72 ASP A CA 19
ATOM 24190 C C . ASP A 1 72 ? -8.397 4.565 -21.953 1.00 0.00 72 ASP A C 19
ATOM 24191 O O . ASP A 1 72 ? -7.874 4.692 -20.845 1.00 0.00 72 ASP A O 19
ATOM 24200 N N . ASP A 1 73 ? -9.504 5.196 -22.305 1.00 0.00 73 ASP A N 19
ATOM 24201 C CA . ASP A 1 73 ? -10.263 5.994 -21.353 1.00 0.00 73 ASP A CA 19
ATOM 24202 C C . ASP A 1 73 ? -11.656 5.412 -21.185 1.00 0.00 73 ASP A C 19
ATOM 24203 O O . ASP A 1 73 ? -12.652 6.012 -21.596 1.00 0.00 73 ASP A O 19
ATOM 24212 N N . LYS A 1 74 ? -11.713 4.225 -20.596 1.00 0.00 74 LYS A N 19
ATOM 24213 C CA . LYS A 1 74 ? -12.978 3.547 -20.361 1.00 0.00 74 LYS A CA 19
ATOM 24214 C C . LYS A 1 74 ? -13.676 4.125 -19.139 1.00 0.00 74 LYS A C 19
ATOM 24215 O O . LYS A 1 74 ? -13.131 4.998 -18.458 1.00 0.00 74 LYS A O 19
ATOM 24234 N N . SER A 1 75 ? -14.877 3.624 -18.865 1.00 0.00 75 SER A N 19
ATOM 24235 C CA . SER A 1 75 ? -15.677 4.080 -17.734 1.00 0.00 75 SER A CA 19
ATOM 24236 C C . SER A 1 75 ? -15.976 5.574 -17.843 1.00 0.00 75 SER A C 19
ATOM 24237 O O . SER A 1 75 ? -16.048 6.286 -16.842 1.00 0.00 75 SER A O 19
ATOM 24245 N N . SER A 1 76 ? -16.164 6.040 -19.070 1.00 0.00 76 SER A N 19
ATOM 24246 C CA . SER A 1 76 ? -16.426 7.449 -19.321 1.00 0.00 76 SER A CA 19
ATOM 24247 C C . SER A 1 76 ? -17.926 7.724 -19.234 1.00 0.00 76 SER A C 19
ATOM 24248 O O . SER A 1 76 ? -18.379 8.859 -19.377 1.00 0.00 76 SER A O 19
ATOM 24256 N N . ILE A 1 77 ? -18.691 6.669 -18.990 1.00 0.00 77 ILE A N 19
ATOM 24257 C CA . ILE A 1 77 ? -20.141 6.776 -18.903 1.00 0.00 77 ILE A CA 19
ATOM 24258 C C . ILE A 1 77 ? -20.612 6.791 -17.453 1.00 0.00 77 ILE A C 19
ATOM 24259 O O . ILE A 1 77 ? -21.792 7.012 -17.185 1.00 0.00 77 ILE A O 19
ATOM 24275 N N . GLU A 1 78 ? -19.675 6.560 -16.532 1.00 0.00 78 GLU A N 19
ATOM 24276 C CA . GLU A 1 78 ? -19.969 6.471 -15.099 1.00 0.00 78 GLU A CA 19
ATOM 24277 C C . GLU A 1 78 ? -21.008 5.385 -14.812 1.00 0.00 78 GLU A C 19
ATOM 24278 O O . GLU A 1 78 ? -20.654 4.223 -14.611 1.00 0.00 78 GLU A O 19
ATOM 24290 N N . GLN A 1 79 ? -22.284 5.776 -14.811 1.00 0.00 79 GLN A N 19
ATOM 24291 C CA . GLN A 1 79 ? -23.392 4.850 -14.595 1.00 0.00 79 GLN A CA 19
ATOM 24292 C C . GLN A 1 79 ? -23.220 4.098 -13.277 1.00 0.00 79 GLN A C 19
ATOM 24293 O O . GLN A 1 79 ? -23.031 2.881 -13.253 1.00 0.00 79 GLN A O 19
ATOM 24307 N N . ASP A 1 80 ? -23.269 4.835 -12.179 1.00 0.00 80 ASP A N 19
ATOM 24308 C CA . ASP A 1 80 ? -23.083 4.248 -10.860 1.00 0.00 80 ASP A CA 19
ATOM 24309 C C . ASP A 1 80 ? -24.365 4.345 -10.044 1.00 0.00 80 ASP A C 19
ATOM 24310 O O . ASP A 1 80 ? -25.328 4.993 -10.464 1.00 0.00 80 ASP A O 19
ATOM 24321 N N . MET A 1 1 ? 35.632 -0.698 -31.934 1.00 0.00 1 MET A N 20
ATOM 24322 C CA . MET A 1 1 ? 34.549 -1.483 -32.572 1.00 0.00 1 MET A CA 20
ATOM 24323 C C . MET A 1 1 ? 33.467 -0.562 -33.133 1.00 0.00 1 MET A C 20
ATOM 24324 O O . MET A 1 1 ? 32.726 -0.941 -34.038 1.00 0.00 1 MET A O 20
ATOM 24340 N N . GLU A 1 2 ? 33.380 0.650 -32.598 1.00 0.00 2 GLU A N 20
ATOM 24341 C CA . GLU A 1 2 ? 32.484 1.661 -33.138 1.00 0.00 2 GLU A CA 20
ATOM 24342 C C . GLU A 1 2 ? 33.336 2.813 -33.657 1.00 0.00 2 GLU A C 20
ATOM 24343 O O . GLU A 1 2 ? 33.356 3.901 -33.085 1.00 0.00 2 GLU A O 20
ATOM 24355 N N . ASP A 1 3 ? 34.072 2.549 -34.728 1.00 0.00 3 ASP A N 20
ATOM 24356 C CA . ASP A 1 3 ? 35.064 3.497 -35.220 1.00 0.00 3 ASP A CA 20
ATOM 24357 C C . ASP A 1 3 ? 34.786 3.904 -36.658 1.00 0.00 3 ASP A C 20
ATOM 24358 O O . ASP A 1 3 ? 35.464 4.777 -37.204 1.00 0.00 3 ASP A O 20
ATOM 24367 N N . THR A 1 4 ? 33.809 3.261 -37.281 1.00 0.00 4 THR A N 20
ATOM 24368 C CA . THR A 1 4 ? 33.463 3.566 -38.659 1.00 0.00 4 THR A CA 20
ATOM 24369 C C . THR A 1 4 ? 32.716 4.895 -38.736 1.00 0.00 4 THR A C 20
ATOM 24370 O O . THR A 1 4 ? 31.619 5.032 -38.194 1.00 0.00 4 THR A O 20
ATOM 24381 N N . TYR A 1 5 ? 33.322 5.871 -39.392 1.00 0.00 5 TYR A N 20
ATOM 24382 C CA . TYR A 1 5 ? 32.730 7.197 -39.493 1.00 0.00 5 TYR A CA 20
ATOM 24383 C C . TYR A 1 5 ? 31.560 7.190 -40.466 1.00 0.00 5 TYR A C 20
ATOM 24384 O O . TYR A 1 5 ? 31.649 6.610 -41.553 1.00 0.00 5 TYR A O 20
ATOM 24402 N N . ILE A 1 6 ? 30.470 7.841 -40.063 1.00 0.00 6 ILE A N 20
ATOM 24403 C CA . ILE A 1 6 ? 29.243 7.888 -40.851 1.00 0.00 6 ILE A CA 20
ATOM 24404 C C . ILE A 1 6 ? 28.650 6.478 -40.972 1.00 0.00 6 ILE A C 20
ATOM 24405 O O . ILE A 1 6 ? 28.231 6.033 -42.044 1.00 0.00 6 ILE A O 20
ATOM 24421 N N . ASP A 1 7 ? 28.652 5.767 -39.852 1.00 0.00 7 ASP A N 20
ATOM 24422 C CA . ASP A 1 7 ? 28.076 4.428 -39.786 1.00 0.00 7 ASP A CA 20
ATOM 24423 C C . ASP A 1 7 ? 26.772 4.458 -38.998 1.00 0.00 7 ASP A C 20
ATOM 24424 O O . ASP A 1 7 ? 25.847 3.691 -39.266 1.00 0.00 7 ASP A O 20
ATOM 24433 N N . SER A 1 8 ? 26.725 5.372 -38.027 1.00 0.00 8 SER A N 20
ATOM 24434 C CA . SER A 1 8 ? 25.529 5.645 -37.233 1.00 0.00 8 SER A CA 20
ATOM 24435 C C . SER A 1 8 ? 25.175 4.477 -36.314 1.00 0.00 8 SER A C 20
ATOM 24436 O O . SER A 1 8 ? 24.028 4.358 -35.873 1.00 0.00 8 SER A O 20
ATOM 24444 N N . LEU A 1 9 ? 26.171 3.633 -36.024 1.00 0.00 9 LEU A N 20
ATOM 24445 C CA . LEU A 1 9 ? 26.004 2.445 -35.169 1.00 0.00 9 LEU A CA 20
ATOM 24446 C C . LEU A 1 9 ? 25.170 1.365 -35.859 1.00 0.00 9 LEU A C 20
ATOM 24447 O O . LEU A 1 9 ? 25.551 0.194 -35.881 1.00 0.00 9 LEU A O 20
ATOM 24463 N N . ASP A 1 10 ? 24.029 1.752 -36.401 1.00 0.00 10 ASP A N 20
ATOM 24464 C CA . ASP A 1 10 ? 23.177 0.832 -37.136 1.00 0.00 10 ASP A CA 20
ATOM 24465 C C . ASP A 1 10 ? 23.419 1.004 -38.629 1.00 0.00 10 ASP A C 20
ATOM 24466 O O . ASP A 1 10 ? 23.242 2.098 -39.164 1.00 0.00 10 ASP A O 20
ATOM 24475 N N . PRO A 1 11 ? 23.836 -0.074 -39.313 1.00 0.00 11 PRO A N 20
ATOM 24476 C CA . PRO A 1 11 ? 24.222 -0.025 -40.730 1.00 0.00 11 PRO A CA 20
ATOM 24477 C C . PRO A 1 11 ? 23.094 0.453 -41.639 1.00 0.00 11 PRO A C 20
ATOM 24478 O O . PRO A 1 11 ? 22.220 -0.323 -42.029 1.00 0.00 11 PRO A O 20
ATOM 24489 N N . GLU A 1 12 ? 23.113 1.734 -41.964 1.00 0.00 12 GLU A N 20
ATOM 24490 C CA . GLU A 1 12 ? 22.122 2.313 -42.854 1.00 0.00 12 GLU A CA 20
ATOM 24491 C C . GLU A 1 12 ? 22.639 2.331 -44.289 1.00 0.00 12 GLU A C 20
ATOM 24492 O O . GLU A 1 12 ? 23.500 3.135 -44.646 1.00 0.00 12 GLU A O 20
ATOM 24504 N N . LYS A 1 13 ? 22.134 1.425 -45.103 1.00 0.00 13 LYS A N 20
ATOM 24505 C CA . LYS A 1 13 ? 22.559 1.339 -46.489 1.00 0.00 13 LYS A CA 20
ATOM 24506 C C . LYS A 1 13 ? 21.347 1.440 -47.410 1.00 0.00 13 LYS A C 20
ATOM 24507 O O . LYS A 1 13 ? 21.017 2.522 -47.890 1.00 0.00 13 LYS A O 20
ATOM 24526 N N . LEU A 1 14 ? 20.678 0.318 -47.637 1.00 0.00 14 LEU A N 20
ATOM 24527 C CA . LEU A 1 14 ? 19.445 0.305 -48.413 1.00 0.00 14 LEU A CA 20
ATOM 24528 C C . LEU A 1 14 ? 18.246 0.208 -47.485 1.00 0.00 14 LEU A C 20
ATOM 24529 O O . LEU A 1 14 ? 18.168 -0.695 -46.650 1.00 0.00 14 LEU A O 20
ATOM 24545 N N . LEU A 1 15 ? 17.327 1.142 -47.623 1.00 0.00 15 LEU A N 20
ATOM 24546 C CA . LEU A 1 15 ? 16.116 1.139 -46.826 1.00 0.00 15 LEU A CA 20
ATOM 24547 C C . LEU A 1 15 ? 14.930 0.740 -47.690 1.00 0.00 15 LEU A C 20
ATOM 24548 O O . LEU A 1 15 ? 14.798 1.196 -48.829 1.00 0.00 15 LEU A O 20
ATOM 24564 N N . GLN A 1 16 ? 14.083 -0.122 -47.152 1.00 0.00 16 GLN A N 20
ATOM 24565 C CA . GLN A 1 16 ? 12.920 -0.606 -47.877 1.00 0.00 16 GLN A CA 20
ATOM 24566 C C . GLN A 1 16 ? 11.788 0.412 -47.784 1.00 0.00 16 GLN A C 20
ATOM 24567 O O . GLN A 1 16 ? 11.660 1.120 -46.784 1.00 0.00 16 GLN A O 20
ATOM 24581 N N . CYS A 1 17 ? 10.972 0.478 -48.822 1.00 0.00 17 CYS A N 20
ATOM 24582 C CA . CYS A 1 17 ? 9.885 1.435 -48.883 1.00 0.00 17 CYS A CA 20
ATOM 24583 C C . CYS A 1 17 ? 8.628 0.855 -48.239 1.00 0.00 17 CYS A C 20
ATOM 24584 O O . CYS A 1 17 ? 8.183 -0.237 -48.595 1.00 0.00 17 CYS A O 20
ATOM 24591 N N . PRO A 1 18 ? 8.049 1.581 -47.265 1.00 0.00 18 PRO A N 20
ATOM 24592 C CA . PRO A 1 18 ? 6.852 1.134 -46.541 1.00 0.00 18 PRO A CA 20
ATOM 24593 C C . PRO A 1 18 ? 5.621 1.039 -47.437 1.00 0.00 18 PRO A C 20
ATOM 24594 O O . PRO A 1 18 ? 4.683 0.293 -47.144 1.00 0.00 18 PRO A O 20
ATOM 24605 N N . TYR A 1 19 ? 5.629 1.797 -48.526 1.00 0.00 19 TYR A N 20
ATOM 24606 C CA . TYR A 1 19 ? 4.505 1.804 -49.450 1.00 0.00 19 TYR A CA 20
ATOM 24607 C C . TYR A 1 19 ? 4.609 0.661 -50.448 1.00 0.00 19 TYR A C 20
ATOM 24608 O O . TYR A 1 19 ? 3.607 0.033 -50.791 1.00 0.00 19 TYR A O 20
ATOM 24626 N N . ASP A 1 20 ? 5.819 0.384 -50.907 1.00 0.00 20 ASP A N 20
ATOM 24627 C CA . ASP A 1 20 ? 6.030 -0.688 -51.866 1.00 0.00 20 ASP A CA 20
ATOM 24628 C C . ASP A 1 20 ? 7.388 -1.337 -51.648 1.00 0.00 20 ASP A C 20
ATOM 24629 O O . ASP A 1 20 ? 8.423 -0.673 -51.706 1.00 0.00 20 ASP A O 20
ATOM 24638 N N . LYS A 1 21 ? 7.373 -2.641 -51.409 1.00 0.00 21 LYS A N 20
ATOM 24639 C CA . LYS A 1 21 ? 8.575 -3.384 -51.041 1.00 0.00 21 LYS A CA 20
ATOM 24640 C C . LYS A 1 21 ? 9.571 -3.485 -52.197 1.00 0.00 21 LYS A C 20
ATOM 24641 O O . LYS A 1 21 ? 10.728 -3.857 -51.993 1.00 0.00 21 LYS A O 20
ATOM 24660 N N . ASN A 1 22 ? 9.132 -3.147 -53.405 1.00 0.00 22 ASN A N 20
ATOM 24661 C CA . ASN A 1 22 ? 9.996 -3.238 -54.580 1.00 0.00 22 ASN A CA 20
ATOM 24662 C C . ASN A 1 22 ? 10.863 -1.993 -54.713 1.00 0.00 22 ASN A C 20
ATOM 24663 O O . ASN A 1 22 ? 11.654 -1.870 -55.650 1.00 0.00 22 ASN A O 20
ATOM 24674 N N . HIS A 1 23 ? 10.721 -1.071 -53.774 1.00 0.00 23 HIS A N 20
ATOM 24675 C CA . HIS A 1 23 ? 11.513 0.146 -53.794 1.00 0.00 23 HIS A CA 20
ATOM 24676 C C . HIS A 1 23 ? 12.616 0.044 -52.751 1.00 0.00 23 HIS A C 20
ATOM 24677 O O . HIS A 1 23 ? 12.344 -0.028 -51.552 1.00 0.00 23 HIS A O 20
ATOM 24691 N N . GLN A 1 24 ? 13.853 0.034 -53.216 1.00 0.00 24 GLN A N 20
ATOM 24692 C CA . GLN A 1 24 ? 15.006 -0.007 -52.332 1.00 0.00 24 GLN A CA 20
ATOM 24693 C C . GLN A 1 24 ? 15.885 1.211 -52.579 1.00 0.00 24 GLN A C 20
ATOM 24694 O O . GLN A 1 24 ? 16.526 1.322 -53.626 1.00 0.00 24 GLN A O 20
ATOM 24708 N N . ILE A 1 25 ? 15.895 2.128 -51.628 1.00 0.00 25 ILE A N 20
ATOM 24709 C CA . ILE A 1 25 ? 16.597 3.392 -51.795 1.00 0.00 25 ILE A CA 20
ATOM 24710 C C . ILE A 1 25 ? 17.619 3.576 -50.679 1.00 0.00 25 ILE A C 20
ATOM 24711 O O . ILE A 1 25 ? 17.349 3.250 -49.523 1.00 0.00 25 ILE A O 20
ATOM 24727 N N . ARG A 1 26 ? 18.798 4.077 -51.038 1.00 0.00 26 ARG A N 20
ATOM 24728 C CA . ARG A 1 26 ? 19.851 4.332 -50.065 1.00 0.00 26 ARG A CA 20
ATOM 24729 C C . ARG A 1 26 ? 19.401 5.400 -49.072 1.00 0.00 26 ARG A C 20
ATOM 24730 O O . ARG A 1 26 ? 18.690 6.340 -49.432 1.00 0.00 26 ARG A O 20
ATOM 24751 N N . ALA A 1 27 ? 19.839 5.231 -47.825 1.00 0.00 27 ALA A N 20
ATOM 24752 C CA . ALA A 1 27 ? 19.350 6.008 -46.678 1.00 0.00 27 ALA A CA 20
ATOM 24753 C C . ALA A 1 27 ? 19.349 7.518 -46.907 1.00 0.00 27 ALA A C 20
ATOM 24754 O O . ALA A 1 27 ? 18.500 8.226 -46.363 1.00 0.00 27 ALA A O 20
ATOM 24761 N N . SER A 1 28 ? 20.292 8.006 -47.699 1.00 0.00 28 SER A N 20
ATOM 24762 C CA . SER A 1 28 ? 20.416 9.435 -47.951 1.00 0.00 28 SER A CA 20
ATOM 24763 C C . SER A 1 28 ? 19.278 9.960 -48.829 1.00 0.00 28 SER A C 20
ATOM 24764 O O . SER A 1 28 ? 18.865 11.113 -48.703 1.00 0.00 28 SER A O 20
ATOM 24772 N N . ARG A 1 29 ? 18.759 9.109 -49.701 1.00 0.00 29 ARG A N 20
ATOM 24773 C CA . ARG A 1 29 ? 17.726 9.521 -50.646 1.00 0.00 29 ARG A CA 20
ATOM 24774 C C . ARG A 1 29 ? 16.356 9.011 -50.216 1.00 0.00 29 ARG A C 20
ATOM 24775 O O . ARG A 1 29 ? 15.337 9.343 -50.827 1.00 0.00 29 ARG A O 20
ATOM 24796 N N . PHE A 1 30 ? 16.337 8.212 -49.156 1.00 0.00 30 PHE A N 20
ATOM 24797 C CA . PHE A 1 30 ? 15.110 7.569 -48.692 1.00 0.00 30 PHE A CA 20
ATOM 24798 C C . PHE A 1 30 ? 14.033 8.582 -48.277 1.00 0.00 30 PHE A C 20
ATOM 24799 O O . PHE A 1 30 ? 12.901 8.487 -48.747 1.00 0.00 30 PHE A O 20
ATOM 24816 N N . PRO A 1 31 ? 14.348 9.562 -47.393 1.00 0.00 31 PRO A N 20
ATOM 24817 C CA . PRO A 1 31 ? 13.359 10.543 -46.922 1.00 0.00 31 PRO A CA 20
ATOM 24818 C C . PRO A 1 31 ? 12.657 11.268 -48.069 1.00 0.00 31 PRO A C 20
ATOM 24819 O O . PRO A 1 31 ? 11.471 11.593 -47.984 1.00 0.00 31 PRO A O 20
ATOM 24830 N N . TYR A 1 32 ? 13.389 11.498 -49.148 1.00 0.00 32 TYR A N 20
ATOM 24831 C CA . TYR A 1 32 ? 12.849 12.197 -50.304 1.00 0.00 32 TYR A CA 20
ATOM 24832 C C . TYR A 1 32 ? 11.992 11.258 -51.143 1.00 0.00 32 TYR A C 20
ATOM 24833 O O . TYR A 1 32 ? 11.040 11.691 -51.793 1.00 0.00 32 TYR A O 20
ATOM 24851 N N . HIS A 1 33 ? 12.321 9.970 -51.116 1.00 0.00 33 HIS A N 20
ATOM 24852 C CA . HIS A 1 33 ? 11.513 8.973 -51.806 1.00 0.00 33 HIS A CA 20
ATOM 24853 C C . HIS A 1 33 ? 10.208 8.775 -51.060 1.00 0.00 33 HIS A C 20
ATOM 24854 O O . HIS A 1 33 ? 9.181 8.512 -51.664 1.00 0.00 33 HIS A O 20
ATOM 24868 N N . LEU A 1 34 ? 10.261 8.899 -49.745 1.00 0.00 34 LEU A N 20
ATOM 24869 C CA . LEU A 1 34 ? 9.072 8.762 -48.916 1.00 0.00 34 LEU A CA 20
ATOM 24870 C C . LEU A 1 34 ? 8.033 9.809 -49.309 1.00 0.00 34 LEU A C 20
ATOM 24871 O O . LEU A 1 34 ? 6.846 9.510 -49.433 1.00 0.00 34 LEU A O 20
ATOM 24887 N N . ILE A 1 35 ? 8.502 11.028 -49.534 1.00 0.00 35 ILE A N 20
ATOM 24888 C CA . ILE A 1 35 ? 7.636 12.124 -49.942 1.00 0.00 35 ILE A CA 20
ATOM 24889 C C . ILE A 1 35 ? 7.129 11.903 -51.366 1.00 0.00 35 ILE A C 20
ATOM 24890 O O . ILE A 1 35 ? 5.931 12.004 -51.638 1.00 0.00 35 ILE A O 20
ATOM 24906 N N . LYS A 1 36 ? 8.054 11.580 -52.263 1.00 0.00 36 LYS A N 20
ATOM 24907 C CA . LYS A 1 36 ? 7.737 11.380 -53.671 1.00 0.00 36 LYS A CA 20
ATOM 24908 C C . LYS A 1 36 ? 6.780 10.207 -53.858 1.00 0.00 36 LYS A C 20
ATOM 24909 O O . LYS A 1 36 ? 5.846 10.271 -54.654 1.00 0.00 36 LYS A O 20
ATOM 24928 N N . CYS A 1 37 ? 7.013 9.146 -53.109 1.00 0.00 37 CYS A N 20
ATOM 24929 C CA . CYS A 1 37 ? 6.240 7.923 -53.243 1.00 0.00 37 CYS A CA 20
ATOM 24930 C C . CYS A 1 37 ? 4.827 8.130 -52.700 1.00 0.00 37 CYS A C 20
ATOM 24931 O O . CYS A 1 37 ? 3.861 7.573 -53.224 1.00 0.00 37 CYS A O 20
ATOM 24938 N N . ARG A 1 38 ? 4.719 8.947 -51.656 1.00 0.00 38 ARG A N 20
ATOM 24939 C CA . ARG A 1 38 ? 3.435 9.241 -51.033 1.00 0.00 38 ARG A CA 20
ATOM 24940 C C . ARG A 1 38 ? 2.543 10.044 -51.976 1.00 0.00 38 ARG A C 20
ATOM 24941 O O . ARG A 1 38 ? 1.372 9.718 -52.161 1.00 0.00 38 ARG A O 20
ATOM 24962 N N . LYS A 1 39 ? 3.106 11.081 -52.586 1.00 0.00 39 LYS A N 20
ATOM 24963 C CA . LYS A 1 39 ? 2.340 11.953 -53.474 1.00 0.00 39 LYS A CA 20
ATOM 24964 C C . LYS A 1 39 ? 2.012 11.255 -54.795 1.00 0.00 39 LYS A C 20
ATOM 24965 O O . LYS A 1 39 ? 1.128 11.690 -55.533 1.00 0.00 39 LYS A O 20
ATOM 24984 N N . ASN A 1 40 ? 2.718 10.171 -55.083 1.00 0.00 40 ASN A N 20
ATOM 24985 C CA . ASN A 1 40 ? 2.461 9.395 -56.292 1.00 0.00 40 ASN A CA 20
ATOM 24986 C C . ASN A 1 40 ? 1.526 8.231 -56.010 1.00 0.00 40 ASN A C 20
ATOM 24987 O O . ASN A 1 40 ? 1.066 7.555 -56.932 1.00 0.00 40 ASN A O 20
ATOM 24998 N N . HIS A 1 41 ? 1.234 8.001 -54.738 1.00 0.00 41 HIS A N 20
ATOM 24999 C CA . HIS A 1 41 ? 0.324 6.930 -54.354 1.00 0.00 41 HIS A CA 20
ATOM 25000 C C . HIS A 1 41 ? -0.595 7.367 -53.215 1.00 0.00 41 HIS A C 20
ATOM 25001 O O . HIS A 1 41 ? -0.572 6.780 -52.129 1.00 0.00 41 HIS A O 20
ATOM 25016 N N . PRO A 1 42 ? -1.439 8.390 -53.451 1.00 0.00 42 PRO A N 20
ATOM 25017 C CA . PRO A 1 42 ? -2.343 8.923 -52.429 1.00 0.00 42 PRO A CA 20
ATOM 25018 C C . PRO A 1 42 ? -3.417 7.919 -52.035 1.00 0.00 42 PRO A C 20
ATOM 25019 O O . PRO A 1 42 ? -3.994 8.005 -50.954 1.00 0.00 42 PRO A O 20
ATOM 25030 N N . ASP A 1 43 ? -3.668 6.956 -52.915 1.00 0.00 43 ASP A N 20
ATOM 25031 C CA . ASP A 1 43 ? -4.674 5.927 -52.665 1.00 0.00 43 ASP A CA 20
ATOM 25032 C C . ASP A 1 43 ? -4.309 5.093 -51.448 1.00 0.00 43 ASP A C 20
ATOM 25033 O O . ASP A 1 43 ? -5.179 4.673 -50.689 1.00 0.00 43 ASP A O 20
ATOM 25042 N N . VAL A 1 44 ? -3.016 4.870 -51.253 1.00 0.00 44 VAL A N 20
ATOM 25043 C CA . VAL A 1 44 ? -2.548 4.094 -50.113 1.00 0.00 44 VAL A CA 20
ATOM 25044 C C . VAL A 1 44 ? -2.531 4.967 -48.864 1.00 0.00 44 VAL A C 20
ATOM 25045 O O . VAL A 1 44 ? -2.840 4.511 -47.766 1.00 0.00 44 VAL A O 20
ATOM 25058 N N . ALA A 1 45 ? -2.185 6.234 -49.045 1.00 0.00 45 ALA A N 20
ATOM 25059 C CA . ALA A 1 45 ? -2.151 7.179 -47.939 1.00 0.00 45 ALA A CA 20
ATOM 25060 C C . ALA A 1 45 ? -3.559 7.456 -47.415 1.00 0.00 45 ALA A C 20
ATOM 25061 O O . ALA A 1 45 ? -3.770 7.603 -46.211 1.00 0.00 45 ALA A O 20
ATOM 25068 N N . ASN A 1 46 ? -4.522 7.507 -48.324 1.00 0.00 46 ASN A N 20
ATOM 25069 C CA . ASN A 1 46 ? -5.901 7.801 -47.963 1.00 0.00 46 ASN A CA 20
ATOM 25070 C C . ASN A 1 46 ? -6.718 6.521 -47.863 1.00 0.00 46 ASN A C 20
ATOM 25071 O O . ASN A 1 46 ? -7.822 6.429 -48.401 1.00 0.00 46 ASN A O 20
ATOM 25082 N N . LYS A 1 47 ? -6.169 5.532 -47.172 1.00 0.00 47 LYS A N 20
ATOM 25083 C CA . LYS A 1 47 ? -6.871 4.272 -46.940 1.00 0.00 47 LYS A CA 20
ATOM 25084 C C . LYS A 1 47 ? -7.813 4.385 -45.743 1.00 0.00 47 LYS A C 20
ATOM 25085 O O . LYS A 1 47 ? -8.278 3.382 -45.204 1.00 0.00 47 LYS A O 20
ATOM 25104 N N . LEU A 1 48 ? -8.099 5.613 -45.344 1.00 0.00 48 LEU A N 20
ATOM 25105 C CA . LEU A 1 48 ? -9.004 5.872 -44.239 1.00 0.00 48 LEU A CA 20
ATOM 25106 C C . LEU A 1 48 ? -10.337 6.386 -44.757 1.00 0.00 48 LEU A C 20
ATOM 25107 O O . LEU A 1 48 ? -10.407 6.989 -45.828 1.00 0.00 48 LEU A O 20
ATOM 25123 N N . ALA A 1 49 ? -11.384 6.144 -43.993 1.00 0.00 49 ALA A N 20
ATOM 25124 C CA . ALA A 1 49 ? -12.720 6.581 -44.352 1.00 0.00 49 ALA A CA 20
ATOM 25125 C C . ALA A 1 49 ? -13.352 7.335 -43.193 1.00 0.00 49 ALA A C 20
ATOM 25126 O O . ALA A 1 49 ? -12.976 7.137 -42.035 1.00 0.00 49 ALA A O 20
ATOM 25133 N N . THR A 1 50 ? -14.308 8.192 -43.508 1.00 0.00 50 THR A N 20
ATOM 25134 C CA . THR A 1 50 ? -14.958 9.019 -42.508 1.00 0.00 50 THR A CA 20
ATOM 25135 C C . THR A 1 50 ? -16.331 8.460 -42.144 1.00 0.00 50 THR A C 20
ATOM 25136 O O . THR A 1 50 ? -17.130 8.119 -43.017 1.00 0.00 50 THR A O 20
ATOM 25147 N N . CYS A 1 51 ? -16.583 8.359 -40.847 1.00 0.00 51 CYS A N 20
ATOM 25148 C CA . CYS A 1 51 ? -17.866 7.908 -40.329 1.00 0.00 51 CYS A CA 20
ATOM 25149 C C . CYS A 1 51 ? -18.959 8.915 -40.673 1.00 0.00 51 CYS A C 20
ATOM 25150 O O . CYS A 1 51 ? -18.851 10.096 -40.339 1.00 0.00 51 CYS A O 20
ATOM 25157 N N . PRO A 1 52 ? -20.030 8.465 -41.343 1.00 0.00 52 PRO A N 20
ATOM 25158 C CA . PRO A 1 52 ? -21.145 9.335 -41.730 1.00 0.00 52 PRO A CA 20
ATOM 25159 C C . PRO A 1 52 ? -21.952 9.818 -40.528 1.00 0.00 52 PRO A C 20
ATOM 25160 O O . PRO A 1 52 ? -22.865 10.631 -40.664 1.00 0.00 52 PRO A O 20
ATOM 25171 N N . PHE A 1 53 ? -21.612 9.314 -39.349 1.00 0.00 53 PHE A N 20
ATOM 25172 C CA . PHE A 1 53 ? -22.308 9.698 -38.129 1.00 0.00 53 PHE A CA 20
ATOM 25173 C C . PHE A 1 53 ? -21.413 10.524 -37.206 1.00 0.00 53 PHE A C 20
ATOM 25174 O O . PHE A 1 53 ? -21.879 11.034 -36.185 1.00 0.00 53 PHE A O 20
ATOM 25191 N N . ASN A 1 54 ? -20.135 10.666 -37.563 1.00 0.00 54 ASN A N 20
ATOM 25192 C CA . ASN A 1 54 ? -19.192 11.427 -36.743 1.00 0.00 54 ASN A CA 20
ATOM 25193 C C . ASN A 1 54 ? -17.848 11.564 -37.455 1.00 0.00 54 ASN A C 20
ATOM 25194 O O . ASN A 1 54 ? -17.216 10.569 -37.808 1.00 0.00 54 ASN A O 20
ATOM 25205 N N . ALA A 1 55 ? -17.408 12.802 -37.639 1.00 0.00 55 ALA A N 20
ATOM 25206 C CA . ALA A 1 55 ? -16.164 13.088 -38.347 1.00 0.00 55 ALA A CA 20
ATOM 25207 C C . ALA A 1 55 ? -14.947 12.673 -37.528 1.00 0.00 55 ALA A C 20
ATOM 25208 O O . ALA A 1 55 ? -13.851 12.513 -38.063 1.00 0.00 55 ALA A O 20
ATOM 25215 N N . ARG A 1 56 ? -15.152 12.496 -36.229 1.00 0.00 56 ARG A N 20
ATOM 25216 C CA . ARG A 1 56 ? -14.081 12.107 -35.319 1.00 0.00 56 ARG A CA 20
ATOM 25217 C C . ARG A 1 56 ? -13.734 10.630 -35.463 1.00 0.00 56 ARG A C 20
ATOM 25218 O O . ARG A 1 56 ? -12.750 10.151 -34.895 1.00 0.00 56 ARG A O 20
ATOM 25239 N N . HIS A 1 57 ? -14.543 9.909 -36.221 1.00 0.00 57 HIS A N 20
ATOM 25240 C CA . HIS A 1 57 ? -14.328 8.484 -36.413 1.00 0.00 57 HIS A CA 20
ATOM 25241 C C . HIS A 1 57 ? -13.723 8.213 -37.783 1.00 0.00 57 HIS A C 20
ATOM 25242 O O . HIS A 1 57 ? -14.427 8.240 -38.795 1.00 0.00 57 HIS A O 20
ATOM 25256 N N . GLN A 1 58 ? -12.426 7.963 -37.818 1.00 0.00 58 GLN A N 20
ATOM 25257 C CA . GLN A 1 58 ? -11.773 7.548 -39.046 1.00 0.00 58 GLN A CA 20
ATOM 25258 C C . GLN A 1 58 ? -11.218 6.143 -38.899 1.00 0.00 58 GLN A C 20
ATOM 25259 O O . GLN A 1 58 ? -10.438 5.859 -37.986 1.00 0.00 58 GLN A O 20
ATOM 25273 N N . VAL A 1 59 ? -11.633 5.270 -39.795 1.00 0.00 59 VAL A N 20
ATOM 25274 C CA . VAL A 1 59 ? -11.176 3.886 -39.799 1.00 0.00 59 VAL A CA 20
ATOM 25275 C C . VAL A 1 59 ? -10.734 3.502 -41.202 1.00 0.00 59 VAL A C 20
ATOM 25276 O O . VAL A 1 59 ? -11.164 4.124 -42.172 1.00 0.00 59 VAL A O 20
ATOM 25289 N N . PRO A 1 60 ? -9.851 2.501 -41.331 1.00 0.00 60 PRO A N 20
ATOM 25290 C CA . PRO A 1 60 ? -9.438 1.977 -42.633 1.00 0.00 60 PRO A CA 20
ATOM 25291 C C . PRO A 1 60 ? -10.645 1.575 -43.473 1.00 0.00 60 PRO A C 20
ATOM 25292 O O . PRO A 1 60 ? -11.620 1.028 -42.952 1.00 0.00 60 PRO A O 20
ATOM 25303 N N . ARG A 1 61 ? -10.571 1.853 -44.772 1.00 0.00 61 ARG A N 20
ATOM 25304 C CA . ARG A 1 61 ? -11.684 1.606 -45.689 1.00 0.00 61 ARG A CA 20
ATOM 25305 C C . ARG A 1 61 ? -12.039 0.127 -45.740 1.00 0.00 61 ARG A C 20
ATOM 25306 O O . ARG A 1 61 ? -13.142 -0.244 -46.135 1.00 0.00 61 ARG A O 20
ATOM 25327 N N . ALA A 1 62 ? -11.099 -0.715 -45.343 1.00 0.00 62 ALA A N 20
ATOM 25328 C CA . ALA A 1 62 ? -11.323 -2.151 -45.306 1.00 0.00 62 ALA A CA 20
ATOM 25329 C C . ALA A 1 62 ? -12.209 -2.541 -44.126 1.00 0.00 62 ALA A C 20
ATOM 25330 O O . ALA A 1 62 ? -12.742 -3.651 -44.080 1.00 0.00 62 ALA A O 20
ATOM 25337 N N . GLU A 1 63 ? -12.367 -1.627 -43.175 1.00 0.00 63 GLU A N 20
ATOM 25338 C CA . GLU A 1 63 ? -13.149 -1.900 -41.978 1.00 0.00 63 GLU A CA 20
ATOM 25339 C C . GLU A 1 63 ? -14.198 -0.815 -41.743 1.00 0.00 63 GLU A C 20
ATOM 25340 O O . GLU A 1 63 ? -14.703 -0.658 -40.630 1.00 0.00 63 GLU A O 20
ATOM 25352 N N . ILE A 1 64 ? -14.536 -0.074 -42.791 1.00 0.00 64 ILE A N 20
ATOM 25353 C CA . ILE A 1 64 ? -15.487 1.024 -42.663 1.00 0.00 64 ILE A CA 20
ATOM 25354 C C . ILE A 1 64 ? -16.915 0.498 -42.484 1.00 0.00 64 ILE A C 20
ATOM 25355 O O . ILE A 1 64 ? -17.673 1.010 -41.660 1.00 0.00 64 ILE A O 20
ATOM 25371 N N . SER A 1 65 ? -17.263 -0.548 -43.222 1.00 0.00 65 SER A N 20
ATOM 25372 C CA . SER A 1 65 ? -18.591 -1.141 -43.135 1.00 0.00 65 SER A CA 20
ATOM 25373 C C . SER A 1 65 ? -18.803 -1.726 -41.745 1.00 0.00 65 SER A C 20
ATOM 25374 O O . SER A 1 65 ? -19.883 -1.609 -41.161 1.00 0.00 65 SER A O 20
ATOM 25382 N N . HIS A 1 66 ? -17.748 -2.330 -41.213 1.00 0.00 66 HIS A N 20
ATOM 25383 C CA . HIS A 1 66 ? -17.786 -2.895 -39.871 1.00 0.00 66 HIS A CA 20
ATOM 25384 C C . HIS A 1 66 ? -18.055 -1.800 -38.845 1.00 0.00 66 HIS A C 20
ATOM 25385 O O . HIS A 1 66 ? -18.755 -2.021 -37.856 1.00 0.00 66 HIS A O 20
ATOM 25400 N N . HIS A 1 67 ? -17.514 -0.610 -39.096 1.00 0.00 67 HIS A N 20
ATOM 25401 C CA . HIS A 1 67 ? -17.693 0.506 -38.179 1.00 0.00 67 HIS A CA 20
ATOM 25402 C C . HIS A 1 67 ? -19.129 1.009 -38.218 1.00 0.00 67 HIS A C 20
ATOM 25403 O O . HIS A 1 67 ? -19.719 1.252 -37.180 1.00 0.00 67 HIS A O 20
ATOM 25417 N N . ILE A 1 68 ? -19.694 1.149 -39.412 1.00 0.00 68 ILE A N 20
ATOM 25418 C CA . ILE A 1 68 ? -21.085 1.589 -39.544 1.00 0.00 68 ILE A CA 20
ATOM 25419 C C . ILE A 1 68 ? -22.028 0.581 -38.895 1.00 0.00 68 ILE A C 20
ATOM 25420 O O . ILE A 1 68 ? -22.999 0.959 -38.240 1.00 0.00 68 ILE A O 20
ATOM 25436 N N . SER A 1 69 ? -21.712 -0.699 -39.043 1.00 0.00 69 SER A N 20
ATOM 25437 C CA . SER A 1 69 ? -22.517 -1.757 -38.455 1.00 0.00 69 SER A CA 20
ATOM 25438 C C . SER A 1 69 ? -22.579 -1.614 -36.934 1.00 0.00 69 SER A C 20
ATOM 25439 O O . SER A 1 69 ? -23.547 -2.032 -36.300 1.00 0.00 69 SER A O 20
ATOM 25447 N N . SER A 1 70 ? -21.551 -1.011 -36.352 1.00 0.00 70 SER A N 20
ATOM 25448 C CA . SER A 1 70 ? -21.491 -0.836 -34.910 1.00 0.00 70 SER A CA 20
ATOM 25449 C C . SER A 1 70 ? -21.575 0.640 -34.514 1.00 0.00 70 SER A C 20
ATOM 25450 O O . SER A 1 70 ? -21.353 0.996 -33.357 1.00 0.00 70 SER A O 20
ATOM 25458 N N . CYS A 1 71 ? -21.918 1.495 -35.467 1.00 0.00 71 CYS A N 20
ATOM 25459 C CA . CYS A 1 71 ? -21.946 2.926 -35.215 1.00 0.00 71 CYS A CA 20
ATOM 25460 C C . CYS A 1 71 ? -23.093 3.593 -35.971 1.00 0.00 71 CYS A C 20
ATOM 25461 O O . CYS A 1 71 ? -23.051 4.789 -36.256 1.00 0.00 71 CYS A O 20
ATOM 25468 N N . ASP A 1 72 ? -24.113 2.811 -36.301 1.00 0.00 72 ASP A N 20
ATOM 25469 C CA . ASP A 1 72 ? -25.329 3.364 -36.891 1.00 0.00 72 ASP A CA 20
ATOM 25470 C C . ASP A 1 72 ? -26.047 4.195 -35.843 1.00 0.00 72 ASP A C 20
ATOM 25471 O O . ASP A 1 72 ? -26.623 5.246 -36.133 1.00 0.00 72 ASP A O 20
ATOM 25480 N N . ASP A 1 73 ? -25.987 3.711 -34.614 1.00 0.00 73 ASP A N 20
ATOM 25481 C CA . ASP A 1 73 ? -26.522 4.426 -33.474 1.00 0.00 73 ASP A CA 20
ATOM 25482 C C . ASP A 1 73 ? -25.751 4.044 -32.221 1.00 0.00 73 ASP A C 20
ATOM 25483 O O . ASP A 1 73 ? -26.220 3.255 -31.397 1.00 0.00 73 ASP A O 20
ATOM 25492 N N . LYS A 1 74 ? -24.546 4.578 -32.102 1.00 0.00 74 LYS A N 20
ATOM 25493 C CA . LYS A 1 74 ? -23.727 4.345 -30.926 1.00 0.00 74 LYS A CA 20
ATOM 25494 C C . LYS A 1 74 ? -24.360 5.016 -29.715 1.00 0.00 74 LYS A C 20
ATOM 25495 O O . LYS A 1 74 ? -24.591 4.381 -28.686 1.00 0.00 74 LYS A O 20
ATOM 25514 N N . SER A 1 75 ? -24.666 6.295 -29.866 1.00 0.00 75 SER A N 20
ATOM 25515 C CA . SER A 1 75 ? -25.291 7.076 -28.810 1.00 0.00 75 SER A CA 20
ATOM 25516 C C . SER A 1 75 ? -25.802 8.398 -29.377 1.00 0.00 75 SER A C 20
ATOM 25517 O O . SER A 1 75 ? -25.374 9.475 -28.963 1.00 0.00 75 SER A O 20
ATOM 25525 N N . SER A 1 76 ? -26.728 8.307 -30.325 1.00 0.00 76 SER A N 20
ATOM 25526 C CA . SER A 1 76 ? -27.228 9.480 -31.032 1.00 0.00 76 SER A CA 20
ATOM 25527 C C . SER A 1 76 ? -28.274 10.228 -30.204 1.00 0.00 76 SER A C 20
ATOM 25528 O O . SER A 1 76 ? -29.352 10.559 -30.694 1.00 0.00 76 SER A O 20
ATOM 25536 N N . ILE A 1 77 ? -27.944 10.506 -28.953 1.00 0.00 77 ILE A N 20
ATOM 25537 C CA . ILE A 1 77 ? -28.848 11.215 -28.061 1.00 0.00 77 ILE A CA 20
ATOM 25538 C C . ILE A 1 77 ? -28.472 12.690 -27.976 1.00 0.00 77 ILE A C 20
ATOM 25539 O O . ILE A 1 77 ? -28.865 13.396 -27.045 1.00 0.00 77 ILE A O 20
ATOM 25555 N N . GLU A 1 78 ? -27.695 13.144 -28.952 1.00 0.00 78 GLU A N 20
ATOM 25556 C CA . GLU A 1 78 ? -27.277 14.537 -29.027 1.00 0.00 78 GLU A CA 20
ATOM 25557 C C . GLU A 1 78 ? -27.396 15.047 -30.460 1.00 0.00 78 GLU A C 20
ATOM 25558 O O . GLU A 1 78 ? -26.806 16.069 -30.818 1.00 0.00 78 GLU A O 20
ATOM 25570 N N . GLN A 1 79 ? -28.172 14.337 -31.273 1.00 0.00 79 GLN A N 20
ATOM 25571 C CA . GLN A 1 79 ? -28.253 14.636 -32.701 1.00 0.00 79 GLN A CA 20
ATOM 25572 C C . GLN A 1 79 ? -29.328 15.674 -32.992 1.00 0.00 79 GLN A C 20
ATOM 25573 O O . GLN A 1 79 ? -29.346 16.276 -34.066 1.00 0.00 79 GLN A O 20
ATOM 25587 N N . ASP A 1 80 ? -30.215 15.885 -32.035 1.00 0.00 80 ASP A N 20
ATOM 25588 C CA . ASP A 1 80 ? -31.297 16.850 -32.197 1.00 0.00 80 ASP A CA 20
ATOM 25589 C C . ASP A 1 80 ? -31.480 17.652 -30.919 1.00 0.00 80 ASP A C 20
ATOM 25590 O O . ASP A 1 80 ? -30.786 17.407 -29.929 1.00 0.00 80 ASP A O 20
#

Foldseek 3Di:
DPPDPPCVVPRQAWDAAPVDRVDTDGPVCRVVVNVVVCVVCVVVVPQWDAQPQDRVDIDGPVCNVVVCVCVVCVPCPPVD

InterPro domains:
  IPR022776 TRM13/UPF0224 family, U11-48K-like CHHC zinc finger domain [PF05253] (14-38)
  IPR022776 TRM13/UPF0224 family, U11-48K-like CHHC zinc finger domain [PF05253] (48-71)
  IPR022776 TRM13/UPF0224 family, U11-48K-like CHHC zinc finger domain [PS51800] (14-41)
  IPR022776 TRM13/UPF0224 family, U11-48K-like CHHC zinc finger domain [PS51800] (48-75)
  IPR036236 Zinc finger C2H2 superfamily [SSF57667] (13-43)
  IPR051591 UPF0224 (FAM112) RNA Processing [PTHR21402] (10-164)

Nearest PDB structures (foldseek):
  6x46-assembly1_A  TM=4.644E-01  e=8.213E-13  Mus musculus
  2vy5-assembly1_A  TM=7.217E-01  e=1.471E-01  Homo sapiens
  8yvb-assembly1_A  TM=3.644E-01  e=2.578E+00  Caenorhabditis elegans
  7wrh-assembly1_D  TM=2.928E-01  e=8.217E+00  Homo sapiens
  6x46-assembly1_A  TM=1.013E+00  e=1.347E-16  Mus musculus

Sequence (80 aa):
MEDTYIDSLDPEKLLQCPYDKNHQIRASRFPYHLIKCRKNHPDVANKLATCPFNARHQVPRAEISHHISSCDDKSSIEQDMEDTYIDSLDPEKLLQCPYDKNHQIRASRFPYHLIKCRKNHPDVANKLATCPFNARHQVPRAEISHHISSCDDKSSIEQDMEDTYIDSLDPEKLLQCPYDKNHQIRASRFPYHLIKCRKNHPDVANKLATCPFNARHQVPRAEISHHISSCDDKSSIEQDMEDTYIDSLDPEKLLQCPYDKNHQIRASRFPYHLIKCRKNHPDVANKLATCPFNARHQVPRAEISHHISSCDDKSSIEQDMEDTYIDSLDPEKLLQCPYDKNHQIRASRFPYHLIKCRKNHPDVANKLATCPFNARHQVPRAEISHHISSCDDKSSIEQDMEDTYIDSLDPEKLLQCPYDKNHQIRASRFPYHLIKCRKNHPDVANKLATCPFNARHQVPRAEISHHISSCDDKSSIEQDMEDTYIDSLDPEKLLQCPYDKNHQIRASRFPYHLIKCRKNHPDVANKLATCPFNARHQVPRAEISHHISSCDDKSSIEQDMEDTYIDSLDPEKLLQCPYDKNHQIRASRFPYHLIKCRKNHPDVANKLATCPFNARHQVPRAEISHHISSCDDKSSIEQDMEDTYIDSLDPEKLLQCPYDKNHQIRASRFPYHLIKCRKNHPDVANKLATCPFNARHQVPRAEISHHISSCDDKSSIEQDMEDTYIDSLDPEKLLQCPYDKNHQIRASRFPYHLIKCRKNHPDVANKLATCPFNARHQVPRAEISHHISSCDDKSSIEQDMEDTYIDSLDPEKLLQCPYDKNHQIRASRFPYHLIKCRKNHPDVANKLATCPFNARHQVPRAEISHHISSCDDKSSIEQDMEDTYIDSLDPEKLLQCPYDKNHQIRASRFPYHLIKCRKNHPDVANKLATCPFNARHQVPRAEISHHISSCDDKSSIEQDMEDTYIDSLDPEKLLQCPYDKNHQIRASRFPYHLIKCRKNHPDVANKLATCPFNARHQVPRAEISHHISSCDDKSSIEQDMEDTYIDSLDPEKLLQCPYDKNHQIRASRFPYHLIKCRKNHPDVANKLATCPFNARHQVPRAEISHHISSCDDKSSIEQDMEDTYIDSLDPEKLLQCPYDKNHQIRASRFPYHLIKCRKNHPDVANKLATCPFNARHQVPRAEISHHISSCDDKSSIEQDMEDTYIDSLDPEKLLQCPYDKNHQIRASRFPYHLIKCRKNHPDVANKLATCPFNARHQVPRAEISHHISSCDDKSSIEQDMEDTYIDSLDPEKLLQCPYDKNHQIRASRFPYHLIKCRKNHPDVANKLATCPFNARHQVPRAEISHHISSCDDKSSIEQDMEDTYIDSLDPEKLLQCPYDKNHQIRASRFPYHLIKCRKNHPDVANKLATCPFNARHQVPRAEISHHISSCDDKSSIEQDMEDTYIDSLDPEKLLQCPYDKNHQIRASRFPYHLIKCRKNHPDVANKLATCPFNARHQVPRAEISHHISSCDDKSSIEQDMEDTYIDSLDPEKLLQCPYDKNHQIRASRFPYHLIKCRKNHPDVANKLATCPFNARHQVPRAEISHHISSCDDKSSIEQD

Radius of gyration: 18.79 Å; Cα contacts (8 Å, |Δi|>4): 73; chains: 1; bounding box: 61×31×22 Å

GO terms:
  GO:0005737 cytoplasm (C, IDA)
  GO:0071547 piP-body (C, IDA)
  GO:0140965 secondary piRNA processing (P, IMP)
  GO:0140991 piRNA-mediated gene silencing by mRNA destabilization (P, IMP)
  GO:0005737 cytoplasm (C, EXP)

Secondary structure (DSSP, 8-state):
---SS-S--SS-PEEEPSS-TT-EEEGGGHHHHHHHHHHT-HHHHT-EEEETTEEEEEEETTTHHHHHHTTSSS---S--

Solvent-accessible surface area: 7202 Å² total; per-residue (Å²): 234,176,108,155,174,153,105,90,181,69,124,50,129,98,68,115,3,100,29,46,164,134,54,125,36,135,35,82,156,33,73,122,36,57,91,97,7,90,135,114,59,83,86,59,42,75,111,81,19,86,5,99,63,50,77,214,38,106,14,26,142,66,89,33,73,123,23,74,93,65,0,108,122,105,89,25,130,132,183,155

Organism: Mus musculus (NCBI:txid10090)